Protein AF-0000000085755499 (afdb_homodimer)

Foldseek 3Di:
DVVVVVVVVVLVVVLCVLLVLLCVFQVVLLCVLLVLLQVLQVCCQVPVPDLVCLVVLLCLLQQFQLLLQLLLLLQQQDPPPDQVLLLVLLLQLLVVLLVVQLVVQVVPDDPDDLRLLVSLLLSLQQRAFPLPSRNLRSCCSQPCVPPVCLSSCSSVNNCSSQPPRNLSSLLSLLLSVPVVPPPDDPVVSVVSSVVVQCPRSSNVSNVVSNVNCVVVVNDDPPVCVVVSVVSNVVNSSSLSSSLSSLQHPLVLVCFFPSCVSLVVSLCSQQPSSLVSSLVSLVVSVTDPDNVVSLLSSLVSSLRSLGHHDSVSLSVCVVSVHCNSSSSVSRSVSSVRSSVLNSLSSSLSNSPPDDPVVLVVVLLVVLLVLLVVLLVLLVVVVVQCVVVVCCVDPPNVLVNQLSVLLNQLSVLSVQCSPVVPDPVSNLVSQLSNQQSLLLNLQSLLVSLQRLLCVLVVNVVVCVVCVVVSCCRRRVVSNVVSVVLSVVLVVQPDDPRPVVSVLVSLVVLLVSLVVSLVSNVVSSVSSVVSVVVVVVVVVVVVVVVPDPPPPDDPPPPPPPDPDDPDDDPPDDDDDDDDDDDDDDPPPPPPPPPPPPPPPPPPPPVSPVCVSVSRLSSVLSSLSSVLSVLSSVLSVCCVPPPCPDRVSVNSSSVSSNSSSSNNSSVVSSVSVVPPVPGDVVVVVVVVCVVVVPPPPPPPPDPDPCQPVLLVLLVCCCVPPVVVLQVQAADPVQKGALLSQLVVCCVVVVDVDSVVSQVNSLSNLQSPQKDFPDDDDSGRDRGTIIHGDHPVVSVVVD/DVVVVVVVVVLVVVLVVLLVLLCVFQVVLLCVLLVLLQVLQVCCQVPVPDLVCLVVLLCLLQQFQLLLQLLLLLQQQDPPPDQVLLLVLLLQLLVVLLVVQLVVQVVPDDPPDLRLLVSLLLSLQQRAFPLPSRNLRSCCSQPCVPPVCLSSCSSVNNCSSQPPRNLSSLLSLLLSVPVVPPPDDPVVSVVSSVVVQCPRSSNVSNVVSNVNCVVVVNDDPPVCVVVSVVSNVVNSSSLSSSLSSLQHPLVLVCFFCSCVSLVVSLCSQQPSSLVSSLVSLVVSVTDPDNVVSLLSSLVSNLRSLGHHDSVSLSVCVVSVHCNSSSSVSRSVSSVRSSVLNSLSSSLSNSPPDDPVVLVVVLLVVLLVLLVLLLVLLVVVVVQCVVVVCCVDPPNVLVNQLSVLLNQLSVLSVQCSPVVPDPVSNLVSVLSNQQSLLLNLQSLLVSLQRLLCVLVVNVVVCVVCVVVSCCRRRVVSNVVSVVLSVVLVVQPDDPRPVVSVLVSLVVLLVSLVVSLVSNVVSSVSSVCSVVVVVVVVVVVVVVVPPPPPPDDPPPPPPPDPDDPDDPDDDDDDDDDDDDDDDDDPDPPPCPDPPPPVPPPPPPVVPVCVSVSRLSSVLSSLSSVLSVLSSVLSVCCNPPPCPDRVSVNSSSSSSNSSSSNNSSVVSSVSVVPPVPGDVVVVVVVVCVVVVPPPPPPPDDPPPCQPVLLVLLVCCCVPPVVVLQVVAADPVQKGALLSQLVVCCVVVVDVDSVVSQVNSLSNLQSPQKDFPDDDDSGRDRGTIIHGDHPVVSVVVD

Solvent-accessible surface area (backbone atoms only — not comparable to full-atom values): 83240 Å² total; per-residue (Å²): 112,66,73,63,51,52,54,51,52,50,49,39,52,46,44,54,49,48,43,44,42,44,48,65,48,41,52,20,48,46,47,24,57,52,50,40,20,48,50,20,24,49,35,28,67,70,53,73,33,53,64,79,29,44,56,36,50,49,47,45,35,49,64,46,16,42,19,29,35,44,19,52,54,39,13,48,49,75,82,67,100,66,62,61,56,47,53,49,18,47,44,50,21,42,47,49,52,26,50,50,44,27,50,53,43,52,68,68,48,68,94,88,62,87,43,50,36,50,15,24,54,54,13,48,48,35,49,39,52,30,42,70,83,54,38,39,64,41,36,40,63,64,25,42,86,82,39,62,66,59,41,58,48,53,65,63,50,48,46,47,46,64,66,62,49,38,55,59,29,50,49,32,36,37,46,48,69,52,55,77,53,77,87,59,57,69,67,57,50,51,49,49,33,51,51,50,47,66,66,30,50,52,53,39,23,38,54,48,11,44,48,38,18,69,74,50,71,35,40,64,57,71,65,50,38,54,38,36,48,39,31,26,44,20,25,65,38,52,46,36,24,44,49,16,30,63,44,52,80,43,62,68,65,48,42,26,76,61,37,49,60,36,50,53,45,42,45,41,22,58,49,47,33,15,51,35,16,28,50,30,29,64,71,66,48,29,60,95,45,75,69,43,28,52,50,50,25,53,48,30,30,52,59,24,29,43,29,53,34,69,65,54,46,47,52,20,53,74,70,68,43,64,45,63,53,44,45,52,32,51,56,53,33,45,57,52,21,46,57,50,41,53,54,46,51,45,52,67,62,43,70,87,61,54,72,68,56,53,52,53,52,52,49,51,51,50,40,54,38,16,50,50,14,44,55,28,38,52,52,45,51,51,49,38,56,73,64,66,42,55,84,36,88,66,38,44,51,51,50,50,31,46,49,20,49,38,39,24,26,48,14,49,47,46,41,68,73,36,69,84,40,74,71,44,46,53,52,20,50,43,42,28,45,27,12,52,46,14,35,50,36,22,52,27,45,42,32,48,49,52,33,35,50,72,74,67,41,55,68,58,51,67,70,46,45,66,56,48,51,40,51,22,51,46,48,24,49,51,52,41,49,52,51,53,52,48,40,66,69,53,54,56,92,86,30,70,63,55,46,52,48,52,51,43,51,51,50,40,52,53,45,54,53,36,49,51,53,26,52,50,27,49,52,50,42,50,49,48,54,55,48,50,59,52,45,58,55,46,60,63,51,60,71,59,56,79,79,70,88,72,77,83,74,72,80,71,74,82,69,82,74,80,83,76,80,77,81,80,83,79,84,86,82,81,85,79,86,80,81,88,79,79,84,73,80,82,74,84,76,80,80,75,85,69,81,75,67,80,66,71,63,73,74,57,65,78,49,45,66,61,44,17,46,53,41,38,51,48,56,51,50,52,52,40,50,50,50,43,43,53,44,42,49,41,58,69,72,57,51,74,79,82,48,53,67,62,50,52,48,48,50,47,50,38,47,47,49,62,34,32,45,30,43,54,52,34,52,59,58,42,64,36,68,83,54,51,56,47,54,46,49,50,47,46,41,62,64,63,63,60,74,80,77,69,79,76,77,83,73,71,87,61,49,64,62,28,39,49,51,24,49,50,38,54,71,69,38,34,66,61,46,44,70,69,51,34,45,98,86,42,40,23,42,31,42,48,52,30,49,48,33,36,72,73,61,77,25,93,44,67,65,59,22,42,53,48,46,28,34,23,34,66,49,46,40,28,37,52,67,77,68,88,66,80,65,66,40,50,82,38,44,25,24,69,46,58,72,81,55,60,65,64,73,102,112,67,72,63,52,51,53,52,52,50,49,36,54,46,43,54,50,47,42,46,42,44,50,65,47,42,51,20,46,46,48,25,57,52,49,40,20,48,50,19,23,50,36,28,66,70,53,73,34,52,64,79,27,44,58,37,51,50,48,45,36,51,63,45,17,43,18,28,34,43,17,52,53,38,13,48,48,76,81,68,100,67,61,64,56,47,52,50,17,47,43,50,21,41,47,49,50,26,51,49,43,28,51,51,43,52,67,68,48,69,96,87,62,86,43,50,34,51,16,24,55,52,13,49,48,34,48,36,52,30,42,71,84,55,38,40,63,43,36,40,64,65,25,43,85,83,38,63,67,59,41,58,47,54,65,61,51,48,47,46,46,63,65,62,48,39,55,58,29,51,49,32,34,37,44,48,69,53,55,76,53,77,86,59,57,68,65,57,49,51,50,49,34,52,49,48,47,65,66,31,50,55,54,39,24,37,53,50,9,43,50,38,17,71,73,49,71,35,40,65,57,72,65,48,39,51,38,36,49,40,31,25,44,19,25,65,38,51,45,35,24,44,50,14,31,63,41,54,79,42,62,68,65,48,40,26,78,60,36,49,60,36,52,53,45,41,46,41,21,58,48,48,33,16,51,35,18,29,50,30,29,66,71,67,47,29,60,96,45,75,69,44,29,54,53,50,25,52,47,30,30,53,59,24,29,42,29,52,35,66,63,53,46,47,51,20,52,73,70,68,43,64,45,63,51,44,44,52,32,47,55,51,33,44,56,52,20,46,57,51,43,53,56,46,52,47,52,66,64,48,73,83,62,54,72,67,56,52,52,53,52,52,50,52,50,50,42,55,38,16,51,50,13,44,54,28,37,51,54,46,51,50,50,37,56,74,64,67,42,55,84,35,88,65,40,46,49,52,50,52,31,47,48,21,48,40,38,24,26,48,14,48,47,46,40,68,75,35,69,85,41,74,70,43,45,53,51,20,49,42,40,26,48,28,11,53,45,14,36,50,36,22,52,27,46,42,33,48,49,51,32,36,50,71,74,67,41,54,66,59,50,67,70,46,45,66,56,47,51,39,52,24,50,46,47,24,49,51,54,41,50,51,52,53,50,50,40,66,70,52,55,55,93,87,30,69,63,55,46,53,48,52,51,42,50,51,51,42,52,53,46,53,53,35,50,53,54,27,52,50,28,48,50,51,41,51,48,48,55,56,48,50,58,50,44,60,56,44,61,63,50,61,73,59,58,77,77,68,86,72,74,83,74,71,79,74,72,82,68,83,76,75,85,74,79,81,76,83,83,86,82,82,91,81,89,86,85,86,83,85,84,79,86,77,80,84,72,83,79,80,81,76,84,70,79,73,67,80,64,73,62,72,74,53,65,76,47,44,66,59,43,16,48,53,41,37,50,48,55,50,50,50,52,38,51,51,49,44,42,53,46,43,50,40,59,69,72,58,51,72,80,82,48,52,67,60,50,51,48,48,51,47,50,39,48,46,50,62,35,32,45,31,42,54,51,35,54,61,59,41,65,35,68,84,55,50,55,48,54,46,49,49,49,47,43,61,65,63,63,60,74,81,78,70,80,77,76,83,75,69,88,61,49,63,60,26,39,49,50,26,49,49,38,53,71,70,38,34,66,60,47,44,70,70,51,32,46,99,87,44,38,23,40,32,44,48,50,31,49,48,34,35,74,74,60,78,23,94,45,67,66,59,22,42,53,49,46,27,33,23,34,67,49,45,40,29,37,53,67,79,67,89,66,78,65,66,40,51,82,39,43,25,24,69,44,57,71,81,56,61,62,64,74,100

InterPro domains:
  IPR000591 DEP domain [PS50186] (732-786)
  IPR004776 Membrane transport PIN-like [PF03547] (29-340)
  IPR017981 GPCR, family 2-like, 7TM [PS50261] (359-487)
  IPR036390 Winged helix DNA-binding domain superfamily [SSF46785] (732-788)
  IPR051832 Regulators of mTOR signaling and Rac activation [PTHR22829] (16-789)

Organism: Holothuria leucospilota (NCBI:txid206669)

Secondary structure (DSSP, 8-state):
-HHHHHHHHHHHHHHHHHHHHHHHHHHHHHHHHHHHHHHHHHHHHTTSS-GGGHHHHHHHIIIIIHHHHHHHHHHT----S--HHHHHHHHHHHHHHHHHHHHHHHHHS-TTS--HHHHHHHHHHHH---IIIIIHHHHHHHHTTT-TTGGGHHHHHHHIIIIIIHHHHHHHHHHHHHTT-TTS-HHHHHHHHHHHHHT-HHHHHHHHHHHHHHHTTS---TTTHHHHHHHHHTHHHHHHHHHHHHTTTTTTT--GGGGHHHHHHHHIIIIIHHHHHHHHHHHH--SSSHHHHHHHHHHHHHHHTSPPPTHHHHHHHHTTSSHHHHHHHHHHHHHHHHHHHHHHHHHHH--S--HHHHHHHHHHHHHHHHHHHHHHHHHHHHHHHHTT-TTSTTHHHHHHHHHHHHHHHHHHHHHHH-TT-HHHHHHHHHHHHHHHHHHHHHHHHHHHHHHHHHHT-HHHHHHTHHHHHIIIIIHHHHHHHHHHHHHHHH-STTTHHHHHHHHHHHHHHHHHHHHHHHHHHHHHHHHHHHHHHHHHHHHHHHT----------------------------------------------------------GGGSTHHHHHHHHHHHHHHHHHHHHHHHHHHHHHHHS-TTS-HHHHHHHHHHHHHHHHSHHHHHHHHHHT-TTTSHHHHHHHHHHHHT----------STTHHHHHHHHHHHHHHTHHHHHHHH--TTSEEEHHHHHHHHHHTTS-SSHHHHHHHHHHHHHTTSEEESSSS--S--TTSEEEE--HHHHTT--/-HHHHHHHHHHHHHHHHHHHHHHHHHHHHHHHHHHHHHHHHHHHHTTSS-GGGHHHHHHHIIIIIHHHHHHHHHHT----S--HHHHHHHHHHHHHHHHHHHHHHHHHS-TTS--HHHHHHHHHHHH---IIIIIHHHHHHHHTTT-TTGGGHHHHHHHIIIIIIHHHHHHHHHHHHHTT-TT--HHHHHHHHHHHHHT-HHHHHHHHHHHHHHHTTS---TTTHHHHHHHHHTHHHHHHHHHHHHTTTTGGG--GGGGHHHHHHHHIIIIIHHHHHHHHHHHH--SSSHHHHHHHHHHHHHHHTSPPPTHHHHHHHHHTSSHHHHHHHHHHHHHHHHHHHHHHHHHHH--S--HHHHHHHHHHHHHHHHHHHHHHHHHHHHHHHHTT-TTSTTHHHHHHHHHHHHHHHHHHHHHHH-TT-HHHHHHHHHHHHHHHHHHHHHHHHHHHHHHHHHHT-HHHHHHTHHHHHIIIIIHHHHHHHHHHHHHHHH-STTTHHHHHHHHHHHHHHHHHHHHHHHHHHHHHHHHHHHHHHHHHHHHHHHT----------------------------------------------------------GGGTTHHHHHHHHHHHHHHHHHHHHHHHHHHHHHHHS-TTS-HHHHHHHHHHHHHHHHSHHHHHHHHHHT-TTTTHHHHHHHHHHHHT----------STTHHHHHHHHHHHHHHTHHHHHHHH--TTSEEEHHHHHHHHHHTTS-SSHHHHHHHHHHHHHTTSEEESSS---S--TTSEEEE--HHHHTT--

Nearest PDB structures (foldseek):
  8u54-assembly1_B  TM=6.947E-01  e=1.773E-33  Homo sapiens
  8u5v-assembly1_A  TM=7.382E-01  e=2.802E-28  Homo sapiens
  8u56-assembly1_A  TM=7.634E-01  e=1.016E-27  Homo sapiens
  8z8z-assembly1_B  TM=7.232E-01  e=2.521E-27  Homo sapiens
  8u5n-assembly1_A  TM=6.549E-01  e=9.415E-28  Homo sapiens

pLDDT: mean 72.56, std 21.28, range [15.5, 97.19]

Sequence (1588 aa):
MATMAGNSTEQIEEAHTESDVVFQNLYPALLQSFAIILIGYIASRFKFIPQSQCDGFTSYVSNVALPALLFQKMAMLSFGSIDWLFWTSILLAKGFIFILVFCLTLATSHSGTKNLGRAAILSMFATQTNDFALGYPLFVAIYKNSYPELPEYLYLFGPISLVCLNPFGFLALEIEKNNTITEMNRLTIVWKVFKGMLTNPMVVSVAVGVAVNLIFHQKVPYILDPIIRVLADSYAATALFCLGMSLVGKMQSMSGFACMEPLLLITAKQFMMPLSAVMSVNLLRPGAASNMTDVYSNYGFLYGTIPTTPSVFLYATKYEVLKNVVATSLFLVTLLSGLEMFVTGVMAVLPSMERSDYGTLLANVSFGISCVGIISIVVLLLFFIVRRCFRRFPHKVTINLFVAQMVACLGVMVCFFLNRISLANHICKFILLVGVLAIYMWTTALALGLCLLRIGRSSLLQRFLWCFYLYGWGFPLCLAVILLVVEWLVIQDDVAFVSENYQVVMSTTVLFLNILLTVSSLVIMWKYDHYRGSENIALNTENTGPPSETSDVELVNFSSNTIGERPEEQRNGLREGTNFQKEHEEVQDAADATDQSDRGDPSSKGNHHQLGRHLTLLLFLVGCMCVSFVFNVWKQLSPWNNHPGTFVLLDFIDKLLTFGQGFVALLIFILDKQGILLPAYRLFRRWCHLPETFRRLYKGSVEDEVTLNCQNFLERYSRMCRASIADSTGKFQGADLVNWLQEEGLFEDAGSAERFADALLLGGAIKKAEGDEQIFDNFCYYLFVCSDQLLSVTMATMAGNSTEQIEEAHTESDVVFQNLYPALLQSFAIILIGYIASRFKFIPQSQCDGFTSYVSNVALPALLFQKMAMLSFGSIDWLFWTSILLAKGFIFILVFCLTLATSHSGTKNLGRAAILSMFATQTNDFALGYPLFVAIYKNSYPELPEYLYLFGPISLVCLNPFGFLALEIEKNNTITEMNRLTIVWKVFKGMLTNPMVVSVAVGVAVNLIFHQKVPYILDPIIRVLADSYAATALFCLGMSLVGKMQSMSGFACMEPLLLITAKQFMMPLSAVMSVNLLRPGAASNMTDVYSNYGFLYGTIPTTPSVFLYATKYEVLKNVVATSLFLVTLLSGLEMFVTGVMAVLPSMERSDYGTLLANVSFGISCVGIISIVVLLLFFIVRRCFRRFPHKVTINLFVAQMVACLGVMVCFFLNRISLANHICKFILLVGVLAIYMWTTALALGLCLLRIGRSSLLQRFLWCFYLYGWGFPLCLAVILLVVEWLVIQDDVAFVSENYQVVMSTTVLFLNILLTVSSLVIMWKYDHYRGSENIALNTENTGPPSETSDVELVNFSSNTIGERPEEQRNGLREGTNFQKEHEEVQDAADATDQSDRGDPSSKGNHHQLGRHLTLLLFLVGCMCVSFVFNVWKQLSPWNNHPGTFVLLDFIDKLLTFGQGFVALLIFILDKQGILLPAYRLFRRWCHLPETFRRLYKGSVEDEVTLNCQNFLERYSRMCRASIADSTGKFQGADLVNWLQEEGLFEDAGSAERFADALLLGGAIKKAEGDEQIFDNFCYYLFVCSDQLLSVT

Structure (mmCIF, N/CA/C/O backbone):
data_AF-0000000085755499-model_v1
#
loop_
_entity.id
_entity.type
_entity.pdbx_description
1 polymer 'DEP domain-containing protein'
#
loop_
_atom_site.group_PDB
_atom_site.id
_atom_site.type_symbol
_atom_site.label_atom_id
_atom_site.label_alt_id
_atom_site.label_comp_id
_atom_site.label_asym_id
_atom_site.label_entity_id
_atom_site.label_seq_id
_atom_site.pdbx_PDB_ins_code
_atom_site.Cartn_x
_atom_site.Cartn_y
_atom_site.Cartn_z
_atom_site.occupancy
_atom_site.B_iso_or_equiv
_atom_site.auth_seq_id
_atom_site.auth_comp_id
_atom_site.auth_asym_id
_atom_site.auth_atom_id
_atom_site.pdbx_PDB_model_num
ATOM 1 N N . MET A 1 1 ? -41.562 25.938 34.875 1 21 1 MET A N 1
ATOM 2 C CA . MET A 1 1 ? -40.125 25.922 35.188 1 21 1 MET A CA 1
ATOM 3 C C . MET A 1 1 ? -39.562 24.531 35 1 21 1 MET A C 1
ATOM 5 O O . MET A 1 1 ? -38.344 24.359 34.812 1 21 1 MET A O 1
ATOM 9 N N . ALA A 1 2 ? -40.312 23.5 35.375 1 30.64 2 ALA A N 1
ATOM 10 C CA . ALA A 1 2 ? -39.875 22.109 35.25 1 30.64 2 ALA A CA 1
ATOM 11 C C . ALA A 1 2 ? -39.75 21.703 33.781 1 30.64 2 ALA A C 1
ATOM 13 O O . ALA A 1 2 ? -38.938 20.859 33.438 1 30.64 2 ALA A O 1
ATOM 14 N N . THR A 1 3 ? -40.75 22.062 33.031 1 33.97 3 THR A N 1
ATOM 15 C CA . THR A 1 3 ? -40.75 21.688 31.609 1 33.97 3 THR A CA 1
ATOM 16 C C . THR A 1 3 ? -39.562 22.328 30.891 1 33.97 3 THR A C 1
ATOM 18 O O . THR A 1 3 ? -39.094 21.812 29.875 1 33.97 3 THR A O 1
ATOM 21 N N . MET A 1 4 ? -39.156 23.594 31.203 1 32.78 4 MET A N 1
ATOM 22 C CA . MET A 1 4 ? -38 24.234 30.594 1 32.78 4 MET A CA 1
ATOM 23 C C . MET A 1 4 ? -36.688 23.578 31.047 1 32.78 4 MET A C 1
ATOM 25 O O . MET A 1 4 ? -35.688 23.672 30.359 1 32.78 4 MET A O 1
ATOM 29 N N . ALA A 1 5 ? -36.562 23.125 32.312 1 41.31 5 ALA A N 1
ATOM 30 C CA . ALA A 1 5 ? -35.375 22.453 32.875 1 41.31 5 ALA A CA 1
ATOM 31 C C . ALA A 1 5 ? -35.188 21.078 32.25 1 41.31 5 ALA A C 1
ATOM 33 O O . ALA A 1 5 ? -34.062 20.625 32.062 1 41.31 5 ALA A O 1
ATOM 34 N N . GLY A 1 6 ? -36.219 20.344 31.938 1 41.62 6 GLY A N 1
ATOM 35 C CA . GLY A 1 6 ? -36.188 19.047 31.281 1 41.62 6 GLY A CA 1
ATOM 36 C C . GLY A 1 6 ? -35.625 19.109 29.875 1 41.62 6 GLY A C 1
ATOM 37 O O . GLY A 1 6 ? -34.875 18.219 29.453 1 41.62 6 GLY A O 1
ATOM 38 N N . ASN A 1 7 ? -36.031 20.125 29.094 1 44.53 7 ASN A N 1
ATOM 39 C CA . ASN A 1 7 ? -35.531 20.344 27.734 1 44.53 7 ASN A CA 1
ATOM 40 C C . ASN A 1 7 ? -34.031 20.719 27.734 1 44.53 7 ASN A C 1
ATOM 42 O O . ASN A 1 7 ? -33.312 20.344 26.812 1 44.53 7 ASN A O 1
ATOM 46 N N . SER A 1 8 ? -33.594 21.359 28.812 1 44.16 8 SER A N 1
ATOM 47 C CA . SER A 1 8 ? -32.188 21.734 28.906 1 44.16 8 SER A CA 1
ATOM 48 C C . SER A 1 8 ? -31.312 20.516 29.188 1 44.16 8 SER A C 1
ATOM 50 O O . SER A 1 8 ? -30.219 20.375 28.609 1 44.16 8 SER A O 1
ATOM 52 N N . THR A 1 9 ? -31.797 19.641 30.094 1 46.53 9 THR A N 1
ATOM 53 C CA . THR A 1 9 ? -31.031 18.422 30.375 1 46.53 9 THR A CA 1
ATOM 54 C C . THR A 1 9 ? -31 17.516 29.141 1 46.53 9 THR A C 1
ATOM 56 O O . THR A 1 9 ? -29.969 16.891 28.859 1 46.53 9 THR A O 1
ATOM 59 N N . GLU A 1 10 ? -32.094 17.422 28.453 1 48.56 10 GLU A N 1
ATOM 60 C CA . GLU A 1 10 ? -32.125 16.625 27.234 1 48.56 10 GLU A CA 1
ATOM 61 C C . GLU A 1 10 ? -31.25 17.234 26.156 1 48.56 10 GLU A C 1
ATOM 63 O O . GLU A 1 10 ? -30.578 16.5 25.406 1 48.56 10 GLU A O 1
ATOM 68 N N . GLN A 1 11 ? -31.219 18.469 26.156 1 48.75 11 GLN A N 1
ATOM 69 C CA . GLN A 1 11 ? -30.344 19.141 25.188 1 48.75 11 GLN A CA 1
ATOM 70 C C . GLN A 1 11 ? -28.875 18.953 25.562 1 48.75 11 GLN A C 1
ATOM 72 O O . GLN A 1 11 ? -28.031 18.781 24.672 1 48.75 11 GLN A O 1
ATOM 77 N N . ILE A 1 12 ? -28.766 18.547 26.844 1 45.03 12 ILE A N 1
ATOM 78 C CA . ILE A 1 12 ? -27.406 18.281 27.297 1 45.03 12 ILE A CA 1
ATOM 79 C C . ILE A 1 12 ? -27.047 16.828 27 1 45.03 12 ILE A C 1
ATOM 81 O O . ILE A 1 12 ? -25.938 16.531 26.547 1 45.03 12 ILE A O 1
ATOM 85 N N . GLU A 1 13 ? -27.828 16.375 27.375 1 50.53 13 GLU A N 1
ATOM 86 C CA . GLU A 1 13 ? -27.562 14.969 27.094 1 50.53 13 GLU A CA 1
ATOM 87 C C . GLU A 1 13 ? -27.406 14.719 25.594 1 50.53 13 GLU A C 1
ATOM 89 O O . GLU A 1 13 ? -26.562 13.93 25.188 1 50.53 13 GLU A O 1
ATOM 94 N N . GLU A 1 14 ? -28.109 15.477 24.828 1 51.94 14 GLU A N 1
ATOM 95 C CA . GLU A 1 14 ? -28 15.359 23.391 1 51.94 14 GLU A CA 1
ATOM 96 C C . GLU A 1 14 ? -26.719 15.992 22.875 1 51.94 14 GLU A C 1
ATOM 98 O O . GLU A 1 14 ? -26.062 15.453 21.984 1 51.94 14 GLU A O 1
ATOM 103 N N . ALA A 1 15 ? -26.422 17.109 23.469 1 52.31 15 ALA A N 1
ATOM 104 C CA . ALA A 1 15 ? -25.172 17.781 23.109 1 52.31 15 ALA A CA 1
ATOM 105 C C . ALA A 1 15 ? -23.969 16.922 23.516 1 52.31 15 ALA A C 1
ATOM 107 O O . ALA A 1 15 ? -22.984 16.844 22.766 1 52.31 15 ALA A O 1
ATOM 108 N N . HIS A 1 16 ? -23.984 16.344 24.734 1 53.34 16 HIS A N 1
ATOM 109 C CA . HIS A 1 16 ? -22.938 15.422 25.156 1 53.34 16 HIS A CA 1
ATOM 110 C C . HIS A 1 16 ? -22.844 14.227 24.203 1 53.34 16 HIS A C 1
ATOM 112 O O . HIS A 1 16 ? -21.734 13.766 23.891 1 53.34 16 HIS A O 1
ATOM 118 N N . THR A 1 17 ? -24.016 13.805 23.766 1 55.16 17 THR A N 1
ATOM 119 C CA . THR A 1 17 ? -24.047 12.664 22.859 1 55.16 17 THR A CA 1
ATOM 120 C C . THR A 1 17 ? -23.453 13.039 21.5 1 55.16 17 THR A C 1
ATOM 122 O O . THR A 1 17 ? -22.703 12.258 20.906 1 55.16 17 THR A O 1
ATOM 125 N N . GLU A 1 18 ? -23.797 14.281 21.156 1 58.25 18 GLU A N 1
ATOM 126 C CA . GLU A 1 18 ? -23.297 14.695 19.844 1 58.25 18 GLU A CA 1
ATOM 127 C C . GLU A 1 18 ? -21.797 15 19.891 1 58.25 18 GLU A C 1
ATOM 129 O O . GLU A 1 18 ? -21.062 14.672 18.969 1 58.25 18 GLU A O 1
ATOM 134 N N . SER A 1 19 ? -21.438 15.703 21 1 59.66 19 SER A N 1
ATOM 135 C CA . SER A 1 19 ? -20.016 15.938 21.172 1 59.66 19 SER A CA 1
ATOM 136 C C . SER A 1 19 ? -19.25 14.625 21.266 1 59.66 19 SER A C 1
ATOM 138 O O . SER A 1 19 ? -18.125 14.516 20.766 1 59.66 19 SER A O 1
ATOM 140 N N . ASP A 1 20 ? -19.891 13.688 21.875 1 60.81 20 ASP A N 1
ATOM 141 C CA . ASP A 1 20 ? -19.266 12.375 22 1 60.81 20 ASP A CA 1
ATOM 142 C C . ASP A 1 20 ? -19.125 11.703 20.625 1 60.81 20 ASP A C 1
ATOM 144 O O . ASP A 1 20 ? -18.156 10.992 20.375 1 60.81 20 ASP A O 1
ATOM 148 N N . VAL A 1 21 ? -20.078 12.109 19.844 1 63.16 21 VAL A N 1
ATOM 149 C CA . VAL A 1 21 ? -20.031 11.516 18.516 1 63.16 21 VAL A CA 1
ATOM 150 C C . VAL A 1 21 ? -18.875 12.109 17.719 1 63.16 21 VAL A C 1
ATOM 152 O O . VAL A 1 21 ? -18.172 11.391 17 1 63.16 21 VAL A O 1
ATOM 155 N N . VAL A 1 22 ? -18.688 13.484 17.891 1 63.03 22 VAL A N 1
ATOM 156 C CA . VAL A 1 22 ? -17.594 14.141 17.188 1 63.03 22 VAL A CA 1
ATOM 157 C C . VAL A 1 22 ? -16.266 13.602 17.703 1 63.03 22 VAL A C 1
ATOM 159 O O . VAL A 1 22 ? -15.367 13.297 16.906 1 63.03 22 VAL A O 1
ATOM 162 N N . PHE A 1 23 ? -16.328 13.508 19 1 62.22 23 PHE A N 1
ATOM 163 C CA . PHE A 1 23 ? -15.086 13.016 19.594 1 62.22 23 PHE A CA 1
ATOM 164 C C . PHE A 1 23 ? -14.812 11.578 19.172 1 62.22 23 PHE A C 1
ATOM 166 O O . PHE A 1 23 ? -13.672 11.234 18.844 1 62.22 23 PHE A O 1
ATOM 173 N N . GLN A 1 24 ? -15.781 10.836 19.109 1 64.06 24 GLN A N 1
ATOM 174 C CA . GLN A 1 24 ? -15.633 9.414 18.844 1 64.06 24 GLN A CA 1
ATOM 175 C C . GLN A 1 24 ? -15.227 9.172 17.391 1 64.06 24 GLN A C 1
ATOM 177 O O . GLN A 1 24 ? -14.562 8.18 17.078 1 64.06 24 GLN A O 1
ATOM 182 N N . ASN A 1 25 ? -15.5 10.148 16.594 1 66 25 ASN A N 1
ATOM 183 C CA . ASN A 1 25 ? -15.18 9.914 15.18 1 66 25 ASN A CA 1
ATOM 184 C C . ASN A 1 25 ? -13.953 10.703 14.742 1 66 25 ASN A C 1
ATOM 186 O O . ASN A 1 25 ? -13.172 10.234 13.914 1 66 25 ASN A O 1
ATOM 190 N N . LEU A 1 26 ? -13.844 11.906 15.25 1 66.25 26 LEU A N 1
ATOM 191 C CA . LEU A 1 26 ? -12.766 12.773 14.797 1 66.25 26 LEU A CA 1
ATOM 192 C C . LEU A 1 26 ? -11.43 12.328 15.367 1 66.25 26 LEU A C 1
ATOM 194 O O . LEU A 1 26 ? -10.43 12.281 14.648 1 66.25 26 LEU A O 1
ATOM 198 N N . TYR A 1 27 ? -11.461 12.023 16.625 1 69.44 27 TYR A N 1
ATOM 199 C CA . TYR A 1 27 ? -10.219 11.727 17.328 1 69.44 27 TYR A CA 1
ATOM 200 C C . TYR A 1 27 ? -9.523 10.508 16.719 1 69.44 27 TYR A C 1
ATOM 202 O O . TYR A 1 27 ? -8.336 10.555 16.422 1 69.44 27 TYR A O 1
ATOM 210 N N . PRO A 1 28 ? -10.352 9.539 16.375 1 72.06 28 PRO A N 1
ATOM 211 C CA . PRO A 1 28 ? -9.68 8.367 15.82 1 72.06 28 PRO A CA 1
ATOM 212 C C . PRO A 1 28 ? -9.117 8.617 14.422 1 72.06 28 PRO A C 1
ATOM 214 O O . PRO A 1 28 ? -8.062 8.086 14.07 1 72.06 28 PRO A O 1
ATOM 217 N N . ALA A 1 29 ? -9.727 9.453 13.727 1 69.56 29 ALA A N 1
ATOM 218 C CA . ALA A 1 29 ? -9.266 9.734 12.375 1 69.56 29 ALA A CA 1
ATOM 219 C C . ALA A 1 29 ? -7.977 10.547 12.391 1 69.56 29 ALA A C 1
ATOM 221 O O . ALA A 1 29 ? -7.07 10.305 11.586 1 69.56 29 ALA A O 1
ATOM 222 N N . LEU A 1 30 ? -7.914 11.492 13.219 1 72.12 30 LEU A N 1
ATOM 223 C CA . LEU A 1 30 ? -6.711 12.305 13.352 1 72.12 30 LEU A CA 1
ATOM 224 C C . LEU A 1 30 ? -5.547 11.461 13.875 1 72.12 30 LEU A C 1
ATOM 226 O O . LEU A 1 30 ? -4.418 11.594 13.398 1 72.12 30 LEU A O 1
ATOM 230 N N . LEU A 1 31 ? -5.891 10.742 14.758 1 76.56 31 LEU A N 1
ATOM 231 C CA . LEU A 1 31 ? -4.855 9.891 15.336 1 76.56 31 LEU A CA 1
ATOM 232 C C . LEU A 1 31 ? -4.336 8.891 14.312 1 76.56 31 LEU A C 1
ATOM 234 O O . LEU A 1 31 ? -3.154 8.531 14.328 1 76.56 31 LEU A O 1
ATOM 238 N N . GLN A 1 32 ? -5.188 8.547 13.477 1 85.88 32 GLN A N 1
ATOM 239 C CA . GLN A 1 32 ? -4.824 7.594 12.43 1 85.88 32 GLN A CA 1
ATOM 240 C C . GLN A 1 32 ? -3.717 8.148 11.539 1 85.88 32 GLN A C 1
ATOM 242 O O . GLN A 1 32 ? -2.734 7.461 11.258 1 85.88 32 GLN A O 1
ATOM 247 N N . SER A 1 33 ? -3.893 9.391 11.047 1 83.25 33 SER A N 1
ATOM 248 C CA . SER A 1 33 ? -2.91 9.992 10.148 1 83.25 33 SER A CA 1
ATOM 249 C C . SER A 1 33 ? -1.576 10.203 10.859 1 83.25 33 SER A C 1
ATOM 251 O O . SER A 1 33 ? -0.518 9.906 10.297 1 83.25 33 SER A O 1
ATOM 253 N N . PHE A 1 34 ? -1.638 10.625 12.055 1 82 34 PHE A N 1
ATOM 254 C CA . PHE A 1 34 ? -0.427 10.883 12.82 1 82 34 PHE A CA 1
ATOM 255 C C . PHE A 1 34 ? 0.292 9.578 13.156 1 82 34 PHE A C 1
ATOM 257 O O . PHE A 1 34 ? 1.522 9.516 13.109 1 82 34 PHE A O 1
ATOM 264 N N . ALA A 1 35 ? -0.483 8.641 13.516 1 86.56 35 ALA A N 1
ATOM 265 C CA . ALA A 1 35 ? 0.1 7.359 13.898 1 86.56 35 ALA A CA 1
ATOM 266 C C . ALA A 1 35 ? 0.837 6.723 12.727 1 86.56 35 ALA A C 1
ATOM 268 O O . ALA A 1 35 ? 1.939 6.195 12.891 1 86.56 35 ALA A O 1
ATOM 269 N N . ILE A 1 36 ? 0.279 6.766 11.586 1 91.56 36 ILE A N 1
ATOM 270 C CA . ILE A 1 36 ? 0.886 6.129 10.422 1 91.56 36 ILE A CA 1
ATOM 271 C C . ILE A 1 36 ? 2.137 6.902 10 1 91.56 36 ILE A C 1
ATOM 273 O O . ILE A 1 36 ? 3.148 6.301 9.633 1 91.56 36 ILE A O 1
ATOM 277 N N . ILE A 1 37 ? 2.08 8.25 10.031 1 88.69 37 ILE A N 1
ATOM 278 C CA . ILE A 1 37 ? 3.262 9.055 9.75 1 88.69 37 ILE A CA 1
ATOM 279 C C . ILE A 1 37 ? 4.375 8.703 10.727 1 88.69 37 ILE A C 1
ATOM 281 O O . ILE A 1 37 ? 5.527 8.523 10.328 1 88.69 37 ILE A O 1
ATOM 285 N N . LEU A 1 38 ? 3.986 8.531 11.953 1 86.12 38 LEU A N 1
ATOM 286 C CA . LEU A 1 38 ? 4.965 8.203 12.984 1 86.12 38 LEU A CA 1
ATOM 287 C C . LEU A 1 38 ? 5.562 6.816 12.742 1 86.12 38 LEU A C 1
ATOM 289 O O . LEU A 1 38 ? 6.758 6.609 12.938 1 86.12 38 LEU A O 1
ATOM 293 N N . ILE A 1 39 ? 4.777 5.883 12.336 1 92.31 39 ILE A N 1
ATOM 294 C CA . ILE A 1 39 ? 5.266 4.539 12.031 1 92.31 39 ILE A CA 1
ATOM 295 C C . ILE A 1 39 ? 6.266 4.602 10.883 1 92.31 39 ILE A C 1
ATOM 297 O O . ILE A 1 39 ? 7.312 3.947 10.922 1 92.31 39 ILE A O 1
ATOM 301 N N . GLY A 1 40 ? 5.926 5.355 9.859 1 91.19 40 GLY A N 1
ATOM 302 C CA . GLY A 1 40 ? 6.867 5.539 8.766 1 91.19 40 GLY A CA 1
ATOM 303 C C . GLY A 1 40 ? 8.172 6.184 9.203 1 91.19 40 GLY A C 1
ATOM 304 O O . GLY A 1 40 ? 9.25 5.762 8.781 1 91.19 40 GLY A O 1
ATOM 305 N N . TYR A 1 41 ? 8.07 7.148 10.039 1 87.81 41 TYR A N 1
ATOM 306 C CA . TYR A 1 41 ? 9.234 7.852 10.555 1 87.81 41 TYR A CA 1
ATOM 307 C C . TYR A 1 41 ? 10.125 6.914 11.367 1 87.81 41 TYR A C 1
ATOM 309 O O . TYR A 1 41 ? 11.344 6.895 11.188 1 87.81 41 TYR A O 1
ATOM 317 N N . ILE A 1 42 ? 9.508 6.137 12.219 1 85.94 42 ILE A N 1
ATOM 318 C CA . ILE A 1 42 ? 10.234 5.215 13.086 1 85.94 42 ILE A CA 1
ATOM 319 C C . ILE A 1 42 ? 10.883 4.121 12.242 1 85.94 42 ILE A C 1
ATOM 321 O O . ILE A 1 42 ? 12.031 3.732 12.5 1 85.94 42 ILE A O 1
ATOM 325 N N . ALA A 1 43 ? 10.219 3.613 11.289 1 88.69 43 ALA A N 1
ATOM 326 C CA . ALA A 1 43 ? 10.734 2.551 10.43 1 88.69 43 ALA A CA 1
ATOM 327 C C . ALA A 1 43 ? 12 3.004 9.703 1 88.69 43 ALA A C 1
ATOM 329 O O . ALA A 1 43 ? 12.938 2.225 9.539 1 88.69 43 ALA A O 1
ATOM 330 N N . SER A 1 44 ? 11.953 4.191 9.242 1 86.19 44 SER A N 1
ATOM 331 C CA . SER A 1 44 ? 13.102 4.695 8.492 1 86.19 44 SER A CA 1
ATOM 332 C C . SER A 1 44 ? 14.203 5.172 9.43 1 86.19 44 SER A C 1
ATOM 334 O O . SER A 1 44 ? 15.391 5.027 9.125 1 86.19 44 SER A O 1
ATOM 336 N N . ARG A 1 45 ? 13.836 5.719 10.508 1 80 45 ARG A N 1
ATOM 337 C CA . ARG A 1 45 ? 14.805 6.242 11.469 1 80 45 ARG A CA 1
ATOM 338 C C . ARG A 1 45 ? 15.656 5.117 12.055 1 80 45 ARG A C 1
ATOM 340 O O . ARG A 1 45 ? 16.859 5.281 12.25 1 80 45 ARG A O 1
ATOM 347 N N . PHE A 1 46 ? 15.031 4.004 12.266 1 76.75 46 PHE A N 1
ATOM 348 C CA . PHE A 1 46 ? 15.727 2.871 12.867 1 76.75 46 PHE A CA 1
ATOM 349 C C . PHE A 1 46 ? 16.234 1.914 11.797 1 76.75 46 PHE A C 1
ATOM 351 O O . PHE A 1 46 ? 16.641 0.793 12.102 1 76.75 46 PHE A O 1
ATOM 358 N N . LYS A 1 47 ? 16.062 2.203 10.586 1 75.94 47 LYS A N 1
ATOM 359 C CA . LYS A 1 47 ? 16.656 1.557 9.422 1 75.94 47 LYS A CA 1
ATOM 360 C C . LYS A 1 47 ? 16.031 0.188 9.172 1 75.94 47 LYS A C 1
ATOM 362 O O . LYS A 1 47 ? 16.703 -0.731 8.695 1 75.94 47 LYS A O 1
ATOM 367 N N . PHE A 1 48 ? 14.922 0.052 9.68 1 80.5 48 PHE A N 1
ATOM 368 C CA . PHE A 1 48 ? 14.172 -1.119 9.242 1 80.5 48 PHE A CA 1
ATOM 369 C C . PHE A 1 48 ? 13.93 -1.071 7.738 1 80.5 48 PHE A C 1
ATOM 371 O O . PHE A 1 48 ? 13.992 -2.1 7.059 1 80.5 48 PHE A O 1
ATOM 378 N N . ILE A 1 49 ? 13.609 0.086 7.301 1 87 49 ILE A N 1
ATOM 379 C CA . ILE A 1 49 ? 13.516 0.42 5.883 1 87 49 ILE A CA 1
ATOM 380 C C . ILE A 1 49 ? 14.383 1.64 5.578 1 87 49 ILE A C 1
ATOM 382 O O . ILE A 1 49 ? 14.062 2.756 5.996 1 87 49 ILE A O 1
ATOM 386 N N . PRO A 1 50 ? 15.375 1.349 4.891 1 79.62 50 PRO A N 1
ATOM 387 C CA . PRO A 1 50 ? 16.281 2.469 4.609 1 79.62 50 PRO A CA 1
ATOM 388 C C . PRO A 1 50 ? 15.594 3.598 3.842 1 79.62 50 PRO A C 1
ATOM 390 O O . PRO A 1 50 ? 14.648 3.354 3.092 1 79.62 50 PRO A O 1
ATOM 393 N N . GLN A 1 51 ? 16.078 4.777 4.012 1 79.56 51 GLN A N 1
ATOM 394 C CA . GLN A 1 51 ? 15.5 5.977 3.406 1 79.56 51 GLN A CA 1
ATOM 395 C C . GLN A 1 51 ? 15.594 5.922 1.885 1 79.56 51 GLN A C 1
ATOM 397 O O . GLN A 1 51 ? 14.789 6.543 1.188 1 79.56 51 GLN A O 1
ATOM 402 N N . SER A 1 52 ? 16.547 5.145 1.401 1 77.44 52 SER A N 1
ATOM 403 C CA . SER A 1 52 ? 16.719 5.02 -0.042 1 77.44 52 SER A CA 1
ATOM 404 C C . SER A 1 52 ? 15.531 4.316 -0.689 1 77.44 52 SER A C 1
ATOM 406 O O . SER A 1 52 ? 15.281 4.48 -1.885 1 77.44 52 SER A O 1
ATOM 408 N N . GLN A 1 53 ? 14.875 3.668 0.153 1 83.19 53 GLN A N 1
ATOM 409 C CA . GLN A 1 53 ? 13.734 2.912 -0.359 1 83.19 53 GLN A CA 1
ATOM 410 C C . GLN A 1 53 ? 12.492 3.795 -0.474 1 83.19 53 GLN A C 1
ATOM 412 O O . GLN A 1 53 ? 11.484 3.389 -1.056 1 83.19 53 GLN A O 1
ATOM 417 N N . CYS A 1 54 ? 12.586 5.004 -0.008 1 84.12 54 CYS A N 1
ATOM 418 C CA . CYS A 1 54 ? 11.453 5.918 -0.033 1 84.12 54 CYS A CA 1
ATOM 419 C C . CYS A 1 54 ? 11.094 6.305 -1.463 1 84.12 54 CYS A C 1
ATOM 421 O O . CYS A 1 54 ? 9.922 6.551 -1.769 1 84.12 54 CYS A O 1
ATOM 423 N N . ASP A 1 55 ? 12.062 6.246 -2.334 1 83.19 55 ASP A N 1
ATOM 424 C CA . ASP A 1 55 ? 11.82 6.637 -3.719 1 83.19 55 ASP A CA 1
ATOM 425 C C . ASP A 1 55 ? 10.914 5.633 -4.422 1 83.19 55 ASP A C 1
ATOM 427 O O . ASP A 1 55 ? 10.086 6.012 -5.254 1 83.19 55 ASP A O 1
ATOM 431 N N . GLY A 1 56 ? 11.125 4.422 -4.07 1 85.25 56 GLY A N 1
ATOM 432 C CA . GLY A 1 56 ? 10.242 3.404 -4.629 1 85.25 56 GLY A CA 1
ATOM 433 C C . GLY A 1 56 ? 8.797 3.566 -4.203 1 85.25 56 GLY A C 1
ATOM 434 O O . GLY A 1 56 ? 7.887 3.449 -5.023 1 85.25 56 GLY A O 1
ATOM 435 N N . PHE A 1 57 ? 8.578 3.918 -3.004 1 87.62 57 PHE A N 1
ATOM 436 C CA . PHE A 1 57 ? 7.238 4.172 -2.48 1 87.62 57 PHE A CA 1
ATOM 437 C C . PHE A 1 57 ? 6.609 5.379 -3.168 1 87.62 57 PHE A C 1
ATOM 439 O O . PHE A 1 57 ? 5.445 5.332 -3.574 1 87.62 57 PHE A O 1
ATOM 446 N N . THR A 1 58 ? 7.449 6.363 -3.234 1 86.44 58 THR A N 1
ATOM 447 C CA . THR A 1 58 ? 6.961 7.602 -3.836 1 86.44 58 THR A CA 1
ATOM 448 C C . THR A 1 58 ? 6.531 7.367 -5.281 1 86.44 58 THR A C 1
ATOM 450 O O . THR A 1 58 ? 5.508 7.891 -5.727 1 86.44 58 THR A O 1
ATOM 453 N N . SER A 1 59 ? 7.312 6.617 -5.957 1 88.75 59 SER A N 1
ATOM 454 C CA . SER A 1 59 ? 6.992 6.316 -7.352 1 88.75 59 SER A CA 1
ATOM 455 C C . SER A 1 59 ? 5.711 5.492 -7.457 1 88.75 59 SER A C 1
ATOM 457 O O . SER A 1 59 ? 4.887 5.73 -8.344 1 88.75 59 SER A O 1
ATOM 459 N N . TYR A 1 60 ? 5.621 4.551 -6.625 1 93.12 60 TYR A N 1
ATOM 460 C CA . TYR A 1 60 ? 4.406 3.738 -6.602 1 93.12 60 TYR A CA 1
ATOM 461 C C . TYR A 1 60 ? 3.186 4.594 -6.293 1 93.12 60 TYR A C 1
ATOM 463 O O . TYR A 1 60 ? 2.158 4.492 -6.969 1 93.12 60 TYR A O 1
ATOM 471 N N . VAL A 1 61 ? 3.254 5.402 -5.25 1 92.12 61 VAL A N 1
ATOM 472 C CA . VAL A 1 61 ? 2.115 6.195 -4.797 1 92.12 61 VAL A CA 1
ATOM 473 C C . VAL A 1 61 ? 1.757 7.238 -5.855 1 92.12 61 VAL A C 1
ATOM 475 O O . VAL A 1 61 ? 0.58 7.438 -6.164 1 92.12 61 VAL A O 1
ATOM 478 N N . SER A 1 62 ? 2.713 7.836 -6.477 1 87.75 62 SER A N 1
ATOM 479 C CA . SER A 1 62 ? 2.484 8.938 -7.406 1 87.75 62 SER A CA 1
ATOM 480 C C . SER A 1 62 ? 2 8.43 -8.758 1 87.75 62 SER A C 1
ATOM 482 O O . SER A 1 62 ? 1.245 9.109 -9.453 1 87.75 62 SER A O 1
ATOM 484 N N . ASN A 1 63 ? 2.367 7.215 -9.125 1 89.31 63 ASN A N 1
ATOM 485 C CA . ASN A 1 63 ? 2.094 6.777 -10.484 1 89.31 63 ASN A CA 1
ATOM 486 C C . ASN A 1 63 ? 1.002 5.711 -10.523 1 89.31 63 ASN A C 1
ATOM 488 O O . ASN A 1 63 ? 0.434 5.434 -11.578 1 89.31 63 ASN A O 1
ATOM 492 N N . VAL A 1 64 ? 0.731 5.172 -9.391 1 93.12 64 VAL A N 1
ATOM 493 C CA . VAL A 1 64 ? -0.208 4.059 -9.453 1 93.12 64 VAL A CA 1
ATOM 494 C C . VAL A 1 64 ? -1.361 4.301 -8.477 1 93.12 64 VAL A C 1
ATOM 496 O O . VAL A 1 64 ? -2.51 4.461 -8.898 1 93.12 64 VAL A O 1
ATOM 499 N N . ALA A 1 65 ? -1.06 4.441 -7.172 1 92.5 65 ALA A N 1
ATOM 500 C CA . ALA A 1 65 ? -2.098 4.5 -6.148 1 92.5 65 ALA A CA 1
ATOM 501 C C . ALA A 1 65 ? -2.895 5.797 -6.246 1 92.5 65 ALA A C 1
ATOM 503 O O . ALA A 1 65 ? -4.129 5.777 -6.246 1 92.5 65 ALA A O 1
ATOM 504 N N . LEU A 1 66 ? -2.152 6.918 -6.332 1 89.75 66 LEU A N 1
ATOM 505 C CA . LEU A 1 66 ? -2.816 8.219 -6.359 1 89.75 66 LEU A CA 1
ATOM 506 C C . LEU A 1 66 ? -3.645 8.375 -7.633 1 89.75 66 LEU A C 1
ATOM 508 O O . LEU A 1 66 ? -4.805 8.781 -7.574 1 89.75 66 LEU A O 1
ATOM 512 N N . PRO A 1 67 ? -3.129 8.094 -8.781 1 90.81 67 PRO A N 1
ATOM 513 C CA . PRO A 1 67 ? -3.947 8.172 -9.992 1 90.81 67 PRO A CA 1
ATOM 514 C C . PRO A 1 67 ? -5.199 7.297 -9.914 1 90.81 67 PRO A C 1
ATOM 516 O O . PRO A 1 67 ? -6.262 7.695 -10.398 1 90.81 67 PRO A O 1
ATOM 519 N N . ALA A 1 68 ? -5.051 6.125 -9.359 1 93.19 68 ALA A N 1
ATOM 520 C CA . ALA A 1 68 ? -6.211 5.25 -9.211 1 93.19 68 ALA A CA 1
ATOM 521 C C . ALA A 1 68 ? -7.27 5.895 -8.312 1 93.19 68 ALA A C 1
ATOM 523 O O . ALA A 1 68 ? -8.461 5.816 -8.602 1 93.19 68 ALA A O 1
ATOM 524 N N . LEU A 1 69 ? -6.832 6.457 -7.262 1 88.88 69 LEU A N 1
ATOM 525 C CA . LEU A 1 69 ? -7.746 7.121 -6.34 1 88.88 69 LEU A CA 1
ATOM 526 C C . LEU A 1 69 ? -8.438 8.297 -7.016 1 88.88 69 LEU A C 1
ATOM 528 O O . LEU A 1 69 ? -9.656 8.469 -6.887 1 88.88 69 LEU A O 1
ATOM 532 N N . LEU A 1 70 ? -7.629 9.172 -7.699 1 87.06 70 LEU A N 1
ATOM 533 C CA . LEU A 1 70 ? -8.18 10.336 -8.383 1 87.06 70 LEU A CA 1
ATOM 534 C C . LEU A 1 70 ? -9.18 9.914 -9.453 1 87.06 70 LEU A C 1
ATOM 536 O O . LEU A 1 70 ? -10.242 10.523 -9.594 1 87.06 70 LEU A O 1
ATOM 540 N N . PHE A 1 71 ? -8.852 8.898 -10.172 1 91.25 71 PHE A N 1
ATOM 541 C CA . PHE A 1 71 ? -9.742 8.359 -11.188 1 91.25 71 PHE A CA 1
ATOM 542 C C . PHE A 1 71 ? -11.055 7.895 -10.57 1 91.25 71 PHE A C 1
ATOM 544 O O . PHE A 1 71 ? -12.133 8.227 -11.062 1 91.25 71 PHE A O 1
ATOM 551 N N . GLN A 1 72 ? -10.961 7.129 -9.562 1 89.94 72 GLN A N 1
ATOM 552 C CA . GLN A 1 72 ? -12.133 6.57 -8.906 1 89.94 72 GLN A CA 1
ATOM 553 C C . GLN A 1 72 ? -13.062 7.672 -8.406 1 89.94 72 GLN A C 1
ATOM 555 O O . GLN A 1 72 ? -14.281 7.605 -8.594 1 89.94 72 GLN A O 1
ATOM 560 N N . LYS A 1 73 ? -12.5 8.656 -7.773 1 82.94 73 LYS A N 1
ATOM 561 C CA . LYS A 1 73 ? -13.297 9.727 -7.18 1 82.94 73 LYS A CA 1
ATOM 562 C C . LYS A 1 73 ? -13.977 10.57 -8.258 1 82.94 73 LYS A C 1
ATOM 564 O O . LYS A 1 73 ? -15.133 10.984 -8.094 1 82.94 73 LYS A O 1
ATOM 569 N N . MET A 1 74 ? -13.297 10.82 -9.32 1 85.81 74 MET A N 1
ATOM 570 C CA . MET A 1 74 ? -13.867 11.609 -10.406 1 85.81 74 MET A CA 1
ATOM 571 C C . MET A 1 74 ? -14.914 10.812 -11.172 1 85.81 74 MET A C 1
ATOM 573 O O . MET A 1 74 ? -15.938 11.352 -11.594 1 85.81 74 MET A O 1
ATOM 577 N N . ALA A 1 75 ? -14.602 9.547 -11.32 1 88 75 ALA A N 1
ATOM 578 C CA . ALA A 1 75 ? -15.508 8.703 -12.094 1 88 75 ALA A CA 1
ATOM 579 C C . ALA A 1 75 ? -16.828 8.484 -11.352 1 88 75 ALA A C 1
ATOM 581 O O . ALA A 1 75 ? -17.875 8.289 -11.977 1 88 75 ALA A O 1
ATOM 582 N N . MET A 1 76 ? -16.844 8.547 -10.086 1 85.62 76 MET A N 1
ATOM 583 C CA . MET A 1 76 ? -18.031 8.219 -9.297 1 85.62 76 MET A CA 1
ATOM 584 C C . MET A 1 76 ? -18.719 9.492 -8.805 1 85.62 76 MET A C 1
ATOM 586 O O . MET A 1 76 ? -19.672 9.422 -8.023 1 85.62 76 MET A O 1
ATOM 590 N N . LEU A 1 77 ? -18.266 10.609 -9.18 1 79.19 77 LEU A N 1
ATOM 591 C CA . LEU A 1 77 ? -18.812 11.891 -8.734 1 79.19 77 LEU A CA 1
ATOM 592 C C . LEU A 1 77 ? -20.266 12.047 -9.156 1 79.19 77 LEU A C 1
ATOM 594 O O . LEU A 1 77 ? -20.609 11.797 -10.32 1 79.19 77 LEU A O 1
ATOM 598 N N . SER A 1 78 ? -21.109 12.188 -8.164 1 78.56 78 SER A N 1
ATOM 599 C CA . SER A 1 78 ? -22.516 12.445 -8.453 1 78.56 78 SER A CA 1
ATOM 600 C C . SER A 1 78 ? -22.828 13.938 -8.406 1 78.56 78 SER A C 1
ATOM 602 O O . SER A 1 78 ? -22.438 14.633 -7.465 1 78.56 78 SER A O 1
ATOM 604 N N . PHE A 1 79 ? -23.375 14.508 -9.461 1 70.19 79 PHE A N 1
ATOM 605 C CA . PHE A 1 79 ? -23.703 15.93 -9.547 1 70.19 79 PHE A CA 1
ATOM 606 C C . PHE A 1 79 ? -25.125 16.188 -9.094 1 70.19 79 PHE A C 1
ATOM 608 O O . PHE A 1 79 ? -25.688 17.25 -9.367 1 70.19 79 PHE A O 1
ATOM 615 N N . GLY A 1 80 ? -25.703 15.359 -8.328 1 62.75 80 GLY A N 1
ATOM 616 C CA . GLY A 1 80 ? -27.094 15.508 -7.926 1 62.75 80 GLY A CA 1
ATOM 617 C C . GLY A 1 80 ? -27.438 16.906 -7.441 1 62.75 80 GLY A C 1
ATOM 618 O O . GLY A 1 80 ? -26.938 17.891 -7.977 1 62.75 80 GLY A O 1
ATOM 619 N N . SER A 1 81 ? -28.109 17.094 -6.199 1 65.75 81 SER A N 1
ATOM 620 C CA . SER A 1 81 ? -28.719 18.297 -5.609 1 65.75 81 SER A CA 1
ATOM 621 C C . SER A 1 81 ? -27.656 19.234 -5.062 1 65.75 81 SER A C 1
ATOM 623 O O . SER A 1 81 ? -27.312 19.172 -3.877 1 65.75 81 SER A O 1
ATOM 625 N N . ILE A 1 82 ? -27.031 19.891 -5.914 1 75.12 82 ILE A N 1
ATOM 626 C CA . ILE A 1 82 ? -25.891 20.734 -5.555 1 75.12 82 ILE A CA 1
ATOM 627 C C . ILE A 1 82 ? -26.312 22.203 -5.586 1 75.12 82 ILE A C 1
ATOM 629 O O . ILE A 1 82 ? -27.031 22.625 -6.496 1 75.12 82 ILE A O 1
ATOM 633 N N . ASP A 1 83 ? -26.078 22.875 -4.488 1 87.06 83 ASP A N 1
ATOM 634 C CA . ASP A 1 83 ? -26.109 24.328 -4.543 1 87.06 83 ASP A CA 1
ATOM 635 C C . ASP A 1 83 ? -24.859 24.891 -5.215 1 87.06 83 ASP A C 1
ATOM 637 O O . ASP A 1 83 ? -23.797 24.984 -4.59 1 87.06 83 ASP A O 1
ATOM 641 N N . TRP A 1 84 ? -24.969 25.328 -6.438 1 88.06 84 TRP A N 1
ATOM 642 C CA . TRP A 1 84 ? -23.844 25.766 -7.246 1 88.06 84 TRP A CA 1
ATOM 643 C C . TRP A 1 84 ? -23.234 27.062 -6.688 1 88.06 84 TRP A C 1
ATOM 645 O O . TRP A 1 84 ? -22.062 27.344 -6.891 1 88.06 84 TRP A O 1
ATOM 655 N N . LEU A 1 85 ? -24.078 27.766 -6.031 1 91.44 85 LEU A N 1
ATOM 656 C CA . LEU A 1 85 ? -23.547 28.984 -5.438 1 91.44 85 LEU A CA 1
ATOM 657 C C . LEU A 1 85 ? -22.594 28.672 -4.289 1 91.44 85 LEU A C 1
ATOM 659 O O . LEU A 1 85 ? -21.609 29.375 -4.09 1 91.44 85 LEU A O 1
ATOM 663 N N . PHE A 1 86 ? -22.938 27.688 -3.564 1 93.06 86 PHE A N 1
ATOM 664 C CA . PHE A 1 86 ? -22.047 27.25 -2.5 1 93.06 86 PHE A CA 1
ATOM 665 C C . PHE A 1 86 ? -20.75 26.688 -3.078 1 93.06 86 PHE A C 1
ATOM 667 O O . PHE A 1 86 ? -19.656 27.016 -2.594 1 93.06 86 PHE A O 1
ATOM 674 N N . TRP A 1 87 ? -20.906 25.922 -4.082 1 92.69 87 TRP A N 1
ATOM 675 C CA . TRP A 1 87 ? -19.75 25.375 -4.762 1 92.69 87 TRP A CA 1
ATOM 676 C C . TRP A 1 87 ? -18.844 26.484 -5.277 1 92.69 87 TRP A C 1
ATOM 678 O O . TRP A 1 87 ? -17.625 26.422 -5.109 1 92.69 87 TRP A O 1
ATOM 688 N N . THR A 1 88 ? -19.406 27.5 -5.871 1 94.5 88 THR A N 1
ATOM 689 C CA . THR A 1 88 ? -18.656 28.625 -6.418 1 94.5 88 THR A CA 1
ATOM 690 C C . THR A 1 88 ? -18 29.438 -5.301 1 94.5 88 THR A C 1
ATOM 692 O O . THR A 1 88 ? -16.906 29.969 -5.473 1 94.5 88 THR A O 1
ATOM 695 N N . SER A 1 89 ? -18.656 29.484 -4.176 1 95.38 89 SER A N 1
ATOM 696 C CA . SER A 1 89 ? -18.078 30.188 -3.035 1 95.38 89 SER A CA 1
ATOM 697 C C . SER A 1 89 ? -16.766 29.547 -2.598 1 95.38 89 SER A C 1
ATOM 699 O O . SER A 1 89 ? -15.789 30.234 -2.314 1 95.38 89 SER A O 1
ATOM 701 N N . ILE A 1 90 ? -16.797 28.25 -2.541 1 95.56 90 ILE A N 1
ATOM 702 C CA . ILE A 1 90 ? -15.594 27.531 -2.119 1 95.56 90 ILE A CA 1
ATOM 703 C C . ILE A 1 90 ? -14.516 27.641 -3.199 1 95.56 90 ILE A C 1
ATOM 705 O O . ILE A 1 90 ? -13.328 27.766 -2.891 1 95.56 90 ILE A O 1
ATOM 709 N N . LEU A 1 91 ? -14.922 27.625 -4.484 1 96.19 91 LEU A N 1
ATOM 710 C CA . LEU A 1 91 ? -13.984 27.828 -5.586 1 96.19 91 LEU A CA 1
ATOM 711 C C . LEU A 1 91 ? -13.312 29.188 -5.484 1 96.19 91 LEU A C 1
ATOM 713 O O . LEU A 1 91 ? -12.102 29.312 -5.676 1 96.19 91 LEU A O 1
ATOM 717 N N . LEU A 1 92 ? -14.086 30.141 -5.18 1 95.75 92 LEU A N 1
ATOM 718 C CA . LEU A 1 92 ? -13.555 31.484 -5.055 1 95.75 92 LEU A CA 1
ATOM 719 C C . LEU A 1 92 ? -12.602 31.594 -3.867 1 95.75 92 LEU A C 1
ATOM 721 O O . LEU A 1 92 ? -11.586 32.281 -3.939 1 95.75 92 LEU A O 1
ATOM 725 N N . ALA A 1 93 ? -12.992 30.984 -2.811 1 95.88 93 ALA A N 1
ATOM 726 C CA . ALA A 1 93 ? -12.141 31 -1.622 1 95.88 93 ALA A CA 1
ATOM 727 C C . ALA A 1 93 ? -10.789 30.344 -1.902 1 95.88 93 ALA A C 1
ATOM 729 O O . ALA A 1 93 ? -9.742 30.938 -1.635 1 95.88 93 ALA A O 1
ATOM 730 N N . LYS A 1 94 ? -10.781 29.109 -2.41 1 96.5 94 LYS A N 1
ATOM 731 C CA . LYS A 1 94 ? -9.555 28.391 -2.725 1 96.5 94 LYS A CA 1
ATOM 732 C C . LYS A 1 94 ? -8.766 29.094 -3.824 1 96.5 94 LYS A C 1
ATOM 734 O O . LYS A 1 94 ? -7.531 29.125 -3.789 1 96.5 94 LYS A O 1
ATOM 739 N N . GLY A 1 95 ? -9.508 29.594 -4.809 1 96.75 95 GLY A N 1
ATOM 740 C CA . GLY A 1 95 ? -8.852 30.344 -5.871 1 96.75 95 GLY A CA 1
ATOM 741 C C . GLY A 1 95 ? -8.125 31.578 -5.371 1 96.75 95 GLY A C 1
ATOM 742 O O . GLY A 1 95 ? -7.008 31.859 -5.797 1 96.75 95 GLY A O 1
ATOM 743 N N . PHE A 1 96 ? -8.734 32.281 -4.508 1 95.88 96 PHE A N 1
ATOM 744 C CA . PHE A 1 96 ? -8.148 33.5 -3.943 1 95.88 96 PHE A CA 1
ATOM 745 C C . PHE A 1 96 ? -6.867 33.188 -3.189 1 95.88 96 PHE A C 1
ATOM 747 O O . PHE A 1 96 ? -5.844 33.844 -3.383 1 95.88 96 PHE A O 1
ATOM 754 N N . ILE A 1 97 ? -6.883 32.219 -2.342 1 95.5 97 ILE A N 1
ATOM 755 C CA . ILE A 1 97 ? -5.707 31.844 -1.562 1 95.5 97 ILE A CA 1
ATOM 756 C C . ILE A 1 97 ? -4.617 31.312 -2.49 1 95.5 97 ILE A C 1
ATOM 758 O O . ILE A 1 97 ? -3.434 31.594 -2.287 1 95.5 97 ILE A O 1
ATOM 762 N N . PHE A 1 98 ? -5.031 30.531 -3.471 1 97.19 98 PHE A N 1
ATOM 763 C CA . PHE A 1 98 ? -4.09 30 -4.449 1 97.19 98 PHE A CA 1
ATOM 764 C C . PHE A 1 98 ? -3.334 31.141 -5.141 1 97.19 98 PHE A C 1
ATOM 766 O O . PHE A 1 98 ? -2.104 31.125 -5.203 1 97.19 98 PHE A O 1
ATOM 773 N N . ILE A 1 99 ? -4.051 32.125 -5.594 1 95.81 99 ILE A N 1
ATOM 774 C CA . ILE A 1 99 ? -3.461 33.25 -6.32 1 95.81 99 ILE A CA 1
ATOM 775 C C . ILE A 1 99 ? -2.637 34.094 -5.363 1 95.81 99 ILE A C 1
ATOM 777 O O . ILE A 1 99 ? -1.554 34.562 -5.719 1 95.81 99 ILE A O 1
ATOM 781 N N . LEU A 1 100 ? -3.131 34.281 -4.219 1 93.5 100 LEU A N 1
ATOM 782 C CA . LEU A 1 100 ? -2.434 35.094 -3.225 1 93.5 100 LEU A CA 1
ATOM 783 C C . LEU A 1 100 ? -1.073 34.5 -2.891 1 93.5 100 LEU A C 1
ATOM 785 O O . LEU A 1 100 ? -0.057 35.188 -2.922 1 93.5 100 LEU A O 1
ATOM 789 N N . VAL A 1 101 ? -1.018 33.25 -2.543 1 94.25 101 VAL A N 1
ATOM 790 C CA . VAL A 1 101 ? 0.232 32.562 -2.189 1 94.25 101 VAL A CA 1
ATOM 791 C C . VAL A 1 101 ? 1.154 32.531 -3.404 1 94.25 101 VAL A C 1
ATOM 793 O O . VAL A 1 101 ? 2.367 32.688 -3.279 1 94.25 101 VAL A O 1
ATOM 796 N N . PHE A 1 102 ? 0.587 32.281 -4.547 1 94.5 102 PHE A N 1
ATOM 797 C CA . PHE A 1 102 ? 1.356 32.25 -5.785 1 94.5 102 PHE A CA 1
ATOM 798 C C . PHE A 1 102 ? 2.053 33.594 -6.027 1 94.5 102 PHE A C 1
ATOM 800 O O . PHE A 1 102 ? 3.264 33.625 -6.258 1 94.5 102 PHE A O 1
ATOM 807 N N . CYS A 1 103 ? 1.366 34.688 -5.898 1 91.56 103 CYS A N 1
ATOM 808 C CA . CYS A 1 103 ? 1.891 36 -6.164 1 91.56 103 CYS A CA 1
ATOM 809 C C . CYS A 1 103 ? 2.863 36.438 -5.07 1 91.56 103 CYS A C 1
ATOM 811 O O . CYS A 1 103 ? 3.893 37.062 -5.359 1 91.56 103 CYS A O 1
ATOM 813 N N . LEU A 1 104 ? 2.561 36.125 -3.871 1 86.69 104 LEU A N 1
ATOM 814 C CA . LEU A 1 104 ? 3.453 36.469 -2.773 1 86.69 104 LEU A CA 1
ATOM 815 C C . LEU A 1 104 ? 4.785 35.75 -2.895 1 86.69 104 LEU A C 1
ATOM 817 O O . LEU A 1 104 ? 5.836 36.312 -2.588 1 86.69 104 LEU A O 1
ATOM 821 N N . THR A 1 105 ? 4.699 34.469 -3.256 1 89.75 105 THR A N 1
ATOM 822 C CA . THR A 1 105 ? 5.918 33.688 -3.426 1 89.75 105 THR A CA 1
ATOM 823 C C . THR A 1 105 ? 6.77 34.281 -4.555 1 89.75 105 THR A C 1
ATOM 825 O O . THR A 1 105 ? 7.996 34.344 -4.434 1 89.75 105 THR A O 1
ATOM 828 N N . LEU A 1 106 ? 6.145 34.688 -5.633 1 87.06 106 LEU A N 1
ATOM 829 C CA . LEU A 1 106 ? 6.875 35.281 -6.75 1 87.06 106 LEU A CA 1
ATOM 830 C C . LEU A 1 106 ? 7.473 36.625 -6.352 1 87.06 106 LEU A C 1
ATOM 832 O O . LEU A 1 106 ? 8.57 36.969 -6.793 1 87.06 106 LEU A O 1
ATOM 836 N N . ALA A 1 107 ? 6.797 37.312 -5.531 1 82.81 107 ALA A N 1
ATOM 837 C CA . ALA A 1 107 ? 7.234 38.656 -5.117 1 82.81 107 ALA A CA 1
ATOM 838 C C . ALA A 1 107 ? 8.43 38.562 -4.168 1 82.81 107 ALA A C 1
ATOM 840 O O . ALA A 1 107 ? 9.273 39.469 -4.137 1 82.81 107 ALA A O 1
ATOM 841 N N . THR A 1 108 ? 8.453 37.594 -3.363 1 73.88 108 THR A N 1
ATOM 842 C CA . THR A 1 108 ? 9.508 37.469 -2.363 1 73.88 108 THR A CA 1
ATOM 843 C C . THR A 1 108 ? 10.711 36.75 -2.941 1 73.88 108 THR A C 1
ATOM 845 O O . THR A 1 108 ? 11.797 36.75 -2.35 1 73.88 108 THR A O 1
ATOM 848 N N . SER A 1 109 ? 10.453 35.969 -3.943 1 69.12 109 SER A N 1
ATOM 849 C CA . SER A 1 109 ? 11.57 35.219 -4.523 1 69.12 109 SER A CA 1
ATOM 850 C C . SER A 1 109 ? 12.523 36.156 -5.27 1 69.12 109 SER A C 1
ATOM 852 O O . SER A 1 109 ? 12.086 37.125 -5.906 1 69.12 109 SER A O 1
ATOM 854 N N . HIS A 1 110 ? 13.852 36.25 -4.801 1 57.94 110 HIS A N 1
ATOM 855 C CA . HIS A 1 110 ? 14.883 37.094 -5.406 1 57.94 110 HIS A CA 1
ATOM 856 C C . HIS A 1 110 ? 15.078 36.75 -6.879 1 57.94 110 HIS A C 1
ATOM 858 O O . HIS A 1 110 ? 14.805 35.625 -7.301 1 57.94 110 HIS A O 1
ATOM 864 N N . SER A 1 111 ? 15.57 37.719 -7.859 1 48.03 111 SER A N 1
ATOM 865 C CA . SER A 1 111 ? 15.859 37.781 -9.289 1 48.03 111 SER A CA 1
ATOM 866 C C . SER A 1 111 ? 16.828 36.688 -9.703 1 48.03 111 SER A C 1
ATOM 868 O O . SER A 1 111 ? 17.875 36.5 -9.086 1 48.03 111 SER A O 1
ATOM 870 N N . GLY A 1 112 ? 16.484 35.562 -10.453 1 49.22 112 GLY A N 1
ATOM 871 C CA . GLY A 1 112 ? 17.297 34.594 -11.133 1 49.22 112 GLY A CA 1
ATOM 872 C C . GLY A 1 112 ? 16.828 33.156 -10.938 1 49.22 112 GLY A C 1
ATOM 873 O O . GLY A 1 112 ? 17.266 32.25 -11.625 1 49.22 112 GLY A O 1
ATOM 874 N N . THR A 1 113 ? 16.266 32.812 -9.742 1 56.16 113 THR A N 1
ATOM 875 C CA . THR A 1 113 ? 16.156 31.406 -9.398 1 56.16 113 THR A CA 1
ATOM 876 C C . THR A 1 113 ? 14.781 30.859 -9.758 1 56.16 113 THR A C 1
ATOM 878 O O . THR A 1 113 ? 13.867 31.625 -10.055 1 56.16 113 THR A O 1
ATOM 881 N N . LYS A 1 114 ? 14.68 29.531 -10.086 1 61.56 114 LYS A N 1
ATOM 882 C CA . LYS A 1 114 ? 13.555 28.641 -10.359 1 61.56 114 LYS A CA 1
ATOM 883 C C . LYS A 1 114 ? 12.398 28.906 -9.391 1 61.56 114 LYS A C 1
ATOM 885 O O . LYS A 1 114 ? 12.227 28.172 -8.414 1 61.56 114 LYS A O 1
ATOM 890 N N . ASN A 1 115 ? 11.484 30 -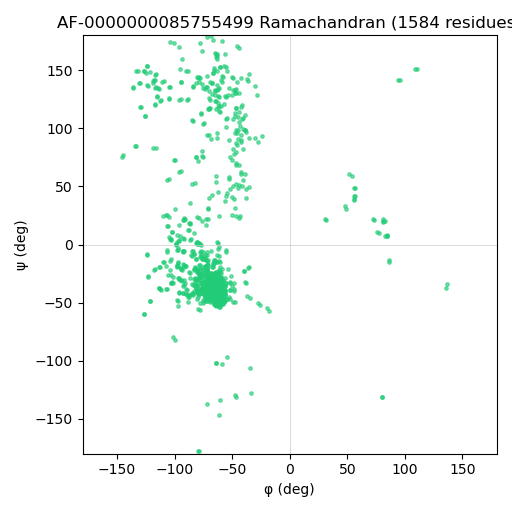9.664 1 83.06 115 ASN A N 1
ATOM 891 C CA . ASN A 1 115 ? 10.516 30.516 -8.703 1 83.06 115 ASN A CA 1
ATOM 892 C C . ASN A 1 115 ? 9.109 30.031 -9.023 1 83.06 115 ASN A C 1
ATOM 894 O O . ASN A 1 115 ? 8.266 29.922 -8.125 1 83.06 115 ASN A O 1
ATOM 898 N N . LEU A 1 116 ? 8.906 29.734 -10.281 1 87.56 116 LEU A N 1
ATOM 899 C CA . LEU A 1 116 ? 7.551 29.359 -10.664 1 87.56 116 LEU A CA 1
ATOM 900 C C . LEU A 1 116 ? 7.156 28.031 -10.031 1 87.56 116 LEU A C 1
ATOM 902 O O . LEU A 1 116 ? 6.02 27.859 -9.578 1 87.56 116 LEU A O 1
ATOM 906 N N . GLY A 1 117 ? 8.062 27.141 -9.984 1 90.19 117 GLY A N 1
ATOM 907 C CA . GLY A 1 117 ? 7.797 25.859 -9.359 1 90.19 117 GLY A CA 1
ATOM 908 C C . GLY A 1 117 ? 7.531 25.969 -7.871 1 90.19 117 GLY A C 1
ATOM 909 O O . GLY A 1 117 ? 6.645 25.297 -7.344 1 90.19 117 GLY A O 1
ATOM 910 N N . ARG A 1 118 ? 8.234 26.844 -7.312 1 91.62 118 ARG A N 1
ATOM 911 C CA . ARG A 1 118 ? 8.039 27.078 -5.887 1 91.62 118 ARG A CA 1
ATOM 912 C C . ARG A 1 118 ? 6.652 27.656 -5.609 1 91.62 118 ARG A C 1
ATOM 914 O O . ARG A 1 118 ? 5.949 27.188 -4.711 1 91.62 118 ARG A O 1
ATOM 921 N N . ALA A 1 119 ? 6.363 28.594 -6.383 1 93.62 119 ALA A N 1
ATOM 922 C CA . ALA A 1 119 ? 5.062 29.234 -6.219 1 93.62 119 ALA A CA 1
ATOM 923 C C . ALA A 1 119 ? 3.926 28.25 -6.434 1 93.62 119 ALA A C 1
ATOM 925 O O . ALA A 1 119 ? 2.922 28.266 -5.719 1 93.62 119 ALA A O 1
ATOM 926 N N . ALA A 1 120 ? 4.059 27.422 -7.395 1 94.56 120 ALA A N 1
ATOM 927 C CA . ALA A 1 120 ? 3.035 26.422 -7.715 1 94.56 120 ALA A CA 1
ATOM 928 C C . ALA A 1 120 ? 2.822 25.469 -6.551 1 94.56 120 ALA A C 1
ATOM 930 O O . ALA A 1 120 ? 1.688 25.25 -6.109 1 94.56 120 ALA A O 1
ATOM 931 N N . ILE A 1 121 ? 3.834 24.922 -6.02 1 95.19 121 ILE A N 1
ATOM 932 C CA . ILE A 1 121 ? 3.76 23.906 -4.973 1 95.19 121 ILE A CA 1
ATOM 933 C C . ILE A 1 121 ? 3.201 24.531 -3.693 1 95.19 121 ILE A C 1
ATOM 935 O O . ILE A 1 121 ? 2.352 23.938 -3.025 1 95.19 121 ILE A O 1
ATOM 939 N N . LEU A 1 122 ? 3.641 25.719 -3.375 1 95.31 122 LEU A N 1
ATOM 940 C CA . LEU A 1 122 ? 3.188 26.375 -2.154 1 95.31 122 LEU A CA 1
ATOM 941 C C . LEU A 1 122 ? 1.716 26.766 -2.26 1 95.31 122 LEU A C 1
ATOM 943 O O . LEU A 1 122 ? 0.98 26.703 -1.271 1 95.31 122 LEU A O 1
ATOM 947 N N . SER A 1 123 ? 1.314 27.172 -3.408 1 96.31 123 SER A N 1
ATOM 948 C CA . SER A 1 123 ? -0.093 27.484 -3.627 1 96.31 123 SER A CA 1
ATOM 949 C C . SER A 1 123 ? -0.969 26.25 -3.492 1 96.31 123 SER A C 1
ATOM 951 O O . SER A 1 123 ? -2.047 26.297 -2.895 1 96.31 123 SER A O 1
ATOM 953 N N . MET A 1 124 ? -0.537 25.203 -4.074 1 95.69 124 MET A N 1
ATOM 954 C CA . MET A 1 124 ? -1.279 23.953 -3.971 1 95.69 124 MET A CA 1
ATOM 955 C C . MET A 1 124 ? -1.332 23.469 -2.525 1 95.69 124 MET A C 1
ATOM 957 O O . MET A 1 124 ? -2.354 22.938 -2.08 1 95.69 124 MET A O 1
ATOM 961 N N . PHE A 1 125 ? -0.299 23.656 -1.815 1 96.5 125 PHE A N 1
ATOM 962 C CA . PHE A 1 125 ? -0.245 23.297 -0.404 1 96.5 125 PHE A CA 1
ATOM 963 C C . PHE A 1 125 ? -1.274 24.078 0.398 1 96.5 125 PHE A C 1
ATOM 965 O O . PHE A 1 125 ? -1.963 23.516 1.253 1 96.5 125 PHE A O 1
ATOM 972 N N . ALA A 1 126 ? -1.395 25.281 0.112 1 95.5 126 ALA A N 1
ATOM 973 C CA . ALA A 1 126 ? -2.232 26.188 0.901 1 95.5 126 ALA A CA 1
ATOM 974 C C . ALA A 1 126 ? -3.711 25.969 0.596 1 95.5 126 ALA A C 1
ATOM 976 O O . ALA A 1 126 ? -4.578 26.406 1.354 1 95.5 126 ALA A O 1
ATOM 977 N N . THR A 1 127 ? -4.016 25.234 -0.438 1 95.88 127 THR A N 1
ATOM 978 C CA . THR A 1 127 ? -5.414 25.203 -0.848 1 95.88 127 THR A CA 1
ATOM 979 C C . THR A 1 127 ? -5.941 23.781 -0.873 1 95.88 127 THR A C 1
ATOM 981 O O . THR A 1 127 ? -7.148 23.547 -0.764 1 95.88 127 THR A O 1
ATOM 984 N N . GLN A 1 128 ? -5.133 22.844 -1.085 1 93.94 128 GLN A N 1
ATOM 985 C CA . GLN A 1 128 ? -5.613 21.469 -1.199 1 93.94 128 GLN A CA 1
ATOM 986 C C . GLN A 1 128 ? -5.91 20.875 0.174 1 93.94 128 GLN A C 1
ATOM 988 O O . GLN A 1 128 ? -5.211 21.172 1.146 1 93.94 128 GLN A O 1
ATOM 993 N N . THR A 1 129 ? -6.953 20.062 0.245 1 92.94 129 THR A N 1
ATOM 994 C CA . THR A 1 129 ? -7.422 19.5 1.503 1 92.94 129 THR A CA 1
ATOM 995 C C . THR A 1 129 ? -7.516 17.969 1.402 1 92.94 129 THR A C 1
ATOM 997 O O . THR A 1 129 ? -7.727 17.438 0.317 1 92.94 129 THR A O 1
ATOM 1000 N N . ASN A 1 130 ? -7.309 17.312 2.496 1 87.81 130 ASN A N 1
ATOM 1001 C CA . ASN A 1 130 ? -7.488 15.867 2.6 1 87.81 130 ASN A CA 1
ATOM 1002 C C . ASN A 1 130 ? -8.953 15.492 2.812 1 87.81 130 ASN A C 1
ATOM 1004 O O . ASN A 1 130 ? -9.32 14.977 3.867 1 87.81 130 ASN A O 1
ATOM 1008 N N . ASP A 1 131 ? -9.727 15.562 1.825 1 85.75 131 ASP A N 1
ATOM 1009 C CA . ASP A 1 131 ? -11.188 15.508 1.863 1 85.75 131 ASP A CA 1
ATOM 1010 C C . ASP A 1 131 ? -11.672 14.094 2.193 1 85.75 131 ASP A C 1
ATOM 1012 O O . ASP A 1 131 ? -12.594 13.922 2.988 1 85.75 131 ASP A O 1
ATOM 1016 N N . PHE A 1 132 ? -11.109 13.164 1.706 1 73.38 132 PHE A N 1
ATOM 1017 C CA . PHE A 1 132 ? -11.695 11.828 1.719 1 73.38 132 PHE A CA 1
ATOM 1018 C C . PHE A 1 132 ? -11.219 11.039 2.938 1 73.38 132 PHE A C 1
ATOM 1020 O O . PHE A 1 132 ? -12.008 10.344 3.58 1 73.38 132 PHE A O 1
ATOM 1027 N N . ALA A 1 133 ? -9.992 11.195 3.182 1 69.5 133 ALA A N 1
ATOM 1028 C CA . ALA A 1 133 ? -9.445 10.391 4.273 1 69.5 133 ALA A CA 1
ATOM 1029 C C . ALA A 1 133 ? -9.828 10.977 5.629 1 69.5 133 ALA A C 1
ATOM 1031 O O . ALA A 1 133 ? -10.156 10.242 6.562 1 69.5 133 ALA A O 1
ATOM 1032 N N . LEU A 1 134 ? -9.797 12.297 5.68 1 75.62 134 LEU A N 1
ATOM 1033 C CA . LEU A 1 134 ? -10.023 12.938 6.973 1 75.62 134 LEU A CA 1
ATOM 1034 C C . LEU A 1 134 ? -11.336 13.711 6.973 1 75.62 134 LEU A C 1
ATOM 1036 O O . LEU A 1 134 ? -12.094 13.656 7.941 1 75.62 134 LEU A O 1
ATOM 1040 N N . GLY A 1 135 ? -11.625 14.289 5.961 1 81.69 135 GLY A N 1
ATOM 1041 C CA . GLY A 1 135 ? -12.781 15.172 5.914 1 81.69 135 GLY A CA 1
ATOM 1042 C C . GLY A 1 135 ? -14.102 14.43 5.938 1 81.69 135 GLY A C 1
ATOM 1043 O O . GLY A 1 135 ? -14.953 14.703 6.785 1 81.69 135 GLY A O 1
ATOM 1044 N N . TYR A 1 136 ? -14.273 13.453 5.148 1 80.56 136 TYR A N 1
ATOM 1045 C CA . TYR A 1 136 ? -15.578 12.836 4.922 1 80.56 136 TYR A CA 1
ATOM 1046 C C . TYR A 1 136 ? -16.094 12.172 6.195 1 80.56 136 TYR A C 1
ATOM 1048 O O . TYR A 1 136 ? -17.234 12.398 6.602 1 80.56 136 TYR A O 1
ATOM 1056 N N . PRO A 1 137 ? -15.367 11.359 6.84 1 74.88 137 PRO A N 1
ATOM 1057 C CA . PRO A 1 137 ? -15.883 10.742 8.062 1 74.88 137 PRO A CA 1
ATOM 1058 C C . PRO A 1 137 ? -16.297 11.773 9.117 1 74.88 137 PRO A C 1
ATOM 1060 O O . PRO A 1 137 ? -17.281 11.562 9.836 1 74.88 137 PRO A O 1
ATOM 1063 N N . LEU A 1 138 ? -15.586 12.82 9.164 1 78.25 138 LEU A N 1
ATOM 1064 C CA . LEU A 1 138 ? -15.891 13.859 10.141 1 78.25 138 LEU A CA 1
ATOM 1065 C C . LEU A 1 138 ? -17.188 14.586 9.781 1 78.25 138 LEU A C 1
ATOM 1067 O O . LEU A 1 138 ? -18.016 14.859 10.648 1 78.25 138 LEU A O 1
ATOM 1071 N N . PHE A 1 139 ? -17.359 14.859 8.594 1 86.31 139 PHE A N 1
ATOM 1072 C CA . PHE A 1 139 ? -18.531 15.602 8.148 1 86.31 139 PHE A CA 1
ATOM 1073 C C . PHE A 1 139 ? -19.781 14.727 8.219 1 86.31 139 PHE A C 1
ATOM 1075 O O . PHE A 1 139 ? -20.875 15.219 8.484 1 86.31 139 PHE A O 1
ATOM 1082 N N . VAL A 1 140 ? -19.656 13.469 7.973 1 81.25 140 VAL A N 1
ATOM 1083 C CA . VAL A 1 140 ? -20.781 12.547 8.133 1 81.25 140 VAL A CA 1
ATOM 1084 C C . VAL A 1 140 ? -21.203 12.492 9.602 1 81.25 140 VAL A C 1
ATOM 1086 O O . VAL A 1 140 ? -22.391 12.508 9.922 1 81.25 140 VAL A O 1
ATOM 1089 N N . ALA A 1 141 ? -20.266 12.453 10.406 1 74.62 141 ALA A N 1
ATOM 1090 C CA . ALA A 1 141 ? -20.531 12.375 11.836 1 74.62 141 ALA A CA 1
ATOM 1091 C C . ALA A 1 141 ? -21.25 13.625 12.336 1 74.62 141 ALA A C 1
ATOM 1093 O O . ALA A 1 141 ? -22.078 13.547 13.242 1 74.62 141 ALA A O 1
ATOM 1094 N N . ILE A 1 142 ? -20.922 14.742 11.727 1 77.44 142 ILE A N 1
ATOM 1095 C CA . ILE A 1 142 ? -21.438 16.016 12.219 1 77.44 142 ILE A CA 1
ATOM 1096 C C . ILE A 1 142 ? -22.781 16.312 11.547 1 77.44 142 ILE A C 1
ATOM 1098 O O . ILE A 1 142 ? -23.734 16.75 12.211 1 77.44 142 ILE A O 1
ATOM 1102 N N . TYR A 1 143 ? -22.922 16.016 10.273 1 81.75 143 TYR A N 1
ATOM 1103 C CA . TYR A 1 143 ? -24.031 16.594 9.523 1 81.75 143 TYR A CA 1
ATOM 1104 C C . TYR A 1 143 ? -25.016 15.523 9.102 1 81.75 143 TYR A C 1
ATOM 1106 O O . TYR A 1 143 ? -26.141 15.828 8.703 1 81.75 143 TYR A O 1
ATOM 1114 N N . LYS A 1 144 ? -24.688 14.312 9.062 1 77.81 144 LYS A N 1
ATOM 1115 C CA . LYS A 1 144 ? -25.531 13.258 8.492 1 77.81 144 LYS A CA 1
ATOM 1116 C C . LYS A 1 144 ? -26.938 13.305 9.086 1 77.81 144 LYS A C 1
ATOM 1118 O O . LYS A 1 144 ? -27.922 13.102 8.375 1 77.81 144 LYS A O 1
ATOM 1123 N N . ASN A 1 145 ? -27.094 13.562 10.297 1 74.94 145 ASN A N 1
ATOM 1124 C CA . ASN A 1 145 ? -28.391 13.531 10.969 1 74.94 145 ASN A CA 1
ATOM 1125 C C . ASN A 1 145 ? -29.188 14.812 10.711 1 74.94 145 ASN A C 1
ATOM 1127 O O . ASN A 1 145 ? -30.406 14.758 10.5 1 74.94 145 ASN A O 1
ATOM 1131 N N . SER A 1 146 ? -28.531 15.984 10.703 1 75.5 146 SER A N 1
ATOM 1132 C CA . SER A 1 146 ? -29.219 17.266 10.531 1 75.5 146 SER A CA 1
ATOM 1133 C C . SER A 1 146 ? -29.344 17.625 9.055 1 75.5 146 SER A C 1
ATOM 1135 O O . SER A 1 146 ? -30.391 18.109 8.625 1 75.5 146 SER A O 1
ATOM 1137 N N . TYR A 1 147 ? -28.297 17.453 8.367 1 83.12 147 TYR A N 1
ATOM 1138 C CA . TYR A 1 147 ? -28.25 17.766 6.941 1 83.12 147 TYR A CA 1
ATOM 1139 C C . TYR A 1 147 ? -27.594 16.641 6.148 1 83.12 147 TYR A C 1
ATOM 1141 O O . TYR A 1 147 ? -26.422 16.734 5.797 1 83.12 147 TYR A O 1
ATOM 1149 N N . PRO A 1 148 ? -28.359 15.672 5.801 1 80.81 148 PRO A N 1
ATOM 1150 C CA . PRO A 1 148 ? -27.797 14.469 5.184 1 80.81 148 PRO A CA 1
ATOM 1151 C C . PRO A 1 148 ? -27.141 14.742 3.83 1 80.81 148 PRO A C 1
ATOM 1153 O O . PRO A 1 148 ? -26.312 13.961 3.369 1 80.81 148 PRO A O 1
ATOM 1156 N N . GLU A 1 149 ? -27.344 15.797 3.229 1 82.31 149 GLU A N 1
ATOM 1157 C CA . GLU A 1 149 ? -26.797 16.078 1.903 1 82.31 149 GLU A CA 1
ATOM 1158 C C . GLU A 1 149 ? -25.453 16.781 1.998 1 82.31 149 GLU A C 1
ATOM 1160 O O . GLU A 1 149 ? -24.672 16.781 1.034 1 82.31 149 GLU A O 1
ATOM 1165 N N . LEU A 1 150 ? -25.141 17.328 3.107 1 86.25 150 LEU A N 1
ATOM 1166 C CA . LEU A 1 150 ? -23.984 18.203 3.234 1 86.25 150 LEU A CA 1
ATOM 1167 C C . LEU A 1 150 ? -22.688 17.422 3.127 1 86.25 150 LEU A C 1
ATOM 1169 O O . LEU A 1 150 ? -21.719 17.875 2.51 1 86.25 150 LEU A O 1
ATOM 1173 N N . PRO A 1 151 ? -22.609 16.203 3.709 1 85.62 151 PRO A N 1
ATOM 1174 C CA . PRO A 1 151 ? -21.344 15.469 3.588 1 85.62 151 PRO A CA 1
ATOM 1175 C C . PRO A 1 151 ? -20.984 15.148 2.139 1 85.62 151 PRO A C 1
ATOM 1177 O O . PRO A 1 151 ? -19.812 15.023 1.808 1 85.62 151 PRO A O 1
ATOM 1180 N N . GLU A 1 152 ? -21.875 15.117 1.275 1 82.19 152 GLU A N 1
ATOM 1181 C CA . GLU A 1 152 ? -21.641 14.766 -0.124 1 82.19 152 GLU A CA 1
ATOM 1182 C C . GLU A 1 152 ? -20.922 15.891 -0.864 1 82.19 152 GLU A C 1
ATOM 1184 O O . GLU A 1 152 ? -20.297 15.664 -1.904 1 82.19 152 GLU A O 1
ATOM 1189 N N . TYR A 1 153 ? -20.938 17.078 -0.334 1 87.5 153 TYR A N 1
ATOM 1190 C CA . TYR A 1 153 ? -20.266 18.219 -0.966 1 87.5 153 TYR A CA 1
ATOM 1191 C C . TYR A 1 153 ? -18.75 18.016 -0.996 1 87.5 153 TYR A C 1
ATOM 1193 O O . TYR A 1 153 ? -18.062 18.562 -1.863 1 87.5 153 TYR A O 1
ATOM 1201 N N . LEU A 1 154 ? -18.25 17.234 -0.092 1 87.06 154 LEU A N 1
ATOM 1202 C CA . LEU A 1 154 ? -16.797 17 -0.058 1 87.06 154 LEU A CA 1
ATOM 1203 C C . LEU A 1 154 ? -16.328 16.328 -1.338 1 87.06 154 LEU A C 1
ATOM 1205 O O . LEU A 1 154 ? -15.219 16.578 -1.805 1 87.06 154 LEU A O 1
ATOM 1209 N N . TYR A 1 155 ? -17.188 15.5 -1.881 1 77.75 155 TYR A N 1
ATOM 1210 C CA . TYR A 1 155 ? -16.859 14.852 -3.143 1 77.75 155 TYR A CA 1
ATOM 1211 C C . TYR A 1 155 ? -16.906 15.844 -4.297 1 77.75 155 TYR A C 1
ATOM 1213 O O . TYR A 1 155 ? -16.172 15.695 -5.273 1 77.75 155 TYR A O 1
ATOM 1221 N N . LEU A 1 156 ? -17.703 16.812 -4.09 1 82.88 156 LEU A N 1
ATOM 1222 C CA . LEU A 1 156 ? -17.891 17.781 -5.156 1 82.88 156 LEU A CA 1
ATOM 1223 C C . LEU A 1 156 ? -16.781 18.828 -5.125 1 82.88 156 LEU A C 1
ATOM 1225 O O . LEU A 1 156 ? -16.5 19.484 -6.141 1 82.88 156 LEU A O 1
ATOM 12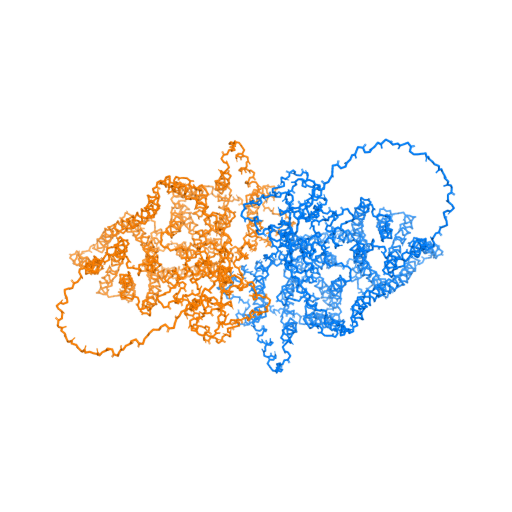29 N N . PHE A 1 157 ? -16.109 19.016 -3.99 1 89.56 157 PHE A N 1
ATOM 1230 C CA . PHE A 1 157 ? -15.047 20 -3.861 1 89.56 157 PHE A CA 1
ATOM 1231 C C . PHE A 1 157 ? -13.727 19.453 -4.391 1 89.56 157 PHE A C 1
ATOM 1233 O O . PHE A 1 157 ? -12.828 20.219 -4.734 1 89.56 157 PHE A O 1
ATOM 1240 N N . GLY A 1 158 ? -13.602 18.141 -4.5 1 82.31 158 GLY A N 1
ATOM 1241 C CA . GLY A 1 158 ? -12.391 17.516 -5.027 1 82.31 158 GLY A CA 1
ATOM 1242 C C . GLY A 1 158 ? -11.977 18.078 -6.375 1 82.31 158 GLY A C 1
ATOM 1243 O O . GLY A 1 158 ? -10.836 18.516 -6.543 1 82.31 158 GLY A O 1
ATOM 1244 N N . PRO A 1 159 ? -12.914 18.234 -7.273 1 83.31 159 PRO A N 1
ATOM 1245 C CA . PRO A 1 159 ? -12.602 18.75 -8.609 1 83.31 159 PRO A CA 1
ATOM 1246 C C . PRO A 1 159 ? -12.117 20.188 -8.602 1 83.31 159 PRO A C 1
ATOM 1248 O O . PRO A 1 159 ? -11.414 20.625 -9.516 1 83.31 159 PRO A O 1
ATOM 1251 N N . ILE A 1 160 ? -12.469 20.938 -7.621 1 90.69 160 ILE A N 1
ATOM 1252 C CA . ILE A 1 160 ? -12.008 22.312 -7.551 1 90.69 160 ILE A CA 1
ATOM 1253 C C . ILE A 1 160 ? -10.477 22.344 -7.562 1 90.69 160 ILE A C 1
ATOM 1255 O O . ILE A 1 160 ? -9.867 23.078 -8.352 1 90.69 160 ILE A O 1
ATOM 1259 N N . SER A 1 161 ? -9.914 21.547 -6.73 1 89.44 161 SER A N 1
ATOM 1260 C CA . SER A 1 161 ? -8.453 21.531 -6.66 1 89.44 161 SER A CA 1
ATOM 1261 C C . SER A 1 161 ? -7.863 20.734 -7.82 1 89.44 161 SER A C 1
ATOM 1263 O O . SER A 1 161 ? -6.887 21.156 -8.438 1 89.44 161 SER A O 1
ATOM 1265 N N . LEU A 1 162 ? -8.492 19.641 -8.156 1 84.5 162 LEU A N 1
ATOM 1266 C CA . LEU A 1 162 ? -7.887 18.672 -9.07 1 84.5 162 LEU A CA 1
ATOM 1267 C C . LEU A 1 162 ? -8.078 19.109 -10.523 1 84.5 162 LEU A C 1
ATOM 1269 O O . LEU A 1 162 ? -7.188 18.938 -11.352 1 84.5 162 LEU A O 1
ATOM 1273 N N . VAL A 1 163 ? -9.25 19.703 -10.844 1 84.25 163 VAL A N 1
ATOM 1274 C CA . VAL A 1 163 ? -9.586 20.016 -12.227 1 84.25 163 VAL A CA 1
ATOM 1275 C C . VAL A 1 163 ? -9.398 21.5 -12.492 1 84.25 163 VAL A C 1
ATOM 1277 O O . VAL A 1 163 ? -8.953 21.891 -13.578 1 84.25 163 VAL A O 1
ATOM 1280 N N . CYS A 1 164 ? -9.625 22.312 -11.57 1 89.31 164 CYS A N 1
ATOM 1281 C CA . CYS A 1 164 ? -9.633 23.75 -11.82 1 89.31 164 CYS A CA 1
ATOM 1282 C C . CYS A 1 164 ? -8.297 24.375 -11.445 1 89.31 164 CYS A C 1
ATOM 1284 O O . CYS A 1 164 ? -7.676 25.062 -12.266 1 89.31 164 CYS A O 1
ATOM 1286 N N . LEU A 1 165 ? -7.766 24.109 -10.344 1 92.56 165 LEU A N 1
ATOM 1287 C CA . LEU A 1 165 ? -6.617 24.859 -9.844 1 92.56 165 LEU A CA 1
ATOM 1288 C C . LEU A 1 165 ? -5.316 24.141 -10.164 1 92.56 165 LEU A C 1
ATOM 1290 O O . LEU A 1 165 ? -4.34 24.766 -10.586 1 92.56 165 LEU A O 1
ATOM 1294 N N . ASN A 1 166 ? -5.246 22.797 -10.023 1 89.56 166 ASN A N 1
ATOM 1295 C CA . ASN A 1 166 ? -4.023 22.016 -10.195 1 89.56 166 ASN A CA 1
ATOM 1296 C C . ASN A 1 166 ? -3.432 22.203 -11.586 1 89.56 166 ASN A C 1
ATOM 1298 O O . ASN A 1 166 ? -2.211 22.266 -11.75 1 89.56 166 ASN A O 1
ATOM 1302 N N . PRO A 1 167 ? -4.273 22.234 -12.617 1 87.19 167 PRO A N 1
ATOM 1303 C CA . PRO A 1 167 ? -3.688 22.438 -13.945 1 87.19 167 PRO A CA 1
ATOM 1304 C C . PRO A 1 167 ? -2.832 23.703 -14.023 1 87.19 167 PRO A C 1
ATOM 1306 O O . PRO A 1 167 ? -1.813 23.719 -14.719 1 87.19 167 PRO A O 1
ATOM 1309 N N . PHE A 1 168 ? -3.154 24.766 -13.312 1 89.19 168 PHE A N 1
ATOM 1310 C CA . PHE A 1 168 ? -2.35 25.969 -13.281 1 89.19 168 PHE A CA 1
ATOM 1311 C C . PHE A 1 168 ? -1.037 25.734 -12.539 1 89.19 168 PHE A C 1
ATOM 1313 O O . PHE A 1 168 ? 0.008 26.25 -12.938 1 89.19 168 PHE A O 1
ATOM 1320 N N . GLY A 1 169 ? -1.101 24.984 -11.477 1 90.81 169 GLY A N 1
ATOM 1321 C CA . GLY A 1 169 ? 0.115 24.625 -10.766 1 90.81 169 GLY A CA 1
ATOM 1322 C C . GLY A 1 169 ? 1.055 23.766 -11.594 1 90.81 169 GLY A C 1
ATOM 1323 O O . GLY A 1 169 ? 2.254 24.047 -11.664 1 90.81 169 GLY A O 1
ATOM 1324 N N . PHE A 1 170 ? 0.499 22.797 -12.258 1 87.94 170 PHE A N 1
ATOM 1325 C CA . PHE A 1 170 ? 1.312 21.906 -13.062 1 87.94 170 PHE A CA 1
ATOM 1326 C C . PHE A 1 170 ? 1.888 22.625 -14.273 1 87.94 170 PHE A C 1
ATOM 1328 O O . PHE A 1 170 ? 3 22.328 -14.711 1 87.94 170 PHE A O 1
ATOM 1335 N N . LEU A 1 171 ? 1.069 23.516 -14.773 1 86.31 171 LEU A N 1
ATOM 1336 C CA . LEU A 1 171 ? 1.577 24.328 -15.867 1 86.31 171 LEU A CA 1
ATOM 1337 C C . LEU A 1 171 ? 2.816 25.109 -15.43 1 86.31 171 LEU A C 1
ATOM 1339 O O . LEU A 1 171 ? 3.816 25.141 -16.156 1 86.31 171 LEU A O 1
ATOM 1343 N N . ALA A 1 172 ? 2.801 25.688 -14.328 1 89.19 172 ALA A N 1
ATOM 1344 C CA . ALA A 1 172 ? 3.932 26.438 -13.797 1 89.19 172 ALA A CA 1
ATOM 1345 C C . ALA A 1 172 ? 5.129 25.531 -13.547 1 89.19 172 ALA A C 1
ATOM 1347 O O . ALA A 1 172 ? 6.273 25.906 -13.805 1 89.19 172 ALA A O 1
ATOM 1348 N N . LEU A 1 173 ? 4.863 24.406 -13.062 1 89.12 173 LEU A N 1
ATOM 1349 C CA . LEU A 1 173 ? 5.922 23.438 -12.773 1 89.12 173 LEU A CA 1
ATOM 1350 C C . LEU A 1 173 ? 6.578 22.953 -14.062 1 89.12 173 LEU A C 1
ATOM 1352 O O . LEU A 1 173 ? 7.805 22.812 -14.125 1 89.12 173 LEU A O 1
ATOM 1356 N N . GLU A 1 174 ? 5.75 22.75 -15.062 1 83.25 174 GLU A N 1
ATOM 1357 C CA . GLU A 1 174 ? 6.281 22.281 -16.344 1 83.25 174 GLU A CA 1
ATOM 1358 C C . GLU A 1 174 ? 7.066 23.391 -17.047 1 83.25 174 GLU A C 1
ATOM 1360 O O . GLU A 1 174 ? 8.047 23.109 -17.734 1 83.25 174 GLU A O 1
ATOM 1365 N N . ILE A 1 175 ? 6.605 24.562 -16.906 1 83.44 175 ILE A N 1
ATOM 1366 C CA . ILE A 1 175 ? 7.324 25.703 -17.484 1 83.44 175 ILE A CA 1
ATOM 1367 C C . ILE A 1 175 ? 8.703 25.812 -16.828 1 83.44 175 ILE A C 1
ATOM 1369 O O . ILE A 1 175 ? 9.703 26 -17.516 1 83.44 175 ILE A O 1
ATOM 1373 N N . GLU A 1 176 ? 8.734 25.688 -15.594 1 83.5 176 GLU A N 1
ATOM 1374 C CA . GLU A 1 176 ? 10 25.781 -14.875 1 83.5 176 GLU A CA 1
ATOM 1375 C C . GLU A 1 176 ? 10.938 24.641 -15.25 1 83.5 176 GLU A C 1
ATOM 1377 O O . GLU A 1 176 ? 12.141 24.844 -15.383 1 83.5 176 GLU A O 1
ATOM 1382 N N . LYS A 1 177 ? 10.43 23.562 -15.344 1 80.38 177 LYS A N 1
ATOM 1383 C CA . LYS A 1 177 ? 11.203 22.375 -15.695 1 80.38 177 LYS A CA 1
ATOM 1384 C C . LYS A 1 177 ? 11.836 22.531 -17.078 1 80.38 177 LYS A C 1
ATOM 1386 O O . LYS A 1 177 ? 12.969 22.109 -17.297 1 80.38 177 LYS A O 1
ATOM 1391 N N . ASN A 1 178 ? 11.117 23.172 -18 1 74.44 178 ASN A N 1
ATOM 1392 C CA . ASN A 1 178 ? 11.57 23.266 -19.391 1 74.44 178 ASN A CA 1
ATOM 1393 C C . ASN A 1 178 ? 12.266 24.594 -19.656 1 74.44 178 ASN A C 1
ATOM 1395 O O . ASN A 1 178 ? 12.812 24.812 -20.734 1 74.44 178 ASN A O 1
ATOM 1399 N N . ASN A 1 179 ? 12.055 25.562 -18.844 1 70.12 179 ASN A N 1
ATOM 1400 C CA . ASN A 1 179 ? 12.672 26.875 -19.062 1 70.12 179 ASN A CA 1
ATOM 1401 C C . ASN A 1 179 ? 14.188 26.797 -18.938 1 70.12 179 ASN A C 1
ATOM 1403 O O . ASN A 1 179 ? 14.883 27.766 -19.234 1 70.12 179 ASN A O 1
ATOM 1407 N N . THR A 1 180 ? 14.68 25.75 -18.422 1 56.34 180 THR A N 1
ATOM 1408 C CA . THR A 1 180 ? 16.141 25.75 -18.406 1 56.34 180 THR A CA 1
ATOM 1409 C C . THR A 1 180 ? 16.688 25.766 -19.828 1 56.34 180 THR A C 1
ATOM 1411 O O . THR A 1 180 ? 17.891 25.938 -20.031 1 56.34 180 THR A O 1
ATOM 1414 N N . ILE A 1 181 ? 15.773 25.594 -20.797 1 51.72 181 ILE A N 1
ATOM 1415 C CA . ILE A 1 181 ? 16.344 25.469 -22.141 1 51.72 181 ILE A CA 1
ATOM 1416 C C . ILE A 1 181 ? 16.203 26.797 -22.875 1 51.72 181 ILE A C 1
ATOM 1418 O O . ILE A 1 181 ? 15.078 27.203 -23.219 1 51.72 181 ILE A O 1
ATOM 1422 N N . THR A 1 182 ? 16.891 27.812 -22.609 1 52.22 182 THR A N 1
ATOM 1423 C CA . THR A 1 182 ? 17 29.172 -23.125 1 52.22 182 THR A CA 1
ATOM 1424 C C . THR A 1 182 ? 16.594 29.219 -24.609 1 52.22 182 THR A C 1
ATOM 1426 O O . THR A 1 182 ? 16.047 30.219 -25.062 1 52.22 182 THR A O 1
ATOM 1429 N N . GLU A 1 183 ? 17.109 28.391 -25.438 1 57 183 GLU A N 1
ATOM 1430 C CA . GLU A 1 183 ? 17.141 28.672 -26.875 1 57 183 GLU A CA 1
ATOM 1431 C C . GLU A 1 183 ? 15.922 28.094 -27.578 1 57 183 GLU A C 1
ATOM 1433 O O . GLU A 1 183 ? 15.867 28.047 -28.812 1 57 183 GLU A O 1
ATOM 1438 N N . MET A 1 184 ? 14.898 27.859 -26.828 1 59.81 184 MET A N 1
ATOM 1439 C CA . MET A 1 184 ? 13.859 27.141 -27.578 1 59.81 184 MET A CA 1
ATOM 1440 C C . MET A 1 184 ? 12.711 28.078 -27.938 1 59.81 184 MET A C 1
ATOM 1442 O O . MET A 1 184 ? 12.461 29.062 -27.234 1 59.81 184 MET A O 1
ATOM 1446 N N . ASN A 1 185 ? 12.219 28.031 -29.156 1 68 185 ASN A N 1
ATOM 1447 C CA . ASN A 1 185 ? 11.039 28.734 -29.656 1 68 185 ASN A CA 1
ATOM 1448 C C . ASN A 1 185 ? 9.859 28.594 -28.703 1 68 185 ASN A C 1
ATOM 1450 O O . ASN A 1 185 ? 9.688 27.547 -28.062 1 68 185 ASN A O 1
ATOM 1454 N N . ARG A 1 186 ? 9.141 29.656 -28.375 1 72.19 186 ARG A N 1
ATOM 1455 C CA . ARG A 1 186 ? 8.023 29.734 -27.438 1 72.19 186 ARG A CA 1
ATOM 1456 C C . ARG A 1 186 ? 7.008 28.625 -27.703 1 72.19 186 ARG A C 1
ATOM 1458 O O . ARG A 1 186 ? 6.453 28.047 -26.781 1 72.19 186 ARG A O 1
ATOM 1465 N N . LEU A 1 187 ? 6.734 28.328 -28.969 1 78.5 187 LEU A N 1
ATOM 1466 C CA . LEU A 1 187 ? 5.746 27.312 -29.328 1 78.5 187 LEU A CA 1
ATOM 1467 C C . LEU A 1 187 ? 6.215 25.922 -28.922 1 78.5 187 LEU A C 1
ATOM 1469 O O . LEU A 1 187 ? 5.402 25.078 -28.516 1 78.5 187 LEU A O 1
ATOM 1473 N N . THR A 1 188 ? 7.434 25.828 -29.016 1 76.56 188 THR A N 1
ATOM 1474 C CA . THR A 1 188 ? 7.977 24.531 -28.609 1 76.56 188 THR A CA 1
ATOM 1475 C C . THR A 1 188 ? 7.867 24.344 -27.109 1 76.56 188 THR A C 1
ATOM 1477 O O . THR A 1 188 ? 7.625 23.234 -26.625 1 76.56 188 THR A O 1
ATOM 1480 N N . ILE A 1 189 ? 8 25.422 -26.484 1 75.62 189 ILE A N 1
ATOM 1481 C CA . ILE A 1 189 ? 7.887 25.359 -25.031 1 75.62 189 ILE A CA 1
ATOM 1482 C C . ILE A 1 189 ? 6.445 25.047 -24.641 1 75.62 189 ILE A C 1
ATOM 1484 O O . ILE A 1 189 ? 6.203 24.219 -23.75 1 75.62 189 ILE A O 1
ATOM 1488 N N . VAL A 1 190 ? 5.555 25.703 -25.359 1 79.19 190 VAL A N 1
ATOM 1489 C CA . VAL A 1 190 ? 4.141 25.484 -25.078 1 79.19 190 VAL A CA 1
ATOM 1490 C C . VAL A 1 190 ? 3.777 24.031 -25.359 1 79.19 190 VAL A C 1
ATOM 1492 O O . VAL A 1 190 ? 3.053 23.391 -24.594 1 79.19 190 VAL A O 1
ATOM 1495 N N . TRP A 1 191 ? 4.25 23.562 -26.391 1 81.81 191 TRP A N 1
ATOM 1496 C CA . TRP A 1 191 ? 3.955 22.172 -26.75 1 81.81 191 TRP A CA 1
ATOM 1497 C C . TRP A 1 191 ? 4.562 21.203 -25.75 1 81.81 191 TRP A C 1
ATOM 1499 O O . TRP A 1 191 ? 3.936 20.219 -25.375 1 81.81 191 TRP A O 1
ATOM 1509 N N . LYS A 1 192 ? 5.633 21.531 -25.312 1 77.88 192 LYS A N 1
ATOM 1510 C CA . LYS A 1 192 ? 6.301 20.672 -24.344 1 77.88 192 LYS A CA 1
ATOM 1511 C C . LYS A 1 192 ? 5.578 20.672 -23 1 77.88 192 LYS A C 1
ATOM 1513 O O . LYS A 1 192 ? 5.492 19.641 -22.328 1 77.88 192 LYS A O 1
ATOM 1518 N N . VAL A 1 193 ? 5.184 21.812 -22.75 1 78.5 193 VAL A N 1
ATOM 1519 C CA . VAL A 1 193 ? 4.434 21.953 -21.5 1 78.5 193 VAL A CA 1
ATOM 1520 C C . VAL A 1 193 ? 3.129 21.156 -21.594 1 78.5 193 VAL A C 1
ATOM 1522 O O . VAL A 1 193 ? 2.762 20.438 -20.672 1 78.5 193 VAL A O 1
ATOM 1525 N N . PHE A 1 194 ? 2.484 21.281 -22.656 1 81.81 194 PHE A N 1
ATOM 1526 C CA . PHE A 1 194 ? 1.231 20.562 -22.875 1 81.81 194 PHE A CA 1
ATOM 1527 C C . PHE A 1 194 ? 1.467 19.062 -22.906 1 81.81 194 PHE A C 1
ATOM 1529 O O . PHE A 1 194 ? 0.69 18.281 -22.328 1 81.81 194 PHE A O 1
ATOM 1536 N N . LYS A 1 195 ? 2.408 18.688 -23.531 1 80.69 195 LYS A N 1
ATOM 1537 C CA . LYS A 1 195 ? 2.777 17.266 -23.562 1 80.69 195 LYS A CA 1
ATOM 1538 C C . LYS A 1 195 ? 3.139 16.766 -22.172 1 80.69 195 LYS A C 1
ATOM 1540 O O . LYS A 1 195 ? 2.812 15.633 -21.812 1 80.69 195 LYS A O 1
ATOM 1545 N N . GLY A 1 196 ? 3.754 17.594 -21.453 1 77.06 196 GLY A N 1
ATOM 1546 C CA . GLY A 1 196 ? 4.086 17.25 -20.078 1 77.06 196 GLY A CA 1
ATOM 1547 C C . GLY A 1 196 ? 2.865 17.031 -19.203 1 77.06 196 GLY A C 1
ATOM 1548 O O . GLY A 1 196 ? 2.846 16.125 -18.375 1 77.06 196 GLY A O 1
ATOM 1549 N N . MET A 1 197 ? 1.969 17.781 -19.469 1 78.75 197 MET A N 1
ATOM 1550 C CA . MET A 1 197 ? 0.724 17.656 -18.719 1 78.75 197 MET A CA 1
ATOM 1551 C C . MET A 1 197 ? -0.014 16.375 -19.094 1 78.75 197 MET A C 1
ATOM 1553 O O . MET A 1 197 ? -0.604 15.727 -18.234 1 78.75 197 MET A O 1
ATOM 1557 N N . LEU A 1 198 ? 0.027 16.047 -20.266 1 80 198 LEU A N 1
ATOM 1558 C CA . LEU A 1 198 ? -0.681 14.867 -20.766 1 80 198 LEU A CA 1
ATOM 1559 C C . LEU A 1 198 ? 0.041 13.586 -20.359 1 80 198 LEU A C 1
ATOM 1561 O O . LEU A 1 198 ? -0.553 12.5 -20.375 1 80 198 LEU A O 1
ATOM 1565 N N . THR A 1 199 ? 1.197 13.758 -20.078 1 80 199 THR A N 1
ATOM 1566 C CA . THR A 1 199 ? 1.949 12.57 -19.688 1 80 199 THR A CA 1
ATOM 1567 C C . THR A 1 199 ? 2.004 12.445 -18.156 1 80 199 THR A C 1
ATOM 1569 O O . THR A 1 199 ? 2.539 11.469 -17.641 1 80 199 THR A O 1
ATOM 1572 N N . ASN A 1 200 ? 1.502 13.391 -17.516 1 80.81 200 ASN A N 1
ATOM 1573 C CA . ASN A 1 200 ? 1.413 13.32 -16.062 1 80.81 200 ASN A CA 1
ATOM 1574 C C . ASN A 1 200 ? 0.271 12.406 -15.617 1 80.81 200 ASN A C 1
ATOM 1576 O O . ASN A 1 200 ? -0.901 12.734 -15.82 1 80.81 200 ASN A O 1
ATOM 1580 N N . PRO A 1 201 ? 0.593 11.32 -15.039 1 84.69 201 PRO A N 1
ATOM 1581 C CA . PRO A 1 201 ? -0.448 10.352 -14.68 1 84.69 201 PRO A CA 1
ATOM 1582 C C . PRO A 1 201 ? -1.51 10.945 -13.75 1 84.69 201 PRO A C 1
ATOM 1584 O O . PRO A 1 201 ? -2.672 10.539 -13.797 1 84.69 201 PRO A O 1
ATOM 1587 N N . MET A 1 202 ? -1.155 11.852 -12.945 1 83.38 202 MET A N 1
ATOM 1588 C CA . MET A 1 202 ? -2.117 12.469 -12.039 1 83.38 202 MET A CA 1
ATOM 1589 C C . MET A 1 202 ? -3.148 13.281 -12.805 1 83.38 202 MET A C 1
ATOM 1591 O O . MET A 1 202 ? -4.344 13.211 -12.523 1 83.38 202 MET A O 1
ATOM 1595 N N . VAL A 1 203 ? -2.668 14.008 -13.781 1 84.5 203 VAL A N 1
ATOM 1596 C CA . VAL A 1 203 ? -3.547 14.852 -14.586 1 84.5 203 VAL A CA 1
ATOM 1597 C C . VAL A 1 203 ? -4.395 13.977 -15.508 1 84.5 203 VAL A C 1
ATOM 1599 O O . VAL A 1 203 ? -5.605 14.18 -15.625 1 84.5 203 VAL A O 1
ATOM 1602 N N . VAL A 1 204 ? -3.795 13.016 -16.062 1 88.12 204 VAL A N 1
ATOM 1603 C CA . VAL A 1 204 ? -4.473 12.141 -17 1 88.12 204 VAL A CA 1
ATOM 1604 C C . VAL A 1 204 ? -5.559 11.344 -16.281 1 88.12 204 VAL A C 1
ATOM 1606 O O . VAL A 1 204 ? -6.645 11.133 -16.828 1 88.12 204 VAL A O 1
ATOM 1609 N N . SER A 1 205 ? -5.258 10.859 -15.125 1 89.88 205 SER A N 1
ATOM 1610 C CA . SER A 1 205 ? -6.223 10.062 -14.383 1 89.88 205 SER A CA 1
ATOM 1611 C C . SER A 1 205 ? -7.477 10.867 -14.055 1 89.88 205 SER A C 1
ATOM 1613 O O . SER A 1 205 ? -8.586 10.344 -14.094 1 89.88 205 SER A O 1
ATOM 1615 N N . VAL A 1 206 ? -7.281 12.109 -13.711 1 86.69 206 VAL A N 1
ATOM 1616 C CA . VAL A 1 206 ? -8.414 12.977 -13.422 1 86.69 206 VAL A CA 1
ATOM 1617 C C . VAL A 1 206 ? -9.242 13.188 -14.688 1 86.69 206 VAL A C 1
ATOM 1619 O O . VAL A 1 206 ? -10.477 13.078 -14.656 1 86.69 206 VAL A O 1
ATOM 1622 N N . ALA A 1 207 ? -8.617 13.453 -15.805 1 87.19 207 ALA A N 1
ATOM 1623 C CA . ALA A 1 207 ? -9.297 13.68 -17.078 1 87.19 207 ALA A CA 1
ATOM 1624 C C . ALA A 1 207 ? -10.062 12.43 -17.516 1 87.19 207 ALA A C 1
ATOM 1626 O O . ALA A 1 207 ? -11.219 12.523 -17.922 1 87.19 207 ALA A O 1
ATOM 1627 N N . VAL A 1 208 ? -9.422 11.312 -17.359 1 90.75 208 VAL A N 1
ATOM 1628 C CA . VAL A 1 208 ? -10.062 10.062 -17.766 1 90.75 208 VAL A CA 1
ATOM 1629 C C . VAL A 1 208 ? -11.219 9.75 -16.812 1 90.75 208 VAL A C 1
ATOM 1631 O O . VAL A 1 208 ? -12.25 9.234 -17.234 1 90.75 208 VAL A O 1
ATOM 1634 N N . GLY A 1 209 ? -11.016 9.992 -15.523 1 90 209 GLY A N 1
ATOM 1635 C CA . GLY A 1 209 ? -12.094 9.812 -14.57 1 90 209 GLY A CA 1
ATOM 1636 C C . GLY A 1 209 ? -13.328 10.625 -14.898 1 90 209 GLY A C 1
ATOM 1637 O O . GLY A 1 209 ? -14.453 10.109 -14.852 1 90 209 GLY A O 1
ATOM 1638 N N . VAL A 1 210 ? -13.133 11.891 -15.305 1 86.62 210 VAL A N 1
ATOM 1639 C CA . VAL A 1 210 ? -14.242 12.758 -15.68 1 86.62 210 VAL A CA 1
ATOM 1640 C C . VAL A 1 210 ? -14.906 12.234 -16.953 1 86.62 210 VAL A C 1
ATOM 1642 O O . VAL A 1 210 ? -16.141 12.234 -17.062 1 86.62 210 VAL A O 1
ATOM 1645 N N . ALA A 1 211 ? -14.094 11.781 -17.875 1 89.25 211 ALA A N 1
ATOM 1646 C CA . ALA A 1 211 ? -14.625 11.227 -19.109 1 89.25 211 ALA A CA 1
ATOM 1647 C C . ALA A 1 211 ? -15.477 9.984 -18.844 1 89.25 211 ALA A C 1
ATOM 1649 O O . ALA A 1 211 ? -16.562 9.828 -19.406 1 89.25 211 ALA A O 1
ATOM 1650 N N . VAL A 1 212 ? -15.016 9.188 -18.016 1 90.88 212 VAL A N 1
ATOM 1651 C CA . VAL A 1 212 ? -15.742 7.965 -17.672 1 90.88 212 VAL A CA 1
ATOM 1652 C C . VAL A 1 212 ? -17.031 8.312 -16.922 1 90.88 212 VAL A C 1
ATOM 1654 O O . VAL A 1 212 ? -18.047 7.641 -17.094 1 90.88 212 VAL A O 1
ATOM 1657 N N . ASN A 1 213 ? -16.891 9.297 -16.047 1 88.38 213 ASN A N 1
ATOM 1658 C CA . ASN A 1 213 ? -18.094 9.766 -15.359 1 88.38 213 ASN A CA 1
ATOM 1659 C C . ASN A 1 213 ? -19.172 10.203 -16.344 1 88.38 213 ASN A C 1
ATOM 1661 O O . ASN A 1 213 ? -20.344 9.867 -16.156 1 88.38 213 ASN A O 1
ATOM 1665 N N . LEU A 1 214 ? -18.812 10.875 -17.422 1 85.25 214 LEU A N 1
ATOM 1666 C CA . LEU A 1 214 ? -19.75 11.414 -18.406 1 85.25 214 LEU A CA 1
ATOM 1667 C C . LEU A 1 214 ? -20.266 10.312 -19.328 1 85.25 214 LEU A C 1
ATOM 1669 O O . LEU A 1 214 ? -21.438 10.297 -19.703 1 85.25 214 LEU A O 1
ATOM 1673 N N . ILE A 1 215 ? -19.438 9.297 -19.656 1 88.19 215 ILE A N 1
ATOM 1674 C CA . ILE A 1 215 ? -19.781 8.258 -20.609 1 88.19 215 ILE A CA 1
ATOM 1675 C C . ILE A 1 215 ? -20.578 7.152 -19.922 1 88.19 215 ILE A C 1
ATOM 1677 O O . ILE A 1 215 ? -21.578 6.672 -20.453 1 88.19 215 ILE A O 1
ATOM 1681 N N . PHE A 1 216 ? -20.188 6.734 -18.734 1 87.44 216 PHE A N 1
ATOM 1682 C CA . PHE A 1 216 ? -20.766 5.566 -18.078 1 87.44 216 PHE A CA 1
ATOM 1683 C C . PHE A 1 216 ? -21.688 5.988 -16.938 1 87.44 216 PHE A C 1
ATOM 1685 O O . PHE A 1 216 ? -21.969 5.191 -16.047 1 87.44 216 PHE A O 1
ATOM 1692 N N . HIS A 1 217 ? -22.094 7.121 -16.844 1 81.62 217 HIS A N 1
ATOM 1693 C CA . HIS A 1 217 ? -23.094 7.633 -15.906 1 81.62 217 HIS A CA 1
ATOM 1694 C C . HIS A 1 217 ? -22.703 7.348 -14.461 1 81.62 217 HIS A C 1
ATOM 1696 O O . HIS A 1 217 ? -23.484 6.77 -13.703 1 81.62 217 HIS A O 1
ATOM 1702 N N . GLN A 1 218 ? -21.516 7.645 -14.125 1 77.56 218 GLN A N 1
ATOM 1703 C CA . GLN A 1 218 ? -21.047 7.742 -12.75 1 77.56 218 GLN A CA 1
ATOM 1704 C C . GLN A 1 218 ? -20.719 6.363 -12.18 1 77.56 218 GLN A C 1
ATOM 1706 O O . GLN A 1 218 ? -20.906 6.117 -10.992 1 77.56 218 GLN A O 1
ATOM 1711 N N . LYS A 1 219 ? -20.516 5.43 -13.102 1 80.75 219 LYS A N 1
ATOM 1712 C CA . LYS A 1 219 ? -20.062 4.113 -12.656 1 80.75 219 LYS A CA 1
ATOM 1713 C C . LYS A 1 219 ? -18.766 3.711 -13.328 1 80.75 219 LYS A C 1
ATOM 1715 O O . LYS A 1 219 ? -18.531 4.02 -14.5 1 80.75 219 LYS A O 1
ATOM 1720 N N . VAL A 1 220 ? -17.938 3.199 -12.562 1 85.88 220 VAL A N 1
ATOM 1721 C CA . VAL A 1 220 ? -16.719 2.615 -13.117 1 85.88 220 VAL A CA 1
ATOM 1722 C C . VAL A 1 220 ? -17.047 1.292 -13.805 1 85.88 220 VAL A C 1
ATOM 1724 O O . VAL A 1 220 ? -17.844 0.501 -13.289 1 85.88 220 VAL A O 1
ATOM 1727 N N . PRO A 1 221 ? -16.531 1.118 -14.961 1 81.69 221 PRO A N 1
ATOM 1728 C CA . PRO A 1 221 ? -16.797 -0.164 -15.617 1 81.69 221 PRO A CA 1
ATOM 1729 C C . PRO A 1 221 ? -16.516 -1.36 -14.711 1 81.69 221 PRO A C 1
ATOM 1731 O O . PRO A 1 221 ? -15.547 -1.354 -13.953 1 81.69 221 PRO A O 1
ATOM 1734 N N . TYR A 1 222 ? -17.25 -2.336 -14.797 1 78.81 222 TYR A N 1
ATOM 1735 C CA . TYR A 1 222 ? -17.312 -3.477 -13.891 1 78.81 222 TYR A CA 1
ATOM 1736 C C . TYR A 1 222 ? -15.984 -4.219 -13.844 1 78.81 222 TYR A C 1
ATOM 1738 O O . TYR A 1 222 ? -15.586 -4.719 -12.789 1 78.81 222 TYR A O 1
ATOM 1746 N N . ILE A 1 223 ? -15.25 -4.289 -14.891 1 78.44 223 ILE A N 1
ATOM 1747 C CA . ILE A 1 223 ? -14 -5.039 -14.969 1 78.44 223 ILE A CA 1
ATOM 1748 C C . ILE A 1 223 ? -12.883 -4.25 -14.297 1 78.44 223 ILE A C 1
ATOM 1750 O O . ILE A 1 223 ? -11.984 -4.836 -13.688 1 78.44 223 ILE A O 1
ATOM 1754 N N . LEU A 1 224 ? -13.023 -2.93 -14.258 1 87.44 224 LEU A N 1
ATOM 1755 C CA . LEU A 1 224 ? -11.945 -2.082 -13.758 1 87.44 224 LEU A CA 1
ATOM 1756 C C . LEU A 1 224 ? -12.172 -1.716 -12.297 1 87.44 224 LEU A C 1
ATOM 1758 O O . LEU A 1 224 ? -11.227 -1.347 -11.594 1 87.44 224 LEU A O 1
ATOM 1762 N N . ASP A 1 225 ? -13.312 -1.856 -11.867 1 87.94 225 ASP A N 1
ATOM 1763 C CA . ASP A 1 225 ? -13.695 -1.341 -10.555 1 87.94 225 ASP A CA 1
ATOM 1764 C C . ASP A 1 225 ? -12.891 -2.02 -9.445 1 87.94 225 ASP A C 1
ATOM 1766 O O . ASP A 1 225 ? -12.305 -1.348 -8.594 1 87.94 225 ASP A O 1
ATOM 1770 N N . PRO A 1 226 ? -12.805 -3.393 -9.523 1 85.31 226 PRO A N 1
ATOM 1771 C CA . PRO A 1 226 ? -12.047 -4.02 -8.445 1 85.31 226 PRO A CA 1
ATOM 1772 C C . PRO A 1 226 ? -10.562 -3.664 -8.484 1 85.31 226 PRO A C 1
ATOM 1774 O O . PRO A 1 226 ? -9.922 -3.535 -7.441 1 85.31 226 PRO A O 1
ATOM 1777 N N . ILE A 1 227 ? -10.078 -3.512 -9.625 1 90.06 227 ILE A N 1
ATOM 1778 C CA . ILE A 1 227 ? -8.672 -3.166 -9.789 1 90.06 227 ILE A CA 1
ATOM 1779 C C . ILE A 1 227 ? -8.414 -1.772 -9.227 1 90.06 227 ILE A C 1
ATOM 1781 O O . ILE A 1 227 ? -7.496 -1.584 -8.422 1 90.06 227 ILE A O 1
ATOM 1785 N N . ILE A 1 228 ? -9.258 -0.848 -9.633 1 92.94 228 ILE A N 1
ATOM 1786 C CA . ILE A 1 228 ? -9.109 0.548 -9.234 1 92.94 228 ILE A CA 1
ATOM 1787 C C . ILE A 1 228 ? -9.344 0.691 -7.734 1 92.94 228 ILE A C 1
ATOM 1789 O O . ILE A 1 228 ? -8.648 1.444 -7.055 1 92.94 228 ILE A O 1
ATOM 1793 N N . ARG A 1 229 ? -10.219 -0.017 -7.23 1 89.88 229 ARG A N 1
ATOM 1794 C CA . ARG A 1 229 ? -10.578 0.08 -5.816 1 89.88 229 ARG A CA 1
ATOM 1795 C C . ARG A 1 229 ? -9.43 -0.396 -4.934 1 89.88 229 ARG A C 1
ATOM 1797 O O . ARG A 1 229 ? -9.094 0.249 -3.936 1 89.88 229 ARG A O 1
ATOM 1804 N N . VAL A 1 230 ? -8.875 -1.53 -5.277 1 90.5 230 VAL A N 1
ATOM 1805 C CA . VAL A 1 230 ? -7.801 -2.096 -4.477 1 90.5 230 VAL A CA 1
ATOM 1806 C C . VAL A 1 230 ? -6.586 -1.169 -4.512 1 90.5 230 VAL A C 1
ATOM 1808 O O . VAL A 1 230 ? -5.934 -0.952 -3.49 1 90.5 230 VAL A O 1
ATOM 1811 N N . LEU A 1 231 ? -6.305 -0.631 -5.637 1 93.69 231 LEU A N 1
ATOM 1812 C CA . LEU A 1 231 ? -5.191 0.301 -5.773 1 93.69 231 LEU A CA 1
ATOM 1813 C C . LEU A 1 231 ? -5.473 1.595 -5.016 1 93.69 231 LEU A C 1
ATOM 1815 O O . LEU A 1 231 ? -4.59 2.117 -4.324 1 93.69 231 LEU A O 1
ATOM 1819 N N . ALA A 1 232 ? -6.645 2.109 -5.156 1 92.81 232 ALA A N 1
ATOM 1820 C CA . ALA A 1 232 ? -7.039 3.344 -4.477 1 92.81 232 ALA A CA 1
ATOM 1821 C C . ALA A 1 232 ? -6.992 3.176 -2.961 1 92.81 232 ALA A C 1
ATOM 1823 O O . ALA A 1 232 ? -6.582 4.09 -2.242 1 92.81 232 ALA A O 1
ATOM 1824 N N . ASP A 1 233 ? -7.332 2.035 -2.465 1 91.25 233 ASP A N 1
ATOM 1825 C CA . ASP A 1 233 ? -7.371 1.757 -1.033 1 91.25 233 ASP A CA 1
ATOM 1826 C C . ASP A 1 233 ? -5.965 1.753 -0.438 1 91.25 233 ASP A C 1
ATOM 1828 O O . ASP A 1 233 ? -5.793 1.978 0.762 1 91.25 233 ASP A O 1
ATOM 1832 N N . SER A 1 234 ? -5.031 1.494 -1.24 1 93.62 234 SER A N 1
ATOM 1833 C CA . SER A 1 234 ? -3.662 1.413 -0.734 1 93.62 234 SER A CA 1
ATOM 1834 C C . SER A 1 234 ? -3.045 2.799 -0.589 1 93.62 234 SER A C 1
ATOM 1836 O O . SER A 1 234 ? -1.996 2.953 0.042 1 93.62 234 SER A O 1
ATOM 1838 N N . TYR A 1 235 ? -3.6 3.842 -1.106 1 92.31 235 TYR A N 1
ATOM 1839 C CA . TYR A 1 235 ? -3.025 5.18 -1.213 1 92.31 235 TYR A CA 1
ATOM 1840 C C . TYR A 1 235 ? -2.781 5.777 0.166 1 92.31 235 TYR A C 1
ATOM 1842 O O . TYR A 1 235 ? -1.672 6.227 0.468 1 92.31 235 TYR A O 1
ATOM 1850 N N . ALA A 1 236 ? -3.842 5.793 1.041 1 89.56 236 ALA A N 1
ATOM 1851 C CA . ALA A 1 236 ? -3.785 6.527 2.303 1 89.56 236 ALA A CA 1
ATOM 1852 C C . ALA A 1 236 ? -2.623 6.043 3.166 1 89.56 236 ALA A C 1
ATOM 1854 O O . ALA A 1 236 ? -1.791 6.844 3.6 1 89.56 236 ALA A O 1
ATOM 1855 N N . ALA A 1 237 ? -2.521 4.754 3.369 1 93.25 237 ALA A N 1
ATOM 1856 C CA . ALA A 1 237 ? -1.485 4.195 4.234 1 93.25 237 ALA A CA 1
ATOM 1857 C C . ALA A 1 237 ? -0.098 4.406 3.633 1 93.25 237 ALA A C 1
ATOM 1859 O O . ALA A 1 237 ? 0.834 4.809 4.336 1 93.25 237 ALA A O 1
ATOM 1860 N N . THR A 1 238 ? 0.026 4.176 2.342 1 93.19 238 THR A N 1
ATOM 1861 C CA . THR A 1 238 ? 1.338 4.254 1.71 1 93.19 238 THR A CA 1
ATOM 1862 C C . THR A 1 238 ? 1.8 5.703 1.598 1 93.19 238 THR A C 1
ATOM 1864 O O . THR A 1 238 ? 2.982 6 1.776 1 93.19 238 THR A O 1
ATOM 1867 N N . ALA A 1 239 ? 0.913 6.609 1.273 1 90.62 239 ALA A N 1
ATOM 1868 C CA . ALA A 1 239 ? 1.26 8.023 1.169 1 90.62 239 ALA A CA 1
ATOM 1869 C C . ALA A 1 239 ? 1.718 8.578 2.516 1 90.62 239 ALA A C 1
ATOM 1871 O O . ALA A 1 239 ? 2.732 9.273 2.596 1 90.62 239 ALA A O 1
ATOM 1872 N N . LEU A 1 240 ? 0.971 8.281 3.574 1 89.94 240 LEU A N 1
ATOM 1873 C CA . LEU A 1 240 ? 1.307 8.766 4.91 1 89.94 240 LEU A CA 1
ATOM 1874 C C . LEU A 1 240 ? 2.592 8.117 5.414 1 89.94 240 LEU A C 1
ATOM 1876 O O . LEU A 1 240 ? 3.412 8.781 6.059 1 89.94 240 LEU A O 1
ATOM 1880 N N . PHE A 1 241 ? 2.748 6.812 5.199 1 93.31 241 PHE A N 1
ATOM 1881 C CA . PHE A 1 241 ? 3.965 6.105 5.578 1 93.31 241 PHE A CA 1
ATOM 1882 C C . PHE A 1 241 ? 5.184 6.719 4.895 1 93.31 241 PHE A C 1
ATOM 1884 O O . PHE A 1 241 ? 6.223 6.918 5.527 1 93.31 241 PHE A O 1
ATOM 1891 N N . CYS A 1 242 ? 5.047 6.996 3.566 1 90.12 242 CYS A N 1
ATOM 1892 C CA . CYS A 1 242 ? 6.117 7.609 2.791 1 90.12 242 CYS A CA 1
ATOM 1893 C C . CYS A 1 242 ? 6.453 9 3.326 1 90.12 242 CYS A C 1
ATOM 1895 O O . CYS A 1 242 ? 7.625 9.375 3.391 1 90.12 242 CYS A O 1
ATOM 1897 N N . LEU A 1 243 ? 5.453 9.719 3.627 1 88.06 243 LEU A N 1
ATOM 1898 C CA . LEU A 1 243 ? 5.664 11.031 4.223 1 88.06 243 LEU A CA 1
ATOM 1899 C C . LEU A 1 243 ? 6.465 10.922 5.516 1 88.06 243 LEU A C 1
ATOM 1901 O O . LEU A 1 243 ? 7.387 11.711 5.746 1 88.06 243 LEU A O 1
ATOM 1905 N N . GLY A 1 244 ? 6.133 10 6.352 1 89.25 244 GLY A N 1
ATOM 1906 C CA . GLY A 1 244 ? 6.879 9.766 7.578 1 89.25 244 GLY A CA 1
ATOM 1907 C C . GLY A 1 244 ? 8.336 9.422 7.332 1 89.25 244 GLY A C 1
ATOM 1908 O O . GLY A 1 244 ? 9.227 9.945 8.008 1 89.25 244 GLY A O 1
ATOM 1909 N N . MET A 1 245 ? 8.523 8.57 6.387 1 89.5 245 MET A N 1
ATOM 1910 C CA . MET A 1 245 ? 9.891 8.18 6.047 1 89.5 245 MET A CA 1
ATOM 1911 C C . MET A 1 245 ? 10.703 9.383 5.578 1 89.5 245 MET A C 1
ATOM 1913 O O . MET A 1 245 ? 11.891 9.492 5.887 1 89.5 245 MET A O 1
ATOM 1917 N N . SER A 1 246 ? 10.102 10.25 4.855 1 86 246 SER A N 1
ATOM 1918 C CA . SER A 1 246 ? 10.789 11.391 4.25 1 86 246 SER A CA 1
ATOM 1919 C C . SER A 1 246 ? 11.172 12.422 5.301 1 86 246 SER A C 1
ATOM 1921 O O . SER A 1 246 ? 12.031 13.273 5.059 1 86 246 SER A O 1
ATOM 1923 N N . LEU A 1 247 ? 10.586 12.367 6.434 1 84.56 247 LEU A N 1
ATOM 1924 C CA . LEU A 1 247 ? 10.82 13.352 7.488 1 84.56 247 LEU A CA 1
ATOM 1925 C C . LEU A 1 247 ? 12.125 13.062 8.219 1 84.56 247 LEU A C 1
ATOM 1927 O O . LEU A 1 247 ? 12.648 13.93 8.922 1 84.56 247 LEU A O 1
ATOM 1931 N N . VAL A 1 248 ? 12.539 11.891 8.023 1 79.69 248 VAL A N 1
ATOM 1932 C CA . VAL A 1 248 ? 13.742 11.508 8.758 1 79.69 248 VAL A CA 1
ATOM 1933 C C . VAL A 1 248 ? 14.922 12.367 8.305 1 79.69 248 VAL A C 1
ATOM 1935 O O . VAL A 1 248 ? 15.195 12.461 7.105 1 79.69 248 VAL A O 1
ATOM 1938 N N . GLY A 1 249 ? 15.586 13.055 9.156 1 67.94 249 GLY A N 1
ATOM 1939 C CA . GLY A 1 249 ? 16.766 13.859 8.875 1 67.94 249 GLY A CA 1
ATOM 1940 C C . GLY A 1 249 ? 16.438 15.258 8.406 1 67.94 249 GLY A C 1
ATOM 1941 O O . GLY A 1 249 ? 17.328 16.109 8.32 1 67.94 249 GLY A O 1
ATOM 1942 N N . LYS A 1 250 ? 15.289 15.5 8.039 1 69.12 250 LYS A N 1
ATOM 1943 C CA . LYS A 1 250 ? 14.953 16.797 7.441 1 69.12 250 LYS A CA 1
ATOM 1944 C C . LYS A 1 250 ? 14.375 17.75 8.484 1 69.12 250 LYS A C 1
ATOM 1946 O O . LYS A 1 250 ? 14.492 18.969 8.344 1 69.12 250 LYS A O 1
ATOM 1951 N N . MET A 1 251 ? 13.773 17.188 9.422 1 63.66 251 MET A N 1
ATOM 1952 C CA . MET A 1 251 ? 13.172 18.031 10.453 1 63.66 251 MET A CA 1
ATOM 1953 C C . MET A 1 251 ? 14.242 18.844 11.188 1 63.66 251 MET A C 1
ATOM 1955 O O . MET A 1 251 ? 13.992 19.969 11.609 1 63.66 251 MET A O 1
ATOM 1959 N N . GLN A 1 252 ? 15.375 18.25 11.141 1 57.78 252 GLN A N 1
ATOM 1960 C CA . GLN A 1 252 ? 16.469 18.891 11.852 1 57.78 252 GLN A CA 1
ATOM 1961 C C . GLN A 1 252 ? 17.062 20.047 11.047 1 57.78 252 GLN A C 1
ATOM 1963 O O . GLN A 1 252 ? 17.594 21 11.609 1 57.78 252 GLN A O 1
ATOM 1968 N N . SER A 1 253 ? 16.828 19.906 9.859 1 59.97 253 SER A N 1
ATOM 1969 C CA . SER A 1 253 ? 17.422 20.938 9.016 1 59.97 253 SER A CA 1
ATOM 1970 C C . SER A 1 253 ? 16.547 22.172 8.969 1 59.97 253 SER A C 1
ATOM 1972 O O . SER A 1 253 ? 17 23.25 8.57 1 59.97 253 SER A O 1
ATOM 1974 N N . MET A 1 254 ? 15.422 21.984 9.523 1 62.69 254 MET A N 1
ATOM 1975 C CA . MET A 1 254 ? 14.492 23.109 9.484 1 62.69 254 MET A CA 1
ATOM 1976 C C . MET A 1 254 ? 14.594 23.938 10.758 1 62.69 254 MET A C 1
ATOM 1978 O O . MET A 1 254 ? 13.703 23.875 11.609 1 62.69 254 MET A O 1
ATOM 1982 N N . SER A 1 255 ? 15.75 24.531 10.977 1 65 255 SER A N 1
ATOM 1983 C CA . SER A 1 255 ? 15.953 25.391 12.133 1 65 255 SER A CA 1
ATOM 1984 C C . SER A 1 255 ? 16.25 26.828 11.719 1 65 255 SER A C 1
ATOM 1986 O O . SER A 1 255 ? 16.672 27.078 10.586 1 65 255 SER A O 1
ATOM 1988 N N . GLY A 1 256 ? 15.82 27.812 12.469 1 67.31 256 GLY A N 1
ATOM 1989 C CA . GLY A 1 256 ? 16.062 29.219 12.211 1 67.31 256 GLY A CA 1
ATOM 1990 C C . GLY A 1 256 ? 15.133 29.797 11.164 1 67.31 256 GLY A C 1
ATOM 1991 O O . GLY A 1 256 ? 13.93 29.547 11.18 1 67.31 256 GLY A O 1
ATOM 1992 N N . PHE A 1 257 ? 15.711 30.469 10.242 1 65.31 257 PHE A N 1
ATOM 1993 C CA . PHE A 1 257 ? 14.93 31.188 9.242 1 65.31 257 PHE A CA 1
ATOM 1994 C C . PHE A 1 257 ? 14.391 30.219 8.188 1 65.31 257 PHE A C 1
ATOM 1996 O O . PHE A 1 257 ? 13.453 30.531 7.465 1 65.31 257 PHE A O 1
ATOM 2003 N N . ALA A 1 258 ? 14.938 28.984 8.273 1 71.19 258 ALA A N 1
ATOM 2004 C CA . ALA A 1 258 ? 14.461 27.969 7.344 1 71.19 258 ALA A CA 1
ATOM 2005 C C . ALA A 1 258 ? 13.039 27.531 7.684 1 71.19 258 ALA A C 1
ATOM 2007 O O . ALA A 1 258 ? 12.32 27 6.828 1 71.19 258 ALA A O 1
ATOM 2008 N N . CYS A 1 259 ? 12.555 27.875 8.852 1 76.06 259 CYS A N 1
ATOM 2009 C CA . CYS A 1 259 ? 11.227 27.469 9.289 1 76.06 259 CYS A CA 1
ATOM 2010 C C . CYS A 1 259 ? 10.188 28.531 8.945 1 76.06 259 CYS A C 1
ATOM 2012 O O . CYS A 1 259 ? 8.984 28.312 9.094 1 76.06 259 CYS A O 1
ATOM 2014 N N . MET A 1 260 ? 10.656 29.609 8.445 1 75.38 260 MET A N 1
ATOM 2015 C CA . MET A 1 260 ? 9.734 30.719 8.156 1 75.38 260 MET A CA 1
ATOM 2016 C C . MET A 1 260 ? 8.75 30.328 7.059 1 75.38 260 MET A C 1
ATOM 2018 O O . MET A 1 260 ? 7.555 30.609 7.152 1 75.38 260 MET A O 1
ATOM 2022 N N . GLU A 1 261 ? 9.25 29.641 6.078 1 81.56 261 GLU A N 1
ATOM 2023 C CA . GLU A 1 261 ? 8.398 29.266 4.949 1 81.56 261 GLU A CA 1
ATOM 2024 C C . GLU A 1 261 ? 7.324 28.266 5.379 1 81.56 261 GLU A C 1
ATOM 2026 O O . GLU A 1 261 ? 6.145 28.453 5.078 1 81.56 261 GLU A O 1
ATOM 2031 N N . PRO A 1 262 ? 7.656 27.281 6.137 1 85.25 262 PRO A N 1
ATOM 2032 C CA . PRO A 1 262 ? 6.621 26.359 6.629 1 85.25 262 PRO A CA 1
ATOM 2033 C C . PRO A 1 262 ? 5.594 27.062 7.516 1 85.25 262 PRO A C 1
ATOM 2035 O O . PRO A 1 262 ? 4.398 26.766 7.426 1 85.25 262 PRO A O 1
ATOM 2038 N N . LEU A 1 263 ? 6.023 27.984 8.242 1 80.38 263 LEU A N 1
ATOM 2039 C CA . LEU A 1 263 ? 5.121 28.688 9.148 1 80.38 263 LEU A CA 1
ATOM 2040 C C . LEU A 1 263 ? 4.125 29.547 8.375 1 80.38 263 LEU A C 1
ATOM 2042 O O . LEU A 1 263 ? 2.943 29.594 8.727 1 80.38 263 LEU A O 1
ATOM 2046 N N . LEU A 1 264 ? 4.656 30.219 7.426 1 81.62 264 LEU A N 1
ATOM 2047 C CA . LEU A 1 264 ? 3.779 31.047 6.605 1 81.62 264 LEU A CA 1
ATOM 2048 C C . LEU A 1 264 ? 2.771 30.172 5.852 1 81.62 264 LEU A C 1
ATOM 2050 O O . LEU A 1 264 ? 1.614 30.562 5.688 1 81.62 264 LEU A O 1
ATOM 2054 N N . LEU A 1 265 ? 3.234 29.094 5.449 1 88.88 265 LEU A N 1
ATOM 2055 C CA . LEU A 1 265 ? 2.371 28.172 4.711 1 88.88 265 LEU A CA 1
ATOM 2056 C C . LEU A 1 265 ? 1.271 27.609 5.609 1 88.88 265 LEU A C 1
ATOM 2058 O O . LEU A 1 265 ? 0.12 27.5 5.188 1 88.88 265 LEU A O 1
ATOM 2062 N N . ILE A 1 266 ? 1.607 27.344 6.777 1 88 266 ILE A N 1
ATOM 2063 C CA . ILE A 1 266 ? 0.66 26.797 7.75 1 88 266 ILE A CA 1
ATOM 2064 C C . ILE A 1 266 ? -0.372 27.875 8.109 1 88 266 ILE A C 1
ATOM 2066 O O . ILE A 1 266 ? -1.557 27.562 8.266 1 88 266 ILE A O 1
ATOM 2070 N N . THR A 1 267 ? 0.064 29.062 8.219 1 82.25 267 THR A N 1
ATOM 2071 C CA . THR A 1 267 ? -0.848 30.172 8.508 1 82.25 267 THR A CA 1
ATOM 2072 C C . THR A 1 267 ? -1.839 30.359 7.363 1 82.25 267 THR A C 1
ATOM 2074 O O . THR A 1 267 ? -3.027 30.594 7.598 1 82.25 267 THR A O 1
ATOM 2077 N N . ALA A 1 268 ? -1.319 30.25 6.199 1 88.81 268 ALA A N 1
ATOM 2078 C CA . ALA A 1 268 ? -2.186 30.406 5.031 1 88.81 268 ALA A CA 1
ATOM 2079 C C . ALA A 1 268 ? -3.229 29.297 4.969 1 88.81 268 ALA A C 1
ATOM 2081 O O . ALA A 1 268 ? -4.406 29.562 4.699 1 88.81 268 ALA A O 1
ATOM 2082 N N . LYS A 1 269 ? -2.836 28.141 5.254 1 92.38 269 LYS A N 1
ATOM 2083 C CA . LYS A 1 269 ? -3.723 26.984 5.105 1 92.38 269 LYS A CA 1
ATOM 2084 C C . LYS A 1 269 ? -4.68 26.875 6.293 1 92.38 269 LYS A C 1
ATOM 2086 O O . LYS A 1 269 ? -5.871 26.625 6.113 1 92.38 269 LYS A O 1
ATOM 2091 N N . GLN A 1 270 ? -4.176 27.094 7.441 1 87.69 270 GLN A N 1
ATOM 2092 C CA . GLN A 1 270 ? -4.969 26.75 8.617 1 87.69 270 GLN A CA 1
ATOM 2093 C C . GLN A 1 270 ? -5.793 27.938 9.094 1 87.69 270 GLN A C 1
ATOM 2095 O O . GLN A 1 270 ? -6.801 27.766 9.781 1 87.69 270 GLN A O 1
ATOM 2100 N N . PHE A 1 271 ? -5.426 29.172 8.688 1 81.44 271 PHE A N 1
ATOM 2101 C CA . PHE A 1 271 ? -6.145 30.328 9.195 1 81.44 271 PHE A CA 1
ATOM 2102 C C . PHE A 1 271 ? -6.754 31.125 8.055 1 81.44 271 PHE A C 1
ATOM 2104 O O . PHE A 1 271 ? -7.949 31.438 8.07 1 81.44 271 PHE A O 1
ATOM 2111 N N . MET A 1 272 ? -5.992 31.391 7.098 1 86.5 272 MET A N 1
ATOM 2112 C CA . MET A 1 272 ? -6.492 32.219 6.012 1 86.5 272 MET A CA 1
ATOM 2113 C C . MET A 1 272 ? -7.531 31.469 5.18 1 86.5 272 MET A C 1
ATOM 2115 O O . MET A 1 272 ? -8.477 32.062 4.668 1 86.5 272 MET A O 1
ATOM 2119 N N . MET A 1 273 ? -7.324 30.203 4.98 1 92.56 273 MET A N 1
ATOM 2120 C CA . MET A 1 273 ? -8.211 29.422 4.125 1 92.56 273 MET A CA 1
ATOM 2121 C C . MET A 1 273 ? -9.609 29.328 4.734 1 92.56 273 MET A C 1
ATOM 2123 O O . MET A 1 273 ? -10.609 29.578 4.051 1 92.56 273 MET A O 1
ATOM 2127 N N . PRO A 1 274 ? -9.758 28.922 6.051 1 90.12 274 PRO A N 1
ATOM 2128 C CA . PRO A 1 274 ? -11.102 28.891 6.641 1 90.12 274 PRO A CA 1
ATOM 2129 C C . PRO A 1 274 ? -11.781 30.266 6.625 1 90.12 274 PRO A C 1
ATOM 2131 O O . PRO A 1 274 ? -12.984 30.359 6.383 1 90.12 274 PRO A O 1
ATOM 2134 N N . LEU A 1 275 ? -11.031 31.297 6.82 1 83.19 275 LEU A N 1
ATOM 2135 C CA . LEU A 1 275 ? -11.602 32.656 6.824 1 83.19 275 LEU A CA 1
ATOM 2136 C C . LEU A 1 275 ? -12.039 33.062 5.422 1 83.19 275 LEU A C 1
ATOM 2138 O O . LEU A 1 275 ? -13.078 33.688 5.254 1 83.19 275 LEU A O 1
ATOM 2142 N N . SER A 1 276 ? -11.219 32.719 4.488 1 91.12 276 SER A N 1
ATOM 2143 C CA . SER A 1 276 ? -11.57 33 3.104 1 91.12 276 SER A CA 1
ATOM 2144 C C . SER A 1 276 ? -12.852 32.281 2.693 1 91.12 276 SER A C 1
ATOM 2146 O O . SER A 1 276 ? -13.656 32.812 1.932 1 91.12 276 SER A O 1
ATOM 2148 N N . ALA A 1 277 ? -13.023 31.078 3.162 1 93.38 277 ALA A N 1
ATOM 2149 C CA . ALA A 1 277 ? -14.227 30.312 2.852 1 93.38 277 ALA A CA 1
ATOM 2150 C C . ALA A 1 277 ? -15.461 30.969 3.443 1 93.38 277 ALA A C 1
ATOM 2152 O O . ALA A 1 277 ? -16.484 31.109 2.764 1 93.38 277 ALA A O 1
ATOM 2153 N N . VAL A 1 278 ? -15.367 31.406 4.664 1 87.12 278 VAL A N 1
ATOM 2154 C CA . VAL A 1 278 ? -16.484 32.062 5.328 1 87.12 278 VAL A CA 1
ATOM 2155 C C . VAL A 1 278 ? -16.828 33.375 4.621 1 87.12 278 VAL A C 1
ATOM 2157 O O . VAL A 1 278 ? -18 33.688 4.395 1 87.12 278 VAL A O 1
ATOM 2160 N N . MET A 1 279 ? -15.797 34.125 4.285 1 87 279 MET A N 1
ATOM 2161 C CA . MET A 1 279 ? -16 35.406 3.623 1 87 279 MET A CA 1
ATOM 2162 C C . MET A 1 279 ? -16.672 35.219 2.266 1 87 279 MET A C 1
ATOM 2164 O O . MET A 1 279 ? -17.578 35.969 1.905 1 87 279 MET A O 1
ATOM 2168 N N . SER A 1 280 ? -16.219 34.219 1.528 1 93.31 280 SER A N 1
ATOM 2169 C CA . SER A 1 280 ? -16.781 33.969 0.203 1 93.31 280 SER A CA 1
ATOM 2170 C C . SER A 1 280 ? -18.219 33.531 0.291 1 93.31 280 SER A C 1
ATOM 2172 O O . SER A 1 280 ? -19.062 33.906 -0.539 1 93.31 280 SER A O 1
ATOM 2174 N N . VAL A 1 281 ? -18.547 32.656 1.275 1 91.56 281 VAL A N 1
ATOM 2175 C CA . VAL A 1 281 ? -19.906 32.188 1.448 1 91.56 281 VAL A CA 1
ATOM 2176 C C . VAL A 1 281 ? -20.828 33.344 1.831 1 91.56 281 VAL A C 1
ATOM 2178 O O . VAL A 1 281 ? -21.953 33.469 1.339 1 91.56 281 VAL A O 1
ATOM 2181 N N . ASN A 1 282 ? -20.328 34.219 2.688 1 84.88 282 ASN A N 1
ATOM 2182 C CA . ASN A 1 282 ? -21.125 35.375 3.119 1 84.88 282 ASN A CA 1
ATOM 2183 C C . ASN A 1 282 ? -21.266 36.406 2.01 1 84.88 282 ASN A C 1
ATOM 2185 O O . ASN A 1 282 ? -22.234 37.156 1.982 1 84.88 282 ASN A O 1
ATOM 2189 N N . LEU A 1 283 ? -20.328 36.438 1.159 1 87.94 283 LEU A N 1
ATOM 2190 C CA . LEU A 1 283 ? -20.391 37.375 0.033 1 87.94 283 LEU A CA 1
ATOM 2191 C C . LEU A 1 283 ? -21.422 36.938 -0.99 1 87.94 283 LEU A C 1
ATOM 2193 O O . LEU A 1 283 ? -22.219 37.75 -1.481 1 87.94 283 LEU A O 1
ATOM 2197 N N . LEU A 1 284 ? -21.5 35.594 -1.254 1 92.12 284 LEU A N 1
ATOM 2198 C CA . LEU A 1 284 ? -22.375 35.062 -2.295 1 92.12 284 LEU A CA 1
ATOM 2199 C C . LEU A 1 284 ? -23.719 34.625 -1.707 1 92.12 284 LEU A C 1
ATOM 2201 O O . LEU A 1 284 ? -24.719 34.531 -2.426 1 92.12 284 LEU A O 1
ATOM 2205 N N . ARG A 1 285 ? -23.844 34.375 -0.446 1 89.5 285 ARG A N 1
ATOM 2206 C CA . ARG A 1 285 ? -25.047 34.031 0.316 1 89.5 285 ARG A CA 1
ATOM 2207 C C . ARG A 1 285 ? -25.797 32.875 -0.339 1 89.5 285 ARG A C 1
ATOM 2209 O O . ARG A 1 285 ? -26.953 33.031 -0.736 1 89.5 285 ARG A O 1
ATOM 2216 N N . PRO A 1 286 ? -25.062 31.766 -0.413 1 89.69 286 PRO A N 1
ATOM 2217 C CA . PRO A 1 286 ? -25.781 30.594 -0.921 1 89.69 286 PRO A CA 1
ATOM 2218 C C . PRO A 1 286 ? -26.922 30.156 0 1 89.69 286 PRO A C 1
ATOM 2220 O O . PRO A 1 286 ? -26.875 30.422 1.205 1 89.69 286 PRO A O 1
ATOM 2223 N N . GLY A 1 287 ? -27.844 29.391 -0.517 1 80 287 GLY A N 1
ATOM 2224 C CA . GLY A 1 287 ? -28.984 28.922 0.253 1 80 287 GLY A CA 1
ATOM 2225 C C . GLY A 1 287 ? -30.219 29.781 0.084 1 80 287 GLY A C 1
ATOM 2226 O O . GLY A 1 287 ? -30.109 30.953 -0.273 1 80 287 GLY A O 1
ATOM 2227 N N . ALA A 1 288 ? -31.312 29.203 0.026 1 68.5 288 ALA A N 1
ATOM 2228 C CA . ALA A 1 288 ? -32.594 29.891 -0.176 1 68.5 288 ALA A CA 1
ATOM 2229 C C . ALA A 1 288 ? -32.969 30.703 1.055 1 68.5 288 ALA A C 1
ATOM 2231 O O . ALA A 1 288 ? -33.656 31.734 0.94 1 68.5 288 ALA A O 1
ATOM 2232 N N . ALA A 1 289 ? -32.625 30.266 2.217 1 68.75 289 ALA A N 1
ATOM 2233 C CA . ALA A 1 289 ? -33 30.938 3.463 1 68.75 289 ALA A CA 1
ATOM 2234 C C . ALA A 1 289 ? -31.766 31.328 4.262 1 68.75 289 ALA A C 1
ATOM 2236 O O . ALA A 1 289 ? -30.688 30.75 4.074 1 68.75 289 ALA A O 1
ATOM 2237 N N . SER A 1 290 ? -31.859 32.406 4.984 1 63.34 290 SER A N 1
ATOM 2238 C CA . SER A 1 290 ? -30.781 32.969 5.781 1 63.34 290 SER A CA 1
ATOM 2239 C C . SER A 1 290 ? -30.172 31.906 6.711 1 63.34 290 SER A C 1
ATOM 2241 O O . SER A 1 290 ? -28.953 31.844 6.898 1 63.34 290 SER A O 1
ATOM 2243 N N . ASN A 1 291 ? -30.984 31.094 7.105 1 75.06 291 ASN A N 1
ATOM 2244 C CA . ASN A 1 291 ? -30.531 30.047 8.023 1 75.06 291 ASN A CA 1
ATOM 2245 C C . ASN A 1 291 ? -29.594 29.062 7.332 1 75.06 291 ASN A C 1
ATOM 2247 O O . ASN A 1 291 ? -28.609 28.609 7.922 1 75.06 291 ASN A O 1
ATOM 2251 N N . MET A 1 292 ? -29.812 28.984 6.059 1 83.5 292 MET A N 1
ATOM 2252 C CA . MET A 1 292 ? -28.984 28.016 5.336 1 83.5 292 MET A CA 1
ATOM 2253 C C . MET A 1 292 ? -27.625 28.609 5.016 1 83.5 292 MET A C 1
ATOM 2255 O O . MET A 1 292 ? -26.625 27.875 4.957 1 83.5 292 MET A O 1
ATOM 2259 N N . THR A 1 293 ? -27.562 29.875 4.867 1 86.5 293 THR A N 1
ATOM 2260 C CA . THR A 1 293 ? -26.297 30.531 4.613 1 86.5 293 THR A CA 1
ATOM 2261 C C . THR A 1 293 ? -25.359 30.391 5.812 1 86.5 293 THR A C 1
ATOM 2263 O O . THR A 1 293 ? -24.156 30.234 5.648 1 86.5 293 THR A O 1
ATOM 2266 N N . ASP A 1 294 ? -25.922 30.406 6.973 1 80.38 294 ASP A N 1
ATOM 2267 C CA . ASP A 1 294 ? -25.125 30.234 8.18 1 80.38 294 ASP A CA 1
ATOM 2268 C C . ASP A 1 294 ? -24.578 28.812 8.281 1 80.38 294 ASP A C 1
ATOM 2270 O O . ASP A 1 294 ? -23.453 28.609 8.727 1 80.38 294 ASP A O 1
ATOM 2274 N N . VAL A 1 295 ? -25.406 27.922 7.867 1 83.69 295 VAL A N 1
ATOM 2275 C CA . VAL A 1 295 ? -24.969 26.531 7.883 1 83.69 295 VAL A CA 1
ATOM 2276 C C . VAL A 1 295 ? -23.828 26.328 6.887 1 83.69 295 VAL A C 1
ATOM 2278 O O . VAL A 1 295 ? -22.844 25.656 7.191 1 83.69 295 VAL A O 1
ATOM 2281 N N . TYR A 1 296 ? -23.984 26.969 5.758 1 89.31 296 TYR A N 1
ATOM 2282 C CA . TYR A 1 296 ? -22.938 26.859 4.742 1 89.31 296 TYR A CA 1
ATOM 2283 C C . TYR A 1 296 ? -21.656 27.562 5.195 1 89.31 296 TYR A C 1
ATOM 2285 O O . TYR A 1 296 ? -20.562 27.125 4.871 1 89.31 296 TYR A O 1
ATOM 2293 N N . SER A 1 297 ? -21.844 28.625 5.875 1 86.12 297 SER A N 1
ATOM 2294 C CA . SER A 1 297 ? -20.688 29.344 6.391 1 86.12 297 SER A CA 1
ATOM 2295 C C . SER A 1 297 ? -19.906 28.516 7.406 1 86.12 297 SER A C 1
ATOM 2297 O O . SER A 1 297 ? -18.688 28.453 7.367 1 86.12 297 SER A O 1
ATOM 2299 N N . ASN A 1 298 ? -20.656 27.844 8.258 1 81.5 298 ASN A N 1
ATOM 2300 C CA . ASN A 1 298 ? -20.016 26.953 9.219 1 81.5 298 ASN A CA 1
ATOM 2301 C C . ASN A 1 298 ? -19.359 25.766 8.523 1 81.5 298 ASN A C 1
ATOM 2303 O O . ASN A 1 298 ? -18.297 25.297 8.953 1 81.5 298 ASN A O 1
ATOM 2307 N N . TYR A 1 299 ? -20.031 25.312 7.582 1 88.81 299 TYR A N 1
ATOM 2308 C CA . TYR A 1 299 ? -19.469 24.234 6.781 1 88.81 299 TYR A CA 1
ATOM 2309 C C . TYR A 1 299 ? -18.172 24.656 6.121 1 88.81 299 TYR A C 1
ATOM 2311 O O . TYR A 1 299 ? -17.188 23.891 6.125 1 88.81 299 TYR A O 1
ATOM 2319 N N . GLY A 1 300 ? -18.234 25.797 5.547 1 90.19 300 GLY A N 1
ATOM 2320 C CA . GLY A 1 300 ? -17.047 26.328 4.875 1 90.19 300 GLY A CA 1
ATOM 2321 C C . GLY A 1 300 ? -15.867 26.531 5.805 1 90.19 300 GLY A C 1
ATOM 2322 O O . GLY A 1 300 ? -14.727 26.266 5.434 1 90.19 300 GLY A O 1
ATOM 2323 N N . PHE A 1 301 ? -16.125 26.969 6.926 1 86.75 301 PHE A N 1
ATOM 2324 C CA . PHE A 1 301 ? -15.07 27.156 7.91 1 86.75 301 PHE A CA 1
ATOM 2325 C C . PHE A 1 301 ? -14.445 25.812 8.273 1 86.75 301 PHE A C 1
ATOM 2327 O O . PHE A 1 301 ? -13.219 25.672 8.273 1 86.75 301 PHE A O 1
ATOM 2334 N N . LEU A 1 302 ? -15.312 24.875 8.578 1 86.31 302 LEU A N 1
ATOM 2335 C CA . LEU A 1 302 ? -14.836 23.531 8.93 1 86.31 302 LEU A CA 1
ATOM 2336 C C . LEU A 1 302 ? -14.039 22.922 7.781 1 86.31 302 LEU A C 1
ATOM 2338 O O . LEU A 1 302 ? -13.008 22.297 8.008 1 86.31 302 LEU A O 1
ATOM 2342 N N . TYR A 1 303 ? -14.508 23.109 6.641 1 92.19 303 TYR A N 1
ATOM 2343 C CA . TYR A 1 303 ? -13.836 22.594 5.453 1 92.19 303 TYR A CA 1
ATOM 2344 C C . TYR A 1 303 ? -12.438 23.172 5.32 1 92.19 303 TYR A C 1
ATOM 2346 O O . TYR A 1 303 ? -11.484 22.469 4.973 1 92.19 303 TYR A O 1
ATOM 2354 N N . GLY A 1 304 ? -12.32 24.469 5.602 1 91.5 304 GLY A N 1
ATOM 2355 C CA . GLY A 1 304 ? -11.047 25.156 5.496 1 91.5 304 GLY A CA 1
ATOM 2356 C C . GLY A 1 304 ? -10.023 24.672 6.504 1 91.5 304 GLY A C 1
ATOM 2357 O O . GLY A 1 304 ? -8.82 24.844 6.312 1 91.5 304 GLY A O 1
ATOM 2358 N N . THR A 1 305 ? -10.453 23.984 7.504 1 88.88 305 THR A N 1
ATOM 2359 C CA . THR A 1 305 ? -9.539 23.547 8.562 1 88.88 305 THR A CA 1
ATOM 2360 C C . THR A 1 305 ? -9 22.156 8.266 1 88.88 305 THR A C 1
ATOM 2362 O O . THR A 1 305 ? -8.125 21.656 8.977 1 88.88 305 THR A O 1
ATOM 2365 N N . ILE A 1 306 ? -9.484 21.5 7.242 1 91.38 306 ILE A N 1
ATOM 2366 C CA . ILE A 1 306 ? -8.977 20.188 6.867 1 91.38 306 ILE A CA 1
ATOM 2367 C C . ILE A 1 306 ? -7.52 20.297 6.43 1 91.38 306 ILE A C 1
ATOM 2369 O O . ILE A 1 306 ? -7.152 21.203 5.688 1 91.38 306 ILE A O 1
ATOM 2373 N N . PRO A 1 307 ? -6.684 19.438 6.914 1 91.31 307 PRO A N 1
ATOM 2374 C CA . PRO A 1 307 ? -5.27 19.547 6.543 1 91.31 307 PRO A CA 1
ATOM 2375 C C . PRO A 1 307 ? -5.027 19.297 5.059 1 91.31 307 PRO A C 1
ATOM 2377 O O . PRO A 1 307 ? -5.918 18.797 4.359 1 91.31 307 PRO A O 1
ATOM 2380 N N . THR A 1 308 ? -3.859 19.688 4.684 1 94.31 308 THR A N 1
ATOM 2381 C CA . THR A 1 308 ? -3.443 19.5 3.297 1 94.31 308 THR A CA 1
ATOM 2382 C C . THR A 1 308 ? -3.268 18.016 2.98 1 94.31 308 THR A C 1
ATOM 2384 O O . THR A 1 308 ? -2.805 17.25 3.824 1 94.31 308 THR A O 1
ATOM 2387 N N . THR A 1 309 ? -3.676 17.594 1.876 1 90.88 309 THR A N 1
ATOM 2388 C CA . THR A 1 309 ? -3.561 16.219 1.412 1 90.88 309 THR A CA 1
ATOM 2389 C C . THR A 1 309 ? -2.1 15.844 1.18 1 90.88 309 THR A C 1
ATOM 2391 O O . THR A 1 309 ? -1.299 16.688 0.764 1 90.88 309 THR A O 1
ATOM 2394 N N . PRO A 1 310 ? -1.708 14.625 1.392 1 88.81 310 PRO A N 1
ATOM 2395 C CA . PRO A 1 310 ? -0.338 14.164 1.152 1 88.81 310 PRO A CA 1
ATOM 2396 C C . PRO A 1 310 ? 0.048 14.203 -0.324 1 88.81 310 PRO A C 1
ATOM 2398 O O . PRO A 1 310 ? 1.233 14.133 -0.659 1 88.81 310 PRO A O 1
ATOM 2401 N N . SER A 1 311 ? -0.886 14.352 -1.248 1 89.5 311 SER A N 1
ATOM 2402 C CA . SER A 1 311 ? -0.599 14.375 -2.68 1 89.5 311 SER A CA 1
ATOM 2403 C C . SER A 1 311 ? 0.357 15.516 -3.031 1 89.5 311 SER A C 1
ATOM 2405 O O . SER A 1 311 ? 1.147 15.398 -3.971 1 89.5 311 SER A O 1
ATOM 2407 N N . VAL A 1 312 ? 0.289 16.531 -2.293 1 93.31 312 VAL A N 1
ATOM 2408 C CA . VAL A 1 312 ? 1.142 17.688 -2.574 1 93.31 312 VAL A CA 1
ATOM 2409 C C . VAL A 1 312 ? 2.605 17.312 -2.35 1 93.31 312 VAL A C 1
ATOM 2411 O O . VAL A 1 312 ? 3.49 17.797 -3.062 1 93.31 312 VAL A O 1
ATOM 2414 N N . PHE A 1 313 ? 2.891 16.531 -1.354 1 91.56 313 PHE A N 1
ATOM 2415 C CA . PHE A 1 313 ? 4.238 16.016 -1.127 1 91.56 313 PHE A CA 1
ATOM 2416 C C . PHE A 1 313 ? 4.715 15.203 -2.32 1 91.56 313 PHE A C 1
ATOM 2418 O O . PHE A 1 313 ? 5.879 15.281 -2.711 1 91.56 313 PHE A O 1
ATOM 2425 N N . LEU A 1 314 ? 3.82 14.523 -2.842 1 87.75 314 LEU A N 1
ATOM 2426 C CA . LEU A 1 314 ? 4.164 13.695 -3.994 1 87.75 314 LEU A CA 1
ATOM 2427 C C . LEU A 1 314 ? 4.457 14.562 -5.215 1 87.75 314 LEU A C 1
ATOM 2429 O O . LEU A 1 314 ? 5.34 14.234 -6.012 1 87.75 314 LEU A O 1
ATOM 2433 N N . TYR A 1 315 ? 3.693 15.688 -5.379 1 90.38 315 TYR A N 1
ATOM 2434 C CA . TYR A 1 315 ? 4.008 16.641 -6.441 1 90.38 315 TYR A CA 1
ATOM 2435 C C . TYR A 1 315 ? 5.402 17.219 -6.254 1 90.38 315 TYR A C 1
ATOM 2437 O O . TYR A 1 315 ? 6.184 17.297 -7.203 1 90.38 315 TYR A O 1
ATOM 2445 N N . ALA A 1 316 ? 5.676 17.562 -5.086 1 91.38 316 ALA A N 1
ATOM 2446 C CA . ALA A 1 316 ? 6.957 18.172 -4.758 1 91.38 316 ALA A CA 1
ATOM 2447 C C . ALA A 1 316 ? 8.109 17.219 -5.031 1 91.38 316 ALA A C 1
ATOM 2449 O O . ALA A 1 316 ? 9.172 17.625 -5.516 1 91.38 316 ALA A O 1
ATOM 2450 N N . THR A 1 317 ? 7.871 15.984 -4.711 1 86.44 317 THR A N 1
ATOM 2451 C CA . THR A 1 317 ? 8.906 14.977 -4.902 1 86.44 317 THR A CA 1
ATOM 2452 C C . THR A 1 317 ? 9.094 14.672 -6.387 1 86.44 317 THR A C 1
ATOM 2454 O O . THR A 1 317 ? 10.227 14.547 -6.859 1 86.44 317 THR A O 1
ATOM 2457 N N . LYS A 1 318 ? 8.008 14.586 -7.055 1 83.31 318 LYS A N 1
ATOM 2458 C CA . LYS A 1 318 ? 8.062 14.273 -8.477 1 83.31 318 LYS A CA 1
ATOM 2459 C C . LYS A 1 318 ? 8.812 15.359 -9.25 1 83.31 318 LYS A C 1
ATOM 2461 O O . LYS A 1 318 ? 9.617 15.055 -10.133 1 83.31 318 LYS A O 1
ATOM 2466 N N . TYR A 1 319 ? 8.617 16.609 -8.914 1 85.69 319 TYR A N 1
ATOM 2467 C CA . TYR A 1 319 ? 9.219 17.719 -9.633 1 85.69 319 TYR A CA 1
ATOM 2468 C C . TYR A 1 319 ? 10.469 18.219 -8.906 1 85.69 319 TYR A C 1
ATOM 2470 O O . TYR A 1 319 ? 11.109 19.172 -9.352 1 85.69 319 TYR A O 1
ATOM 2478 N N . GLU A 1 320 ? 10.773 17.562 -7.777 1 86.38 320 GLU A N 1
ATOM 2479 C CA . GLU A 1 320 ? 11.969 17.844 -6.992 1 86.38 320 GLU A CA 1
ATOM 2480 C C . GLU A 1 320 ? 12.023 19.312 -6.586 1 86.38 320 GLU A C 1
ATOM 2482 O O . GLU A 1 320 ? 13.031 19.984 -6.801 1 86.38 320 GLU A O 1
ATOM 2487 N N . VAL A 1 321 ? 10.891 19.781 -6.203 1 88.62 321 VAL A N 1
ATOM 2488 C CA . VAL A 1 321 ? 10.773 21.172 -5.738 1 88.62 321 VAL A CA 1
ATOM 2489 C C . VAL A 1 321 ? 10.336 21.188 -4.277 1 88.62 321 VAL A C 1
ATOM 2491 O O . VAL A 1 321 ? 9.281 20.641 -3.932 1 88.62 321 VAL A O 1
ATOM 2494 N N . LEU A 1 322 ? 11.102 21.75 -3.35 1 88.56 322 LEU A N 1
ATOM 2495 C CA . LEU A 1 322 ? 10.758 22.031 -1.962 1 88.56 322 LEU A CA 1
ATOM 2496 C C . LEU A 1 322 ? 10.297 20.781 -1.241 1 88.56 322 LEU A C 1
ATOM 2498 O O . LEU A 1 322 ? 9.289 20.797 -0.525 1 88.56 322 LEU A O 1
ATOM 2502 N N . LYS A 1 323 ? 10.852 19.688 -1.462 1 86.25 323 LYS A N 1
ATOM 2503 C CA . LYS A 1 323 ? 10.469 18.422 -0.869 1 86.25 323 LYS A CA 1
ATOM 2504 C C . LYS A 1 323 ? 10.508 18.484 0.655 1 86.25 323 LYS A C 1
ATOM 2506 O O . LYS A 1 323 ? 9.547 18.078 1.321 1 86.25 323 LYS A O 1
ATOM 2511 N N . ASN A 1 324 ? 11.484 19.109 1.205 1 84 324 ASN A N 1
ATOM 2512 C CA . ASN A 1 324 ? 11.68 19.141 2.65 1 84 324 ASN A CA 1
ATOM 2513 C C . ASN A 1 324 ? 10.703 20.078 3.332 1 84 324 ASN A C 1
ATOM 2515 O O . ASN A 1 324 ? 10.156 19.766 4.391 1 84 324 ASN A O 1
ATOM 2519 N N . VAL A 1 325 ? 10.516 21.172 2.682 1 87.56 325 VAL A N 1
ATOM 2520 C CA . VAL A 1 325 ? 9.609 22.172 3.238 1 87.56 325 VAL A CA 1
ATOM 2521 C C . VAL A 1 325 ? 8.188 21.625 3.26 1 87.56 325 VAL A C 1
ATOM 2523 O O . VAL A 1 325 ? 7.473 21.781 4.258 1 87.56 325 VAL A O 1
ATOM 2526 N N . VAL A 1 326 ? 7.816 21 2.229 1 92 326 VAL A N 1
ATOM 2527 C CA . VAL A 1 326 ? 6.457 20.484 2.107 1 92 326 VAL A CA 1
ATOM 2528 C C . VAL A 1 326 ? 6.25 19.328 3.09 1 92 326 VAL A C 1
ATOM 2530 O O . VAL A 1 326 ? 5.203 19.25 3.738 1 92 326 VAL A O 1
ATOM 2533 N N . ALA A 1 327 ? 7.211 18.5 3.213 1 88.06 327 ALA A N 1
ATOM 2534 C CA . ALA A 1 327 ? 7.105 17.359 4.129 1 88.06 327 ALA A CA 1
ATOM 2535 C C . ALA A 1 327 ? 6.918 17.844 5.566 1 88.06 327 ALA A C 1
ATOM 2537 O O . ALA A 1 327 ? 6.016 17.375 6.27 1 88.06 327 ALA A O 1
ATOM 2538 N N . THR A 1 328 ? 7.688 18.766 5.945 1 84.38 328 THR A N 1
ATOM 2539 C CA . THR A 1 328 ? 7.625 19.281 7.309 1 84.38 328 THR A CA 1
ATOM 2540 C C . THR A 1 328 ? 6.324 20.047 7.539 1 84.38 328 THR A C 1
ATOM 2542 O O . THR A 1 328 ? 5.695 19.906 8.586 1 84.38 328 THR A O 1
ATOM 2545 N N . SER A 1 329 ? 5.996 20.781 6.59 1 89.94 329 SER A N 1
ATOM 2546 C CA . SER A 1 329 ? 4.762 21.562 6.707 1 89.94 329 SER A CA 1
ATOM 2547 C C . SER A 1 329 ? 3.543 20.656 6.785 1 89.94 329 SER A C 1
ATOM 2549 O O . SER A 1 329 ? 2.588 20.938 7.508 1 89.94 329 SER A O 1
ATOM 2551 N N . LEU A 1 330 ? 3.568 19.609 6.02 1 90.69 330 LEU A N 1
ATOM 2552 C CA . LEU A 1 330 ? 2.451 18.656 6.016 1 90.69 330 LEU A CA 1
ATOM 2553 C C . LEU A 1 330 ? 2.285 18.016 7.383 1 90.69 330 LEU A C 1
ATOM 2555 O O . LEU A 1 330 ? 1.16 17.781 7.836 1 90.69 330 LEU A O 1
ATOM 2559 N N . PHE A 1 331 ? 3.355 17.688 7.945 1 85.81 331 PHE A N 1
ATOM 2560 C CA . PHE A 1 331 ? 3.314 17.078 9.273 1 85.81 331 PHE A CA 1
ATOM 2561 C C . PHE A 1 331 ? 2.729 18.062 10.289 1 85.81 331 PHE A C 1
ATOM 2563 O O . PHE A 1 331 ? 1.834 17.688 11.055 1 85.81 331 PHE A O 1
ATOM 2570 N N . LEU A 1 332 ? 3.162 19.266 10.266 1 81.88 332 LEU A N 1
ATOM 2571 C CA . LEU A 1 332 ? 2.744 20.281 11.234 1 81.88 332 LEU A CA 1
ATOM 2572 C C . LEU A 1 332 ? 1.29 20.672 11.008 1 81.88 332 LEU A C 1
ATOM 2574 O O . LEU A 1 332 ? 0.544 20.891 11.961 1 81.88 332 LEU A O 1
ATOM 2578 N N . VAL A 1 333 ? 0.975 20.781 9.797 1 88.19 333 VAL A N 1
ATOM 2579 C CA . VAL A 1 333 ? -0.392 21.172 9.477 1 88.19 333 VAL A CA 1
ATOM 2580 C C . VAL A 1 333 ? -1.363 20.078 9.906 1 88.19 333 VAL A C 1
ATOM 2582 O O . VAL A 1 333 ? -2.469 20.375 10.375 1 88.19 333 VAL A O 1
ATOM 2585 N N . THR A 1 334 ? -1.021 18.875 9.742 1 84.75 334 THR A N 1
ATOM 2586 C CA . THR A 1 334 ? -1.868 17.766 10.156 1 84.75 334 THR A CA 1
ATOM 2587 C C . THR A 1 334 ? -2.078 17.781 11.664 1 84.75 334 THR A C 1
ATOM 2589 O O . THR A 1 334 ? -3.189 17.547 12.141 1 84.75 334 THR A O 1
ATOM 2592 N N . LEU A 1 335 ? -1.104 18.094 12.367 1 77.19 335 LEU A N 1
ATOM 2593 C CA . LEU A 1 335 ? -1.196 18.156 13.82 1 77.19 335 LEU A CA 1
ATOM 2594 C C . LEU A 1 335 ? -2.104 19.312 14.258 1 77.19 335 LEU A C 1
ATOM 2596 O O . LEU A 1 335 ? -2.961 19.141 15.125 1 77.19 335 LEU A O 1
ATOM 2600 N N . LEU A 1 336 ? -1.884 20.391 13.656 1 77.5 336 LEU A N 1
ATOM 2601 C CA . LEU A 1 336 ? -2.648 21.594 14.016 1 77.5 336 LEU A CA 1
ATOM 2602 C C . LEU A 1 336 ? -4.102 21.453 13.586 1 77.5 336 LEU A C 1
ATOM 2604 O O . LEU A 1 336 ? -5.008 21.922 14.273 1 77.5 336 LEU A O 1
ATOM 2608 N N . SER A 1 337 ? -4.266 20.859 12.43 1 84 337 SER A N 1
ATOM 2609 C CA . SER A 1 337 ? -5.617 20.688 11.906 1 84 337 SER A CA 1
ATOM 2610 C C . SER A 1 337 ? -6.453 19.797 12.828 1 84 337 SER A C 1
ATOM 2612 O O . SER A 1 337 ? -7.656 20.016 12.984 1 84 337 SER A O 1
ATOM 2614 N N . GLY A 1 338 ? -5.852 18.797 13.398 1 76.56 338 GLY A N 1
ATOM 2615 C CA . GLY A 1 338 ? -6.574 17.953 14.336 1 76.56 338 GLY A CA 1
ATOM 2616 C C . GLY A 1 338 ? -7.176 18.719 15.5 1 76.56 338 GLY A C 1
ATOM 2617 O O . GLY A 1 338 ? -8.344 18.531 15.844 1 76.56 338 GLY A O 1
ATOM 2618 N N . LEU A 1 339 ? -6.457 19.609 16 1 70.44 339 LEU A N 1
ATOM 2619 C CA . LEU A 1 339 ? -6.91 20.422 17.125 1 70.44 339 LEU A CA 1
ATOM 2620 C C . LEU A 1 339 ? -7.992 21.391 16.688 1 70.44 339 LEU A C 1
ATOM 2622 O O . LEU A 1 339 ? -8.992 21.578 17.375 1 70.44 339 LEU A O 1
ATOM 2626 N N . GLU A 1 340 ? -7.742 21.969 15.562 1 76.44 340 GLU A N 1
ATOM 2627 C CA . GLU A 1 340 ? -8.695 22.938 15.039 1 76.44 340 GLU A CA 1
ATOM 2628 C C . GLU A 1 340 ? -10.016 22.281 14.672 1 76.44 340 GLU A C 1
ATOM 2630 O O . GLU A 1 340 ? -11.086 22.828 14.938 1 76.44 340 GLU A O 1
ATOM 2635 N N . MET A 1 341 ? -9.938 21.172 14.055 1 78.44 341 MET A N 1
ATOM 2636 C CA . MET A 1 341 ? -11.148 20.484 13.617 1 78.44 341 MET A CA 1
ATOM 2637 C C . MET A 1 341 ? -11.961 20 14.812 1 78.44 341 MET A C 1
ATOM 2639 O O . MET A 1 341 ? -13.188 19.953 14.766 1 78.44 341 MET A O 1
ATOM 2643 N N . PHE A 1 342 ? -11.328 19.625 15.844 1 70.75 342 PHE A N 1
ATOM 2644 C CA . PHE A 1 342 ? -12.031 19.203 17.062 1 70.75 342 PHE A CA 1
ATOM 2645 C C . PHE A 1 342 ? -12.852 20.359 17.625 1 70.75 342 PHE A C 1
ATOM 2647 O O . PHE A 1 342 ? -14.039 20.188 17.922 1 70.75 342 PHE A O 1
ATOM 2654 N N . VAL A 1 343 ? -12.273 21.453 17.641 1 68.81 343 VAL A N 1
ATOM 2655 C CA . VAL A 1 343 ? -12.938 22.609 18.219 1 68.81 343 VAL A CA 1
ATOM 2656 C C . VAL A 1 343 ? -14.078 23.062 17.328 1 68.81 343 VAL A C 1
ATOM 2658 O O . VAL A 1 343 ? -15.188 23.328 17.797 1 68.81 343 VAL A O 1
ATOM 2661 N N . THR A 1 344 ? -13.805 23.078 16.062 1 73.44 344 THR A N 1
ATOM 2662 C CA . THR A 1 344 ? -14.82 23.547 15.117 1 73.44 344 THR A CA 1
ATOM 2663 C C . THR A 1 344 ? -15.961 22.531 15.016 1 73.44 344 THR A C 1
ATOM 2665 O O . THR A 1 344 ? -17.125 22.922 14.844 1 73.44 344 THR A O 1
ATOM 2668 N N . GLY A 1 345 ? -15.648 21.297 15.023 1 71.94 345 GLY A N 1
ATOM 2669 C CA . GLY A 1 345 ? -16.672 20.266 14.977 1 71.94 345 GLY A CA 1
ATOM 2670 C C . GLY A 1 345 ? -17.609 20.312 16.156 1 71.94 345 GLY A C 1
ATOM 2671 O O . GLY A 1 345 ? -18.828 20.156 16 1 71.94 345 GLY A O 1
ATOM 2672 N N . VAL A 1 346 ? -17.094 20.516 17.312 1 68.06 346 VAL A N 1
ATOM 2673 C CA . VAL A 1 346 ? -17.906 20.609 18.516 1 68.06 346 VAL A CA 1
ATOM 2674 C C . VAL A 1 346 ? -18.812 21.844 18.438 1 68.06 346 VAL A C 1
ATOM 2676 O O . VAL A 1 346 ? -19.969 21.797 18.844 1 68.06 346 VAL A O 1
ATOM 2679 N N . MET A 1 347 ? -18.266 22.828 17.812 1 67.62 347 MET A N 1
ATOM 2680 C CA . MET A 1 347 ? -19.016 24.062 17.703 1 67.62 347 MET A CA 1
ATOM 2681 C C . MET A 1 347 ? -20.156 23.922 16.688 1 67.62 347 MET A C 1
ATOM 2683 O O . MET A 1 347 ? -21.188 24.578 16.828 1 67.62 347 MET A O 1
ATOM 2687 N N . ALA A 1 348 ? -19.922 23.188 15.719 1 66.94 348 ALA A N 1
ATOM 2688 C CA . ALA A 1 348 ? -20.922 23 14.672 1 66.94 348 ALA A CA 1
ATOM 2689 C C . ALA A 1 348 ? -22.125 22.219 15.195 1 66.94 348 ALA A C 1
ATOM 2691 O O . ALA A 1 348 ? -23.234 22.375 14.695 1 66.94 348 ALA A O 1
ATOM 2692 N N . VAL A 1 349 ? -21.859 21.25 16.047 1 61.34 349 VAL A N 1
ATOM 2693 C CA . VAL A 1 349 ? -22.938 20.422 16.562 1 61.34 349 VAL A CA 1
ATOM 2694 C C . VAL A 1 349 ? -23.672 21.156 17.688 1 61.34 349 VAL A C 1
ATOM 2696 O O . VAL A 1 349 ? -24.844 20.906 17.938 1 61.34 349 VAL A O 1
ATOM 2699 N N . LEU A 1 350 ? -22.938 21.969 18.391 1 53.09 350 LEU A N 1
ATOM 2700 C CA . LEU A 1 350 ? -23.594 22.672 19.484 1 53.09 350 LEU A CA 1
ATOM 2701 C C . LEU A 1 350 ? -24.453 23.812 18.938 1 53.09 350 LEU A C 1
ATOM 2703 O O . LEU A 1 350 ? -23.953 24.781 18.391 1 53.09 350 LEU A O 1
ATOM 2707 N N . PRO A 1 351 ? -25.609 23.484 18.469 1 48.53 351 PRO A N 1
ATOM 2708 C CA . PRO A 1 351 ? -26.484 24.578 18 1 48.53 351 PRO A CA 1
ATOM 2709 C C . PRO A 1 351 ? -26.312 25.859 18.812 1 48.53 351 PRO A C 1
ATOM 2711 O O . PRO A 1 351 ? -25.359 26.609 18.594 1 48.53 351 PRO A O 1
ATOM 2714 N N . SER A 1 352 ? -27.672 26.375 19.328 1 46.5 352 SER A N 1
ATOM 2715 C CA . SER A 1 352 ? -28.156 27.547 20.047 1 46.5 352 SER A CA 1
ATOM 2716 C C . SER A 1 352 ? -27.531 27.656 21.422 1 46.5 352 SER A C 1
ATOM 2718 O O . SER A 1 352 ? -28.172 27.344 22.438 1 46.5 352 SER A O 1
ATOM 2720 N N . MET A 1 353 ? -26.531 27.125 21.469 1 48.19 353 MET A N 1
ATOM 2721 C CA . MET A 1 353 ? -26.078 27.203 22.859 1 48.19 353 MET A CA 1
ATOM 2722 C C . MET A 1 353 ? -26.016 28.656 23.328 1 48.19 353 MET A C 1
ATOM 2724 O O . MET A 1 353 ? -25.688 29.547 22.562 1 48.19 353 MET A O 1
ATOM 2728 N N . GLU A 1 354 ? -26.672 28.734 24.406 1 53.53 354 GLU A N 1
ATOM 2729 C CA . GLU A 1 354 ? -26.609 30 25.109 1 53.53 354 GLU A CA 1
ATOM 2730 C C . GLU A 1 354 ? -25.172 30.375 25.469 1 53.53 354 GLU A C 1
ATOM 2732 O O . GLU A 1 354 ? -24.297 29.516 25.5 1 53.53 354 GLU A O 1
ATOM 2737 N N . ARG A 1 355 ? -24.891 31.344 25.438 1 59 355 ARG A N 1
ATOM 2738 C CA . ARG A 1 355 ? -23.609 31.969 25.75 1 59 355 ARG A CA 1
ATOM 2739 C C . ARG A 1 355 ? -22.969 31.297 26.969 1 59 355 ARG A C 1
ATOM 2741 O O . ARG A 1 355 ? -21.734 31.156 27.016 1 59 355 ARG A O 1
ATOM 2748 N N . SER A 1 356 ? -23.75 30.844 27.859 1 59.75 356 SER A N 1
ATOM 2749 C CA . SER A 1 356 ? -23.234 30.297 29.109 1 59.75 356 SER A CA 1
ATOM 2750 C C . SER A 1 356 ? -22.562 28.953 28.891 1 59.75 356 SER A C 1
ATOM 2752 O O . SER A 1 356 ? -21.547 28.641 29.516 1 59.75 356 SER A O 1
ATOM 2754 N N . ASP A 1 357 ? -23.016 28.312 27.906 1 62.94 357 ASP A N 1
ATOM 2755 C CA . ASP A 1 357 ? -22.469 26.969 27.688 1 62.94 357 ASP A CA 1
ATOM 2756 C C . ASP A 1 357 ? -21.109 27.031 27.016 1 62.94 357 ASP A C 1
ATOM 2758 O O . ASP A 1 357 ? -20.219 26.219 27.328 1 62.94 357 ASP A O 1
ATOM 2762 N N . TYR A 1 358 ? -20.953 28.078 26.328 1 67.31 358 TYR A N 1
ATOM 2763 C CA . TYR A 1 358 ? -19.672 28.25 25.672 1 67.31 358 TYR A CA 1
ATOM 2764 C C . TYR A 1 358 ? -18.562 28.578 26.688 1 67.31 358 TYR A C 1
ATOM 2766 O O . TYR A 1 358 ? -17.438 28.094 26.562 1 67.31 358 TYR A O 1
ATOM 2774 N N . GLY A 1 359 ? -19 29.25 27.672 1 71.25 359 GLY A N 1
ATOM 2775 C CA . GLY A 1 359 ? -18.031 29.641 28.688 1 71.25 359 GLY A CA 1
ATOM 2776 C C . GLY A 1 359 ? -17.484 28.453 29.469 1 71.25 359 GLY A C 1
ATOM 2777 O O . GLY A 1 359 ? -16.281 28.375 29.719 1 71.25 359 GLY A O 1
ATOM 2778 N N . THR A 1 360 ? -18.328 27.547 29.672 1 73.5 360 THR A N 1
ATOM 2779 C CA . THR A 1 360 ? -17.891 26.375 30.438 1 73.5 360 THR A CA 1
ATOM 2780 C C . THR A 1 360 ? -17.016 25.469 29.578 1 73.5 360 THR A C 1
ATOM 2782 O O . THR A 1 360 ? -16.031 24.906 30.078 1 73.5 360 THR A O 1
ATOM 2785 N N . LEU A 1 361 ? -17.375 25.359 28.391 1 70.31 361 LEU A N 1
ATOM 2786 C CA . LEU A 1 361 ? -16.594 24.531 27.5 1 70.31 361 LEU A CA 1
ATOM 2787 C C . LEU A 1 361 ? -15.188 25.094 27.312 1 70.31 361 LEU A C 1
ATOM 2789 O O . LEU A 1 361 ? -14.203 24.359 27.359 1 70.31 361 LEU A O 1
ATOM 2793 N N . LEU A 1 362 ? -15.18 26.344 27.109 1 76.19 362 LEU A N 1
ATOM 2794 C CA . LEU A 1 362 ? -13.891 27 26.922 1 76.19 362 LEU A CA 1
ATOM 2795 C C . LEU A 1 362 ? -13.039 26.906 28.172 1 76.19 362 LEU A C 1
ATOM 2797 O O . LEU A 1 362 ? -11.812 26.781 28.094 1 76.19 362 LEU A O 1
ATOM 2801 N N . ALA A 1 363 ? -13.703 26.906 29.328 1 80.38 363 ALA A N 1
ATOM 2802 C CA . ALA A 1 363 ? -12.969 26.812 30.578 1 80.38 363 ALA A CA 1
ATOM 2803 C C . ALA A 1 363 ? -12.383 25.422 30.766 1 80.38 363 ALA A C 1
ATOM 2805 O O . ALA A 1 363 ? -11.25 25.281 31.234 1 80.38 363 ALA A O 1
ATOM 2806 N N . ASN A 1 364 ? -13.055 24.5 30.359 1 77.62 364 ASN A N 1
ATOM 2807 C CA . ASN A 1 364 ? -12.57 23.141 30.469 1 77.62 364 ASN A CA 1
ATOM 2808 C C . ASN A 1 364 ? -11.414 22.859 29.516 1 77.62 364 ASN A C 1
ATOM 2810 O O . ASN A 1 364 ? -10.445 22.203 29.875 1 77.62 364 ASN A O 1
ATOM 2814 N N . VAL A 1 365 ? -11.594 23.391 28.406 1 75.56 365 VAL A N 1
ATOM 2815 C CA . VAL A 1 365 ? -10.555 23.156 27.406 1 75.56 365 VAL A CA 1
ATOM 2816 C C . VAL A 1 365 ? -9.289 23.922 27.797 1 75.56 365 VAL A C 1
ATOM 2818 O O . VAL A 1 365 ? -8.18 23.391 27.656 1 75.56 365 VAL A O 1
ATOM 2821 N N . SER A 1 366 ? -9.516 25.078 28.266 1 85.62 366 SER A N 1
ATOM 2822 C CA . SER A 1 366 ? -8.367 25.859 28.703 1 85.62 366 SER A CA 1
ATOM 2823 C C . SER A 1 366 ? -7.637 25.172 29.859 1 85.62 366 SER A C 1
ATOM 2825 O O . SER A 1 366 ? -6.41 25.219 29.938 1 85.62 366 SER A O 1
ATOM 2827 N N . PHE A 1 367 ? -8.398 24.578 30.656 1 87.31 367 PHE A N 1
ATOM 2828 C CA . PHE A 1 367 ? -7.805 23.844 31.766 1 87.31 367 PHE A CA 1
ATOM 2829 C C . PHE A 1 367 ? -6.988 22.656 31.25 1 87.31 367 PHE A C 1
ATOM 2831 O O . PHE A 1 367 ? -5.863 22.422 31.703 1 87.31 367 PHE A O 1
ATOM 2838 N N . GLY A 1 368 ? -7.574 21.938 30.391 1 83.81 368 GLY A N 1
ATOM 2839 C CA . GLY A 1 368 ? -6.863 20.812 29.812 1 83.81 368 GLY A CA 1
ATOM 2840 C C . GLY A 1 368 ? -5.578 21.203 29.109 1 83.81 368 GLY A C 1
ATOM 2841 O O . GLY A 1 368 ? -4.543 20.562 29.297 1 83.81 368 GLY A O 1
ATOM 2842 N N . ILE A 1 369 ? -5.617 22.25 28.344 1 86 369 ILE A N 1
ATOM 2843 C CA . ILE A 1 369 ? -4.457 22.734 27.609 1 86 369 ILE A CA 1
ATOM 2844 C C . ILE A 1 369 ? -3.381 23.203 28.578 1 86 369 ILE A C 1
ATOM 2846 O O . ILE A 1 369 ? -2.189 22.984 28.359 1 86 369 ILE A O 1
ATOM 2850 N N . SER A 1 370 ? -3.805 23.828 29.625 1 91.19 370 SER A N 1
ATOM 2851 C CA . SER A 1 370 ? -2.865 24.344 30.609 1 91.19 370 SER A CA 1
ATOM 2852 C C . SER A 1 370 ? -2.166 23.203 31.359 1 91.19 370 SER A C 1
ATOM 2854 O O . SER A 1 370 ? -0.993 23.328 31.719 1 91.19 370 SER A O 1
ATOM 2856 N N . CYS A 1 371 ? -2.859 22.172 31.531 1 89.5 371 CYS A N 1
ATOM 2857 C CA . CYS A 1 371 ? -2.223 21.031 32.156 1 89.5 371 CYS A CA 1
ATOM 2858 C C . CYS A 1 371 ? -1.113 20.469 31.281 1 89.5 371 CYS A C 1
ATOM 2860 O O . CYS A 1 371 ? -0.013 20.188 31.766 1 89.5 371 CYS A O 1
ATOM 2862 N N . VAL A 1 372 ? -1.442 20.328 30.109 1 87.25 372 VAL A N 1
ATOM 2863 C CA . VAL A 1 372 ? -0.445 19.828 29.172 1 87.25 372 VAL A CA 1
ATOM 2864 C C . VAL A 1 372 ? 0.713 20.812 29.062 1 87.25 372 VAL A C 1
ATOM 2866 O O . VAL A 1 372 ? 1.875 20.406 28.969 1 87.25 372 VAL A O 1
ATOM 2869 N N . GLY A 1 373 ? 0.323 22.062 29.062 1 90.44 373 GLY A N 1
ATOM 2870 C CA . GLY A 1 373 ? 1.342 23.109 29 1 90.44 373 GLY A CA 1
ATOM 2871 C C . GLY A 1 373 ? 2.297 23.078 30.188 1 90.44 373 GLY A C 1
ATOM 2872 O O . GLY A 1 373 ? 3.514 23.125 30 1 90.44 373 GLY A O 1
ATOM 2873 N N . ILE A 1 374 ? 1.804 22.844 31.344 1 93.5 374 ILE A N 1
ATOM 2874 C CA . ILE A 1 374 ? 2.621 22.844 32.562 1 93.5 374 ILE A CA 1
ATOM 2875 C C . ILE A 1 374 ? 3.525 21.609 32.562 1 93.5 374 ILE A C 1
ATOM 2877 O O . ILE A 1 374 ? 4.719 21.703 32.875 1 93.5 374 ILE A O 1
ATOM 2881 N N . ILE A 1 375 ? 3.002 20.531 32.188 1 92.06 375 ILE A N 1
ATOM 2882 C CA . ILE A 1 375 ? 3.789 19.312 32.156 1 92.06 375 ILE A CA 1
ATOM 2883 C C . ILE A 1 375 ? 4.926 19.438 31.156 1 92.06 375 ILE A C 1
ATOM 2885 O O . ILE A 1 375 ? 6.062 19.047 31.438 1 92.06 375 ILE A O 1
ATOM 2889 N N . SER A 1 376 ? 4.609 19.984 30.062 1 91.31 376 SER A N 1
ATOM 2890 C CA . SER A 1 376 ? 5.613 20.141 29.016 1 91.31 376 SER A CA 1
ATOM 2891 C C . SER A 1 376 ? 6.715 21.109 29.453 1 91.31 376 SER A C 1
ATOM 2893 O O . SER A 1 376 ? 7.895 20.875 29.172 1 91.31 376 SER A O 1
ATOM 2895 N N . ILE A 1 377 ? 6.387 22.156 30.156 1 93.94 377 ILE A N 1
ATOM 2896 C CA . ILE A 1 377 ? 7.355 23.156 30.578 1 93.94 377 ILE A CA 1
ATOM 2897 C C . ILE A 1 377 ? 8.242 22.562 31.688 1 93.94 377 ILE A C 1
ATOM 2899 O O . ILE A 1 377 ? 9.453 22.828 31.719 1 93.94 377 ILE A O 1
ATOM 2903 N N . VAL A 1 378 ? 7.676 21.766 32.469 1 91.94 378 VAL A N 1
ATOM 2904 C CA . VAL A 1 378 ? 8.445 21.141 33.562 1 91.94 378 VAL A CA 1
ATOM 2905 C C . VAL A 1 378 ? 9.477 20.188 32.969 1 91.94 378 VAL A C 1
ATOM 2907 O O . VAL A 1 378 ? 10.633 20.156 33.406 1 91.94 378 VAL A O 1
ATOM 2910 N N . VAL A 1 379 ? 9.109 19.484 32.031 1 88 379 VAL A N 1
ATOM 2911 C CA . VAL A 1 379 ? 10.023 18.547 31.359 1 88 379 VAL A CA 1
ATOM 2912 C C . VAL A 1 379 ? 11.133 19.328 30.656 1 88 379 VAL A C 1
ATOM 2914 O O . VAL A 1 379 ? 12.297 18.922 30.688 1 88 379 VAL A O 1
ATOM 2917 N N . LEU A 1 380 ? 10.758 20.422 30.078 1 87.31 380 LEU A N 1
ATOM 2918 C CA . LEU A 1 380 ? 11.727 21.234 29.359 1 87.31 380 LEU A CA 1
ATOM 2919 C C . LEU A 1 380 ? 12.719 21.875 30.312 1 87.31 380 LEU A C 1
ATOM 2921 O O . LEU A 1 380 ? 13.922 21.922 30.031 1 87.31 380 LEU A O 1
ATOM 2925 N N . LEU A 1 381 ? 12.258 22.328 31.469 1 88.94 381 LEU A N 1
ATOM 2926 C CA . LEU A 1 381 ? 13.133 22.938 32.469 1 88.94 381 LEU A CA 1
ATOM 2927 C C . LEU A 1 381 ? 14.078 21.891 33.062 1 88.94 381 LEU A C 1
ATOM 2929 O O . LEU A 1 381 ? 15.258 22.188 33.281 1 88.94 381 LEU A O 1
ATOM 2933 N N . LEU A 1 382 ? 13.539 20.75 33.219 1 85 382 LEU A N 1
ATOM 2934 C CA . LEU A 1 382 ? 14.391 19.672 33.719 1 85 382 LEU A CA 1
ATOM 2935 C C . LEU A 1 382 ? 15.461 19.312 32.688 1 85 382 LEU A C 1
ATOM 2937 O O . LEU A 1 382 ? 16.609 19.031 33.062 1 85 382 LEU A O 1
ATOM 2941 N N . PHE A 1 383 ? 15.023 19.422 31.531 1 80.25 383 PHE A N 1
ATOM 2942 C CA . PHE A 1 383 ? 15.953 19.156 30.438 1 80.25 383 PHE A CA 1
ATOM 2943 C C . PHE A 1 383 ? 17.078 20.188 30.406 1 80.25 383 PHE A C 1
ATOM 2945 O O . PHE A 1 383 ? 18.234 19.844 30.219 1 80.25 383 PHE A O 1
ATOM 2952 N N . PHE A 1 384 ? 16.75 21.453 30.562 1 82.25 384 PHE A N 1
ATOM 2953 C CA . PHE A 1 384 ? 17.75 22.516 30.547 1 82.25 384 PHE A CA 1
ATOM 2954 C C . PHE A 1 384 ? 18.672 22.422 31.766 1 82.25 384 PHE A C 1
ATOM 2956 O O . PHE A 1 384 ? 19.844 22.75 31.672 1 82.25 384 PHE A O 1
ATOM 2963 N N . ILE A 1 385 ? 18.188 21.906 32.875 1 80.75 385 ILE A N 1
ATOM 2964 C CA . ILE A 1 385 ? 18.969 21.781 34.094 1 80.75 385 ILE A CA 1
ATOM 2965 C C . ILE A 1 385 ? 19.953 20.609 33.938 1 80.75 385 ILE A C 1
ATOM 2967 O O . ILE A 1 385 ? 21.125 20.734 34.312 1 80.75 385 ILE A O 1
ATOM 2971 N N . VAL A 1 386 ? 19.484 19.594 33.344 1 74.19 386 VAL A N 1
ATOM 2972 C CA . VAL A 1 386 ? 20.328 18.406 33.188 1 74.19 386 VAL A CA 1
ATOM 2973 C C . VAL A 1 386 ? 21.453 18.703 32.219 1 74.19 386 VAL A C 1
ATOM 2975 O O . VAL A 1 386 ? 22.578 18.219 32.406 1 74.19 386 VAL A O 1
ATOM 2978 N N . ARG A 1 387 ? 21.172 19.547 31.266 1 72.06 387 ARG A N 1
ATOM 2979 C CA . ARG A 1 387 ? 22.188 19.891 30.281 1 72.06 387 ARG A CA 1
ATOM 2980 C C . ARG A 1 387 ? 23.062 21.031 30.766 1 72.06 387 ARG A C 1
ATOM 2982 O O . ARG A 1 387 ? 24.016 21.438 30.078 1 72.06 387 ARG A O 1
ATOM 2989 N N . ARG A 1 388 ? 22.891 21.469 31.906 1 68.81 388 ARG A N 1
ATOM 2990 C CA . ARG A 1 388 ? 23.656 22.531 32.562 1 68.81 388 ARG A CA 1
ATOM 2991 C C . ARG A 1 388 ? 23.797 23.75 31.641 1 68.81 388 ARG A C 1
ATOM 2993 O O . ARG A 1 388 ? 24.859 24.375 31.578 1 68.81 388 ARG A O 1
ATOM 3000 N N . CYS A 1 389 ? 22.75 24 30.797 1 75.25 389 CYS A N 1
ATOM 3001 C CA . CYS A 1 389 ? 22.781 25.141 29.891 1 75.25 389 CYS A CA 1
ATOM 3002 C C . CYS A 1 389 ? 22.016 26.328 30.469 1 75.25 389 CYS A C 1
ATOM 3004 O O . CYS A 1 389 ? 21.906 27.375 29.828 1 75.25 389 CYS A O 1
ATOM 3006 N N . PHE A 1 390 ? 21.609 26.234 31.688 1 76.12 390 PHE A N 1
ATOM 3007 C CA . PHE A 1 390 ? 20.719 27.234 32.25 1 76.12 390 PHE A CA 1
ATOM 3008 C C . PHE A 1 390 ? 21.453 28.547 32.531 1 76.12 390 PHE A C 1
ATOM 3010 O O . PHE A 1 390 ? 20.844 29.609 32.656 1 76.12 390 PHE A O 1
ATOM 3017 N N . ARG A 1 391 ? 22.781 28.453 32.469 1 75 391 ARG A N 1
ATOM 3018 C CA . ARG A 1 391 ? 23.516 29.672 32.812 1 75 391 ARG A CA 1
ATOM 3019 C C . ARG A 1 391 ? 24.062 30.359 31.547 1 75 391 ARG A C 1
ATOM 3021 O O . ARG A 1 391 ? 24.656 31.422 31.625 1 75 391 ARG A O 1
ATOM 3028 N N . ARG A 1 392 ? 23.719 29.828 30.438 1 78.12 392 ARG A N 1
ATOM 3029 C CA . ARG A 1 392 ? 24.266 30.375 29.203 1 78.12 392 ARG A CA 1
ATOM 3030 C C . ARG A 1 392 ? 23.188 31.109 28.406 1 78.12 392 ARG A C 1
ATOM 3032 O O . ARG A 1 392 ? 22.016 30.766 28.484 1 78.12 392 ARG A O 1
ATOM 3039 N N . PHE A 1 393 ? 23.578 32.219 27.812 1 80.69 393 PHE A N 1
ATOM 3040 C CA . PHE A 1 393 ? 22.688 32.875 26.875 1 80.69 393 PHE A CA 1
ATOM 3041 C C . PHE A 1 393 ? 22.594 32.062 25.578 1 80.69 393 PHE A C 1
ATOM 3043 O O . PHE A 1 393 ? 23.594 31.5 25.109 1 80.69 393 PHE A O 1
ATOM 3050 N N . PRO A 1 394 ? 21.391 31.938 25.125 1 85.88 394 PRO A N 1
ATOM 3051 C CA . PRO A 1 394 ? 20.094 32.594 25.344 1 85.88 394 PRO A CA 1
ATOM 3052 C C . PRO A 1 394 ? 19.172 31.781 26.234 1 85.88 394 PRO A C 1
ATOM 3054 O O . PRO A 1 394 ? 18 32.156 26.438 1 85.88 394 PRO A O 1
ATOM 3057 N N . HIS A 1 395 ? 19.703 30.781 26.828 1 87.12 395 HIS A N 1
ATOM 3058 C CA . HIS A 1 395 ? 18.891 29.891 27.641 1 87.12 395 HIS A CA 1
ATOM 3059 C C . HIS A 1 395 ? 18.359 30.594 28.875 1 87.12 395 HIS A C 1
ATOM 3061 O O . HIS A 1 395 ? 17.25 30.312 29.328 1 87.12 395 HIS A O 1
ATOM 3067 N N . LYS A 1 396 ? 19.094 31.578 29.391 1 87.5 396 LYS A N 1
ATOM 3068 C CA . LYS A 1 396 ? 18.641 32.312 30.562 1 87.5 396 LYS A CA 1
ATOM 3069 C C . LYS A 1 396 ? 17.328 33.031 30.266 1 87.5 396 LYS A C 1
ATOM 3071 O O . LYS A 1 396 ? 16.422 33.062 31.109 1 87.5 396 LYS A O 1
ATOM 3076 N N . VAL A 1 397 ? 17.312 33.656 29.125 1 90.88 397 VAL A N 1
ATOM 3077 C CA . VAL A 1 397 ? 16.125 34.375 28.734 1 90.88 397 VAL A CA 1
ATOM 3078 C C . VAL A 1 397 ? 14.992 33.406 28.406 1 90.88 397 VAL A C 1
ATOM 3080 O O . VAL A 1 397 ? 13.836 33.656 28.766 1 90.88 397 VAL A O 1
ATOM 3083 N N . THR A 1 398 ? 15.352 32.281 27.797 1 92.56 398 THR A N 1
ATOM 3084 C CA . THR A 1 398 ? 14.359 31.297 27.406 1 92.56 398 THR A CA 1
ATOM 3085 C C . THR A 1 398 ? 13.75 30.641 28.641 1 92.56 398 THR A C 1
ATOM 3087 O O . THR A 1 398 ? 12.562 30.312 28.656 1 92.56 398 THR A O 1
ATOM 3090 N N . ILE A 1 399 ? 14.5 30.484 29.656 1 92.81 399 ILE A N 1
ATOM 3091 C CA . ILE A 1 399 ? 14.008 29.891 30.891 1 92.81 399 ILE A CA 1
ATOM 3092 C C . ILE A 1 399 ? 12.961 30.812 31.531 1 92.81 399 ILE A C 1
ATOM 3094 O O . ILE A 1 399 ? 11.922 30.344 32 1 92.81 399 ILE A O 1
ATOM 3098 N N . ASN A 1 400 ? 13.219 32.062 31.531 1 93.44 400 ASN A N 1
ATOM 3099 C CA . ASN A 1 400 ? 12.242 33 32.062 1 93.44 400 ASN A CA 1
ATOM 3100 C C . ASN A 1 400 ? 10.969 33.031 31.234 1 93.44 400 ASN A C 1
ATOM 3102 O O . ASN A 1 400 ? 9.875 33.219 31.766 1 93.44 400 ASN A O 1
ATOM 3106 N N . LEU A 1 401 ? 11.133 32.938 29.953 1 95.62 401 LEU A N 1
ATOM 3107 C CA . LEU A 1 401 ? 9.961 32.812 29.078 1 95.62 401 LEU A CA 1
ATOM 3108 C C . LEU A 1 401 ? 9.133 31.594 29.453 1 95.62 401 LEU A C 1
ATOM 3110 O O . LEU A 1 401 ? 7.902 31.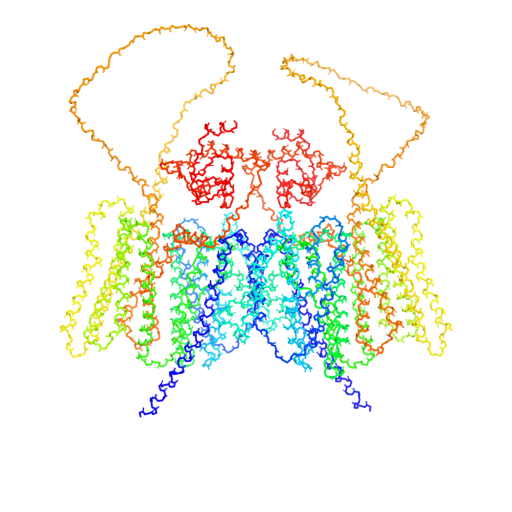672 29.516 1 95.62 401 LEU A O 1
ATOM 3114 N N . PHE A 1 402 ? 9.789 30.484 29.781 1 95.56 402 PHE A N 1
ATOM 3115 C CA . PHE A 1 402 ? 9.094 29.266 30.156 1 95.56 402 PHE A CA 1
ATOM 3116 C C . PHE A 1 402 ? 8.406 29.438 31.516 1 95.56 402 PHE A C 1
ATOM 3118 O O . PHE A 1 402 ? 7.297 28.938 31.719 1 95.56 402 PHE A O 1
ATOM 3125 N N . VAL A 1 403 ? 9.031 30.125 32.375 1 95 403 VAL A N 1
ATOM 3126 C CA . VAL A 1 403 ? 8.414 30.391 33.656 1 95 403 VAL A CA 1
ATOM 3127 C C . VAL A 1 403 ? 7.18 31.266 33.469 1 95 403 VAL A C 1
ATOM 3129 O O . VAL A 1 403 ? 6.164 31.078 34.156 1 95 403 VAL A O 1
ATOM 3132 N N . ALA A 1 404 ? 7.301 32.25 32.625 1 96.12 404 ALA A N 1
ATOM 3133 C CA . ALA A 1 404 ? 6.148 33.094 32.344 1 96.12 404 ALA A CA 1
ATOM 3134 C C . ALA A 1 404 ? 4.988 32.281 31.797 1 96.12 404 ALA A C 1
ATOM 3136 O O . ALA A 1 404 ? 3.832 32.5 32.156 1 96.12 404 ALA A O 1
ATOM 3137 N N . GLN A 1 405 ? 5.297 31.359 30.906 1 96.06 405 GLN A N 1
ATOM 3138 C CA . GLN A 1 405 ? 4.277 30.469 30.359 1 96.06 405 GLN A CA 1
ATOM 3139 C C . GLN A 1 405 ? 3.658 29.594 31.438 1 96.06 405 GLN A C 1
ATOM 3141 O O . GLN A 1 405 ? 2.455 29.328 31.422 1 96.06 405 GLN A O 1
ATOM 3146 N N . MET A 1 406 ? 4.477 29.188 32.344 1 95.44 406 MET A N 1
ATOM 3147 C CA . MET A 1 406 ? 3.98 28.391 33.469 1 95.44 406 MET A CA 1
ATOM 3148 C C . MET A 1 406 ? 3.057 29.219 34.344 1 95.44 406 MET A C 1
ATOM 3150 O O . MET A 1 406 ? 2.018 28.719 34.812 1 95.44 406 MET A O 1
ATOM 3154 N N . VAL A 1 407 ? 3.434 30.438 34.562 1 95.06 407 VAL A N 1
ATOM 3155 C CA . VAL A 1 407 ? 2.621 31.328 35.406 1 95.06 407 VAL A CA 1
ATOM 3156 C C . VAL A 1 407 ? 1.267 31.547 34.719 1 95.06 407 VAL A C 1
ATOM 3158 O O . VAL A 1 407 ? 0.231 31.562 35.406 1 95.06 407 VAL A O 1
ATOM 3161 N N . ALA A 1 408 ? 1.275 31.734 33.469 1 94.94 408 ALA A N 1
ATOM 3162 C CA . ALA A 1 408 ? 0.022 31.922 32.75 1 94.94 408 ALA A CA 1
ATOM 3163 C C . ALA A 1 408 ? -0.866 30.688 32.875 1 94.94 408 ALA A C 1
ATOM 3165 O O . ALA A 1 408 ? -2.068 30.797 33.125 1 94.94 408 ALA A O 1
ATOM 3166 N N . CYS A 1 409 ? -0.29 29.484 32.719 1 94.31 409 CYS A N 1
ATOM 3167 C CA . CYS A 1 409 ? -1.045 28.25 32.844 1 94.31 409 CYS A CA 1
ATOM 3168 C C . CYS A 1 409 ? -1.552 28.047 34.25 1 94.31 409 CYS A C 1
ATOM 3170 O O . CYS A 1 409 ? -2.664 27.562 34.469 1 94.31 409 CYS A O 1
ATOM 3172 N N . LEU A 1 410 ? -0.746 28.438 35.25 1 92.06 410 LEU A N 1
ATOM 3173 C CA . LEU A 1 410 ? -1.169 28.359 36.625 1 92.06 410 LEU A CA 1
ATOM 3174 C C . LEU A 1 410 ? -2.334 29.312 36.906 1 92.06 410 LEU A C 1
ATOM 3176 O O . LEU A 1 410 ? -3.219 29 37.719 1 92.06 410 LEU A O 1
ATOM 3180 N N . GLY A 1 411 ? -2.262 30.469 36.25 1 90.94 411 GLY A N 1
ATOM 3181 C CA . GLY A 1 411 ? -3.381 31.391 36.375 1 90.94 411 GLY A CA 1
ATOM 3182 C C . GLY A 1 411 ? -4.695 30.797 35.875 1 90.94 411 GLY A C 1
ATOM 3183 O O . GLY A 1 411 ? -5.73 30.969 36.531 1 90.94 411 GLY A O 1
ATOM 3184 N N . VAL A 1 412 ? -4.668 30.078 34.812 1 91.06 412 VAL A N 1
ATOM 3185 C CA . VAL A 1 412 ? -5.867 29.438 34.281 1 91.06 412 VAL A CA 1
ATOM 3186 C C . VAL A 1 412 ? -6.344 28.359 35.281 1 91.06 412 VAL A C 1
ATOM 3188 O O . VAL A 1 412 ? -7.543 28.219 35.531 1 91.06 412 VAL A O 1
ATOM 3191 N N . MET A 1 413 ? -5.398 27.625 35.906 1 88.69 413 MET A N 1
ATOM 3192 C CA . MET A 1 413 ? -5.742 26.562 36.812 1 88.69 413 MET A CA 1
ATOM 3193 C C . MET A 1 413 ? -6.387 27.125 38.094 1 88.69 413 MET A C 1
ATOM 3195 O O . MET A 1 413 ? -7.379 26.578 38.562 1 88.69 413 MET A O 1
ATOM 3199 N N . VAL A 1 414 ? -5.906 28.219 38.531 1 86.69 414 VAL A N 1
ATOM 3200 C CA . VAL A 1 414 ? -6.449 28.844 39.75 1 86.69 414 VAL A CA 1
ATOM 3201 C C . VAL A 1 414 ? -7.848 29.391 39.438 1 86.69 414 VAL A C 1
ATOM 3203 O O . VAL A 1 414 ? -8.742 29.281 40.312 1 86.69 414 VAL A O 1
ATOM 3206 N N . CYS A 1 415 ? -8 29.875 38.25 1 84.38 415 CYS A N 1
ATOM 3207 C CA . CYS A 1 415 ? -9.32 30.391 37.875 1 84.38 415 CYS A CA 1
ATOM 3208 C C . CYS A 1 415 ? -10.328 29.266 37.75 1 84.38 415 CYS A C 1
ATOM 3210 O O . CYS A 1 415 ? -11.508 29.438 38.062 1 84.38 415 CYS A O 1
ATOM 3212 N N . PHE A 1 416 ? -9.867 28.141 37.344 1 83.94 416 PHE A N 1
ATOM 3213 C CA . PHE A 1 416 ? -10.75 27 37.156 1 83.94 416 PHE A CA 1
ATOM 3214 C C . PHE A 1 416 ? -11.211 26.438 38.5 1 83.94 416 PHE A C 1
ATOM 3216 O O . PHE A 1 416 ? -12.383 26.078 38.656 1 83.94 416 PHE A O 1
ATOM 3223 N N . PHE A 1 417 ? -10.383 26.453 39.531 1 82.31 417 PHE A N 1
ATOM 3224 C CA . PHE A 1 417 ? -10.711 25.828 40.812 1 82.31 417 PHE A CA 1
ATOM 3225 C C . PHE A 1 417 ? -11.375 26.828 41.75 1 82.31 417 PHE A C 1
ATOM 3227 O O . PHE A 1 417 ? -12.219 26.469 42.562 1 82.31 417 PHE A O 1
ATOM 3234 N N . LEU A 1 418 ? -11.016 28.125 41.625 1 74 418 LEU A N 1
ATOM 3235 C CA . LEU A 1 418 ? -11.469 29.078 42.656 1 74 418 LEU A CA 1
ATOM 3236 C C . LEU A 1 418 ? -12.586 29.969 42.094 1 74 418 LEU A C 1
ATOM 3238 O O . LEU A 1 418 ? -12.828 31.062 42.625 1 74 418 LEU A O 1
ATOM 3242 N N . ASN A 1 419 ? -13.344 29.609 41.125 1 65.25 419 ASN A N 1
ATOM 3243 C CA . ASN A 1 419 ? -14.328 30.484 40.5 1 65.25 419 ASN A CA 1
ATOM 3244 C C . ASN A 1 419 ? -15.398 30.938 41.469 1 65.25 419 ASN A C 1
ATOM 3246 O O . ASN A 1 419 ? -16.172 31.844 41.188 1 65.25 419 ASN A O 1
ATOM 3250 N N . ARG A 1 420 ? -15.508 30.562 42.781 1 62.84 420 ARG A N 1
ATOM 3251 C CA . ARG A 1 420 ? -16.672 30.797 43.625 1 62.84 420 ARG A CA 1
ATOM 3252 C C . ARG A 1 420 ? -16.422 31.938 44.594 1 62.84 420 ARG A C 1
ATOM 3254 O O . ARG A 1 420 ? -17.359 32.5 45.156 1 62.84 420 ARG A O 1
ATOM 3261 N N . ILE A 1 421 ? -15.164 32.312 44.719 1 64.06 421 ILE A N 1
ATOM 3262 C CA . ILE A 1 421 ? -14.898 33.344 45.719 1 64.06 421 ILE A CA 1
ATOM 3263 C C . ILE A 1 421 ? -14.469 34.656 45.031 1 64.06 421 ILE A C 1
ATOM 3265 O O . ILE A 1 421 ? -13.602 34.625 44.156 1 64.06 421 ILE A O 1
ATOM 3269 N N . SER A 1 422 ? -15.102 35.75 45.25 1 66.81 422 SER A N 1
ATOM 3270 C CA . SER A 1 422 ? -14.867 37.031 44.625 1 66.81 422 SER A CA 1
ATOM 3271 C C . SER A 1 422 ? -13.391 37.406 44.656 1 66.81 422 SER A C 1
ATOM 3273 O O . SER A 1 422 ? -12.82 37.844 43.656 1 66.81 422 SER A O 1
ATOM 3275 N N . LEU A 1 423 ? -12.781 37.281 45.875 1 69.69 423 LEU A N 1
ATOM 3276 C CA . LEU A 1 423 ? -11.367 37.625 46.031 1 69.69 423 LEU A CA 1
ATOM 3277 C C . LEU A 1 423 ? -10.492 36.719 45.188 1 69.69 423 LEU A C 1
ATOM 3279 O O . LEU A 1 423 ? -9.5 37.188 44.594 1 69.69 423 LEU A O 1
ATOM 3283 N N . ALA A 1 424 ? -10.93 35.562 45.031 1 76 424 ALA A N 1
ATOM 3284 C CA . ALA A 1 424 ? -10.18 34.562 44.25 1 76 424 ALA A CA 1
ATOM 3285 C C . ALA A 1 424 ? -10.211 34.906 42.75 1 76 424 ALA A C 1
ATOM 3287 O O . ALA A 1 424 ? -9.234 34.656 42.062 1 76 424 ALA A O 1
ATOM 3288 N N . ASN A 1 425 ? -11.164 35.594 42.469 1 78.5 425 ASN A N 1
ATOM 3289 C CA . ASN A 1 425 ? -11.289 35.969 41.062 1 78.5 425 ASN A CA 1
ATOM 3290 C C . ASN A 1 425 ? -10.297 37.062 40.688 1 78.5 425 ASN A C 1
ATOM 3292 O O . ASN A 1 425 ? -9.734 37.062 39.594 1 78.5 425 ASN A O 1
ATOM 3296 N N . HIS A 1 426 ? -10.078 37.969 41.688 1 79.5 426 HIS A N 1
ATOM 3297 C CA . HIS A 1 426 ? -9.117 39.031 41.406 1 79.5 426 HIS A CA 1
ATOM 3298 C C . HIS A 1 426 ? -7.691 38.5 41.406 1 79.5 426 HIS A C 1
ATOM 3300 O O . HIS A 1 426 ? -6.871 38.938 40.594 1 79.5 426 HIS A O 1
ATOM 3306 N N . ILE A 1 427 ? -7.453 37.594 42.25 1 81.56 427 ILE A N 1
ATOM 3307 C CA . ILE A 1 427 ? -6.117 37 42.312 1 81.56 427 ILE A CA 1
ATOM 3308 C C . ILE A 1 427 ? -5.844 36.188 41.062 1 81.56 427 ILE A C 1
ATOM 3310 O O . ILE A 1 427 ? -4.758 36.281 40.469 1 81.56 427 ILE A O 1
ATOM 3314 N N . CYS A 1 428 ? -6.863 35.531 40.688 1 84.31 428 CYS A N 1
ATOM 3315 C CA . CYS A 1 428 ? -6.715 34.719 39.5 1 84.31 428 CYS A CA 1
ATOM 3316 C C . CYS A 1 428 ? -6.484 35.594 38.25 1 84.31 428 CYS A C 1
ATOM 3318 O O . CYS A 1 428 ? -5.625 35.281 37.438 1 84.31 428 CYS A O 1
ATOM 3320 N N . LYS A 1 429 ? -7.184 36.594 38.219 1 84.88 429 LYS A N 1
ATOM 3321 C CA . LYS A 1 429 ? -7.035 37.5 37.094 1 84.88 429 LYS A CA 1
ATOM 3322 C C . LYS A 1 429 ? -5.66 38.156 37.062 1 84.88 429 LYS A C 1
ATOM 3324 O O . LYS A 1 429 ? -5.078 38.375 36 1 84.88 429 LYS A O 1
ATOM 3329 N N . PHE A 1 430 ? -5.223 38.438 38.312 1 88.75 430 PHE A N 1
ATOM 3330 C CA . PHE A 1 430 ? -3.908 39.031 38.469 1 88.75 430 PHE A CA 1
ATOM 3331 C C . PHE A 1 430 ? -2.814 38.094 37.969 1 88.75 430 PHE A C 1
ATOM 3333 O O . PHE A 1 430 ? -1.957 38.5 37.156 1 88.75 430 PHE A O 1
ATOM 3340 N N . ILE A 1 431 ? -2.816 36.906 38.375 1 91.06 431 ILE A N 1
ATOM 3341 C CA . ILE A 1 431 ? -1.799 35.938 38 1 91.06 431 ILE A CA 1
ATOM 3342 C C . ILE A 1 431 ? -1.853 35.656 36.5 1 91.06 431 ILE A C 1
ATOM 3344 O O . ILE A 1 431 ? -0.813 35.594 35.844 1 91.06 431 ILE A O 1
ATOM 3348 N N . LEU A 1 432 ? -3.049 35.594 36 1 91.69 432 LEU A N 1
ATOM 3349 C CA . LEU A 1 432 ? -3.234 35.312 34.562 1 91.69 432 LEU A CA 1
ATOM 3350 C C . LEU A 1 432 ? -2.717 36.469 33.719 1 91.69 432 LEU A C 1
ATOM 3352 O O . LEU A 1 432 ? -2.041 36.25 32.719 1 91.69 432 LEU A O 1
ATOM 3356 N N . LEU A 1 433 ? -3 37.656 34.156 1 91.31 433 LEU A N 1
ATOM 3357 C CA . LEU A 1 433 ? -2.588 38.844 33.406 1 91.31 433 LEU A CA 1
ATOM 3358 C C . LEU A 1 433 ? -1.071 39 33.438 1 91.31 433 LEU A C 1
ATOM 3360 O O . LEU A 1 433 ? -0.464 39.312 32.406 1 91.31 433 LEU A O 1
ATOM 3364 N N . VAL A 1 434 ? -0.508 38.781 34.594 1 94.12 434 VAL A N 1
ATOM 3365 C CA . VAL A 1 434 ? 0.943 38.875 34.688 1 94.12 434 VAL A CA 1
ATOM 3366 C C . VAL A 1 434 ? 1.604 37.844 33.812 1 94.12 434 VAL A C 1
ATOM 3368 O O . VAL A 1 434 ? 2.57 38.125 33.094 1 94.12 434 VAL A O 1
ATOM 3371 N N . GLY A 1 435 ? 1.109 36.656 33.875 1 94.56 435 GLY A N 1
ATOM 3372 C CA . GLY A 1 435 ? 1.667 35.562 33.062 1 94.56 435 GLY A CA 1
ATOM 3373 C C . GLY A 1 435 ? 1.604 35.844 31.578 1 94.56 435 GLY A C 1
ATOM 3374 O O . GLY A 1 435 ? 2.611 35.719 30.875 1 94.56 435 GLY A O 1
ATOM 3375 N N . VAL A 1 436 ? 0.489 36.25 31.047 1 94.75 436 VAL A N 1
ATOM 3376 C CA . VAL A 1 436 ? 0.273 36.469 29.625 1 94.75 436 VAL A CA 1
ATOM 3377 C C . VAL A 1 436 ? 1.104 37.656 29.141 1 94.75 436 VAL A C 1
ATOM 3379 O O . VAL A 1 436 ? 1.743 37.562 28.078 1 94.75 436 VAL A O 1
ATOM 3382 N N . LEU A 1 437 ? 1.142 38.75 29.906 1 95.19 437 LEU A N 1
ATOM 3383 C CA . LEU A 1 437 ? 1.937 39.906 29.516 1 95.19 437 LEU A CA 1
ATOM 3384 C C . LEU A 1 437 ? 3.426 39.594 29.547 1 95.19 437 LEU A C 1
ATOM 3386 O O . LEU A 1 437 ? 4.184 40.062 28.688 1 95.19 437 LEU A O 1
ATOM 3390 N N . ALA A 1 438 ? 3.768 38.812 30.547 1 96.62 438 ALA A N 1
ATOM 3391 C CA . ALA A 1 438 ? 5.172 38.406 30.641 1 96.62 438 ALA A CA 1
ATOM 3392 C C . ALA A 1 438 ? 5.598 37.562 29.453 1 96.62 438 ALA A C 1
ATOM 3394 O O . ALA A 1 438 ? 6.754 37.625 29.016 1 96.62 438 ALA A O 1
ATOM 3395 N N . ILE A 1 439 ? 4.73 36.781 28.922 1 96.38 439 ILE A N 1
ATOM 3396 C CA . ILE A 1 439 ? 5.043 35.969 27.75 1 96.38 439 ILE A CA 1
ATOM 3397 C C . ILE A 1 439 ? 5.414 36.875 26.578 1 96.38 439 ILE A C 1
ATOM 3399 O O . ILE A 1 439 ? 6.418 36.625 25.891 1 96.38 439 ILE A O 1
ATOM 3403 N N . TYR A 1 440 ? 4.66 37.969 26.391 1 96.31 440 TYR A N 1
ATOM 3404 C CA . TYR A 1 440 ? 4.918 38.875 25.281 1 96.31 440 TYR A CA 1
ATOM 3405 C C . TYR A 1 440 ? 6.258 39.594 25.453 1 96.31 440 TYR A C 1
ATOM 3407 O O . TYR A 1 440 ? 7.043 39.688 24.516 1 96.31 440 TYR A O 1
ATOM 3415 N N . MET A 1 441 ? 6.492 39.938 26.609 1 96.56 441 MET A N 1
ATOM 3416 C CA . MET A 1 441 ? 7.676 40.75 26.875 1 96.56 441 MET A CA 1
ATOM 3417 C C . MET A 1 441 ? 8.938 39.906 26.844 1 96.56 441 MET A C 1
ATOM 3419 O O . MET A 1 441 ? 9.977 40.344 26.344 1 96.56 441 MET A O 1
ATOM 3423 N N . TRP A 1 442 ? 8.828 38.781 27.375 1 96.19 442 TRP A N 1
ATOM 3424 C CA . TRP A 1 442 ? 10 37.906 27.328 1 96.19 442 TRP A CA 1
ATOM 3425 C C . TRP A 1 442 ? 10.273 37.438 25.906 1 96.19 442 TRP A C 1
ATOM 3427 O O . TRP A 1 442 ? 11.422 37.156 25.547 1 96.19 442 TRP A O 1
ATOM 3437 N N . THR A 1 443 ? 9.18 37.219 25.109 1 96.25 443 THR A N 1
ATOM 3438 C CA . THR A 1 443 ? 9.391 36.906 23.703 1 96.25 443 THR A CA 1
ATOM 3439 C C . THR A 1 443 ? 10.195 38 23.016 1 96.25 443 THR A C 1
ATOM 3441 O O . THR A 1 443 ? 11.125 37.719 22.266 1 96.25 443 THR A O 1
ATOM 3444 N N . THR A 1 444 ? 9.859 39.25 23.328 1 95.81 444 THR A N 1
ATOM 3445 C CA . THR A 1 444 ? 10.586 40.375 22.766 1 95.81 444 THR A CA 1
ATOM 3446 C C . THR A 1 444 ? 12.008 40.438 23.312 1 95.81 444 THR A C 1
ATOM 3448 O O . THR A 1 444 ? 12.953 40.719 22.578 1 95.81 444 THR A O 1
ATOM 3451 N N . ALA A 1 445 ? 12.164 40.125 24.578 1 94.44 445 ALA A N 1
ATOM 3452 C CA . ALA A 1 445 ? 13.492 40.125 25.172 1 94.44 445 ALA A CA 1
ATOM 3453 C C . ALA A 1 445 ? 14.375 39.031 24.531 1 94.44 445 ALA A C 1
ATOM 3455 O O . ALA A 1 445 ? 15.57 39.25 24.328 1 94.44 445 ALA A O 1
ATOM 3456 N N . LEU A 1 446 ? 13.742 37.969 24.312 1 93.94 446 LEU A N 1
ATOM 3457 C CA . LEU A 1 446 ? 14.484 36.906 23.641 1 93.94 446 LEU A CA 1
ATOM 3458 C C . LEU A 1 446 ? 14.914 37.344 22.25 1 93.94 446 LEU A C 1
ATOM 3460 O O . LEU A 1 446 ? 16.047 37.062 21.828 1 93.94 446 LEU A O 1
ATOM 3464 N N . ALA A 1 447 ? 14.055 38 21.5 1 93.75 447 ALA A N 1
ATOM 3465 C CA . ALA A 1 447 ? 14.383 38.469 20.172 1 93.75 447 ALA A CA 1
ATOM 3466 C C . ALA A 1 447 ? 15.516 39.5 20.219 1 93.75 447 ALA A C 1
ATOM 3468 O O . ALA A 1 447 ? 16.453 39.438 19.422 1 93.75 447 ALA A O 1
ATOM 3469 N N . LEU A 1 448 ? 15.461 40.375 21.156 1 91.44 448 LEU A N 1
ATOM 3470 C CA . LEU A 1 448 ? 16.5 41.375 21.312 1 91.44 448 LEU A CA 1
ATOM 3471 C C . LEU A 1 448 ? 17.812 40.75 21.75 1 91.44 448 LEU A C 1
ATOM 3473 O O . LEU A 1 448 ? 18.891 41.156 21.281 1 91.44 448 LEU A O 1
ATOM 3477 N N . GLY A 1 449 ? 17.688 39.812 22.625 1 89.38 449 GLY A N 1
ATOM 3478 C CA . GLY A 1 449 ? 18.891 39.125 23.062 1 89.38 449 GLY A CA 1
ATOM 3479 C C . GLY A 1 449 ? 19.578 38.375 21.938 1 89.38 449 GLY A C 1
ATOM 3480 O O . GLY A 1 449 ? 20.812 38.438 21.781 1 89.38 449 GLY A O 1
ATOM 3481 N N . LEU A 1 450 ? 18.844 37.688 21.203 1 89.81 450 LEU A N 1
ATOM 3482 C CA . LEU A 1 450 ? 19.406 36.938 20.078 1 89.81 450 LEU A CA 1
ATOM 3483 C C . LEU A 1 450 ? 19.984 37.906 19.031 1 89.81 450 LEU A C 1
ATOM 3485 O O . LEU A 1 450 ? 21.016 37.594 18.422 1 89.81 450 LEU A O 1
ATOM 3489 N N . CYS A 1 451 ? 19.328 38.969 18.797 1 88.25 451 CYS A N 1
ATOM 3490 C CA . CYS A 1 451 ? 19.828 39.969 17.859 1 88.25 451 CYS A CA 1
ATOM 3491 C C . CYS A 1 451 ? 21.156 40.531 18.312 1 88.25 451 CYS A C 1
ATOM 3493 O O . CYS A 1 451 ? 22.094 40.656 17.516 1 88.25 451 CYS A O 1
ATOM 3495 N N . LEU A 1 452 ? 21.297 40.812 19.547 1 85.81 452 LEU A N 1
ATOM 3496 C CA . LEU A 1 452 ? 22.531 41.375 20.094 1 85.81 452 LEU A CA 1
ATOM 3497 C C . LEU A 1 452 ? 23.656 40.344 20.062 1 85.81 452 LEU A C 1
ATOM 3499 O O . LEU A 1 452 ? 24.828 40.688 19.828 1 85.81 452 LEU A O 1
ATOM 3503 N N . LEU A 1 453 ? 23.281 39.156 20.312 1 83.75 453 LEU A N 1
ATOM 3504 C CA . LEU A 1 453 ? 24.266 38.094 20.219 1 83.75 453 LEU A CA 1
ATOM 3505 C C . LEU A 1 453 ? 24.766 37.906 18.797 1 83.75 453 LEU A C 1
ATOM 3507 O O . LEU A 1 453 ? 25.953 37.688 18.562 1 83.75 453 LEU A O 1
ATOM 3511 N N . ARG A 1 454 ? 23.891 38.031 17.906 1 80.88 454 ARG A N 1
ATOM 3512 C CA . ARG A 1 454 ? 24.234 37.812 16.5 1 80.88 454 ARG A CA 1
ATOM 3513 C C . ARG A 1 454 ? 25.078 38.969 15.977 1 80.88 454 ARG A C 1
ATOM 3515 O O . ARG A 1 454 ? 25.969 38.781 15.141 1 80.88 454 ARG A O 1
ATOM 3522 N N . ILE A 1 455 ? 24.844 40.156 16.422 1 78.88 455 ILE A N 1
ATOM 3523 C CA . ILE A 1 455 ? 25.609 41.344 15.992 1 78.88 455 ILE A CA 1
ATOM 3524 C C . ILE A 1 455 ? 26.938 41.375 16.734 1 78.88 455 ILE A C 1
ATOM 3526 O O . ILE A 1 455 ? 27.859 42.125 16.328 1 78.88 455 ILE A O 1
ATOM 3530 N N . GLY A 1 456 ? 27.328 40.469 17.578 1 74.12 456 GLY A N 1
ATOM 3531 C CA . GLY A 1 456 ? 28.609 40.344 18.25 1 74.12 456 GLY A CA 1
ATOM 3532 C C . GLY A 1 456 ? 28.734 41.25 19.469 1 74.12 456 GLY A C 1
ATOM 3533 O O . GLY A 1 456 ? 29.844 41.625 19.844 1 74.12 456 GLY A O 1
ATOM 3534 N N . ARG A 1 457 ? 27.672 41.656 20.016 1 74.81 457 ARG A N 1
ATOM 3535 C CA . ARG A 1 457 ? 27.703 42.531 21.188 1 74.81 457 ARG A CA 1
ATOM 3536 C C . ARG A 1 457 ? 27.312 41.75 22.453 1 74.81 457 ARG A C 1
ATOM 3538 O O . ARG A 1 457 ? 26.391 42.156 23.172 1 74.81 457 ARG A O 1
ATOM 3545 N N . SER A 1 458 ? 27.969 40.719 22.734 1 77.94 458 SER A N 1
ATOM 3546 C CA . SER A 1 458 ? 27.672 39.875 23.875 1 77.94 458 SER A CA 1
ATOM 3547 C C . SER A 1 458 ? 27.969 40.594 25.203 1 77.94 458 SER A C 1
ATOM 3549 O O . SER A 1 458 ? 27.344 40.281 26.219 1 77.94 458 SER A O 1
ATOM 3551 N N . SER A 1 459 ? 28.906 41.5 25.141 1 78.25 459 SER A N 1
ATOM 3552 C CA . SER A 1 459 ? 29.266 42.219 26.359 1 78.25 459 SER A CA 1
ATOM 3553 C C . SER A 1 459 ? 28.141 43.156 26.797 1 78.25 459 SER A C 1
ATOM 3555 O O . SER A 1 459 ? 27.875 43.281 28 1 78.25 459 SER A O 1
ATOM 3557 N N . LEU A 1 460 ? 27.5 43.688 25.859 1 80.38 460 LEU A N 1
ATOM 3558 C CA . LEU A 1 460 ? 26.375 44.562 26.172 1 80.38 460 LEU A CA 1
ATOM 3559 C C . LEU A 1 460 ? 25.219 43.781 26.781 1 80.38 460 LEU A C 1
ATOM 3561 O O . LEU A 1 460 ? 24.516 44.281 27.672 1 80.38 460 LEU A O 1
ATOM 3565 N N . LEU A 1 461 ? 25.125 42.531 26.391 1 81.44 461 LEU A N 1
ATOM 3566 C CA . LEU A 1 461 ? 24.062 41.688 26.891 1 81.44 461 LEU A CA 1
ATOM 3567 C C . LEU A 1 461 ? 24.266 41.344 28.375 1 81.44 461 LEU A C 1
ATOM 3569 O O . LEU A 1 461 ? 23.312 41.375 29.156 1 81.44 461 LEU A O 1
ATOM 3573 N N . GLN A 1 462 ? 25.438 41.188 28.75 1 79.25 462 GLN A N 1
ATOM 3574 C CA . GLN A 1 462 ? 25.75 40.875 30.125 1 79.25 462 GLN A CA 1
ATOM 3575 C C . GLN A 1 462 ? 25.609 42.094 31.031 1 79.25 462 GLN A C 1
ATOM 3577 O O . GLN A 1 462 ? 25.172 41.969 32.188 1 79.25 462 GLN A O 1
ATOM 3582 N N . ARG A 1 463 ? 25.891 43.188 30.406 1 80.75 463 ARG A N 1
ATOM 3583 C CA . ARG A 1 463 ? 25.828 44.406 31.188 1 80.75 463 ARG A CA 1
ATOM 3584 C C . ARG A 1 463 ? 24.391 44.844 31.406 1 80.75 463 ARG A C 1
ATOM 3586 O O . ARG A 1 463 ? 24.047 45.375 32.469 1 80.75 463 ARG A O 1
ATOM 3593 N N . PHE A 1 464 ? 23.594 44.562 30.516 1 84.69 464 PHE A N 1
ATOM 3594 C CA . PHE A 1 464 ? 22.234 45.094 30.594 1 84.69 464 PHE A CA 1
ATOM 3595 C C . PHE A 1 464 ? 21.25 43.969 30.891 1 84.69 464 PHE A C 1
ATOM 3597 O O . PHE A 1 464 ? 20.062 44.062 30.562 1 84.69 464 PHE A O 1
ATOM 3604 N N . LEU A 1 465 ? 21.672 42.906 31.484 1 86.19 465 LEU A N 1
ATOM 3605 C CA . LEU A 1 465 ? 20.812 41.781 31.828 1 86.19 465 LEU A CA 1
ATOM 3606 C C . LEU A 1 465 ? 19.703 42.219 32.781 1 86.19 465 LEU A C 1
ATOM 3608 O O . LEU A 1 465 ? 18.578 41.688 32.688 1 86.19 465 LEU A O 1
ATOM 3612 N N . TRP A 1 466 ? 19.969 43.156 33.656 1 88.31 466 TRP A N 1
ATOM 3613 C CA . TRP A 1 466 ? 18.969 43.625 34.594 1 88.31 466 TRP A CA 1
ATOM 3614 C C . TRP A 1 466 ? 17.828 44.344 33.875 1 88.31 466 TRP A C 1
ATOM 3616 O O . TRP A 1 466 ? 16.672 44.281 34.344 1 88.31 466 TRP A O 1
ATOM 3626 N N . CYS A 1 467 ? 18.078 44.938 32.75 1 90.69 467 CYS A N 1
ATOM 3627 C CA . CYS A 1 467 ? 17.047 45.594 31.969 1 90.69 467 CYS A CA 1
ATOM 3628 C C . CYS A 1 467 ? 16.078 44.562 31.391 1 90.69 467 CYS A C 1
ATOM 3630 O O . CYS A 1 467 ? 14.883 44.812 31.266 1 90.69 467 CYS A O 1
ATOM 3632 N N . PHE A 1 468 ? 16.594 43.406 31.125 1 92.44 468 PHE A N 1
ATOM 3633 C CA . PHE A 1 468 ? 15.758 42.344 30.594 1 92.44 468 PHE A CA 1
ATOM 3634 C C . PHE A 1 468 ? 14.797 41.844 31.672 1 92.44 468 PHE A C 1
ATOM 3636 O O . PHE A 1 468 ? 13.625 41.594 31.391 1 92.44 468 PHE A O 1
ATOM 3643 N N . TYR A 1 469 ? 15.242 41.75 32.938 1 93.19 469 TYR A N 1
ATOM 3644 C CA . TYR A 1 469 ? 14.391 41.281 34.031 1 93.19 469 TYR A CA 1
ATOM 3645 C C . TYR A 1 469 ? 13.328 42.312 34.375 1 93.19 469 TYR A C 1
ATOM 3647 O O . TYR A 1 469 ? 12.188 41.969 34.688 1 93.19 469 TYR A O 1
ATOM 3655 N N . LEU A 1 470 ? 13.734 43.562 34.219 1 93.62 470 LEU A N 1
ATOM 3656 C CA . LEU A 1 470 ? 12.766 44.625 34.469 1 93.62 470 LEU A CA 1
ATOM 3657 C C . LEU A 1 470 ? 11.703 44.656 33.375 1 93.62 470 LEU A C 1
ATOM 3659 O O . LEU A 1 470 ? 10.516 44.844 33.656 1 93.62 470 LEU A O 1
ATOM 3663 N N . TYR A 1 471 ? 12.125 44.469 32.219 1 94.44 471 TYR A N 1
ATOM 3664 C CA . TYR A 1 471 ? 11.211 44.469 31.094 1 94.44 471 TYR A CA 1
ATOM 3665 C C . TYR A 1 471 ? 10.32 43.25 31.109 1 94.44 471 TYR A C 1
ATOM 3667 O O . TYR A 1 471 ? 9.117 43.312 30.875 1 94.44 471 TYR A O 1
ATOM 3675 N N . GLY A 1 472 ? 10.852 42.094 31.453 1 94.81 472 GLY A N 1
ATOM 3676 C CA . GLY A 1 472 ? 10.141 40.812 31.375 1 94.81 472 GLY A CA 1
ATOM 3677 C C . GLY A 1 472 ? 9.211 40.594 32.562 1 94.81 472 GLY A C 1
ATOM 3678 O O . GLY A 1 472 ? 8.117 40.031 32.375 1 94.81 472 GLY A O 1
ATOM 3679 N N . TRP A 1 473 ? 9.648 40.969 33.75 1 95.38 473 TRP A N 1
ATOM 3680 C CA . TRP A 1 473 ? 8.82 40.688 34.906 1 95.38 473 TRP A CA 1
ATOM 3681 C C . TRP A 1 473 ? 8.312 42 35.531 1 95.38 473 TRP A C 1
ATOM 3683 O O . TRP A 1 473 ? 7.168 42.094 35.969 1 95.38 473 TRP A O 1
ATOM 3693 N N . GLY A 1 474 ? 9.102 43.062 35.562 1 94.88 474 GLY A N 1
ATOM 3694 C CA . GLY A 1 474 ? 8.742 44.344 36.188 1 94.88 474 GLY A CA 1
ATOM 3695 C C . GLY A 1 474 ? 7.582 45.031 35.5 1 94.88 474 GLY A C 1
ATOM 3696 O O . GLY A 1 474 ? 6.609 45.406 36.156 1 94.88 474 GLY A O 1
ATOM 3697 N N . PHE A 1 475 ? 7.676 45.188 34.25 1 94.5 475 PHE A N 1
ATOM 3698 C CA . PHE A 1 475 ? 6.652 45.906 33.5 1 94.5 475 PHE A CA 1
ATOM 3699 C C . PHE A 1 475 ? 5.32 45.156 33.562 1 94.5 475 PHE A C 1
ATOM 3701 O O . PHE A 1 475 ? 4.277 45.781 33.812 1 94.5 475 PHE A O 1
ATOM 3708 N N . PRO A 1 476 ? 5.258 43.844 33.344 1 95.38 476 PRO A N 1
ATOM 3709 C CA . PRO A 1 476 ? 3.984 43.125 33.469 1 95.38 476 PRO A CA 1
ATOM 3710 C C . PRO A 1 476 ? 3.359 43.25 34.844 1 95.38 476 PRO A C 1
ATOM 3712 O O . PRO A 1 476 ? 2.143 43.375 34.969 1 95.38 476 PRO A O 1
ATOM 3715 N N . LEU A 1 477 ? 4.164 43.188 35.875 1 94.94 477 LEU A N 1
ATOM 3716 C CA . LEU A 1 477 ? 3.664 43.312 37.25 1 94.94 477 LEU A CA 1
ATOM 3717 C C . LEU A 1 477 ? 3.072 44.688 37.469 1 94.94 477 LEU A C 1
ATOM 3719 O O . LEU A 1 477 ? 2.002 44.812 38.062 1 94.94 477 LEU A O 1
ATOM 3723 N N . CYS A 1 478 ? 3.705 45.719 36.969 1 94 478 CYS A N 1
ATOM 3724 C CA . CYS A 1 478 ? 3.232 47.094 37.125 1 94 478 CYS A CA 1
ATOM 3725 C C . CYS A 1 478 ? 1.926 47.312 36.375 1 94 478 CYS A C 1
ATOM 3727 O O . CYS A 1 478 ? 0.99 47.906 36.906 1 94 478 CYS A O 1
ATOM 3729 N N . LEU A 1 479 ? 1.89 46.812 35.188 1 92.88 479 LEU A N 1
ATOM 3730 C CA . LEU A 1 479 ? 0.687 47 34.375 1 92.88 479 LEU A CA 1
ATOM 3731 C C . LEU A 1 479 ? -0.49 46.25 35 1 92.88 479 LEU A C 1
ATOM 3733 O O . LEU A 1 479 ? -1.626 46.719 34.969 1 92.88 479 LEU A O 1
ATOM 3737 N N . ALA A 1 480 ? -0.231 45.062 35.562 1 91.94 480 ALA A N 1
ATOM 3738 C CA . ALA A 1 480 ? -1.293 44.281 36.188 1 91.94 480 ALA A CA 1
ATOM 3739 C C . ALA A 1 480 ? -1.818 45 37.438 1 91.94 480 ALA A C 1
ATOM 3741 O O . ALA A 1 480 ? -3.025 45 37.688 1 91.94 480 ALA A O 1
ATOM 3742 N N . VAL A 1 481 ? -0.929 45.625 38.156 1 89.94 481 VAL A N 1
ATOM 3743 C CA . VAL A 1 481 ? -1.334 46.344 39.344 1 89.94 481 VAL A CA 1
ATOM 3744 C C . VAL A 1 481 ? -2.141 47.594 38.969 1 89.94 481 VAL A C 1
ATOM 3746 O O . VAL A 1 481 ? -3.154 47.906 39.594 1 89.94 481 VAL A O 1
ATOM 3749 N N . ILE A 1 482 ? -1.743 48.25 37.906 1 89 482 ILE A N 1
ATOM 3750 C CA . ILE A 1 482 ? -2.451 49.438 37.469 1 89 482 ILE A CA 1
ATOM 3751 C C . ILE A 1 482 ? -3.869 49.062 37.031 1 89 482 ILE A C 1
ATOM 3753 O O . ILE A 1 482 ? -4.828 49.75 37.344 1 89 482 ILE A O 1
ATOM 3757 N N . LEU A 1 483 ? -4.004 47.969 36.375 1 87.19 483 LEU A N 1
ATOM 3758 C CA . LEU A 1 483 ? -5.32 47.562 35.906 1 87.19 483 LEU A CA 1
ATOM 3759 C C . LEU A 1 483 ? -6.207 47.156 37.094 1 87.19 483 LEU A C 1
ATOM 3761 O O . LEU A 1 483 ? -7.41 47.438 37.094 1 87.19 483 LEU A O 1
ATOM 3765 N N . LEU A 1 484 ? -5.629 46.5 38.125 1 82.12 484 LEU A N 1
ATOM 3766 C CA . LEU A 1 484 ? -6.414 46.094 39.281 1 82.12 484 LEU A CA 1
ATOM 3767 C C . LEU A 1 484 ? -6.867 47.344 40.062 1 82.12 484 LEU A C 1
ATOM 3769 O O . LEU A 1 484 ? -7.992 47.375 40.594 1 82.12 484 LEU A O 1
ATOM 3773 N N . VAL A 1 485 ? -6.051 48.344 40.094 1 82.25 485 VAL A N 1
ATOM 3774 C CA . VAL A 1 485 ? -6.379 49.562 40.812 1 82.25 485 VAL A CA 1
ATOM 3775 C C . VAL A 1 485 ? -7.461 50.344 40.062 1 82.25 485 VAL A C 1
ATOM 3777 O O . VAL A 1 485 ? -8.391 50.875 40.656 1 82.25 485 VAL A O 1
ATOM 3780 N N . VAL A 1 486 ? -7.348 50.344 38.781 1 80.81 486 VAL A N 1
ATOM 3781 C CA . VAL A 1 486 ? -8.344 51.031 37.969 1 80.81 486 VAL A CA 1
ATOM 3782 C C . VAL A 1 486 ? -9.695 50.312 38.094 1 80.81 486 VAL A C 1
ATOM 3784 O O . VAL A 1 486 ? -10.742 50.969 38.188 1 80.81 486 VAL A O 1
ATOM 3787 N N . GLU A 1 487 ? -9.602 49 38.094 1 76.88 487 GLU A N 1
ATOM 3788 C CA . GLU A 1 487 ? -10.836 48.25 38.281 1 76.88 487 GLU A CA 1
ATOM 3789 C C . GLU A 1 487 ? -11.461 48.5 39.656 1 76.88 487 GLU A C 1
ATOM 3791 O O . GLU A 1 487 ? -12.688 48.562 39.781 1 76.88 487 GLU A O 1
ATOM 3796 N N . TRP A 1 488 ? -10.617 48.562 40.594 1 73.38 488 TRP A N 1
ATOM 3797 C CA . TRP A 1 488 ? -11.094 48.812 41.938 1 73.38 488 TRP A CA 1
ATOM 3798 C C . TRP A 1 488 ? -11.695 50.219 42.062 1 73.38 488 TRP A C 1
ATOM 3800 O O . TRP A 1 488 ? -12.688 50.406 42.781 1 73.38 488 TRP A O 1
ATOM 3810 N N . LEU A 1 489 ? -11.211 51.094 41.312 1 73.25 489 LEU A N 1
ATOM 3811 C CA . LEU A 1 489 ? -11.672 52.469 41.375 1 73.25 489 LEU A CA 1
ATOM 3812 C C . LEU A 1 489 ? -12.945 52.656 40.562 1 73.25 489 LEU A C 1
ATOM 3814 O O . LEU A 1 489 ? -13.805 53.469 40.906 1 73.25 489 LEU A O 1
ATOM 3818 N N . VAL A 1 490 ? -12.914 51.844 39.406 1 67.12 490 VAL A N 1
ATOM 3819 C CA . VAL A 1 490 ? -14.055 52.031 38.531 1 67.12 490 VAL A CA 1
ATOM 3820 C C . VAL A 1 490 ? -15.219 51.156 39 1 67.12 490 VAL A C 1
ATOM 3822 O O . VAL A 1 490 ? -16.359 51.344 38.594 1 67.12 490 VAL A O 1
ATOM 3825 N N . ILE A 1 491 ? -15.148 50.031 39.531 1 56.84 491 ILE A N 1
ATOM 3826 C CA . ILE A 1 491 ? -16.172 49.062 39.938 1 56.84 491 ILE A CA 1
ATOM 3827 C C . ILE A 1 491 ? -17.312 49.781 40.656 1 56.84 491 ILE A C 1
ATOM 3829 O O . ILE A 1 491 ? -18.25 49.156 41.156 1 56.84 491 ILE A O 1
ATOM 3833 N N . GLN A 1 492 ? -17.609 50.938 40.562 1 50.75 492 GLN A N 1
ATOM 3834 C CA . GLN A 1 492 ? -19 51.125 40.969 1 50.75 492 GLN A CA 1
ATOM 3835 C C . GLN A 1 492 ? -19.953 50.312 40.062 1 50.75 492 GLN A C 1
ATOM 3837 O O . GLN A 1 492 ? -19.516 49.688 39.094 1 50.75 492 GLN A O 1
ATOM 3842 N N . ASP A 1 493 ? -21.266 50.812 39.406 1 44.5 493 ASP A N 1
ATOM 3843 C CA . ASP A 1 493 ? -22.438 50.094 38.906 1 44.5 493 ASP A CA 1
ATOM 3844 C C . ASP A 1 493 ? -22.031 49.094 37.812 1 44.5 493 ASP A C 1
ATOM 3846 O O . ASP A 1 493 ? -22.344 47.906 37.906 1 44.5 493 ASP A O 1
ATOM 3850 N N . ASP A 1 494 ? -22.25 49.375 36.375 1 44.69 494 ASP A N 1
ATOM 3851 C CA . ASP A 1 494 ? -22.312 48.719 35.094 1 44.69 494 ASP A CA 1
ATOM 3852 C C . ASP A 1 494 ? -20.922 48.25 34.656 1 44.69 494 ASP A C 1
ATOM 3854 O O . ASP A 1 494 ? -20.688 48.062 33.438 1 44.69 494 ASP A O 1
ATOM 3858 N N . VAL A 1 495 ? -19.906 47.844 35.438 1 44.44 495 VAL A N 1
ATOM 3859 C CA . VAL A 1 495 ? -18.469 48.062 35.469 1 44.44 495 VAL A CA 1
ATOM 3860 C C . VAL A 1 495 ? -17.734 46.844 34.938 1 44.44 495 VAL A C 1
ATOM 3862 O O . VAL A 1 495 ? -16.562 46.906 34.594 1 44.44 495 VAL A O 1
ATOM 3865 N N . ALA A 1 496 ? -18.328 45.688 34.938 1 47.41 496 ALA A N 1
ATOM 3866 C CA . ALA A 1 496 ? -17.609 44.469 34.5 1 47.41 496 ALA A CA 1
ATOM 3867 C C . ALA A 1 496 ? -17.203 44.594 33.031 1 47.41 496 ALA A C 1
ATOM 3869 O O . ALA A 1 496 ? -16.094 44.219 32.656 1 47.41 496 ALA A O 1
ATOM 3870 N N . PHE A 1 497 ? -18.078 45.156 32.281 1 48.84 497 PHE A N 1
ATOM 3871 C CA . PHE A 1 497 ? -17.828 45.312 30.859 1 48.84 497 PHE A CA 1
ATOM 3872 C C . PHE A 1 497 ? -16.703 46.281 30.609 1 48.84 497 PHE A C 1
ATOM 3874 O O . PHE A 1 497 ? -15.859 46.094 29.734 1 48.84 497 PHE A O 1
ATOM 3881 N N . VAL A 1 498 ? -16.766 47.375 31.484 1 49.56 498 VAL A N 1
ATOM 3882 C CA . VAL A 1 498 ? -15.773 48.406 31.281 1 49.56 498 VAL A CA 1
ATOM 3883 C C . VAL A 1 498 ? -14.383 47.906 31.641 1 49.56 498 VAL A C 1
ATOM 3885 O O . VAL A 1 498 ? -13.406 48.188 30.953 1 49.56 498 VAL A O 1
ATOM 3888 N N . SER A 1 499 ? -14.375 47.031 32.656 1 56.28 499 SER A N 1
ATOM 3889 C CA . SER A 1 499 ? -13.094 46.5 33.125 1 56.28 499 SER A CA 1
ATOM 3890 C C . SER A 1 499 ? -12.508 45.531 32.094 1 56.28 499 SER A C 1
ATOM 3892 O O . SER A 1 499 ? -11.305 45.531 31.844 1 56.28 499 SER A O 1
ATOM 3894 N N . GLU A 1 500 ? -13.383 44.906 31.391 1 73.5 500 GLU A N 1
ATOM 3895 C CA . GLU A 1 500 ? -12.914 43.969 30.359 1 73.5 500 GLU A CA 1
ATOM 3896 C C . GLU A 1 500 ? -12.398 44.688 29.141 1 73.5 500 GLU A C 1
ATOM 3898 O O . GLU A 1 500 ? -11.422 44.281 28.516 1 73.5 500 GLU A O 1
ATOM 3903 N N . ASN A 1 501 ? -12.961 45.906 28.984 1 77.12 501 ASN A N 1
ATOM 3904 C CA . ASN A 1 501 ? -12.531 46.656 27.828 1 77.12 501 ASN A CA 1
ATOM 3905 C C . ASN A 1 501 ? -11.156 47.281 28.047 1 77.12 501 ASN A C 1
ATOM 3907 O O . ASN A 1 501 ? -10.344 47.344 27.125 1 77.12 501 ASN A O 1
ATOM 3911 N N . TYR A 1 502 ? -10.922 47.75 29.328 1 81.38 502 TYR A N 1
ATOM 3912 C CA . TYR A 1 502 ? -9.617 48.344 29.609 1 81.38 502 TYR A CA 1
ATOM 3913 C C . TYR A 1 502 ? -8.516 47.281 29.531 1 81.38 502 TYR A C 1
ATOM 3915 O O . TYR A 1 502 ? -7.418 47.562 29.047 1 81.38 502 TYR A O 1
ATOM 3923 N N . GLN A 1 503 ? -8.859 46.219 29.969 1 85.31 503 GLN A N 1
ATOM 3924 C CA . GLN A 1 503 ? -7.891 45.125 29.906 1 85.31 503 GLN A CA 1
ATOM 3925 C C . GLN A 1 503 ? -7.562 44.75 28.469 1 85.31 503 GLN A C 1
ATOM 3927 O O . GLN A 1 503 ? -6.402 44.531 28.125 1 85.31 503 GLN A O 1
ATOM 3932 N N . VAL A 1 504 ? -8.562 44.719 27.641 1 87.25 504 VAL A N 1
ATOM 3933 C CA . VAL A 1 504 ? -8.375 44.344 26.25 1 87.25 504 VAL A CA 1
ATOM 3934 C C . VAL A 1 504 ? -7.59 45.406 25.5 1 87.25 504 VAL A C 1
ATOM 3936 O O . VAL A 1 504 ? -6.719 45.094 24.688 1 87.25 504 VAL A O 1
ATOM 3939 N N . VAL A 1 505 ? -7.875 46.625 25.844 1 87.38 505 VAL A N 1
ATOM 3940 C CA . VAL A 1 505 ? -7.172 47.719 25.188 1 87.38 505 VAL A CA 1
ATOM 3941 C C . VAL A 1 505 ? -5.703 47.719 25.609 1 87.38 505 VAL A C 1
ATOM 3943 O O . VAL A 1 505 ? -4.812 47.906 24.766 1 87.38 505 VAL A O 1
ATOM 3946 N N . MET A 1 506 ? -5.469 47.562 26.891 1 88.81 506 MET A N 1
ATOM 3947 C CA . MET A 1 506 ? -4.094 47.5 27.375 1 88.81 506 MET A CA 1
ATOM 3948 C C . MET A 1 506 ? -3.334 46.344 26.766 1 88.81 506 MET A C 1
ATOM 3950 O O . MET A 1 506 ? -2.205 46.5 26.297 1 88.81 506 MET A O 1
ATOM 3954 N N . SER A 1 507 ? -3.934 45.219 26.766 1 90.62 507 SER A N 1
ATOM 3955 C CA . SER A 1 507 ? -3.287 44.031 26.203 1 90.62 507 SER A CA 1
ATOM 3956 C C . SER A 1 507 ? -3.02 44.219 24.719 1 90.62 507 SER A C 1
ATOM 3958 O O . SER A 1 507 ? -1.986 43.75 24.219 1 90.62 507 SER A O 1
ATOM 3960 N N . THR A 1 508 ? -3.922 44.844 24 1 91.94 508 THR A N 1
ATOM 3961 C CA . THR A 1 508 ? -3.764 45.062 22.562 1 91.94 508 THR A CA 1
ATOM 3962 C C . THR A 1 508 ? -2.6 46 22.281 1 91.94 508 THR A C 1
ATOM 3964 O O . THR A 1 508 ? -1.822 45.781 21.359 1 91.94 508 THR A O 1
ATOM 3967 N N . THR A 1 509 ? -2.531 47 23.109 1 92.56 509 THR A N 1
ATOM 3968 C CA . THR A 1 509 ? -1.451 47.969 22.938 1 92.56 509 THR A CA 1
ATOM 3969 C C . THR A 1 509 ? -0.099 47.312 23.234 1 92.56 509 THR A C 1
ATOM 3971 O O . THR A 1 509 ? 0.859 47.5 22.484 1 92.56 509 THR A O 1
ATOM 3974 N N . VAL A 1 510 ? -0.003 46.594 24.297 1 94 510 VAL A N 1
ATOM 3975 C CA . VAL A 1 510 ? 1.236 45.938 24.672 1 94 510 VAL A CA 1
ATOM 3976 C C . VAL A 1 510 ? 1.618 44.906 23.594 1 94 510 VAL A C 1
ATOM 3978 O O . VAL A 1 510 ? 2.787 44.812 23.219 1 94 510 VAL A O 1
ATOM 3981 N N . LEU A 1 511 ? 0.665 44.219 23.141 1 94.5 511 LEU A N 1
ATOM 3982 C CA . LEU A 1 511 ? 0.884 43.219 22.109 1 94.5 511 LEU A CA 1
ATOM 3983 C C . LEU A 1 511 ? 1.384 43.844 20.828 1 94.5 511 LEU A C 1
ATOM 3985 O O . LEU A 1 511 ? 2.316 43.344 20.188 1 94.5 511 LEU A O 1
ATOM 3989 N N . PHE A 1 512 ? 0.759 44.938 20.438 1 94.38 512 PHE A N 1
ATOM 3990 C CA . PHE A 1 512 ? 1.142 45.625 19.219 1 94.38 512 PHE A CA 1
ATOM 3991 C C . PHE A 1 512 ? 2.586 46.094 19.297 1 94.38 512 PHE A C 1
ATOM 3993 O O . PHE A 1 512 ? 3.363 45.906 18.359 1 94.38 512 PHE A O 1
ATOM 4000 N N . LEU A 1 513 ? 2.949 46.656 20.406 1 94.12 513 LEU A N 1
ATOM 4001 C CA . LEU A 1 513 ? 4.297 47.188 20.594 1 94.12 513 LEU A CA 1
ATOM 4002 C C . LEU A 1 513 ? 5.32 46.062 20.625 1 94.12 513 LEU A C 1
ATOM 4004 O O . LEU A 1 513 ? 6.406 46.188 20.047 1 94.12 513 LEU A O 1
ATOM 4008 N N . ASN A 1 514 ? 5.016 45.031 21.266 1 95.75 514 ASN A N 1
ATOM 4009 C CA . ASN A 1 514 ? 5.945 43.906 21.359 1 95.75 514 ASN A CA 1
ATOM 4010 C C . ASN A 1 514 ? 6.078 43.188 20.016 1 95.75 514 ASN A C 1
ATOM 4012 O O . ASN A 1 514 ? 7.152 42.656 19.688 1 95.75 514 ASN A O 1
ATOM 4016 N N . ILE A 1 515 ? 5 43.094 19.234 1 94.75 515 ILE A N 1
ATOM 4017 C CA . ILE A 1 515 ? 5.09 42.531 17.906 1 94.75 515 ILE A CA 1
ATOM 4018 C C . ILE A 1 515 ? 6.027 43.375 17.031 1 94.75 515 ILE A C 1
ATOM 4020 O O . ILE A 1 515 ? 6.898 42.812 16.359 1 94.75 515 ILE A O 1
ATOM 4024 N N . LEU A 1 516 ? 5.871 44.625 17.141 1 92.19 516 LEU A N 1
ATOM 4025 C CA . LEU A 1 516 ? 6.691 45.531 16.344 1 92.19 516 LEU A CA 1
ATOM 4026 C C . LEU A 1 516 ? 8.164 45.406 16.719 1 92.19 516 LEU A C 1
ATOM 4028 O O . LEU A 1 516 ? 9.031 45.344 15.852 1 92.19 516 LEU A O 1
ATOM 4032 N N . LEU A 1 517 ? 8.438 45.344 17.984 1 93.12 517 LEU A N 1
ATOM 4033 C CA . LEU A 1 517 ? 9.812 45.25 18.453 1 93.12 517 LEU A CA 1
ATOM 4034 C C . LEU A 1 517 ? 10.422 43.875 18.094 1 93.12 517 LEU A C 1
ATOM 4036 O O . LEU A 1 517 ? 11.594 43.812 17.719 1 93.12 517 LEU A O 1
ATOM 4040 N N . THR A 1 518 ? 9.664 42.875 18.234 1 94.06 518 THR A N 1
ATOM 4041 C CA . THR A 1 518 ? 10.156 41.531 17.922 1 94.06 518 THR A CA 1
ATOM 4042 C C . THR A 1 518 ? 10.414 41.406 16.438 1 94.06 518 THR A C 1
ATOM 4044 O O . THR A 1 518 ? 11.453 40.875 16.031 1 94.06 518 THR A O 1
ATOM 4047 N N . VAL A 1 519 ? 9.477 41.844 15.617 1 90.25 519 VAL A N 1
ATOM 4048 C CA . VAL A 1 519 ? 9.625 41.75 14.164 1 90.25 519 VAL A CA 1
ATOM 4049 C C . VAL A 1 519 ? 10.797 42.594 13.695 1 90.25 519 VAL A C 1
ATOM 4051 O O . VAL A 1 519 ? 11.57 42.156 12.828 1 90.25 519 VAL A O 1
ATOM 4054 N N . SER A 1 520 ? 10.984 43.719 14.266 1 90.25 520 SER A N 1
ATOM 4055 C CA . SER A 1 520 ? 12.117 44.562 13.922 1 90.25 520 SER A CA 1
ATOM 4056 C C . SER A 1 520 ? 13.445 43.906 14.273 1 90.25 520 SER A C 1
ATOM 4058 O O . SER A 1 520 ? 14.406 43.969 13.5 1 90.25 520 SER A O 1
ATOM 4060 N N . SER A 1 521 ? 13.469 43.281 15.398 1 90.88 521 SER A N 1
ATOM 4061 C CA . SER A 1 521 ? 14.68 42.562 15.797 1 90.88 521 SER A CA 1
ATOM 4062 C C . SER A 1 521 ? 14.977 41.406 14.852 1 90.88 521 SER A C 1
ATOM 4064 O O . SER A 1 521 ? 16.125 41.156 14.508 1 90.88 521 SER A O 1
ATOM 4066 N N . LEU A 1 522 ? 13.969 40.781 14.461 1 87.06 522 LEU A N 1
ATOM 4067 C CA . LEU A 1 522 ? 14.141 39.656 13.555 1 87.06 522 LEU A CA 1
ATOM 4068 C C . LEU A 1 522 ? 14.602 40.125 12.18 1 87.06 522 LEU A C 1
ATOM 4070 O O . LEU A 1 522 ? 15.43 39.469 11.539 1 87.06 522 LEU A O 1
ATOM 4074 N N . VAL A 1 523 ? 14.094 41.25 11.719 1 84.12 523 VAL A N 1
ATOM 4075 C CA . VAL A 1 523 ? 14.477 41.812 10.422 1 84.12 523 VAL A CA 1
ATOM 4076 C C . VAL A 1 523 ? 15.938 42.219 10.453 1 84.12 523 VAL A C 1
ATOM 4078 O O . VAL A 1 523 ? 16.688 42 9.5 1 84.12 523 VAL A O 1
ATOM 4081 N N . ILE A 1 524 ? 16.359 42.75 11.547 1 84.62 524 ILE A N 1
ATOM 4082 C CA . ILE A 1 524 ? 17.75 43.156 11.695 1 84.62 524 ILE A CA 1
ATOM 4083 C C . ILE A 1 524 ? 18.656 41.938 11.688 1 84.62 524 ILE A C 1
ATOM 4085 O O . ILE A 1 524 ? 19.719 41.938 11.047 1 84.62 524 ILE A O 1
ATOM 4089 N N . MET A 1 525 ? 18.234 41 12.383 1 82.81 525 MET A N 1
ATOM 4090 C CA . MET A 1 525 ? 19.016 39.75 12.422 1 82.81 525 MET A CA 1
ATOM 4091 C C . MET A 1 525 ? 19.125 39.156 11.031 1 82.81 525 MET A C 1
ATOM 4093 O O . MET A 1 525 ? 20.188 38.656 10.633 1 82.81 525 MET A O 1
ATOM 4097 N N . TRP A 1 526 ? 18.016 39.125 10.375 1 77.81 526 TRP A N 1
ATOM 4098 C CA . TRP A 1 526 ? 17.969 38.562 9.023 1 77.81 526 TRP A CA 1
ATOM 4099 C C . TRP A 1 526 ? 18.859 39.344 8.078 1 77.81 526 TRP A C 1
ATOM 4101 O O . TRP A 1 526 ? 19.578 38.781 7.254 1 77.81 526 TRP A O 1
ATOM 4111 N N . LYS A 1 527 ? 18.906 40.625 8.156 1 75.06 527 LYS A N 1
ATOM 4112 C CA . LYS A 1 527 ? 19.75 41.5 7.332 1 75.06 527 LYS A CA 1
ATOM 4113 C C . LYS A 1 527 ? 21.219 41.312 7.641 1 75.06 527 LYS A C 1
ATOM 4115 O O . LYS A 1 527 ? 22.062 41.312 6.734 1 75.06 527 LYS A O 1
ATOM 4120 N N . TYR A 1 528 ? 21.359 41.125 8.836 1 75 528 TYR A N 1
ATOM 4121 C CA . TYR A 1 528 ? 22.75 40.906 9.242 1 75 528 TYR A CA 1
ATOM 4122 C C . TYR A 1 528 ? 23.281 39.594 8.703 1 75 528 TYR A C 1
ATOM 4124 O O . TYR A 1 528 ? 24.422 39.531 8.25 1 75 528 TYR A O 1
ATOM 4132 N N . ASP A 1 529 ? 22.516 38.594 8.82 1 70.62 529 ASP A N 1
ATOM 4133 C CA . ASP A 1 529 ? 22.922 37.281 8.32 1 70.62 529 ASP A CA 1
ATOM 4134 C C . ASP A 1 529 ? 23.078 37.312 6.805 1 70.62 529 ASP A C 1
ATOM 4136 O O . ASP A 1 529 ? 23.969 36.656 6.258 1 70.62 529 ASP A O 1
ATOM 4140 N N . HIS A 1 530 ? 22.172 37.938 6.113 1 60.75 530 HIS A N 1
ATOM 4141 C CA . HIS A 1 530 ? 22.234 38.031 4.66 1 60.75 530 HIS A CA 1
ATOM 4142 C C . HIS A 1 530 ? 23.375 38.938 4.207 1 60.75 530 HIS A C 1
ATOM 4144 O O . HIS A 1 530 ? 24.016 38.688 3.186 1 60.75 530 HIS A O 1
ATOM 4150 N N . TYR A 1 531 ? 23.625 39.969 4.895 1 51.44 531 TYR A N 1
ATOM 4151 C CA . TYR A 1 531 ? 24.703 40.875 4.539 1 51.44 531 TYR A CA 1
ATOM 4152 C C . TYR A 1 531 ? 26.062 40.25 4.836 1 51.44 531 TYR A C 1
ATOM 4154 O O . TYR A 1 531 ? 27 40.406 4.047 1 51.44 531 TYR A O 1
ATOM 4162 N N . ARG A 1 532 ? 26.234 39.625 5.914 1 51.5 532 ARG A N 1
ATOM 4163 C CA . ARG A 1 532 ? 27.516 39 6.227 1 51.5 532 ARG A CA 1
ATOM 4164 C C . ARG A 1 532 ? 27.781 37.812 5.305 1 51.5 532 ARG A C 1
ATOM 4166 O O . ARG A 1 532 ? 28.938 37.531 4.977 1 51.5 532 ARG A O 1
ATOM 4173 N N . GLY A 1 533 ? 26.766 37.094 4.973 1 47.69 533 GLY A N 1
ATOM 4174 C CA . GLY A 1 533 ? 27 36.062 3.977 1 47.69 533 GLY A CA 1
ATOM 4175 C C . GLY A 1 533 ? 27.5 36.625 2.658 1 47.69 533 GLY A C 1
ATOM 4176 O O . GLY A 1 533 ? 28.344 36 2.01 1 47.69 533 GLY A O 1
ATOM 4177 N N . SER A 1 534 ? 27.109 37.781 2.215 1 45.12 534 SER A N 1
ATOM 4178 C CA . SER A 1 534 ? 27.594 38.438 1.006 1 45.12 534 SER A CA 1
ATOM 4179 C C . SER A 1 534 ? 28.984 39 1.21 1 45.12 534 SER A C 1
ATOM 4181 O O . SER A 1 534 ? 29.812 38.969 0.292 1 45.12 534 SER A O 1
ATOM 4183 N N . GLU A 1 535 ? 29.375 39.531 2.264 1 44.84 535 GLU A N 1
ATOM 4184 C CA . GLU A 1 535 ? 30.703 40.094 2.51 1 44.84 535 GLU A CA 1
ATOM 4185 C C . GLU A 1 535 ? 31.75 39 2.596 1 44.84 535 GLU A C 1
ATOM 4187 O O . GLU A 1 535 ? 32.875 39.188 2.139 1 44.84 535 GLU A O 1
ATOM 4192 N N . ASN A 1 536 ? 31.484 37.969 3.199 1 42.97 536 ASN A N 1
ATOM 4193 C CA . ASN A 1 536 ? 32.469 36.906 3.227 1 42.97 536 ASN A CA 1
ATOM 4194 C C . ASN A 1 536 ? 32.719 36.344 1.829 1 42.97 536 ASN A C 1
ATOM 4196 O O . ASN A 1 536 ? 33.844 35.938 1.523 1 42.97 536 ASN A O 1
ATOM 4200 N N . ILE A 1 537 ? 31.844 36.438 0.913 1 43.25 537 ILE A N 1
ATOM 4201 C CA . ILE A 1 537 ? 32.125 36.125 -0.48 1 43.25 537 ILE A CA 1
ATOM 4202 C C . ILE A 1 537 ? 32.969 37.219 -1.114 1 43.25 537 ILE A C 1
ATOM 4204 O O . ILE A 1 537 ? 33.875 36.938 -1.906 1 43.25 537 ILE A O 1
ATOM 4208 N N . ALA A 1 538 ? 32.812 38.438 -0.688 1 42.31 538 ALA A N 1
ATOM 4209 C CA . ALA A 1 538 ? 33.562 39.562 -1.26 1 42.31 538 ALA A CA 1
ATOM 4210 C C . ALA A 1 538 ? 35 39.594 -0.716 1 42.31 538 ALA A C 1
ATOM 4212 O O . ALA A 1 538 ? 35.938 39.906 -1.442 1 42.31 538 ALA A O 1
ATOM 4213 N N . LEU A 1 539 ? 35.25 39.531 0.48 1 39.69 539 LEU A N 1
ATOM 4214 C CA . LEU A 1 539 ? 36.594 39.531 1.028 1 39.69 539 LEU A CA 1
ATOM 4215 C C . LEU A 1 539 ? 37.406 38.344 0.488 1 39.69 539 LEU A C 1
ATOM 4217 O O . LEU A 1 539 ? 38.625 38.438 0.33 1 39.69 539 LEU A O 1
ATOM 4221 N N . ASN A 1 540 ? 36.719 37.25 0.208 1 39.22 540 ASN A N 1
ATOM 4222 C CA . ASN A 1 540 ? 37.469 36.188 -0.441 1 39.22 540 ASN A CA 1
ATOM 4223 C C . ASN A 1 540 ? 37.781 36.531 -1.897 1 39.22 540 ASN A C 1
ATOM 4225 O O . ASN A 1 540 ? 38.719 35.969 -2.484 1 39.22 540 ASN A O 1
ATOM 4229 N N . THR A 1 541 ? 37 37.344 -2.486 1 39.5 541 THR A N 1
ATOM 4230 C CA . THR A 1 541 ? 37.312 37.75 -3.852 1 39.5 541 THR A CA 1
ATOM 4231 C C . THR A 1 541 ? 38.375 38.844 -3.852 1 39.5 541 THR A C 1
ATOM 4233 O O . THR A 1 541 ? 39.062 39.062 -4.855 1 39.5 541 THR A O 1
ATOM 4236 N N . GLU A 1 542 ? 38.375 39.812 -2.971 1 38.81 542 GLU A N 1
ATOM 4237 C CA . GLU A 1 542 ? 39.344 40.875 -3.082 1 38.81 542 GLU A CA 1
ATOM 4238 C C . GLU A 1 542 ? 40.75 40.375 -2.859 1 38.81 542 GLU A C 1
ATOM 4240 O O . GLU A 1 542 ? 41.719 41.031 -3.238 1 38.81 542 GLU A O 1
ATOM 4245 N N . ASN A 1 543 ? 40.906 39.438 -2.025 1 35.25 543 ASN A N 1
ATOM 4246 C CA . ASN A 1 543 ? 42.312 39.094 -1.828 1 35.25 543 ASN A CA 1
ATOM 4247 C C . ASN A 1 543 ? 42.875 38.375 -3.055 1 35.25 543 ASN A C 1
ATOM 4249 O O . ASN A 1 543 ? 43.938 37.75 -2.977 1 35.25 543 ASN A O 1
ATOM 4253 N N . THR A 1 544 ? 41.938 38.062 -4.047 1 33.88 544 THR A N 1
ATOM 4254 C CA . THR A 1 544 ? 42.625 37.5 -5.215 1 33.88 544 THR A CA 1
ATOM 4255 C C . THR A 1 544 ? 43.188 38.625 -6.09 1 33.88 544 THR A C 1
ATOM 4257 O O . THR A 1 544 ? 42.469 39.219 -6.875 1 33.88 544 THR A O 1
ATOM 4260 N N . GLY A 1 545 ? 43.969 39.562 -5.539 1 32.03 545 GLY A N 1
ATOM 4261 C CA . GLY A 1 545 ? 44.75 40.406 -6.414 1 32.03 545 GLY A CA 1
ATOM 4262 C C . GLY A 1 545 ? 45.312 39.688 -7.629 1 32.03 545 GLY A C 1
ATOM 4263 O O . GLY A 1 545 ? 45.344 38.469 -7.656 1 32.03 545 GLY A O 1
ATOM 4264 N N . PRO A 1 546 ? 45.344 40.344 -8.781 1 31.31 546 PRO A N 1
ATOM 4265 C CA . PRO A 1 546 ? 45.875 39.688 -9.977 1 31.31 546 PRO A CA 1
ATOM 4266 C C . PRO A 1 546 ? 47.219 39 -9.719 1 31.31 546 PRO A C 1
ATOM 4268 O O . PRO A 1 546 ? 48.031 39.5 -8.953 1 31.31 546 PRO A O 1
ATOM 4271 N N . PRO A 1 547 ? 47.312 37.719 -9.719 1 28.77 547 PRO A N 1
ATOM 4272 C CA . PRO A 1 547 ? 48.594 37.062 -9.508 1 28.77 547 PRO A CA 1
ATOM 4273 C C . PRO A 1 547 ? 49.75 37.75 -10.273 1 28.77 547 PRO A C 1
ATOM 4275 O O . PRO A 1 547 ? 49.562 38.094 -11.453 1 28.77 547 PRO A O 1
ATOM 4278 N N . SER A 1 548 ? 50.406 38.719 -9.734 1 27.19 548 SER A N 1
ATOM 4279 C CA . SER A 1 548 ? 51.656 39.219 -10.312 1 27.19 548 SER A CA 1
ATOM 4280 C C . SER A 1 548 ? 52.406 38.125 -11.031 1 27.19 548 SER A C 1
ATOM 4282 O O . SER A 1 548 ? 52.312 36.938 -10.672 1 27.19 548 SER A O 1
ATOM 4284 N N . GLU A 1 549 ? 53 38.375 -12.297 1 27.52 549 GLU A N 1
ATOM 4285 C CA . GLU A 1 549 ? 53.844 37.656 -13.25 1 27.52 549 GLU A CA 1
ATOM 4286 C C . GLU A 1 549 ? 54.969 36.906 -12.539 1 27.52 549 GLU A C 1
ATOM 4288 O O . GLU A 1 549 ? 56.062 37.469 -12.336 1 27.52 549 GLU A O 1
ATOM 4293 N N . THR A 1 550 ? 54.812 36.562 -11.273 1 23.28 550 THR A N 1
ATOM 4294 C CA . THR A 1 550 ? 55.969 36.094 -10.562 1 23.28 550 THR A CA 1
ATOM 4295 C C . THR A 1 550 ? 56.781 35.156 -11.438 1 23.28 550 THR A C 1
ATOM 4297 O O . THR A 1 550 ? 56.219 34.469 -12.297 1 23.28 550 THR A O 1
ATOM 4300 N N . SER A 1 551 ? 58.188 35.219 -11.336 1 24.67 551 SER A N 1
ATOM 4301 C CA . SER A 1 551 ? 59.469 34.75 -11.844 1 24.67 551 SER A CA 1
ATOM 4302 C C . SER A 1 551 ? 59.469 33.25 -12.031 1 24.67 551 SER A C 1
ATOM 4304 O O . SER A 1 551 ? 58.719 32.531 -11.359 1 24.67 551 SER A O 1
ATOM 4306 N N . ASP A 1 552 ? 60.094 32.812 -13.133 1 23.78 552 ASP A N 1
ATOM 4307 C CA . ASP A 1 552 ? 60.406 31.578 -13.836 1 23.78 552 ASP A CA 1
ATOM 4308 C C . ASP A 1 552 ? 61.031 30.547 -12.898 1 23.78 552 ASP A C 1
ATOM 4310 O O . ASP A 1 552 ? 62.188 30.688 -12.492 1 23.78 552 ASP A O 1
ATOM 4314 N N . VAL A 1 553 ? 60.531 30.438 -11.711 1 23.3 553 VAL A N 1
ATOM 4315 C CA . VAL A 1 553 ? 61.25 29.578 -10.773 1 23.3 553 VAL A CA 1
ATOM 4316 C C . VAL A 1 553 ? 61.594 28.266 -11.461 1 23.3 553 VAL A C 1
ATOM 4318 O O . VAL A 1 553 ? 60.719 27.547 -11.953 1 23.3 553 VAL A O 1
ATOM 4321 N N . GLU A 1 554 ? 62.875 28.25 -11.93 1 22.62 554 GLU A N 1
ATOM 4322 C CA . GLU A 1 554 ? 63.719 27.219 -12.547 1 22.62 554 GLU A CA 1
ATOM 4323 C C . GLU A 1 554 ? 63.5 25.859 -11.898 1 22.62 554 GLU A C 1
ATOM 4325 O O . GLU A 1 554 ? 63.562 25.734 -10.672 1 22.62 554 GLU A O 1
ATOM 4330 N N . LEU A 1 555 ? 62.719 25.125 -12.547 1 21.17 555 LEU A N 1
ATOM 4331 C CA . LEU A 1 555 ? 62.406 23.734 -12.305 1 21.17 555 LEU A CA 1
ATOM 4332 C C . LEU A 1 555 ? 63.625 22.938 -11.922 1 21.17 555 LEU A C 1
ATOM 4334 O O . LEU A 1 555 ? 64.5 22.672 -12.766 1 21.17 555 LEU A O 1
ATOM 4338 N N . VAL A 1 556 ? 64.375 23.469 -10.742 1 21.09 556 VAL A N 1
ATOM 4339 C CA . VAL A 1 556 ? 65.562 22.797 -10.344 1 21.09 556 VAL A CA 1
ATOM 4340 C C . VAL A 1 556 ? 65.375 21.281 -10.344 1 21.09 556 VAL A C 1
ATOM 4342 O O . VAL A 1 556 ? 64.438 20.781 -9.75 1 21.09 556 VAL A O 1
ATOM 4345 N N . ASN A 1 557 ? 65.938 20.656 -11.32 1 20.27 557 ASN A N 1
ATOM 4346 C CA . ASN A 1 557 ? 66.25 19.281 -11.719 1 20.27 557 ASN A CA 1
ATOM 4347 C C . ASN A 1 557 ? 66.812 18.469 -10.555 1 20.27 557 ASN A C 1
ATOM 4349 O O . ASN A 1 557 ? 67.875 18.75 -10.047 1 20.27 557 ASN A O 1
ATOM 4353 N N . PHE A 1 558 ? 65.875 18.219 -9.555 1 18.69 558 PHE A N 1
ATOM 4354 C CA . PHE A 1 558 ? 66.25 17.531 -8.328 1 18.69 558 PHE A CA 1
ATOM 4355 C C . PHE A 1 558 ? 67 16.266 -8.633 1 18.69 558 PHE A C 1
ATOM 4357 O O . PHE A 1 558 ? 66.5 15.305 -9.18 1 18.69 558 PHE A O 1
ATOM 4364 N N . SER A 1 559 ? 68.25 16.422 -9.07 1 18.39 559 SER A N 1
ATOM 4365 C CA . SER A 1 559 ? 69.312 15.43 -9.352 1 18.39 559 SER A CA 1
ATOM 4366 C C . SER A 1 559 ? 69.438 14.477 -8.172 1 18.39 559 SER A C 1
ATOM 4368 O O . SER A 1 559 ? 69.25 14.859 -7.02 1 18.39 559 SER A O 1
ATOM 4370 N N . SER A 1 560 ? 69.5 13.141 -8.477 1 19.23 560 SER A N 1
ATOM 4371 C CA . SER A 1 560 ? 69.625 11.828 -7.848 1 19.23 560 SER A CA 1
ATOM 4372 C C . SER A 1 560 ? 70.75 11.742 -6.887 1 19.23 560 SER A C 1
ATOM 4374 O O . SER A 1 560 ? 71.188 10.648 -6.488 1 19.23 560 SER A O 1
ATOM 4376 N N . ASN A 1 561 ? 71.188 12.93 -6.27 1 17.95 561 ASN A N 1
ATOM 4377 C CA . ASN A 1 561 ? 72.5 12.781 -5.707 1 17.95 561 ASN A CA 1
ATOM 4378 C C . ASN A 1 561 ? 72.562 11.617 -4.715 1 17.95 561 ASN A C 1
ATOM 4380 O O . ASN A 1 561 ? 71.562 11.203 -4.168 1 17.95 561 ASN A O 1
ATOM 4384 N N . THR A 1 562 ? 73.875 11.211 -4.422 1 18.41 562 THR A N 1
ATOM 4385 C CA . THR A 1 562 ? 74.75 10.125 -3.979 1 18.41 562 THR A CA 1
ATOM 4386 C C . THR A 1 562 ? 74.5 9.844 -2.494 1 18.41 562 THR A C 1
ATOM 4388 O O . THR A 1 562 ? 74.188 10.742 -1.726 1 18.41 562 THR A O 1
ATOM 4391 N N . ILE A 1 563 ? 74.312 8.57 -2.068 1 19.5 563 ILE A N 1
ATOM 4392 C CA . ILE A 1 563 ? 74.062 7.684 -0.937 1 19.5 563 ILE A CA 1
ATOM 4393 C C . ILE A 1 563 ? 75.125 7.926 0.148 1 19.5 563 ILE A C 1
ATOM 4395 O O . ILE A 1 563 ? 75.312 7.105 1.056 1 19.5 563 ILE A O 1
ATOM 4399 N N . GLY A 1 564 ? 75.438 9.289 0.448 1 16.53 564 GLY A N 1
ATOM 4400 C CA . GLY A 1 564 ? 76.688 9.258 1.229 1 16.53 564 GLY A CA 1
ATOM 4401 C C . GLY A 1 564 ? 76.562 8.445 2.504 1 16.53 564 GLY A C 1
ATOM 4402 O O . GLY A 1 564 ? 75.438 8.102 2.92 1 16.53 564 GLY A O 1
ATOM 4403 N N . GLU A 1 565 ? 77.75 8.312 3.207 1 17.66 565 GLU A N 1
ATOM 4404 C CA . GLU A 1 565 ? 78.438 7.465 4.152 1 17.66 565 GLU A CA 1
ATOM 4405 C C . GLU A 1 565 ? 77.875 7.555 5.551 1 17.66 565 GLU A C 1
ATOM 4407 O O . GLU A 1 565 ? 77.188 8.539 5.883 1 17.66 565 GLU A O 1
ATOM 4412 N N . ARG A 1 566 ? 77.875 6.453 6.273 1 18.06 566 ARG A N 1
ATOM 4413 C CA . ARG A 1 566 ? 77.438 5.801 7.496 1 18.06 566 ARG A CA 1
ATOM 4414 C C . ARG A 1 566 ? 77.875 6.559 8.734 1 18.06 566 ARG A C 1
ATOM 4416 O O . ARG A 1 566 ? 77.688 6.094 9.859 1 18.06 566 ARG A O 1
ATOM 4423 N N . PRO A 1 567 ? 77.812 8.039 8.836 1 16.73 567 PRO A N 1
ATOM 4424 C CA . PRO A 1 567 ? 78.75 8.297 9.914 1 16.73 567 PRO A CA 1
ATOM 4425 C C . PRO A 1 567 ? 78.375 7.672 11.242 1 16.73 567 PRO A C 1
ATOM 4427 O O . PRO A 1 567 ? 77.125 7.492 11.492 1 16.73 567 PRO A O 1
ATOM 4430 N N . GLU A 1 568 ? 79.312 6.992 12.039 1 18.88 568 GLU A N 1
ATOM 4431 C CA . GLU A 1 568 ? 79.562 6.145 13.203 1 18.88 568 GLU A CA 1
ATOM 4432 C C . GLU A 1 568 ? 79.25 6.898 14.5 1 18.88 568 GLU A C 1
ATOM 4434 O O . GLU A 1 568 ? 80.188 7.34 15.18 1 18.88 568 GLU A O 1
ATOM 4439 N N . GLU A 1 569 ? 78.125 7.656 14.562 1 16.7 569 GLU A N 1
ATOM 4440 C CA . GLU A 1 569 ? 78.062 8.586 15.688 1 16.7 569 GLU A CA 1
ATOM 4441 C C . GLU A 1 569 ? 78.312 7.852 17.016 1 16.7 569 GLU A C 1
ATOM 4443 O O . GLU A 1 569 ? 77.812 6.738 17.203 1 16.7 569 GLU A O 1
ATOM 4448 N N . GLN A 1 570 ? 79.188 8.531 17.828 1 16.66 570 GLN A N 1
ATOM 4449 C CA . GLN A 1 570 ? 79.938 8.383 19.062 1 16.66 570 GLN A CA 1
ATOM 4450 C C . GLN A 1 570 ? 79 8.273 20.266 1 16.66 570 GLN A C 1
ATOM 4452 O O . GLN A 1 570 ? 77.812 8.766 20.219 1 16.66 570 GLN A O 1
ATOM 4457 N N . ARG A 1 571 ? 79.438 7.539 21.328 1 17.86 571 ARG A N 1
ATOM 4458 C CA . ARG A 1 571 ? 79.188 6.809 22.562 1 17.86 571 ARG A CA 1
ATOM 4459 C C . ARG A 1 571 ? 78.875 7.77 23.703 1 17.86 571 ARG A C 1
ATOM 4461 O O . ARG A 1 571 ? 78.75 7.348 24.859 1 17.86 571 ARG A O 1
ATOM 4468 N N . ASN A 1 572 ? 78.5 9.164 23.484 1 15.55 572 ASN A N 1
ATOM 4469 C CA . ASN A 1 572 ? 78.875 10.023 24.609 1 15.55 572 ASN A CA 1
ATOM 4470 C C . ASN A 1 572 ? 78.062 9.648 25.859 1 15.55 572 ASN A C 1
ATOM 4472 O O . ASN A 1 572 ? 76.938 9.148 25.766 1 15.55 572 ASN A O 1
ATOM 4476 N N . GLY A 1 573 ? 78.75 9.945 27.109 1 17.45 573 GLY A N 1
ATOM 4477 C CA . GLY A 1 573 ? 78.938 9.641 28.516 1 17.45 573 GLY A CA 1
ATOM 4478 C C . GLY A 1 573 ? 77.812 10.219 29.391 1 17.45 573 GLY A C 1
ATOM 4479 O O . GLY A 1 573 ? 77.062 11.055 28.938 1 17.45 573 GLY A O 1
ATOM 4480 N N . LEU A 1 574 ? 77.812 9.875 30.75 1 18.33 574 LEU A N 1
ATOM 4481 C CA . LEU A 1 574 ? 77.062 9.617 31.984 1 18.33 574 LEU A CA 1
ATOM 4482 C C . LEU A 1 574 ? 76.812 10.914 32.75 1 18.33 574 LEU A C 1
ATOM 4484 O O . LEU A 1 574 ? 77 10.984 33.969 1 18.33 574 LEU A O 1
ATOM 4488 N N . ARG A 1 575 ? 76.562 12.156 32 1 17.34 575 ARG A N 1
ATOM 4489 C CA . ARG A 1 575 ? 76.75 13.281 32.906 1 17.34 575 ARG A CA 1
ATOM 4490 C C . ARG A 1 575 ? 75.812 13.188 34.094 1 17.34 575 ARG A C 1
ATOM 4492 O O . ARG A 1 575 ? 74.688 12.773 33.969 1 17.34 575 ARG A O 1
ATOM 4499 N N . GLU A 1 576 ? 76.375 13.531 35.25 1 17.75 576 GLU A N 1
ATOM 4500 C CA . GLU A 1 576 ? 76.25 13.57 36.688 1 17.75 576 GLU A CA 1
ATOM 4501 C C . GLU A 1 576 ? 75.25 14.602 37.125 1 17.75 576 GLU A C 1
ATOM 4503 O O . GLU A 1 576 ? 74.875 15.5 36.375 1 17.75 576 GLU A O 1
ATOM 4508 N N . GLY A 1 577 ? 74.938 14.805 38.469 1 17.95 577 GLY A N 1
ATOM 4509 C CA . GLY A 1 577 ? 73.938 14.961 39.5 1 17.95 577 GLY A CA 1
ATOM 4510 C C . GLY A 1 577 ? 73.562 16.406 39.781 1 17.95 577 GLY A C 1
ATOM 4511 O O . GLY A 1 577 ? 72.625 16.703 40.5 1 17.95 577 GLY A O 1
ATOM 4512 N N . THR A 1 578 ? 74.438 17.516 39.312 1 17.5 578 THR A N 1
ATOM 4513 C CA . THR A 1 578 ? 74.688 18.5 40.375 1 17.5 578 THR A CA 1
ATOM 4514 C C . THR A 1 578 ? 73.5 19.391 40.594 1 17.5 578 THR A C 1
ATOM 4516 O O . THR A 1 578 ? 72.688 19.547 39.688 1 17.5 578 THR A O 1
ATOM 4519 N N . ASN A 1 579 ? 73.438 20.203 41.75 1 19.39 579 ASN A N 1
ATOM 4520 C CA . ASN A 1 579 ? 72.75 20.797 42.875 1 19.39 579 ASN A CA 1
ATOM 4521 C C . ASN A 1 579 ? 72.25 22.219 42.562 1 19.39 579 ASN A C 1
ATOM 4523 O O . ASN A 1 579 ? 71.875 22.969 43.469 1 19.39 579 ASN A O 1
ATOM 4527 N N . PHE A 1 580 ? 72.125 22.766 41.219 1 17.7 580 PHE A N 1
ATOM 4528 C CA . PHE A 1 580 ? 72.25 24.203 41.125 1 17.7 580 PHE A CA 1
ATOM 4529 C C . PHE A 1 580 ? 71.125 24.906 41.906 1 17.7 580 PHE A C 1
ATOM 4531 O O . PHE A 1 580 ? 70 24.438 41.906 1 17.7 580 PHE A O 1
ATOM 4538 N N . GLN A 1 581 ? 71.5 25.953 42.75 1 19.48 581 GLN A N 1
ATOM 4539 C CA . GLN A 1 581 ? 71.125 26.938 43.75 1 19.48 581 GLN A CA 1
ATOM 4540 C C . GLN A 1 581 ? 70.125 27.906 43.188 1 19.48 581 GLN A C 1
ATOM 4542 O O . GLN A 1 581 ? 70.25 28.375 42.062 1 19.48 581 GLN A O 1
ATOM 4547 N N . LYS A 1 582 ? 69 28.203 43.969 1 20.97 582 LYS A N 1
ATOM 4548 C CA . LYS A 1 582 ? 67.625 28.703 43.969 1 20.97 582 LYS A CA 1
ATOM 4549 C C . LYS A 1 582 ? 67.562 30.234 43.812 1 20.97 582 LYS A C 1
ATOM 4551 O O . LYS A 1 582 ? 66.562 30.859 43.969 1 20.97 582 LYS A O 1
ATOM 4556 N N . GLU A 1 583 ? 68.688 30.969 43.25 1 20.11 583 GLU A N 1
ATOM 4557 C CA . GLU A 1 583 ? 68.625 32.375 43.594 1 20.11 583 GLU A CA 1
ATOM 4558 C C . GLU A 1 583 ? 67.375 33.062 42.969 1 20.11 583 GLU A C 1
ATOM 4560 O O . GLU A 1 583 ? 67.125 32.875 41.781 1 20.11 583 GLU A O 1
ATOM 4565 N N . HIS A 1 584 ? 66.438 33.562 43.844 1 20.03 584 HIS A N 1
ATOM 4566 C CA . HIS A 1 584 ? 65.062 34.094 43.844 1 20.03 584 HIS A CA 1
ATOM 4567 C C . HIS A 1 584 ? 65 35.469 43.188 1 20.03 584 HIS A C 1
ATOM 4569 O O . HIS A 1 584 ? 63.969 36.156 43.312 1 20.03 584 HIS A O 1
ATOM 4575 N N . GLU A 1 585 ? 65.938 35.938 42.312 1 21.02 585 GLU A N 1
ATOM 4576 C CA . GLU A 1 585 ? 65.938 37.375 42.062 1 21.02 585 GLU A CA 1
ATOM 4577 C C . GLU A 1 585 ? 64.625 37.812 41.438 1 21.02 585 GLU A C 1
ATOM 4579 O O . GLU A 1 585 ? 64.062 37.125 40.562 1 21.02 585 GLU A O 1
ATOM 4584 N N . GLU A 1 586 ? 63.875 38.781 42.094 1 22.45 586 GLU A N 1
ATOM 4585 C CA . GLU A 1 586 ? 62.562 39.438 42.031 1 22.45 586 GLU A CA 1
ATOM 4586 C C . GLU A 1 586 ? 62.406 40.188 40.75 1 22.45 586 GLU A C 1
ATOM 4588 O O . GLU A 1 586 ? 62.938 41.312 40.594 1 22.45 586 GLU A O 1
ATOM 4593 N N . VAL A 1 587 ? 62.75 39.688 39.562 1 21.56 587 VAL A N 1
ATOM 4594 C CA . VAL A 1 587 ? 62.812 40.469 38.312 1 21.56 587 VAL A CA 1
ATOM 4595 C C . VAL A 1 587 ? 61.469 41.094 38.062 1 21.56 587 VAL A C 1
ATOM 4597 O O . VAL A 1 587 ? 60.406 40.469 38.25 1 21.56 587 VAL A O 1
ATOM 4600 N N . GLN A 1 588 ? 61.375 42.5 37.969 1 23.3 588 GLN A N 1
ATOM 4601 C CA . GLN A 1 588 ? 60.438 43.594 37.719 1 23.3 588 GLN A CA 1
ATOM 4602 C C . GLN A 1 588 ? 59.625 43.312 36.438 1 23.3 588 GLN A C 1
ATOM 4604 O O . GLN A 1 588 ? 60.156 43.25 35.344 1 23.3 588 GLN A O 1
ATOM 4609 N N . ASP A 1 589 ? 58.562 42.531 36.469 1 20.44 589 ASP A N 1
ATOM 4610 C CA . ASP A 1 589 ? 57.688 41.938 35.469 1 20.44 589 ASP A CA 1
ATOM 4611 C C . ASP A 1 589 ? 56.938 43 34.688 1 20.44 589 ASP A C 1
ATOM 4613 O O . ASP A 1 589 ? 56.031 43.656 35.219 1 20.44 589 ASP A O 1
ATOM 4617 N N . ALA A 1 590 ? 57.625 44 33.938 1 24.62 590 ALA A N 1
ATOM 4618 C CA . ALA A 1 590 ? 57.031 44.969 33.031 1 24.62 590 ALA A CA 1
ATOM 4619 C C . ALA A 1 590 ? 55.969 44.344 32.156 1 24.62 590 ALA A C 1
ATOM 4621 O O . ALA A 1 590 ? 56.219 43.375 31.422 1 24.62 590 ALA A O 1
ATOM 4622 N N . ALA A 1 591 ? 54.625 44.406 32.562 1 23.59 591 ALA A N 1
ATOM 4623 C CA . ALA A 1 591 ? 53.312 43.969 32.125 1 23.59 591 ALA A CA 1
ATOM 4624 C C . ALA A 1 591 ? 53.031 44.375 30.688 1 23.59 591 ALA A C 1
ATOM 4626 O O . ALA A 1 591 ? 53 45.562 30.359 1 23.59 591 ALA A O 1
ATOM 4627 N N . ASP A 1 592 ? 53.594 43.75 29.672 1 22.16 592 ASP A N 1
ATOM 4628 C CA . ASP A 1 592 ? 53.438 43.875 28.234 1 22.16 592 ASP A CA 1
ATOM 4629 C C . ASP A 1 592 ? 51.938 43.969 27.859 1 22.16 592 ASP A C 1
ATOM 4631 O O . ASP A 1 592 ? 51.125 43.219 28.359 1 22.16 592 ASP A O 1
ATOM 4635 N N . ALA A 1 593 ? 51.406 45.188 27.375 1 26.11 593 ALA A N 1
ATOM 4636 C CA . ALA A 1 593 ? 50.188 45.688 26.719 1 26.11 593 ALA A CA 1
ATOM 4637 C C . ALA A 1 593 ? 49.75 44.75 25.609 1 26.11 593 ALA A C 1
ATOM 4639 O O . ALA A 1 593 ? 50.312 44.719 24.516 1 26.11 593 ALA A O 1
ATOM 4640 N N . THR A 1 594 ? 49.625 43.469 25.859 1 23.94 594 THR A N 1
ATOM 4641 C CA . THR A 1 594 ? 49.156 42.469 24.906 1 23.94 594 THR A CA 1
ATOM 4642 C C . THR A 1 594 ? 47.906 42.906 24.203 1 23.94 594 THR A C 1
ATOM 4644 O O . THR A 1 594 ? 46.906 43.281 24.844 1 23.94 594 THR A O 1
ATOM 4647 N N . ASP A 1 595 ? 48.062 43.469 23.016 1 24.09 595 ASP A N 1
ATOM 4648 C CA . ASP A 1 595 ? 47.031 43.781 22.031 1 24.09 595 ASP A CA 1
ATOM 4649 C C . ASP A 1 595 ? 46.031 42.656 21.891 1 24.09 595 ASP A C 1
ATOM 4651 O O . ASP A 1 595 ? 46.375 41.562 21.438 1 24.09 595 ASP A O 1
ATOM 4655 N N . GLN A 1 596 ? 45.281 42.312 22.938 1 25.55 596 GLN A N 1
ATOM 4656 C CA . GLN A 1 596 ? 44.156 41.406 22.984 1 25.55 596 GLN A CA 1
ATOM 4657 C C . GLN A 1 596 ? 43.25 41.594 21.781 1 25.55 596 GLN A C 1
ATOM 4659 O O . GLN A 1 596 ? 42.375 42.469 21.781 1 25.55 596 GLN A O 1
ATOM 4664 N N . SER A 1 597 ? 43.875 41.594 20.578 1 27.05 597 SER A N 1
ATOM 4665 C CA . SER A 1 597 ? 42.938 41.5 19.453 1 27.05 597 SER A CA 1
ATOM 4666 C C . SER A 1 597 ? 41.875 40.469 19.703 1 27.05 597 SER A C 1
ATOM 4668 O O . SER A 1 597 ? 42.125 39.406 20.328 1 27.05 597 SER A O 1
ATOM 4670 N N . ASP A 1 598 ? 40.625 40.906 19.828 1 25.36 598 ASP A N 1
ATOM 4671 C CA . ASP A 1 598 ? 39.344 40.219 19.953 1 25.36 598 ASP A CA 1
ATOM 4672 C C . ASP A 1 598 ? 39.312 38.938 19.125 1 25.36 598 ASP A C 1
ATOM 4674 O O . ASP A 1 598 ? 39.094 38.969 17.906 1 25.36 598 ASP A O 1
ATOM 4678 N N . ARG A 1 599 ? 40.312 38 19.188 1 30.97 599 ARG A N 1
ATOM 4679 C CA . ARG A 1 599 ? 40.062 36.656 18.656 1 30.97 599 ARG A CA 1
ATOM 4680 C C . ARG A 1 599 ? 38.656 36.188 18.953 1 30.97 599 ARG A C 1
ATOM 4682 O O . ARG A 1 599 ? 38.219 36.188 20.094 1 30.97 599 ARG A O 1
ATOM 4689 N N . GLY A 1 600 ? 37.875 36.406 17.953 1 29.05 600 GLY A N 1
ATOM 4690 C CA . GLY A 1 600 ? 36.5 35.875 17.953 1 29.05 600 GLY A CA 1
ATOM 4691 C C . GLY A 1 600 ? 36.344 34.594 18.719 1 29.05 600 GLY A C 1
ATOM 4692 O O . GLY A 1 600 ? 37.188 33.688 18.594 1 29.05 600 GLY A O 1
ATOM 4693 N N . ASP A 1 601 ? 36.031 34.688 19.938 1 29.94 601 ASP A N 1
ATOM 4694 C CA . ASP A 1 601 ? 35.719 33.562 20.797 1 29.94 601 ASP A CA 1
ATOM 4695 C C . ASP A 1 601 ? 35.156 32.406 20 1 29.94 601 ASP A C 1
ATOM 4697 O O . ASP A 1 601 ? 34.125 32.562 19.344 1 29.94 601 ASP A O 1
ATOM 4701 N N . PRO A 1 602 ? 36 31.5 19.469 1 31.34 602 PRO A N 1
ATOM 4702 C CA . PRO A 1 602 ? 35.562 30.312 18.75 1 31.34 602 PRO A CA 1
ATOM 4703 C C . PRO A 1 602 ? 34.344 29.656 19.375 1 31.34 602 PRO A C 1
ATOM 4705 O O . PRO A 1 602 ? 33.812 28.656 18.859 1 31.34 602 PRO A O 1
ATOM 4708 N N . SER A 1 603 ? 34.094 29.875 20.625 1 33.34 603 SER A N 1
ATOM 4709 C CA . SER A 1 603 ? 32.906 29.328 21.25 1 33.34 603 SER A CA 1
ATOM 4710 C C . SER A 1 603 ? 31.641 29.75 20.5 1 33.34 603 SER A C 1
ATOM 4712 O O . SER A 1 603 ? 30.531 29.375 20.875 1 33.34 603 SER A O 1
ATOM 4714 N N . SER A 1 604 ? 31.781 30.562 19.531 1 32.34 604 SER A N 1
ATOM 4715 C CA . SER A 1 604 ? 30.594 31.109 18.875 1 32.34 604 SER A CA 1
ATOM 4716 C C . SER A 1 604 ? 30.016 30.109 17.875 1 32.34 604 SER A C 1
ATOM 4718 O O . SER A 1 604 ? 28.875 30.266 17.422 1 32.34 604 SER A O 1
ATOM 4720 N N . LYS A 1 605 ? 30.734 29.125 17.297 1 38.59 605 LYS A N 1
ATOM 4721 C CA . LYS A 1 605 ? 30.188 28.297 16.219 1 38.59 605 LYS A CA 1
ATOM 4722 C C . LYS A 1 605 ? 29.297 27.188 16.766 1 38.59 605 LYS A C 1
ATOM 4724 O O . LYS A 1 605 ? 28.391 26.719 16.094 1 38.59 605 LYS A O 1
ATOM 4729 N N . GLY A 1 606 ? 29.672 26.438 17.781 1 37.62 606 GLY A N 1
ATOM 4730 C CA . GLY A 1 606 ? 28.797 25.469 18.422 1 37.62 606 GLY A CA 1
ATOM 4731 C C . GLY A 1 606 ? 27.438 26.016 18.766 1 37.62 606 GLY A C 1
ATOM 4732 O O . GLY A 1 606 ? 26.469 25.266 18.938 1 37.62 606 GLY A O 1
ATOM 4733 N N . ASN A 1 607 ? 27.25 27.266 19.109 1 44 607 ASN A N 1
ATOM 4734 C CA . ASN A 1 607 ? 26.125 28.047 19.625 1 44 607 ASN A CA 1
ATOM 4735 C C . ASN A 1 607 ? 25.125 28.375 18.516 1 44 607 ASN A C 1
ATOM 4737 O O . ASN A 1 607 ? 24.047 28.906 18.781 1 44 607 ASN A O 1
ATOM 4741 N N . HIS A 1 608 ? 25.562 28.078 17.422 1 46.69 608 HIS A N 1
ATOM 4742 C CA . HIS A 1 608 ? 24.672 28.5 16.344 1 46.69 608 HIS A CA 1
ATOM 4743 C C . HIS A 1 608 ? 23.469 27.562 16.234 1 46.69 608 HIS A C 1
ATOM 4745 O O . HIS A 1 608 ? 22.359 28.016 15.938 1 46.69 608 HIS A O 1
ATOM 4751 N N . HIS A 1 609 ? 23.766 26.172 16.375 1 50.34 609 HIS A N 1
ATOM 4752 C CA . HIS A 1 609 ? 22.641 25.25 16.234 1 50.34 609 HIS A CA 1
ATOM 4753 C C . HIS A 1 609 ? 21.609 25.484 17.328 1 50.34 609 HIS A C 1
ATOM 4755 O O . HIS A 1 609 ? 20.391 25.406 17.062 1 50.34 609 HIS A O 1
ATOM 4761 N N . GLN A 1 610 ? 22.141 25.828 18.484 1 59.91 610 GLN A N 1
ATOM 4762 C CA . GLN A 1 610 ? 21.203 26.094 19.562 1 59.91 610 GLN A CA 1
ATOM 4763 C C . GLN A 1 610 ? 20.469 27.406 19.344 1 59.91 610 GLN A C 1
ATOM 4765 O O . GLN A 1 610 ? 19.297 27.547 19.719 1 59.91 610 GLN A O 1
ATOM 4770 N N . LEU A 1 611 ? 21.172 28.203 18.516 1 72.88 611 LEU A N 1
ATOM 4771 C CA . LEU A 1 611 ? 20.531 29.484 18.234 1 72.88 611 LEU A CA 1
ATOM 4772 C C . LEU A 1 611 ? 19.391 29.312 17.25 1 72.88 611 LEU A C 1
ATOM 4774 O O . LEU A 1 611 ? 18.391 30.031 17.312 1 72.88 611 LEU A O 1
ATOM 4778 N N . GLY A 1 612 ? 19.562 28.25 16.531 1 75.38 612 GLY A N 1
ATOM 4779 C CA . GLY A 1 612 ? 18.516 27.984 15.562 1 75.38 612 GLY A CA 1
ATOM 4780 C C . GLY A 1 612 ? 17.203 27.547 16.188 1 75.38 612 GLY A C 1
ATOM 4781 O O . GLY A 1 612 ? 16.141 27.938 15.719 1 75.38 612 GLY A O 1
ATOM 4782 N N . ARG A 1 613 ? 17.281 26.906 17.281 1 80.31 613 ARG A N 1
ATOM 4783 C CA . ARG A 1 613 ? 16.078 26.438 17.953 1 80.31 613 ARG A CA 1
ATOM 4784 C C . ARG A 1 613 ? 15.352 27.578 18.656 1 80.31 613 ARG A C 1
ATOM 4786 O O . ARG A 1 613 ? 14.125 27.625 18.672 1 80.31 613 ARG A O 1
ATOM 4793 N N . HIS A 1 614 ? 16.188 28.391 19.188 1 86.44 614 HIS A N 1
ATOM 4794 C CA . HIS A 1 614 ? 15.586 29.562 19.828 1 86.44 614 HIS A CA 1
ATOM 4795 C C . HIS A 1 614 ? 14.922 30.469 18.797 1 86.44 614 HIS A C 1
ATOM 4797 O O . HIS A 1 614 ? 13.883 31.062 19.078 1 86.44 614 HIS A O 1
ATOM 4803 N N . LEU A 1 615 ? 15.57 30.5 17.672 1 85.38 615 LEU A N 1
ATOM 4804 C CA . LEU A 1 615 ? 14.984 31.297 16.609 1 85.38 615 LEU A CA 1
ATOM 4805 C C . LEU A 1 615 ? 13.68 30.688 16.109 1 85.38 615 LEU A C 1
ATOM 4807 O O . LEU A 1 615 ? 12.719 31.391 15.82 1 85.38 615 LEU A O 1
ATOM 4811 N N . THR A 1 616 ? 13.648 29.391 16.062 1 83.12 616 THR A N 1
ATOM 4812 C CA . THR A 1 616 ? 12.43 28.703 15.672 1 83.12 616 THR A CA 1
ATOM 4813 C C . THR A 1 616 ? 11.32 28.953 16.688 1 83.12 616 THR A C 1
ATOM 4815 O O . THR A 1 616 ? 10.164 29.172 16.297 1 83.12 616 THR A O 1
ATOM 4818 N N . LEU A 1 617 ? 11.672 28.875 17.875 1 88 617 LEU A N 1
ATOM 4819 C CA . LEU A 1 617 ? 10.711 29.188 18.938 1 88 617 LEU A CA 1
ATOM 4820 C C . LEU A 1 617 ? 10.195 30.609 18.812 1 88 617 LEU A C 1
ATOM 4822 O O . LEU A 1 617 ? 8.992 30.859 18.938 1 88 617 LEU A O 1
ATOM 4826 N N . LEU A 1 618 ? 11.086 31.484 18.484 1 89.81 618 LEU A N 1
ATOM 4827 C CA . LEU A 1 618 ? 10.742 32.906 18.359 1 89.81 618 LEU A CA 1
ATOM 4828 C C . LEU A 1 618 ? 9.766 33.125 17.219 1 89.81 618 LEU A C 1
ATOM 4830 O O . LEU A 1 618 ? 8.805 33.875 17.359 1 89.81 618 LEU A O 1
ATOM 4834 N N . LEU A 1 619 ? 10.008 32.5 16.172 1 84.56 619 LEU A N 1
ATOM 4835 C CA . LEU A 1 619 ? 9.125 32.625 15.023 1 84.56 619 LEU A CA 1
ATOM 4836 C C . LEU A 1 619 ? 7.73 32.094 15.344 1 84.56 619 LEU A C 1
ATOM 4838 O O . LEU A 1 619 ? 6.727 32.688 14.945 1 84.56 619 LEU A O 1
ATOM 4842 N N . PHE A 1 620 ? 7.676 31.031 16.047 1 85.31 620 PHE A N 1
ATOM 4843 C CA . PHE A 1 620 ? 6.402 30.469 16.469 1 85.31 620 PHE A CA 1
ATOM 4844 C C . PHE A 1 620 ? 5.672 31.438 17.406 1 85.31 620 PHE A C 1
ATOM 4846 O O . PHE A 1 620 ? 4.465 31.656 17.25 1 85.31 620 PHE A O 1
ATOM 4853 N N . LEU A 1 621 ? 6.398 32.031 18.312 1 91.69 621 LEU A N 1
ATOM 4854 C CA . LEU A 1 621 ? 5.797 32.906 19.297 1 91.69 621 LEU A CA 1
ATOM 4855 C C . LEU A 1 621 ? 5.277 34.188 18.641 1 91.69 621 LEU A C 1
ATOM 4857 O O . LEU A 1 621 ? 4.254 34.719 19.062 1 91.69 621 LEU A O 1
ATOM 4861 N N . VAL A 1 622 ? 5.98 34.656 17.656 1 89.38 622 VAL A N 1
ATOM 4862 C CA . VAL A 1 622 ? 5.496 35.812 16.938 1 89.38 622 VAL A CA 1
ATOM 4863 C C . VAL A 1 622 ? 4.164 35.5 16.266 1 89.38 622 VAL A C 1
ATOM 4865 O O . VAL A 1 622 ? 3.246 36.312 16.266 1 89.38 622 VAL A O 1
ATOM 4868 N N . GLY A 1 623 ? 4.094 34.344 15.688 1 83.06 623 GLY A N 1
ATOM 4869 C CA . GLY A 1 623 ? 2.834 33.906 15.102 1 83.06 623 GLY A CA 1
ATOM 4870 C C . GLY A 1 623 ? 1.7 33.844 16.109 1 83.06 623 GLY A C 1
ATOM 4871 O O . GLY A 1 623 ? 0.582 34.281 15.812 1 83.06 623 GLY A O 1
ATOM 4872 N N . CYS A 1 624 ? 2.004 33.344 17.312 1 88 624 CYS A N 1
ATOM 4873 C CA . CYS A 1 624 ? 1.014 33.312 18.391 1 88 624 CYS A CA 1
ATOM 4874 C C . CYS A 1 624 ? 0.568 34.719 18.781 1 88 624 CYS A C 1
ATOM 4876 O O . CYS A 1 624 ? -0.623 34.969 18.984 1 88 624 CYS A O 1
ATOM 4878 N N . MET A 1 625 ? 1.524 35.656 18.844 1 91.62 625 MET A N 1
ATOM 4879 C CA . MET A 1 625 ? 1.21 37.031 19.234 1 91.62 625 MET A CA 1
ATOM 4880 C C . MET A 1 625 ? 0.323 37.688 18.172 1 91.62 625 MET A C 1
ATOM 4882 O O . MET A 1 625 ? -0.578 38.438 18.516 1 91.62 625 MET A O 1
ATOM 4886 N N . CYS A 1 626 ? 0.533 37.344 16.969 1 85.5 626 CYS A N 1
ATOM 4887 C CA . CYS A 1 626 ? -0.28 37.906 15.898 1 85.5 626 CYS A CA 1
ATOM 4888 C C . CYS A 1 626 ? -1.719 37.406 15.984 1 85.5 626 CYS A C 1
ATOM 4890 O O . CYS A 1 626 ? -2.658 38.188 15.805 1 85.5 626 CYS A O 1
ATOM 4892 N N . VAL A 1 627 ? -1.859 36.188 16.281 1 82.81 627 VAL A N 1
ATOM 4893 C CA . VAL A 1 627 ? -3.203 35.625 16.406 1 82.81 627 VAL A CA 1
ATOM 4894 C C . VAL A 1 627 ? -3.906 36.25 17.609 1 82.81 627 VAL A C 1
ATOM 4896 O O . VAL A 1 627 ? -5.09 36.594 17.547 1 82.81 627 VAL A O 1
ATOM 4899 N N . SER A 1 628 ? -3.209 36.375 18.719 1 89.12 628 SER A N 1
ATOM 4900 C CA . SER A 1 628 ? -3.779 37 19.906 1 89.12 628 SER A CA 1
ATOM 4901 C C . SER A 1 628 ? -4.156 38.469 19.641 1 89.12 628 SER A C 1
ATOM 4903 O O . SER A 1 628 ? -5.148 38.969 20.172 1 89.12 628 SER A O 1
ATOM 4905 N N . PHE A 1 629 ? -3.338 39.125 18.797 1 88.38 629 PHE A N 1
ATOM 4906 C CA . PHE A 1 629 ? -3.625 40.5 18.438 1 88.38 629 PHE A CA 1
ATOM 4907 C C . PHE A 1 629 ? -4.914 40.594 17.641 1 88.38 629 PHE A C 1
ATOM 4909 O O . PHE A 1 629 ? -5.766 41.438 17.906 1 88.38 629 PHE A O 1
ATOM 4916 N N . VAL A 1 630 ? -5.102 39.719 16.703 1 79.62 630 VAL A N 1
ATOM 4917 C CA . VAL A 1 630 ? -6.297 39.719 15.867 1 79.62 630 VAL A CA 1
ATOM 4918 C C . VAL A 1 630 ? -7.523 39.406 16.734 1 79.62 630 VAL A C 1
ATOM 4920 O O . VAL A 1 630 ? -8.586 40.031 16.547 1 79.62 630 VAL A O 1
ATOM 4923 N N . PHE A 1 631 ? -7.348 38.562 17.688 1 83.69 631 PHE A N 1
ATOM 4924 C CA . PHE A 1 631 ? -8.461 38.188 18.562 1 83.69 631 PHE A CA 1
ATOM 4925 C C . PHE A 1 631 ? -8.859 39.375 19.438 1 83.69 631 PHE A C 1
ATOM 4927 O O . PHE A 1 631 ? -10.047 39.656 19.609 1 83.69 631 PHE A O 1
ATOM 4934 N N . ASN A 1 632 ? -7.898 40.062 19.984 1 86 632 ASN A N 1
ATOM 4935 C CA . ASN A 1 632 ? -8.188 41.219 20.844 1 86 632 ASN A CA 1
ATOM 4936 C C . ASN A 1 632 ? -8.852 42.344 20.062 1 86 632 ASN A C 1
ATOM 4938 O O . ASN A 1 632 ? -9.75 43.031 20.578 1 86 632 ASN A O 1
ATOM 4942 N N . VAL A 1 633 ? -8.422 42.5 18.844 1 81.44 633 VAL A N 1
ATOM 4943 C CA . VAL A 1 633 ? -9.031 43.531 18.016 1 81.44 633 VAL A CA 1
ATOM 4944 C C . VAL A 1 633 ? -10.469 43.156 17.672 1 81.44 633 VAL A C 1
ATOM 4946 O O . VAL A 1 633 ? -11.367 44 17.688 1 81.44 633 VAL A O 1
ATOM 4949 N N . TRP A 1 634 ? -10.641 41.906 17.406 1 75.62 634 TRP A N 1
ATOM 4950 C CA . TRP A 1 634 ? -11.984 41.438 17.094 1 75.62 634 TRP A CA 1
ATOM 4951 C C . TRP A 1 634 ? -12.914 41.594 18.297 1 75.62 634 TRP A C 1
ATOM 4953 O O . TRP A 1 634 ? -14.086 41.938 18.156 1 75.62 634 TRP A O 1
ATOM 4963 N N . LYS A 1 635 ? -12.406 41.312 19.438 1 76.75 635 LYS A N 1
ATOM 4964 C CA . LYS A 1 635 ? -13.18 41.438 20.672 1 76.75 635 LYS A CA 1
ATOM 4965 C C . LYS A 1 635 ? -13.617 42.875 20.891 1 76.75 635 LYS A C 1
ATOM 4967 O O . LYS A 1 635 ? -14.688 43.125 21.453 1 76.75 635 LYS A O 1
ATOM 4972 N N . GLN A 1 636 ? -12.805 43.812 20.359 1 75.5 636 GLN A N 1
ATOM 4973 C CA . GLN A 1 636 ? -13.102 45.219 20.531 1 75.5 636 GLN A CA 1
ATOM 4974 C C . GLN A 1 636 ? -14.109 45.719 19.5 1 75.5 636 GLN A C 1
ATOM 4976 O O . GLN A 1 636 ? -14.977 46.531 19.797 1 75.5 636 GLN A O 1
ATOM 4981 N N . LEU A 1 637 ? -13.898 45.25 18.25 1 67.44 637 LEU A N 1
ATOM 4982 C CA . LEU A 1 637 ? -14.711 45.781 17.156 1 67.44 637 LEU A CA 1
ATOM 4983 C C . LEU A 1 637 ? -16.078 45.125 17.141 1 67.44 637 LEU A C 1
ATOM 4985 O O . LEU A 1 637 ? -17.078 45.781 16.781 1 67.44 637 LEU A O 1
ATOM 4989 N N . SER A 1 638 ? -16.219 43.75 17.078 1 59.84 638 SER A N 1
ATOM 4990 C CA . SER A 1 638 ? -17.5 43.062 16.906 1 59.84 638 SER A CA 1
ATOM 4991 C C . SER A 1 638 ? -17.797 42.156 18.109 1 59.84 638 SER A C 1
ATOM 4993 O O . SER A 1 638 ? -17.312 41.031 18.188 1 59.84 638 SER A O 1
ATOM 4995 N N . PRO A 1 639 ? -18.312 42.75 19.094 1 52.41 639 PRO A N 1
ATOM 4996 C CA . PRO A 1 639 ? -18.656 41.938 20.25 1 52.41 639 PRO A CA 1
ATOM 4997 C C . PRO A 1 639 ? -19.375 40.656 19.859 1 52.41 639 PRO A C 1
ATOM 4999 O O . PRO A 1 639 ? -19.797 40.5 18.703 1 52.41 639 PRO A O 1
ATOM 5002 N N . TRP A 1 640 ? -19.625 39.625 20.812 1 51.97 640 TRP A N 1
ATOM 5003 C CA . TRP A 1 640 ? -20.219 38.281 20.797 1 51.97 640 TRP A CA 1
ATOM 5004 C C . TRP A 1 640 ? -21.375 38.219 19.812 1 51.97 640 TRP A C 1
ATOM 5006 O O . TRP A 1 640 ? -21.594 37.188 19.172 1 51.97 640 TRP A O 1
ATOM 5016 N N . ASN A 1 641 ? -21.938 39.281 19.422 1 52.94 641 ASN A N 1
ATOM 5017 C CA . ASN A 1 641 ? -23.328 39.188 18.969 1 52.94 641 ASN A CA 1
ATOM 5018 C C . ASN A 1 641 ? -23.422 38.75 17.516 1 52.94 641 ASN A C 1
ATOM 5020 O O . ASN A 1 641 ? -24.375 38.062 17.125 1 52.94 641 ASN A O 1
ATOM 5024 N N . ASN A 1 642 ? -22.531 39 16.609 1 51.06 642 ASN A N 1
ATOM 5025 C CA . ASN A 1 642 ? -22.891 38.781 15.219 1 51.06 642 ASN A CA 1
ATOM 5026 C C . ASN A 1 642 ? -22.453 37.406 14.727 1 51.06 642 ASN A C 1
ATOM 5028 O O . ASN A 1 642 ? -23.141 36.781 13.922 1 51.06 642 ASN A O 1
ATOM 5032 N N . HIS A 1 643 ? -21.406 36.938 15.273 1 56 643 HIS A N 1
ATOM 5033 C CA . HIS A 1 643 ? -20.953 35.625 14.797 1 56 643 HIS A CA 1
ATOM 5034 C C . HIS A 1 643 ? -20.359 34.812 15.922 1 56 643 HIS A C 1
ATOM 5036 O O . HIS A 1 643 ? -19.125 34.688 16.031 1 56 643 HIS A O 1
ATOM 5042 N N . PRO A 1 644 ? -21.328 34.281 16.734 1 61.28 644 PRO A N 1
ATOM 5043 C CA . PRO A 1 644 ? -20.875 33.625 17.969 1 61.28 644 PRO A CA 1
ATOM 5044 C C . PRO A 1 644 ? -19.953 32.438 17.703 1 61.28 644 PRO A C 1
ATOM 5046 O O . PRO A 1 644 ? -19 32.219 18.453 1 61.28 644 PRO A O 1
ATOM 5049 N N . GLY A 1 645 ? -20.156 31.844 16.609 1 62.31 645 GLY A N 1
ATOM 5050 C CA . GLY A 1 645 ? -19.359 30.656 16.344 1 62.31 645 GLY A CA 1
ATOM 5051 C C . GLY A 1 645 ? -17.906 30.984 16.031 1 62.31 645 GLY A C 1
ATOM 5052 O O . GLY A 1 645 ? -17 30.359 16.562 1 62.31 645 GLY A O 1
ATOM 5053 N N . THR A 1 646 ? -17.781 32.031 15.195 1 63.66 646 THR A N 1
ATOM 5054 C CA . THR A 1 646 ? -16.422 32.406 14.805 1 63.66 646 THR A CA 1
ATOM 5055 C C . THR A 1 646 ? -15.664 33 15.992 1 63.66 646 THR A C 1
ATOM 5057 O O . THR A 1 646 ? -14.461 32.781 16.125 1 63.66 646 THR A O 1
ATOM 5060 N N . PHE A 1 647 ? -16.453 33.656 16.781 1 69.81 647 PHE A N 1
ATOM 5061 C CA . PHE A 1 647 ? -15.82 34.25 17.953 1 69.81 647 PHE A CA 1
ATOM 5062 C C . PHE A 1 647 ? -15.328 33.188 18.922 1 69.81 647 PHE A C 1
ATOM 5064 O O . PHE A 1 647 ? -14.219 33.281 19.453 1 69.81 647 PHE A O 1
ATOM 5071 N N . VAL A 1 648 ? -16.125 32.25 19.094 1 71.94 648 VAL A N 1
ATOM 5072 C CA . VAL A 1 648 ? -15.758 31.188 20.031 1 71.94 648 VAL A CA 1
ATOM 5073 C C . VAL A 1 648 ? -14.562 30.406 19.484 1 71.94 648 VAL A C 1
ATOM 5075 O O . VAL A 1 648 ? -13.68 30 20.234 1 71.94 648 VAL A O 1
ATOM 5078 N N . LEU A 1 649 ? -14.539 30.297 18.266 1 71 649 LEU A N 1
ATOM 5079 C CA . LEU A 1 649 ? -13.422 29.578 17.641 1 71 649 LEU A CA 1
ATOM 5080 C C . LEU A 1 649 ? -12.125 30.359 17.797 1 71 649 LEU A C 1
ATOM 5082 O O . LEU A 1 649 ? -11.078 29.781 18.078 1 71 649 LEU A O 1
ATOM 5086 N N . LEU A 1 650 ? -12.297 31.609 17.516 1 73.5 650 LEU A N 1
ATOM 5087 C CA . LEU A 1 650 ? -11.109 32.438 17.656 1 73.5 650 LEU A CA 1
ATOM 5088 C C . LEU A 1 650 ? -10.625 32.469 19.109 1 73.5 650 LEU A C 1
ATOM 5090 O O . LEU A 1 650 ? -9.422 32.5 19.359 1 73.5 650 LEU A O 1
ATOM 5094 N N . ASP A 1 651 ? -11.547 32.438 19.969 1 79.88 651 ASP A N 1
ATOM 5095 C CA . ASP A 1 651 ? -11.203 32.375 21.391 1 79.88 651 ASP A CA 1
ATOM 5096 C C . ASP A 1 651 ? -10.5 31.062 21.719 1 79.88 651 ASP A C 1
ATOM 5098 O O . ASP A 1 651 ? -9.531 31.047 22.484 1 79.88 651 ASP A O 1
ATOM 5102 N N . PHE A 1 652 ? -10.945 30.141 21.188 1 78.38 652 PHE A N 1
ATOM 5103 C CA . PHE A 1 652 ? -10.336 28.828 21.406 1 78.38 652 PHE A CA 1
ATOM 5104 C C . PHE A 1 652 ? -8.906 28.797 20.859 1 78.38 652 PHE A C 1
ATOM 5106 O O . PHE A 1 652 ? -7.996 28.312 21.531 1 78.38 652 PHE A O 1
ATOM 5113 N N . ILE A 1 653 ? -8.781 29.266 19.688 1 77.12 653 ILE A N 1
ATOM 5114 C CA . ILE A 1 653 ? -7.473 29.25 19.047 1 77.12 653 ILE A CA 1
ATOM 5115 C C . ILE A 1 653 ? -6.496 30.094 19.859 1 77.12 653 ILE A C 1
ATOM 5117 O O . ILE A 1 653 ? -5.332 29.719 20.031 1 77.12 653 ILE A O 1
ATOM 5121 N N . ASP A 1 654 ? -6.957 31.172 20.25 1 85.06 654 ASP A N 1
ATOM 5122 C CA . ASP A 1 654 ? -6.113 32.031 21.047 1 85.06 654 ASP A CA 1
ATOM 5123 C C . ASP A 1 654 ? -5.676 31.344 22.344 1 85.06 654 ASP A C 1
ATOM 5125 O O . ASP A 1 654 ? -4.512 31.438 22.734 1 85.06 654 ASP A O 1
ATOM 5129 N N . LYS A 1 655 ? -6.574 30.672 22.984 1 86.88 655 LYS A N 1
ATOM 5130 C CA . LYS A 1 655 ? -6.258 29.969 24.219 1 86.88 655 LYS A CA 1
ATOM 5131 C C . LYS A 1 655 ? -5.305 28.812 23.969 1 86.88 655 LYS A C 1
ATOM 5133 O O . LYS A 1 655 ? -4.395 28.562 24.75 1 86.88 655 LYS A O 1
ATOM 5138 N N . LEU A 1 656 ? -5.543 28.172 22.906 1 82.19 656 LEU A N 1
ATOM 5139 C CA . LEU A 1 656 ? -4.68 27.062 22.547 1 82.19 656 LEU A CA 1
ATOM 5140 C C . LEU A 1 656 ? -3.254 27.547 22.281 1 82.19 656 LEU A C 1
ATOM 5142 O O . LEU A 1 656 ? -2.291 26.922 22.734 1 82.19 656 LEU A O 1
ATOM 5146 N N . LEU A 1 657 ? -3.156 28.609 21.562 1 87.25 657 LEU A N 1
ATOM 5147 C CA . LEU A 1 657 ? -1.845 29.094 21.156 1 87.25 657 LEU A CA 1
ATOM 5148 C C . LEU A 1 657 ? -1.154 29.828 22.297 1 87.25 657 LEU A C 1
ATOM 5150 O O . LEU A 1 657 ? 0.071 29.969 22.297 1 87.25 657 LEU A O 1
ATOM 5154 N N . THR A 1 658 ? -1.9 30.266 23.219 1 90.69 658 THR A N 1
ATOM 5155 C CA . THR A 1 658 ? -1.304 30.984 24.344 1 90.69 658 THR A CA 1
ATOM 5156 C C . THR A 1 658 ? -0.883 30 25.438 1 90.69 658 THR A C 1
ATOM 5158 O O . THR A 1 658 ? 0.235 30.078 25.953 1 90.69 658 THR A O 1
ATOM 5161 N N . PHE A 1 659 ? -1.731 29.047 25.719 1 91.19 659 PHE A N 1
ATOM 5162 C CA . PHE A 1 659 ? -1.461 28.156 26.844 1 91.19 659 PHE A CA 1
ATOM 5163 C C . PHE A 1 659 ? -0.813 26.859 26.375 1 91.19 659 PHE A C 1
ATOM 5165 O O . PHE A 1 659 ? -0.245 26.125 27.172 1 91.19 659 PHE A O 1
ATOM 5172 N N . GLY A 1 660 ? -0.894 26.625 25.156 1 87.69 660 GLY A N 1
ATOM 5173 C CA . GLY A 1 660 ? -0.279 25.438 24.594 1 87.69 660 GLY A CA 1
ATOM 5174 C C . GLY A 1 660 ? 1.141 25.672 24.109 1 87.69 660 GLY A C 1
ATOM 5175 O O . GLY A 1 660 ? 1.766 24.766 23.547 1 87.69 660 GLY A O 1
ATOM 5176 N N . GLN A 1 661 ? 1.733 26.797 24.281 1 90.69 661 GLN A N 1
ATOM 5177 C CA . GLN A 1 661 ? 3.064 27.156 23.797 1 90.69 661 GLN A CA 1
ATOM 5178 C C . GLN A 1 661 ? 4.125 26.219 24.391 1 90.69 661 GLN A C 1
ATOM 5180 O O . GLN A 1 661 ? 5.117 25.906 23.734 1 90.69 661 GLN A O 1
ATOM 5185 N N . GLY A 1 662 ? 3.877 25.781 25.625 1 89.62 662 GLY A N 1
ATOM 5186 C CA . GLY A 1 662 ? 4.828 24.891 26.25 1 89.62 662 GLY A CA 1
ATOM 5187 C C . GLY A 1 662 ? 4.996 23.578 25.516 1 89.62 662 GLY A C 1
ATOM 5188 O O . GLY A 1 662 ? 6.109 23.062 25.406 1 89.62 662 GLY A O 1
ATOM 5189 N N . PHE A 1 663 ? 3.982 23.156 25.047 1 86.5 663 PHE A N 1
ATOM 5190 C CA . PHE A 1 663 ? 4.023 21.891 24.328 1 86.5 663 PHE A CA 1
ATOM 5191 C C . PHE A 1 663 ? 4.801 22.016 23.031 1 86.5 663 PHE A C 1
ATOM 5193 O O . PHE A 1 663 ? 5.594 21.141 22.672 1 86.5 663 PHE A O 1
ATOM 5200 N N . VAL A 1 664 ? 4.598 23 22.312 1 84.19 664 VAL A N 1
ATOM 5201 C CA . VAL A 1 664 ? 5.297 23.219 21.062 1 84.19 664 VAL A CA 1
ATOM 5202 C C . VAL A 1 664 ? 6.781 23.469 21.328 1 84.19 664 VAL A C 1
ATOM 5204 O O . VAL A 1 664 ? 7.637 23 20.562 1 84.19 664 VAL A O 1
ATOM 5207 N N . ALA A 1 665 ? 7.047 24.203 22.406 1 88.25 665 ALA A N 1
ATOM 5208 C CA . ALA A 1 665 ? 8.438 24.422 22.781 1 88.25 665 ALA A CA 1
ATOM 5209 C C . ALA A 1 665 ? 9.148 23.109 23.078 1 88.25 665 ALA A C 1
ATOM 5211 O O . ALA A 1 665 ? 10.305 22.906 22.703 1 88.25 665 ALA A O 1
ATOM 5212 N N . LEU A 1 666 ? 8.43 22.266 23.719 1 85.31 666 LEU A N 1
ATOM 5213 C CA . LEU A 1 666 ? 8.992 20.953 24.016 1 85.31 666 LEU A CA 1
ATOM 5214 C C . LEU A 1 666 ? 9.312 20.203 22.719 1 85.31 666 LEU A C 1
ATOM 5216 O O . LEU A 1 666 ? 10.375 19.578 22.609 1 85.31 666 LEU A O 1
ATOM 5220 N N . LEU A 1 667 ? 8.461 20.297 21.781 1 73.75 667 LEU A N 1
ATOM 5221 C CA . LEU A 1 667 ? 8.664 19.609 20.516 1 73.75 667 LEU A CA 1
ATOM 5222 C C . LEU A 1 667 ? 9.867 20.172 19.781 1 73.75 667 LEU A C 1
ATOM 5224 O O . LEU A 1 667 ? 10.617 19.438 19.125 1 73.75 667 LEU A O 1
ATOM 5228 N N . ILE A 1 668 ? 10.094 21.438 19.875 1 77.5 668 ILE A N 1
ATOM 5229 C CA . ILE A 1 668 ? 11.18 22.109 19.172 1 77.5 668 ILE A CA 1
ATOM 5230 C C . ILE A 1 668 ? 12.523 21.703 19.797 1 77.5 668 ILE A C 1
ATOM 5232 O O . ILE A 1 668 ? 13.484 21.438 19.062 1 77.5 668 ILE A O 1
ATOM 5236 N N . PHE A 1 669 ? 12.508 21.562 21.031 1 76.62 669 PHE A N 1
ATOM 5237 C CA . PHE A 1 669 ? 13.797 21.328 21.688 1 76.62 669 PHE A CA 1
ATOM 5238 C C . PHE A 1 669 ? 14.07 19.844 21.844 1 76.62 669 PHE A C 1
ATOM 5240 O O . PHE A 1 669 ? 15.219 19.422 21.969 1 76.62 669 PHE A O 1
ATOM 5247 N N . ILE A 1 670 ? 12.961 19.062 21.812 1 67.94 670 ILE A N 1
ATOM 5248 C CA . ILE A 1 670 ? 13.156 17.625 21.969 1 67.94 670 ILE A CA 1
ATOM 5249 C C . ILE A 1 670 ? 13.711 17.031 20.672 1 67.94 670 ILE A C 1
ATOM 5251 O O . ILE A 1 670 ? 14.438 16.047 20.703 1 67.94 670 ILE A O 1
ATOM 5255 N N . LEU A 1 671 ? 13.195 17.5 19.547 1 57.88 671 LEU A N 1
ATOM 5256 C CA . LEU A 1 671 ? 13.617 16.969 18.25 1 57.88 671 LEU A CA 1
ATOM 5257 C C . LEU A 1 671 ? 15.102 17.234 18.016 1 57.88 671 LEU A C 1
ATOM 5259 O O . LEU A 1 671 ? 15.656 16.828 17 1 57.88 671 LEU A O 1
ATOM 5263 N N . ASP A 1 672 ? 15.672 17.828 18.969 1 51.47 672 ASP A N 1
ATOM 5264 C CA . ASP A 1 672 ? 17.109 18.016 18.844 1 51.47 672 ASP A CA 1
ATOM 5265 C C . ASP A 1 672 ? 17.859 16.688 18.984 1 51.47 672 ASP A C 1
ATOM 5267 O O . ASP A 1 672 ? 17.609 15.938 19.938 1 51.47 672 ASP A O 1
ATOM 5271 N N . LYS A 1 673 ? 18.141 16.078 17.922 1 49.78 673 LYS A N 1
ATOM 5272 C CA . LYS A 1 673 ? 18.859 14.812 17.812 1 49.78 673 LYS A CA 1
ATOM 5273 C C . LYS A 1 673 ? 19.625 14.5 19.109 1 49.78 673 LYS A C 1
ATOM 5275 O O . LYS A 1 673 ? 19.641 13.352 19.562 1 49.78 673 LYS A O 1
ATOM 5280 N N . GLN A 1 674 ? 20.453 15.453 19.422 1 44.56 674 GLN A N 1
ATOM 5281 C CA . GLN A 1 674 ? 21.531 15.188 20.359 1 44.56 674 GLN A CA 1
ATOM 5282 C C . GLN A 1 674 ? 21.016 15.094 21.781 1 44.56 674 GLN A C 1
ATOM 5284 O O . GLN A 1 674 ? 21.703 14.586 22.672 1 44.56 674 GLN A O 1
ATOM 5289 N N . GLY A 1 675 ? 19.766 15.508 21.984 1 44.31 675 GLY A N 1
ATOM 5290 C CA . GLY A 1 675 ? 19.484 15.742 23.391 1 44.31 675 GLY A CA 1
ATOM 5291 C C . GLY A 1 675 ? 18.734 14.609 24.062 1 44.31 675 GLY A C 1
ATOM 5292 O O . GLY A 1 675 ? 19.25 13.984 24.984 1 44.31 675 GLY A O 1
ATOM 5293 N N . ILE A 1 676 ? 17.344 14.594 23.875 1 52.06 676 ILE A N 1
ATOM 5294 C CA . ILE A 1 676 ? 16.547 13.82 24.828 1 52.06 676 ILE A CA 1
ATOM 5295 C C . ILE A 1 676 ? 16.391 12.391 24.312 1 52.06 676 ILE A C 1
ATOM 5297 O O . ILE A 1 676 ? 16.422 11.445 25.109 1 52.06 676 ILE A O 1
ATOM 5301 N N . LEU A 1 677 ? 16.141 12.195 23.062 1 51.5 677 LEU A N 1
ATOM 5302 C CA . LEU A 1 677 ? 15.734 10.867 22.609 1 51.5 677 LEU A CA 1
ATOM 5303 C C . LEU A 1 677 ? 16.906 9.891 22.672 1 51.5 677 LEU A C 1
ATOM 5305 O O . LEU A 1 677 ? 16.719 8.711 22.984 1 51.5 677 LEU A O 1
ATOM 5309 N N . LEU A 1 678 ? 18.078 10.398 22.375 1 49.09 678 LEU A N 1
ATOM 5310 C CA . LEU A 1 678 ? 19.219 9.492 22.359 1 49.09 678 LEU A CA 1
ATOM 5311 C C . LEU A 1 678 ? 19.562 9.023 23.766 1 49.09 678 LEU A C 1
ATOM 5313 O O . LEU A 1 678 ? 19.766 7.828 24 1 49.09 678 LEU A O 1
ATOM 5317 N N . PRO A 1 679 ? 19.562 10.016 24.562 1 50.53 679 PRO A N 1
ATOM 5318 C CA . PRO A 1 679 ? 19.844 9.492 25.906 1 50.53 679 PRO A CA 1
ATOM 5319 C C . PRO A 1 679 ? 18.734 8.602 26.438 1 50.53 679 PRO A C 1
ATOM 5321 O O . PRO A 1 679 ? 19 7.621 27.141 1 50.53 679 PRO A O 1
ATOM 5324 N N . ALA A 1 680 ? 17.578 8.898 26.047 1 56.22 680 ALA A N 1
ATOM 5325 C CA . ALA A 1 680 ? 16.469 8.039 26.469 1 56.22 680 ALA A CA 1
ATOM 5326 C C . ALA A 1 680 ? 16.562 6.668 25.797 1 56.22 680 ALA A C 1
ATOM 5328 O O . ALA A 1 680 ? 16.312 5.641 26.438 1 56.22 680 ALA A O 1
ATOM 5329 N N . TYR A 1 681 ? 16.797 6.664 24.594 1 53.28 681 TYR A N 1
ATOM 5330 C CA . TYR A 1 681 ? 17 5.402 23.891 1 53.28 681 TYR A CA 1
ATOM 5331 C C . TYR A 1 681 ? 18.156 4.625 24.5 1 53.28 681 TYR A C 1
ATOM 5333 O O . TYR A 1 681 ? 18.078 3.404 24.656 1 53.28 681 TYR A O 1
ATOM 5341 N N . ARG A 1 682 ? 19.172 5.336 24.859 1 51.69 682 ARG A N 1
ATOM 5342 C CA . ARG A 1 682 ? 20.312 4.684 25.5 1 51.69 682 ARG A CA 1
ATOM 5343 C C . ARG A 1 682 ? 19.922 4.109 26.844 1 51.69 682 ARG A C 1
ATOM 5345 O O . ARG A 1 682 ? 20.344 3.004 27.203 1 51.69 682 ARG A O 1
ATOM 5352 N N . LEU A 1 683 ? 19.141 4.867 27.406 1 54.19 683 LEU A N 1
ATOM 5353 C CA . LEU A 1 683 ? 18.656 4.391 28.703 1 54.19 683 LEU A CA 1
ATOM 5354 C C . LEU A 1 683 ? 17.734 3.191 28.531 1 54.19 683 LEU A C 1
ATOM 5356 O O . LEU A 1 683 ? 17.812 2.223 29.281 1 54.19 683 LEU A O 1
ATOM 5360 N N . PHE A 1 684 ? 16.906 3.381 27.547 1 53.81 684 PHE A N 1
ATOM 5361 C CA . PHE A 1 684 ? 16 2.275 27.281 1 53.81 684 PHE A CA 1
ATOM 5362 C C . PHE A 1 684 ? 16.766 1.037 26.828 1 53.81 684 PHE A C 1
ATOM 5364 O O . PHE A 1 684 ? 16.484 -0.074 27.281 1 53.81 684 PHE A O 1
ATOM 5371 N N . ARG A 1 685 ? 17.578 1.167 25.938 1 50.81 685 ARG A N 1
ATOM 5372 C CA . ARG A 1 685 ? 18.422 0.063 25.484 1 50.81 685 ARG A CA 1
ATOM 5373 C C . ARG A 1 685 ? 19.188 -0.535 26.656 1 50.81 685 ARG A C 1
ATOM 5375 O O . ARG A 1 685 ? 19.344 -1.755 26.75 1 50.81 685 ARG A O 1
ATOM 5382 N N . ARG A 1 686 ? 19.719 0.35 27.359 1 52.5 686 ARG A N 1
ATOM 5383 C CA . ARG A 1 686 ? 20.406 -0.122 28.562 1 52.5 686 ARG A CA 1
ATOM 5384 C C . ARG A 1 686 ? 19.469 -0.885 29.484 1 52.5 686 ARG A C 1
ATOM 5386 O O . ARG A 1 686 ? 19.844 -1.893 30.078 1 52.5 686 ARG A O 1
ATOM 5393 N N . TRP A 1 687 ? 18.328 -0.418 29.438 1 51.5 687 TRP A N 1
ATOM 5394 C CA . TRP A 1 687 ? 17.344 -1.067 30.297 1 51.5 687 TRP A CA 1
ATOM 5395 C C . TRP A 1 687 ? 16.922 -2.412 29.719 1 51.5 687 TRP A C 1
ATOM 5397 O O . TRP A 1 687 ? 16.734 -3.383 30.469 1 51.5 687 TRP A O 1
ATOM 5407 N N . CYS A 1 688 ? 16.609 -2.434 28.438 1 47.97 688 CYS A N 1
ATOM 5408 C CA . CYS A 1 688 ? 16.156 -3.682 27.844 1 47.97 688 CYS A CA 1
ATOM 5409 C C . CYS A 1 688 ? 17.344 -4.59 27.516 1 47.97 688 CYS A C 1
ATOM 5411 O O . CYS A 1 688 ? 17.156 -5.699 27.016 1 47.97 688 CYS A O 1
ATOM 5413 N N . HIS A 1 689 ? 18.312 -4.559 27.984 1 42.97 689 HIS A N 1
ATOM 5414 C CA . HIS A 1 689 ? 19.516 -5.352 27.781 1 42.97 689 HIS A CA 1
ATOM 5415 C C . HIS A 1 689 ? 19.641 -5.82 26.344 1 42.97 689 HIS A C 1
ATOM 5417 O O . HIS A 1 689 ? 19.938 -6.988 26.078 1 42.97 689 HIS A O 1
ATOM 5423 N N . LEU A 1 690 ? 19.078 -5.266 25.453 1 40.91 690 LEU A N 1
ATOM 5424 C CA . LEU A 1 690 ? 19.188 -5.711 24.062 1 40.91 690 LEU A CA 1
ATOM 5425 C C . LEU A 1 690 ? 20.625 -5.633 23.578 1 40.91 690 LEU A C 1
ATOM 5427 O O . LEU A 1 690 ? 21.312 -4.629 23.797 1 40.91 690 LEU A O 1
ATOM 5431 N N . PRO A 1 691 ? 21.156 -6.898 23.281 1 37.5 691 PRO A N 1
ATOM 5432 C CA . PRO A 1 691 ? 22.562 -6.949 22.844 1 37.5 691 PRO A CA 1
ATOM 5433 C C . PRO A 1 691 ? 22.844 -6.062 21.641 1 37.5 691 PRO A C 1
ATOM 5435 O O . PRO A 1 691 ? 21.938 -5.785 20.844 1 37.5 691 PRO A O 1
ATOM 5438 N N . GLU A 1 692 ? 23.781 -5.277 21.781 1 38.88 692 GLU A N 1
ATOM 5439 C CA . GLU A 1 692 ? 24.297 -4.48 20.672 1 38.88 692 GLU A CA 1
ATOM 5440 C C . GLU A 1 692 ? 24.641 -5.355 19.469 1 38.88 692 GLU A C 1
ATOM 5442 O O . GLU A 1 692 ? 25.578 -6.152 19.516 1 38.88 692 GLU A O 1
ATOM 5447 N N . THR A 1 693 ? 23.719 -6.113 18.906 1 35.28 693 THR A N 1
ATOM 5448 C CA . THR A 1 693 ? 24.047 -7.02 17.812 1 35.28 693 THR A CA 1
ATOM 5449 C C . THR A 1 693 ? 24.781 -6.281 16.703 1 35.28 693 THR A C 1
ATOM 5451 O O . THR A 1 693 ? 24.172 -5.582 15.891 1 35.28 693 THR A O 1
ATOM 5454 N N . PHE A 1 694 ? 25.766 -5.512 16.953 1 31.98 694 PHE A N 1
ATOM 5455 C CA . PHE A 1 694 ? 26.5 -4.988 15.805 1 31.98 694 PHE A CA 1
ATOM 5456 C C . PHE A 1 694 ? 27.156 -6.117 15.016 1 31.98 694 PHE A C 1
ATOM 5458 O O . PHE A 1 694 ? 27.891 -6.934 15.578 1 31.98 694 PHE A O 1
ATOM 5465 N N . ARG A 1 695 ? 26.609 -6.656 13.961 1 32.34 695 ARG A N 1
ATOM 5466 C CA . ARG A 1 695 ? 27.234 -7.59 13.023 1 32.34 695 ARG A CA 1
ATOM 5467 C C . ARG A 1 695 ? 28.672 -7.195 12.734 1 32.34 695 ARG A C 1
ATOM 5469 O O . ARG A 1 695 ? 28.953 -6.07 12.32 1 32.34 695 ARG A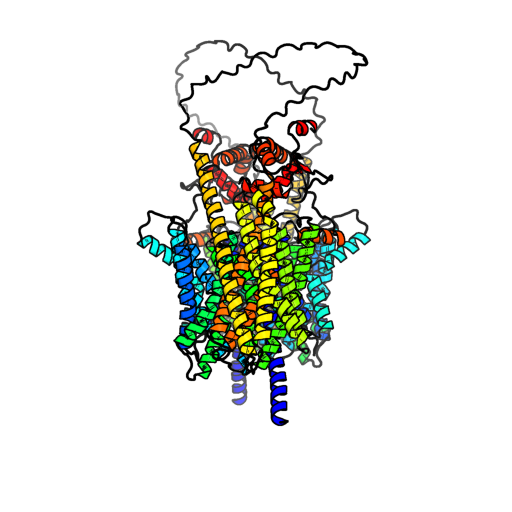 O 1
ATOM 5476 N N . ARG A 1 696 ? 29.688 -7.906 13.195 1 28.53 696 ARG A N 1
ATOM 5477 C CA . ARG A 1 696 ? 31.094 -7.949 12.852 1 28.53 696 ARG A CA 1
ATOM 5478 C C . ARG A 1 696 ? 31.297 -8.008 11.344 1 28.53 696 ARG A C 1
ATOM 5480 O O . ARG A 1 696 ? 30.875 -8.969 10.695 1 28.53 696 ARG A O 1
ATOM 5487 N N . LEU A 1 697 ? 31.203 -6.906 10.625 1 30.44 697 LEU A N 1
ATOM 5488 C CA . LEU A 1 697 ? 31.672 -7.02 9.25 1 30.44 697 LEU A CA 1
ATOM 5489 C C . LEU A 1 697 ? 32.969 -7.836 9.18 1 30.44 697 LEU A C 1
ATOM 5491 O O . LEU A 1 697 ? 33.812 -7.711 10.047 1 30.44 697 LEU A O 1
ATOM 5495 N N . TYR A 1 698 ? 33 -8.867 8.516 1 28.58 698 TYR A N 1
ATOM 5496 C CA . TYR A 1 698 ? 34.031 -9.836 8.164 1 28.58 698 TYR A CA 1
ATOM 5497 C C . TYR A 1 698 ? 35.312 -9.133 7.688 1 28.58 698 TYR A C 1
ATOM 5499 O O . TYR A 1 698 ? 35.25 -8.211 6.871 1 28.58 698 TYR A O 1
ATOM 5507 N N . LYS A 1 699 ? 36.594 -9.18 8.289 1 32.81 699 LYS A N 1
ATOM 5508 C CA . LYS A 1 699 ? 38 -8.797 8.258 1 32.81 699 LYS A CA 1
ATOM 5509 C C . LYS A 1 699 ? 38.625 -9.125 6.902 1 32.81 699 LYS A C 1
ATOM 5511 O O . LYS A 1 699 ? 39.75 -8.727 6.621 1 32.81 699 LYS A O 1
ATOM 5516 N N . GLY A 1 700 ? 38.188 -10.094 6.113 1 31.08 700 GLY A N 1
ATOM 5517 C CA . GLY A 1 700 ? 39.25 -10.57 5.242 1 31.08 700 GLY A CA 1
ATOM 5518 C C . GLY A 1 700 ? 39.75 -9.516 4.273 1 31.08 700 GLY A C 1
ATOM 5519 O O . GLY A 1 700 ? 40.844 -8.992 4.43 1 31.08 700 GLY A O 1
ATOM 5520 N N . SER A 1 701 ? 39.281 -9.594 2.92 1 35.91 701 SER A N 1
ATOM 5521 C CA . SER A 1 701 ? 39.938 -9.094 1.722 1 35.91 701 SER A CA 1
ATOM 5522 C C . SER A 1 701 ? 39.812 -7.57 1.633 1 35.91 701 SER A C 1
ATOM 5524 O O . SER A 1 701 ? 40.344 -6.961 0.699 1 35.91 701 SER A O 1
ATOM 5526 N N . VAL A 1 702 ? 39.094 -6.941 2.465 1 41.03 702 VAL A N 1
ATOM 5527 C CA . VAL A 1 702 ? 38.75 -5.523 2.51 1 41.03 702 VAL A CA 1
ATOM 5528 C C . VAL A 1 702 ? 39.938 -4.727 3.08 1 41.03 702 VAL A C 1
ATOM 5530 O O . VAL A 1 702 ? 39.875 -3.496 3.16 1 41.03 702 VAL A O 1
ATOM 5533 N N . GLU A 1 703 ? 40.938 -5.336 3.389 1 45.69 703 GLU A N 1
ATOM 5534 C CA . GLU A 1 703 ? 42.031 -4.668 4.098 1 45.69 703 GLU A CA 1
ATOM 5535 C C . GLU A 1 703 ? 42.781 -3.729 3.174 1 45.69 703 GLU A C 1
ATOM 5537 O O . GLU A 1 703 ? 43.156 -2.615 3.566 1 45.69 703 GLU A O 1
ATOM 5542 N N . ASP A 1 704 ? 43.094 -4.203 1.975 1 47.69 704 ASP A N 1
ATOM 5543 C CA . ASP A 1 704 ? 44 -3.391 1.167 1 47.69 704 ASP A CA 1
ATOM 5544 C C . ASP A 1 704 ? 43.281 -2.135 0.652 1 47.69 704 ASP A C 1
ATOM 5546 O O . ASP A 1 704 ? 43.875 -1.053 0.633 1 47.69 704 ASP A O 1
ATOM 5550 N N . GLU A 1 705 ? 42.062 -2.26 0.261 1 50.12 705 GLU A N 1
ATOM 5551 C CA . GLU A 1 705 ? 41.344 -1.088 -0.226 1 50.12 705 GLU A CA 1
ATOM 5552 C C . GLU A 1 705 ? 41 -0.123 0.912 1 50.12 705 GLU A C 1
ATOM 5554 O O . GLU A 1 705 ? 41.094 1.095 0.738 1 50.12 705 GLU A O 1
ATOM 5559 N N . VAL A 1 706 ? 40.781 -0.641 1.977 1 56.12 706 VAL A N 1
ATOM 5560 C CA . VAL A 1 706 ? 40.5 0.169 3.162 1 56.12 706 VAL A CA 1
ATOM 5561 C C . VAL A 1 706 ? 41.781 0.91 3.572 1 56.12 706 VAL A C 1
ATOM 5563 O O . VAL A 1 706 ? 41.719 2.096 3.908 1 56.12 706 VAL A O 1
ATOM 5566 N N . THR A 1 707 ? 42.844 0.146 3.414 1 57.06 707 THR A N 1
ATOM 5567 C CA . THR A 1 707 ? 44.094 0.784 3.783 1 57.06 707 THR A CA 1
ATOM 5568 C C . THR A 1 707 ? 44.438 1.894 2.797 1 57.06 707 THR A C 1
ATOM 5570 O O . THR A 1 707 ? 44.938 2.951 3.195 1 57.06 707 THR A O 1
ATOM 5573 N N . LEU A 1 708 ? 44.125 1.66 1.58 1 59.25 708 LEU A N 1
ATOM 5574 C CA . LEU A 1 708 ? 44.406 2.686 0.583 1 59.25 708 LEU A CA 1
ATOM 5575 C C . LEU A 1 708 ? 43.5 3.889 0.756 1 59.25 708 LEU A C 1
ATOM 5577 O O . LEU A 1 708 ? 43.938 5.035 0.664 1 59.25 708 LEU A O 1
ATOM 5581 N N . ASN A 1 709 ? 42.312 3.697 1.053 1 63.34 709 ASN A N 1
ATOM 5582 C CA . ASN A 1 709 ? 41.344 4.777 1.272 1 63.34 709 ASN A CA 1
ATOM 5583 C C . ASN A 1 709 ? 41.656 5.527 2.568 1 63.34 709 ASN A C 1
ATOM 5585 O O . ASN A 1 709 ? 41.5 6.75 2.627 1 63.34 709 ASN A O 1
ATOM 5589 N N . CYS A 1 710 ? 42.062 4.781 3.412 1 65.31 710 CYS A N 1
ATOM 5590 C CA . CYS A 1 710 ? 42.469 5.398 4.668 1 65.31 710 CYS A CA 1
ATOM 5591 C C . CYS A 1 710 ? 43.688 6.266 4.465 1 65.31 710 CYS A C 1
ATOM 5593 O O . CYS A 1 710 ? 43.781 7.387 4.977 1 65.31 710 CYS A O 1
ATOM 5595 N N . GLN A 1 711 ? 44.625 5.699 3.691 1 63.06 711 GLN A N 1
ATOM 5596 C CA . GLN A 1 711 ? 45.844 6.469 3.426 1 63.06 711 GLN A CA 1
ATOM 5597 C C . GLN A 1 711 ? 45.531 7.723 2.611 1 63.06 711 GLN A C 1
ATOM 5599 O O . GLN A 1 711 ? 46.062 8.797 2.893 1 63.06 711 GLN A O 1
ATOM 5604 N N . ASN A 1 712 ? 44.688 7.633 1.705 1 66.44 712 ASN A N 1
ATOM 5605 C CA . ASN A 1 712 ? 44.281 8.781 0.897 1 66.44 712 ASN A CA 1
ATOM 5606 C C . ASN A 1 712 ? 43.531 9.82 1.733 1 66.44 712 ASN A C 1
ATOM 5608 O O . ASN A 1 712 ? 43.75 11.023 1.57 1 66.44 712 ASN A O 1
ATOM 5612 N N . PHE A 1 713 ? 42.781 9.328 2.578 1 72.94 713 PHE A N 1
ATOM 5613 C CA . PHE A 1 713 ? 42.062 10.242 3.451 1 72.94 713 PHE A CA 1
ATOM 5614 C C . PHE A 1 713 ? 43 10.938 4.422 1 72.94 713 PHE A C 1
ATOM 5616 O O . PHE A 1 713 ? 42.906 12.148 4.625 1 72.94 713 PHE A O 1
ATOM 5623 N N . LEU A 1 714 ? 43.875 10.156 4.922 1 68.25 714 LEU A N 1
ATOM 5624 C CA . LEU A 1 714 ? 44.844 10.711 5.887 1 68.25 714 LEU A CA 1
ATOM 5625 C C . LEU A 1 714 ? 45.75 11.719 5.227 1 68.25 714 LEU A C 1
ATOM 5627 O O . LEU A 1 714 ? 46.094 12.75 5.82 1 68.25 714 LEU A O 1
ATOM 5631 N N . GLU A 1 715 ? 46.062 11.445 4 1 65.94 715 GLU A N 1
ATOM 5632 C CA . GLU A 1 715 ? 47 12.32 3.311 1 65.94 715 GLU A CA 1
ATOM 5633 C C . GLU A 1 715 ? 46.312 13.57 2.777 1 65.94 715 GLU A C 1
ATOM 5635 O O . GLU A 1 715 ? 46.844 14.672 2.85 1 65.94 715 GLU A O 1
ATOM 5640 N N . ARG A 1 716 ? 45.094 13.367 2.363 1 68.12 716 ARG A N 1
ATOM 5641 C CA . ARG A 1 716 ? 44.5 14.477 1.635 1 68.12 716 ARG A CA 1
ATOM 5642 C C . ARG A 1 716 ? 43.531 15.25 2.523 1 68.12 716 ARG A C 1
ATOM 5644 O O . ARG A 1 716 ? 43.375 16.469 2.367 1 68.12 716 ARG A O 1
ATOM 5651 N N . TYR A 1 717 ? 42.938 14.57 3.377 1 69.5 717 TYR A N 1
ATOM 5652 C CA . TYR A 1 717 ? 41.781 15.234 3.994 1 69.5 717 TYR A CA 1
ATOM 5653 C C . TYR A 1 717 ? 41.938 15.273 5.512 1 69.5 717 TYR A C 1
ATOM 5655 O O . TYR A 1 717 ? 41.188 15.977 6.191 1 69.5 717 TYR A O 1
ATOM 5663 N N . SER A 1 718 ? 42.906 14.602 6.012 1 71.31 718 SER A N 1
ATOM 5664 C CA . SER A 1 718 ? 43 14.445 7.457 1 71.31 718 SER A CA 1
ATOM 5665 C C . SER A 1 718 ? 43.219 15.789 8.148 1 71.31 718 SER A C 1
ATOM 5667 O O . SER A 1 718 ? 42.625 16.078 9.18 1 71.31 718 SER A O 1
ATOM 5669 N N . ARG A 1 719 ? 44.094 16.5 7.586 1 68.69 719 ARG A N 1
ATOM 5670 C CA . ARG A 1 719 ? 44.406 17.781 8.211 1 68.69 719 ARG A CA 1
ATOM 5671 C C . ARG A 1 719 ? 43.188 18.719 8.156 1 68.69 719 ARG A C 1
ATOM 5673 O O . ARG A 1 719 ? 42.875 19.375 9.148 1 68.69 719 ARG A O 1
ATOM 5680 N N . MET A 1 720 ? 42.562 18.703 7.043 1 71.38 720 MET A N 1
ATOM 5681 C CA . MET A 1 720 ? 41.406 19.562 6.879 1 71.38 720 MET A CA 1
ATOM 5682 C C . MET A 1 720 ? 40.25 19.062 7.75 1 71.38 720 MET A C 1
ATOM 5684 O O . MET A 1 720 ? 39.531 19.859 8.375 1 71.38 720 MET A O 1
ATOM 5688 N N . CYS A 1 721 ? 40.094 17.812 7.812 1 75.44 721 CYS A N 1
ATOM 5689 C CA . CYS A 1 721 ? 39.031 17.203 8.594 1 75.44 721 CYS A CA 1
ATOM 5690 C C . CYS A 1 721 ? 39.281 17.406 10.086 1 75.44 721 CYS A C 1
ATOM 5692 O O . CYS A 1 721 ? 38.375 17.812 10.812 1 75.44 721 CYS A O 1
ATOM 5694 N N . ARG A 1 722 ? 40.5 17.219 10.477 1 73.44 722 ARG A N 1
ATOM 5695 C CA . ARG A 1 722 ? 40.875 17.375 11.883 1 73.44 722 ARG A CA 1
ATOM 5696 C C . ARG A 1 722 ? 40.656 18.812 12.344 1 73.44 722 ARG A C 1
ATOM 5698 O O . ARG A 1 722 ? 40.188 19.047 13.453 1 73.44 722 ARG A O 1
ATOM 5705 N N . ALA A 1 723 ? 41 19.625 11.5 1 71.88 723 ALA A N 1
ATOM 5706 C CA . ALA A 1 723 ? 40.875 21.047 11.828 1 71.88 723 ALA A CA 1
ATOM 5707 C C . ALA A 1 723 ? 39.406 21.453 11.914 1 71.88 723 ALA A C 1
ATOM 5709 O O . ALA A 1 723 ? 39.062 22.359 12.672 1 71.88 723 ALA A O 1
ATOM 5710 N N . SER A 1 724 ? 38.625 20.703 11.203 1 72.5 724 SER A N 1
ATOM 5711 C CA . SER A 1 724 ? 37.219 21.094 11.102 1 72.5 724 SER A CA 1
ATOM 5712 C C . SER A 1 724 ? 36.375 20.422 12.195 1 72.5 724 SER A C 1
ATOM 5714 O O . SER A 1 724 ? 35.469 21.047 12.734 1 72.5 724 SER A O 1
ATOM 5716 N N . ILE A 1 725 ? 36.75 19.172 12.539 1 75.75 725 ILE A N 1
ATOM 5717 C CA . ILE A 1 725 ? 35.781 18.438 13.344 1 75.75 725 ILE A CA 1
ATOM 5718 C C . ILE A 1 725 ? 36.406 18.109 14.703 1 75.75 725 ILE A C 1
ATOM 5720 O O . ILE A 1 725 ? 35.656 17.906 15.68 1 75.75 725 ILE A O 1
ATOM 5724 N N . ALA A 1 726 ? 37.688 18.078 14.852 1 71.06 726 ALA A N 1
ATOM 5725 C CA . ALA A 1 726 ? 38.344 17.625 16.094 1 71.06 726 ALA A CA 1
ATOM 5726 C C . ALA A 1 726 ? 38.312 18.719 17.141 1 71.06 726 ALA A C 1
ATOM 5728 O O . ALA A 1 726 ? 38.531 19.891 16.828 1 71.06 726 ALA A O 1
ATOM 5729 N N . ASP A 1 727 ? 38.062 18.281 18.359 1 67.31 727 ASP A N 1
ATOM 5730 C CA . ASP A 1 727 ? 38.125 19.219 19.484 1 67.31 727 ASP A CA 1
ATOM 5731 C C . ASP A 1 727 ? 39.562 19.469 19.922 1 67.31 727 ASP A C 1
ATOM 5733 O O . ASP A 1 727 ? 40.5 18.875 19.359 1 67.31 727 ASP A O 1
ATOM 5737 N N . SER A 1 728 ? 39.75 20.328 21.031 1 65 728 SER A N 1
ATOM 5738 C CA . SER A 1 728 ? 41.062 20.688 21.547 1 65 728 SER A CA 1
ATOM 5739 C C . SER A 1 728 ? 41.875 19.469 21.984 1 65 728 SER A C 1
ATOM 5741 O O . SER A 1 728 ? 43.094 19.484 21.969 1 65 728 SER A O 1
ATOM 5743 N N . THR A 1 729 ? 41.25 18.312 22.281 1 65.5 729 THR A N 1
ATOM 5744 C CA . THR A 1 729 ? 41.938 17.094 22.719 1 65.5 729 THR A CA 1
ATOM 5745 C C . THR A 1 729 ? 42.156 16.141 21.562 1 65.5 729 THR A C 1
ATOM 5747 O O . THR A 1 729 ? 42.75 15.078 21.719 1 65.5 729 THR A O 1
ATOM 5750 N N . GLY A 1 730 ? 41.719 16.656 20.453 1 67.88 730 GLY A N 1
ATOM 5751 C CA . GLY A 1 730 ? 41.906 15.852 19.266 1 67.88 730 GLY A CA 1
ATOM 5752 C C . GLY A 1 730 ? 40.812 14.828 19.047 1 67.88 730 GLY A C 1
ATOM 5753 O O . GLY A 1 730 ? 40.875 14.008 18.141 1 67.88 730 GLY A O 1
ATOM 5754 N N . LYS A 1 731 ? 39.844 14.898 19.812 1 77.5 731 LYS A N 1
ATOM 5755 C CA . LYS A 1 731 ? 38.719 13.953 19.719 1 77.5 731 LYS A CA 1
ATOM 5756 C C . LYS A 1 731 ? 37.594 14.516 18.859 1 77.5 731 LYS A C 1
ATOM 5758 O O . LYS A 1 731 ? 37.438 15.734 18.781 1 77.5 731 LYS A O 1
ATOM 5763 N N . PHE A 1 732 ? 37.031 13.664 18.078 1 78.69 732 PHE A N 1
ATOM 5764 C CA . PHE A 1 732 ? 35.875 14.062 17.281 1 78.69 732 PHE A CA 1
ATOM 5765 C C . PHE A 1 732 ? 34.75 13.047 17.391 1 78.69 732 PHE A C 1
ATOM 5767 O O . PHE A 1 732 ? 35 11.867 17.688 1 78.69 732 PHE A O 1
ATOM 5774 N N . GLN A 1 733 ? 33.625 13.406 17.297 1 76.25 733 GLN A N 1
ATOM 5775 C CA . GLN A 1 733 ? 32.469 12.508 17.328 1 76.25 733 GLN A CA 1
ATOM 5776 C C . GLN A 1 733 ? 32.25 11.859 15.961 1 76.25 733 GLN A C 1
ATOM 5778 O O . GLN A 1 733 ? 32.469 12.492 14.922 1 76.25 733 GLN A O 1
ATOM 5783 N N . GLY A 1 734 ? 31.859 10.711 15.953 1 77.69 734 GLY A N 1
ATOM 5784 C CA . GLY A 1 734 ? 31.656 9.977 14.711 1 77.69 734 GLY A CA 1
ATOM 5785 C C . GLY A 1 734 ? 30.688 10.656 13.766 1 77.69 734 GLY A C 1
ATOM 5786 O O . GLY A 1 734 ? 30.922 10.719 12.562 1 77.69 734 GLY A O 1
ATOM 5787 N N . ALA A 1 735 ? 29.75 11.18 14.328 1 74.88 735 ALA A N 1
ATOM 5788 C CA . ALA A 1 735 ? 28.766 11.875 13.508 1 74.88 735 ALA A CA 1
ATOM 5789 C C . ALA A 1 735 ? 29.375 13.086 12.812 1 74.88 735 ALA A C 1
ATOM 5791 O O . ALA A 1 735 ? 29.016 13.406 11.68 1 74.88 735 ALA A O 1
ATOM 5792 N N . ASP A 1 736 ? 30.312 13.734 13.477 1 75.44 736 ASP A N 1
ATOM 5793 C CA . ASP A 1 736 ? 31 14.883 12.898 1 75.44 736 ASP A CA 1
ATOM 5794 C C . ASP A 1 736 ? 31.812 14.477 11.672 1 75.44 736 ASP A C 1
ATOM 5796 O O . ASP A 1 736 ? 31.875 15.211 10.68 1 75.44 736 ASP A O 1
ATOM 5800 N N . LEU A 1 737 ? 32.25 13.398 11.758 1 79.88 737 LEU A N 1
ATOM 5801 C CA . LEU A 1 737 ? 33 12.883 10.633 1 79.88 737 LEU A CA 1
ATOM 5802 C C . LEU A 1 737 ? 32.094 12.586 9.445 1 79.88 737 LEU A C 1
ATOM 5804 O O . LEU A 1 737 ? 32.406 12.984 8.312 1 79.88 737 LEU A O 1
ATOM 5808 N N . VAL A 1 738 ? 31.062 12.016 9.742 1 78.69 738 VAL A N 1
ATOM 5809 C CA . VAL A 1 738 ? 30.125 11.641 8.688 1 78.69 738 VAL A CA 1
ATOM 5810 C C . VAL A 1 738 ? 29.547 12.898 8.039 1 78.69 738 VAL A C 1
ATOM 5812 O O . VAL A 1 738 ? 29.453 12.992 6.816 1 78.69 738 VAL A O 1
ATOM 5815 N N . ASN A 1 739 ? 29.234 13.812 8.844 1 73.44 739 ASN A N 1
ATOM 5816 C CA . ASN A 1 739 ? 28.719 15.086 8.352 1 73.44 739 ASN A CA 1
ATOM 5817 C C . ASN A 1 739 ? 29.766 15.828 7.531 1 73.44 739 ASN A C 1
ATOM 5819 O O . ASN A 1 739 ? 29.453 16.391 6.484 1 73.44 739 ASN A O 1
ATOM 5823 N N . TRP A 1 740 ? 30.984 15.859 8.047 1 76.12 740 TRP A N 1
ATOM 5824 C CA . TRP A 1 740 ? 32.062 16.516 7.344 1 76.12 740 TRP A CA 1
ATOM 5825 C C . TRP A 1 740 ? 32.312 15.859 5.992 1 76.12 740 TRP A C 1
ATOM 5827 O O . TRP A 1 740 ? 32.531 16.547 4.988 1 76.12 740 TRP A O 1
ATOM 5837 N N . LEU A 1 741 ? 32.156 14.672 5.957 1 77.56 741 LEU A N 1
ATOM 5838 C CA . LEU A 1 741 ? 32.375 13.922 4.723 1 77.56 741 LEU A CA 1
ATOM 5839 C C . LEU A 1 741 ? 31.297 14.273 3.691 1 77.56 741 LEU A C 1
ATOM 5841 O O . LEU A 1 741 ? 31.594 14.328 2.492 1 77.56 741 LEU A O 1
ATOM 5845 N N . GLN A 1 742 ? 30.203 14.531 4.164 1 69.25 742 GLN A N 1
ATOM 5846 C CA . GLN A 1 742 ? 29.109 14.93 3.287 1 69.25 742 GLN A CA 1
ATOM 5847 C C . GLN A 1 742 ? 29.234 16.391 2.873 1 69.25 742 GLN A C 1
ATOM 5849 O O . GLN A 1 742 ? 29.016 16.734 1.709 1 69.25 742 GLN A O 1
ATOM 5854 N N . GLU A 1 743 ? 29.562 17.203 3.787 1 66.5 743 GLU A N 1
ATOM 5855 C CA . GLU A 1 743 ? 29.703 18.625 3.549 1 66.5 743 GLU A CA 1
ATOM 5856 C C . GLU A 1 743 ? 30.828 18.922 2.559 1 66.5 743 GLU A C 1
ATOM 5858 O O . GLU A 1 743 ? 30.719 19.828 1.737 1 66.5 743 GLU A O 1
ATOM 5863 N N . GLU A 1 744 ? 31.859 18.141 2.652 1 64.69 744 GLU A N 1
ATOM 5864 C CA . GLU A 1 744 ? 33 18.328 1.759 1 64.69 744 GLU A CA 1
ATOM 5865 C C . GLU A 1 744 ? 32.75 17.688 0.401 1 64.69 744 GLU A C 1
ATOM 5867 O O . GLU A 1 744 ? 33.594 17.781 -0.506 1 64.69 744 GLU A O 1
ATOM 5872 N N . GLY A 1 745 ? 31.438 17.094 0.346 1 64.38 745 GLY A N 1
ATOM 5873 C CA . GLY A 1 745 ? 31 16.578 -0.937 1 64.38 745 GLY A CA 1
ATOM 5874 C C . GLY A 1 745 ? 31.625 15.227 -1.274 1 64.38 745 GLY A C 1
ATOM 5875 O O . GLY A 1 745 ? 31.609 14.805 -2.434 1 64.38 745 GLY A O 1
ATOM 5876 N N . LEU A 1 746 ? 32.281 14.578 -0.386 1 67.5 746 LEU A N 1
ATOM 5877 C CA . LEU A 1 746 ? 32.969 13.312 -0.656 1 67.5 746 LEU A CA 1
ATOM 5878 C C . LEU A 1 746 ? 31.969 12.18 -0.796 1 67.5 746 LEU A C 1
ATOM 5880 O O . LEU A 1 746 ? 32.188 11.242 -1.573 1 67.5 746 LEU A O 1
ATOM 5884 N N . PHE A 1 747 ? 30.922 12.398 -0.016 1 68.12 747 PHE A N 1
ATOM 5885 C CA . PHE A 1 747 ? 29.859 11.406 -0.095 1 68.12 747 PHE A CA 1
ATOM 5886 C C . PHE A 1 747 ? 28.484 12.086 -0.138 1 68.12 747 PHE A C 1
ATOM 5888 O O . PHE A 1 747 ? 28.25 13.062 0.577 1 68.12 747 PHE A O 1
ATOM 5895 N N . GLU A 1 748 ? 27.734 11.586 -1.027 1 60.09 748 GLU A N 1
ATOM 5896 C CA . GLU A 1 748 ? 26.422 12.219 -1.201 1 60.09 748 GLU A CA 1
ATOM 5897 C C . GLU A 1 748 ? 25.422 11.719 -0.161 1 60.09 748 GLU A C 1
ATOM 5899 O O . GLU A 1 748 ? 24.547 12.461 0.276 1 60.09 748 GLU A O 1
ATOM 5904 N N . ASP A 1 749 ? 25.594 10.516 0.224 1 59.81 749 ASP A N 1
ATOM 5905 C CA . ASP A 1 749 ? 24.625 9.938 1.151 1 59.81 749 ASP A CA 1
ATOM 5906 C C . ASP A 1 749 ? 25.297 9.555 2.473 1 59.81 749 ASP A C 1
ATOM 5908 O O . ASP A 1 749 ? 26.469 9.195 2.498 1 59.81 749 ASP A O 1
ATOM 5912 N N . ALA A 1 750 ? 24.594 9.766 3.578 1 64.25 750 ALA A N 1
ATOM 5913 C CA . ALA A 1 750 ? 25.109 9.516 4.922 1 64.25 750 ALA A CA 1
ATOM 5914 C C . ALA A 1 750 ? 25.5 8.047 5.09 1 64.25 750 ALA A C 1
ATOM 5916 O O . ALA A 1 750 ? 26.5 7.734 5.758 1 64.25 750 ALA A O 1
ATOM 5917 N N . GLY A 1 751 ? 24.812 7.285 4.512 1 63.19 751 GLY A N 1
ATOM 5918 C CA . GLY A 1 751 ? 25.141 5.871 4.617 1 63.19 751 GLY A CA 1
ATOM 5919 C C . GLY A 1 751 ? 26.5 5.531 4.039 1 63.19 751 GLY A C 1
ATOM 5920 O O . GLY A 1 751 ? 27.297 4.82 4.668 1 63.19 751 GLY A O 1
ATOM 5921 N N . SER A 1 752 ? 26.672 6.105 2.963 1 66.5 752 SER A N 1
ATOM 5922 C CA . SER A 1 752 ? 27.984 5.895 2.355 1 66.5 752 SER A CA 1
ATOM 5923 C C . SER A 1 752 ? 29.094 6.547 3.182 1 66.5 752 SER A C 1
ATOM 5925 O O . SER A 1 752 ? 30.188 5.992 3.314 1 66.5 752 SER A O 1
ATOM 5927 N N . ALA A 1 753 ? 28.781 7.602 3.707 1 74.5 753 ALA A N 1
ATOM 5928 C CA . ALA A 1 753 ? 29.734 8.289 4.562 1 74.5 753 ALA A CA 1
ATOM 5929 C C . ALA A 1 753 ? 30.016 7.484 5.828 1 74.5 753 ALA A C 1
ATOM 5931 O O . ALA A 1 753 ? 31.172 7.387 6.266 1 74.5 753 ALA A O 1
ATOM 5932 N N . GLU A 1 754 ? 29.109 6.941 6.234 1 73.06 754 GLU A N 1
ATOM 5933 C CA . GLU A 1 754 ? 29.266 6.129 7.438 1 73.06 754 GLU A CA 1
ATOM 5934 C C . GLU A 1 754 ? 30.062 4.859 7.148 1 73.06 754 GLU A C 1
ATOM 5936 O O . GLU A 1 754 ? 30.891 4.445 7.961 1 73.06 754 GLU A O 1
ATOM 5941 N N . ARG A 1 755 ? 29.797 4.297 6.105 1 70.5 755 ARG A N 1
ATOM 5942 C CA . ARG A 1 755 ? 30.594 3.137 5.703 1 70.5 755 ARG A CA 1
ATOM 5943 C C . ARG A 1 755 ? 32.062 3.51 5.535 1 70.5 755 ARG A C 1
ATOM 5945 O O . ARG A 1 755 ? 32.938 2.736 5.902 1 70.5 755 ARG A O 1
ATOM 5952 N N . PHE A 1 756 ? 32.188 4.676 5.039 1 74.25 756 PHE A N 1
ATOM 5953 C CA . PHE A 1 756 ? 33.562 5.172 4.891 1 74.25 756 PHE A CA 1
ATOM 5954 C C . PHE A 1 756 ? 34.188 5.438 6.254 1 74.25 756 PHE A C 1
ATOM 5956 O O . PHE A 1 756 ? 35.375 5.105 6.48 1 74.25 756 PHE A O 1
ATOM 5963 N N . ALA A 1 757 ? 33.438 5.93 7.082 1 76.12 757 ALA A N 1
ATOM 5964 C CA . ALA A 1 757 ? 33.938 6.18 8.43 1 76.12 757 ALA A CA 1
ATOM 5965 C C . ALA A 1 757 ? 34.281 4.875 9.156 1 76.12 757 ALA A C 1
ATOM 5967 O O . ALA A 1 757 ? 35.25 4.785 9.875 1 76.12 757 ALA A O 1
ATOM 5968 N N . ASP A 1 758 ? 33.562 3.984 8.867 1 70.25 758 ASP A N 1
ATOM 5969 C CA . ASP A 1 758 ? 33.812 2.65 9.398 1 70.25 758 ASP A CA 1
ATOM 5970 C C . ASP A 1 758 ? 35.094 2.072 8.82 1 70.25 758 ASP A C 1
ATOM 5972 O O . ASP A 1 758 ? 35.875 1.434 9.539 1 70.25 758 ASP A O 1
ATOM 5976 N N . ALA A 1 759 ? 35.25 2.316 7.613 1 72.06 759 ALA A N 1
ATOM 5977 C CA . ALA A 1 759 ? 36.5 1.889 6.965 1 72.06 759 ALA A CA 1
ATOM 5978 C C . ALA A 1 759 ? 37.719 2.615 7.555 1 72.06 759 ALA A C 1
ATOM 5980 O O . ALA A 1 759 ? 38.781 2.021 7.719 1 72.06 759 ALA A O 1
ATOM 5981 N N . LEU A 1 760 ? 37.562 3.842 7.895 1 76.25 760 LEU A N 1
ATOM 5982 C CA . LEU A 1 760 ? 38.625 4.613 8.516 1 76.25 760 LEU A CA 1
ATOM 5983 C C . LEU A 1 760 ? 38.969 4.062 9.898 1 76.25 760 LEU A C 1
ATOM 5985 O O . LEU A 1 760 ? 40.125 4.047 10.305 1 76.25 760 LEU A O 1
ATOM 5989 N N . LEU A 1 761 ? 38 3.574 10.477 1 74.31 761 LEU A N 1
ATOM 5990 C CA . LEU A 1 761 ? 38.156 3.004 11.805 1 74.31 761 LEU A CA 1
ATOM 5991 C C . LEU A 1 761 ? 38.844 1.645 11.727 1 74.31 761 LEU A C 1
ATOM 5993 O O . LEU A 1 761 ? 39.781 1.363 12.5 1 74.31 761 LEU A O 1
ATOM 5997 N N . LEU A 1 762 ? 38.438 0.993 10.766 1 69.25 762 LEU A N 1
ATOM 5998 C CA . LEU A 1 762 ? 39.031 -0.332 10.562 1 69.25 762 LEU A CA 1
ATOM 5999 C C . LEU A 1 762 ? 40.469 -0.227 10.078 1 69.25 762 LEU A C 1
ATOM 6001 O O . LEU A 1 762 ? 41.312 -1.048 10.445 1 69.25 762 LEU A O 1
ATOM 6005 N N . GLY A 1 763 ? 40.656 0.778 9.242 1 66.62 763 GLY A N 1
ATOM 6006 C CA . GLY A 1 763 ? 42 1.003 8.719 1 66.62 763 GLY A CA 1
ATOM 6007 C C . GLY A 1 763 ? 42.906 1.679 9.711 1 66.62 763 GLY A C 1
ATOM 6008 O O . GLY A 1 763 ? 44.094 1.858 9.43 1 66.62 763 GLY A O 1
ATOM 6009 N N . GLY A 1 764 ? 42.312 2.055 10.805 1 68.44 764 GLY A N 1
ATOM 6010 C CA . GLY A 1 764 ? 43.125 2.641 11.883 1 68.44 764 GLY A CA 1
ATOM 6011 C C . GLY A 1 764 ? 43.375 4.125 11.695 1 68.44 764 GLY A C 1
ATOM 6012 O O . GLY A 1 764 ? 44.281 4.684 12.305 1 68.44 764 GLY A O 1
ATOM 6013 N N . ALA A 1 765 ? 42.781 4.711 10.781 1 73.56 765 ALA A N 1
ATOM 6014 C CA . ALA A 1 765 ? 42.969 6.148 10.586 1 73.56 765 ALA A CA 1
ATOM 6015 C C . ALA A 1 765 ? 42.312 6.941 11.703 1 73.56 765 ALA A C 1
ATOM 6017 O O . ALA A 1 765 ? 42.75 8.055 12.023 1 73.56 765 ALA A O 1
ATOM 6018 N N . ILE A 1 766 ? 41.25 6.258 12.219 1 75.88 766 ILE A N 1
ATOM 6019 C CA . ILE A 1 766 ? 40.594 6.852 13.383 1 75.88 766 ILE A CA 1
ATOM 6020 C C . ILE A 1 766 ? 40.438 5.805 14.484 1 75.88 766 ILE A C 1
ATOM 6022 O O . ILE A 1 766 ? 40.375 4.605 14.203 1 75.88 766 ILE A O 1
ATOM 6026 N N . LYS A 1 767 ? 40.656 6.168 15.633 1 74.38 767 LYS A N 1
ATOM 6027 C CA . LYS A 1 767 ? 40.531 5.277 16.781 1 74.38 767 LYS A CA 1
ATOM 6028 C C . LYS A 1 767 ? 39.469 5.793 17.75 1 74.38 767 LYS A C 1
ATOM 6030 O O . LYS A 1 767 ? 39.312 7.004 17.906 1 74.38 767 LYS A O 1
ATOM 6035 N N . LYS A 1 768 ? 38.812 4.961 18.219 1 73.31 768 LYS A N 1
ATOM 6036 C CA . LYS A 1 768 ? 37.812 5.32 19.234 1 73.31 768 LYS A CA 1
ATOM 6037 C C . LYS A 1 768 ? 38.5 5.859 20.484 1 73.31 768 LYS A C 1
ATOM 6039 O O . LYS A 1 768 ? 39.469 5.297 20.953 1 73.31 768 LYS A O 1
ATOM 6044 N N . ALA A 1 769 ? 38.094 7.047 21 1 71.25 769 ALA A N 1
ATOM 6045 C CA . ALA A 1 769 ? 38.719 7.695 22.156 1 71.25 769 ALA A CA 1
ATOM 6046 C C . ALA A 1 769 ? 38.562 6.859 23.422 1 71.25 769 ALA A C 1
ATOM 6048 O O . ALA A 1 769 ? 39.469 6.801 24.25 1 71.25 769 ALA A O 1
ATOM 6049 N N . GLU A 1 770 ? 37.406 6.293 23.688 1 62.75 770 GLU A N 1
ATOM 6050 C CA . GLU A 1 770 ? 37.156 5.426 24.844 1 62.75 770 GLU A CA 1
ATOM 6051 C C . GLU A 1 770 ? 36.5 4.121 24.406 1 62.75 770 GLU A C 1
ATOM 6053 O O . GLU A 1 770 ? 35.5 4.133 23.688 1 62.75 770 GLU A O 1
ATOM 6058 N N . GLY A 1 771 ? 37.156 2.922 24.641 1 56.81 771 GLY A N 1
ATOM 6059 C CA . GLY A 1 771 ? 36.594 1.595 24.453 1 56.81 771 GLY A CA 1
ATOM 6060 C C . GLY A 1 771 ? 37.188 0.851 23.266 1 56.81 771 GLY A C 1
ATOM 6061 O O . GLY A 1 771 ? 37.906 1.443 22.453 1 56.81 771 GLY A O 1
ATOM 6062 N N . ASP A 1 772 ? 37.281 -0.338 23.203 1 51.22 772 ASP A N 1
ATOM 6063 C CA . ASP A 1 772 ? 37.969 -1.267 22.297 1 51.22 772 ASP A CA 1
ATOM 6064 C C . ASP A 1 772 ? 37.062 -1.616 21.109 1 51.22 772 ASP A C 1
ATOM 6066 O O . ASP A 1 772 ? 37.375 -2.516 20.328 1 51.22 772 ASP A O 1
ATOM 6070 N N . GLU A 1 773 ? 36 -0.869 20.969 1 50.69 773 GLU A N 1
ATOM 6071 C CA . GLU A 1 773 ? 35.094 -1.427 19.984 1 50.69 773 GLU A CA 1
ATOM 6072 C C . GLU A 1 773 ? 35.406 -0.912 18.578 1 50.69 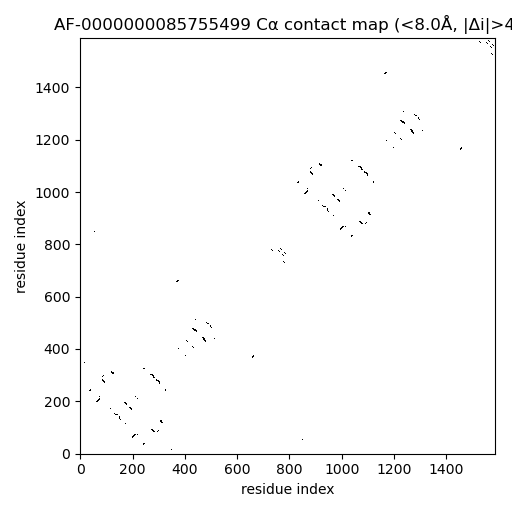773 GLU A C 1
ATOM 6074 O O . GLU A 1 773 ? 35.719 0.273 18.406 1 50.69 773 GLU A O 1
ATOM 6079 N N . GLN A 1 774 ? 35.656 -1.687 17.562 1 55.28 774 GLN A N 1
ATOM 6080 C CA . GLN A 1 774 ? 36.156 -1.481 16.203 1 55.28 774 GLN A CA 1
ATOM 6081 C C . GLN A 1 774 ? 35 -1.135 15.25 1 55.28 774 GLN A C 1
ATOM 6083 O O . GLN A 1 774 ? 35.062 -1.412 14.055 1 55.28 774 GLN A O 1
ATOM 6088 N N . ILE A 1 775 ? 33.875 -0.708 15.695 1 58.31 775 ILE A N 1
ATOM 6089 C CA . ILE A 1 775 ? 32.812 -0.308 14.773 1 58.31 775 ILE A CA 1
ATOM 6090 C C . ILE A 1 775 ? 32.562 1.193 14.891 1 58.31 775 ILE A C 1
ATOM 6092 O O . ILE A 1 775 ? 32.5 1.728 16 1 58.31 775 ILE A O 1
ATOM 6096 N N . PHE A 1 776 ? 32.469 1.785 13.797 1 66.12 776 PHE A N 1
ATOM 6097 C CA . PHE A 1 776 ? 32.219 3.225 13.75 1 66.12 776 PHE A CA 1
ATOM 6098 C C . PHE A 1 776 ? 30.828 3.564 14.211 1 66.12 776 PHE A C 1
ATOM 6100 O O . PHE A 1 776 ? 29.859 2.908 13.812 1 66.12 776 PHE A O 1
ATOM 6107 N N . ASP A 1 777 ? 30.75 4.199 15.125 1 65.44 777 ASP A N 1
ATOM 6108 C CA . ASP A 1 777 ? 29.531 4.73 15.703 1 65.44 777 ASP A CA 1
ATOM 6109 C C . ASP A 1 777 ? 29.5 6.254 15.641 1 65.44 777 ASP A C 1
ATOM 6111 O O . ASP A 1 777 ? 30.453 6.91 16.062 1 65.44 777 ASP A O 1
ATOM 6115 N N . ASN A 1 778 ? 28.5 6.684 15.117 1 67.94 778 ASN A N 1
ATOM 6116 C CA . ASN A 1 778 ? 28.391 8.125 14.914 1 67.94 778 ASN A CA 1
ATOM 6117 C C . ASN A 1 778 ? 28.438 8.891 16.234 1 67.94 778 ASN A C 1
ATOM 6119 O O . ASN A 1 778 ? 28.797 10.062 16.25 1 67.94 778 ASN A O 1
ATOM 6123 N N . PHE A 1 779 ? 28.25 8.133 17.312 1 61.28 779 PHE A N 1
ATOM 6124 C CA . PHE A 1 779 ? 28.094 8.828 18.594 1 61.28 779 PHE A CA 1
ATOM 6125 C C . PHE A 1 779 ? 29.344 8.68 19.453 1 61.28 779 PHE A C 1
ATOM 6127 O O . PHE A 1 779 ? 29.438 9.281 20.516 1 61.28 779 PHE A O 1
ATOM 6134 N N . CYS A 1 780 ? 30.281 7.914 19 1 69.69 780 CYS A N 1
ATOM 6135 C CA . CYS A 1 780 ? 31.516 7.727 19.734 1 69.69 780 CYS A CA 1
ATOM 6136 C C . CYS A 1 780 ? 32.562 8.773 19.328 1 69.69 780 CYS A C 1
ATOM 6138 O O . CYS A 1 780 ? 32.469 9.359 18.25 1 69.69 780 CYS A O 1
ATOM 6140 N N . TYR A 1 781 ? 33.281 8.984 20.344 1 75.5 781 TYR A N 1
ATOM 6141 C CA . TYR A 1 781 ? 34.406 9.883 20.047 1 75.5 781 TYR A CA 1
ATOM 6142 C C . TYR A 1 781 ? 35.562 9.117 19.469 1 75.5 781 TYR A C 1
ATOM 6144 O O . TYR A 1 781 ? 35.906 8.016 19.922 1 75.5 781 TYR A O 1
ATOM 6152 N N . TYR A 1 782 ? 36 9.734 18.547 1 77.5 782 TYR A N 1
ATOM 6153 C CA . TYR A 1 782 ? 37.125 9.141 17.859 1 77.5 782 TYR A CA 1
ATOM 6154 C C . TYR A 1 782 ? 38.312 10.102 17.828 1 77.5 782 TYR A C 1
ATOM 6156 O O . TYR A 1 782 ? 38.156 11.305 18.062 1 77.5 782 TYR A O 1
ATOM 6164 N N . LEU A 1 783 ? 39.5 9.508 17.734 1 77.88 783 LEU A N 1
ATOM 6165 C CA . LEU A 1 783 ? 40.75 10.25 17.594 1 77.88 783 LEU A CA 1
ATOM 6166 C C . LEU A 1 783 ? 41.438 9.93 16.25 1 77.88 783 LEU A C 1
ATOM 6168 O O . LEU A 1 783 ? 41.375 8.797 15.781 1 77.88 783 LEU A O 1
ATOM 6172 N N . PHE A 1 784 ? 41.875 10.938 15.625 1 73.81 784 PHE A N 1
ATOM 6173 C CA . PHE A 1 784 ? 42.688 10.68 14.43 1 73.81 784 PHE A CA 1
ATOM 6174 C C . PHE A 1 784 ? 44.031 10.078 14.805 1 73.81 784 PHE A C 1
ATOM 6176 O O . PHE A 1 784 ? 44.688 10.531 15.75 1 73.81 784 PHE A O 1
ATOM 6183 N N . VAL A 1 785 ? 44.281 9.016 14.273 1 66.31 785 VAL A N 1
ATOM 6184 C CA . VAL A 1 785 ? 45.594 8.406 14.531 1 66.31 785 VAL A CA 1
ATOM 6185 C C . VAL A 1 785 ? 46.656 9 13.586 1 66.31 785 VAL A C 1
ATOM 6187 O O . VAL A 1 785 ? 46.406 9.078 12.375 1 66.31 785 VAL A O 1
ATOM 6190 N N . CYS A 1 786 ? 47.531 9.82 14.039 1 52.28 786 CYS A N 1
ATOM 6191 C CA . CYS A 1 786 ? 48.594 10.461 13.289 1 52.28 786 CYS A CA 1
ATOM 6192 C C . CYS A 1 786 ? 49.344 9.438 12.422 1 52.28 786 CYS A C 1
ATOM 6194 O O . CYS A 1 786 ? 49.469 8.273 12.797 1 52.28 786 CYS A O 1
ATOM 6196 N N . SER A 1 787 ? 49.5 9.773 11.164 1 49.72 787 SER A N 1
ATOM 6197 C CA . SER A 1 787 ? 50.219 9.023 10.141 1 49.72 787 SER A CA 1
ATOM 6198 C C . SER A 1 787 ? 51.438 8.305 10.727 1 49.72 787 SER A C 1
ATOM 6200 O O . SER A 1 787 ? 51.781 7.203 10.289 1 49.72 787 SER A O 1
ATOM 6202 N N . ASP A 1 788 ? 52.281 8.953 11.562 1 44.59 788 ASP A N 1
ATOM 6203 C CA . ASP A 1 788 ? 53.531 8.352 12.031 1 44.59 788 ASP A CA 1
ATOM 6204 C C . ASP A 1 788 ? 53.25 7.074 12.82 1 44.59 788 ASP A C 1
ATOM 6206 O O . ASP A 1 788 ? 54.094 6.188 12.891 1 44.59 788 ASP A O 1
ATOM 6210 N N . GLN A 1 789 ? 52.125 6.895 13.375 1 42.47 789 GLN A N 1
ATOM 6211 C CA . GLN A 1 789 ? 51.875 5.703 14.188 1 42.47 789 GLN A CA 1
ATOM 6212 C C . GLN A 1 789 ? 51.219 4.602 13.352 1 42.47 789 GLN A C 1
ATOM 6214 O O . GLN A 1 789 ? 51.156 3.447 13.781 1 42.47 789 GLN A O 1
ATOM 6219 N N . LEU A 1 790 ? 50.5 4.836 12.438 1 41 790 LEU A N 1
ATOM 6220 C CA . LEU A 1 790 ? 49.938 3.77 11.602 1 41 790 LEU A CA 1
ATOM 6221 C C . LEU A 1 790 ? 51.062 2.912 11.016 1 41 790 LEU A C 1
ATOM 6223 O O . LEU A 1 790 ? 50.875 1.726 10.75 1 41 790 LEU A O 1
ATOM 6227 N N . LEU A 1 791 ? 52.25 3.48 10.641 1 34.75 791 LEU A N 1
ATOM 6228 C CA . LEU A 1 791 ? 53.375 2.699 10.148 1 34.75 791 LEU A CA 1
ATOM 6229 C C . LEU A 1 791 ? 53.906 1.753 11.227 1 34.75 791 LEU A C 1
ATOM 6231 O O . LEU A 1 791 ? 54.656 0.817 10.93 1 34.75 791 LEU A O 1
ATOM 6235 N N . SER A 1 792 ? 53.75 2.062 12.484 1 33.53 792 SER A N 1
ATOM 6236 C CA . SER A 1 792 ? 54.375 1.151 13.43 1 33.53 792 SER A CA 1
ATOM 6237 C C . SER A 1 792 ? 53.5 -0.082 13.672 1 33.53 792 SER A C 1
ATOM 6239 O O . SER A 1 792 ? 53.906 -0.985 14.414 1 33.53 792 SER A O 1
ATOM 6241 N N . VAL A 1 793 ? 52.281 -0.029 13.422 1 31.64 793 VAL A N 1
ATOM 6242 C CA . VAL A 1 793 ? 51.594 -1.275 13.734 1 31.64 793 VAL A CA 1
ATOM 6243 C C . VAL A 1 793 ? 51.688 -2.242 12.555 1 31.64 793 VAL A C 1
ATOM 6245 O O . VAL A 1 793 ? 51.156 -3.342 12.594 1 31.64 793 VAL A O 1
ATOM 6248 N N . THR A 1 794 ? 52.156 -1.86 11.422 1 26.78 794 THR A N 1
ATOM 6249 C CA . THR A 1 794 ? 52.562 -3.016 10.625 1 26.78 794 THR A CA 1
ATOM 6250 C C . THR A 1 794 ? 53.875 -3.582 11.125 1 26.78 794 THR A C 1
ATOM 6252 O O . THR A 1 794 ? 54.812 -2.83 11.391 1 26.78 794 THR A O 1
ATOM 6255 N N . MET B 1 1 ? -47.875 -30.188 -19.516 1 21.02 1 MET B N 1
ATOM 6256 C CA . MET B 1 1 ? -46.656 -30.031 -20.297 1 21.02 1 MET B CA 1
ATOM 6257 C C . MET B 1 1 ? -46.219 -28.578 -20.328 1 21.02 1 MET B C 1
ATOM 6259 O O . MET B 1 1 ? -45.031 -28.281 -20.594 1 21.02 1 MET B O 1
ATOM 6263 N N . ALA B 1 2 ? -47.156 -27.641 -20.438 1 31.31 2 ALA B N 1
ATOM 6264 C CA . ALA B 1 2 ? -46.875 -26.203 -20.438 1 31.31 2 ALA B CA 1
ATOM 6265 C C . ALA B 1 2 ? -46.312 -25.766 -19.094 1 31.31 2 ALA B C 1
ATOM 6267 O O . ALA B 1 2 ? -45.5 -24.828 -19.031 1 31.31 2 ALA B O 1
ATOM 6268 N N . THR B 1 3 ? -46.906 -26.234 -18.016 1 34.66 3 THR B N 1
ATOM 6269 C CA . THR B 1 3 ? -46.438 -25.844 -16.688 1 34.66 3 THR B CA 1
ATOM 6270 C C . THR B 1 3 ? -45.031 -26.359 -16.438 1 34.66 3 THR B C 1
ATOM 6272 O O . THR B 1 3 ? -44.281 -25.781 -15.625 1 34.66 3 THR B O 1
ATOM 6275 N N . MET B 1 4 ? -44.625 -27.562 -16.922 1 33.06 4 MET B N 1
ATOM 6276 C CA . MET B 1 4 ? -43.281 -28.078 -16.75 1 33.06 4 MET B CA 1
ATOM 6277 C C . MET B 1 4 ? -42.281 -27.312 -17.625 1 33.06 4 MET B C 1
ATOM 6279 O O . MET B 1 4 ? -41.094 -27.281 -17.328 1 33.06 4 MET B O 1
ATOM 6283 N N . ALA B 1 5 ? -42.625 -26.859 -18.844 1 41.19 5 ALA B N 1
ATOM 6284 C CA . ALA B 1 5 ? -41.812 -26.078 -19.75 1 41.19 5 ALA B CA 1
ATOM 6285 C C . ALA B 1 5 ? -41.531 -24.672 -19.203 1 41.19 5 ALA B C 1
ATOM 6287 O O . ALA B 1 5 ? -40.469 -24.094 -19.438 1 41.19 5 ALA B O 1
ATOM 6288 N N . GLY B 1 6 ? -42.469 -24.062 -18.562 1 41.81 6 GLY B N 1
ATOM 6289 C CA . GLY B 1 6 ? -42.375 -22.75 -17.938 1 41.81 6 GLY B CA 1
ATOM 6290 C C . GLY B 1 6 ? -41.344 -22.719 -16.797 1 41.81 6 GLY B C 1
ATOM 6291 O O . GLY B 1 6 ? -40.625 -21.75 -16.641 1 41.81 6 GLY B O 1
ATOM 6292 N N . ASN B 1 7 ? -41.344 -23.766 -15.961 1 44.66 7 ASN B N 1
ATOM 6293 C CA . ASN B 1 7 ? -40.406 -23.906 -14.852 1 44.66 7 ASN B CA 1
ATOM 6294 C C . ASN B 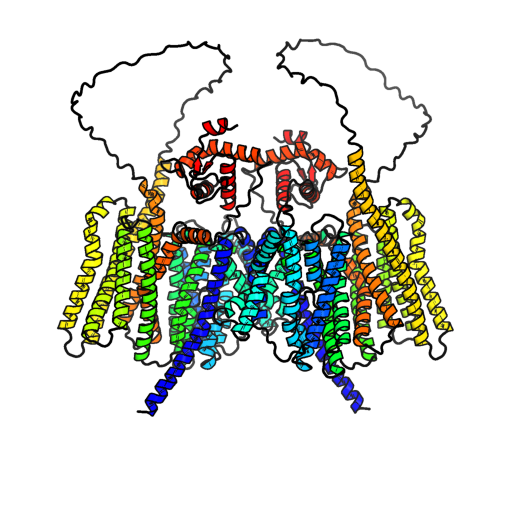1 7 ? -38.969 -24.109 -15.344 1 44.66 7 ASN B C 1
ATOM 6296 O O . ASN B 1 7 ? -38.031 -23.641 -14.719 1 44.66 7 ASN B O 1
ATOM 6300 N N . SER B 1 8 ? -38.844 -24.719 -16.531 1 44.47 8 SER B N 1
ATOM 6301 C CA . SER B 1 8 ? -37.531 -24.938 -17.094 1 44.47 8 SER B CA 1
ATOM 6302 C C . SER B 1 8 ? -36.906 -23.641 -17.625 1 44.47 8 SER B C 1
ATOM 6304 O O . SER B 1 8 ? -35.719 -23.391 -17.453 1 44.47 8 SER B O 1
ATOM 6306 N N . THR B 1 9 ? -37.75 -22.844 -18.312 1 46.34 9 THR B N 1
ATOM 6307 C CA . THR B 1 9 ? -37.281 -21.562 -18.797 1 46.34 9 THR B CA 1
ATOM 6308 C C . THR B 1 9 ? -36.938 -20.625 -17.641 1 46.34 9 THR B C 1
ATOM 6310 O O . THR B 1 9 ? -35.938 -19.906 -17.688 1 46.34 9 THR B O 1
ATOM 6313 N N . GLU B 1 10 ? -37.75 -20.656 -16.609 1 48.69 10 GLU B N 1
ATOM 6314 C CA . GLU B 1 10 ? -37.469 -19.844 -15.438 1 48.69 10 GLU B CA 1
ATOM 6315 C C . GLU B 1 10 ? -36.188 -20.312 -14.727 1 48.69 10 GLU B C 1
ATOM 6317 O O . GLU B 1 10 ? -35.406 -19.516 -14.242 1 48.69 10 GLU B O 1
ATOM 6322 N N . GLN B 1 11 ? -36.031 -21.547 -14.773 1 48.56 11 GLN B N 1
ATOM 6323 C CA . GLN B 1 11 ? -34.844 -22.094 -14.172 1 48.56 11 GLN B CA 1
ATOM 6324 C C . GLN B 1 11 ? -33.594 -21.766 -15 1 48.56 11 GLN B C 1
ATOM 6326 O O . GLN B 1 11 ? -32.531 -21.484 -14.445 1 48.56 11 GLN B O 1
ATOM 6331 N N . ILE B 1 12 ? -34.031 -21.203 -16.219 1 43.84 12 ILE B N 1
ATOM 6332 C CA . ILE B 1 12 ? -32.906 -20.797 -17.078 1 43.84 12 ILE B CA 1
ATOM 6333 C C . ILE B 1 12 ? -32.656 -19.312 -16.875 1 43.84 12 ILE B C 1
ATOM 6335 O O . ILE B 1 12 ? -31.484 -18.891 -16.812 1 43.84 12 ILE B O 1
ATOM 6339 N N . GLU B 1 13 ? -33.5 -19.078 -17.031 1 50.38 13 GLU B N 1
ATOM 6340 C CA . GLU B 1 13 ? -33.312 -17.641 -16.828 1 50.38 13 GLU B CA 1
ATOM 6341 C C . GLU B 1 13 ? -32.719 -17.359 -15.461 1 50.38 13 GLU B C 1
ATOM 6343 O O . GLU B 1 13 ? -31.859 -16.469 -15.328 1 50.38 13 GLU B O 1
ATOM 6348 N N . GLU B 1 14 ? -33 -18.219 -14.516 1 51.69 14 GLU B N 1
ATOM 6349 C CA . GLU B 1 14 ? -32.438 -18.047 -13.18 1 51.69 14 GLU B CA 1
ATOM 6350 C C . GLU B 1 14 ? -31 -18.531 -13.133 1 51.69 14 GLU B C 1
ATOM 6352 O O . GLU B 1 14 ? -30.156 -17.906 -12.484 1 51.69 14 GLU B O 1
ATOM 6357 N N . ALA B 1 15 ? -30.766 -19.609 -13.789 1 52.03 15 ALA B N 1
ATOM 6358 C CA . ALA B 1 15 ? -29.406 -20.125 -13.883 1 52.03 15 ALA B CA 1
ATOM 6359 C C . ALA B 1 15 ? -28.5 -19.156 -14.641 1 52.03 15 ALA B C 1
ATOM 6361 O O . ALA B 1 15 ? -27.344 -18.953 -14.25 1 52.03 15 ALA B O 1
ATOM 6362 N N . HIS B 1 16 ? -29.016 -18.625 -15.781 1 53.69 16 HIS B N 1
ATOM 6363 C CA . HIS B 1 16 ? -28.266 -17.594 -16.516 1 53.69 16 HIS B CA 1
ATOM 6364 C C . HIS B 1 16 ? -28 -16.391 -15.633 1 53.69 16 HIS B C 1
ATOM 6366 O O . HIS B 1 16 ? -26.906 -15.812 -15.68 1 53.69 16 HIS B O 1
ATOM 6372 N N . THR B 1 17 ? -29 -16.062 -14.805 1 55.12 17 THR B N 1
ATOM 6373 C CA . THR B 1 17 ? -28.844 -14.922 -13.922 1 55.12 17 THR B CA 1
ATOM 6374 C C . THR B 1 17 ? -27.812 -15.211 -12.836 1 55.12 17 THR B C 1
ATOM 6376 O O . THR B 1 17 ? -27 -14.344 -12.508 1 55.12 17 THR B O 1
ATOM 6379 N N . GLU B 1 18 ? -27.891 -16.469 -12.422 1 58.38 18 GLU B N 1
ATOM 6380 C CA . GLU B 1 18 ? -26.953 -16.812 -11.359 1 58.38 18 GLU B CA 1
ATOM 6381 C C . GLU B 1 18 ? -25.531 -16.953 -11.898 1 58.38 18 GLU B C 1
ATOM 6383 O O . GLU B 1 18 ? -24.562 -16.547 -11.25 1 58.38 18 GLU B O 1
ATOM 6388 N N . SER B 1 19 ? -25.5 -17.641 -13.07 1 59.69 19 SER B N 1
ATOM 6389 C CA . SER B 1 19 ? -24.188 -17.719 -13.711 1 59.69 19 SER B CA 1
ATOM 6390 C C . SER B 1 19 ? -23.625 -16.344 -14.031 1 59.69 19 SER B C 1
ATOM 6392 O O . SER B 1 19 ? -22.422 -16.109 -13.914 1 59.69 19 SER B O 1
ATOM 6394 N N . ASP B 1 20 ? -24.516 -15.477 -14.367 1 60.91 20 ASP B N 1
ATOM 6395 C CA . ASP B 1 20 ? -24.094 -14.109 -14.664 1 60.91 20 ASP B CA 1
ATOM 6396 C C . ASP B 1 20 ? -23.594 -13.406 -13.414 1 60.91 20 ASP B C 1
ATOM 6398 O O . ASP B 1 20 ? -22.656 -12.594 -13.484 1 60.91 20 ASP B O 1
ATOM 6402 N N . VAL B 1 21 ? -24.172 -13.898 -12.367 1 63.03 21 VAL B N 1
ATOM 6403 C CA . VAL B 1 21 ? -23.766 -13.289 -11.109 1 63.03 21 VAL B CA 1
ATOM 6404 C C . VAL B 1 21 ? -22.344 -13.742 -10.758 1 63.03 21 VAL B C 1
ATOM 6406 O O . VAL B 1 21 ? -21.516 -12.938 -10.305 1 63.03 21 VAL B O 1
ATOM 6409 N N . VAL B 1 22 ? -22.094 -15.086 -11.008 1 63.06 22 VAL B N 1
ATOM 6410 C CA . VAL B 1 22 ? -20.766 -15.609 -10.727 1 63.06 22 VAL B CA 1
ATOM 6411 C C . VAL B 1 22 ? -19.734 -14.945 -11.641 1 63.06 22 VAL B C 1
ATOM 6413 O O . VAL B 1 22 ? -18.672 -14.539 -11.188 1 63.06 22 VAL B O 1
ATOM 6416 N N . PHE B 1 23 ? -20.234 -14.875 -12.836 1 62.22 23 PHE B N 1
ATOM 6417 C CA . PHE B 1 23 ? -19.328 -14.273 -13.805 1 62.22 23 PHE B CA 1
ATOM 6418 C C . PHE B 1 23 ? -19.062 -12.812 -13.469 1 62.22 23 PHE B C 1
ATOM 6420 O O . PHE B 1 23 ? -17.938 -12.344 -13.539 1 62.22 23 PHE B O 1
ATOM 6427 N N . GLN B 1 24 ? -20.031 -12.164 -13.07 1 64.12 24 GLN B N 1
ATOM 6428 C CA . GLN B 1 24 ? -19.938 -10.727 -12.836 1 64.12 24 GLN B CA 1
ATOM 6429 C C . GLN B 1 24 ? -19.109 -10.43 -11.594 1 64.12 24 GLN B C 1
ATOM 6431 O O . GLN B 1 24 ? -18.484 -9.367 -11.5 1 64.12 24 GLN B O 1
ATOM 6436 N N . ASN B 1 25 ? -19 -11.422 -10.766 1 65.94 25 ASN B N 1
ATOM 6437 C CA . ASN B 1 25 ? -18.266 -11.133 -9.539 1 65.94 25 ASN B CA 1
ATOM 6438 C C . ASN B 1 25 ? -16.891 -11.789 -9.539 1 65.94 25 ASN B C 1
ATOM 6440 O O . ASN B 1 25 ? -15.938 -11.234 -9.008 1 65.94 25 ASN B O 1
ATOM 6444 N N . LEU B 1 26 ? -16.844 -12.992 -10.078 1 65.75 26 LEU B N 1
ATOM 6445 C CA . LEU B 1 26 ? -15.602 -13.75 -10.016 1 65.75 26 LEU B CA 1
ATOM 6446 C C . LEU B 1 26 ? -14.57 -13.18 -10.984 1 65.75 26 LEU B C 1
ATOM 6448 O O . LEU B 1 26 ? -13.398 -13.023 -10.633 1 65.75 26 LEU B O 1
ATOM 6452 N N . TYR B 1 27 ? -15.039 -12.906 -12.156 1 69.62 27 TYR B N 1
ATOM 6453 C CA . TYR B 1 27 ? -14.125 -12.5 -13.219 1 69.62 27 TYR B CA 1
ATOM 6454 C C . TYR B 1 27 ? -13.406 -11.211 -12.859 1 69.62 27 TYR B C 1
ATOM 6456 O O . TYR B 1 27 ? -12.18 -11.133 -12.961 1 69.62 27 TYR B O 1
ATOM 6464 N N . PRO B 1 28 ? -14.148 -10.312 -12.242 1 72.38 28 PRO B N 1
ATOM 6465 C CA . PRO B 1 28 ? -13.453 -9.07 -11.914 1 72.38 28 PRO B CA 1
ATOM 6466 C C . PRO B 1 28 ? -12.445 -9.242 -10.781 1 72.38 28 PRO B C 1
ATOM 6468 O O . PRO B 1 28 ? -11.383 -8.602 -10.789 1 72.38 28 PRO B O 1
ATOM 6471 N N . ALA B 1 29 ? -12.711 -10.133 -9.945 1 69.56 29 ALA B N 1
ATOM 6472 C CA . ALA B 1 29 ? -11.805 -10.336 -8.812 1 69.56 29 ALA B CA 1
ATOM 6473 C C . ALA B 1 29 ? -10.516 -11.016 -9.266 1 69.56 29 ALA B C 1
ATOM 6475 O O . ALA B 1 29 ? -9.43 -10.664 -8.805 1 69.56 29 ALA B O 1
ATOM 6476 N N . LEU B 1 30 ? -10.633 -11.961 -10.094 1 71.88 30 LEU B N 1
ATOM 6477 C CA . LEU B 1 30 ? -9.461 -12.641 -10.633 1 71.88 30 LEU B CA 1
ATOM 6478 C C . LEU B 1 30 ? -8.625 -11.695 -11.484 1 71.88 30 LEU B C 1
ATOM 6480 O O . LEU B 1 30 ? -7.395 -11.695 -11.398 1 71.88 30 LEU B O 1
ATOM 6484 N N . LEU B 1 31 ? -9.297 -11.031 -12.203 1 76.62 31 LEU B N 1
ATOM 6485 C CA . LEU B 1 31 ? -8.602 -10.094 -13.07 1 76.62 31 LEU B CA 1
ATOM 6486 C C . LEU B 1 31 ? -7.887 -9.023 -12.258 1 76.62 31 LEU B C 1
ATOM 6488 O O . LEU B 1 31 ? -6.82 -8.547 -12.656 1 76.62 31 LEU B O 1
ATOM 6492 N N . GLN B 1 32 ? -8.438 -8.758 -11.172 1 85.81 32 GLN B N 1
ATOM 6493 C CA . GLN B 1 32 ? -7.855 -7.75 -10.289 1 85.81 32 GLN B CA 1
ATOM 6494 C C . GLN B 1 32 ? -6.465 -8.172 -9.82 1 85.81 32 GLN B C 1
ATOM 6496 O O . GLN B 1 32 ? -5.523 -7.383 -9.859 1 85.81 32 GLN B O 1
ATOM 6501 N N . SER B 1 33 ? -6.34 -9.414 -9.32 1 83.25 33 SER B N 1
ATOM 6502 C CA . SER B 1 33 ? -5.062 -9.891 -8.805 1 83.25 33 SER B CA 1
ATOM 6503 C C . SER B 1 33 ? -4.016 -9.984 -9.914 1 83.25 33 SER B C 1
ATOM 6505 O O . SER B 1 33 ? -2.873 -9.562 -9.734 1 83.25 33 SER B O 1
ATOM 6507 N N . PHE B 1 34 ? -4.422 -10.43 -11.023 1 81.88 34 PHE B N 1
ATOM 6508 C CA . PHE B 1 34 ? -3.508 -10.57 -12.148 1 81.88 34 PHE B CA 1
ATOM 6509 C C . PHE B 1 34 ? -3.076 -9.211 -12.68 1 81.88 34 PHE B C 1
ATOM 6511 O O . PHE B 1 34 ? -1.91 -9.016 -13.031 1 81.88 34 PHE B O 1
ATOM 6518 N N . ALA B 1 35 ? -4.023 -8.367 -12.766 1 86.5 35 ALA B N 1
ATOM 6519 C CA . ALA B 1 35 ? -3.734 -7.039 -13.297 1 86.5 35 ALA B CA 1
ATOM 6520 C C . ALA B 1 35 ? -2.725 -6.305 -12.414 1 86.5 35 ALA B C 1
ATOM 6522 O O . ALA B 1 35 ? -1.795 -5.672 -12.922 1 86.5 35 ALA B O 1
ATOM 6523 N N . ILE B 1 36 ? -2.861 -6.391 -11.148 1 91.56 36 ILE B N 1
ATOM 6524 C CA . ILE B 1 36 ? -1.978 -5.676 -10.234 1 91.56 36 ILE B CA 1
ATOM 6525 C C . ILE B 1 36 ? -0.586 -6.305 -10.258 1 91.56 36 ILE B C 1
ATOM 6527 O O . ILE B 1 36 ? 0.423 -5.598 -10.227 1 91.56 36 ILE B O 1
ATOM 6531 N N . ILE B 1 37 ? -0.505 -7.645 -10.289 1 88.81 37 ILE B N 1
ATOM 6532 C CA . ILE B 1 37 ? 0.78 -8.32 -10.422 1 88.81 37 ILE B CA 1
ATOM 6533 C C . ILE B 1 37 ? 1.47 -7.871 -11.711 1 88.81 37 ILE B C 1
ATOM 6535 O O . ILE B 1 37 ? 2.664 -7.566 -11.711 1 88.81 37 ILE B O 1
ATOM 6539 N N . LEU B 1 38 ? 0.685 -7.777 -12.75 1 86.19 38 LEU B N 1
ATOM 6540 C CA . LEU B 1 38 ? 1.234 -7.363 -14.031 1 86.19 38 LEU B CA 1
ATOM 6541 C C . LEU B 1 38 ? 1.729 -5.922 -13.977 1 86.19 38 LEU B C 1
ATOM 6543 O O . LEU B 1 38 ? 2.766 -5.59 -14.555 1 86.19 38 LEU B O 1
ATOM 6547 N N . ILE B 1 39 ? 1.025 -5.066 -13.32 1 92.31 39 ILE B N 1
ATOM 6548 C CA . ILE B 1 39 ? 1.44 -3.676 -13.18 1 92.31 39 ILE B CA 1
ATOM 6549 C C . ILE B 1 39 ? 2.762 -3.609 -12.414 1 92.31 39 ILE B C 1
ATOM 6551 O O . ILE B 1 39 ? 3.662 -2.852 -12.781 1 92.31 39 ILE B O 1
ATOM 6555 N N . GLY B 1 40 ? 2.865 -4.375 -11.352 1 91.25 40 GLY B N 1
ATOM 6556 C CA . GLY B 1 40 ? 4.125 -4.434 -10.625 1 91.25 40 GLY B CA 1
ATOM 6557 C C . GLY B 1 40 ? 5.273 -4.953 -11.477 1 91.25 40 GLY B C 1
ATOM 6558 O O . GLY B 1 40 ? 6.379 -4.414 -11.422 1 91.25 40 GLY B O 1
ATOM 6559 N N . TYR B 1 41 ? 5.008 -5.934 -12.242 1 87.81 41 TYR B N 1
ATOM 6560 C CA . TYR B 1 41 ? 6.012 -6.52 -13.125 1 87.81 41 TYR B CA 1
ATOM 6561 C C . TYR B 1 41 ? 6.477 -5.512 -14.164 1 87.81 41 TYR B C 1
ATOM 6563 O O . TYR B 1 41 ? 7.68 -5.359 -14.398 1 87.81 41 TYR B O 1
ATOM 6571 N N . ILE B 1 42 ? 5.539 -4.824 -14.766 1 85.88 42 ILE B N 1
ATOM 6572 C CA . ILE B 1 42 ? 5.836 -3.848 -15.805 1 85.88 42 ILE B CA 1
ATOM 6573 C C . ILE B 1 42 ? 6.609 -2.674 -15.203 1 85.88 42 ILE B C 1
ATOM 6575 O O . ILE B 1 42 ? 7.559 -2.174 -15.812 1 85.88 42 ILE B O 1
ATOM 6579 N N . ALA B 1 43 ? 6.242 -2.223 -14.07 1 88.62 43 ALA B N 1
ATOM 6580 C CA . ALA B 1 43 ? 6.898 -1.096 -13.414 1 88.62 43 ALA B CA 1
ATOM 6581 C C . ALA B 1 43 ? 8.367 -1.397 -13.141 1 88.62 43 ALA B C 1
ATOM 6583 O O . ALA B 1 43 ? 9.227 -0.521 -13.281 1 88.62 43 ALA B O 1
ATOM 6584 N N . SER B 1 44 ? 8.602 -2.568 -12.711 1 86.06 44 SER B N 1
ATOM 6585 C CA . SER B 1 44 ? 9.969 -2.934 -12.383 1 86.06 44 SER B CA 1
ATOM 6586 C C . SER B 1 44 ? 10.758 -3.309 -13.641 1 86.06 44 SER B C 1
ATOM 6588 O O . SER B 1 44 ? 11.953 -3.031 -13.734 1 86.06 44 SER B O 1
ATOM 6590 N N . ARG B 1 45 ? 10.117 -3.916 -14.547 1 79.94 45 ARG B N 1
ATOM 6591 C CA . ARG B 1 45 ? 10.766 -4.348 -15.781 1 79.94 45 ARG B CA 1
ATOM 6592 C C . ARG B 1 45 ? 11.25 -3.15 -16.594 1 79.94 45 ARG B C 1
ATOM 6594 O O . ARG B 1 45 ? 12.336 -3.186 -17.172 1 79.94 45 ARG B O 1
ATOM 6601 N N . PHE B 1 46 ? 10.484 -2.111 -16.578 1 76.69 46 PHE B N 1
ATOM 6602 C CA . PHE B 1 46 ? 10.828 -0.923 -17.344 1 76.69 46 PHE B CA 1
ATOM 6603 C C . PHE B 1 46 ? 11.547 0.1 -16.469 1 76.69 46 PHE B C 1
ATOM 6605 O O . PHE B 1 46 ? 11.719 1.252 -16.875 1 76.69 46 PHE B O 1
ATOM 6612 N N . LYS B 1 47 ? 11.82 -0.18 -15.289 1 75.69 47 LYS B N 1
ATOM 6613 C CA . LYS B 1 47 ? 12.688 0.548 -14.367 1 75.69 47 LYS B CA 1
ATOM 6614 C C . LYS B 1 47 ? 12.031 1.848 -13.906 1 75.69 47 LYS B C 1
ATOM 6616 O O . LYS B 1 47 ? 12.719 2.842 -13.664 1 75.69 47 LYS B O 1
ATOM 6621 N N . PHE B 1 48 ? 10.812 1.851 -14.016 1 80.25 48 PHE B N 1
ATOM 6622 C CA . PHE B 1 48 ? 10.133 2.945 -13.336 1 80.25 48 PHE B CA 1
ATOM 6623 C C . PHE B 1 48 ? 10.398 2.898 -11.836 1 80.25 48 PHE B C 1
ATOM 6625 O O . PHE B 1 48 ? 10.57 3.939 -11.203 1 80.25 48 PHE B O 1
ATOM 6632 N N . ILE B 1 49 ? 10.359 1.723 -11.352 1 86.88 49 ILE B N 1
ATOM 6633 C CA . ILE B 1 49 ? 10.766 1.407 -9.984 1 86.88 49 ILE B CA 1
ATOM 6634 C C . ILE B 1 49 ? 11.812 0.294 -10 1 86.88 49 ILE B C 1
ATOM 6636 O O . ILE B 1 49 ? 11.5 -0.857 -10.312 1 86.88 49 ILE B O 1
ATOM 6640 N N . PRO B 1 50 ? 12.953 0.71 -9.664 1 79.75 50 PRO B N 1
ATOM 6641 C CA . PRO B 1 50 ? 14.016 -0.301 -9.711 1 79.75 50 PRO B CA 1
ATOM 6642 C C . PRO B 1 50 ? 13.742 -1.483 -8.781 1 79.75 50 PRO B C 1
ATOM 6644 O O . PRO B 1 50 ? 13.07 -1.33 -7.762 1 79.75 50 PRO B O 1
ATOM 6647 N N . GLN B 1 51 ? 14.266 -2.619 -9.125 1 79.5 51 GLN B N 1
ATOM 6648 C CA . GLN B 1 51 ? 14.055 -3.861 -8.391 1 79.5 51 GLN B CA 1
ATOM 6649 C C . GLN B 1 51 ? 14.633 -3.77 -6.98 1 79.5 51 GLN B C 1
ATOM 6651 O O . GLN B 1 51 ? 14.164 -4.457 -6.07 1 79.5 51 GLN B O 1
ATOM 6656 N N . SER B 1 52 ? 15.594 -2.881 -6.82 1 77.38 52 SER B N 1
ATOM 6657 C CA . SER B 1 52 ? 16.219 -2.711 -5.516 1 77.38 52 SER B CA 1
ATOM 6658 C C . SER B 1 52 ? 15.242 -2.127 -4.504 1 77.38 52 SER B C 1
ATOM 6660 O O . SER B 1 52 ? 15.414 -2.293 -3.295 1 77.38 52 SER B O 1
ATOM 6662 N N . GLN B 1 53 ? 14.273 -1.569 -5.074 1 82.94 53 GLN B N 1
ATOM 6663 C CA . GLN B 1 53 ? 13.289 -0.93 -4.203 1 82.94 53 GLN B CA 1
ATOM 6664 C C . GLN B 1 53 ? 12.258 -1.938 -3.709 1 82.94 53 GLN B C 1
ATOM 6666 O O . GLN B 1 53 ? 11.453 -1.627 -2.826 1 82.94 53 GLN B O 1
ATOM 6671 N N . CYS B 1 54 ? 12.32 -3.129 -4.195 1 84.12 54 CYS B N 1
ATOM 6672 C CA . CYS B 1 54 ? 11.359 -4.156 -3.82 1 84.12 54 CYS B CA 1
ATOM 6673 C C . CYS B 1 54 ? 11.523 -4.555 -2.359 1 84.12 54 CYS B C 1
ATOM 6675 O O . CYS B 1 54 ? 10.555 -4.918 -1.693 1 84.12 54 CYS B O 1
ATOM 6677 N N . ASP B 1 55 ? 12.727 -4.387 -1.85 1 83.12 55 ASP B N 1
ATOM 6678 C CA . ASP B 1 55 ? 12.984 -4.777 -0.468 1 83.12 55 ASP B CA 1
ATOM 6679 C C . ASP B 1 55 ? 12.258 -3.863 0.511 1 83.12 55 ASP B C 1
ATOM 6681 O O . ASP B 1 55 ? 11.789 -4.316 1.56 1 83.12 55 ASP B O 1
ATOM 6685 N N . GLY B 1 56 ? 12.211 -2.641 0.137 1 85.44 56 GLY B N 1
ATOM 6686 C CA . GLY B 1 56 ? 11.461 -1.715 0.971 1 85.44 56 GLY B CA 1
ATOM 6687 C C . GLY B 1 56 ? 9.984 -2.035 1.033 1 85.44 56 GLY B C 1
ATOM 6688 O O . GLY B 1 56 ? 9.383 -2.002 2.107 1 85.44 56 GLY B O 1
ATOM 6689 N N . PHE B 1 57 ? 9.414 -2.424 -0.036 1 87.69 57 PHE B N 1
ATOM 6690 C CA . PHE B 1 57 ? 8.016 -2.826 -0.1 1 87.69 57 PHE B CA 1
ATOM 6691 C C . PHE B 1 57 ? 7.773 -4.082 0.729 1 87.69 57 PHE B C 1
ATOM 6693 O O . PHE B 1 57 ? 6.809 -4.148 1.495 1 87.69 57 PHE B O 1
ATOM 6700 N N . THR B 1 58 ? 8.695 -4.969 0.504 1 86.38 58 THR B N 1
ATOM 6701 C CA . THR B 1 58 ? 8.562 -6.238 1.207 1 86.38 58 THR B CA 1
ATOM 6702 C C . THR B 1 58 ? 8.609 -6.027 2.719 1 86.38 58 THR B C 1
ATOM 6704 O O . THR B 1 58 ? 7.84 -6.648 3.461 1 86.38 58 THR B O 1
ATOM 6707 N N . SER B 1 59 ? 9.477 -5.199 3.115 1 88.75 59 SER B N 1
ATOM 6708 C CA . SER B 1 59 ? 9.602 -4.914 4.539 1 88.75 59 SER B CA 1
ATOM 6709 C C . SER B 1 59 ? 8.352 -4.223 5.074 1 88.75 59 SER B C 1
ATOM 6711 O O . SER B 1 59 ? 7.887 -4.531 6.176 1 88.75 59 SER B O 1
ATOM 6713 N N . TYR B 1 60 ? 7.879 -3.311 4.336 1 93.06 60 TYR B N 1
ATOM 6714 C CA . TYR B 1 60 ? 6.648 -2.631 4.727 1 93.06 60 TYR B CA 1
ATOM 6715 C C . TYR B 1 60 ? 5.488 -3.615 4.82 1 93.06 60 TYR B C 1
ATOM 6717 O O . TYR B 1 60 ? 4.738 -3.605 5.797 1 93.06 60 TYR B O 1
ATOM 6725 N N . VAL B 1 61 ? 5.305 -4.422 3.803 1 92.19 61 VAL B N 1
ATOM 6726 C CA . VAL B 1 61 ? 4.168 -5.336 3.732 1 92.19 61 VAL B CA 1
ATOM 6727 C C . VAL B 1 61 ? 4.289 -6.391 4.828 1 92.19 61 VAL B C 1
ATOM 6729 O O . VAL B 1 61 ? 3.303 -6.711 5.5 1 92.19 61 VAL B O 1
ATOM 6732 N N . SER B 1 62 ? 5.457 -6.871 5.09 1 87.75 62 SER B N 1
ATOM 6733 C CA . SER B 1 62 ? 5.664 -7.973 6.027 1 87.75 62 SER B CA 1
ATOM 6734 C C . SER B 1 62 ? 5.598 -7.492 7.473 1 87.75 62 SER B C 1
ATOM 6736 O O . SER B 1 62 ? 5.184 -8.242 8.359 1 87.75 62 SER B O 1
ATOM 6738 N N . ASN B 1 63 ? 5.93 -6.242 7.711 1 89.38 63 ASN B N 1
ATOM 6739 C CA . ASN B 1 63 ? 6.074 -5.809 9.102 1 89.38 63 ASN B CA 1
ATOM 6740 C C . ASN B 1 63 ? 4.953 -4.863 9.508 1 89.38 63 ASN B C 1
ATOM 6742 O O . ASN B 1 63 ? 4.738 -4.625 10.703 1 89.38 63 ASN B O 1
ATOM 6746 N N . VAL B 1 64 ? 4.27 -4.371 8.539 1 93.19 64 VAL B N 1
ATOM 6747 C CA . VAL B 1 64 ? 3.291 -3.357 8.922 1 93.19 64 VAL B CA 1
ATOM 6748 C C . VAL B 1 64 ? 1.916 -3.738 8.383 1 93.19 64 VAL B C 1
ATOM 6750 O O . VAL B 1 64 ? 0.992 -4.008 9.148 1 93.19 64 VAL B O 1
ATOM 6753 N N . ALA B 1 65 ? 1.783 -3.869 7.051 1 92.56 65 ALA B N 1
ATOM 6754 C CA . ALA B 1 65 ? 0.477 -4.055 6.422 1 92.56 65 ALA B CA 1
ATOM 6755 C C . ALA B 1 65 ? -0.104 -5.426 6.754 1 92.56 65 ALA B C 1
ATOM 6757 O O . ALA B 1 65 ? -1.264 -5.531 7.16 1 92.56 65 ALA B O 1
ATOM 6758 N N . LEU B 1 66 ? 0.74 -6.461 6.566 1 89.88 66 LEU B N 1
ATOM 6759 C CA . LEU B 1 66 ? 0.261 -7.82 6.789 1 89.88 66 LEU B CA 1
ATOM 6760 C C . LEU B 1 66 ? -0.083 -8.039 8.258 1 89.88 66 LEU B C 1
ATOM 6762 O O . LEU B 1 66 ? -1.153 -8.562 8.578 1 89.88 66 LEU B O 1
ATOM 6766 N N . PRO B 1 67 ? 0.752 -7.688 9.172 1 90.81 67 PRO B N 1
ATOM 6767 C CA . PRO B 1 67 ? 0.389 -7.836 10.586 1 90.81 67 PRO B CA 1
ATOM 6768 C C . PRO B 1 67 ? -0.898 -7.098 10.945 1 90.81 67 PRO B C 1
ATOM 6770 O O . PRO B 1 67 ? -1.699 -7.594 11.742 1 90.81 67 PRO B O 1
ATOM 6773 N N . ALA B 1 68 ? -1.071 -5.918 10.383 1 93.25 68 ALA B N 1
ATOM 6774 C CA . ALA B 1 68 ? -2.301 -5.172 10.641 1 93.25 68 ALA B CA 1
ATOM 6775 C C . ALA B 1 68 ? -3.521 -5.934 10.133 1 93.25 68 ALA B C 1
ATOM 6777 O O . ALA B 1 68 ? -4.555 -5.98 10.805 1 93.25 68 ALA B O 1
ATOM 6778 N N . LEU B 1 69 ? -3.398 -6.473 8.992 1 88.88 69 LEU B N 1
ATOM 6779 C CA . LEU B 1 69 ? -4.492 -7.242 8.414 1 88.88 69 LEU B CA 1
ATOM 6780 C C . LEU B 1 69 ? -4.801 -8.477 9.258 1 88.88 69 LEU B C 1
ATOM 6782 O O . LEU B 1 69 ? -5.965 -8.766 9.531 1 88.88 69 LEU B O 1
ATOM 6786 N N . LEU B 1 70 ? -3.717 -9.242 9.617 1 86.94 70 LEU B N 1
ATOM 6787 C CA . LEU B 1 70 ? -3.889 -10.445 10.43 1 86.94 70 LEU B CA 1
ATOM 6788 C C . LEU B 1 70 ? -4.523 -10.109 11.773 1 86.94 70 LEU B C 1
ATOM 6790 O O . LEU B 1 70 ? -5.41 -10.82 12.242 1 86.94 70 LEU B O 1
ATOM 6794 N N . PHE B 1 71 ? -4.09 -9.055 12.359 1 91.12 71 PHE B N 1
ATOM 6795 C CA . PHE B 1 71 ? -4.648 -8.594 13.625 1 91.12 71 PHE B CA 1
ATOM 6796 C C . PHE B 1 71 ? -6.133 -8.273 13.477 1 91.12 71 PHE B C 1
ATOM 6798 O O . PHE B 1 71 ? -6.949 -8.703 14.289 1 91.12 71 PHE B O 1
ATOM 6805 N N . GLN B 1 72 ? -6.445 -7.523 12.508 1 89.94 72 GLN B N 1
ATOM 6806 C CA . GLN B 1 72 ? -7.82 -7.098 12.281 1 89.94 72 GLN B CA 1
ATOM 6807 C C . GLN B 1 72 ? -8.742 -8.297 12.094 1 89.94 72 GLN B C 1
ATOM 6809 O O . GLN B 1 72 ? -9.828 -8.352 12.672 1 89.94 72 GLN B O 1
ATOM 6814 N N . LYS B 1 73 ? -8.328 -9.234 11.297 1 82.81 73 LYS B N 1
ATOM 6815 C CA . LYS B 1 73 ? -9.156 -10.391 10.977 1 82.81 73 LYS B CA 1
ATOM 6816 C C . LYS B 1 73 ? -9.359 -11.281 12.203 1 82.81 73 LYS B C 1
ATOM 6818 O O . LYS B 1 73 ? -10.445 -11.812 12.422 1 82.81 73 LYS B O 1
ATOM 6823 N N . MET B 1 74 ? -8.344 -11.445 12.984 1 85.69 74 MET B N 1
ATOM 6824 C CA . MET B 1 74 ? -8.438 -12.273 14.18 1 85.69 74 MET B CA 1
ATOM 6825 C C . MET B 1 74 ? -9.258 -11.57 15.258 1 85.69 74 MET B C 1
ATOM 6827 O O . MET B 1 74 ? -10.031 -12.203 15.977 1 85.69 74 MET B O 1
ATOM 6831 N N . ALA B 1 75 ? -9.055 -10.273 15.312 1 88 75 ALA B N 1
ATOM 6832 C CA . ALA B 1 75 ? -9.734 -9.508 16.359 1 88 75 ALA B CA 1
ATOM 6833 C C . ALA B 1 75 ? -11.234 -9.445 16.094 1 88 75 ALA B C 1
ATOM 6835 O O . ALA B 1 75 ? -12.031 -9.344 17.031 1 88 75 ALA B O 1
ATOM 6836 N N . MET B 1 76 ? -11.664 -9.531 14.898 1 85.56 76 MET B N 1
ATOM 6837 C CA . MET B 1 76 ? -13.07 -9.336 14.555 1 85.56 76 MET B CA 1
ATOM 6838 C C . MET B 1 76 ? -13.75 -10.68 14.289 1 85.56 76 MET B C 1
ATOM 6840 O O . MET B 1 76 ? -14.914 -10.719 13.883 1 85.56 76 MET B O 1
ATOM 6844 N N . LEU B 1 77 ? -13.086 -11.734 14.477 1 79.12 77 LEU B N 1
ATOM 6845 C CA . LEU B 1 77 ? -13.602 -13.07 14.203 1 79.12 77 LEU B CA 1
ATOM 6846 C C . LEU B 1 77 ? -14.812 -13.375 15.086 1 79.12 77 LEU B C 1
ATOM 6848 O O . LEU B 1 77 ? -14.773 -13.156 16.297 1 79.12 77 LEU B O 1
ATOM 6852 N N . SER B 1 78 ? -15.93 -13.609 14.422 1 78.5 78 SER B N 1
ATOM 6853 C CA . SER B 1 78 ? -17.125 -14.008 15.156 1 78.5 78 SER B CA 1
ATOM 6854 C C . SER B 1 78 ? -17.266 -15.531 15.188 1 78.5 78 SER B C 1
ATOM 6856 O O . SER B 1 78 ? -17.141 -16.188 14.156 1 78.5 78 SER B O 1
ATOM 6858 N N . PHE B 1 79 ? -17.375 -16.125 16.344 1 70.25 79 PHE B N 1
ATOM 6859 C CA . PHE B 1 79 ? -17.516 -17.578 16.516 1 70.25 79 PHE B CA 1
ATOM 6860 C C . PHE B 1 79 ? -18.984 -17.984 16.547 1 70.25 79 PHE B C 1
ATOM 6862 O O . PHE B 1 79 ? -19.312 -19.094 16.984 1 70.25 79 PHE B O 1
ATOM 6869 N N . GLY B 1 80 ? -19.875 -17.234 16.031 1 62.53 80 GLY B N 1
ATOM 6870 C CA . GLY B 1 80 ? -21.297 -17.516 16.094 1 62.53 80 GLY B CA 1
ATOM 6871 C C . GLY B 1 80 ? -21.625 -18.953 15.742 1 62.53 80 GLY B C 1
ATOM 6872 O O . GLY B 1 80 ? -20.859 -19.875 16.062 1 62.53 80 GLY B O 1
ATOM 6873 N N . SER B 1 81 ? -22.656 -19.25 14.797 1 65.88 81 SER B N 1
ATOM 6874 C CA . SER B 1 81 ? -23.281 -20.516 14.422 1 65.88 81 SER B CA 1
ATOM 6875 C C . SER B 1 81 ? -22.375 -21.359 13.531 1 65.88 81 SER B C 1
ATOM 6877 O O . SER B 1 81 ? -22.469 -21.297 12.305 1 65.88 81 SER B O 1
ATOM 6879 N N . ILE B 1 82 ? -21.438 -21.922 14.109 1 75.25 82 ILE B N 1
ATOM 6880 C CA . ILE B 1 82 ? -20.391 -22.641 13.375 1 75.25 82 ILE B CA 1
ATOM 6881 C C . ILE B 1 82 ? -20.625 -24.156 13.516 1 75.25 82 ILE B C 1
ATOM 6883 O O . ILE B 1 82 ? -20.953 -24.641 14.602 1 75.25 82 ILE B O 1
ATOM 6887 N N . ASP B 1 83 ? -20.703 -24.812 12.398 1 87.12 83 ASP B N 1
ATOM 6888 C CA . ASP B 1 83 ? -20.562 -26.266 12.43 1 87.12 83 ASP B CA 1
ATOM 6889 C C . ASP B 1 83 ? -19.109 -26.688 12.648 1 87.12 83 ASP B C 1
ATOM 6891 O O . ASP B 1 83 ? -18.312 -26.672 11.711 1 87.12 83 ASP B O 1
ATOM 6895 N N . TRP B 1 84 ? -18.781 -27.125 13.828 1 88 84 TRP B N 1
ATOM 6896 C CA . TRP B 1 84 ? -17.406 -27.438 14.211 1 88 84 TRP B CA 1
ATOM 6897 C C . TRP B 1 84 ? -16.891 -28.656 13.461 1 88 84 TRP B C 1
ATOM 6899 O O . TRP B 1 84 ? -15.688 -28.828 13.273 1 88 84 TRP B O 1
ATOM 6909 N N . LEU B 1 85 ? -17.828 -29.453 13.102 1 91.38 85 LEU B N 1
ATOM 6910 C CA . LEU B 1 85 ? -17.406 -30.641 12.344 1 91.38 85 LEU B CA 1
ATOM 6911 C C . LEU B 1 85 ? -16.922 -30.234 10.953 1 91.38 85 LEU B C 1
ATOM 6913 O O . LEU B 1 85 ? -15.977 -30.844 10.43 1 91.38 85 LEU B O 1
ATOM 6917 N N . PHE B 1 86 ? -17.562 -29.312 10.414 1 93 86 PHE B N 1
ATOM 6918 C CA . PHE B 1 86 ? -17.125 -28.797 9.125 1 93 86 PHE B CA 1
ATOM 6919 C C . PHE B 1 86 ? -15.766 -28.109 9.25 1 93 86 PHE B C 1
ATOM 6921 O O . PHE B 1 86 ? -14.875 -28.328 8.438 1 93 86 PHE B O 1
ATOM 6928 N N . TRP B 1 87 ? -15.672 -27.344 10.258 1 92.62 87 TRP B N 1
ATOM 6929 C CA . TRP B 1 87 ? -14.406 -26.672 10.531 1 92.62 87 TRP B CA 1
ATOM 6930 C C . TRP B 1 87 ? -13.273 -27.672 10.703 1 92.62 87 TRP B C 1
ATOM 6932 O O . TRP B 1 87 ? -12.195 -27.5 10.141 1 92.62 87 TRP B O 1
ATOM 6942 N N . THR B 1 88 ? -13.516 -28.719 11.438 1 94.44 88 THR B N 1
ATOM 6943 C CA . THR B 1 88 ? -12.516 -29.75 11.688 1 94.44 88 THR B CA 1
ATOM 6944 C C . THR B 1 88 ? -12.18 -30.516 10.398 1 94.44 88 THR B C 1
ATOM 6946 O O . THR B 1 88 ? -11.039 -30.922 10.195 1 94.44 88 THR B O 1
ATOM 6949 N N . SER B 1 89 ? -13.172 -30.656 9.539 1 95.38 89 SER B N 1
ATOM 6950 C CA . SER B 1 89 ? -12.922 -31.312 8.266 1 95.38 89 SER B CA 1
ATOM 6951 C C . SER B 1 89 ? -11.898 -30.547 7.434 1 95.38 89 SER B C 1
ATOM 6953 O O . SER B 1 89 ? -11 -31.141 6.84 1 95.38 89 SER B O 1
ATOM 6955 N N . ILE B 1 90 ? -12.07 -29.25 7.418 1 95.56 90 ILE B N 1
ATOM 6956 C CA . ILE B 1 90 ? -11.148 -28.438 6.641 1 95.56 90 ILE B CA 1
ATOM 6957 C C . ILE B 1 90 ? -9.781 -28.422 7.309 1 95.56 90 ILE B C 1
ATOM 6959 O O . ILE B 1 90 ? -8.75 -28.422 6.625 1 95.56 90 ILE B O 1
ATOM 6963 N N . LEU B 1 91 ? -9.742 -28.422 8.656 1 96.19 91 LEU B N 1
ATOM 6964 C CA . LEU B 1 91 ? -8.477 -28.5 9.383 1 96.19 91 LEU B CA 1
ATOM 6965 C C . LEU B 1 91 ? -7.742 -29.797 9.047 1 96.19 91 LEU B C 1
ATOM 6967 O O . LEU B 1 91 ? -6.527 -29.781 8.828 1 96.19 91 LEU B O 1
ATOM 6971 N N . LEU B 1 92 ? -8.469 -30.812 8.992 1 95.75 92 LEU B N 1
ATOM 6972 C CA . LEU B 1 92 ? -7.867 -32.094 8.68 1 95.75 92 LEU B CA 1
ATOM 6973 C C . LEU B 1 92 ? -7.355 -32.125 7.242 1 95.75 92 LEU B C 1
ATOM 6975 O O . LEU B 1 92 ? -6.301 -32.719 6.965 1 95.75 92 LEU B O 1
ATOM 6979 N N . ALA B 1 93 ? -8.133 -31.578 6.379 1 95.88 93 ALA B N 1
ATOM 6980 C CA . ALA B 1 93 ? -7.723 -31.531 4.977 1 95.88 93 ALA B CA 1
ATOM 6981 C C . ALA B 1 93 ? -6.43 -30.75 4.812 1 95.88 93 ALA B C 1
ATOM 6983 O O . ALA B 1 93 ? -5.469 -31.219 4.203 1 95.88 93 ALA B O 1
ATOM 6984 N N . LYS B 1 94 ? -6.371 -29.5 5.312 1 96.5 94 LYS B N 1
ATOM 6985 C CA . LYS B 1 94 ? -5.188 -28.656 5.219 1 96.5 94 LYS B CA 1
ATOM 6986 C C . LYS B 1 94 ? -4.016 -29.266 5.988 1 96.5 94 LYS B C 1
ATOM 6988 O O . LYS B 1 94 ? -2.867 -29.172 5.551 1 96.5 94 LYS B O 1
ATOM 6993 N N . GLY B 1 95 ? -4.348 -29.812 7.16 1 96.81 95 GLY B N 1
ATOM 6994 C CA . GLY B 1 95 ? -3.307 -30.469 7.938 1 96.81 95 GLY B CA 1
ATOM 6995 C C . GLY B 1 95 ? -2.664 -31.641 7.207 1 96.81 95 GLY B C 1
ATOM 6996 O O . GLY B 1 95 ? -1.442 -31.797 7.234 1 96.81 95 GLY B O 1
ATOM 6997 N N . PHE B 1 96 ? -3.447 -32.438 6.574 1 95.94 96 PHE B N 1
ATOM 6998 C CA . PHE B 1 96 ? -2.959 -33.562 5.828 1 95.94 96 PHE B CA 1
ATOM 6999 C C . PHE B 1 96 ? -2.031 -33.125 4.703 1 95.94 96 PHE B C 1
ATOM 7001 O O . PHE B 1 96 ? -0.94 -33.688 4.543 1 95.94 96 PHE B O 1
ATOM 7008 N N . ILE B 1 97 ? -2.412 -32.188 3.92 1 95.56 97 ILE B N 1
ATOM 7009 C CA . ILE B 1 97 ? -1.6 -31.719 2.807 1 95.56 97 ILE B CA 1
ATOM 7010 C C . ILE B 1 97 ? -0.328 -31.062 3.34 1 95.56 97 ILE B C 1
ATOM 7012 O O . ILE B 1 97 ? 0.749 -31.219 2.76 1 95.56 97 ILE B O 1
ATOM 7016 N N . PHE B 1 98 ? -0.483 -30.297 4.418 1 97.19 98 PHE B N 1
ATOM 7017 C CA . PHE B 1 98 ? 0.667 -29.672 5.047 1 97.19 98 PHE B CA 1
ATOM 7018 C C . PHE B 1 98 ? 1.717 -30.703 5.434 1 97.19 98 PHE B C 1
ATOM 7020 O O . PHE B 1 98 ? 2.893 -30.562 5.09 1 97.19 98 PHE B O 1
ATOM 7027 N N . ILE B 1 99 ? 1.296 -31.75 6.074 1 95.81 99 ILE B N 1
ATOM 7028 C CA . ILE B 1 99 ? 2.201 -32.812 6.551 1 95.81 99 ILE B CA 1
ATOM 7029 C C . ILE B 1 99 ? 2.752 -33.594 5.363 1 95.81 99 ILE B C 1
ATOM 7031 O O . ILE B 1 99 ? 3.936 -33.938 5.336 1 95.81 99 ILE B O 1
ATOM 7035 N N . LEU B 1 100 ? 1.938 -33.844 4.43 1 93.44 100 LEU B N 1
ATOM 7036 C CA . LEU B 1 100 ? 2.35 -34.594 3.248 1 93.44 100 LEU B CA 1
ATOM 7037 C C . LEU B 1 100 ? 3.457 -33.844 2.5 1 93.44 100 LEU B C 1
ATOM 7039 O O . LEU B 1 100 ? 4.496 -34.438 2.186 1 93.44 100 LEU B O 1
ATOM 7043 N N . VAL B 1 101 ? 3.27 -32.594 2.176 1 94.25 101 VAL B N 1
ATOM 7044 C CA . VAL B 1 101 ? 4.258 -31.812 1.444 1 94.25 101 VAL B CA 1
ATOM 7045 C C . VAL B 1 101 ? 5.52 -31.641 2.293 1 94.25 101 VAL B C 1
ATOM 7047 O O . VAL B 1 101 ? 6.637 -31.703 1.776 1 94.25 101 VAL B O 1
ATOM 7050 N N . PHE B 1 102 ? 5.328 -31.453 3.564 1 94.44 102 PHE B N 1
ATOM 7051 C CA . PHE B 1 102 ? 6.453 -31.328 4.484 1 94.44 102 PHE B CA 1
ATOM 7052 C C . PHE B 1 102 ? 7.32 -32.562 4.469 1 94.44 102 PHE B C 1
ATOM 7054 O O . PHE B 1 102 ? 8.539 -32.5 4.285 1 94.44 102 PHE B O 1
ATOM 7061 N N . CYS B 1 103 ? 6.742 -33.719 4.547 1 91.5 103 CYS B N 1
ATOM 7062 C CA . CYS B 1 103 ? 7.457 -35 4.602 1 91.5 103 CYS B CA 1
ATOM 7063 C C . CYS B 1 103 ? 8.062 -35.344 3.248 1 91.5 103 CYS B C 1
ATOM 7065 O O . CYS B 1 103 ? 9.188 -35.844 3.172 1 91.5 103 CYS B O 1
ATOM 7067 N N . LEU B 1 104 ? 7.352 -35.094 2.207 1 86.62 104 LEU B N 1
ATOM 7068 C CA . LEU B 1 104 ? 7.871 -35.375 0.872 1 86.62 104 LEU B CA 1
ATOM 7069 C C . LEU B 1 104 ? 9.086 -34.5 0.565 1 86.62 104 LEU B C 1
ATOM 7071 O O . LEU B 1 104 ? 10.031 -34.938 -0.078 1 86.62 104 LEU B O 1
ATOM 7075 N N . THR B 1 105 ? 9 -33.219 0.965 1 89.75 105 THR B N 1
ATOM 7076 C CA . THR B 1 105 ? 10.125 -32.344 0.741 1 89.75 105 THR B CA 1
ATOM 7077 C C . THR B 1 105 ? 11.352 -32.781 1.522 1 89.75 105 THR B C 1
ATOM 7079 O O . THR B 1 105 ? 12.469 -32.75 1.006 1 89.75 105 THR B O 1
ATOM 7082 N N . LEU B 1 106 ? 11.156 -33.25 2.746 1 87 106 LEU B N 1
ATOM 7083 C CA . LEU B 1 106 ? 12.266 -33.75 3.551 1 87 106 LEU B CA 1
ATOM 7084 C C . LEU B 1 106 ? 12.836 -35.031 2.959 1 87 106 LEU B C 1
ATOM 7086 O O . LEU B 1 106 ? 14.047 -35.25 3.01 1 87 106 LEU B O 1
ATOM 7090 N N . ALA B 1 107 ? 12.008 -35.812 2.389 1 82.62 107 ALA B N 1
ATOM 7091 C CA . ALA B 1 107 ? 12.422 -37.094 1.83 1 82.62 107 ALA B CA 1
ATOM 7092 C C . ALA B 1 107 ? 13.219 -36.906 0.546 1 82.62 107 ALA B C 1
ATOM 7094 O O . ALA B 1 107 ? 14.094 -37.719 0.225 1 82.62 107 ALA B O 1
ATOM 7095 N N . THR B 1 108 ? 12.898 -35.969 -0.204 1 73.75 108 THR B N 1
ATOM 7096 C CA . THR B 1 108 ? 13.547 -35.75 -1.49 1 73.75 108 THR B CA 1
ATOM 7097 C C . THR B 1 108 ? 14.797 -34.875 -1.323 1 73.75 108 THR B C 1
ATOM 7099 O O . THR B 1 108 ? 15.625 -34.781 -2.232 1 73.75 108 THR B O 1
ATOM 7102 N N . SER B 1 109 ? 14.797 -34.125 -0.271 1 68.81 109 SER B N 1
ATOM 7103 C CA . SER B 1 109 ? 15.961 -33.25 -0.072 1 68.81 109 SER B CA 1
ATOM 7104 C C . SER B 1 109 ? 17.188 -34.062 0.311 1 68.81 109 SER B C 1
ATOM 7106 O O . SER B 1 109 ? 17.094 -35.062 1.04 1 68.81 109 SER B O 1
ATOM 7108 N N . HIS B 1 110 ? 18.297 -34.062 -0.572 1 57.84 110 HIS B N 1
ATOM 7109 C CA . HIS B 1 110 ? 19.547 -34.781 -0.353 1 57.84 110 HIS B CA 1
ATOM 7110 C C . HIS B 1 110 ? 20.172 -34.406 0.988 1 57.84 110 HIS B C 1
ATOM 7112 O O . HIS B 1 110 ? 19.938 -33.312 1.503 1 57.84 110 HIS B O 1
ATOM 7118 N N . SER B 1 111 ? 21.031 -35.312 1.724 1 48.53 111 SER B N 1
ATOM 7119 C CA . SER B 1 111 ? 21.766 -35.344 2.982 1 48.53 111 SER B CA 1
ATOM 7120 C C . SER B 1 111 ? 22.703 -34.125 3.098 1 48.53 111 SER B C 1
ATOM 7122 O O . SER B 1 111 ? 23.469 -33.844 2.178 1 48.53 111 SER B O 1
ATOM 7124 N N . GLY B 1 112 ? 22.5 -33.031 3.986 1 49.69 112 GLY B N 1
ATOM 7125 C CA . GLY B 1 112 ? 23.375 -31.969 4.402 1 49.69 112 GLY B CA 1
ATOM 7126 C C . GLY B 1 112 ? 22.703 -30.609 4.414 1 49.69 112 GLY B C 1
ATOM 7127 O O . GLY B 1 112 ? 23.25 -29.641 4.949 1 49.69 112 GLY B O 1
ATOM 7128 N N . THR B 1 113 ? 21.828 -30.328 3.469 1 54.91 113 THR B N 1
ATOM 7129 C CA . THR B 1 113 ? 21.484 -28.938 3.221 1 54.91 113 THR B CA 1
ATOM 7130 C C . THR B 1 113 ? 20.25 -28.531 4.016 1 54.91 113 THR B C 1
ATOM 7132 O O . THR B 1 113 ? 19.562 -29.391 4.574 1 54.91 113 THR B O 1
ATOM 7135 N N . LYS B 1 114 ? 20.016 -27.156 4.25 1 61.59 114 LYS B N 1
ATOM 7136 C CA . LYS B 1 114 ? 18.969 -26.344 4.848 1 61.59 114 LYS B CA 1
ATOM 7137 C C . LYS B 1 114 ? 17.594 -26.75 4.305 1 61.59 114 LYS B C 1
ATOM 7139 O O . LYS B 1 114 ? 17.047 -26.062 3.441 1 61.59 114 LYS B O 1
ATOM 7144 N N . ASN B 1 115 ? 17.031 -27.938 4.863 1 83.38 115 ASN B N 1
ATOM 7145 C CA . ASN B 1 115 ? 15.859 -28.562 4.254 1 83.38 115 ASN B CA 1
ATOM 7146 C C . ASN B 1 115 ? 14.586 -28.219 5.027 1 83.38 115 ASN B C 1
ATOM 7148 O O . ASN B 1 115 ? 13.492 -28.234 4.461 1 83.38 115 ASN B O 1
ATOM 7152 N N . LEU B 1 116 ? 14.758 -27.969 6.293 1 87.56 116 LEU B N 1
ATOM 7153 C CA . LEU B 1 116 ? 13.57 -27.719 7.105 1 87.56 116 LEU B CA 1
ATOM 7154 C C . LEU B 1 116 ? 12.852 -26.453 6.656 1 87.56 116 LEU B C 1
ATOM 7156 O O . LEU B 1 116 ? 11.617 -26.422 6.605 1 87.56 116 LEU B O 1
ATOM 7160 N N . GLY B 1 117 ? 13.602 -25.484 6.344 1 90.25 117 GLY B N 1
ATOM 7161 C CA . GLY B 1 117 ? 13.016 -24.234 5.859 1 90.25 117 GLY B CA 1
ATOM 7162 C C . GLY B 1 117 ? 12.297 -24.391 4.535 1 90.25 117 GLY B C 1
ATOM 7163 O O . GLY B 1 117 ? 11.219 -23.828 4.336 1 90.25 117 GLY B O 1
ATOM 7164 N N . ARG B 1 118 ? 12.852 -25.203 3.762 1 91.62 118 ARG B N 1
ATOM 7165 C CA . ARG B 1 118 ? 12.227 -25.5 2.475 1 91.62 118 ARG B CA 1
ATOM 7166 C C . ARG B 1 118 ? 10.898 -26.219 2.66 1 91.62 118 ARG B C 1
ATOM 7168 O O . ARG B 1 118 ? 9.891 -25.844 2.049 1 91.62 118 ARG B O 1
ATOM 7175 N N . ALA B 1 119 ? 10.977 -27.156 3.463 1 93.62 119 ALA B N 1
ATOM 7176 C CA . ALA B 1 119 ? 9.766 -27.938 3.723 1 93.62 119 ALA B CA 1
ATOM 7177 C C . ALA B 1 119 ? 8.672 -27.062 4.32 1 93.62 119 ALA B C 1
ATOM 7179 O O . ALA B 1 119 ? 7.496 -27.203 3.967 1 93.62 119 ALA B O 1
ATOM 7180 N N . ALA B 1 120 ? 9.023 -26.203 5.195 1 94.56 120 ALA B N 1
ATOM 7181 C CA . ALA B 1 120 ? 8.07 -25.328 5.852 1 94.56 120 ALA B CA 1
ATOM 7182 C C . ALA B 1 120 ? 7.387 -24.406 4.84 1 94.56 120 ALA B C 1
ATOM 7184 O O . ALA B 1 120 ? 6.156 -24.328 4.797 1 94.56 120 ALA B O 1
ATOM 7185 N N . ILE B 1 121 ? 8.109 -23.766 4.016 1 95.19 121 ILE B N 1
ATOM 7186 C CA . ILE B 1 121 ? 7.598 -22.797 3.066 1 95.19 121 ILE B CA 1
ATOM 7187 C C . ILE B 1 121 ? 6.719 -23.484 2.031 1 95.19 121 ILE B C 1
ATOM 7189 O O . ILE B 1 121 ? 5.637 -23 1.693 1 95.19 121 ILE B O 1
ATOM 7193 N N . LEU B 1 122 ? 7.137 -24.625 1.561 1 95.31 122 LEU B N 1
ATOM 7194 C CA . LEU B 1 122 ? 6.375 -25.359 0.546 1 95.31 122 LEU B CA 1
ATOM 7195 C C . LEU B 1 122 ? 5.066 -25.875 1.122 1 95.31 122 LEU B C 1
ATOM 7197 O O . LEU B 1 122 ? 4.043 -25.906 0.432 1 95.31 122 LEU B O 1
ATOM 7201 N N . SER B 1 123 ? 5.117 -26.312 2.334 1 96.31 123 SER B N 1
ATOM 7202 C CA . SER B 1 123 ? 3.898 -26.766 2.994 1 96.31 123 SER B CA 1
ATOM 7203 C C . SER B 1 123 ? 2.904 -25.625 3.178 1 96.31 123 SER B C 1
ATOM 7205 O O . SER B 1 123 ? 1.703 -25.797 2.961 1 96.31 123 SER B O 1
ATOM 7207 N N . MET B 1 124 ? 3.393 -24.531 3.607 1 95.69 124 MET B N 1
ATOM 7208 C CA . MET B 1 124 ? 2.533 -23.359 3.773 1 95.69 124 MET B CA 1
ATOM 7209 C C . MET B 1 124 ? 1.963 -22.906 2.434 1 95.69 124 MET B C 1
ATOM 7211 O O . MET B 1 124 ? 0.803 -22.5 2.354 1 95.69 124 MET B O 1
ATOM 7215 N N . PHE B 1 125 ? 2.721 -23.016 1.418 1 96.5 125 PHE B N 1
ATOM 7216 C CA . PHE B 1 125 ? 2.273 -22.672 0.073 1 96.5 125 PHE B CA 1
ATOM 7217 C C . PHE B 1 125 ? 1.125 -23.562 -0.361 1 96.5 125 PHE B C 1
ATOM 7219 O O . PHE B 1 125 ? 0.141 -23.094 -0.936 1 96.5 125 PHE B O 1
ATOM 7226 N N . ALA B 1 126 ? 1.221 -24.766 -0.066 1 95.5 126 ALA B N 1
ATOM 7227 C CA . ALA B 1 126 ? 0.267 -25.766 -0.552 1 95.5 126 ALA B CA 1
ATOM 7228 C C . ALA B 1 126 ? -1.044 -25.688 0.226 1 95.5 126 ALA B C 1
ATOM 7230 O O . ALA B 1 126 ? -2.062 -26.234 -0.213 1 95.5 126 ALA B O 1
ATOM 7231 N N . THR B 1 127 ? -1.061 -24.984 1.311 1 95.88 127 THR B N 1
ATOM 7232 C CA . THR B 1 127 ? -2.242 -25.094 2.158 1 95.88 127 THR B CA 1
ATOM 7233 C C . THR B 1 127 ? -2.877 -23.734 2.381 1 95.88 127 THR B C 1
ATOM 7235 O O . THR B 1 127 ? -4.066 -23.625 2.684 1 95.88 127 THR B O 1
ATOM 7238 N N . GLN B 1 128 ? -2.143 -22.703 2.324 1 93.94 128 GLN B N 1
ATOM 7239 C CA . GLN B 1 128 ? -2.699 -21.391 2.613 1 93.94 128 GLN B CA 1
ATOM 7240 C C . GLN B 1 128 ? -3.486 -20.859 1.423 1 93.94 128 GLN B C 1
ATOM 7242 O O . GLN B 1 128 ? -3.113 -21.078 0.271 1 93.94 128 GLN B O 1
ATOM 7247 N N . THR B 1 129 ? -4.57 -20.156 1.713 1 92.94 129 THR B N 1
ATOM 7248 C CA . THR B 1 129 ? -5.477 -19.656 0.687 1 92.94 129 THR B CA 1
ATOM 7249 C C . THR B 1 129 ? -5.688 -18.141 0.836 1 92.94 129 THR B C 1
ATOM 7251 O O . THR B 1 129 ? -5.594 -17.609 1.941 1 92.94 129 THR B O 1
ATOM 7254 N N . ASN B 1 130 ? -5.918 -17.484 -0.257 1 87.62 130 ASN B N 1
ATOM 7255 C CA . ASN B 1 130 ? -6.27 -16.062 -0.27 1 87.62 130 ASN B CA 1
ATOM 7256 C C . ASN B 1 130 ? -7.754 -15.852 0.011 1 87.62 130 ASN B C 1
ATOM 7258 O O . ASN B 1 130 ? -8.5 -15.406 -0.864 1 87.62 130 ASN B O 1
ATOM 7262 N N . ASP B 1 131 ? -8.148 -15.992 1.201 1 85.56 131 ASP B N 1
ATOM 7263 C CA . ASP B 1 131 ? -9.539 -16.078 1.641 1 85.56 131 ASP B CA 1
ATOM 7264 C C . ASP B 1 131 ? -10.242 -14.742 1.512 1 85.56 131 ASP B C 1
ATOM 7266 O O . ASP B 1 131 ? -11.391 -14.672 1.056 1 85.56 131 ASP B O 1
ATOM 7270 N N . PHE B 1 132 ? -9.656 -13.734 1.808 1 73 132 PHE B N 1
ATOM 7271 C CA . PHE B 1 132 ? -10.344 -12.469 2.01 1 73 132 PHE B CA 1
ATOM 7272 C C . PHE B 1 132 ? -10.383 -11.656 0.719 1 73 132 PHE B C 1
ATOM 7274 O O . PHE B 1 132 ? -11.406 -11.062 0.382 1 73 132 PHE B O 1
ATOM 7281 N N . ALA B 1 133 ? -9.289 -11.695 0.079 1 69.31 133 ALA B N 1
ATOM 7282 C CA . ALA B 1 133 ? -9.219 -10.859 -1.116 1 69.31 133 ALA B CA 1
ATOM 7283 C C . ALA B 1 133 ? -9.953 -11.508 -2.285 1 69.31 133 ALA B C 1
ATOM 7285 O O . ALA B 1 133 ? -10.648 -10.828 -3.041 1 69.31 133 ALA B O 1
ATOM 7286 N N . LEU B 1 134 ? -9.812 -12.812 -2.361 1 75.38 134 LEU B N 1
ATOM 7287 C CA . LEU B 1 134 ? -10.383 -13.484 -3.521 1 75.38 134 LEU B CA 1
ATOM 7288 C C . LEU B 1 134 ? -11.531 -14.398 -3.109 1 75.38 134 LEU B C 1
ATOM 7290 O O . LEU B 1 134 ? -12.57 -14.43 -3.775 1 75.38 134 LEU B O 1
ATOM 7294 N N . GLY B 1 135 ? -11.422 -14.992 -2.066 1 81.44 135 GLY B N 1
ATOM 7295 C CA . GLY B 1 135 ? -12.398 -15.992 -1.659 1 81.44 135 GLY B CA 1
ATOM 7296 C C . GLY B 1 135 ? -13.727 -15.391 -1.233 1 81.44 135 GLY B C 1
ATOM 7297 O O . GLY B 1 135 ? -14.773 -15.758 -1.763 1 81.44 135 GLY B O 1
ATOM 7298 N N . TYR B 1 136 ? -13.719 -14.414 -0.409 1 80.44 136 TYR B N 1
ATOM 7299 C CA . TYR B 1 136 ? -14.938 -13.938 0.243 1 80.44 136 TYR B CA 1
ATOM 7300 C C . TYR B 1 136 ? -15.906 -13.352 -0.775 1 80.44 136 TYR B C 1
ATOM 7302 O O . TYR B 1 136 ? -17.094 -13.703 -0.791 1 80.44 136 TYR B O 1
ATOM 7310 N N . PRO B 1 137 ? -15.516 -12.469 -1.606 1 74.62 137 PRO B N 1
ATOM 7311 C CA . PRO B 1 137 ? -16.469 -11.93 -2.586 1 74.62 137 PRO B CA 1
ATOM 7312 C C . PRO B 1 137 ? -17.094 -13.016 -3.459 1 74.62 137 PRO B C 1
ATOM 7314 O O . PRO B 1 137 ? -18.266 -12.914 -3.818 1 74.62 137 PRO B O 1
ATOM 7317 N N . LEU B 1 138 ? -16.328 -13.992 -3.768 1 77.75 138 LEU B N 1
ATOM 7318 C CA . LEU B 1 138 ? -16.828 -15.07 -4.609 1 77.75 138 LEU B CA 1
ATOM 7319 C C . LEU B 1 138 ? -17.859 -15.914 -3.854 1 77.75 138 LEU B C 1
ATOM 7321 O O . LEU B 1 138 ? -18.891 -16.281 -4.41 1 77.75 138 LEU B O 1
ATOM 7325 N N . PHE B 1 139 ? -17.609 -16.188 -2.672 1 86.06 139 PHE B N 1
ATOM 7326 C CA . PHE B 1 139 ? -18.484 -17.031 -1.882 1 86.06 139 PHE B CA 1
ATOM 7327 C C . PHE B 1 139 ? -19.781 -16.297 -1.526 1 86.06 139 PHE B C 1
ATOM 7329 O O . PHE B 1 139 ? -20.844 -16.906 -1.422 1 86.06 139 PHE B O 1
ATOM 7336 N N . VAL B 1 140 ? -19.703 -15.023 -1.311 1 80.69 140 VAL B N 1
ATOM 7337 C CA . VAL B 1 140 ? -20.906 -14.227 -1.081 1 80.69 140 VAL B CA 1
ATOM 7338 C C . VAL B 1 140 ? -21.781 -14.234 -2.332 1 80.69 140 VAL B C 1
ATOM 7340 O O . VAL B 1 140 ? -23 -14.375 -2.24 1 80.69 140 VAL B O 1
ATOM 7343 N N . ALA B 1 141 ? -21.172 -14.117 -3.4 1 74.19 141 ALA B N 1
ATOM 7344 C CA . ALA B 1 141 ? -21.906 -14.086 -4.664 1 74.19 141 ALA B CA 1
ATOM 7345 C C . ALA B 1 141 ? -22.609 -15.414 -4.922 1 74.19 141 ALA B C 1
ATOM 7347 O O . ALA B 1 141 ? -23.703 -15.438 -5.5 1 74.19 141 ALA B O 1
ATOM 7348 N N . ILE B 1 142 ? -22 -16.484 -4.461 1 77 142 ILE B N 1
ATOM 7349 C CA . ILE B 1 142 ? -22.531 -17.797 -4.777 1 77 142 ILE B CA 1
ATOM 7350 C C . ILE B 1 142 ? -23.531 -18.234 -3.713 1 77 142 ILE B C 1
ATOM 7352 O O . ILE B 1 142 ? -24.609 -18.766 -4.035 1 77 142 ILE B O 1
ATOM 7356 N N . TYR B 1 143 ? -23.266 -17.938 -2.461 1 81.19 143 TYR B N 1
ATOM 7357 C CA . TYR B 1 143 ? -24 -18.609 -1.401 1 81.19 143 TYR B CA 1
ATOM 7358 C C . TYR B 1 143 ? -24.906 -17.641 -0.652 1 81.19 143 TYR B C 1
ATOM 7360 O O . TYR B 1 143 ? -25.797 -18.047 0.086 1 81.19 143 TYR B O 1
ATOM 7368 N N . LYS B 1 144 ? -24.703 -16.391 -0.708 1 77.5 144 LYS B N 1
ATOM 7369 C CA . LYS B 1 144 ? -25.406 -15.422 0.125 1 77.5 144 LYS B CA 1
ATOM 7370 C C . LYS B 1 144 ? -26.906 -15.617 0.029 1 77.5 144 LYS B C 1
ATOM 7372 O O . LYS B 1 144 ? -27.625 -15.508 1.032 1 77.5 144 LYS B O 1
ATOM 7377 N N . ASN B 1 145 ? -27.438 -15.898 -1.069 1 74.69 145 ASN B N 1
ATOM 7378 C CA . ASN B 1 145 ? -28.875 -16.016 -1.275 1 74.69 145 ASN B CA 1
ATOM 7379 C C . ASN B 1 145 ? -29.422 -17.359 -0.791 1 74.69 145 ASN B C 1
ATOM 7381 O O . ASN B 1 145 ? -30.484 -17.422 -0.192 1 74.69 145 ASN B O 1
ATOM 7385 N N . SER B 1 146 ? -28.688 -18.453 -1.029 1 75.12 146 SER B N 1
ATOM 7386 C CA . SER B 1 146 ? -29.141 -19.797 -0.667 1 75.12 146 SER B CA 1
ATOM 7387 C C . SER B 1 146 ? -28.75 -20.156 0.762 1 75.12 146 SER B C 1
ATOM 7389 O O . SER B 1 146 ? -29.547 -20.734 1.504 1 75.12 146 SER B O 1
ATOM 7391 N N . TYR B 1 147 ? -27.531 -19.859 1.072 1 82.88 147 TYR B N 1
ATOM 7392 C CA . TYR B 1 147 ? -27 -20.156 2.396 1 82.88 147 TYR B CA 1
ATOM 7393 C C . TYR B 1 147 ? -26.234 -18.953 2.953 1 82.88 147 TYR B C 1
ATOM 7395 O O . TYR B 1 147 ? -25 -18.922 2.904 1 82.88 147 TYR B O 1
ATOM 7403 N N . PRO B 1 148 ? -26.938 -18.062 3.549 1 80.62 148 PRO B N 1
ATOM 7404 C CA . PRO B 1 148 ? -26.344 -16.797 3.973 1 80.62 148 PRO B CA 1
ATOM 7405 C C . PRO B 1 148 ? -25.25 -16.984 5.035 1 80.62 148 PRO B C 1
ATOM 7407 O O . PRO B 1 148 ? -24.406 -16.109 5.215 1 80.62 148 PRO B O 1
ATOM 7410 N N . GLU B 1 149 ? -25.141 -18.047 5.648 1 82.12 149 GLU B N 1
ATOM 7411 C CA . GLU B 1 149 ? -24.172 -18.266 6.719 1 82.12 149 GLU B CA 1
ATOM 7412 C C . GLU B 1 149 ? -22.859 -18.812 6.172 1 82.12 149 GLU B C 1
ATOM 7414 O O . GLU B 1 149 ? -21.812 -18.719 6.832 1 82.12 149 GLU B O 1
ATOM 7419 N N . LEU B 1 150 ? -22.875 -19.344 5.008 1 86 150 LEU B N 1
ATOM 7420 C CA . LEU B 1 150 ? -21.75 -20.109 4.492 1 86 150 LEU B CA 1
ATOM 7421 C C . LEU B 1 150 ? -20.562 -19.188 4.184 1 86 150 LEU B C 1
ATOM 7423 O O . LEU B 1 150 ? -19.422 -19.531 4.449 1 86 150 LEU B O 1
ATOM 7427 N N . PRO B 1 151 ? -20.812 -17.969 3.635 1 85.5 151 PRO B N 1
ATOM 7428 C CA . PRO B 1 151 ? -19.672 -17.109 3.348 1 85.5 151 PRO B CA 1
ATOM 7429 C C . PRO B 1 151 ? -18.875 -16.734 4.602 1 85.5 151 PRO B C 1
ATOM 7431 O O . PRO B 1 151 ? -17.672 -16.484 4.527 1 85.5 151 PRO B O 1
ATOM 7434 N N . GLU B 1 152 ? -19.438 -16.781 5.711 1 82.06 152 GLU B N 1
ATOM 7435 C CA . GLU B 1 152 ? -18.797 -16.391 6.965 1 82.06 152 GLU B CA 1
ATOM 7436 C C . GLU B 1 152 ? -17.75 -17.422 7.406 1 82.06 152 GLU B C 1
ATOM 7438 O O . GLU B 1 152 ? -16.859 -17.109 8.188 1 82.06 152 GLU B O 1
ATOM 7443 N N . TYR B 1 153 ? -17.812 -18.609 6.887 1 87.38 153 TYR B N 1
ATOM 7444 C CA . TYR B 1 153 ? -16.875 -19.656 7.246 1 87.38 153 TYR B CA 1
ATOM 7445 C C . TYR B 1 153 ? -15.461 -19.312 6.781 1 87.38 153 TYR B C 1
ATOM 7447 O O . TYR B 1 153 ? -14.477 -19.766 7.363 1 87.38 153 TYR B O 1
ATOM 7455 N N . LEU B 1 154 ? -15.359 -18.5 5.773 1 86.94 154 LEU B N 1
ATOM 7456 C CA . LEU B 1 154 ? -14.047 -18.125 5.27 1 86.94 154 LEU B CA 1
ATOM 7457 C C . LEU B 1 154 ? -13.25 -17.375 6.336 1 86.94 154 LEU B C 1
ATOM 7459 O O . LEU B 1 154 ? -12.023 -17.5 6.406 1 86.94 154 LEU B O 1
ATOM 7463 N N . TYR B 1 155 ? -13.961 -16.641 7.141 1 77.75 155 TYR B N 1
ATOM 7464 C CA . TYR B 1 155 ? -13.305 -15.93 8.234 1 77.75 155 TYR B CA 1
ATOM 7465 C C . TYR B 1 155 ? -12.859 -16.906 9.32 1 77.75 155 TYR B C 1
ATOM 7467 O O . TYR B 1 155 ? -11.859 -16.672 10.008 1 77.75 155 TYR B O 1
ATOM 7475 N N . LEU B 1 156 ? -13.578 -17.969 9.375 1 83.06 156 LEU B N 1
ATOM 7476 C CA . LEU B 1 156 ? -13.289 -18.938 10.422 1 83.06 156 LEU B CA 1
ATOM 7477 C C . LEU B 1 156 ? -12.148 -19.859 10.008 1 83.06 156 LEU B C 1
ATOM 7479 O O . LEU B 1 156 ? -11.492 -20.469 10.859 1 83.06 156 LEU B O 1
ATOM 7483 N N . PHE B 1 157 ? -11.883 -19.984 8.719 1 89.56 157 PHE B N 1
ATOM 7484 C CA . PHE B 1 157 ? -10.828 -20.859 8.227 1 89.56 157 PHE B CA 1
ATOM 7485 C C . PHE B 1 157 ? -9.469 -20.172 8.305 1 89.56 157 PHE B C 1
ATOM 7487 O O . PHE B 1 157 ? -8.43 -20.828 8.305 1 89.56 157 PHE B O 1
ATOM 7494 N N . GLY B 1 158 ? -9.453 -18.844 8.383 1 82.31 158 GLY B N 1
ATOM 7495 C CA . GLY B 1 158 ? -8.211 -18.094 8.5 1 82.31 158 GLY B CA 1
ATOM 7496 C C . GLY B 1 158 ? -7.324 -18.594 9.625 1 82.31 158 GLY B C 1
ATOM 7497 O O . GLY B 1 158 ? -6.148 -18.891 9.406 1 82.31 158 GLY B O 1
ATOM 7498 N N . PRO B 1 159 ? -7.895 -18.812 10.781 1 83.38 159 PRO B N 1
ATOM 7499 C CA . PRO B 1 159 ? -7.113 -19.266 11.938 1 83.38 159 PRO B CA 1
ATOM 7500 C C . PRO B 1 159 ? -6.512 -20.656 11.742 1 83.38 159 PRO B C 1
ATOM 7502 O O . PRO B 1 159 ? -5.508 -21 12.375 1 83.38 159 PRO B O 1
ATOM 7505 N N . ILE B 1 160 ? -7.09 -21.453 10.93 1 90.75 160 ILE B N 1
ATOM 7506 C CA . ILE B 1 160 ? -6.531 -22.781 10.688 1 90.75 160 ILE B CA 1
ATOM 7507 C C . ILE B 1 160 ? -5.094 -22.656 10.195 1 90.75 160 ILE B C 1
ATOM 7509 O O . ILE B 1 160 ? -4.188 -23.297 10.727 1 90.75 160 ILE B O 1
ATOM 7513 N N . SER B 1 161 ? -4.914 -21.812 9.234 1 89.44 161 SER B N 1
ATOM 7514 C CA . SER B 1 161 ? -3.572 -21.641 8.695 1 89.44 161 SER B CA 1
ATOM 7515 C C . SER B 1 161 ? -2.721 -20.766 9.609 1 89.44 161 SER B C 1
ATOM 7517 O O . SER B 1 161 ? -1.559 -21.078 9.875 1 89.44 161 SER B O 1
ATOM 7519 N N . LEU B 1 162 ? -3.311 -19.734 10.148 1 84.5 162 LEU B N 1
ATOM 7520 C CA . LEU B 1 162 ? -2.541 -18.703 10.836 1 84.5 162 LEU B CA 1
ATOM 7521 C C . LEU B 1 162 ? -2.203 -19.141 12.258 1 84.5 162 LEU B C 1
ATOM 7523 O O . LEU B 1 162 ? -1.111 -18.844 12.75 1 84.5 162 LEU B O 1
ATOM 7527 N N . VAL B 1 163 ? -3.133 -19.844 12.93 1 84.25 163 VAL B N 1
ATOM 7528 C CA . VAL B 1 163 ? -2.961 -20.156 14.344 1 84.25 163 VAL B CA 1
ATOM 7529 C C . VAL B 1 163 ? -2.543 -21.609 14.508 1 84.25 163 VAL B C 1
ATOM 7531 O O . VAL B 1 163 ? -1.733 -21.938 15.383 1 84.25 163 VAL B O 1
ATOM 7534 N N . CYS B 1 164 ? -2.982 -22.469 13.695 1 89.31 164 CYS B N 1
ATOM 7535 C CA . CYS B 1 164 ? -2.76 -23.891 13.906 1 89.31 164 CYS B CA 1
ATOM 7536 C C . CYS B 1 164 ? -1.558 -24.375 13.109 1 89.31 164 CYS B C 1
ATOM 7538 O O . CYS B 1 164 ? -0.642 -24.984 13.664 1 89.31 164 CYS B O 1
ATOM 7540 N N . LEU B 1 165 ? -1.446 -24.078 11.898 1 92.56 165 LEU B N 1
ATOM 7541 C CA . LEU B 1 165 ? -0.457 -24.719 11.031 1 92.56 165 LEU B CA 1
ATOM 7542 C C . LEU B 1 165 ? 0.798 -23.859 10.922 1 92.56 165 LEU B C 1
ATOM 7544 O O . LEU B 1 165 ? 1.917 -24.375 10.992 1 92.56 165 LEU B O 1
ATOM 7548 N N . ASN B 1 166 ? 0.671 -22.516 10.797 1 89.5 166 ASN B N 1
ATOM 7549 C CA . ASN B 1 166 ? 1.799 -21.625 10.562 1 89.5 166 ASN B CA 1
ATOM 7550 C C . ASN B 1 166 ? 2.83 -21.719 11.688 1 89.5 166 ASN B C 1
ATOM 7552 O O . ASN B 1 166 ? 4.035 -21.656 11.438 1 89.5 166 ASN B O 1
ATOM 7556 N N . PRO B 1 167 ? 2.385 -21.812 12.938 1 87.12 167 PRO B N 1
ATOM 7557 C CA . PRO B 1 167 ? 3.391 -21.922 13.992 1 87.12 167 PRO B CA 1
ATOM 7558 C C . PRO B 1 167 ? 4.348 -23.094 13.766 1 87.12 167 PRO B C 1
ATOM 7560 O O . PRO B 1 167 ? 5.535 -23 14.094 1 87.12 167 PRO B O 1
ATOM 7563 N N . PHE B 1 168 ? 3.912 -24.203 13.188 1 89.06 168 PHE B N 1
ATOM 7564 C CA . PHE B 1 168 ? 4.785 -25.328 12.875 1 89.06 168 PHE B CA 1
ATOM 7565 C C . PHE B 1 168 ? 5.754 -24.969 11.75 1 89.06 168 PHE B C 1
ATOM 7567 O O . PHE B 1 168 ? 6.918 -25.375 11.781 1 89.06 168 PHE B O 1
ATOM 7574 N N . GLY B 1 169 ? 5.277 -24.25 10.781 1 90.81 169 GLY B N 1
ATOM 7575 C CA . GLY B 1 169 ? 6.148 -23.781 9.719 1 90.81 169 GLY B CA 1
ATOM 7576 C C . GLY B 1 169 ? 7.211 -22.812 10.203 1 90.81 169 GLY B C 1
ATOM 7577 O O . GLY B 1 169 ? 8.391 -22.953 9.883 1 90.81 169 GLY B O 1
ATOM 7578 N N . PHE B 1 170 ? 6.797 -21.891 11.023 1 87.94 170 PHE B N 1
ATOM 7579 C CA . PHE B 1 170 ? 7.73 -20.906 11.531 1 87.94 170 PHE B CA 1
ATOM 7580 C C . PHE B 1 170 ? 8.742 -21.547 12.477 1 87.94 170 PHE B C 1
ATOM 7582 O O . PHE B 1 170 ? 9.898 -21.125 12.531 1 87.94 170 PHE B O 1
ATOM 7589 N N . LEU B 1 171 ? 8.242 -22.5 13.195 1 86.31 171 LEU B N 1
ATOM 7590 C CA . LEU B 1 171 ? 9.156 -23.234 14.055 1 86.31 171 LEU B CA 1
ATOM 7591 C C . LEU B 1 171 ? 10.266 -23.891 13.227 1 86.31 171 LEU B C 1
ATOM 7593 O O . LEU B 1 171 ? 11.438 -23.812 13.578 1 86.31 171 LEU B O 1
ATOM 7597 N N . ALA B 1 172 ? 9.945 -24.5 12.188 1 89.19 172 ALA B N 1
ATOM 7598 C CA . ALA B 1 172 ? 10.906 -25.141 11.297 1 89.19 172 ALA B CA 1
ATOM 7599 C C . ALA B 1 172 ? 11.852 -24.125 10.68 1 89.19 172 ALA B C 1
ATOM 7601 O O . ALA B 1 172 ? 13.055 -24.375 10.555 1 89.19 172 ALA B O 1
ATOM 7602 N N . LEU B 1 173 ? 11.336 -23.016 10.328 1 89.12 173 LEU B N 1
ATOM 7603 C CA . LEU B 1 173 ? 12.133 -21.953 9.727 1 89.12 173 LEU B CA 1
ATOM 7604 C C . LEU B 1 173 ? 13.117 -21.375 10.742 1 89.12 173 LEU B C 1
ATOM 7606 O O . LEU B 1 173 ? 14.273 -21.125 10.406 1 89.12 173 LEU B O 1
ATOM 7610 N N . GLU B 1 174 ? 12.641 -21.234 11.961 1 83.12 174 GLU B N 1
ATOM 7611 C CA . GLU B 1 174 ? 13.508 -20.703 13 1 83.12 174 GLU B CA 1
ATOM 7612 C C . GLU B 1 174 ? 14.594 -21.703 13.391 1 83.12 174 GLU B C 1
ATOM 7614 O O . GLU B 1 174 ? 15.711 -21.312 13.727 1 83.12 174 GLU B O 1
ATOM 7619 N N . ILE B 1 175 ? 14.242 -22.938 13.383 1 83.44 175 ILE B N 1
ATOM 7620 C CA . ILE B 1 175 ? 15.219 -23.969 13.672 1 83.44 175 ILE B CA 1
ATOM 7621 C C . ILE B 1 175 ? 16.312 -23.953 12.609 1 83.44 175 ILE B C 1
ATOM 7623 O O . ILE B 1 175 ? 17.5 -24.016 12.93 1 83.44 175 ILE B O 1
ATOM 7627 N N . GLU B 1 176 ? 15.93 -23.844 11.43 1 83.56 176 GLU B N 1
ATOM 7628 C CA . GLU B 1 176 ? 16.891 -23.828 10.336 1 83.56 176 GLU B CA 1
ATOM 7629 C C . GLU B 1 176 ? 17.766 -22.578 10.406 1 83.56 176 GLU B C 1
ATOM 7631 O O . GLU B 1 176 ? 18.969 -22.641 10.125 1 83.56 176 GLU B O 1
ATOM 7636 N N . LYS B 1 177 ? 17.203 -21.547 10.68 1 80.31 177 LYS B N 1
ATOM 7637 C CA . LYS B 1 177 ? 17.938 -20.281 10.773 1 80.31 177 LYS B CA 1
ATOM 7638 C C . LYS B 1 177 ? 18.984 -20.344 11.875 1 80.31 177 LYS B C 1
ATOM 7640 O O . LYS B 1 177 ? 20.078 -19.797 11.719 1 80.31 177 LYS B O 1
ATOM 7645 N N . ASN B 1 178 ? 18.688 -21.047 12.977 1 74.44 178 ASN B N 1
ATOM 7646 C CA . ASN B 1 178 ? 19.578 -21.078 14.133 1 74.44 178 ASN B CA 1
ATOM 7647 C C . ASN B 1 178 ? 20.453 -22.328 14.125 1 74.44 178 ASN B C 1
ATOM 7649 O O . ASN B 1 178 ? 21.344 -22.469 14.977 1 74.44 178 ASN B O 1
ATOM 7653 N N . ASN B 1 179 ? 20.109 -23.312 13.398 1 70.25 179 ASN B N 1
ATOM 7654 C CA . ASN B 1 179 ? 20.891 -24.547 13.383 1 70.25 179 ASN B CA 1
ATOM 7655 C C . ASN B 1 179 ? 22.281 -24.312 12.773 1 70.25 179 ASN B C 1
ATOM 7657 O O . ASN B 1 179 ? 23.141 -25.203 12.82 1 70.25 179 ASN B O 1
ATOM 7661 N N . THR B 1 180 ? 22.453 -23.25 12.109 1 56.53 180 THR B N 1
ATOM 7662 C CA . THR B 1 180 ? 23.828 -23.094 11.617 1 56.53 180 THR B CA 1
ATOM 7663 C C . THR B 1 180 ? 24.812 -23.016 12.789 1 56.53 180 THR B C 1
ATOM 7665 O O . THR B 1 180 ? 26.016 -23.062 12.586 1 56.53 180 THR B O 1
ATOM 7668 N N . ILE B 1 181 ? 24.234 -22.891 13.992 1 51.78 181 ILE B N 1
ATOM 7669 C CA . ILE B 1 181 ? 25.203 -22.688 15.07 1 51.78 181 ILE B CA 1
ATOM 7670 C C . ILE B 1 181 ? 25.453 -24 15.797 1 51.78 181 ILE B C 1
ATOM 7672 O O . ILE B 1 181 ? 24.562 -24.516 16.469 1 51.78 181 ILE B O 1
ATOM 7676 N N . THR B 1 182 ? 26.125 -24.938 15.289 1 52.47 182 THR B N 1
ATOM 7677 C CA . THR B 1 182 ? 26.562 -26.266 15.719 1 52.47 182 THR B CA 1
ATOM 7678 C C . THR B 1 182 ? 26.656 -26.344 17.234 1 52.47 182 THR B C 1
ATOM 7680 O O . THR B 1 182 ? 26.391 -27.391 17.828 1 52.47 182 THR B O 1
ATOM 7683 N N . GLU B 1 183 ? 27.328 -25.469 17.875 1 56.94 183 GLU B N 1
ATOM 7684 C CA . GLU B 1 183 ? 27.859 -25.719 19.219 1 56.94 183 GLU B CA 1
ATOM 7685 C C . GLU B 1 183 ? 26.875 -25.266 20.297 1 56.94 183 GLU B C 1
ATOM 7687 O O . GLU B 1 183 ? 27.219 -25.219 21.469 1 56.94 183 GLU B O 1
ATOM 7692 N N . MET B 1 184 ? 25.641 -25.156 19.938 1 60.06 184 MET B N 1
ATOM 7693 C CA . MET B 1 184 ? 24.828 -24.547 20.984 1 60.06 184 MET B CA 1
ATOM 7694 C C . MET B 1 184 ? 23.984 -25.594 21.688 1 60.06 184 MET B C 1
ATOM 7696 O O . MET B 1 184 ? 23.609 -26.609 21.094 1 60.06 184 MET B O 1
ATOM 7700 N N . ASN B 1 185 ? 23.906 -25.578 23 1 67.69 185 ASN B N 1
ATOM 7701 C CA . ASN B 1 185 ? 23.047 -26.391 23.844 1 67.69 185 ASN B CA 1
ATOM 7702 C C . ASN B 1 185 ? 21.609 -26.391 23.344 1 67.69 185 ASN B C 1
ATOM 7704 O O . ASN B 1 185 ? 21.125 -25.391 22.812 1 67.69 185 ASN B O 1
ATOM 7708 N N . ARG B 1 186 ? 20.938 -27.547 23.234 1 71.81 186 ARG B N 1
ATOM 7709 C CA . ARG B 1 186 ? 19.594 -27.75 22.719 1 71.81 186 ARG B CA 1
ATOM 7710 C C . ARG B 1 186 ? 18.609 -26.75 23.344 1 71.81 186 ARG B C 1
ATOM 7712 O O . ARG B 1 186 ? 17.719 -26.25 22.656 1 71.81 186 ARG B O 1
ATOM 7719 N N . LEU B 1 187 ? 18.75 -26.453 24.609 1 78.12 187 LEU B N 1
ATOM 7720 C CA . LEU B 1 187 ? 17.828 -25.547 25.312 1 78.12 187 LEU B CA 1
ATOM 7721 C C . LEU B 1 187 ? 17.984 -24.125 24.797 1 78.12 187 LEU B C 1
ATOM 7723 O O . LEU B 1 187 ? 17 -23.391 24.688 1 78.12 187 LEU B O 1
ATOM 7727 N N . THR B 1 188 ? 19.156 -23.891 24.484 1 76.44 188 THR B N 1
ATOM 7728 C CA . THR B 1 188 ? 19.391 -22.547 23.969 1 76.44 188 THR B CA 1
ATOM 7729 C C . THR B 1 188 ? 18.766 -22.391 22.578 1 76.44 188 THR B C 1
ATOM 7731 O O . THR B 1 188 ? 18.266 -21.328 22.234 1 76.44 188 THR B O 1
ATOM 7734 N N . ILE B 1 189 ? 18.797 -23.469 21.922 1 75.5 189 ILE B N 1
ATOM 7735 C CA . ILE B 1 189 ? 18.203 -23.438 20.594 1 75.5 189 ILE B CA 1
ATOM 7736 C C . ILE B 1 189 ? 16.688 -23.281 20.703 1 75.5 189 ILE B C 1
ATOM 7738 O O . ILE B 1 189 ? 16.094 -22.5 19.969 1 75.5 189 ILE B O 1
ATOM 7742 N N . VAL B 1 190 ? 16.172 -24.016 21.672 1 79.19 190 VAL B N 1
ATOM 7743 C CA . VAL B 1 190 ? 14.727 -23.953 21.875 1 79.19 190 VAL B CA 1
ATOM 7744 C C . VAL B 1 190 ? 14.32 -22.547 22.297 1 79.19 190 VAL B C 1
ATOM 7746 O O . VAL B 1 190 ? 13.32 -22 21.812 1 79.19 190 VAL B O 1
ATOM 7749 N N . TRP B 1 191 ? 15.055 -22 23.125 1 81.62 191 TRP B N 1
ATOM 7750 C CA . TRP B 1 191 ? 14.75 -20.656 23.594 1 81.62 191 TRP B CA 1
ATOM 7751 C C . TRP B 1 191 ? 14.883 -19.641 22.453 1 81.62 191 TRP B C 1
ATOM 7753 O O . TRP B 1 191 ? 14.07 -18.719 22.328 1 81.62 191 TRP B O 1
ATOM 7763 N N . LYS B 1 192 ? 15.781 -19.859 21.688 1 78.06 192 LYS B N 1
ATOM 7764 C CA . LYS B 1 192 ? 16 -18.953 20.578 1 78.06 192 LYS B CA 1
ATOM 7765 C C . LYS B 1 192 ? 14.883 -19.062 19.547 1 78.06 192 LYS B C 1
ATOM 7767 O O . LYS B 1 192 ? 14.469 -18.047 18.953 1 78.06 192 LYS B O 1
ATOM 7772 N N . VAL B 1 193 ? 14.547 -20.234 19.406 1 78.44 193 VAL B N 1
ATOM 7773 C CA . VAL B 1 193 ? 13.453 -20.469 18.469 1 78.44 193 VAL B CA 1
ATOM 7774 C C . VAL B 1 193 ? 12.172 -19.828 19 1 78.44 193 VAL B C 1
ATOM 7776 O O . VAL B 1 193 ? 11.453 -19.156 18.266 1 78.44 193 VAL B O 1
ATOM 7779 N N . PHE B 1 194 ? 11.93 -19.984 20.219 1 81.69 194 PHE B N 1
ATOM 7780 C CA . PHE B 1 194 ? 10.75 -19.391 20.844 1 81.69 194 PHE B CA 1
ATOM 7781 C C . PHE B 1 194 ? 10.82 -17.875 20.828 1 81.69 194 PHE B C 1
ATOM 7783 O O . PHE B 1 194 ? 9.828 -17.203 20.547 1 81.69 194 PHE B O 1
ATOM 7790 N N . LYS B 1 195 ? 11.875 -17.391 21.094 1 80.69 195 LYS B N 1
ATOM 7791 C CA . LYS B 1 195 ? 12.078 -15.945 21.031 1 80.69 195 LYS B CA 1
ATOM 7792 C C . LYS B 1 195 ? 11.914 -15.43 19.609 1 80.69 195 LYS B C 1
ATOM 7794 O O . LYS B 1 195 ? 11.367 -14.344 19.406 1 80.69 195 LYS B O 1
ATOM 7799 N N . GLY B 1 196 ? 12.344 -16.203 18.734 1 77.06 196 GLY B N 1
ATOM 7800 C CA . GLY B 1 196 ? 12.172 -15.844 17.328 1 77.06 196 GLY B CA 1
ATOM 7801 C C . GLY B 1 196 ? 10.719 -15.773 16.906 1 77.06 196 GLY B C 1
ATOM 7802 O O . GLY B 1 196 ? 10.328 -14.883 16.141 1 77.06 196 GLY B O 1
ATOM 7803 N N . MET B 1 197 ? 10.047 -16.625 17.438 1 78.69 197 MET B N 1
ATOM 7804 C CA . MET B 1 197 ? 8.617 -16.656 17.141 1 78.69 197 MET B CA 1
ATOM 7805 C C . MET B 1 197 ? 7.91 -15.445 17.75 1 78.69 197 MET B C 1
ATOM 7807 O O . MET B 1 197 ? 7.02 -14.867 17.141 1 78.69 197 MET B O 1
ATOM 7811 N N . LEU B 1 198 ? 8.297 -15.078 18.875 1 79.88 198 LEU B N 1
ATOM 7812 C CA . LEU B 1 198 ? 7.672 -13.977 19.594 1 79.88 198 LEU B CA 1
ATOM 7813 C C . LEU B 1 198 ? 8.086 -12.633 19 1 79.88 198 LEU B C 1
ATOM 7815 O O . LEU B 1 198 ? 7.418 -11.617 19.219 1 79.88 198 LEU B O 1
ATOM 7819 N N . THR B 1 199 ? 9.094 -12.68 18.328 1 80 199 THR B N 1
ATOM 7820 C CA . THR B 1 199 ? 9.547 -11.43 17.734 1 80 199 THR B CA 1
ATOM 7821 C C . THR B 1 199 ? 9.094 -11.32 16.281 1 80 199 THR B C 1
ATOM 7823 O O . THR B 1 199 ? 9.328 -10.305 15.625 1 80 199 THR B O 1
ATOM 7826 N N . ASN B 1 200 ? 8.5 -12.336 15.82 1 80.94 200 ASN B N 1
ATOM 7827 C CA . ASN B 1 200 ? 7.938 -12.289 14.477 1 80.94 200 ASN B CA 1
ATOM 7828 C C . ASN B 1 200 ? 6.625 -11.516 14.445 1 80.94 200 ASN B C 1
ATOM 7830 O O . ASN B 1 200 ? 5.621 -11.953 15.008 1 80.94 200 ASN B O 1
ATOM 7834 N N . PRO B 1 201 ? 6.633 -10.414 13.805 1 84.62 201 PRO B N 1
ATOM 7835 C CA . PRO B 1 201 ? 5.438 -9.57 13.82 1 84.62 201 PRO B CA 1
ATOM 7836 C C . PRO B 1 201 ? 4.199 -10.289 13.289 1 84.62 201 PRO B C 1
ATOM 7838 O O . PRO B 1 201 ? 3.08 -9.992 13.719 1 84.62 201 PRO B O 1
ATOM 7841 N N . MET B 1 202 ? 4.355 -11.164 12.406 1 83.44 202 MET B N 1
ATOM 7842 C CA . MET B 1 202 ? 3.219 -11.891 11.852 1 83.44 202 MET B CA 1
ATOM 7843 C C . MET B 1 202 ? 2.586 -12.797 12.906 1 83.44 202 MET B C 1
ATOM 7845 O O . MET B 1 202 ? 1.36 -12.844 13.031 1 83.44 202 MET B O 1
ATOM 7849 N N . VAL B 1 203 ? 3.43 -13.445 13.656 1 84.44 203 VAL B N 1
ATOM 7850 C CA . VAL B 1 203 ? 2.953 -14.352 14.695 1 84.44 203 VAL B CA 1
ATOM 7851 C C . VAL B 1 203 ? 2.371 -13.555 15.852 1 84.44 203 VAL B C 1
ATOM 7853 O O . VAL B 1 203 ? 1.294 -13.875 16.359 1 84.44 203 VAL B O 1
ATOM 7856 N N . VAL B 1 204 ? 3.016 -12.523 16.188 1 88.12 204 VAL B N 1
ATOM 7857 C CA . VAL B 1 204 ? 2.6 -11.703 17.328 1 88.12 204 VAL B CA 1
ATOM 7858 C C . VAL B 1 204 ? 1.266 -11.031 17.016 1 88.12 204 VAL B C 1
ATOM 7860 O O . VAL B 1 204 ? 0.4 -10.922 17.891 1 88.12 204 VAL B O 1
ATOM 7863 N N . SER B 1 205 ? 1.114 -10.547 15.82 1 89.94 205 SER B N 1
ATOM 7864 C CA . SER B 1 205 ? -0.119 -9.867 15.453 1 89.94 205 SER B CA 1
ATOM 7865 C C . SER B 1 205 ? -1.319 -10.797 15.539 1 89.94 205 SER B C 1
ATOM 7867 O O . SER B 1 205 ? -2.406 -10.391 15.953 1 89.94 205 SER B O 1
ATOM 7869 N N . VAL B 1 206 ? -1.121 -12.016 15.125 1 86.75 206 VAL B N 1
ATOM 7870 C CA . VAL B 1 206 ? -2.191 -13.008 15.203 1 86.75 206 VAL B CA 1
ATOM 7871 C C . VAL B 1 206 ? -2.535 -13.273 16.672 1 86.75 206 VAL B C 1
ATOM 7873 O O . VAL B 1 206 ? -3.711 -13.297 17.047 1 86.75 206 VAL B O 1
ATOM 7876 N N . ALA B 1 207 ? -1.553 -13.461 17.516 1 87.19 207 ALA B N 1
ATOM 7877 C CA . ALA B 1 207 ? -1.758 -13.727 18.938 1 87.19 207 ALA B CA 1
ATOM 7878 C C . ALA B 1 207 ? -2.461 -12.562 19.625 1 87.19 207 ALA B C 1
ATOM 7880 O O . ALA B 1 207 ? -3.402 -12.758 20.391 1 87.19 207 ALA B O 1
ATOM 7881 N N . VAL B 1 208 ? -2.018 -11.383 19.297 1 90.81 208 VAL B N 1
ATOM 7882 C CA . VAL B 1 208 ? -2.619 -10.195 19.891 1 90.81 208 VAL B CA 1
ATOM 7883 C C . VAL B 1 208 ? -4.047 -10.023 19.391 1 90.81 208 VAL B C 1
ATOM 7885 O O . VAL B 1 208 ? -4.934 -9.602 20.125 1 90.81 208 VAL B O 1
ATOM 7888 N N . GLY B 1 209 ? -4.254 -10.266 18.094 1 89.94 209 GLY B N 1
ATOM 7889 C CA . GLY B 1 209 ? -5.602 -10.219 17.547 1 89.94 209 GLY B CA 1
ATOM 7890 C C . GLY B 1 209 ? -6.566 -11.148 18.266 1 89.94 209 GLY B C 1
ATOM 7891 O O . GLY B 1 209 ? -7.688 -10.75 18.594 1 89.94 209 GLY B O 1
ATOM 7892 N N . VAL B 1 210 ? -6.125 -12.375 18.562 1 86.62 210 VAL B N 1
ATOM 7893 C CA . VAL B 1 210 ? -6.953 -13.352 19.266 1 86.62 210 VAL B CA 1
ATOM 7894 C C . VAL B 1 210 ? -7.215 -12.875 20.688 1 86.62 210 VAL B C 1
ATOM 7896 O O . VAL B 1 210 ? -8.336 -12.992 21.188 1 86.62 210 VAL B O 1
ATOM 7899 N N . ALA B 1 211 ? -6.188 -12.328 21.297 1 89.19 211 ALA B N 1
ATOM 7900 C CA . ALA B 1 211 ? -6.34 -11.805 22.656 1 89.19 211 ALA B CA 1
ATOM 7901 C C . ALA B 1 211 ? -7.352 -10.664 22.703 1 89.19 211 ALA B C 1
ATOM 7903 O O . ALA B 1 211 ? -8.203 -10.609 23.594 1 89.19 211 ALA B O 1
ATOM 7904 N N . VAL B 1 212 ? -7.27 -9.844 21.766 1 90.81 212 VAL B N 1
ATOM 7905 C CA . VAL B 1 212 ? -8.18 -8.711 21.703 1 90.81 212 VAL B CA 1
ATOM 7906 C C . VAL B 1 212 ? -9.602 -9.195 21.422 1 90.81 212 VAL B C 1
ATOM 7908 O O . VAL B 1 212 ? -10.57 -8.633 21.938 1 90.81 212 VAL B O 1
ATOM 7911 N N . ASN B 1 213 ? -9.672 -10.172 20.547 1 88.38 213 ASN B N 1
ATOM 7912 C CA . ASN B 1 213 ? -10.977 -10.766 20.266 1 88.38 213 ASN B CA 1
ATOM 7913 C C . ASN B 1 213 ? -11.633 -11.297 21.547 1 88.38 213 ASN B C 1
ATOM 7915 O O . ASN B 1 213 ? -12.82 -11.078 21.766 1 88.38 213 ASN B O 1
ATOM 7919 N N . LEU B 1 214 ? -10.859 -11.914 22.438 1 85.25 214 LEU B N 1
ATOM 7920 C CA . LEU B 1 214 ? -11.367 -12.531 23.656 1 85.25 214 LEU B CA 1
ATOM 7921 C C . LEU B 1 214 ? -11.656 -11.469 24.719 1 85.25 214 LEU B C 1
ATOM 7923 O O . LEU B 1 214 ? -12.641 -11.57 25.453 1 85.25 214 LEU B O 1
ATOM 7927 N N . ILE B 1 215 ? -10.867 -10.375 24.766 1 88.19 215 ILE B N 1
ATOM 7928 C CA . ILE B 1 215 ? -10.977 -9.359 25.812 1 88.19 215 ILE B CA 1
ATOM 7929 C C . ILE B 1 215 ? -12.07 -8.352 25.438 1 88.19 215 ILE B C 1
ATOM 7931 O O . ILE B 1 215 ? -12.875 -7.965 26.281 1 88.19 215 ILE B O 1
ATOM 7935 N N . PHE B 1 216 ? -12.133 -7.93 24.203 1 87.44 216 PHE B N 1
ATOM 7936 C CA . PHE B 1 216 ? -13.016 -6.836 23.797 1 87.44 216 PHE B CA 1
ATOM 7937 C C . PHE B 1 216 ? -14.211 -7.367 23.016 1 87.44 216 PHE B C 1
ATOM 7939 O O . PHE B 1 216 ? -14.852 -6.625 22.266 1 87.44 216 PHE B O 1
ATOM 7946 N N . HIS B 1 217 ? -14.516 -8.539 23.031 1 81.62 217 HIS B N 1
ATOM 7947 C CA . HIS B 1 217 ? -15.703 -9.164 22.469 1 81.62 217 HIS B CA 1
ATOM 7948 C C . HIS B 1 217 ? -15.836 -8.867 20.984 1 81.62 217 HIS B C 1
ATOM 7950 O O . HIS B 1 217 ? -16.875 -8.383 20.531 1 81.62 217 HIS B O 1
ATOM 7956 N N . GLN B 1 218 ? -14.812 -9.055 20.281 1 77.81 218 GLN B N 1
ATOM 7957 C CA . GLN B 1 218 ? -14.805 -9.125 18.828 1 77.81 218 GLN B CA 1
ATOM 7958 C C . GLN B 1 218 ? -14.82 -7.73 18.203 1 77.81 218 GLN B C 1
ATOM 7960 O O . GLN B 1 218 ? -15.422 -7.523 17.141 1 77.81 218 GLN B O 1
ATOM 7965 N N . LYS B 1 219 ? -14.422 -6.758 19.016 1 81 219 LYS B N 1
ATOM 7966 C CA . LYS B 1 219 ? -14.297 -5.414 18.469 1 81 219 LYS B CA 1
ATOM 7967 C C . LYS B 1 219 ? -12.883 -4.867 18.688 1 81 219 LYS B C 1
ATOM 7969 O O . LYS B 1 219 ? -12.25 -5.145 19.703 1 81 219 LYS B O 1
ATOM 7974 N N . VAL B 1 220 ? -12.414 -4.273 17.703 1 85.88 220 VAL B N 1
ATOM 7975 C CA . VAL B 1 220 ? -11.148 -3.559 17.844 1 85.88 220 VAL B CA 1
ATOM 7976 C C . VAL B 1 220 ? -11.367 -2.262 18.609 1 85.88 220 VAL B C 1
ATOM 7978 O O . VAL B 1 220 ? -12.367 -1.569 18.406 1 85.88 220 VAL B O 1
ATOM 7981 N N . PRO B 1 221 ? -10.523 -2.01 19.531 1 81.44 221 PRO B N 1
ATOM 7982 C CA . PRO B 1 221 ? -10.672 -0.748 20.266 1 81.44 221 PRO B CA 1
ATOM 7983 C C . PRO B 1 221 ? -10.844 0.452 19.328 1 81.44 221 PRO B C 1
ATOM 7985 O O . PRO B 1 221 ? -10.18 0.531 18.297 1 81.44 221 PRO B O 1
ATOM 7988 N N . TYR B 1 222 ? -11.594 1.332 19.672 1 78.81 222 TYR B N 1
ATOM 7989 C CA . TYR B 1 222 ? -12.086 2.441 18.859 1 78.81 222 TYR B CA 1
ATOM 7990 C C . TYR B 1 222 ? -10.93 3.314 18.375 1 78.81 222 TYR B C 1
ATOM 7992 O O . TYR B 1 222 ? -10.953 3.828 17.25 1 78.81 222 TYR B O 1
ATOM 8000 N N . ILE B 1 223 ? -9.898 3.494 19.141 1 78.38 223 ILE B N 1
ATOM 8001 C CA . ILE B 1 223 ? -8.781 4.371 18.812 1 78.38 223 ILE B CA 1
ATOM 8002 C C . ILE B 1 223 ? -7.871 3.689 17.797 1 78.38 223 ILE B C 1
ATOM 8004 O O . ILE B 1 223 ? -7.281 4.352 16.938 1 78.38 223 ILE B O 1
ATOM 8008 N N . LEU B 1 224 ? -7.891 2.359 17.781 1 87.38 224 LEU B N 1
ATOM 8009 C CA . LEU B 1 224 ? -6.949 1.617 16.953 1 87.38 224 LEU B CA 1
ATOM 8010 C C . LEU B 1 224 ? -7.598 1.201 15.633 1 87.38 224 LEU B C 1
ATOM 8012 O O . LEU B 1 224 ? -6.898 0.922 14.648 1 87.38 224 LEU B O 1
ATOM 8016 N N . ASP B 1 225 ? -8.828 1.214 15.609 1 88 225 ASP B N 1
ATOM 8017 C CA . ASP B 1 225 ? -9.562 0.635 14.484 1 88 225 ASP B CA 1
ATOM 8018 C C . ASP B 1 225 ? -9.242 1.372 13.188 1 88 225 ASP B C 1
ATOM 8020 O O . ASP B 1 225 ? -8.898 0.748 12.18 1 88 225 ASP B O 1
ATOM 8024 N N . PRO B 1 226 ? -9.281 2.748 13.25 1 85.31 226 PRO B N 1
ATOM 8025 C CA . PRO B 1 226 ? -8.984 3.428 11.984 1 85.31 226 PRO B CA 1
ATOM 8026 C C . PRO B 1 226 ? -7.539 3.23 11.539 1 85.31 226 PRO B C 1
ATOM 8028 O O . PRO B 1 226 ? -7.266 3.15 10.336 1 85.31 226 PRO B O 1
ATOM 8031 N N . ILE B 1 227 ? -6.703 3.156 12.461 1 90.12 227 ILE B N 1
ATOM 8032 C CA . ILE B 1 227 ? -5.293 2.963 12.156 1 90.12 227 ILE B CA 1
ATOM 8033 C C . ILE B 1 227 ? -5.086 1.593 11.516 1 90.12 227 ILE B C 1
ATOM 8035 O O . ILE B 1 227 ? -4.465 1.483 10.453 1 90.12 227 ILE B O 1
ATOM 8039 N N . ILE B 1 228 ? -5.66 0.592 12.148 1 93 228 ILE B N 1
ATOM 8040 C CA . ILE B 1 228 ? -5.496 -0.788 11.711 1 93 228 ILE B CA 1
ATOM 8041 C C . ILE B 1 228 ? -6.199 -0.984 10.367 1 93 228 ILE B C 1
ATOM 8043 O O . ILE B 1 228 ? -5.68 -1.67 9.484 1 93 228 ILE B O 1
ATOM 8047 N N . ARG B 1 229 ? -7.254 -0.386 10.188 1 90.12 229 ARG B N 1
ATOM 8048 C CA . ARG B 1 229 ? -8.039 -0.546 8.969 1 90.12 229 ARG B CA 1
ATOM 8049 C C . ARG B 1 229 ? -7.301 0.03 7.766 1 90.12 229 ARG B C 1
ATOM 8051 O O . ARG B 1 229 ? -7.246 -0.598 6.707 1 90.12 229 ARG B O 1
ATOM 8058 N N . VAL B 1 230 ? -6.785 1.229 7.934 1 90.56 230 VAL B N 1
ATOM 8059 C CA . VAL B 1 230 ? -6.094 1.887 6.832 1 90.56 230 VAL B CA 1
ATOM 8060 C C . VAL B 1 230 ? -4.848 1.088 6.453 1 90.56 230 VAL B C 1
ATOM 8062 O O . VAL B 1 230 ? -4.547 0.92 5.27 1 90.56 230 VAL B O 1
ATOM 8065 N N . LEU B 1 231 ? -4.164 0.603 7.418 1 93.75 231 LEU B N 1
ATOM 8066 C CA . LEU B 1 231 ? -2.977 -0.208 7.168 1 93.75 231 LEU B CA 1
ATOM 8067 C C . LEU B 1 231 ? -3.354 -1.537 6.52 1 93.75 231 LEU B C 1
ATOM 8069 O O . LEU B 1 231 ? -2.701 -1.978 5.57 1 93.75 231 LEU B O 1
ATOM 8073 N N . ALA B 1 232 ? -4.363 -2.168 7.027 1 92.81 232 ALA B N 1
ATOM 8074 C CA . ALA B 1 232 ? -4.824 -3.447 6.496 1 92.81 232 ALA B CA 1
ATOM 8075 C C . ALA B 1 232 ? -5.297 -3.303 5.051 1 92.81 232 ALA B C 1
ATOM 8077 O O . ALA B 1 232 ? -5.051 -4.18 4.223 1 92.81 232 ALA B O 1
ATOM 8078 N N . ASP B 1 233 ? -5.898 -2.213 4.711 1 91.25 233 ASP B N 1
ATOM 8079 C CA . ASP B 1 233 ? -6.43 -1.967 3.375 1 91.25 233 ASP B CA 1
ATOM 8080 C C . ASP B 1 233 ? -5.305 -1.826 2.354 1 91.25 233 ASP B C 1
ATOM 8082 O O . ASP B 1 233 ? -5.512 -2.051 1.159 1 91.25 233 ASP B O 1
ATOM 8086 N N . SER B 1 234 ? -4.191 -1.459 2.809 1 93.56 234 SER B N 1
ATOM 8087 C CA . SER B 1 234 ? -3.082 -1.246 1.887 1 93.56 234 SER B CA 1
ATOM 8088 C C . SER B 1 234 ? -2.406 -2.562 1.522 1 93.56 234 SER B C 1
ATOM 8090 O O . SER B 1 234 ? -1.612 -2.619 0.581 1 93.56 234 SER B O 1
ATOM 8092 N N . TYR B 1 235 ? -2.65 -3.656 2.166 1 92.19 235 TYR B N 1
ATOM 8093 C CA . TYR B 1 235 ? -1.937 -4.926 2.053 1 92.19 235 TYR B CA 1
ATOM 8094 C C . TYR B 1 235 ? -2.098 -5.52 0.659 1 92.19 235 TYR B C 1
ATOM 8096 O O . TYR B 1 235 ? -1.109 -5.852 0 1 92.19 235 TYR B O 1
ATOM 8104 N N . ALA B 1 236 ? -3.377 -5.648 0.183 1 89.56 236 ALA B N 1
ATOM 8105 C CA . ALA B 1 236 ? -3.662 -6.395 -1.041 1 89.56 236 ALA B CA 1
ATOM 8106 C C . ALA B 1 236 ? -2.904 -5.809 -2.229 1 89.56 236 ALA B C 1
ATOM 8108 O O . ALA B 1 236 ? -2.184 -6.523 -2.928 1 89.56 236 ALA B O 1
ATOM 8109 N N . ALA B 1 237 ? -3.012 -4.516 -2.43 1 93.19 237 ALA B N 1
ATOM 8110 C CA . ALA B 1 237 ? -2.381 -3.867 -3.576 1 93.19 237 ALA B CA 1
ATOM 8111 C C . ALA B 1 237 ? -0.859 -3.922 -3.469 1 93.19 237 ALA B C 1
ATOM 8113 O O . ALA B 1 237 ? -0.174 -4.242 -4.445 1 93.19 237 ALA B O 1
ATOM 8114 N N . THR B 1 238 ? -0.345 -3.662 -2.285 1 93.12 238 THR B N 1
ATOM 8115 C CA . THR B 1 238 ? 1.103 -3.592 -2.119 1 93.12 238 THR B CA 1
ATOM 8116 C C . THR B 1 238 ? 1.723 -4.984 -2.189 1 93.12 238 THR B C 1
ATOM 8118 O O . THR B 1 238 ? 2.805 -5.16 -2.752 1 93.12 238 THR B O 1
ATOM 8121 N N . ALA B 1 239 ? 1.096 -5.977 -1.612 1 90.5 239 ALA B N 1
ATOM 8122 C CA . ALA B 1 239 ? 1.603 -7.348 -1.652 1 90.5 239 ALA B CA 1
ATOM 8123 C C . ALA B 1 239 ? 1.649 -7.871 -3.084 1 90.5 239 ALA B C 1
ATOM 8125 O O . ALA B 1 239 ? 2.65 -8.461 -3.506 1 90.5 239 ALA B O 1
ATOM 8126 N N . LEU B 1 240 ? 0.565 -7.676 -3.838 1 89.88 240 LEU B N 1
ATOM 8127 C CA . LEU B 1 240 ? 0.495 -8.148 -5.215 1 89.88 240 LEU B CA 1
ATOM 8128 C C . LEU B 1 240 ? 1.471 -7.383 -6.102 1 89.88 240 LEU B C 1
ATOM 8130 O O . LEU B 1 240 ? 2.102 -7.965 -6.988 1 89.88 240 LEU B O 1
ATOM 8134 N N . PHE B 1 241 ? 1.558 -6.059 -5.926 1 93.12 241 PHE B N 1
ATOM 8135 C CA . PHE B 1 241 ? 2.504 -5.234 -6.672 1 93.12 241 PHE B CA 1
ATOM 8136 C C . PHE B 1 241 ? 3.934 -5.703 -6.434 1 93.12 241 PHE B C 1
ATOM 8138 O O . PHE B 1 241 ? 4.727 -5.805 -7.371 1 93.12 241 PHE B O 1
ATOM 8145 N N . CYS B 1 242 ? 4.27 -5.984 -5.137 1 90.12 242 CYS B N 1
ATOM 8146 C CA . CYS B 1 242 ? 5.594 -6.469 -4.762 1 90.12 242 CYS B CA 1
ATOM 8147 C C . CYS B 1 242 ? 5.875 -7.824 -5.402 1 90.12 242 CYS B C 1
ATOM 8149 O O . CYS B 1 242 ? 6.992 -8.078 -5.855 1 90.12 242 CYS B O 1
ATOM 8151 N N . LEU B 1 243 ? 4.906 -8.648 -5.379 1 88.06 243 LEU B N 1
ATOM 8152 C CA . LEU B 1 243 ? 5.047 -9.945 -6.031 1 88.06 243 LEU B CA 1
ATOM 8153 C C . LEU B 1 243 ? 5.367 -9.781 -7.516 1 88.06 243 LEU B C 1
ATOM 8155 O O . LEU B 1 243 ? 6.242 -10.469 -8.047 1 88.06 243 LEU B O 1
ATOM 8159 N N . GLY B 1 244 ? 4.691 -8.906 -8.18 1 89.31 244 GLY B N 1
ATOM 8160 C CA . GLY B 1 244 ? 4.969 -8.617 -9.578 1 89.31 244 GLY B CA 1
ATOM 8161 C C . GLY B 1 244 ? 6.379 -8.125 -9.82 1 89.31 244 GLY B C 1
ATOM 8162 O O . GLY B 1 244 ? 7.047 -8.562 -10.758 1 89.31 244 GLY B O 1
ATOM 8163 N N . MET B 1 245 ? 6.781 -7.238 -8.961 1 89.44 245 MET B N 1
ATOM 8164 C CA . MET B 1 245 ? 8.133 -6.699 -9.086 1 89.44 245 MET B CA 1
ATOM 8165 C C . MET B 1 245 ? 9.172 -7.801 -8.93 1 89.44 245 MET B C 1
ATOM 8167 O O . MET B 1 245 ? 10.195 -7.789 -9.609 1 89.44 245 MET B O 1
ATOM 8171 N N . SER B 1 246 ? 8.938 -8.719 -8.062 1 85.81 246 SER B N 1
ATOM 8172 C CA . SER B 1 246 ? 9.891 -9.773 -7.734 1 85.81 246 SER B CA 1
ATOM 8173 C C . SER B 1 246 ? 10.023 -10.781 -8.875 1 85.81 246 SER B C 1
ATOM 8175 O O . SER B 1 246 ? 10.992 -11.531 -8.938 1 85.81 246 SER B O 1
ATOM 8177 N N . LEU B 1 247 ? 9.086 -10.812 -9.758 1 84.5 247 LEU B N 1
ATOM 8178 C CA . LEU B 1 247 ? 9.062 -11.781 -10.852 1 84.5 247 LEU B CA 1
ATOM 8179 C C . LEU B 1 247 ? 10.023 -11.375 -11.961 1 84.5 247 LEU B C 1
ATOM 8181 O O . LEU B 1 247 ? 10.375 -12.188 -12.812 1 84.5 247 LEU B O 1
ATOM 8185 N N . VAL B 1 248 ? 10.352 -10.156 -11.883 1 79.69 248 VAL B N 1
ATOM 8186 C CA . VAL B 1 248 ? 11.195 -9.664 -12.969 1 79.69 248 VAL B CA 1
ATOM 8187 C C . VAL B 1 248 ? 12.547 -10.383 -12.938 1 79.69 248 VAL B C 1
ATOM 8189 O O . VAL B 1 248 ? 13.211 -10.43 -11.898 1 79.69 248 VAL B O 1
ATOM 8192 N N . GLY B 1 249 ? 12.953 -11.016 -13.969 1 67.56 249 GLY B N 1
ATOM 8193 C CA . GLY B 1 249 ? 14.234 -11.688 -14.109 1 67.56 249 GLY B CA 1
ATOM 8194 C C . GLY B 1 249 ? 14.234 -13.109 -13.578 1 67.56 249 GLY B C 1
ATOM 8195 O O . GLY B 1 249 ? 15.188 -13.859 -13.797 1 67.56 249 GLY B O 1
ATOM 8196 N N . LYS B 1 250 ? 13.289 -13.477 -12.867 1 68.94 250 LYS B N 1
ATOM 8197 C CA . LYS B 1 250 ? 13.305 -14.781 -12.211 1 68.94 250 LYS B CA 1
ATOM 8198 C C . LYS B 1 250 ? 12.523 -15.812 -13.016 1 68.94 250 LYS B C 1
ATOM 8200 O O . LYS B 1 250 ? 12.805 -17.016 -12.938 1 68.94 250 LYS B O 1
ATOM 8205 N N . MET B 1 251 ? 11.586 -15.344 -13.703 1 63.62 251 MET B N 1
ATOM 8206 C CA . MET B 1 251 ? 10.773 -16.266 -14.492 1 63.62 251 MET B CA 1
ATOM 8207 C C . MET B 1 251 ? 11.625 -16.969 -15.547 1 63.62 251 MET B C 1
ATOM 8209 O O . MET B 1 251 ? 11.375 -18.141 -15.875 1 63.62 251 MET B O 1
ATOM 8213 N N . GLN B 1 252 ? 12.656 -16.281 -15.859 1 57.66 252 GLN B N 1
ATOM 8214 C CA . GLN B 1 252 ? 13.523 -16.828 -16.891 1 57.66 252 GLN B CA 1
ATOM 8215 C C . GLN B 1 252 ? 14.453 -17.891 -16.328 1 57.66 252 GLN B C 1
ATOM 8217 O O . GLN B 1 252 ? 14.875 -18.797 -17.062 1 57.66 252 GLN B O 1
ATOM 8222 N N . SER B 1 253 ? 14.602 -17.75 -15.133 1 59.84 253 SER B N 1
ATOM 8223 C CA . SER B 1 253 ? 15.539 -18.703 -14.539 1 59.84 253 SER B CA 1
ATOM 8224 C C . SER B 1 253 ? 14.859 -20.031 -14.227 1 59.84 253 SER B C 1
ATOM 8226 O O . SER B 1 253 ? 15.531 -21.031 -14.008 1 59.84 253 SER B O 1
ATOM 8228 N N . MET B 1 254 ? 13.594 -19.969 -14.398 1 62.81 254 MET B N 1
ATOM 8229 C CA . MET B 1 254 ? 12.852 -21.172 -14.07 1 62.81 254 MET B CA 1
ATOM 8230 C C . MET B 1 254 ? 12.609 -22.016 -15.32 1 62.81 254 MET B C 1
ATOM 8232 O O . MET B 1 254 ? 11.484 -22.078 -15.82 1 62.81 254 MET B O 1
ATOM 8236 N N . SER B 1 255 ? 13.68 -22.484 -15.938 1 65.12 255 SER B N 1
ATOM 8237 C CA . SER B 1 255 ? 13.57 -23.344 -17.109 1 65.12 255 SER B CA 1
ATOM 8238 C C . SER B 1 255 ? 14.141 -24.734 -16.828 1 65.12 255 SER B C 1
ATOM 8240 O O . SER B 1 255 ? 14.93 -24.906 -15.891 1 65.12 255 SER B O 1
ATOM 8242 N N . GLY B 1 256 ? 13.602 -25.766 -17.406 1 67.5 256 GLY B N 1
ATOM 8243 C CA . GLY B 1 256 ? 14.062 -27.141 -17.266 1 67.5 256 GLY B CA 1
ATOM 8244 C C . GLY B 1 256 ? 13.594 -27.797 -15.977 1 67.5 256 GLY B C 1
ATOM 8245 O O . GLY B 1 256 ? 12.43 -27.656 -15.594 1 67.5 256 GLY B O 1
ATOM 8246 N N . PHE B 1 257 ? 14.508 -28.391 -15.312 1 65.56 257 PHE B N 1
ATOM 8247 C CA . PHE B 1 257 ? 14.164 -29.156 -14.117 1 65.56 257 PHE B CA 1
ATOM 8248 C C . PHE B 1 257 ? 13.914 -28.219 -12.938 1 65.56 257 PHE B C 1
ATOM 8250 O O . PHE B 1 257 ? 13.305 -28.625 -11.945 1 65.56 257 PHE B O 1
ATOM 8257 N N . ALA B 1 258 ? 14.258 -26.938 -13.188 1 71.25 258 ALA B N 1
ATOM 8258 C CA . ALA B 1 258 ? 14.016 -25.953 -12.141 1 71.25 258 ALA B CA 1
ATOM 8259 C C . ALA B 1 258 ? 12.523 -25.672 -11.984 1 71.25 258 ALA B C 1
ATOM 8261 O O . ALA B 1 258 ? 12.078 -25.203 -10.93 1 71.25 258 ALA B O 1
ATOM 8262 N N . CYS B 1 259 ? 11.727 -26.094 -12.938 1 75.94 259 CYS B N 1
ATOM 8263 C CA . CYS B 1 259 ? 10.289 -25.828 -12.906 1 75.94 259 CYS B CA 1
ATOM 8264 C C . CYS B 1 259 ? 9.539 -26.984 -12.242 1 75.94 259 CYS B C 1
ATOM 8266 O O . CYS B 1 259 ? 8.336 -26.891 -11.992 1 75.94 259 CYS B O 1
ATOM 8268 N N . MET B 1 260 ? 10.25 -28 -11.945 1 75.5 260 MET B N 1
ATOM 8269 C CA . MET B 1 260 ? 9.594 -29.172 -11.391 1 75.5 260 MET B CA 1
ATOM 8270 C C . MET B 1 260 ? 8.992 -28.859 -10.023 1 75.5 260 MET B C 1
ATOM 8272 O O . MET B 1 260 ? 7.871 -29.281 -9.727 1 75.5 260 MET B O 1
ATOM 8276 N N . GLU B 1 261 ? 9.719 -28.109 -9.258 1 81.5 261 GLU B N 1
ATOM 8277 C CA . GLU B 1 261 ? 9.25 -27.812 -7.906 1 81.5 261 GLU B CA 1
ATOM 8278 C C . GLU B 1 261 ? 8 -26.938 -7.941 1 81.5 261 GLU B C 1
ATOM 8280 O O . GLU B 1 261 ? 7.004 -27.25 -7.281 1 81.5 261 GLU B O 1
ATOM 8285 N N . PRO B 1 262 ? 7.961 -25.922 -8.75 1 85.31 262 PRO B N 1
ATOM 8286 C CA . PRO B 1 262 ? 6.734 -25.141 -8.867 1 85.31 262 PRO B CA 1
ATOM 8287 C C . PRO B 1 262 ? 5.551 -25.953 -9.375 1 85.31 262 PRO B C 1
ATOM 8289 O O . PRO B 1 262 ? 4.426 -25.781 -8.891 1 85.31 262 PRO B O 1
ATOM 8292 N N . LEU B 1 263 ? 5.816 -26.844 -10.203 1 80.44 263 LEU B N 1
ATOM 8293 C CA . LEU B 1 263 ? 4.742 -27.656 -10.781 1 80.44 263 LEU B CA 1
ATOM 8294 C C . LEU B 1 263 ? 4.148 -28.594 -9.742 1 80.44 263 LEU B C 1
ATOM 8296 O O . LEU B 1 263 ? 2.93 -28.766 -9.68 1 80.44 263 LEU B O 1
ATOM 8300 N N . LEU B 1 264 ? 5.027 -29.188 -9.039 1 81.69 264 LEU B N 1
ATOM 8301 C CA . LEU B 1 264 ? 4.555 -30.094 -7.992 1 81.69 264 LEU B CA 1
ATOM 8302 C C . LEU B 1 264 ? 3.768 -29.312 -6.934 1 81.69 264 LEU B C 1
ATOM 8304 O O . LEU B 1 264 ? 2.77 -29.828 -6.414 1 81.69 264 LEU B O 1
ATOM 8308 N N . LEU B 1 265 ? 4.227 -28.188 -6.68 1 88.81 265 LEU B N 1
ATOM 8309 C CA . LEU B 1 265 ? 3.562 -27.344 -5.684 1 88.81 265 LEU B CA 1
ATOM 8310 C C . LEU B 1 265 ? 2.178 -26.922 -6.164 1 88.81 265 LEU B C 1
ATOM 8312 O O . LEU B 1 265 ? 1.221 -26.922 -5.387 1 88.81 265 LEU B O 1
ATOM 8316 N N . ILE B 1 266 ? 2.088 -26.625 -7.375 1 88 266 ILE B N 1
ATOM 8317 C CA . ILE B 1 266 ? 0.826 -26.203 -7.977 1 88 266 ILE B CA 1
ATOM 8318 C C . ILE B 1 266 ? -0.151 -27.391 -7.992 1 88 266 ILE B C 1
ATOM 8320 O O . ILE B 1 266 ? -1.347 -27.203 -7.75 1 88 266 ILE B O 1
ATOM 8324 N N . THR B 1 267 ? 0.333 -28.531 -8.258 1 82.19 267 THR B N 1
ATOM 8325 C CA . THR B 1 267 ? -0.507 -29.719 -8.258 1 82.19 267 THR B CA 1
ATOM 8326 C C . THR B 1 267 ? -1.044 -30 -6.855 1 82.19 267 THR B C 1
ATOM 8328 O O . THR B 1 267 ? -2.213 -30.359 -6.691 1 82.19 267 THR B O 1
ATOM 8331 N N . ALA B 1 268 ? -0.192 -29.828 -5.914 1 88.69 268 ALA B N 1
ATOM 8332 C CA . ALA B 1 268 ? -0.608 -30.047 -4.531 1 88.69 268 ALA B CA 1
ATOM 8333 C C . ALA B 1 268 ? -1.683 -29.047 -4.113 1 88.69 268 ALA B C 1
ATOM 8335 O O . ALA B 1 268 ? -2.674 -29.422 -3.482 1 88.69 268 ALA B O 1
ATOM 8336 N N . LYS B 1 269 ? -1.518 -27.859 -4.488 1 92.38 269 LYS B N 1
ATOM 8337 C CA . LYS B 1 269 ? -2.42 -26.797 -4.039 1 92.38 269 LYS B CA 1
ATOM 8338 C C . LYS B 1 269 ? -3.717 -26.812 -4.844 1 92.38 269 LYS B C 1
ATOM 8340 O O . LYS B 1 269 ? -4.805 -26.688 -4.277 1 92.38 269 LYS B O 1
ATOM 8345 N N . GLN B 1 270 ? -3.594 -26.984 -6.105 1 87.62 270 GLN B N 1
ATOM 8346 C CA . GLN B 1 270 ? -4.758 -26.75 -6.953 1 87.62 270 GLN B CA 1
ATOM 8347 C C . GLN B 1 270 ? -5.566 -28.031 -7.156 1 87.62 270 GLN B C 1
ATOM 8349 O O . GLN B 1 270 ? -6.754 -27.969 -7.477 1 87.62 270 GLN B O 1
ATOM 8354 N N . PHE B 1 271 ? -4.965 -29.188 -6.91 1 81.5 271 PHE B N 1
ATOM 8355 C CA . PHE B 1 271 ? -5.691 -30.422 -7.176 1 81.5 271 PHE B CA 1
ATOM 8356 C C . PHE B 1 271 ? -5.805 -31.266 -5.91 1 81.5 271 PHE B C 1
ATOM 8358 O O . PHE B 1 271 ? -6.902 -31.688 -5.535 1 81.5 271 PHE B O 1
ATOM 8365 N N . MET B 1 272 ? -4.754 -31.438 -5.262 1 86.31 272 MET B N 1
ATOM 8366 C CA . MET B 1 272 ? -4.785 -32.312 -4.086 1 86.31 272 MET B CA 1
ATOM 8367 C C . MET B 1 272 ? -5.562 -31.641 -2.949 1 86.31 272 MET B C 1
ATOM 8369 O O . MET B 1 272 ? -6.258 -32.312 -2.191 1 86.31 272 MET B O 1
ATOM 8373 N N . MET B 1 273 ? -5.434 -30.359 -2.799 1 92.5 273 MET B N 1
ATOM 8374 C CA . MET B 1 273 ? -6.07 -29.656 -1.688 1 92.5 273 MET B CA 1
ATOM 8375 C C . MET B 1 273 ? -7.59 -29.719 -1.808 1 92.5 273 MET B C 1
ATOM 8377 O O . MET B 1 273 ? -8.281 -30.062 -0.843 1 92.5 273 MET B O 1
ATOM 8381 N N . PRO B 1 274 ? -8.211 -29.359 -3.006 1 90.06 274 PRO B N 1
ATOM 8382 C CA . PRO B 1 274 ? -9.664 -29.469 -3.123 1 90.06 274 PRO B CA 1
ATOM 8383 C C . PRO B 1 274 ? -10.156 -30.906 -2.914 1 90.06 274 PRO B C 1
ATOM 8385 O O . PRO B 1 274 ? -11.203 -31.109 -2.293 1 90.06 274 PRO B O 1
ATOM 8388 N N . LEU B 1 275 ? -9.406 -31.859 -3.363 1 83.19 275 LEU B N 1
ATOM 8389 C CA . LEU B 1 275 ? -9.805 -33.25 -3.205 1 83.19 275 LEU B CA 1
ATOM 8390 C C . LEU B 1 275 ? -9.719 -33.688 -1.744 1 83.19 275 LEU B C 1
ATOM 8392 O O . LEU B 1 275 ? -10.578 -34.406 -1.261 1 83.19 275 LEU B O 1
ATOM 8396 N N . SER B 1 276 ? -8.68 -33.25 -1.117 1 91.06 276 SER B N 1
ATOM 8397 C CA . SER B 1 276 ? -8.523 -33.562 0.302 1 91.06 276 SER B CA 1
ATOM 8398 C C . SER B 1 276 ? -9.664 -32.969 1.119 1 91.06 276 SER B C 1
ATOM 8400 O O . SER B 1 276 ? -10.125 -33.562 2.092 1 91.06 276 SER B O 1
ATOM 8402 N N . ALA B 1 277 ? -10.102 -31.781 0.752 1 93.31 277 ALA B N 1
ATOM 8403 C CA . ALA B 1 277 ? -11.203 -31.141 1.45 1 93.31 277 ALA B CA 1
ATOM 8404 C C . ALA B 1 277 ? -12.5 -31.938 1.287 1 93.31 277 ALA B C 1
ATOM 8406 O O . ALA B 1 277 ? -13.219 -32.156 2.262 1 93.31 277 ALA B O 1
ATOM 8407 N N . VAL B 1 278 ? -12.766 -32.375 0.098 1 87.06 278 VAL B N 1
ATOM 8408 C CA . VAL B 1 278 ? -13.977 -33.156 -0.176 1 87.06 278 VAL B CA 1
ATOM 8409 C C . VAL B 1 278 ? -13.922 -34.469 0.575 1 87.06 278 VAL B C 1
ATOM 8411 O O . VAL B 1 278 ? -14.914 -34.906 1.17 1 87.06 278 VAL B O 1
ATOM 8414 N N . MET B 1 279 ? -12.781 -35.094 0.537 1 86.62 279 MET B N 1
ATOM 8415 C CA . MET B 1 279 ? -12.617 -36.375 1.204 1 86.62 279 MET B CA 1
ATOM 8416 C C . MET B 1 279 ? -12.82 -36.25 2.709 1 86.62 279 MET B C 1
ATOM 8418 O O . MET B 1 279 ? -13.477 -37.094 3.332 1 86.62 279 MET B O 1
ATOM 8422 N N . SER B 1 280 ? -12.258 -35.219 3.281 1 93.25 280 SER B N 1
ATOM 8423 C CA . SER B 1 280 ? -12.367 -35 4.723 1 93.25 280 SER B CA 1
ATOM 8424 C C . SER B 1 280 ? -13.812 -34.688 5.121 1 93.25 280 SER B C 1
ATOM 8426 O O . SER B 1 280 ? -14.281 -35.156 6.168 1 93.25 280 SER B O 1
ATOM 8428 N N . VAL B 1 281 ? -14.516 -33.906 4.309 1 91.56 281 VAL B N 1
ATOM 8429 C CA . VAL B 1 281 ? -15.906 -33.562 4.602 1 91.56 281 VAL B CA 1
ATOM 8430 C C . VAL B 1 281 ? -16.766 -34.812 4.516 1 91.56 281 VAL B C 1
ATOM 8432 O O . VAL B 1 281 ? -17.656 -35.031 5.348 1 91.56 281 VAL B O 1
ATOM 8435 N N . ASN B 1 282 ? -16.484 -35.656 3.523 1 84.69 282 ASN B N 1
ATOM 8436 C CA . ASN B 1 282 ? -17.266 -36.875 3.355 1 84.69 282 ASN B CA 1
ATOM 8437 C C . ASN B 1 282 ? -16.938 -37.906 4.43 1 84.69 282 ASN B C 1
ATOM 8439 O O . ASN B 1 282 ? -17.75 -38.75 4.754 1 84.69 282 ASN B O 1
ATOM 8443 N N . LEU B 1 283 ? -15.781 -37.844 4.934 1 87.94 283 LEU B N 1
ATOM 8444 C CA . LEU B 1 283 ? -15.375 -38.75 6 1 87.94 283 LEU B CA 1
ATOM 8445 C C . LEU B 1 283 ? -16.062 -38.375 7.312 1 87.94 283 LEU B C 1
ATOM 8447 O O . LEU B 1 283 ? -16.562 -39.25 8.023 1 87.94 283 LEU B O 1
ATOM 8451 N N . LEU B 1 284 ? -16.172 -37.031 7.605 1 92.06 284 LEU B N 1
ATOM 8452 C CA . LEU B 1 284 ? -16.719 -36.594 8.883 1 92.06 284 LEU B CA 1
ATOM 8453 C C . LEU B 1 284 ? -18.203 -36.312 8.773 1 92.06 284 LEU B C 1
ATOM 8455 O O . LEU B 1 284 ? -18.922 -36.312 9.781 1 92.06 284 LEU B O 1
ATOM 8459 N N . ARG B 1 285 ? -18.781 -36.062 7.633 1 89.56 285 ARG B N 1
ATOM 8460 C CA . ARG B 1 285 ? -20.188 -35.875 7.309 1 89.56 285 ARG B CA 1
ATOM 8461 C C . ARG B 1 285 ? -20.797 -34.781 8.195 1 89.56 285 ARG B C 1
ATOM 8463 O O . ARG B 1 285 ? -21.734 -35.062 8.953 1 89.56 285 ARG B O 1
ATOM 8470 N N . PRO B 1 286 ? -20.172 -33.625 8.047 1 89.56 286 PRO B N 1
ATOM 8471 C CA . PRO B 1 286 ? -20.797 -32.531 8.781 1 89.56 286 PRO B CA 1
ATOM 8472 C C . PRO B 1 286 ? -22.219 -32.219 8.289 1 89.56 286 PRO B C 1
ATOM 8474 O O . PRO B 1 286 ? -22.547 -32.5 7.141 1 89.56 286 PRO B O 1
ATOM 8477 N N . GLY B 1 287 ? -22.984 -31.531 9.086 1 79.88 287 GLY B N 1
ATOM 8478 C CA . GLY B 1 287 ? -24.359 -31.188 8.742 1 79.88 287 GLY B CA 1
ATOM 8479 C C . GLY B 1 287 ? -25.375 -32.188 9.297 1 79.88 287 GLY B C 1
ATOM 8480 O O . GLY B 1 287 ? -25.031 -33.312 9.586 1 79.88 287 GLY B O 1
ATOM 8481 N N . ALA B 1 288 ? -26.438 -31.703 9.727 1 68.88 288 ALA B N 1
ATOM 8482 C CA . ALA B 1 288 ? -27.5 -32.5 10.328 1 68.88 288 ALA B CA 1
ATOM 8483 C C . ALA B 1 288 ? -28.188 -33.375 9.273 1 68.88 288 ALA B C 1
ATOM 8485 O O . ALA B 1 288 ? -28.719 -34.438 9.586 1 68.88 288 ALA B O 1
ATOM 8486 N N . ALA B 1 289 ? -28.266 -32.969 8.062 1 68.44 289 ALA B N 1
ATOM 8487 C CA . ALA B 1 289 ? -28.953 -33.688 6.988 1 68.44 289 ALA B CA 1
ATOM 8488 C C . ALA B 1 289 ? -28.016 -33.938 5.82 1 68.44 289 ALA B C 1
ATOM 8490 O O . ALA B 1 289 ? -27 -33.25 5.656 1 68.44 289 ALA B O 1
ATOM 8491 N N . SER B 1 290 ? -28.234 -35.062 5.156 1 63.38 290 SER B N 1
ATOM 8492 C CA . SER B 1 290 ? -27.422 -35.5 4.035 1 63.38 290 SER B CA 1
ATOM 8493 C C . SER B 1 290 ? -27.281 -34.406 2.98 1 63.38 290 SER B C 1
ATOM 8495 O O . SER B 1 290 ? -26.203 -34.25 2.406 1 63.38 290 SER B O 1
ATOM 8497 N N . ASN B 1 291 ? -28.25 -33.688 2.895 1 75.06 291 ASN B N 1
ATOM 8498 C CA . ASN B 1 291 ? -28.219 -32.625 1.892 1 75.06 291 ASN B CA 1
ATOM 8499 C C . ASN B 1 291 ? -27.234 -31.547 2.262 1 75.06 291 ASN B C 1
ATOM 8501 O O . ASN B 1 291 ? -26.547 -31 1.392 1 75.06 291 ASN B O 1
ATOM 8505 N N . MET B 1 292 ? -27.031 -31.453 3.539 1 83.31 292 MET B N 1
ATOM 8506 C CA . MET B 1 292 ? -26.125 -30.406 3.971 1 83.31 292 MET B CA 1
ATOM 8507 C C . MET B 1 292 ? -24.672 -30.844 3.814 1 83.31 292 MET B C 1
ATOM 8509 O O . MET B 1 292 ? -23.781 -30.016 3.561 1 83.31 292 MET B O 1
ATOM 8513 N N . THR B 1 293 ? -24.438 -32.094 3.916 1 86.38 293 THR B N 1
ATOM 8514 C CA . THR B 1 293 ? -23.094 -32.625 3.729 1 86.38 293 THR B CA 1
ATOM 8515 C C . THR B 1 293 ? -22.625 -32.406 2.293 1 86.38 293 THR B C 1
ATOM 8517 O O . THR B 1 293 ? -21.453 -32.094 2.057 1 86.38 293 THR B O 1
ATOM 8520 N N . ASP B 1 294 ? -23.531 -32.5 1.383 1 80.12 294 ASP B N 1
ATOM 8521 C CA . ASP B 1 294 ? -23.203 -32.25 -0.018 1 80.12 294 ASP B CA 1
ATOM 8522 C C . ASP B 1 294 ? -22.859 -30.797 -0.265 1 80.12 294 ASP B C 1
ATOM 8524 O O . ASP B 1 294 ? -21.969 -30.484 -1.053 1 80.12 294 ASP B O 1
ATOM 8528 N N . VAL B 1 295 ? -23.594 -29.984 0.406 1 83.5 295 VAL B N 1
ATOM 8529 C CA . VAL B 1 295 ? -23.344 -28.562 0.275 1 83.5 295 VAL B CA 1
ATOM 8530 C C . VAL B 1 295 ? -21.969 -28.219 0.848 1 83.5 295 VAL B C 1
ATOM 8532 O O . VAL B 1 295 ? -21.203 -27.453 0.249 1 83.5 295 VAL B O 1
ATOM 8535 N N . TYR B 1 296 ? -21.672 -28.859 1.957 1 89.19 296 TYR B N 1
ATOM 8536 C CA . TYR B 1 296 ? -20.359 -28.625 2.58 1 89.19 296 TYR B CA 1
ATOM 8537 C C . TYR B 1 296 ? -19.234 -29.203 1.724 1 89.19 296 TYR B C 1
ATOM 8539 O O . TYR B 1 296 ? -18.141 -28.641 1.676 1 89.19 296 TYR B O 1
ATOM 8547 N N . SER B 1 297 ? -19.531 -30.281 1.12 1 85.94 297 SER B N 1
ATOM 8548 C CA . SER B 1 297 ? -18.531 -30.891 0.244 1 85.94 297 SER B CA 1
ATOM 8549 C C . SER B 1 297 ? -18.219 -30 -0.953 1 85.94 297 SER B C 1
ATOM 8551 O O . SER B 1 297 ? -17.062 -29.812 -1.313 1 85.94 297 SER B O 1
ATOM 8553 N N . ASN B 1 298 ? -19.266 -29.422 -1.504 1 81.25 298 ASN B N 1
ATOM 8554 C CA . ASN B 1 298 ? -19.078 -28.484 -2.607 1 81.25 298 ASN B CA 1
ATOM 8555 C C . ASN B 1 298 ? -18.344 -27.219 -2.148 1 81.25 298 ASN B C 1
ATOM 8557 O O . ASN B 1 298 ? -17.547 -26.672 -2.889 1 81.25 298 ASN B O 1
ATOM 8561 N N . TYR B 1 299 ? -18.719 -26.828 -1.024 1 88.62 299 TYR B N 1
ATOM 8562 C CA . TYR B 1 299 ? -18.047 -25.688 -0.429 1 88.62 299 TYR B CA 1
ATOM 8563 C C . TYR B 1 299 ? -16.562 -25.953 -0.237 1 88.62 299 TYR B C 1
ATOM 8565 O O . TYR B 1 299 ? -15.719 -25.109 -0.547 1 88.62 299 TYR B O 1
ATOM 8573 N N . GLY B 1 300 ? -16.312 -27.109 0.301 1 90 300 GLY B N 1
ATOM 8574 C CA . GLY B 1 300 ? -14.93 -27.5 0.542 1 90 300 GLY B CA 1
ATOM 8575 C C . GLY B 1 300 ? -14.109 -27.594 -0.728 1 90 300 GLY B C 1
ATOM 8576 O O . GLY B 1 300 ? -12.938 -27.203 -0.745 1 90 300 GLY B O 1
ATOM 8577 N N . PHE B 1 301 ? -14.672 -28.078 -1.707 1 86.56 301 PHE B N 1
ATOM 8578 C CA . PHE B 1 301 ? -13.977 -28.156 -2.986 1 86.56 301 PHE B CA 1
ATOM 8579 C C . PHE B 1 301 ? -13.641 -26.766 -3.514 1 86.56 301 PHE B C 1
ATOM 8581 O O . PHE B 1 301 ? -12.508 -26.5 -3.912 1 86.56 301 PHE B O 1
ATOM 8588 N N . LEU B 1 302 ? -14.664 -25.922 -3.506 1 86.12 302 LEU B N 1
ATOM 8589 C CA . LEU B 1 302 ? -14.461 -24.562 -3.971 1 86.12 302 LEU B CA 1
ATOM 8590 C C . LEU B 1 302 ? -13.406 -23.844 -3.137 1 86.12 302 LEU B C 1
ATOM 8592 O O . LEU B 1 302 ? -12.57 -23.109 -3.676 1 86.12 302 LEU B O 1
ATOM 8596 N N . TYR B 1 303 ? -13.445 -24.062 -1.904 1 92.06 303 TYR B N 1
ATOM 8597 C CA . TYR B 1 303 ? -12.477 -23.453 -0.992 1 92.06 303 TYR B CA 1
ATOM 8598 C C . TYR B 1 303 ? -11.055 -23.891 -1.334 1 92.06 303 TYR B C 1
ATOM 8600 O O . TYR B 1 303 ? -10.125 -23.094 -1.309 1 92.06 303 TYR B O 1
ATOM 8608 N N . GLY B 1 304 ? -10.922 -25.156 -1.664 1 91.44 304 GLY B N 1
ATOM 8609 C CA . GLY B 1 304 ? -9.617 -25.719 -1.993 1 91.44 304 GLY B CA 1
ATOM 8610 C C . GLY B 1 304 ? -9.031 -25.141 -3.273 1 91.44 304 GLY B C 1
ATOM 8611 O O . GLY B 1 304 ? -7.82 -25.203 -3.49 1 91.44 304 GLY B O 1
ATOM 8612 N N . THR B 1 305 ? -9.828 -24.531 -4.07 1 88.81 305 THR B N 1
ATOM 8613 C CA . THR B 1 305 ? -9.359 -24.016 -5.359 1 88.81 305 THR B CA 1
ATOM 8614 C C . THR B 1 305 ? -8.898 -22.578 -5.234 1 88.81 305 THR B C 1
ATOM 8616 O O . THR B 1 305 ? -8.367 -22 -6.191 1 88.81 305 THR B O 1
ATOM 8619 N N . ILE B 1 306 ? -9.078 -21.969 -4.098 1 91.31 306 ILE B N 1
ATOM 8620 C CA . ILE B 1 306 ? -8.617 -20.594 -3.883 1 91.31 306 ILE B CA 1
ATOM 8621 C C . ILE B 1 306 ? -7.09 -20.547 -3.947 1 91.31 306 ILE B C 1
ATOM 8623 O O . ILE B 1 306 ? -6.41 -21.406 -3.383 1 91.31 306 ILE B O 1
ATOM 8627 N N . PRO B 1 307 ? -6.551 -19.625 -4.672 1 91.31 307 PRO B N 1
ATOM 8628 C CA . PRO B 1 307 ? -5.09 -19.562 -4.785 1 91.31 307 PRO B CA 1
ATOM 8629 C C . PRO B 1 307 ? -4.406 -19.266 -3.451 1 91.31 307 PRO B C 1
ATOM 8631 O O . PRO B 1 307 ? -5.066 -18.859 -2.496 1 91.31 307 PRO B O 1
ATOM 8634 N N . THR B 1 308 ? -3.141 -19.531 -3.482 1 94.31 308 THR B N 1
ATOM 8635 C CA . THR B 1 308 ? -2.318 -19.281 -2.305 1 94.31 308 THR B CA 1
ATOM 8636 C C . THR B 1 308 ? -2.203 -17.781 -2.037 1 94.31 308 THR B C 1
ATOM 8638 O O . THR B 1 308 ? -2.123 -16.984 -2.975 1 94.31 308 THR B O 1
ATOM 8641 N N . THR B 1 309 ? -2.275 -17.391 -0.863 1 90.88 309 THR B N 1
ATOM 8642 C CA . THR B 1 309 ? -2.162 -15.992 -0.441 1 90.88 309 THR B CA 1
ATOM 8643 C C . THR B 1 309 ? -0.752 -15.469 -0.689 1 90.88 309 THR B C 1
ATOM 8645 O O . THR B 1 309 ? 0.224 -16.203 -0.572 1 90.88 309 THR B O 1
ATOM 8648 N N . PRO B 1 310 ? -0.581 -14.219 -1 1 88.81 310 PRO B N 1
ATOM 8649 C CA . PRO B 1 310 ? 0.737 -13.617 -1.213 1 88.81 310 PRO B CA 1
ATOM 8650 C C . PRO B 1 310 ? 1.585 -13.586 0.057 1 88.81 310 PRO B C 1
ATOM 8652 O O . PRO B 1 310 ? 2.799 -13.383 -0.012 1 88.81 310 PRO B O 1
ATOM 8655 N N . SER B 1 311 ? 1.025 -13.82 1.229 1 89.38 311 SER B N 1
ATOM 8656 C CA . SER B 1 311 ? 1.763 -13.789 2.486 1 89.38 311 SER B CA 1
ATOM 8657 C C . SER B 1 311 ? 2.893 -14.812 2.488 1 89.38 311 SER B C 1
ATOM 8659 O O . SER B 1 311 ? 3.928 -14.602 3.123 1 89.38 311 SER B O 1
ATOM 8661 N N . VAL B 1 312 ? 2.695 -15.844 1.792 1 93.25 312 VAL B N 1
ATOM 8662 C CA . VAL B 1 312 ? 3.709 -16.891 1.762 1 93.25 312 VAL B CA 1
ATOM 8663 C C . VAL B 1 312 ? 4.973 -16.375 1.082 1 93.25 312 VAL B C 1
ATOM 8665 O O . VAL B 1 312 ? 6.086 -16.75 1.46 1 93.25 312 VAL B O 1
ATOM 8668 N N . PHE B 1 313 ? 4.836 -15.594 0.055 1 91.5 313 PHE B N 1
ATOM 8669 C CA . PHE B 1 313 ? 5.973 -14.945 -0.589 1 91.5 313 PHE B CA 1
ATOM 8670 C C . PHE B 1 313 ? 6.727 -14.062 0.399 1 91.5 313 PHE B C 1
ATOM 8672 O O . PHE B 1 313 ? 7.957 -14.016 0.387 1 91.5 313 PHE B O 1
ATOM 8679 N N . LEU B 1 314 ? 5.984 -13.461 1.197 1 87.62 314 LEU B N 1
ATOM 8680 C CA . LEU B 1 314 ? 6.598 -12.586 2.189 1 87.62 314 LEU B CA 1
ATOM 8681 C C . LEU B 1 314 ? 7.359 -13.398 3.23 1 87.62 314 LEU B C 1
ATOM 8683 O O . LEU B 1 314 ? 8.414 -12.969 3.703 1 87.62 314 LEU B O 1
ATOM 8687 N N . TYR B 1 315 ? 6.816 -14.602 3.611 1 90.31 315 TYR B N 1
ATOM 8688 C CA . TYR B 1 315 ? 7.555 -15.492 4.496 1 90.31 315 TYR B CA 1
ATOM 8689 C C . TYR B 1 315 ? 8.859 -15.938 3.854 1 90.31 315 TYR B C 1
ATOM 8691 O O . TYR B 1 315 ? 9.914 -15.906 4.492 1 90.31 315 TYR B O 1
ATOM 8699 N N . ALA B 1 316 ? 8.781 -16.266 2.654 1 91.31 316 ALA B N 1
ATOM 8700 C CA . ALA B 1 316 ? 9.938 -16.75 1.915 1 91.31 316 ALA B CA 1
ATOM 8701 C C . ALA B 1 316 ? 11.016 -15.664 1.815 1 91.31 316 ALA B C 1
ATOM 8703 O O . ALA B 1 316 ? 12.211 -15.961 1.919 1 91.31 316 ALA B O 1
ATOM 8704 N N . THR B 1 317 ? 10.547 -14.477 1.609 1 86.44 317 THR B N 1
ATOM 8705 C CA . THR B 1 317 ? 11.477 -13.359 1.473 1 86.44 317 THR B CA 1
ATOM 8706 C C . THR B 1 317 ? 12.109 -13.016 2.818 1 86.44 317 THR B C 1
ATOM 8708 O O . THR B 1 317 ? 13.312 -12.758 2.9 1 86.44 317 THR B O 1
ATOM 8711 N N . LYS B 1 318 ? 11.297 -13.023 3.809 1 83.25 318 LYS B N 1
ATOM 8712 C CA . LYS B 1 318 ? 11.781 -12.688 5.145 1 83.25 318 LYS B CA 1
ATOM 8713 C C . LYS B 1 318 ? 12.852 -13.672 5.605 1 83.25 318 LYS B C 1
ATOM 8715 O O . LYS B 1 318 ? 13.859 -13.273 6.191 1 83.25 318 LYS B O 1
ATOM 8720 N N . TYR B 1 319 ? 12.68 -14.945 5.324 1 85.69 319 TYR B N 1
ATOM 8721 C CA . TYR B 1 319 ? 13.602 -15.977 5.785 1 85.69 319 TYR B CA 1
ATOM 8722 C C . TYR B 1 319 ? 14.594 -16.359 4.691 1 85.69 319 TYR B C 1
ATOM 8724 O O . TYR B 1 319 ? 15.445 -17.219 4.891 1 85.69 319 TYR B O 1
ATOM 8732 N N . GLU B 1 320 ? 14.43 -15.688 3.527 1 86.38 320 GLU B N 1
ATOM 8733 C CA . GLU B 1 320 ? 15.328 -15.867 2.389 1 86.38 320 GLU B CA 1
ATOM 8734 C C . GLU B 1 320 ? 15.406 -17.328 1.966 1 86.38 320 GLU B C 1
ATOM 8736 O O . GLU B 1 320 ? 16.5 -17.891 1.824 1 86.38 320 GLU B O 1
ATOM 8741 N N . VAL B 1 321 ? 14.266 -17.922 1.97 1 88.56 321 VAL B N 1
ATOM 8742 C CA . VAL B 1 321 ? 14.156 -19.312 1.541 1 88.56 321 VAL B CA 1
ATOM 8743 C C . VAL B 1 321 ? 13.266 -19.406 0.304 1 88.56 321 VAL B C 1
ATOM 8745 O O . VAL B 1 321 ? 12.102 -18.984 0.335 1 88.56 321 VAL B O 1
ATOM 8748 N N . LEU B 1 322 ? 13.734 -19.906 -0.827 1 88.56 322 LEU B N 1
ATOM 8749 C CA . LEU B 1 322 ? 12.992 -20.266 -2.031 1 88.56 322 LEU B CA 1
ATOM 8750 C C . LEU B 1 322 ? 12.188 -19.062 -2.537 1 88.56 322 LEU B C 1
ATOM 8752 O O . LEU B 1 322 ? 11.016 -19.203 -2.885 1 88.56 322 LEU B O 1
ATOM 8756 N N . LYS B 1 323 ? 12.664 -17.922 -2.498 1 86.25 323 LYS B N 1
ATOM 8757 C CA . LYS B 1 323 ? 11.977 -16.703 -2.908 1 86.25 323 LYS B CA 1
ATOM 8758 C C . LYS B 1 323 ? 11.516 -16.781 -4.359 1 86.25 323 LYS B C 1
ATOM 8760 O O . LYS B 1 323 ? 10.359 -16.5 -4.668 1 86.25 323 LYS B O 1
ATOM 8765 N N . ASN B 1 324 ? 12.328 -17.328 -5.215 1 83.94 324 ASN B N 1
ATOM 8766 C CA . ASN B 1 324 ? 12.039 -17.359 -6.645 1 83.94 324 ASN B CA 1
ATOM 8767 C C . ASN B 1 324 ? 11 -18.406 -6.988 1 83.94 324 ASN B C 1
ATOM 8769 O O . ASN B 1 324 ? 10.102 -18.172 -7.801 1 83.94 324 ASN B O 1
ATOM 8773 N N . VAL B 1 325 ? 11.141 -19.5 -6.328 1 87.56 325 VAL B N 1
ATOM 8774 C CA . VAL B 1 325 ? 10.219 -20.594 -6.578 1 87.56 325 VAL B CA 1
ATOM 8775 C C . VAL B 1 325 ? 8.812 -20.203 -6.125 1 87.56 325 VAL B C 1
ATOM 8777 O O . VAL B 1 325 ? 7.836 -20.438 -6.84 1 87.56 325 VAL B O 1
ATOM 8780 N N . VAL B 1 326 ? 8.742 -19.594 -5.02 1 92 326 VAL B N 1
ATOM 8781 C CA . VAL B 1 326 ? 7.449 -19.219 -4.449 1 92 326 VAL B CA 1
ATOM 8782 C C . VAL B 1 326 ? 6.816 -18.125 -5.293 1 92 326 VAL B C 1
ATOM 8784 O O . VAL B 1 326 ? 5.613 -18.156 -5.566 1 92 326 VAL B O 1
ATOM 8787 N N . ALA B 1 327 ? 7.598 -17.188 -5.699 1 88.06 327 ALA B N 1
ATOM 8788 C CA . ALA B 1 327 ? 7.082 -16.094 -6.512 1 88.06 327 ALA B CA 1
ATOM 8789 C C . ALA B 1 327 ? 6.484 -16.609 -7.816 1 88.06 327 ALA B C 1
ATOM 8791 O O . ALA B 1 327 ? 5.359 -16.25 -8.18 1 88.06 327 ALA B O 1
ATOM 8792 N N . THR B 1 328 ? 7.176 -17.453 -8.445 1 84.38 328 THR B N 1
ATOM 8793 C CA . THR B 1 328 ? 6.727 -18.016 -9.719 1 84.38 328 THR B CA 1
ATOM 8794 C C . THR B 1 328 ? 5.508 -18.906 -9.523 1 84.38 328 THR B C 1
ATOM 8796 O O . THR B 1 328 ? 4.555 -18.844 -10.305 1 84.38 328 THR B O 1
ATOM 8799 N N . SER B 1 329 ? 5.586 -19.672 -8.539 1 89.88 329 SER B N 1
ATOM 8800 C CA . SER B 1 329 ? 4.469 -20.562 -8.258 1 89.88 329 SER B CA 1
ATOM 8801 C C . SER B 1 329 ? 3.205 -19.781 -7.914 1 89.88 329 SER B C 1
ATOM 8803 O O . SER B 1 329 ? 2.102 -20.188 -8.289 1 89.88 329 SER B O 1
ATOM 8805 N N . LEU B 1 330 ? 3.367 -18.719 -7.18 1 90.56 330 LEU B N 1
ATOM 8806 C CA . LEU B 1 330 ? 2.223 -17.906 -6.793 1 90.56 330 LEU B CA 1
ATOM 8807 C C . LEU B 1 330 ? 1.554 -17.297 -8.023 1 90.56 330 LEU B C 1
ATOM 8809 O O . LEU B 1 330 ? 0.326 -17.203 -8.086 1 90.56 330 LEU B O 1
ATOM 8813 N N . PHE B 1 331 ? 2.338 -16.875 -8.891 1 85.5 331 PHE B N 1
ATOM 8814 C CA . PHE B 1 331 ? 1.807 -16.297 -10.125 1 85.5 331 PHE B CA 1
ATOM 8815 C C . PHE B 1 331 ? 1.022 -17.344 -10.906 1 85.5 331 PHE B C 1
ATOM 8817 O O . PHE B 1 331 ? -0.106 -17.094 -11.336 1 85.5 331 PHE B O 1
ATOM 8824 N N . LEU B 1 332 ? 1.565 -18.5 -11.055 1 81.88 332 LEU B N 1
ATOM 8825 C CA . LEU B 1 332 ? 0.96 -19.578 -11.844 1 81.88 332 LEU B CA 1
ATOM 8826 C C . LEU B 1 332 ? -0.291 -20.109 -11.156 1 81.88 332 LEU B C 1
ATOM 8828 O O . LEU B 1 332 ? -1.286 -20.406 -11.82 1 81.88 332 LEU B O 1
ATOM 8832 N N . VAL B 1 333 ? -0.179 -20.219 -9.914 1 88.12 333 VAL B N 1
ATOM 8833 C CA . VAL B 1 333 ? -1.317 -20.75 -9.172 1 88.12 333 VAL B CA 1
ATOM 8834 C C . VAL B 1 333 ? -2.482 -19.766 -9.242 1 88.12 333 VAL B C 1
ATOM 8836 O O . VAL B 1 333 ? -3.645 -20.172 -9.32 1 88.12 333 VAL B O 1
ATOM 8839 N N . THR B 1 334 ? -2.227 -18.531 -9.172 1 84.69 334 THR B N 1
ATOM 8840 C CA . THR B 1 334 ? -3.273 -17.516 -9.273 1 84.69 334 THR B CA 1
ATOM 8841 C C . THR B 1 334 ? -3.963 -17.578 -10.633 1 84.69 334 THR B C 1
ATOM 8843 O O . THR B 1 334 ? -5.188 -17.484 -10.719 1 84.69 334 THR B O 1
ATOM 8846 N N . LEU B 1 335 ? -3.252 -17.812 -11.625 1 77.38 335 LEU B N 1
ATOM 8847 C CA . LEU B 1 335 ? -3.809 -17.922 -12.969 1 77.38 335 LEU B CA 1
ATOM 8848 C C . LEU B 1 335 ? -4.684 -19.172 -13.094 1 77.38 335 LEU B C 1
ATOM 8850 O O . LEU B 1 335 ? -5.793 -19.109 -13.625 1 77.38 335 LEU B O 1
ATOM 8854 N N . LEU B 1 336 ? -4.168 -20.219 -12.617 1 77.62 336 LEU B N 1
ATOM 8855 C CA . LEU B 1 336 ? -4.883 -21.484 -12.727 1 77.62 336 LEU B CA 1
ATOM 8856 C C . LEU B 1 336 ? -6.125 -21.484 -11.844 1 77.62 336 LEU B C 1
ATOM 8858 O O . LEU B 1 336 ? -7.152 -22.062 -12.203 1 77.62 336 LEU B O 1
ATOM 8862 N N . SER B 1 337 ? -5.957 -20.906 -10.688 1 84 337 SER B N 1
ATOM 8863 C CA . SER B 1 337 ? -7.074 -20.844 -9.75 1 84 337 SER B CA 1
ATOM 8864 C C . SER B 1 337 ? -8.25 -20.062 -10.336 1 84 337 SER B C 1
ATOM 8866 O O . SER B 1 337 ? -9.406 -20.406 -10.102 1 84 337 SER B O 1
ATOM 8868 N N . GLY B 1 338 ? -7.973 -19.016 -11.062 1 76.56 338 GLY B N 1
ATOM 8869 C CA . GLY B 1 338 ? -9.039 -18.266 -11.703 1 76.56 338 GLY B CA 1
ATOM 8870 C C . GLY B 1 338 ? -9.906 -19.125 -12.609 1 76.56 338 GLY B C 1
ATOM 8871 O O . GLY B 1 338 ? -11.133 -19.047 -12.555 1 76.56 338 GLY B O 1
ATOM 8872 N N . LEU B 1 339 ? -9.305 -19.938 -13.328 1 70.5 339 LEU B N 1
ATOM 8873 C CA . LEU B 1 339 ? -10.016 -20.812 -14.258 1 70.5 339 LEU B CA 1
ATOM 8874 C C . LEU B 1 339 ? -10.789 -21.875 -13.5 1 70.5 339 LEU B C 1
ATOM 8876 O O . LEU B 1 339 ? -11.938 -22.172 -13.844 1 70.5 339 LEU B O 1
ATOM 8880 N N . GLU B 1 340 ? -10.141 -22.406 -12.531 1 76.44 340 GLU B N 1
ATOM 8881 C CA . GLU B 1 340 ? -10.773 -23.469 -11.734 1 76.44 340 GLU B CA 1
ATOM 8882 C C . GLU B 1 340 ? -11.969 -22.922 -10.961 1 76.44 340 GLU B C 1
ATOM 8884 O O . GLU B 1 340 ? -13.008 -23.578 -10.875 1 76.44 340 GLU B O 1
ATOM 8889 N N . MET B 1 341 ? -11.797 -21.812 -10.375 1 78.25 341 MET B N 1
ATOM 8890 C CA . MET B 1 341 ? -12.859 -21.234 -9.562 1 78.25 341 MET B CA 1
ATOM 8891 C C . MET B 1 341 ? -14.055 -20.844 -10.43 1 78.25 341 MET B C 1
ATOM 8893 O O . MET B 1 341 ? -15.203 -20.922 -9.977 1 78.25 341 MET B O 1
ATOM 8897 N N . PHE B 1 342 ? -13.828 -20.438 -11.602 1 70.62 342 PHE B N 1
ATOM 8898 C CA . PHE B 1 342 ? -14.922 -20.125 -12.516 1 70.62 342 PHE B CA 1
ATOM 8899 C C . PHE B 1 342 ? -15.773 -21.359 -12.797 1 70.62 342 PHE B C 1
ATOM 8901 O O . PHE B 1 342 ? -17 -21.312 -12.703 1 70.62 342 PHE B O 1
ATOM 8908 N N . VAL B 1 343 ? -15.133 -22.391 -13.008 1 68.81 343 VAL B N 1
ATOM 8909 C CA . VAL B 1 343 ? -15.828 -23.625 -13.359 1 68.81 343 VAL B CA 1
ATOM 8910 C C . VAL B 1 343 ? -16.562 -24.156 -12.141 1 68.81 343 VAL B C 1
ATOM 8912 O O . VAL B 1 343 ? -17.734 -24.531 -12.227 1 68.81 343 VAL B O 1
ATOM 8915 N N . THR B 1 344 ? -15.898 -24.141 -11.039 1 73.31 344 THR B N 1
ATOM 8916 C CA . THR B 1 344 ? -16.5 -24.672 -9.82 1 73.31 344 THR B CA 1
ATOM 8917 C C . THR B 1 344 ? -17.625 -23.781 -9.336 1 73.31 344 THR B C 1
ATOM 8919 O O . THR B 1 344 ? -18.625 -24.266 -8.805 1 73.31 344 THR B O 1
ATOM 8922 N N . GLY B 1 345 ? -17.469 -22.516 -9.422 1 71.69 345 GLY B N 1
ATOM 8923 C CA . GLY B 1 345 ? -18.516 -21.594 -9.023 1 71.69 345 GLY B CA 1
ATOM 8924 C C . GLY B 1 345 ? -19.797 -21.75 -9.836 1 71.69 345 GLY B C 1
ATOM 8925 O O . GLY B 1 345 ? -20.891 -21.719 -9.281 1 71.69 345 GLY B O 1
ATOM 8926 N N . VAL B 1 346 ? -19.656 -21.938 -11.102 1 68 346 VAL B N 1
ATOM 8927 C CA . VAL B 1 346 ? -20.812 -22.125 -11.969 1 68 346 VAL B CA 1
ATOM 8928 C C . VAL B 1 346 ? -21.516 -23.438 -11.625 1 68 346 VAL B C 1
ATOM 8930 O O . VAL B 1 346 ? -22.734 -23.516 -11.617 1 68 346 VAL B O 1
ATOM 8933 N N . MET B 1 347 ? -20.703 -24.359 -11.234 1 67.56 347 MET B N 1
ATOM 8934 C CA . MET B 1 347 ? -21.266 -25.672 -10.898 1 67.56 347 MET B CA 1
ATOM 8935 C C . MET B 1 347 ? -22 -25.625 -9.57 1 67.56 347 MET B C 1
ATOM 8937 O O . MET B 1 347 ? -22.953 -26.375 -9.359 1 67.56 347 MET B O 1
ATOM 8941 N N . ALA B 1 348 ? -21.531 -24.844 -8.711 1 66.5 348 ALA B N 1
ATOM 8942 C CA . ALA B 1 348 ? -22.156 -24.734 -7.391 1 66.5 348 ALA B CA 1
ATOM 8943 C C . ALA B 1 348 ? -23.531 -24.078 -7.484 1 66.5 348 ALA B C 1
ATOM 8945 O O . ALA B 1 348 ? -24.406 -24.344 -6.652 1 66.5 348 ALA B O 1
ATOM 8946 N N . VAL B 1 349 ? -23.656 -23.125 -8.352 1 61.03 349 VAL B N 1
ATOM 8947 C CA . VAL B 1 349 ? -24.922 -22.406 -8.477 1 61.03 349 VAL B CA 1
ATOM 8948 C C . VAL B 1 349 ? -25.906 -23.234 -9.297 1 61.03 349 VAL B C 1
ATOM 8950 O O . VAL B 1 349 ? -27.125 -23.094 -9.148 1 61.03 349 VAL B O 1
ATOM 8953 N N . LEU B 1 350 ? -25.391 -24.031 -10.188 1 53 350 LEU B N 1
ATOM 8954 C CA . LEU B 1 350 ? -26.297 -24.828 -11.008 1 53 350 LEU B CA 1
ATOM 8955 C C . LEU B 1 350 ? -26.781 -26.047 -10.234 1 53 350 LEU B C 1
ATOM 8957 O O . LEU B 1 350 ? -26.031 -27.016 -10.047 1 53 350 LEU B O 1
ATOM 8961 N N . PRO B 1 351 ? -27.625 -25.875 -9.258 1 48.75 351 PRO B N 1
ATOM 8962 C CA . PRO B 1 351 ? -28.078 -27.047 -8.508 1 48.75 351 PRO B CA 1
ATOM 8963 C C . PRO B 1 351 ? -28.203 -28.297 -9.383 1 48.75 351 PRO B C 1
ATOM 8965 O O . PRO B 1 351 ? -27.562 -29.312 -9.094 1 48.75 351 PRO B O 1
ATOM 8968 N N . SER B 1 352 ? -29.656 -28.625 -9.664 1 47.25 352 SER B N 1
ATOM 8969 C CA . SER B 1 352 ? -30.375 -29.781 -10.195 1 47.25 352 SER B CA 1
ATOM 8970 C C . SER B 1 352 ? -30.156 -29.922 -11.703 1 47.25 352 SER B C 1
ATOM 8972 O O . SER B 1 352 ? -31.109 -29.797 -12.484 1 47.25 352 SER B O 1
ATOM 8974 N N . MET B 1 353 ? -29.234 -29.406 -12.047 1 48.66 353 MET B N 1
ATOM 8975 C CA . MET B 1 353 ? -29.234 -29.5 -13.508 1 48.66 353 MET B CA 1
ATOM 8976 C C . MET B 1 353 ? -29.188 -30.953 -13.953 1 48.66 353 MET B C 1
ATOM 8978 O O . MET B 1 353 ? -28.547 -31.781 -13.32 1 48.66 353 MET B O 1
ATOM 8982 N N . GLU B 1 354 ? -30.156 -31.125 -14.75 1 53.78 354 GLU B N 1
ATOM 8983 C CA . GLU B 1 354 ? -30.219 -32.438 -15.422 1 53.78 354 GLU B CA 1
ATOM 8984 C C . GLU B 1 354 ? -28.953 -32.688 -16.219 1 53.78 354 GLU B C 1
ATOM 8986 O O . GLU B 1 354 ? -28.203 -31.766 -16.562 1 53.78 354 GLU B O 1
ATOM 8991 N N . ARG B 1 355 ? -28.594 -33.656 -16.281 1 59.47 355 ARG B N 1
ATOM 8992 C CA . ARG B 1 355 ? -27.438 -34.188 -17 1 59.47 355 ARG B CA 1
ATOM 8993 C C . ARG B 1 355 ? -27.281 -33.5 -18.359 1 59.47 355 ARG B C 1
ATOM 8995 O O . ARG B 1 355 ? -26.172 -33.25 -18.812 1 59.47 355 ARG B O 1
ATOM 9002 N N . SER B 1 356 ? -28.359 -33.156 -18.938 1 60.12 356 SER B N 1
ATOM 9003 C CA . SER B 1 356 ? -28.344 -32.594 -20.297 1 60.12 356 SER B CA 1
ATOM 9004 C C . SER B 1 356 ? -27.766 -31.188 -20.297 1 60.12 356 SER B C 1
ATOM 9006 O O . SER B 1 356 ? -27.047 -30.812 -21.234 1 60.12 356 SER B O 1
ATOM 9008 N N . ASP B 1 357 ? -27.938 -30.562 -19.203 1 63.56 357 ASP B N 1
ATOM 9009 C CA . ASP B 1 357 ? -27.484 -29.172 -19.172 1 63.56 357 ASP B CA 1
ATOM 9010 C C . ASP B 1 357 ? -25.969 -29.078 -18.984 1 63.56 357 ASP B C 1
ATOM 9012 O O . ASP B 1 357 ? -25.328 -28.203 -19.578 1 63.56 357 ASP B O 1
ATOM 9016 N N . TYR B 1 358 ? -25.5 -30.109 -18.406 1 67.5 358 TYR B N 1
ATOM 9017 C CA . TYR B 1 358 ? -24.062 -30.156 -18.203 1 67.5 358 TYR B CA 1
ATOM 9018 C C . TYR B 1 358 ? -23.328 -30.391 -19.516 1 67.5 358 TYR B C 1
ATOM 9020 O O . TYR B 1 358 ? -22.266 -29.797 -19.766 1 67.5 358 TYR B O 1
ATOM 9028 N N . GLY B 1 359 ? -23.969 -31.125 -20.328 1 71.31 359 GLY B N 1
ATOM 9029 C CA . GLY B 1 359 ? -23.359 -31.453 -21.609 1 71.31 359 GLY B CA 1
ATOM 9030 C C . GLY B 1 359 ? -23.219 -30.234 -22.516 1 71.31 359 GLY B C 1
ATOM 9031 O O . GLY B 1 359 ? -22.188 -30.047 -23.141 1 71.31 359 GLY B O 1
ATOM 9032 N N . THR B 1 360 ? -24.172 -29.422 -22.422 1 74 360 THR B N 1
ATOM 9033 C CA . THR B 1 360 ? -24.141 -28.25 -23.281 1 74 360 THR B CA 1
ATOM 9034 C C . THR B 1 360 ? -23.125 -27.234 -22.75 1 74 360 THR B C 1
ATOM 9036 O O . THR B 1 360 ? -22.438 -26.594 -23.531 1 74 360 THR B O 1
ATOM 9039 N N . LEU B 1 361 ? -23.094 -27.125 -21.5 1 70.62 361 LEU B N 1
ATOM 9040 C CA . LEU B 1 361 ? -22.156 -26.203 -20.906 1 70.62 361 LEU B CA 1
ATOM 9041 C C . LEU B 1 361 ? -20.719 -26.609 -21.203 1 70.62 361 LEU B C 1
ATOM 9043 O O . LEU B 1 361 ? -19.875 -25.781 -21.578 1 70.62 361 LEU B O 1
ATOM 9047 N N . LEU B 1 362 ? -20.5 -27.844 -21.031 1 76.38 362 LEU B N 1
ATOM 9048 C CA . LEU B 1 362 ? -19.156 -28.375 -21.266 1 76.38 362 LEU B CA 1
ATOM 9049 C C . LEU B 1 362 ? -18.781 -28.234 -22.734 1 76.38 362 LEU B C 1
ATOM 9051 O O . LEU B 1 362 ? -17.609 -27.969 -23.062 1 76.38 362 LEU B O 1
ATOM 9055 N N . ALA B 1 363 ? -19.781 -28.328 -23.594 1 80.62 363 ALA B N 1
ATOM 9056 C CA . ALA B 1 363 ? -19.516 -28.203 -25.031 1 80.62 363 ALA B CA 1
ATOM 9057 C C . ALA B 1 363 ? -19.172 -26.75 -25.391 1 80.62 363 ALA B C 1
ATOM 9059 O O . ALA B 1 363 ? -18.266 -26.516 -26.188 1 80.62 363 ALA B O 1
ATOM 9060 N N . ASN B 1 364 ? -19.766 -25.906 -24.766 1 77.88 364 ASN B N 1
ATOM 9061 C CA . ASN B 1 364 ? -19.484 -24.5 -25.031 1 77.88 364 ASN B CA 1
ATOM 9062 C C . ASN B 1 364 ? -18.109 -24.078 -24.5 1 77.88 364 ASN B C 1
ATOM 9064 O O . ASN B 1 364 ? -17.391 -23.344 -25.156 1 77.88 364 ASN B O 1
ATOM 9068 N N . VAL B 1 365 ? -17.859 -24.594 -23.391 1 75.69 365 VAL B N 1
ATOM 9069 C CA . VAL B 1 365 ? -16.578 -24.234 -22.781 1 75.69 365 VAL B CA 1
ATOM 9070 C C . VAL B 1 365 ? -15.438 -24.875 -23.578 1 75.69 365 VAL B C 1
ATOM 9072 O O . VAL B 1 365 ? -14.406 -24.234 -23.812 1 75.69 365 VAL B O 1
ATOM 9075 N N . SER B 1 366 ? -15.688 -26.062 -23.969 1 85.88 366 SER B N 1
ATOM 9076 C CA . SER B 1 366 ? -14.672 -26.734 -24.766 1 85.88 366 SER B CA 1
ATOM 9077 C C . SER B 1 366 ? -14.438 -26.016 -26.094 1 85.88 366 SER B C 1
ATOM 9079 O O . SER B 1 366 ? -13.305 -25.953 -26.578 1 85.88 366 SER B O 1
ATOM 9081 N N . PHE B 1 367 ? -15.477 -25.516 -26.578 1 87.5 367 PHE B N 1
ATOM 9082 C CA . PHE B 1 367 ? -15.359 -24.75 -27.812 1 87.5 367 PHE B CA 1
ATOM 9083 C C . PHE B 1 367 ? -14.539 -23.484 -27.594 1 87.5 367 PHE B C 1
ATOM 9085 O O . PHE B 1 367 ? -13.656 -23.156 -28.375 1 87.5 367 PHE B O 1
ATOM 9092 N N . GLY B 1 368 ? -14.883 -22.797 -26.578 1 84.25 368 GLY B N 1
ATOM 9093 C CA . GLY B 1 368 ? -14.148 -21.594 -26.266 1 84.25 368 GLY B CA 1
ATOM 9094 C C . GLY B 1 368 ? -12.672 -21.844 -26.031 1 84.25 368 GLY B C 1
ATOM 9095 O O . GLY B 1 368 ? -11.82 -21.109 -26.531 1 84.25 368 GLY B O 1
ATOM 9096 N N . ILE B 1 369 ? -12.336 -22.859 -25.297 1 86.06 369 ILE B N 1
ATOM 9097 C CA . ILE B 1 369 ? -10.953 -23.219 -24.984 1 86.06 369 ILE B CA 1
ATOM 9098 C C . ILE B 1 369 ? -10.219 -23.609 -26.266 1 86.06 369 ILE B C 1
ATOM 9100 O O . ILE B 1 369 ? -9.047 -23.25 -26.438 1 86.06 369 ILE B O 1
ATOM 9104 N N . SER B 1 370 ? -10.891 -24.297 -27.109 1 91.19 370 SER B N 1
ATOM 9105 C CA . SER B 1 370 ? -10.281 -24.734 -28.359 1 91.19 370 SER B CA 1
ATOM 9106 C C . SER B 1 370 ? -9.984 -23.562 -29.281 1 91.19 370 SER B C 1
ATOM 9108 O O . SER B 1 370 ? -8.984 -23.578 -30 1 91.19 370 SER B O 1
ATOM 9110 N N . CYS B 1 371 ? -10.805 -22.609 -29.219 1 89.75 371 CYS B N 1
ATOM 9111 C CA . CYS B 1 371 ? -10.539 -21.422 -30.016 1 89.75 371 CYS B CA 1
ATOM 9112 C C . CYS B 1 371 ? -9.266 -20.719 -29.547 1 89.75 371 CYS B C 1
ATOM 9114 O O . CYS B 1 371 ? -8.414 -20.359 -30.359 1 89.75 371 CYS B O 1
ATOM 9116 N N . VAL B 1 372 ? -9.195 -20.594 -28.312 1 87.25 372 VAL B N 1
ATOM 9117 C CA . VAL B 1 372 ? -8.008 -19.969 -27.75 1 87.25 372 VAL B CA 1
ATOM 9118 C C . VAL B 1 372 ? -6.781 -20.828 -28.031 1 87.25 372 VAL B C 1
ATOM 9120 O O . VAL B 1 372 ? -5.699 -20.312 -28.328 1 87.25 372 VAL B O 1
ATOM 9123 N N . GLY B 1 373 ? -7.004 -22.109 -27.922 1 90.38 373 GLY B N 1
ATOM 9124 C CA . GLY B 1 373 ? -5.918 -23.031 -28.203 1 90.38 373 GLY B CA 1
ATOM 9125 C C . GLY B 1 373 ? -5.414 -22.938 -29.641 1 90.38 373 GLY B C 1
ATOM 9126 O O . GLY B 1 373 ? -4.207 -22.859 -29.875 1 90.38 373 GLY B O 1
ATOM 9127 N N . ILE B 1 374 ? -6.289 -22.797 -30.594 1 93.56 374 ILE B N 1
ATOM 9128 C CA . ILE B 1 374 ? -5.918 -22.75 -32 1 93.56 374 ILE B CA 1
ATOM 9129 C C . ILE B 1 374 ? -5.199 -21.438 -32.281 1 93.56 374 ILE B C 1
ATOM 9131 O O . ILE B 1 374 ? -4.164 -21.422 -32.969 1 93.56 374 ILE B O 1
ATOM 9135 N N . ILE B 1 375 ? -5.672 -20.391 -31.75 1 92.12 375 ILE B N 1
ATOM 9136 C CA . ILE B 1 375 ? -5.055 -19.094 -31.984 1 92.12 375 ILE B CA 1
ATOM 9137 C C . ILE B 1 375 ? -3.643 -19.094 -31.406 1 92.12 375 ILE B C 1
ATOM 9139 O O . ILE B 1 375 ? -2.707 -18.594 -32.031 1 92.12 375 ILE B O 1
ATOM 9143 N N . SER B 1 376 ? -3.525 -19.641 -30.266 1 91.25 376 SER B N 1
ATOM 9144 C CA . SER B 1 376 ? -2.225 -19.672 -29.609 1 91.25 376 SER B CA 1
ATOM 9145 C C . SER B 1 376 ? -1.232 -20.531 -30.391 1 91.25 376 SER B C 1
ATOM 9147 O O . SER B 1 376 ? -0.059 -20.172 -30.516 1 91.25 376 SER B O 1
ATOM 9149 N N . ILE B 1 377 ? -1.668 -21.625 -30.953 1 93.94 377 ILE B N 1
ATOM 9150 C CA . ILE B 1 377 ? -0.792 -22.531 -31.688 1 93.94 377 ILE B CA 1
ATOM 9151 C C . ILE B 1 377 ? -0.381 -21.906 -33 1 93.94 377 ILE B C 1
ATOM 9153 O O . ILE B 1 377 ? 0.767 -22.031 -33.438 1 93.94 377 ILE B O 1
ATOM 9157 N N . VAL B 1 378 ? -1.271 -21.172 -33.562 1 92 378 VAL B N 1
ATOM 9158 C CA . VAL B 1 378 ? -0.966 -20.5 -34.844 1 92 378 VAL B CA 1
ATOM 9159 C C . VAL B 1 378 ? 0.1 -19.438 -34.625 1 92 378 VAL B C 1
ATOM 9161 O O . VAL B 1 378 ? 1.042 -19.312 -35.406 1 92 378 VAL B O 1
ATOM 9164 N N . VAL B 1 379 ? -0.004 -18.734 -33.594 1 88 379 VAL B N 1
ATOM 9165 C CA . VAL B 1 379 ? 0.974 -17.703 -33.25 1 88 379 VAL B CA 1
ATOM 9166 C C . VAL B 1 379 ? 2.328 -18.359 -32.969 1 88 379 VAL B C 1
ATOM 9168 O O . VAL B 1 379 ? 3.369 -17.828 -33.375 1 88 379 VAL B O 1
ATOM 9171 N N . LEU B 1 380 ? 2.283 -19.453 -32.312 1 87.31 380 LEU B N 1
ATOM 9172 C CA . LEU B 1 380 ? 3.512 -20.156 -31.953 1 87.31 380 LEU B CA 1
ATOM 9173 C C . LEU B 1 380 ? 4.195 -20.719 -33.188 1 87.31 380 LEU B C 1
ATOM 9175 O O . LEU B 1 380 ? 5.422 -20.641 -33.312 1 87.31 380 LEU B O 1
ATOM 9179 N N . LEU B 1 381 ? 3.422 -21.25 -34.125 1 88.94 381 LEU B N 1
ATOM 9180 C CA . LEU B 1 381 ? 3.98 -21.797 -35.344 1 88.94 381 LEU B CA 1
ATOM 9181 C C . LEU B 1 381 ? 4.562 -20.688 -36.219 1 88.94 381 LEU B C 1
ATOM 9183 O O . LEU B 1 381 ? 5.633 -20.859 -36.812 1 88.94 381 LEU B O 1
ATOM 9187 N N . LEU B 1 382 ? 3.885 -19.594 -36.188 1 85.06 382 LEU B N 1
ATOM 9188 C CA . LEU B 1 382 ? 4.402 -18.453 -36.906 1 85.06 382 LEU B CA 1
ATOM 9189 C C . LEU B 1 382 ? 5.711 -17.953 -36.312 1 85.06 382 LEU B C 1
ATOM 9191 O O . LEU B 1 382 ? 6.637 -17.578 -37.031 1 85.06 382 LEU B O 1
ATOM 9195 N N . PHE B 1 383 ? 5.699 -18.078 -35.062 1 80.31 383 PHE B N 1
ATOM 9196 C CA . PHE B 1 383 ? 6.902 -17.672 -34.344 1 80.31 383 PHE B CA 1
ATOM 9197 C C . PHE B 1 383 ? 8.07 -18.594 -34.688 1 80.31 383 PHE B C 1
ATOM 9199 O O . PHE B 1 383 ? 9.195 -18.125 -34.906 1 80.31 383 PHE B O 1
ATOM 9206 N N . PHE B 1 384 ? 7.863 -19.891 -34.75 1 82 384 PHE B N 1
ATOM 9207 C CA . PHE B 1 384 ? 8.914 -20.859 -35.062 1 82 384 PHE B CA 1
ATOM 9208 C C . PHE B 1 384 ? 9.367 -20.719 -36.5 1 82 384 PHE B C 1
ATOM 9210 O O . PHE B 1 384 ? 10.547 -20.922 -36.812 1 82 384 PHE B O 1
ATOM 9217 N N . ILE B 1 385 ? 8.492 -20.281 -37.375 1 80.81 385 ILE B N 1
ATOM 9218 C CA . ILE B 1 385 ? 8.812 -20.109 -38.812 1 80.81 385 ILE B CA 1
ATOM 9219 C C . ILE B 1 385 ? 9.656 -18.859 -39 1 80.81 385 ILE B C 1
ATOM 9221 O O . ILE B 1 385 ? 10.648 -18.875 -39.719 1 80.81 385 ILE B O 1
ATOM 9225 N N . VAL B 1 386 ? 9.281 -17.859 -38.25 1 74.75 386 VAL B N 1
ATOM 9226 C CA . VAL B 1 386 ? 9.992 -16.578 -38.375 1 74.75 386 VAL B CA 1
ATOM 9227 C C . VAL B 1 386 ? 11.414 -16.734 -37.844 1 74.75 386 VAL B C 1
ATOM 9229 O O . VAL B 1 386 ? 12.359 -16.156 -38.375 1 74.75 386 VAL B O 1
ATOM 9232 N N . ARG B 1 387 ? 11.547 -17.578 -36.844 1 72.06 387 ARG B N 1
ATOM 9233 C CA . ARG B 1 387 ? 12.867 -17.781 -36.25 1 72.06 387 ARG B CA 1
ATOM 9234 C C . ARG B 1 387 ? 13.648 -18.844 -37.031 1 72.06 387 ARG B C 1
ATOM 9236 O O . ARG B 1 387 ? 14.797 -19.141 -36.688 1 72.06 387 ARG B O 1
ATOM 9243 N N . ARG B 1 388 ? 13.195 -19.344 -38.062 1 71.69 388 ARG B N 1
ATOM 9244 C CA . ARG B 1 388 ? 13.82 -20.328 -38.938 1 71.69 388 ARG B CA 1
ATOM 9245 C C . ARG B 1 388 ? 14.383 -21.5 -38.156 1 71.69 388 ARG B C 1
ATOM 9247 O O . ARG B 1 388 ? 15.469 -22 -38.438 1 71.69 388 ARG B O 1
ATOM 9254 N N . CYS B 1 389 ? 13.68 -21.828 -36.938 1 74.88 389 CYS B N 1
ATOM 9255 C CA . CYS B 1 389 ? 14.125 -22.938 -36.125 1 74.88 389 CYS B CA 1
ATOM 9256 C C . CYS B 1 389 ? 13.359 -24.219 -36.438 1 74.88 389 CYS B C 1
ATOM 9258 O O . CYS B 1 389 ? 13.57 -25.25 -35.812 1 74.88 389 CYS B O 1
ATOM 9260 N N . PHE B 1 390 ? 12.547 -24.188 -37.469 1 75.5 390 PHE B N 1
ATOM 9261 C CA . PHE B 1 390 ? 11.617 -25.281 -37.719 1 75.5 390 PHE B CA 1
ATOM 9262 C C . PHE B 1 390 ? 12.359 -26.516 -38.219 1 75.5 390 PHE B C 1
ATOM 9264 O O . PHE B 1 390 ? 11.852 -27.625 -38.156 1 75.5 390 PHE B O 1
ATOM 9271 N N . ARG B 1 391 ? 13.625 -26.312 -38.594 1 74.38 391 ARG B N 1
ATOM 9272 C CA . ARG B 1 391 ? 14.328 -27.453 -39.156 1 74.38 391 ARG B CA 1
ATOM 9273 C C . ARG B 1 391 ? 15.328 -28.031 -38.156 1 74.38 391 ARG B C 1
ATOM 9275 O O . ARG B 1 391 ? 15.977 -29.047 -38.406 1 74.38 391 ARG B O 1
ATOM 9282 N N . ARG B 1 392 ? 15.305 -27.531 -36.969 1 78.25 392 ARG B N 1
ATOM 9283 C CA . ARG B 1 392 ? 16.281 -27.969 -35.969 1 78.25 392 ARG B CA 1
ATOM 9284 C C . ARG B 1 392 ? 15.609 -28.781 -34.875 1 78.25 392 ARG B C 1
ATOM 9286 O O . ARG B 1 392 ? 14.438 -28.578 -34.562 1 78.25 392 ARG B O 1
ATOM 9293 N N . PHE B 1 393 ? 16.312 -29.828 -34.469 1 80.44 393 PHE B N 1
ATOM 9294 C CA . PHE B 1 393 ? 15.844 -30.547 -33.281 1 80.44 393 PHE B CA 1
ATOM 9295 C C . PHE B 1 393 ? 16.094 -29.719 -32 1 80.44 393 PHE B C 1
ATOM 9297 O O . PHE B 1 393 ? 17.109 -29.047 -31.891 1 80.44 393 PHE B O 1
ATOM 9304 N N . PRO B 1 394 ? 15.078 -29.719 -31.188 1 85.81 394 PRO B N 1
ATOM 9305 C CA . PRO B 1 394 ? 13.867 -30.5 -30.969 1 85.81 394 PRO B CA 1
ATOM 9306 C C . PRO B 1 394 ? 12.617 -29.812 -31.516 1 85.81 394 PRO B C 1
ATOM 9308 O O . PRO B 1 394 ? 11.5 -30.312 -31.328 1 85.81 394 PRO B O 1
ATOM 9311 N N . HIS B 1 395 ? 12.828 -28.797 -32.25 1 87.06 395 HIS B N 1
ATOM 9312 C CA . HIS B 1 395 ? 11.711 -28 -32.75 1 87.06 395 HIS B CA 1
ATOM 9313 C C . HIS B 1 395 ? 10.867 -28.797 -33.75 1 87.06 395 HIS B C 1
ATOM 9315 O O . HIS B 1 395 ? 9.648 -28.641 -33.781 1 87.06 395 HIS B O 1
ATOM 9321 N N . LYS B 1 396 ? 11.492 -29.719 -34.469 1 87.56 396 LYS B N 1
ATOM 9322 C CA . LYS B 1 396 ? 10.758 -30.531 -35.406 1 87.56 396 LYS B CA 1
ATOM 9323 C C . LYS B 1 396 ? 9.695 -31.375 -34.719 1 87.56 396 LYS B C 1
ATOM 9325 O O . LYS B 1 396 ? 8.562 -31.5 -35.219 1 87.56 396 LYS B O 1
ATOM 9330 N N . VAL B 1 397 ? 10.125 -31.953 -33.625 1 90.81 397 VAL B N 1
ATOM 9331 C CA . VAL B 1 397 ? 9.203 -32.781 -32.875 1 90.81 397 VAL B CA 1
ATOM 9332 C C . VAL B 1 397 ? 8.148 -31.922 -32.188 1 90.81 397 VAL B C 1
ATOM 9334 O O . VAL B 1 397 ? 6.969 -32.281 -32.156 1 90.81 397 VAL B O 1
ATOM 9337 N N . THR B 1 398 ? 8.578 -30.766 -31.734 1 92.56 398 THR B N 1
ATOM 9338 C CA . THR B 1 398 ? 7.664 -29.875 -31.031 1 92.56 398 THR B CA 1
ATOM 9339 C C . THR B 1 398 ? 6.621 -29.312 -32 1 92.56 398 THR B C 1
ATOM 9341 O O . THR B 1 398 ? 5.465 -29.109 -31.609 1 92.56 398 THR B O 1
ATOM 9344 N N . ILE B 1 399 ? 6.973 -29.094 -33.219 1 92.81 399 ILE B N 1
ATOM 9345 C CA . ILE B 1 399 ? 6.039 -28.578 -34.219 1 92.81 399 ILE B CA 1
ATOM 9346 C C . ILE B 1 399 ? 4.949 -29.625 -34.469 1 92.81 399 ILE B C 1
ATOM 9348 O O . ILE B 1 399 ? 3.77 -29.266 -34.562 1 92.81 399 ILE B O 1
ATOM 9352 N N . ASN B 1 400 ? 5.32 -30.875 -34.562 1 93.38 400 ASN B N 1
ATOM 9353 C CA . ASN B 1 400 ? 4.32 -31.922 -34.75 1 93.38 400 ASN B CA 1
ATOM 9354 C C . ASN B 1 400 ? 3.396 -32.031 -33.531 1 93.38 400 ASN B C 1
ATOM 9356 O O . ASN B 1 400 ? 2.215 -32.344 -33.688 1 93.38 400 ASN B O 1
ATOM 9360 N N . LEU B 1 401 ? 3.971 -31.875 -32.375 1 95.62 401 LEU B N 1
ATOM 9361 C CA . LEU B 1 401 ? 3.145 -31.859 -31.188 1 95.62 401 LEU B CA 1
ATOM 9362 C C . LEU B 1 401 ? 2.113 -30.734 -31.25 1 95.62 401 LEU B C 1
ATOM 9364 O O . LEU B 1 401 ? 0.946 -30.938 -30.922 1 95.62 401 LEU B O 1
ATOM 9368 N N . PHE B 1 402 ? 2.516 -29.578 -31.766 1 95.5 402 PHE B N 1
ATOM 9369 C CA . PHE B 1 402 ? 1.611 -28.438 -31.891 1 95.5 402 PHE B CA 1
ATOM 9370 C C . PHE B 1 402 ? 0.542 -28.703 -32.938 1 95.5 402 PHE B C 1
ATOM 9372 O O . PHE B 1 402 ? -0.617 -28.328 -32.781 1 95.5 402 PHE B O 1
ATOM 9379 N N . VAL B 1 403 ? 0.905 -29.359 -33.938 1 95 403 VAL B N 1
ATOM 9380 C CA . VAL B 1 403 ? -0.067 -29.734 -34.969 1 95 403 VAL B CA 1
ATOM 9381 C C . VAL B 1 403 ? -1.077 -30.719 -34.406 1 95 403 VAL B C 1
ATOM 9383 O O . VAL B 1 403 ? -2.271 -30.641 -34.719 1 95 403 VAL B O 1
ATOM 9386 N N . ALA B 1 404 ? -0.583 -31.672 -33.656 1 96.12 404 ALA B N 1
ATOM 9387 C CA . ALA B 1 404 ? -1.484 -32.625 -33 1 96.12 404 ALA B CA 1
ATOM 9388 C C . ALA B 1 404 ? -2.48 -31.891 -32.125 1 96.12 404 ALA B C 1
ATOM 9390 O O . ALA B 1 404 ? -3.664 -32.219 -32.094 1 96.12 404 ALA B O 1
ATOM 9391 N N . GLN B 1 405 ? -1.987 -30.922 -31.359 1 96 405 GLN B N 1
ATOM 9392 C CA . GLN B 1 405 ? -2.855 -30.125 -30.5 1 96 405 GLN B CA 1
ATOM 9393 C C . GLN B 1 405 ? -3.883 -29.344 -31.312 1 96 405 GLN B C 1
ATOM 9395 O O . GLN B 1 405 ? -5.035 -29.203 -30.906 1 96 405 GLN B O 1
ATOM 9400 N N . MET B 1 406 ? -3.457 -28.891 -32.438 1 95.5 406 MET B N 1
ATOM 9401 C CA . MET B 1 406 ? -4.371 -28.172 -33.344 1 95.5 406 MET B CA 1
ATOM 9402 C C . MET B 1 406 ? -5.445 -29.109 -33.875 1 95.5 406 MET B C 1
ATOM 9404 O O . MET B 1 406 ? -6.617 -28.75 -33.938 1 95.5 406 MET B O 1
ATOM 9408 N N . VAL B 1 407 ? -5.043 -30.297 -34.219 1 95 407 VAL B N 1
ATOM 9409 C CA . VAL B 1 407 ? -5.98 -31.297 -34.719 1 95 407 VAL B CA 1
ATOM 9410 C C . VAL B 1 407 ? -7.016 -31.641 -33.656 1 95 407 VAL B C 1
ATOM 9412 O O . VAL B 1 407 ? -8.203 -31.766 -33.938 1 95 407 VAL B O 1
ATOM 9415 N N . ALA B 1 408 ? -6.574 -31.781 -32.469 1 94.94 408 ALA B N 1
ATOM 9416 C CA . ALA B 1 408 ? -7.496 -32.062 -31.375 1 94.94 408 ALA B CA 1
ATOM 9417 C C . ALA B 1 408 ? -8.492 -30.922 -31.188 1 94.94 408 ALA B C 1
ATOM 9419 O O . ALA B 1 408 ? -9.695 -31.156 -31.031 1 94.94 408 ALA B O 1
ATOM 9420 N N . CYS B 1 409 ? -8.023 -29.672 -31.219 1 94.38 409 CYS B N 1
ATOM 9421 C CA . CYS B 1 409 ? -8.898 -28.516 -31.078 1 94.38 409 CYS B CA 1
ATOM 9422 C C . CYS B 1 409 ? -9.859 -28.406 -32.25 1 94.38 409 CYS B C 1
ATOM 9424 O O . CYS B 1 409 ? -11.023 -28.047 -32.094 1 94.38 409 CYS B O 1
ATOM 9426 N N . LEU B 1 410 ? -9.391 -28.734 -33.438 1 92.19 410 LEU B N 1
ATOM 9427 C CA . LEU B 1 410 ? -10.258 -28.734 -34.625 1 92.19 410 LEU B CA 1
ATOM 9428 C C . LEU B 1 410 ? -11.336 -29.812 -34.5 1 92.19 410 LEU B C 1
ATOM 9430 O O . LEU B 1 410 ? -12.461 -29.609 -34.969 1 92.19 410 LEU B O 1
ATOM 9434 N N . GLY B 1 411 ? -10.938 -30.938 -33.906 1 90.94 411 GLY B N 1
ATOM 9435 C CA . GLY B 1 411 ? -11.93 -31.969 -33.656 1 90.94 411 GLY B CA 1
ATOM 9436 C C . GLY B 1 411 ? -13.07 -31.484 -32.781 1 90.94 411 GLY B C 1
ATOM 9437 O O . GLY B 1 411 ? -14.234 -31.781 -33.062 1 90.94 411 GLY B O 1
ATOM 9438 N N . VAL B 1 412 ? -12.766 -30.75 -31.781 1 91.19 412 VAL B N 1
ATOM 9439 C CA . VAL B 1 412 ? -13.789 -30.203 -30.891 1 91.19 412 VAL B CA 1
ATOM 9440 C C . VAL B 1 412 ? -14.664 -29.219 -31.656 1 91.19 412 VAL B C 1
ATOM 9442 O O . VAL B 1 412 ? -15.891 -29.203 -31.484 1 91.19 412 VAL B O 1
ATOM 9445 N N . MET B 1 413 ? -14.062 -28.406 -32.531 1 88.75 413 MET B N 1
ATOM 9446 C CA . MET B 1 413 ? -14.797 -27.406 -33.312 1 88.75 413 MET B CA 1
ATOM 9447 C C . MET B 1 413 ? -15.758 -28.062 -34.281 1 88.75 413 MET B C 1
ATOM 9449 O O . MET B 1 413 ? -16.906 -27.641 -34.406 1 88.75 413 MET B O 1
ATOM 9453 N N . VAL B 1 414 ? -15.344 -29.125 -34.875 1 86.94 414 VAL B N 1
ATOM 9454 C CA . VAL B 1 414 ? -16.188 -29.844 -35.844 1 86.94 414 VAL B CA 1
ATOM 9455 C C . VAL B 1 414 ? -17.344 -30.5 -35.125 1 86.94 414 VAL B C 1
ATOM 9457 O O . VAL B 1 414 ? -18.469 -30.516 -35.625 1 86.94 414 VAL B O 1
ATOM 9460 N N . CYS B 1 415 ? -17.062 -30.984 -33.938 1 84.5 415 CYS B N 1
ATOM 9461 C CA . CYS B 1 415 ? -18.109 -31.609 -33.156 1 84.5 415 CYS B CA 1
ATOM 9462 C C . CYS B 1 415 ? -19.141 -30.578 -32.688 1 84.5 415 CYS B C 1
ATOM 9464 O O . CYS B 1 415 ? -20.328 -30.875 -32.594 1 84.5 415 CYS B O 1
ATOM 9466 N N . PHE B 1 416 ? -18.688 -29.406 -32.438 1 84.31 416 PHE B N 1
ATOM 9467 C CA . PHE B 1 416 ? -19.578 -28.359 -31.969 1 84.31 416 PHE B CA 1
ATOM 9468 C C . PHE B 1 416 ? -20.5 -27.875 -33.062 1 84.31 416 PHE B C 1
ATOM 9470 O O . PHE B 1 416 ? -21.688 -27.641 -32.844 1 84.31 416 PHE B O 1
ATOM 9477 N N . PHE B 1 417 ? -20.062 -27.844 -34.312 1 82.44 417 PHE B N 1
ATOM 9478 C CA . PHE B 1 417 ? -20.844 -27.297 -35.438 1 82.44 417 PHE B CA 1
ATOM 9479 C C . PHE B 1 417 ? -21.672 -28.375 -36.094 1 82.44 417 PHE B C 1
ATOM 9481 O O . PHE B 1 417 ? -22.781 -28.109 -36.594 1 82.44 417 PHE B O 1
ATOM 9488 N N . LEU B 1 418 ? -21.172 -29.625 -36.125 1 74.31 418 LEU B N 1
ATOM 9489 C CA . LEU B 1 418 ? -21.828 -30.656 -36.938 1 74.31 418 LEU B CA 1
ATOM 9490 C C . LEU B 1 418 ? -22.609 -31.625 -36.062 1 74.31 418 LEU B C 1
ATOM 9492 O O . LEU B 1 418 ? -22.875 -32.75 -36.469 1 74.31 418 LEU B O 1
ATOM 9496 N N . ASN B 1 419 ? -23.031 -31.328 -34.906 1 65.56 419 ASN B N 1
ATOM 9497 C CA . ASN B 1 419 ? -23.656 -32.281 -33.969 1 65.56 419 ASN B CA 1
ATOM 9498 C C . ASN B 1 419 ? -24.938 -32.844 -34.562 1 65.56 419 ASN B C 1
ATOM 9500 O O . ASN B 1 419 ? -25.469 -33.844 -34.031 1 65.56 419 ASN B O 1
ATOM 9504 N N . ARG B 1 420 ? -25.516 -32.5 -35.75 1 63.34 420 ARG B N 1
ATOM 9505 C CA . ARG B 1 420 ? -26.859 -32.906 -36.156 1 63.34 420 ARG B CA 1
ATOM 9506 C C . ARG B 1 420 ? -26.828 -34.031 -37.156 1 63.34 420 ARG B C 1
ATOM 9508 O O . ARG B 1 420 ? -27.844 -34.688 -37.406 1 63.34 420 ARG B O 1
ATOM 9515 N N . ILE B 1 421 ? -25.641 -34.312 -37.719 1 64.25 421 ILE B N 1
ATOM 9516 C CA . ILE B 1 421 ? -25.609 -35.312 -38.75 1 64.25 421 ILE B CA 1
ATOM 9517 C C . ILE B 1 421 ? -24.844 -36.531 -38.25 1 64.25 421 ILE B C 1
ATOM 9519 O O . ILE B 1 421 ? -23.75 -36.406 -37.688 1 64.25 421 ILE B O 1
ATOM 9523 N N . SER B 1 422 ? -25.422 -37.719 -38.25 1 67.31 422 SER B N 1
ATOM 9524 C CA . SER B 1 422 ? -24.844 -38.969 -37.75 1 67.31 422 SER B CA 1
ATOM 9525 C C . SER B 1 422 ? -23.438 -39.188 -38.25 1 67.31 422 SER B C 1
ATOM 9527 O O . SER B 1 422 ? -22.531 -39.531 -37.5 1 67.31 422 SER B O 1
ATOM 9529 N N . LEU B 1 423 ? -23.266 -39.031 -39.625 1 70.56 423 LEU B N 1
ATOM 9530 C CA . LEU B 1 423 ? -21.953 -39.25 -40.219 1 70.56 423 LEU B CA 1
ATOM 9531 C C . LEU B 1 423 ? -20.938 -38.219 -39.688 1 70.56 423 LEU B C 1
ATOM 9533 O O . LEU B 1 423 ? -19.781 -38.562 -39.469 1 70.56 423 LEU B O 1
ATOM 9537 N N . ALA B 1 424 ? -21.422 -37.094 -39.375 1 76.12 424 ALA B N 1
ATOM 9538 C CA . ALA B 1 424 ? -20.562 -36.031 -38.875 1 76.12 424 ALA B CA 1
ATOM 9539 C C . ALA B 1 424 ? -20.078 -36.312 -37.469 1 76.12 424 ALA B C 1
ATOM 9541 O O . ALA B 1 424 ? -18.953 -35.969 -37.094 1 76.12 424 ALA B O 1
ATOM 9542 N N . ASN B 1 425 ? -20.812 -37.094 -36.906 1 78.56 425 ASN B N 1
ATOM 9543 C CA . ASN B 1 425 ? -20.438 -37.469 -35.531 1 78.56 425 ASN B CA 1
ATOM 9544 C C . ASN B 1 425 ? -19.266 -38.438 -35.5 1 78.56 425 ASN B C 1
ATOM 9546 O O . ASN B 1 425 ? -18.375 -38.344 -34.656 1 78.56 425 ASN B O 1
ATOM 9550 N N . HIS B 1 426 ? -19.297 -39.344 -36.531 1 79.62 426 HIS B N 1
ATOM 9551 C CA . HIS B 1 426 ? -18.188 -40.281 -36.594 1 79.62 426 HIS B CA 1
ATOM 9552 C C . HIS B 1 426 ? -16.906 -39.625 -37.031 1 79.62 426 HIS B C 1
ATOM 9554 O O . HIS B 1 426 ? -15.82 -39.938 -36.531 1 79.62 426 HIS B O 1
ATOM 9560 N N . ILE B 1 427 ? -17.062 -38.688 -37.938 1 81.75 427 ILE B N 1
ATOM 9561 C CA . ILE B 1 427 ? -15.883 -38 -38.406 1 81.75 427 ILE B CA 1
ATOM 9562 C C . ILE B 1 427 ? -15.289 -37.125 -37.312 1 81.75 427 ILE B C 1
ATOM 9564 O O . ILE B 1 427 ? -14.07 -37.094 -37.094 1 81.75 427 ILE B O 1
ATOM 9568 N N . CYS B 1 428 ? -16.203 -36.562 -36.625 1 84.56 428 CYS B N 1
ATOM 9569 C CA . CYS B 1 428 ? -15.75 -35.688 -35.531 1 84.56 428 CYS B CA 1
ATOM 9570 C C . CYS B 1 428 ? -15.047 -36.5 -34.438 1 84.56 428 CYS B C 1
ATOM 9572 O O . CYS B 1 428 ? -13.992 -36.094 -33.938 1 84.56 428 CYS B O 1
ATOM 9574 N N . LYS B 1 429 ? -15.578 -37.594 -34.188 1 84.94 429 LYS B N 1
ATOM 9575 C CA . LYS B 1 429 ? -14.977 -38.438 -33.156 1 84.94 429 LYS B CA 1
ATOM 9576 C C . LYS B 1 429 ? -13.617 -38.969 -33.625 1 84.94 429 LYS B C 1
ATOM 9578 O O . LYS B 1 429 ? -12.695 -39.094 -32.812 1 84.94 429 LYS B O 1
ATOM 9583 N N . PHE B 1 430 ? -13.578 -39.219 -34.938 1 88.81 430 PHE B N 1
ATOM 9584 C CA . PHE B 1 430 ? -12.328 -39.688 -35.5 1 88.81 430 PHE B CA 1
ATOM 9585 C C . PHE B 1 430 ? -11.234 -38.625 -35.375 1 88.81 430 PHE B C 1
ATOM 9587 O O . PHE B 1 430 ? -10.133 -38.906 -34.906 1 88.81 430 PHE B O 1
ATOM 9594 N N . ILE B 1 431 ? -11.492 -37.438 -35.75 1 91.19 431 ILE B N 1
ATOM 9595 C CA . ILE B 1 431 ? -10.516 -36.375 -35.75 1 91.19 431 ILE B CA 1
ATOM 9596 C C . ILE B 1 431 ? -10.094 -36.062 -34.281 1 91.19 431 ILE B C 1
ATOM 9598 O O . ILE B 1 431 ? -8.914 -35.875 -34 1 91.19 431 ILE B O 1
ATOM 9602 N N . LEU B 1 432 ? -11.07 -36.094 -33.438 1 91.69 432 LEU B N 1
ATOM 9603 C CA . LEU B 1 432 ? -10.805 -35.812 -32.031 1 91.69 432 LEU B CA 1
ATOM 9604 C C . LEU B 1 432 ? -9.93 -36.875 -31.406 1 91.69 432 LEU B C 1
ATOM 9606 O O . LEU B 1 432 ? -8.984 -36.562 -30.672 1 91.69 432 LEU B O 1
ATOM 9610 N N . LEU B 1 433 ? -10.203 -38.125 -31.734 1 91.25 433 LEU B N 1
ATOM 9611 C CA . LEU B 1 433 ? -9.453 -39.219 -31.156 1 91.25 433 LEU B CA 1
ATOM 9612 C C . LEU B 1 433 ? -8.016 -39.219 -31.688 1 91.25 433 LEU B C 1
ATOM 9614 O O . LEU B 1 433 ? -7.074 -39.438 -30.922 1 91.25 433 LEU B O 1
ATOM 9618 N N . VAL B 1 434 ? -7.887 -39 -32.969 1 94.12 434 VAL B N 1
ATOM 9619 C CA . VAL B 1 434 ? -6.551 -38.938 -33.562 1 94.12 434 VAL B CA 1
ATOM 9620 C C . VAL B 1 434 ? -5.746 -37.812 -32.906 1 94.12 434 VAL B C 1
ATOM 9622 O O . VAL B 1 434 ? -4.578 -38 -32.562 1 94.12 434 VAL B O 1
ATOM 9625 N N . GLY B 1 435 ? -6.355 -36.688 -32.812 1 94.56 435 GLY B N 1
ATOM 9626 C CA . GLY B 1 435 ? -5.68 -35.531 -32.219 1 94.56 435 GLY B CA 1
ATOM 9627 C C . GLY B 1 435 ? -5.223 -35.781 -30.797 1 94.56 435 GLY B C 1
ATOM 9628 O O . GLY B 1 435 ? -4.062 -35.531 -30.469 1 94.56 435 GLY B O 1
ATOM 9629 N N . VAL B 1 436 ? -6.062 -36.281 -29.953 1 94.75 436 VAL B N 1
ATOM 9630 C CA . VAL B 1 436 ? -5.777 -36.438 -28.531 1 94.75 436 VAL B CA 1
ATOM 9631 C C . VAL B 1 436 ? -4.715 -37.531 -28.344 1 94.75 436 VAL B C 1
ATOM 9633 O O . VAL B 1 436 ? -3.77 -37.375 -27.562 1 94.75 436 VAL B O 1
ATOM 9636 N N . LEU B 1 437 ? -4.805 -38.656 -29.094 1 95.12 437 LEU B N 1
ATOM 9637 C CA . LEU B 1 437 ? -3.812 -39.719 -29 1 95.12 437 LEU B CA 1
ATOM 9638 C C . LEU B 1 437 ? -2.457 -39.25 -29.516 1 95.12 437 LEU B C 1
ATOM 9640 O O . LEU B 1 437 ? -1.417 -39.625 -28.953 1 95.12 437 LEU B O 1
ATOM 9644 N N . ALA B 1 438 ? -2.539 -38.469 -30.562 1 96.62 438 ALA B N 1
ATOM 9645 C CA . ALA B 1 438 ? -1.297 -37.938 -31.109 1 96.62 438 ALA B CA 1
ATOM 9646 C C . ALA B 1 438 ? -0.59 -37.031 -30.109 1 96.62 438 ALA B C 1
ATOM 9648 O O . ALA B 1 438 ? 0.641 -36.969 -30.094 1 96.62 438 ALA B O 1
ATOM 9649 N N . ILE B 1 439 ? -1.322 -36.312 -29.328 1 96.38 439 ILE B N 1
ATOM 9650 C CA . ILE B 1 439 ? -0.732 -35.438 -28.328 1 96.38 439 ILE B CA 1
ATOM 9651 C C . ILE B 1 439 ? 0.094 -36.25 -27.344 1 96.38 439 ILE B C 1
ATOM 9653 O O . ILE B 1 439 ? 1.238 -35.906 -27.031 1 96.38 439 ILE B O 1
ATOM 9657 N N . TYR B 1 440 ? -0.44 -37.438 -26.922 1 96.25 440 TYR B N 1
ATOM 9658 C CA . TYR B 1 440 ? 0.259 -38.281 -25.969 1 96.25 440 TYR B CA 1
ATOM 9659 C C . TYR B 1 440 ? 1.533 -38.844 -26.578 1 96.25 440 TYR B C 1
ATOM 9661 O O . TYR B 1 440 ? 2.592 -38.844 -25.953 1 96.25 440 TYR B O 1
ATOM 9669 N N . MET B 1 441 ? 1.418 -39.219 -27.75 1 96.5 441 MET B N 1
ATOM 9670 C CA . MET B 1 441 ? 2.525 -39.906 -28.406 1 96.5 441 MET B CA 1
ATOM 9671 C C . MET B 1 441 ? 3.637 -38.938 -28.781 1 96.5 441 MET B C 1
ATOM 9673 O O . MET B 1 441 ? 4.82 -39.25 -28.656 1 96.5 441 MET B O 1
ATOM 9677 N N . TRP B 1 442 ? 3.242 -37.844 -29.234 1 96.19 442 TRP B N 1
ATOM 9678 C CA . TRP B 1 442 ? 4.266 -36.875 -29.578 1 96.19 442 TRP B CA 1
ATOM 9679 C C . TRP B 1 442 ? 4.938 -36.312 -28.312 1 96.19 442 TRP B C 1
ATOM 9681 O O . TRP B 1 442 ? 6.109 -35.938 -28.359 1 96.19 442 TRP B O 1
ATOM 9691 N N . THR B 1 443 ? 4.152 -36.188 -27.203 1 96.25 443 THR B N 1
ATOM 9692 C CA . THR B 1 443 ? 4.781 -35.844 -25.938 1 96.25 443 THR B CA 1
ATOM 9693 C C . THR B 1 443 ? 5.871 -36.844 -25.562 1 96.25 443 THR B C 1
ATOM 9695 O O . THR B 1 443 ? 6.969 -36.438 -25.172 1 96.25 443 THR B O 1
ATOM 9698 N N . THR B 1 444 ? 5.59 -38.094 -25.75 1 95.81 444 THR B N 1
ATOM 9699 C CA . THR B 1 444 ? 6.57 -39.125 -25.484 1 95.81 444 THR B CA 1
ATOM 9700 C C . THR B 1 444 ? 7.73 -39.062 -26.469 1 95.81 444 THR B C 1
ATOM 9702 O O . THR B 1 444 ? 8.891 -39.25 -26.094 1 95.81 444 THR B O 1
ATOM 9705 N N . ALA B 1 445 ? 7.445 -38.781 -27.703 1 94.44 445 ALA B N 1
ATOM 9706 C CA . ALA B 1 445 ? 8.492 -38.625 -28.719 1 94.44 445 ALA B CA 1
ATOM 9707 C C . ALA B 1 445 ? 9.414 -37.469 -28.391 1 94.44 445 ALA B C 1
ATOM 9709 O O . ALA B 1 445 ? 10.633 -37.562 -28.594 1 94.44 445 ALA B O 1
ATOM 9710 N N . LEU B 1 446 ? 8.789 -36.469 -27.969 1 93.94 446 LEU B N 1
ATOM 9711 C CA . LEU B 1 446 ? 9.594 -35.312 -27.562 1 93.94 446 LEU B CA 1
ATOM 9712 C C . LEU B 1 446 ? 10.5 -35.656 -26.391 1 93.94 446 LEU B C 1
ATOM 9714 O O . LEU B 1 446 ? 11.664 -35.25 -26.359 1 93.94 446 LEU B O 1
ATOM 9718 N N . ALA B 1 447 ? 10.008 -36.375 -25.406 1 93.75 447 ALA B N 1
ATOM 9719 C CA . ALA B 1 447 ? 10.797 -36.781 -24.266 1 93.75 447 ALA B CA 1
ATOM 9720 C C . ALA B 1 447 ? 11.953 -37.688 -24.688 1 93.75 447 ALA B C 1
ATOM 9722 O O . ALA B 1 447 ? 13.094 -37.5 -24.25 1 93.75 447 ALA B O 1
ATOM 9723 N N . LEU B 1 448 ? 11.688 -38.594 -25.578 1 91.44 448 LEU B N 1
ATOM 9724 C CA . LEU B 1 448 ? 12.711 -39.5 -26.078 1 91.44 448 LEU B CA 1
ATOM 9725 C C . LEU B 1 448 ? 13.742 -38.75 -26.906 1 91.44 448 LEU B C 1
ATOM 9727 O O . LEU B 1 448 ? 14.945 -39.031 -26.828 1 91.44 448 LEU B O 1
ATOM 9731 N N . GLY B 1 449 ? 13.242 -37.844 -27.688 1 89.5 449 GLY B N 1
ATOM 9732 C CA . GLY B 1 449 ? 14.156 -37.031 -28.484 1 89.5 449 GLY B CA 1
ATOM 9733 C C . GLY B 1 449 ? 15.094 -36.188 -27.641 1 89.5 449 GLY B C 1
ATOM 9734 O O . GLY B 1 449 ? 16.297 -36.156 -27.906 1 89.5 449 GLY B O 1
ATOM 9735 N N . LEU B 1 450 ? 14.562 -35.562 -26.703 1 89.81 450 LEU B N 1
ATOM 9736 C CA . LEU B 1 450 ? 15.383 -34.75 -25.828 1 89.81 450 LEU B CA 1
ATOM 9737 C C . LEU B 1 450 ? 16.375 -35.594 -25.031 1 89.81 450 LEU B C 1
ATOM 9739 O O . LEU B 1 450 ? 17.5 -35.188 -24.797 1 89.81 450 LEU B O 1
ATOM 9743 N N . CYS B 1 451 ? 15.953 -36.75 -24.609 1 88.19 451 CYS B N 1
ATOM 9744 C CA . CYS B 1 451 ? 16.828 -37.656 -23.891 1 88.19 451 CYS B CA 1
ATOM 9745 C C . CYS B 1 451 ? 17.984 -38.094 -24.766 1 88.19 451 CYS B C 1
ATOM 9747 O O . CYS B 1 451 ? 19.141 -38.094 -24.328 1 88.19 451 CYS B O 1
ATOM 9749 N N . LEU B 1 452 ? 17.75 -38.406 -25.984 1 85.75 452 LEU B N 1
ATOM 9750 C CA . LEU B 1 452 ? 18.781 -38.844 -26.906 1 85.75 452 LEU B CA 1
ATOM 9751 C C . LEU B 1 452 ? 19.734 -37.688 -27.234 1 85.75 452 LEU B C 1
ATOM 9753 O O . LEU B 1 452 ? 20.938 -37.906 -27.391 1 85.75 452 LEU B O 1
ATOM 9757 N N . LEU B 1 453 ? 19.172 -36.562 -27.328 1 83.88 453 LEU B N 1
ATOM 9758 C CA . LEU B 1 453 ? 20.016 -35.406 -27.578 1 83.88 453 LEU B CA 1
ATOM 9759 C C . LEU B 1 453 ? 20.938 -35.125 -26.375 1 83.88 453 LEU B C 1
ATOM 9761 O O . LEU B 1 453 ? 22.109 -34.781 -26.562 1 83.88 453 LEU B O 1
ATOM 9765 N N . ARG B 1 454 ? 20.406 -35.312 -25.25 1 80.75 454 ARG B N 1
ATOM 9766 C CA . ARG B 1 454 ? 21.172 -35.031 -24.047 1 80.75 454 ARG B CA 1
ATOM 9767 C C . ARG B 1 454 ? 22.266 -36.094 -23.828 1 80.75 454 ARG B C 1
ATOM 9769 O O . ARG B 1 454 ? 23.344 -35.75 -23.344 1 80.75 454 ARG B O 1
ATOM 9776 N N . ILE B 1 455 ? 22.031 -37.312 -24.188 1 78.88 455 ILE B N 1
ATOM 9777 C CA . ILE B 1 455 ? 23 -38.375 -24.031 1 78.88 455 ILE B CA 1
ATOM 9778 C C . ILE B 1 455 ? 24.016 -38.312 -25.172 1 78.88 455 ILE B C 1
ATOM 9780 O O . ILE B 1 455 ? 25.094 -38.938 -25.094 1 78.88 455 ILE B O 1
ATOM 9784 N N . GLY B 1 456 ? 24 -37.406 -26.094 1 74 456 GLY B N 1
ATOM 9785 C CA . GLY B 1 456 ? 24.984 -37.156 -27.156 1 74 456 GLY B CA 1
ATOM 9786 C C . GLY B 1 456 ? 24.797 -38.062 -28.359 1 74 456 GLY B C 1
ATOM 9787 O O . GLY B 1 456 ? 25.75 -38.375 -29.078 1 74 456 GLY B O 1
ATOM 9788 N N . ARG B 1 457 ? 23.656 -38.625 -28.516 1 74.5 457 ARG B N 1
ATOM 9789 C CA . ARG B 1 457 ? 23.391 -39.5 -29.641 1 74.5 457 ARG B CA 1
ATOM 9790 C C . ARG B 1 457 ? 22.531 -38.812 -30.688 1 74.5 457 ARG B C 1
ATOM 9792 O O . ARG B 1 457 ? 21.469 -39.312 -31.078 1 74.5 457 ARG B O 1
ATOM 9799 N N . SER B 1 458 ? 22.953 -37.719 -31.172 1 77.69 458 SER B N 1
ATOM 9800 C CA . SER B 1 458 ? 22.203 -36.938 -32.156 1 77.69 458 SER B CA 1
ATOM 9801 C C . SER B 1 458 ? 22.125 -37.625 -33.5 1 77.69 458 SER B C 1
ATOM 9803 O O . SER B 1 458 ? 21.172 -37.438 -34.25 1 77.69 458 SER B O 1
ATOM 9805 N N . SER B 1 459 ? 23.125 -38.438 -33.75 1 78.19 459 SER B N 1
ATOM 9806 C CA . SER B 1 459 ? 23.141 -39.156 -35.031 1 78.19 459 SER B CA 1
ATOM 9807 C C . SER B 1 459 ? 22.031 -40.219 -35.062 1 78.19 459 SER B C 1
ATOM 9809 O O . SER B 1 459 ? 21.406 -40.406 -36.125 1 78.19 459 SER B O 1
ATOM 9811 N N . LEU B 1 460 ? 21.797 -40.812 -33.969 1 80.44 460 LEU B N 1
ATOM 9812 C CA . LEU B 1 460 ? 20.719 -41.812 -33.906 1 80.44 460 LEU B CA 1
ATOM 9813 C C . LEU B 1 460 ? 19.359 -41.156 -34.094 1 80.44 460 LEU B C 1
ATOM 9815 O O . LEU B 1 460 ? 18.469 -41.75 -34.719 1 80.44 460 LEU B O 1
ATOM 9819 N N . LEU B 1 461 ? 19.266 -39.938 -33.719 1 81.38 461 LEU B N 1
ATOM 9820 C CA . LEU B 1 461 ? 18.016 -39.188 -33.812 1 81.38 461 LEU B CA 1
ATOM 9821 C C . LEU B 1 461 ? 17.688 -38.875 -35.281 1 81.38 461 LEU B C 1
ATOM 9823 O O . LEU B 1 461 ? 16.547 -39.031 -35.719 1 81.38 461 LEU B O 1
ATOM 9827 N N . GLN B 1 462 ? 18.641 -38.594 -36 1 79.12 462 GLN B N 1
ATOM 9828 C CA . GLN B 1 462 ? 18.438 -38.281 -37.406 1 79.12 462 GLN B CA 1
ATOM 9829 C C . GLN B 1 462 ? 18.156 -39.531 -38.25 1 79.12 462 GLN B C 1
ATOM 9831 O O . GLN B 1 462 ? 17.344 -39.5 -39.156 1 79.12 462 GLN B O 1
ATOM 9836 N N . ARG B 1 463 ? 18.734 -40.594 -37.75 1 80.81 463 ARG B N 1
ATOM 9837 C CA . ARG B 1 463 ? 18.547 -41.844 -38.469 1 80.81 463 ARG B CA 1
ATOM 9838 C C . ARG B 1 463 ? 17.172 -42.438 -38.219 1 80.81 463 ARG B C 1
ATOM 9840 O O . ARG B 1 463 ? 16.547 -43.031 -39.094 1 80.81 463 ARG B O 1
ATOM 9847 N N . PHE B 1 464 ? 16.672 -42.25 -37.094 1 84.5 464 PHE B N 1
ATOM 9848 C CA . PHE B 1 464 ? 15.414 -42.875 -36.719 1 84.5 464 PHE B CA 1
ATOM 9849 C C . PHE B 1 464 ? 14.273 -41.875 -36.656 1 84.5 464 PHE B C 1
ATOM 9851 O O . PHE B 1 464 ? 13.281 -42.094 -35.969 1 84.5 464 PHE B O 1
ATOM 9858 N N . LEU B 1 465 ? 14.383 -40.812 -37.375 1 86.25 465 LEU B N 1
ATOM 9859 C CA . LEU B 1 465 ? 13.344 -39.781 -37.375 1 86.25 465 LEU B CA 1
ATOM 9860 C C . LEU B 1 465 ? 12.031 -40.344 -37.906 1 86.25 465 LEU B C 1
ATOM 9862 O O . LEU B 1 465 ? 10.953 -39.938 -37.469 1 86.25 465 LEU B O 1
ATOM 9866 N N . TRP B 1 466 ? 12.102 -41.281 -38.844 1 88.31 466 TRP B N 1
ATOM 9867 C CA . TRP B 1 466 ? 10.898 -41.875 -39.406 1 88.31 466 TRP B CA 1
ATOM 9868 C C . TRP B 1 466 ? 10.133 -42.688 -38.375 1 88.31 466 TRP B C 1
ATOM 9870 O O . TRP B 1 466 ? 8.898 -42.75 -38.406 1 88.31 466 TRP B O 1
ATOM 9880 N N . CYS B 1 467 ? 10.805 -43.219 -37.375 1 90.75 467 CYS B N 1
ATOM 9881 C CA . CYS B 1 467 ? 10.148 -43.938 -36.281 1 90.75 467 CYS B CA 1
ATOM 9882 C C . CYS B 1 467 ? 9.336 -43 -35.406 1 90.75 467 CYS B C 1
ATOM 9884 O O . CYS B 1 467 ? 8.273 -43.375 -34.906 1 90.75 467 CYS B O 1
ATOM 9886 N N . PHE B 1 468 ? 9.789 -41.812 -35.344 1 92.44 468 PHE B N 1
ATOM 9887 C CA . PHE B 1 468 ? 9.055 -40.812 -34.562 1 92.44 468 PHE B CA 1
ATOM 9888 C C . PHE B 1 468 ? 7.75 -40.438 -35.25 1 92.44 468 PHE B C 1
ATOM 9890 O O . PHE B 1 468 ? 6.715 -40.281 -34.625 1 92.44 468 PHE B O 1
ATOM 9897 N N . TYR B 1 469 ? 7.738 -40.344 -36.594 1 93.25 469 TYR B N 1
ATOM 9898 C CA . TYR B 1 469 ? 6.535 -40 -37.344 1 93.25 469 TYR B CA 1
ATOM 9899 C C . TYR B 1 469 ? 5.531 -41.125 -37.344 1 93.25 469 TYR B C 1
ATOM 9901 O O . TYR B 1 469 ? 4.32 -40.906 -37.25 1 93.25 469 TYR B O 1
ATOM 9909 N N . LEU B 1 470 ? 6.082 -42.344 -37.344 1 93.62 470 LEU B N 1
ATOM 9910 C CA . LEU B 1 470 ? 5.203 -43.5 -37.25 1 93.62 470 LEU B CA 1
ATOM 9911 C C . LEU B 1 470 ? 4.566 -43.594 -35.875 1 93.62 470 LEU B C 1
ATOM 9913 O O . LEU B 1 470 ? 3.379 -43.906 -35.75 1 93.62 470 LEU B O 1
ATOM 9917 N N . TYR B 1 471 ? 5.336 -43.344 -34.906 1 94.44 471 TYR B N 1
ATOM 9918 C CA . TYR B 1 471 ? 4.84 -43.406 -33.531 1 94.44 471 TYR B CA 1
ATOM 9919 C C . TYR B 1 471 ? 3.881 -42.25 -33.25 1 94.44 471 TYR B C 1
ATOM 9921 O O . TYR B 1 471 ? 2.836 -42.438 -32.625 1 94.44 471 TYR B O 1
ATOM 9929 N N . GLY B 1 472 ? 4.152 -41.062 -33.75 1 94.81 472 GLY B N 1
ATOM 9930 C CA . GLY B 1 472 ? 3.377 -39.875 -33.438 1 94.81 472 GLY B CA 1
ATOM 9931 C C . GLY B 1 472 ? 2.092 -39.781 -34.25 1 94.81 472 GLY B C 1
ATOM 9932 O O . GLY B 1 472 ? 1.063 -39.344 -33.719 1 94.81 472 GLY B O 1
ATOM 9933 N N . TRP B 1 473 ? 2.148 -40.125 -35.5 1 95.38 473 TRP B N 1
ATOM 9934 C CA . TRP B 1 473 ? 0.965 -40 -36.344 1 95.38 473 TRP B CA 1
ATOM 9935 C C . TRP B 1 473 ? 0.428 -41.344 -36.75 1 95.38 473 TRP B C 1
ATOM 9937 O O . TRP B 1 473 ? -0.787 -41.562 -36.812 1 95.38 473 TRP B O 1
ATOM 9947 N N . GLY B 1 474 ? 1.263 -42.344 -37.062 1 94.81 474 GLY B N 1
ATOM 9948 C CA . GLY B 1 474 ? 0.851 -43.656 -37.531 1 94.81 474 GLY B CA 1
ATOM 9949 C C . GLY B 1 474 ? 0.055 -44.438 -36.531 1 94.81 474 GLY B C 1
ATOM 9950 O O . GLY B 1 474 ? -1.034 -44.938 -36.812 1 94.81 474 GLY B O 1
ATOM 9951 N N . PHE B 1 475 ? 0.554 -44.531 -35.375 1 94.5 475 PHE B N 1
ATOM 9952 C CA . PHE B 1 475 ? -0.087 -45.344 -34.312 1 94.5 475 PHE B CA 1
ATOM 9953 C C . PHE B 1 475 ? -1.438 -44.75 -33.938 1 94.5 475 PHE B C 1
ATOM 9955 O O . PHE B 1 475 ? -2.43 -45.469 -33.812 1 94.5 475 PHE B O 1
ATOM 9962 N N . PRO B 1 476 ? -1.556 -43.406 -33.719 1 95.31 476 PRO B N 1
ATOM 9963 C CA . PRO B 1 476 ? -2.861 -42.844 -33.406 1 95.31 476 PRO B CA 1
ATOM 9964 C C . PRO B 1 476 ? -3.889 -43.062 -34.531 1 95.31 476 PRO B C 1
ATOM 9966 O O . PRO B 1 476 ? -5.059 -43.312 -34.25 1 95.31 476 PRO B O 1
ATOM 9969 N N . LEU B 1 477 ? -3.479 -42.938 -35.75 1 94.94 477 LEU B N 1
ATOM 9970 C CA . LEU B 1 477 ? -4.379 -43.156 -36.875 1 94.94 477 LEU B CA 1
ATOM 9971 C C . LEU B 1 477 ? -4.867 -44.594 -36.906 1 94.94 477 LEU B C 1
ATOM 9973 O O . LEU B 1 477 ? -6.059 -44.844 -37.125 1 94.94 477 LEU B O 1
ATOM 9977 N N . CYS B 1 478 ? -4 -45.531 -36.625 1 93.94 478 CYS B N 1
ATOM 9978 C CA . CYS B 1 478 ? -4.352 -46.938 -36.625 1 93.94 478 CYS B CA 1
ATOM 9979 C C . CYS B 1 478 ? -5.316 -47.281 -35.5 1 93.94 478 CYS B C 1
ATOM 9981 O O . CYS B 1 478 ? -6.309 -47.969 -35.688 1 93.94 478 CYS B O 1
ATOM 9983 N N . LEU B 1 479 ? -5.027 -46.75 -34.375 1 92.81 479 LEU B N 1
ATOM 9984 C CA . LEU B 1 479 ? -5.875 -47.031 -33.219 1 92.81 479 LEU B CA 1
ATOM 9985 C C . LEU B 1 479 ? -7.258 -46.406 -33.406 1 92.81 479 LEU B C 1
ATOM 9987 O O . LEU B 1 479 ? -8.266 -47 -33 1 92.81 479 LEU B O 1
ATOM 9991 N N . ALA B 1 480 ? -7.324 -45.25 -34 1 91.88 480 ALA B N 1
ATOM 9992 C CA . ALA B 1 480 ? -8.609 -44.594 -34.25 1 91.88 480 ALA B CA 1
ATOM 9993 C C . ALA B 1 480 ? -9.438 -45.375 -35.25 1 91.88 480 ALA B C 1
ATOM 9995 O O . ALA B 1 480 ? -10.648 -45.531 -35.094 1 91.88 480 ALA B O 1
ATOM 9996 N N . VAL B 1 481 ? -8.766 -45.938 -36.25 1 89.94 481 VAL B N 1
ATOM 9997 C CA . VAL B 1 481 ? -9.461 -46.719 -37.25 1 89.94 481 VAL B CA 1
ATOM 9998 C C . VAL B 1 481 ? -9.969 -48.031 -36.625 1 89.94 481 VAL B C 1
ATOM 10000 O O . VAL B 1 481 ? -11.094 -48.438 -36.875 1 89.94 481 VAL B O 1
ATOM 10003 N N . ILE B 1 482 ? -9.195 -48.594 -35.781 1 88.94 482 ILE B N 1
ATOM 10004 C CA . ILE B 1 482 ? -9.586 -49.844 -35.094 1 88.94 482 ILE B CA 1
ATOM 10005 C C . ILE B 1 482 ? -10.82 -49.594 -34.25 1 88.94 482 ILE B C 1
ATOM 10007 O O . ILE B 1 482 ? -11.766 -50.406 -34.25 1 88.94 482 ILE B O 1
ATOM 10011 N N . LEU B 1 483 ? -10.836 -48.531 -33.562 1 87 483 LEU B N 1
ATOM 10012 C CA . LEU B 1 483 ? -11.969 -48.219 -32.688 1 87 483 LEU B CA 1
ATOM 10013 C C . LEU B 1 483 ? -13.227 -47.969 -33.531 1 87 483 LEU B C 1
ATOM 10015 O O . LEU B 1 483 ? -14.32 -48.344 -33.125 1 87 483 LEU B O 1
ATOM 10019 N N . LEU B 1 484 ? -13.086 -47.25 -34.656 1 82.12 484 LEU B N 1
ATOM 10020 C CA . LEU B 1 484 ? -14.234 -46.969 -35.5 1 82.12 484 LEU B CA 1
ATOM 10021 C C . LEU B 1 484 ? -14.797 -48.281 -36.094 1 82.12 484 LEU B C 1
ATOM 10023 O O . LEU B 1 484 ? -16.016 -48.438 -36.219 1 82.12 484 LEU B O 1
ATOM 10027 N N . VAL B 1 485 ? -13.93 -49.188 -36.406 1 82.25 485 VAL B N 1
ATOM 10028 C CA . VAL B 1 485 ? -14.352 -50.469 -36.969 1 82.25 485 VAL B CA 1
ATOM 10029 C C . VAL B 1 485 ? -15.047 -51.312 -35.906 1 82.25 485 VAL B C 1
ATOM 10031 O O . VAL B 1 485 ? -16.062 -51.938 -36.188 1 82.25 485 VAL B O 1
ATOM 10034 N N . VAL B 1 486 ? -14.531 -51.281 -34.75 1 80.75 486 VAL B N 1
ATOM 10035 C CA . VAL B 1 486 ? -15.133 -52.031 -33.656 1 80.75 486 VAL B CA 1
ATOM 10036 C C . VAL B 1 486 ? -16.516 -51.469 -33.344 1 80.75 486 VAL B C 1
ATOM 10038 O O . VAL B 1 486 ? -17.453 -52.219 -33.062 1 80.75 486 VAL B O 1
ATOM 10041 N N . GLU B 1 487 ? -16.562 -50.156 -33.344 1 76.75 487 GLU B N 1
ATOM 10042 C CA . GLU B 1 487 ? -17.859 -49.5 -33.094 1 76.75 487 GLU B CA 1
ATOM 10043 C C . GLU B 1 487 ? -18.859 -49.875 -34.188 1 76.75 487 GLU B C 1
ATOM 10045 O O . GLU B 1 487 ? -20.047 -50.062 -33.906 1 76.75 487 GLU B O 1
ATOM 10050 N N . TRP B 1 488 ? -18.375 -49.906 -35.375 1 73.44 488 TRP B N 1
ATOM 10051 C CA . TRP B 1 488 ? -19.25 -50.219 -36.5 1 73.44 488 TRP B CA 1
ATOM 10052 C C . TRP B 1 488 ? -19.719 -51.688 -36.438 1 73.44 488 TRP B C 1
ATOM 10054 O O . TRP B 1 488 ? -20.859 -51.969 -36.781 1 73.44 488 TRP B O 1
ATOM 10064 N N . LEU B 1 489 ? -18.922 -52.469 -35.875 1 73.31 489 LEU B N 1
ATOM 10065 C CA . LEU B 1 489 ? -19.25 -53.906 -35.781 1 73.31 489 LEU B CA 1
ATOM 10066 C C . LEU B 1 489 ? -20.141 -54.188 -34.594 1 73.31 489 LEU B C 1
ATOM 10068 O O . LEU B 1 489 ? -20.984 -55.094 -34.656 1 73.31 489 LEU B O 1
ATOM 10072 N N . VAL B 1 490 ? -19.812 -53.344 -33.531 1 67.5 490 VAL B N 1
ATOM 10073 C CA . VAL B 1 490 ? -20.578 -53.625 -32.312 1 67.5 490 VAL B CA 1
ATOM 10074 C C . VAL B 1 490 ? -21.906 -52.844 -32.344 1 67.5 490 VAL B C 1
ATOM 10076 O O . VAL B 1 490 ? -22.828 -53.156 -31.578 1 67.5 490 VAL B O 1
ATOM 10079 N N . ILE B 1 491 ? -22.141 -51.781 -32.906 1 56.81 491 ILE B N 1
ATOM 10080 C CA . ILE B 1 491 ? -23.328 -50.906 -32.938 1 56.81 491 ILE B CA 1
ATOM 10081 C C . ILE B 1 491 ? -24.578 -51.75 -33.188 1 56.81 491 ILE B C 1
ATOM 10083 O O . ILE B 1 491 ? -25.672 -51.219 -33.375 1 56.81 491 ILE B O 1
ATOM 10087 N N . GLN B 1 492 ? -24.688 -52.906 -32.938 1 50 492 GLN B N 1
ATOM 10088 C CA . GLN B 1 492 ? -26.109 -53.25 -32.812 1 50 492 GLN B CA 1
ATOM 10089 C C . GLN B 1 492 ? -26.766 -52.469 -31.672 1 50 492 GLN B C 1
ATOM 10091 O O . GLN B 1 492 ? -26.078 -51.781 -30.891 1 50 492 GLN B O 1
ATOM 10096 N N . ASP B 1 493 ? -27.906 -52.906 -30.734 1 45.38 493 ASP B N 1
ATOM 10097 C CA . ASP B 1 493 ? -28.891 -52.219 -29.906 1 45.38 493 ASP B CA 1
ATOM 10098 C C . ASP B 1 493 ? -28.203 -51.25 -28.938 1 45.38 493 ASP B C 1
ATOM 10100 O O . ASP B 1 493 ? -28.547 -50.062 -28.891 1 45.38 493 ASP B O 1
ATOM 10104 N N . ASP B 1 494 ? -27.906 -51.625 -27.578 1 45.19 494 ASP B N 1
ATOM 10105 C CA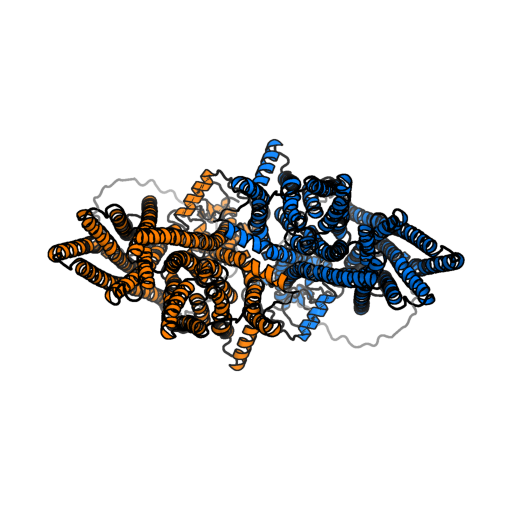 . ASP B 1 494 ? -27.562 -51 -26.297 1 45.19 494 ASP B CA 1
ATOM 10106 C C . ASP B 1 494 ? -26.141 -50.438 -26.328 1 45.19 494 ASP B C 1
ATOM 10108 O O . ASP B 1 494 ? -25.531 -50.219 -25.266 1 45.19 494 ASP B O 1
ATOM 10112 N N . VAL B 1 495 ? -25.469 -49.938 -27.406 1 44.22 495 VAL B N 1
ATOM 10113 C CA . VAL B 1 495 ? -24.094 -50.062 -27.859 1 44.22 495 VAL B CA 1
ATOM 10114 C C . VAL B 1 495 ? -23.359 -48.75 -27.641 1 44.22 495 VAL B C 1
ATOM 10116 O O . VAL B 1 495 ? -22.125 -48.688 -27.688 1 44.22 495 VAL B O 1
ATOM 10119 N N . ALA B 1 496 ? -24.031 -47.656 -27.469 1 47.5 496 ALA B N 1
ATOM 10120 C CA . ALA B 1 496 ? -23.344 -46.375 -27.281 1 47.5 496 ALA B CA 1
ATOM 10121 C C . ALA B 1 496 ? -22.469 -46.406 -26.031 1 47.5 496 ALA B C 1
ATOM 10123 O O . ALA B 1 496 ? -21.344 -45.906 -26.031 1 47.5 496 ALA B O 1
ATOM 10124 N N . PHE B 1 497 ? -23.016 -47 -25.047 1 48.84 497 PHE B N 1
ATOM 10125 C CA . PHE B 1 497 ? -22.297 -47.062 -23.781 1 48.84 497 PHE B CA 1
ATOM 10126 C C . PHE B 1 497 ? -21.047 -47.969 -23.922 1 48.84 497 PHE B C 1
ATOM 10128 O O . PHE B 1 497 ? -20 -47.625 -23.375 1 48.84 497 PHE B O 1
ATOM 10135 N N . VAL B 1 498 ? -21.281 -49.062 -24.719 1 49.75 498 VAL B N 1
ATOM 10136 C CA . VAL B 1 498 ? -20.172 -50 -24.859 1 49.75 498 VAL B CA 1
ATOM 10137 C C . VAL B 1 498 ? -19.047 -49.344 -25.656 1 49.75 498 VAL B C 1
ATOM 10139 O O . VAL B 1 498 ? -17.875 -49.531 -25.328 1 49.75 498 VAL B O 1
ATOM 10142 N N . SER B 1 499 ? -19.453 -48.531 -26.641 1 56.34 499 SER B N 1
ATOM 10143 C CA . SER B 1 499 ? -18.453 -47.875 -27.469 1 56.34 499 SER B CA 1
ATOM 10144 C C . SER B 1 499 ? -17.672 -46.844 -26.688 1 56.34 499 SER B C 1
ATOM 10146 O O . SER B 1 499 ? -16.469 -46.719 -26.859 1 56.34 499 SER B O 1
ATOM 10148 N N . GLU B 1 500 ? -18.328 -46.25 -25.75 1 73.19 500 GLU B N 1
ATOM 10149 C CA . GLU B 1 500 ? -17.656 -45.25 -24.938 1 73.19 500 GLU B CA 1
ATOM 10150 C C . GLU B 1 500 ? -16.688 -45.906 -23.938 1 73.19 500 GLU B C 1
ATOM 10152 O O . GLU B 1 500 ? -15.617 -45.344 -23.672 1 73.19 500 GLU B O 1
ATOM 10157 N N . ASN B 1 501 ? -17.062 -47.125 -23.625 1 77 501 ASN B N 1
ATOM 10158 C CA . ASN B 1 501 ? -16.203 -47.812 -22.672 1 77 501 ASN B CA 1
ATOM 10159 C C . ASN B 1 501 ? -14.914 -48.312 -23.328 1 77 501 ASN B C 1
ATOM 10161 O O . ASN B 1 501 ? -13.836 -48.25 -22.734 1 77 501 ASN B O 1
ATOM 10165 N N . TYR B 1 502 ? -15.055 -48.812 -24.625 1 81.25 502 TYR B N 1
ATOM 10166 C CA . TYR B 1 502 ? -13.859 -49.25 -25.312 1 81.25 502 TYR B CA 1
ATOM 10167 C C . TYR B 1 502 ? -12.914 -48.094 -25.594 1 81.25 502 TYR B C 1
ATOM 10169 O O . TYR B 1 502 ? -11.688 -48.25 -25.516 1 81.25 502 TYR B O 1
ATOM 10177 N N . GLN B 1 503 ? -13.484 -47.062 -25.906 1 85.25 503 GLN B N 1
ATOM 10178 C CA . GLN B 1 503 ? -12.664 -45.906 -26.156 1 85.25 503 GLN B CA 1
ATOM 10179 C C . GLN B 1 503 ? -11.922 -45.469 -24.906 1 85.25 503 GLN B C 1
ATOM 10181 O O . GLN B 1 503 ? -10.742 -45.094 -24.969 1 85.25 503 GLN B O 1
ATOM 10186 N N . VAL B 1 504 ? -12.594 -45.5 -23.781 1 87.19 504 VAL B N 1
ATOM 10187 C CA . VAL B 1 504 ? -12.008 -45.062 -22.531 1 87.19 504 VAL B CA 1
ATOM 10188 C C . VAL B 1 504 ? -10.906 -46.031 -22.094 1 87.19 504 VAL B C 1
ATOM 10190 O O . VAL B 1 504 ? -9.852 -45.625 -21.609 1 87.19 504 VAL B O 1
ATOM 10193 N N . VAL B 1 505 ? -11.164 -47.281 -22.344 1 87.38 505 VAL B N 1
ATOM 10194 C CA . VAL B 1 505 ? -10.172 -48.281 -21.953 1 87.38 505 VAL B CA 1
ATOM 10195 C C . VAL B 1 505 ? -8.93 -48.156 -22.828 1 87.38 505 VAL B C 1
ATOM 10197 O O . VAL B 1 505 ? -7.805 -48.219 -22.344 1 87.38 505 VAL B O 1
ATOM 10200 N N . MET B 1 506 ? -9.141 -48 -24.125 1 88.69 506 MET B N 1
ATOM 10201 C CA . MET B 1 506 ? -8.016 -47.812 -25.031 1 88.69 506 MET B CA 1
ATOM 10202 C C . MET B 1 506 ? -7.223 -46.562 -24.703 1 88.69 506 MET B C 1
ATOM 10204 O O . MET B 1 506 ? -5.992 -46.594 -24.625 1 88.69 506 MET B O 1
ATOM 10208 N N . SER B 1 507 ? -7.898 -45.531 -24.5 1 90.5 507 SER B N 1
ATOM 10209 C CA . SER B 1 507 ? -7.23 -44.25 -24.188 1 90.5 507 SER B CA 1
ATOM 10210 C C . SER B 1 507 ? -6.477 -44.344 -22.859 1 90.5 507 SER B C 1
ATOM 10212 O O . SER B 1 507 ? -5.387 -43.781 -22.719 1 90.5 507 SER B O 1
ATOM 10214 N N . THR B 1 508 ? -7.031 -45.062 -21.891 1 91.94 508 THR B N 1
ATOM 10215 C CA . THR B 1 508 ? -6.391 -45.219 -20.578 1 91.94 508 THR B CA 1
ATOM 10216 C C . THR B 1 508 ? -5.109 -46.031 -20.703 1 91.94 508 THR B C 1
ATOM 10218 O O . THR B 1 508 ? -4.098 -45.719 -20.078 1 91.94 508 THR B O 1
ATOM 10221 N N . THR B 1 509 ? -5.211 -47.031 -21.516 1 92.44 509 THR B N 1
ATOM 10222 C CA . THR B 1 509 ? -4.035 -47.875 -21.703 1 92.44 509 THR B CA 1
ATOM 10223 C C . THR B 1 509 ? -2.93 -47.094 -22.422 1 92.44 509 THR B C 1
ATOM 10225 O O . THR B 1 509 ? -1.765 -47.156 -22.031 1 92.44 509 THR B O 1
ATOM 10228 N N . VAL B 1 510 ? -3.258 -46.406 -23.469 1 94 510 VAL B N 1
ATOM 10229 C CA . VAL B 1 510 ? -2.283 -45.625 -24.219 1 94 510 VAL B CA 1
ATOM 10230 C C . VAL B 1 510 ? -1.677 -44.562 -23.328 1 94 510 VAL B C 1
ATOM 10232 O O . VAL B 1 510 ? -0.464 -44.344 -23.344 1 94 510 VAL B O 1
ATOM 10235 N N . LEU B 1 511 ? -2.506 -43.938 -22.594 1 94.5 511 LEU B N 1
ATOM 10236 C CA . LEU B 1 511 ? -2.064 -42.906 -21.672 1 94.5 511 LEU B CA 1
ATOM 10237 C C . LEU B 1 511 ? -1.108 -43.438 -20.625 1 94.5 511 LEU B C 1
ATOM 10239 O O . LEU B 1 511 ? -0.077 -42.844 -20.328 1 94.5 511 LEU B O 1
ATOM 10243 N N . PHE B 1 512 ? -1.452 -44.562 -20.062 1 94.31 512 PHE B N 1
ATOM 10244 C CA . PHE B 1 512 ? -0.621 -45.188 -19.047 1 94.31 512 PHE B CA 1
ATOM 10245 C C . PHE B 1 512 ? 0.76 -45.531 -19.594 1 94.31 512 PHE B C 1
ATOM 10247 O O . PHE B 1 512 ? 1.776 -45.219 -18.953 1 94.31 512 PHE B O 1
ATOM 10254 N N . LEU B 1 513 ? 0.812 -46.062 -20.766 1 94.06 513 LEU B N 1
ATOM 10255 C CA . LEU B 1 513 ? 2.07 -46.469 -21.391 1 94.06 513 LEU B CA 1
ATOM 10256 C C . LEU B 1 513 ? 2.906 -45.25 -21.75 1 94.06 513 LEU B C 1
ATOM 10258 O O . LEU B 1 513 ? 4.125 -45.25 -21.562 1 94.06 513 LEU B O 1
ATOM 10262 N N . ASN B 1 514 ? 2.295 -44.281 -22.25 1 95.81 514 ASN B N 1
ATOM 10263 C CA . ASN B 1 514 ? 3.023 -43.062 -22.641 1 95.81 514 ASN B CA 1
ATOM 10264 C C . ASN B 1 514 ? 3.51 -42.281 -21.422 1 95.81 514 ASN B C 1
ATOM 10266 O O . ASN B 1 514 ? 4.57 -41.656 -21.453 1 95.81 514 ASN B O 1
ATOM 10270 N N . ILE B 1 515 ? 2.742 -42.312 -20.312 1 94.69 515 ILE B N 1
ATOM 10271 C CA . ILE B 1 515 ? 3.207 -41.688 -19.078 1 94.69 515 ILE B CA 1
ATOM 10272 C C . ILE B 1 515 ? 4.457 -42.406 -18.578 1 94.69 515 ILE B C 1
ATOM 10274 O O . ILE B 1 515 ? 5.445 -41.75 -18.219 1 94.69 515 ILE B O 1
ATOM 10278 N N . LEU B 1 516 ? 4.422 -43.656 -18.656 1 92.12 516 LEU B N 1
ATOM 10279 C CA . LEU B 1 516 ? 5.547 -44.469 -18.172 1 92.12 516 LEU B CA 1
ATOM 10280 C C . LEU B 1 516 ? 6.793 -44.188 -19.016 1 92.12 516 LEU B C 1
ATOM 10282 O O . LEU B 1 516 ? 7.883 -44.031 -18.469 1 92.12 516 LEU B O 1
ATOM 10286 N N . LEU B 1 517 ? 6.633 -44.125 -20.297 1 93.06 517 LEU B N 1
ATOM 10287 C CA . LEU B 1 517 ? 7.766 -43.906 -21.188 1 93.06 517 LEU B CA 1
ATOM 10288 C C . LEU B 1 517 ? 8.32 -42.5 -21.031 1 93.06 517 LEU B C 1
ATOM 10290 O O . LEU B 1 517 ? 9.531 -42.312 -21.062 1 93.06 517 LEU B O 1
ATOM 10294 N N . THR B 1 518 ? 7.449 -41.562 -20.922 1 94.12 518 THR B N 1
ATOM 10295 C CA . THR B 1 518 ? 7.875 -40.188 -20.781 1 94.12 518 THR B CA 1
ATOM 10296 C C . THR B 1 518 ? 8.594 -39.969 -19.453 1 94.12 518 THR B C 1
ATOM 10298 O O . THR B 1 518 ? 9.648 -39.344 -19.406 1 94.12 518 THR B O 1
ATOM 10301 N N . VAL B 1 519 ? 8.031 -40.5 -18.375 1 90.12 519 VAL B N 1
ATOM 10302 C CA . VAL B 1 519 ? 8.625 -40.344 -17.047 1 90.12 519 VAL B CA 1
ATOM 10303 C C . VAL B 1 519 ? 9.969 -41.062 -17 1 90.12 519 VAL B C 1
ATOM 10305 O O . VAL B 1 519 ? 10.938 -40.531 -16.422 1 90.12 519 VAL B O 1
ATOM 10308 N N . SER B 1 520 ? 10.078 -42.188 -17.609 1 90.06 520 SER B N 1
ATOM 10309 C CA . SER B 1 520 ? 11.344 -42.906 -17.656 1 90.06 520 SER B CA 1
ATOM 10310 C C . SER B 1 520 ? 12.406 -42.125 -18.422 1 90.06 520 SER B C 1
ATOM 10312 O O . SER B 1 520 ? 13.57 -42.062 -18.016 1 90.06 520 SER B O 1
ATOM 10314 N N . SER B 1 521 ? 12 -41.531 -19.5 1 90.88 521 SER B N 1
ATOM 10315 C CA . SER B 1 521 ? 12.93 -40.688 -20.266 1 90.88 521 SER B CA 1
ATOM 10316 C C . SER B 1 521 ? 13.398 -39.5 -19.469 1 90.88 521 SER B C 1
ATOM 10318 O O . SER B 1 521 ? 14.57 -39.125 -19.516 1 90.88 521 SER B O 1
ATOM 10320 N N . LEU B 1 522 ? 12.508 -38.938 -18.766 1 86.94 522 LEU B N 1
ATOM 10321 C CA . LEU B 1 522 ? 12.852 -37.781 -17.953 1 86.94 522 LEU B CA 1
ATOM 10322 C C . LEU B 1 522 ? 13.781 -38.156 -16.812 1 86.94 522 LEU B C 1
ATOM 10324 O O . LEU B 1 522 ? 14.703 -37.438 -16.469 1 86.94 522 LEU B O 1
ATOM 10328 N N . VAL B 1 523 ? 13.586 -39.312 -16.219 1 84.12 523 VAL B N 1
ATOM 10329 C CA . VAL B 1 523 ? 14.43 -39.812 -15.125 1 84.12 523 VAL B CA 1
ATOM 10330 C C . VAL B 1 523 ? 15.836 -40.094 -15.641 1 84.12 523 VAL B C 1
ATOM 10332 O O . VAL B 1 523 ? 16.828 -39.75 -14.977 1 84.12 523 VAL B O 1
ATOM 10335 N N . ILE B 1 524 ? 15.93 -40.594 -16.812 1 84.56 524 ILE B N 1
ATOM 10336 C CA . ILE B 1 524 ? 17.234 -40.875 -17.422 1 84.56 524 ILE B CA 1
ATOM 10337 C C . ILE B 1 524 ? 17.953 -39.562 -17.688 1 84.56 524 ILE B C 1
ATOM 10339 O O . ILE B 1 524 ? 19.156 -39.438 -17.438 1 84.56 524 ILE B O 1
ATOM 10343 N N . MET B 1 525 ? 17.234 -38.688 -18.203 1 82.88 525 MET B N 1
ATOM 10344 C CA . MET B 1 525 ? 17.828 -37.375 -18.484 1 82.88 525 MET B CA 1
ATOM 10345 C C . MET B 1 525 ? 18.312 -36.719 -17.203 1 82.88 525 MET B C 1
ATOM 10347 O O . MET B 1 525 ? 19.391 -36.125 -17.172 1 82.88 525 MET B O 1
ATOM 10351 N N . TRP B 1 526 ? 17.469 -36.781 -16.203 1 77.62 526 TRP B N 1
ATOM 10352 C CA . TRP B 1 526 ? 17.812 -36.219 -14.922 1 77.62 526 TRP B CA 1
ATOM 10353 C C . TRP B 1 526 ? 19.047 -36.875 -14.32 1 77.62 526 TRP B C 1
ATOM 10355 O O . TRP B 1 526 ? 19.922 -36.219 -13.773 1 77.62 526 TRP B O 1
ATOM 10365 N N . LYS B 1 527 ? 19.203 -38.156 -14.43 1 75 527 LYS B N 1
ATOM 10366 C CA . LYS B 1 527 ? 20.344 -38.906 -13.93 1 75 527 LYS B CA 1
ATOM 10367 C C . LYS B 1 527 ? 21.609 -38.562 -14.703 1 75 527 LYS B C 1
ATOM 10369 O O . LYS B 1 527 ? 22.688 -38.469 -14.117 1 75 527 LYS B O 1
ATOM 10374 N N . TYR B 1 528 ? 21.328 -38.406 -15.891 1 75.06 528 TYR B N 1
ATOM 10375 C CA . TYR B 1 528 ? 22.484 -38.062 -16.734 1 75.06 528 TYR B CA 1
ATOM 10376 C C . TYR B 1 528 ? 23.016 -36.688 -16.375 1 75.06 528 TYR B C 1
ATOM 10378 O O . TYR B 1 528 ? 24.234 -36.469 -16.312 1 75.06 528 TYR B O 1
ATOM 10386 N N . ASP B 1 529 ? 22.156 -35.781 -16.219 1 70.56 529 ASP B N 1
ATOM 10387 C CA . ASP B 1 529 ? 22.562 -34.406 -15.875 1 70.56 529 ASP B CA 1
ATOM 10388 C C . ASP B 1 529 ? 23.203 -34.375 -14.492 1 70.56 529 ASP B C 1
ATOM 10390 O O . ASP B 1 529 ? 24.156 -33.625 -14.266 1 70.56 529 ASP B O 1
ATOM 10394 N N . HIS B 1 530 ? 22.641 -35.125 -13.539 1 60.91 530 HIS B N 1
ATOM 10395 C CA . HIS B 1 530 ? 23.188 -35.156 -12.188 1 60.91 530 HIS B CA 1
ATOM 10396 C C . HIS B 1 530 ? 24.484 -35.938 -12.141 1 60.91 530 HIS B C 1
ATOM 10398 O O . HIS B 1 530 ? 25.391 -35.594 -11.383 1 60.91 530 HIS B O 1
ATOM 10404 N N . TYR B 1 531 ? 24.609 -36.969 -12.883 1 51.62 531 TYR B N 1
ATOM 10405 C CA . TYR B 1 531 ? 25.844 -37.75 -12.906 1 51.62 531 TYR B CA 1
ATOM 10406 C C . TYR B 1 531 ? 26.953 -37 -13.625 1 51.62 531 TYR B C 1
ATOM 10408 O O . TYR B 1 531 ? 28.109 -37.031 -13.188 1 51.62 531 TYR B O 1
ATOM 10416 N N . ARG B 1 532 ? 26.672 -36.406 -14.695 1 51.78 532 ARG B N 1
ATOM 10417 C CA . ARG B 1 532 ? 27.703 -35.625 -15.398 1 51.78 532 ARG B CA 1
ATOM 10418 C C . ARG B 1 532 ? 28.125 -34.406 -14.609 1 51.78 532 ARG B C 1
ATOM 10420 O O . ARG B 1 532 ? 29.281 -34 -14.672 1 51.78 532 ARG B O 1
ATOM 10427 N N . GLY B 1 533 ? 27.188 -33.781 -13.945 1 47.81 533 GLY B N 1
ATOM 10428 C CA . GLY B 1 533 ? 27.609 -32.719 -13.07 1 47.81 533 GLY B CA 1
ATOM 10429 C C . GLY B 1 533 ? 28.562 -33.156 -11.984 1 47.81 533 GLY B C 1
ATOM 10430 O O . GLY B 1 533 ? 29.516 -32.438 -11.641 1 47.81 533 GLY B O 1
ATOM 10431 N N . SER B 1 534 ? 28.438 -34.344 -11.422 1 45.03 534 SER B N 1
ATOM 10432 C CA . SER B 1 534 ? 29.344 -34.938 -10.445 1 45.03 534 SER B CA 1
ATOM 10433 C C . SER B 1 534 ? 30.656 -35.375 -11.094 1 45.03 534 SER B C 1
ATOM 10435 O O . SER B 1 534 ? 31.719 -35.281 -10.492 1 45.03 534 SER B O 1
ATOM 10437 N N . GLU B 1 535 ? 30.703 -35.906 -12.211 1 44.78 535 GLU B N 1
ATOM 10438 C CA . GLU B 1 535 ? 31.922 -36.375 -12.883 1 44.78 535 GLU B CA 1
ATOM 10439 C C . GLU B 1 535 ? 32.781 -35.188 -13.297 1 44.78 535 GLU B C 1
ATOM 10441 O O . GLU B 1 535 ? 34.031 -35.25 -13.227 1 44.78 535 GLU B O 1
ATOM 10446 N N . ASN B 1 536 ? 32.188 -34.188 -13.773 1 43.28 536 ASN B N 1
ATOM 10447 C CA . ASN B 1 536 ? 33 -33.031 -14.102 1 43.28 536 ASN B CA 1
ATOM 10448 C C . ASN B 1 536 ? 33.656 -32.438 -12.859 1 43.28 536 ASN B C 1
ATOM 10450 O O . ASN B 1 536 ? 34.781 -31.906 -12.922 1 43.28 536 ASN B O 1
ATOM 10454 N N . ILE B 1 537 ? 33.094 -32.625 -11.719 1 43.12 537 ILE B N 1
ATOM 10455 C CA . ILE B 1 537 ? 33.781 -32.25 -10.477 1 43.12 537 ILE B CA 1
ATOM 10456 C C . ILE B 1 537 ? 34.875 -33.281 -10.164 1 43.12 537 ILE B C 1
ATOM 10458 O O . ILE B 1 537 ? 35.969 -32.906 -9.734 1 43.12 537 ILE B O 1
ATOM 10462 N N . ALA B 1 538 ? 34.719 -34.531 -10.469 1 41.62 538 ALA B N 1
ATOM 10463 C CA . ALA B 1 538 ? 35.719 -35.594 -10.188 1 41.62 538 ALA B CA 1
ATOM 10464 C C . ALA B 1 538 ? 36.875 -35.5 -11.18 1 41.62 538 ALA B C 1
ATOM 10466 O O . ALA B 1 538 ? 38.031 -35.719 -10.812 1 41.62 538 ALA B O 1
ATOM 10467 N N . LEU B 1 539 ? 36.656 -35.438 -12.414 1 41.72 539 LEU B N 1
ATOM 10468 C CA . LEU B 1 539 ? 37.781 -35.344 -13.367 1 41.72 539 LEU B CA 1
ATOM 10469 C C . LEU B 1 539 ? 38.625 -34.094 -13.109 1 41.72 539 LEU B C 1
ATOM 10471 O O . LEU B 1 539 ? 39.812 -34.094 -13.344 1 41.72 539 LEU B O 1
ATOM 10475 N N . ASN B 1 540 ? 37.969 -33.094 -12.578 1 39.47 540 ASN B N 1
ATOM 10476 C CA . ASN B 1 540 ? 38.812 -31.953 -12.195 1 39.47 540 ASN B CA 1
ATOM 10477 C C . ASN B 1 540 ? 39.594 -32.219 -10.922 1 39.47 540 ASN B C 1
ATOM 10479 O O . ASN B 1 540 ? 40.594 -31.578 -10.664 1 39.47 540 ASN B O 1
ATOM 10483 N N . THR B 1 541 ? 39.125 -33.156 -10.117 1 39.34 541 THR B N 1
ATOM 10484 C CA . THR B 1 541 ? 39.906 -33.5 -8.938 1 39.34 541 THR B CA 1
ATOM 10485 C C . THR B 1 541 ? 41 -34.5 -9.281 1 39.34 541 THR B C 1
ATOM 10487 O O . THR B 1 541 ? 41.969 -34.625 -8.547 1 39.34 541 THR B O 1
ATOM 10490 N N . GLU B 1 542 ? 40.781 -35.5 -10.117 1 39.25 542 GLU B N 1
ATOM 10491 C CA . GLU B 1 542 ? 41.844 -36.5 -10.32 1 39.25 542 GLU B CA 1
ATOM 10492 C C . GLU B 1 542 ? 43.062 -35.875 -10.953 1 39.25 542 GLU B C 1
ATOM 10494 O O . GLU B 1 542 ? 44.156 -36.438 -10.891 1 39.25 542 GLU B O 1
ATOM 10499 N N . ASN B 1 543 ? 42.906 -34.969 -11.781 1 35.34 543 ASN B N 1
ATOM 10500 C CA . ASN B 1 543 ? 44.156 -34.5 -12.375 1 35.34 543 ASN B CA 1
ATOM 10501 C C . ASN B 1 543 ? 45.031 -33.75 -11.352 1 35.34 543 ASN B C 1
ATOM 10503 O O . ASN B 1 543 ? 45.969 -33.062 -11.719 1 35.34 543 ASN B O 1
ATOM 10507 N N . THR B 1 544 ? 44.406 -33.562 -10.117 1 34.12 544 THR B N 1
ATOM 10508 C CA . THR B 1 544 ? 45.344 -32.938 -9.172 1 34.12 544 THR B CA 1
ATOM 10509 C C . THR B 1 544 ? 46.219 -34 -8.508 1 34.12 544 THR B C 1
ATOM 10511 O O . THR B 1 544 ? 45.781 -34.656 -7.555 1 34.12 544 THR B O 1
ATOM 10514 N N . GLY B 1 545 ? 46.906 -34.906 -9.25 1 32.69 545 GLY B N 1
ATOM 10515 C CA . GLY B 1 545 ? 47.938 -35.719 -8.656 1 32.69 545 GLY B CA 1
ATOM 10516 C C . GLY B 1 545 ? 48.75 -35 -7.59 1 32.69 545 GLY B C 1
ATOM 10517 O O . GLY B 1 545 ? 48.719 -33.781 -7.523 1 32.69 545 GLY B O 1
ATOM 10518 N N . PRO B 1 546 ? 49.125 -35.625 -6.504 1 31.45 546 PRO B N 1
ATOM 10519 C CA . PRO B 1 546 ? 49.906 -34.969 -5.465 1 31.45 546 PRO B CA 1
ATOM 10520 C C . PRO B 1 546 ? 51.094 -34.188 -6.031 1 31.45 546 PRO B C 1
ATOM 10522 O O . PRO B 1 546 ? 51.688 -34.594 -7.008 1 31.45 546 PRO B O 1
ATOM 10525 N N . PRO B 1 547 ? 51.125 -32.906 -5.945 1 28.58 547 PRO B N 1
ATOM 10526 C CA . PRO B 1 547 ? 52.281 -32.188 -6.477 1 28.58 547 PRO B CA 1
ATOM 10527 C C . PRO B 1 547 ? 53.594 -32.844 -6.074 1 28.58 547 PRO B C 1
ATOM 10529 O O . PRO B 1 547 ? 53.781 -33.281 -4.926 1 28.58 547 PRO B O 1
ATOM 10532 N N . SER B 1 548 ? 54.156 -33.75 -6.797 1 27.92 548 SER B N 1
ATOM 10533 C CA . SER B 1 548 ? 55.531 -34.156 -6.57 1 27.92 548 SER B CA 1
ATOM 10534 C C . SER B 1 548 ? 56.375 -33.062 -5.977 1 27.92 548 SER B C 1
ATOM 10536 O O . SER B 1 548 ? 56.125 -31.875 -6.25 1 27.92 548 SER B O 1
ATOM 10538 N N . GLU B 1 549 ? 57.125 -33.312 -4.828 1 27.78 549 GLU B N 1
ATOM 10539 C CA . GLU B 1 549 ? 58.125 -32.531 -4.09 1 27.78 549 GLU B CA 1
ATOM 10540 C C . GLU B 1 549 ? 59.031 -31.734 -5.039 1 27.78 549 GLU B C 1
ATOM 10542 O O . GLU B 1 549 ? 60 -32.281 -5.57 1 27.78 549 GLU B O 1
ATOM 10547 N N . THR B 1 550 ? 58.469 -31.172 -6.09 1 23 550 THR B N 1
ATOM 10548 C CA . THR B 1 550 ? 59.312 -30.516 -7.062 1 23 550 THR B CA 1
ATOM 10549 C C . THR B 1 550 ? 60.375 -29.656 -6.359 1 23 550 THR B C 1
ATOM 10551 O O . THR B 1 550 ? 60.125 -29.094 -5.297 1 23 550 THR B O 1
ATOM 10554 N N . SER B 1 551 ? 61.719 -29.781 -6.738 1 24.39 551 SER B N 1
ATOM 10555 C CA . SER B 1 551 ? 63.062 -29.281 -6.535 1 24.39 551 SER B CA 1
ATOM 10556 C C . SER B 1 551 ? 63.062 -27.781 -6.277 1 24.39 551 SER B C 1
ATOM 10558 O O . SER B 1 551 ? 62.125 -27.078 -6.656 1 24.39 551 SER B O 1
ATOM 10560 N N . ASP B 1 552 ? 64 -27.312 -5.445 1 23.69 552 ASP B N 1
ATOM 10561 C CA . ASP B 1 552 ? 64.5 -26.094 -4.824 1 23.69 552 ASP B CA 1
ATOM 10562 C C . ASP B 1 552 ? 64.688 -24.969 -5.859 1 23.69 552 ASP B C 1
ATOM 10564 O O . ASP B 1 552 ? 65.625 -24.984 -6.664 1 23.69 552 ASP B O 1
ATOM 10568 N N . VAL B 1 553 ? 63.812 -24.828 -6.793 1 22.27 553 VAL B N 1
ATOM 10569 C CA . VAL B 1 553 ? 64.188 -23.859 -7.809 1 22.27 553 VAL B CA 1
ATOM 10570 C C . VAL B 1 553 ? 64.5 -22.531 -7.148 1 22.27 553 VAL B C 1
ATOM 10572 O O . VAL B 1 553 ? 63.719 -21.953 -6.426 1 22.27 553 VAL B O 1
ATOM 10575 N N . GLU B 1 554 ? 65.875 -22.297 -7.016 1 22.45 554 GLU B N 1
ATOM 10576 C CA . GLU B 1 554 ? 66.688 -21.172 -6.586 1 22.45 554 GLU B CA 1
ATOM 10577 C C . GLU B 1 554 ? 66.125 -19.859 -7.082 1 22.45 554 GLU B C 1
ATOM 10579 O O . GLU B 1 554 ? 65.812 -19.703 -8.266 1 22.45 554 GLU B O 1
ATOM 10584 N N . LEU B 1 555 ? 65.438 -19.25 -6.195 1 20.94 555 LEU B N 1
ATOM 10585 C CA . LEU B 1 555 ? 64.938 -17.875 -6.246 1 20.94 555 LEU B CA 1
ATOM 10586 C C . LEU B 1 555 ? 66 -16.953 -6.895 1 20.94 555 LEU B C 1
ATOM 10588 O O . LEU B 1 555 ? 67 -16.656 -6.297 1 20.94 555 LEU B O 1
ATOM 10592 N N . VAL B 1 556 ? 66.375 -17.297 -8.273 1 20.73 556 VAL B N 1
ATOM 10593 C CA . VAL B 1 556 ? 67.375 -16.469 -8.922 1 20.73 556 VAL B CA 1
ATOM 10594 C C . VAL B 1 556 ? 67 -14.992 -8.742 1 20.73 556 VAL B C 1
ATOM 10596 O O . VAL B 1 556 ? 65.938 -14.57 -9.031 1 20.73 556 VAL B O 1
ATOM 10599 N N . ASN B 1 557 ? 67.812 -14.383 -7.875 1 20.16 557 ASN B N 1
ATOM 10600 C CA . ASN B 1 557 ? 68.062 -13.016 -7.441 1 20.16 557 ASN B CA 1
ATOM 10601 C C . ASN B 1 557 ? 68.188 -12.07 -8.625 1 20.16 557 ASN B C 1
ATOM 10603 O O . ASN B 1 557 ? 69.125 -12.227 -9.445 1 20.16 557 ASN B O 1
ATOM 10607 N N . PHE B 1 558 ? 67.062 -11.875 -9.305 1 18.8 558 PHE B N 1
ATOM 10608 C CA . PHE B 1 558 ? 67.125 -11.016 -10.484 1 18.8 558 PHE B CA 1
ATOM 10609 C C . PHE B 1 558 ? 67.875 -9.734 -10.195 1 18.8 558 PHE B C 1
ATOM 10611 O O . PHE B 1 558 ? 67.375 -8.875 -9.453 1 18.8 558 PHE B O 1
ATOM 10618 N N . SER B 1 559 ? 69.25 -9.875 -10 1 17.88 559 SER B N 1
ATOM 10619 C CA . SER B 1 559 ? 70.25 -8.828 -9.867 1 17.88 559 SER B CA 1
ATOM 10620 C C . SER B 1 559 ? 70.125 -7.812 -11 1 17.88 559 SER B C 1
ATOM 10622 O O . SER B 1 559 ? 69.688 -8.148 -12.109 1 17.88 559 SER B O 1
ATOM 10624 N N . SER B 1 560 ? 70.062 -6.535 -10.594 1 19.47 560 SER B N 1
ATOM 10625 C CA . SER B 1 560 ? 70.062 -5.195 -11.172 1 19.47 560 SER B CA 1
ATOM 10626 C C . SER B 1 560 ? 71.188 -5.031 -12.211 1 19.47 560 SER B C 1
ATOM 10628 O O . SER B 1 560 ? 71.562 -3.91 -12.555 1 19.47 560 SER B O 1
ATOM 10630 N N . ASN B 1 561 ? 71.562 -6.188 -12.938 1 17.7 561 ASN B N 1
ATOM 10631 C CA . ASN B 1 561 ? 72.75 -6.016 -13.68 1 17.7 561 ASN B CA 1
ATOM 10632 C C . ASN B 1 561 ? 72.688 -4.809 -14.609 1 17.7 561 ASN B C 1
ATOM 10634 O O . ASN B 1 561 ? 71.625 -4.41 -15.039 1 17.7 561 ASN B O 1
ATOM 10638 N N . THR B 1 562 ? 73.875 -4.219 -14.82 1 18.16 562 THR B N 1
ATOM 10639 C CA . THR B 1 562 ? 74.562 -3.041 -15.305 1 18.16 562 THR B CA 1
ATOM 10640 C C . THR B 1 562 ? 74.312 -2.83 -16.797 1 18.16 562 THR B C 1
ATOM 10642 O O . THR B 1 562 ? 74 -3.773 -17.516 1 18.16 562 THR B O 1
ATOM 10645 N N . ILE B 1 563 ? 74.312 -1.601 -17.25 1 19.91 563 ILE B N 1
ATOM 10646 C CA . ILE B 1 563 ? 74.188 -0.731 -18.422 1 19.91 563 ILE B CA 1
ATOM 10647 C C . ILE B 1 563 ? 75.25 -1.159 -19.484 1 19.91 563 ILE B C 1
ATOM 10649 O O . ILE B 1 563 ? 75.5 -0.418 -20.422 1 19.91 563 ILE B O 1
ATOM 10653 N N . GLY B 1 564 ? 75.5 -2.578 -19.609 1 16.48 564 GLY B N 1
ATOM 10654 C CA . GLY B 1 564 ? 76.688 -2.604 -20.484 1 16.48 564 GLY B CA 1
ATOM 10655 C C . GLY B 1 564 ? 76.438 -2.033 -21.859 1 16.48 564 GLY B C 1
ATOM 10656 O O . GLY B 1 564 ? 75.25 -1.878 -22.266 1 16.48 564 GLY B O 1
ATOM 10657 N N . GLU B 1 565 ? 77.5 -1.722 -22.562 1 18.61 565 GLU B N 1
ATOM 10658 C CA . GLU B 1 565 ? 78 -0.996 -23.719 1 18.61 565 GLU B CA 1
ATOM 10659 C C . GLU B 1 565 ? 77.5 -1.646 -25.016 1 18.61 565 GLU B C 1
ATOM 10661 O O . GLU B 1 565 ? 77.625 -2.859 -25.203 1 18.61 565 GLU B O 1
ATOM 10666 N N . ARG B 1 566 ? 76.312 -1.153 -25.5 1 17.81 566 ARG B N 1
ATOM 10667 C CA . ARG B 1 566 ? 75.75 -1.462 -26.797 1 17.81 566 ARG B CA 1
ATOM 10668 C C . ARG B 1 566 ? 76.812 -1.454 -27.891 1 17.81 566 ARG B C 1
ATOM 10670 O O . ARG B 1 566 ? 77.438 -0.427 -28.141 1 17.81 566 ARG B O 1
ATOM 10677 N N . PRO B 1 567 ? 77.438 -2.695 -28.094 1 16.56 567 PRO B N 1
ATOM 10678 C CA . PRO B 1 567 ? 78.375 -2.584 -29.188 1 16.56 567 PRO B CA 1
ATOM 10679 C C . PRO B 1 567 ? 77.75 -2.262 -30.531 1 16.56 567 PRO B C 1
ATOM 10681 O O . PRO B 1 567 ? 76.5 -2.504 -30.703 1 16.56 567 PRO B O 1
ATOM 10684 N N . GLU B 1 568 ? 78.438 -1.729 -31.609 1 17.41 568 GLU B N 1
ATOM 10685 C CA . GLU B 1 568 ? 78.5 -1.002 -32.875 1 17.41 568 GLU B CA 1
ATOM 10686 C C . GLU B 1 568 ? 78.125 -1.915 -34.062 1 17.41 568 GLU B C 1
ATOM 10688 O O . GLU B 1 568 ? 78 -1.452 -35.188 1 17.41 568 GLU B O 1
ATOM 10693 N N . GLU B 1 569 ? 77.75 -3.344 -33.812 1 16 569 GLU B N 1
ATOM 10694 C CA . GLU B 1 569 ? 78.25 -4.02 -35.031 1 16 569 GLU B CA 1
ATOM 10695 C C . GLU B 1 569 ? 77.438 -3.609 -36.25 1 16 569 GLU B C 1
ATOM 10697 O O . GLU B 1 569 ? 76.312 -3.189 -36.156 1 16 569 GLU B O 1
ATOM 10702 N N . GLN B 1 570 ? 77.938 -4.266 -37.5 1 17 570 GLN B N 1
ATOM 10703 C CA . GLN B 1 570 ? 78.312 -4.023 -38.875 1 17 570 GLN B CA 1
ATOM 10704 C C . GLN B 1 570 ? 77.125 -4.324 -39.812 1 17 570 GLN B C 1
ATOM 10706 O O . GLN B 1 570 ? 76.188 -5.07 -39.438 1 17 570 GLN B O 1
ATOM 10711 N N . ARG B 1 571 ? 77.188 -3.953 -41.156 1 17.03 571 ARG B N 1
ATOM 10712 C CA . ARG B 1 571 ? 76.625 -3.426 -42.406 1 17.03 571 ARG B CA 1
ATOM 10713 C C . ARG B 1 571 ? 76.188 -4.555 -43.312 1 17.03 571 ARG B C 1
ATOM 10715 O O . ARG B 1 571 ? 75.625 -4.301 -44.375 1 17.03 571 ARG B O 1
ATOM 10722 N N . ASN B 1 572 ? 76.375 -6.008 -43 1 15.5 572 ASN B N 1
ATOM 10723 C CA . ASN B 1 572 ? 76.75 -6.598 -44.281 1 15.5 572 ASN B CA 1
ATOM 10724 C C . ASN B 1 572 ? 75.562 -6.656 -45.25 1 15.5 572 ASN B C 1
ATOM 10726 O O . ASN B 1 572 ? 74.438 -6.492 -44.875 1 15.5 572 ASN B O 1
ATOM 10730 N N . GLY B 1 573 ? 75.375 -8.008 -46.094 1 16.53 573 GLY B N 1
ATOM 10731 C CA . GLY B 1 573 ? 75.625 -8.328 -47.5 1 16.53 573 GLY B CA 1
ATOM 10732 C C . GLY B 1 573 ? 74.312 -8.398 -48.281 1 16.53 573 GLY B C 1
ATOM 10733 O O . GLY B 1 573 ? 73.25 -8.469 -47.688 1 16.53 573 GLY B O 1
ATOM 10734 N N . LEU B 1 574 ? 74.312 -8.586 -49.719 1 17.14 574 LEU B N 1
ATOM 10735 C CA . LEU B 1 574 ? 73.812 -8.18 -51.031 1 17.14 574 LEU B CA 1
ATOM 10736 C C . LEU B 1 574 ? 72.812 -9.203 -51.562 1 17.14 574 LEU B C 1
ATOM 10738 O O . LEU B 1 574 ? 72 -8.883 -52.438 1 17.14 574 LEU B O 1
ATOM 10742 N N . ARG B 1 575 ? 72.875 -10.617 -51.125 1 17.14 575 ARG B N 1
ATOM 10743 C CA . ARG B 1 575 ? 72.75 -11.445 -52.312 1 17.14 575 ARG B CA 1
ATOM 10744 C C . ARG B 1 575 ? 71.375 -11.305 -52.938 1 17.14 575 ARG B C 1
ATOM 10746 O O . ARG B 1 575 ? 70.375 -10.93 -52.281 1 17.14 575 ARG B O 1
ATOM 10753 N N . GLU B 1 576 ? 71.188 -12.039 -54.188 1 18 576 GLU B N 1
ATOM 10754 C CA . GLU B 1 576 ? 70.75 -12.062 -55.594 1 18 576 GLU B CA 1
ATOM 10755 C C . GLU B 1 576 ? 69.375 -12.688 -55.75 1 18 576 GLU B C 1
ATOM 10757 O O . GLU B 1 576 ? 68.938 -13.43 -54.875 1 18 576 GLU B O 1
ATOM 10762 N N . GLY B 1 577 ? 68.688 -12.703 -56.969 1 18.19 577 GLY B N 1
ATOM 10763 C CA . GLY B 1 577 ? 67.438 -12.523 -57.688 1 18.19 577 GLY B CA 1
ATOM 10764 C C . GLY B 1 577 ? 66.75 -13.828 -58 1 18.19 577 GLY B C 1
ATOM 10765 O O . GLY B 1 577 ? 65.812 -13.867 -58.844 1 18.19 577 GLY B O 1
ATOM 10766 N N . THR B 1 578 ? 66.875 -15.023 -57.125 1 17.48 578 THR B N 1
ATOM 10767 C CA . THR B 1 578 ? 66.625 -16.328 -57.719 1 17.48 578 THR B CA 1
ATOM 10768 C C . THR B 1 578 ? 65.188 -16.422 -58.281 1 17.48 578 THR B C 1
ATOM 10770 O O . THR B 1 578 ? 64.25 -15.836 -57.719 1 17.48 578 THR B O 1
ATOM 10773 N N . ASN B 1 579 ? 65 -17.094 -59.469 1 19.02 579 ASN B N 1
ATOM 10774 C CA . ASN B 1 579 ? 64.125 -17.312 -60.594 1 19.02 579 ASN B CA 1
ATOM 10775 C C . ASN B 1 579 ? 62.938 -18.219 -60.219 1 19.02 579 ASN B C 1
ATOM 10777 O O . ASN B 1 579 ? 63.062 -19.109 -59.375 1 19.02 579 ASN B O 1
ATOM 10781 N N . PHE B 1 580 ? 61.562 -18.016 -60.625 1 17.84 580 PHE B N 1
ATOM 10782 C CA . PHE B 1 580 ? 60.125 -18.188 -60.375 1 17.84 580 PHE B CA 1
ATOM 10783 C C . PHE B 1 580 ? 59.625 -19.516 -60.938 1 17.84 580 PHE B C 1
ATOM 10785 O O . PHE B 1 580 ? 58.406 -19.766 -60.969 1 17.84 580 PHE B O 1
ATOM 10792 N N . GLN B 1 581 ? 60.5 -20.594 -61.25 1 18.7 581 GLN B N 1
ATOM 10793 C CA . GLN B 1 581 ? 59.938 -21.547 -62.188 1 18.7 581 GLN B CA 1
ATOM 10794 C C . GLN B 1 581 ? 58.812 -22.344 -61.562 1 18.7 581 GLN B C 1
ATOM 10796 O O . GLN B 1 581 ? 58.906 -22.766 -60.406 1 18.7 581 GLN B O 1
ATOM 10801 N N . LYS B 1 582 ? 57.562 -22.672 -62.375 1 21.62 582 LYS B N 1
ATOM 10802 C CA . LYS B 1 582 ? 56.156 -23 -62.375 1 21.62 582 LYS B CA 1
ATOM 10803 C C . LYS B 1 582 ? 55.938 -24.484 -62.156 1 21.62 582 LYS B C 1
ATOM 10805 O O . LYS B 1 582 ? 54.812 -24.969 -62.281 1 21.62 582 LYS B O 1
ATOM 10810 N N . GLU B 1 583 ? 56.906 -25.438 -61.781 1 18.8 583 GLU B N 1
ATOM 10811 C CA . GLU B 1 583 ? 56.688 -26.812 -62.219 1 18.8 583 GLU B CA 1
ATOM 10812 C C . GLU B 1 583 ? 55.469 -27.406 -61.5 1 18.8 583 GLU B C 1
ATOM 10814 O O . GLU B 1 583 ? 55.312 -27.234 -60.281 1 18.8 583 GLU B O 1
ATOM 10819 N N . HIS B 1 584 ? 54.406 -28.062 -62.25 1 21.08 584 HIS B N 1
ATOM 10820 C CA . HIS B 1 584 ? 53.031 -28.547 -62.281 1 21.08 584 HIS B CA 1
ATOM 10821 C C . HIS B 1 584 ? 52.875 -29.859 -61.531 1 21.08 584 HIS B C 1
ATOM 10823 O O . HIS B 1 584 ? 51.812 -30.484 -61.531 1 21.08 584 HIS B O 1
ATOM 10829 N N . GLU B 1 585 ? 53.938 -30.516 -60.906 1 20.38 585 GLU B N 1
ATOM 10830 C CA . GLU B 1 585 ? 53.844 -31.969 -60.781 1 20.38 585 GLU B CA 1
ATOM 10831 C C . GLU B 1 585 ? 52.656 -32.375 -59.906 1 20.38 585 GLU B C 1
ATOM 10833 O O . GLU B 1 585 ? 52.344 -31.688 -58.906 1 20.38 585 GLU B O 1
ATOM 10838 N N . GLU B 1 586 ? 51.812 -33.469 -60.281 1 22.81 586 GLU B N 1
ATOM 10839 C CA . GLU B 1 586 ? 50.562 -34.156 -60.031 1 22.81 586 GLU B CA 1
ATOM 10840 C C . GLU B 1 586 ? 50.625 -34.875 -58.656 1 22.81 586 GLU B C 1
ATOM 10842 O O . GLU B 1 586 ? 51.156 -35.969 -58.531 1 22.81 586 GLU B O 1
ATOM 10847 N N . VAL B 1 587 ? 51.188 -34.312 -57.594 1 21.42 587 VAL B N 1
ATOM 10848 C CA . VAL B 1 587 ? 51.469 -35.094 -56.406 1 21.42 587 VAL B CA 1
ATOM 10849 C C . VAL B 1 587 ? 50.188 -35.688 -55.844 1 21.42 587 VAL B C 1
ATOM 10851 O O . VAL B 1 587 ? 49.156 -35.031 -55.781 1 21.42 587 VAL B O 1
ATOM 10854 N N . GLN B 1 588 ? 50.125 -37.125 -55.781 1 23.02 588 GLN B N 1
ATOM 10855 C CA . GLN B 1 588 ? 49.219 -38.156 -55.281 1 23.02 588 GLN B CA 1
ATOM 10856 C C . GLN B 1 588 ? 48.75 -37.844 -53.875 1 23.02 588 GLN B C 1
ATOM 10858 O O . GLN B 1 588 ? 49.531 -37.75 -52.938 1 23.02 588 GLN B O 1
ATOM 10863 N N . ASP B 1 589 ? 47.688 -37.094 -53.625 1 20.67 589 ASP B N 1
ATOM 10864 C CA . ASP B 1 589 ? 47.062 -36.438 -52.469 1 20.67 589 ASP B CA 1
ATOM 10865 C C . ASP B 1 589 ? 46.594 -37.438 -51.438 1 20.67 589 ASP B C 1
ATOM 10867 O O . ASP B 1 589 ? 45.562 -38.062 -51.625 1 20.67 589 ASP B O 1
ATOM 10871 N N . ALA B 1 590 ? 47.469 -38.406 -50.906 1 23.88 590 ALA B N 1
ATOM 10872 C CA . ALA B 1 590 ? 47.156 -39.375 -49.844 1 23.88 590 ALA B CA 1
ATOM 10873 C C . ALA B 1 590 ? 46.438 -38.656 -48.688 1 23.88 590 ALA B C 1
ATOM 10875 O O . ALA B 1 590 ? 46.969 -37.75 -48.094 1 23.88 590 ALA B O 1
ATOM 10876 N N . ALA B 1 591 ? 45.094 -38.688 -48.656 1 23.61 591 ALA B N 1
ATOM 10877 C CA . ALA B 1 591 ? 43.969 -38.219 -47.844 1 23.61 591 ALA B CA 1
ATOM 10878 C C . ALA B 1 591 ? 44.188 -38.656 -46.375 1 23.61 591 ALA B C 1
ATOM 10880 O O . ALA B 1 591 ? 44.312 -39.844 -46.062 1 23.61 591 ALA B O 1
ATOM 10881 N N . ASP B 1 592 ? 44.812 -37.938 -45.5 1 22.28 592 ASP B N 1
ATOM 10882 C CA . ASP B 1 592 ? 45.094 -37.875 -44.062 1 22.28 592 ASP B CA 1
ATOM 10883 C C . ASP B 1 592 ? 43.844 -38.188 -43.25 1 22.28 592 ASP B C 1
ATOM 10885 O O . ASP B 1 592 ? 42.781 -37.594 -43.469 1 22.28 592 ASP B O 1
ATOM 10889 N N . ALA B 1 593 ? 43.656 -39.438 -42.656 1 25.31 593 ALA B N 1
ATOM 10890 C CA . ALA B 1 593 ? 42.75 -40 -41.656 1 25.31 593 ALA B CA 1
ATOM 10891 C C . ALA B 1 593 ? 42.625 -39.062 -40.469 1 25.31 593 ALA B C 1
ATOM 10893 O O . ALA B 1 593 ? 43.531 -39.031 -39.594 1 25.31 593 ALA B O 1
ATOM 10894 N N . THR B 1 594 ? 42.406 -37.844 -40.625 1 24.36 594 THR B N 1
ATOM 10895 C CA . THR B 1 594 ? 42.219 -36.875 -39.562 1 24.36 594 THR B CA 1
ATOM 10896 C C . THR B 1 594 ? 41.281 -37.438 -38.5 1 24.36 594 THR B C 1
ATOM 10898 O O . THR B 1 594 ? 40.156 -37.906 -38.812 1 24.36 594 THR B O 1
ATOM 10901 N N . ASP B 1 595 ? 41.812 -37.969 -37.406 1 24.75 595 ASP B N 1
ATOM 10902 C CA . ASP B 1 595 ? 41.219 -38.375 -36.156 1 24.75 595 ASP B CA 1
ATOM 10903 C C . ASP B 1 595 ? 40.188 -37.344 -35.688 1 24.75 595 ASP B C 1
ATOM 10905 O O . ASP B 1 595 ? 40.531 -36.25 -35.312 1 24.75 595 ASP B O 1
ATOM 10909 N N . GLN B 1 596 ? 39.156 -37.094 -36.438 1 25.12 596 GLN B N 1
ATOM 10910 C CA . GLN B 1 596 ? 38 -36.25 -36.062 1 25.12 596 GLN B CA 1
ATOM 10911 C C . GLN B 1 596 ? 37.5 -36.594 -34.688 1 25.12 596 GLN B C 1
ATOM 10913 O O . GLN B 1 596 ? 36.719 -37.531 -34.5 1 25.12 596 GLN B O 1
ATOM 10918 N N . SER B 1 597 ? 38.469 -36.594 -33.688 1 28.12 597 SER B N 1
ATOM 10919 C CA . SER B 1 597 ? 37.906 -36.625 -32.344 1 28.12 597 SER B CA 1
ATOM 10920 C C . SER B 1 597 ? 36.656 -35.75 -32.219 1 28.12 597 SER B C 1
ATOM 10922 O O . SER B 1 597 ? 36.594 -34.656 -32.812 1 28.12 597 SER B O 1
ATOM 10924 N N . ASP B 1 598 ? 35.531 -36.406 -32.031 1 27.83 598 ASP B N 1
ATOM 10925 C CA . ASP B 1 598 ? 34.188 -35.906 -31.812 1 27.83 598 ASP B CA 1
ATOM 10926 C C . ASP B 1 598 ? 34.219 -34.656 -30.922 1 27.83 598 ASP B C 1
ATOM 10928 O O . ASP B 1 598 ? 34.281 -34.781 -29.703 1 27.83 598 ASP B O 1
ATOM 10932 N N . ARG B 1 599 ? 35.062 -33.656 -31.156 1 30.28 599 ARG B N 1
ATOM 10933 C CA . ARG B 1 599 ? 34.906 -32.375 -30.516 1 30.28 599 ARG B CA 1
ATOM 10934 C C . ARG B 1 599 ? 33.438 -31.969 -30.453 1 30.28 599 ARG B C 1
ATOM 10936 O O . ARG B 1 599 ? 32.719 -32 -31.469 1 30.28 599 ARG B O 1
ATOM 10943 N N . GLY B 1 600 ? 32.938 -32.219 -29.281 1 30.72 600 GLY B N 1
ATOM 10944 C CA . GLY B 1 600 ? 31.578 -31.828 -28.969 1 30.72 600 GLY B CA 1
ATOM 10945 C C . GLY B 1 600 ? 31.172 -30.531 -29.625 1 30.72 600 GLY B C 1
ATOM 10946 O O . GLY B 1 600 ? 31.969 -29.594 -29.703 1 30.72 600 GLY B O 1
ATOM 10947 N N . ASP B 1 601 ? 30.625 -30.625 -30.766 1 29.8 601 ASP B N 1
ATOM 10948 C CA . ASP B 1 601 ? 30.016 -29.516 -31.516 1 29.8 601 ASP B CA 1
ATOM 10949 C C . ASP B 1 601 ? 29.578 -28.406 -30.562 1 29.8 601 ASP B C 1
ATOM 10951 O O . ASP B 1 601 ? 28.797 -28.625 -29.641 1 29.8 601 ASP B O 1
ATOM 10955 N N . PRO B 1 602 ? 30.453 -27.391 -30.344 1 31.64 602 PRO B N 1
ATOM 10956 C CA . PRO B 1 602 ? 30.109 -26.219 -29.531 1 31.64 602 PRO B CA 1
ATOM 10957 C C . PRO B 1 602 ? 28.672 -25.734 -29.766 1 31.64 602 PRO B C 1
ATOM 10959 O O . PRO B 1 602 ? 28.234 -24.797 -29.094 1 31.64 602 PRO B O 1
ATOM 10962 N N . SER B 1 603 ? 28.141 -26.062 -30.891 1 33.47 603 SER B N 1
ATOM 10963 C CA . SER B 1 603 ? 26.75 -25.688 -31.125 1 33.47 603 SER B CA 1
ATOM 10964 C C . SER B 1 603 ? 25.844 -26.234 -30.016 1 33.47 603 SER B C 1
ATOM 10966 O O . SER B 1 603 ? 24.625 -26.016 -30.031 1 33.47 603 SER B O 1
ATOM 10968 N N . SER B 1 604 ? 26.406 -27 -29.188 1 32.28 604 SER B N 1
ATOM 10969 C CA . SER B 1 604 ? 25.562 -27.656 -28.188 1 32.28 604 SER B CA 1
ATOM 10970 C C . SER B 1 604 ? 25.234 -26.703 -27.047 1 32.28 604 SER B C 1
ATOM 10972 O O . SER B 1 604 ? 24.312 -26.953 -26.25 1 32.28 604 SER B O 1
ATOM 10974 N N . LYS B 1 605 ? 26 -25.656 -26.719 1 39.84 605 LYS B N 1
ATOM 10975 C CA . LYS B 1 605 ? 25.766 -24.859 -25.516 1 39.84 605 LYS B CA 1
ATOM 10976 C C . LYS B 1 605 ? 24.641 -23.859 -25.734 1 39.84 605 LYS B C 1
ATOM 10978 O O . LYS B 1 605 ? 23.969 -23.438 -24.781 1 39.84 605 LYS B O 1
ATOM 10983 N N . GLY B 1 606 ? 24.594 -23.141 -26.828 1 37.66 606 GLY B N 1
ATOM 10984 C CA . GLY B 1 606 ? 23.469 -22.281 -27.156 1 37.66 606 GLY B CA 1
ATOM 10985 C C . GLY B 1 606 ? 22.141 -22.984 -27.047 1 37.66 606 GLY B C 1
ATOM 10986 O O . GLY B 1 606 ? 21.094 -22.344 -26.906 1 37.66 606 GLY B O 1
ATOM 10987 N N . ASN B 1 607 ? 22 -24.25 -27.375 1 44.03 607 ASN B N 1
ATOM 10988 C CA . ASN B 1 607 ? 20.875 -25.172 -27.516 1 44.03 607 ASN B CA 1
ATOM 10989 C C . ASN B 1 607 ? 20.328 -25.578 -26.141 1 44.03 607 ASN B C 1
ATOM 10991 O O . ASN B 1 607 ? 19.266 -26.188 -26.062 1 44.03 607 ASN B O 1
ATOM 10995 N N . HIS B 1 608 ? 21.078 -25.219 -25.234 1 47.12 608 HIS B N 1
ATOM 10996 C CA . HIS B 1 608 ? 20.641 -25.688 -23.938 1 47.12 608 HIS B CA 1
ATOM 10997 C C . HIS B 1 608 ? 19.453 -24.875 -23.422 1 47.12 608 HIS B C 1
ATOM 10999 O O . HIS B 1 608 ? 18.547 -25.422 -22.781 1 47.12 608 HIS B O 1
ATOM 11005 N N . HIS B 1 609 ? 19.562 -23.469 -23.641 1 50.66 609 HIS B N 1
ATOM 11006 C CA . HIS B 1 609 ? 18.453 -22.656 -23.156 1 50.66 609 HIS B CA 1
ATOM 11007 C C . HIS B 1 609 ? 17.141 -23.031 -23.844 1 50.66 609 HIS B C 1
ATOM 11009 O O . HIS B 1 609 ? 16.078 -23.078 -23.219 1 50.66 609 HIS B O 1
ATOM 11015 N N . GLN B 1 610 ? 17.312 -23.344 -25.109 1 60.03 610 GLN B N 1
ATOM 11016 C CA . GLN B 1 610 ? 16.109 -23.734 -25.828 1 60.03 610 GLN B CA 1
ATOM 11017 C C . GLN B 1 610 ? 15.633 -25.125 -25.391 1 60.03 610 GLN B C 1
ATOM 11019 O O . GLN B 1 610 ? 14.422 -25.375 -25.359 1 60.03 610 GLN B O 1
ATOM 11024 N N . LEU B 1 611 ? 16.656 -25.812 -24.875 1 73 611 LEU B N 1
ATOM 11025 C CA . LEU B 1 611 ? 16.297 -27.141 -24.406 1 73 611 LEU B CA 1
ATOM 11026 C C . LEU B 1 611 ? 15.516 -27.062 -23.094 1 73 611 LEU B C 1
ATOM 11028 O O . LEU B 1 611 ? 14.641 -27.891 -22.828 1 73 611 LEU B O 1
ATOM 11032 N N . GLY B 1 612 ? 15.797 -25.969 -22.469 1 75.44 612 GLY B N 1
ATOM 11033 C CA . GLY B 1 612 ? 15.109 -25.797 -21.203 1 75.44 612 GLY B CA 1
ATOM 11034 C C . GLY B 1 612 ? 13.625 -25.516 -21.359 1 75.44 612 GLY B C 1
ATOM 11035 O O . GLY B 1 612 ? 12.812 -26 -20.562 1 75.44 612 GLY B O 1
ATOM 11036 N N . ARG B 1 613 ? 13.258 -24.906 -22.406 1 80.5 613 ARG B N 1
ATOM 11037 C CA . ARG B 1 613 ? 11.859 -24.578 -22.641 1 80.5 613 ARG B CA 1
ATOM 11038 C C . ARG B 1 613 ? 11.07 -25.797 -23.078 1 80.5 613 ARG B C 1
ATOM 11040 O O . ARG B 1 613 ? 9.914 -25.984 -22.688 1 80.5 613 ARG B O 1
ATOM 11047 N N . HIS B 1 614 ? 11.766 -26.531 -23.859 1 86.5 614 HIS B N 1
ATOM 11048 C CA . HIS B 1 614 ? 11.117 -27.781 -24.281 1 86.5 614 HIS B CA 1
ATOM 11049 C C . HIS B 1 614 ? 10.93 -28.719 -23.094 1 86.5 614 HIS B C 1
ATOM 11051 O O . HIS B 1 614 ? 9.914 -29.422 -23.016 1 86.5 614 HIS B O 1
ATOM 11057 N N . LEU B 1 615 ? 11.906 -28.656 -22.25 1 85.44 615 LEU B N 1
ATOM 11058 C CA . LEU B 1 615 ? 11.789 -29.484 -21.062 1 85.44 615 LEU B CA 1
ATOM 11059 C C . LEU B 1 615 ? 10.664 -28.984 -20.156 1 85.44 615 LEU B C 1
ATOM 11061 O O . LEU B 1 615 ? 9.93 -29.781 -19.578 1 85.44 615 LEU B O 1
ATOM 11065 N N . THR B 1 616 ? 10.523 -27.703 -20.094 1 83.19 616 THR B N 1
ATOM 11066 C CA . THR B 1 616 ? 9.43 -27.141 -19.312 1 83.19 616 THR B CA 1
ATOM 11067 C C . THR B 1 616 ? 8.078 -27.516 -19.906 1 83.19 616 THR B C 1
ATOM 11069 O O . THR B 1 616 ? 7.148 -27.844 -19.172 1 83.19 616 THR B O 1
ATOM 11072 N N . LEU B 1 617 ? 8.008 -27.438 -21.141 1 88.06 617 LEU B N 1
ATOM 11073 C CA . LEU B 1 617 ? 6.789 -27.859 -21.828 1 88.06 617 LEU B CA 1
ATOM 11074 C C . LEU B 1 617 ? 6.496 -29.328 -21.547 1 88.06 617 LEU B C 1
ATOM 11076 O O . LEU B 1 617 ? 5.355 -29.703 -21.266 1 88.06 617 LEU B O 1
ATOM 11080 N N . LEU B 1 618 ? 7.535 -30.109 -21.562 1 89.88 618 LEU B N 1
ATOM 11081 C CA . LEU B 1 618 ? 7.398 -31.547 -21.328 1 89.88 618 LEU B CA 1
ATOM 11082 C C . LEU B 1 618 ? 6.875 -31.828 -19.938 1 89.88 618 LEU B C 1
ATOM 11084 O O . LEU B 1 618 ? 6.004 -32.688 -19.75 1 89.88 618 LEU B O 1
ATOM 11088 N N . LEU B 1 619 ? 7.371 -31.156 -19.031 1 84.75 619 LEU B N 1
ATOM 11089 C CA . LEU B 1 619 ? 6.934 -31.359 -17.641 1 84.75 619 LEU B CA 1
ATOM 11090 C C . LEU B 1 619 ? 5.469 -30.969 -17.484 1 84.75 619 LEU B C 1
ATOM 11092 O O . LEU B 1 619 ? 4.711 -31.641 -16.797 1 84.75 619 LEU B O 1
ATOM 11096 N N . PHE B 1 620 ? 5.078 -29.938 -18.109 1 85.38 620 PHE B N 1
ATOM 11097 C CA . PHE B 1 620 ? 3.682 -29.516 -18.094 1 85.38 620 PHE B CA 1
ATOM 11098 C C . PHE B 1 620 ? 2.791 -30.578 -18.734 1 85.38 620 PHE B C 1
ATOM 11100 O O . PHE B 1 620 ? 1.731 -30.906 -18.203 1 85.38 620 PHE B O 1
ATOM 11107 N N . LEU B 1 621 ? 3.229 -31.094 -19.828 1 91.69 621 LEU B N 1
ATOM 11108 C CA . LEU B 1 621 ? 2.43 -32.062 -20.578 1 91.69 621 LEU B CA 1
ATOM 11109 C C . LEU B 1 621 ? 2.287 -33.375 -19.797 1 91.69 621 LEU B C 1
ATOM 11111 O O . LEU B 1 621 ? 1.245 -34.031 -19.859 1 91.69 621 LEU B O 1
ATOM 11115 N N . VAL B 1 622 ? 3.318 -33.75 -19.094 1 89.44 622 VAL B N 1
ATOM 11116 C CA . VAL B 1 622 ? 3.221 -34.938 -18.266 1 89.44 622 VAL B CA 1
ATOM 11117 C C . VAL B 1 622 ? 2.158 -34.719 -17.188 1 89.44 622 VAL B C 1
ATOM 11119 O O . VAL B 1 622 ? 1.378 -35.656 -16.891 1 89.44 622 VAL B O 1
ATOM 11122 N N . GLY B 1 623 ? 2.166 -33.562 -16.609 1 83.25 623 GLY B N 1
ATOM 11123 C CA . GLY B 1 623 ? 1.125 -33.25 -15.656 1 83.25 623 GLY B CA 1
ATOM 11124 C C . GLY B 1 623 ? -0.274 -33.344 -16.234 1 83.25 623 GLY B C 1
ATOM 11125 O O . GLY B 1 623 ? -1.183 -33.875 -15.586 1 83.25 623 GLY B O 1
ATOM 11126 N N . CYS B 1 624 ? -0.438 -32.844 -17.453 1 88.06 624 CYS B N 1
ATOM 11127 C CA . CYS B 1 624 ? -1.724 -32.938 -18.141 1 88.06 624 CYS B CA 1
ATOM 11128 C C . CYS B 1 624 ? -2.125 -34.375 -18.375 1 88.06 624 CYS B C 1
ATOM 11130 O O . CYS B 1 624 ? -3.285 -34.75 -18.188 1 88.06 624 CYS B O 1
ATOM 11132 N N . MET B 1 625 ? -1.156 -35.219 -18.766 1 91.62 625 MET B N 1
ATOM 11133 C CA . MET B 1 625 ? -1.433 -36.625 -19.031 1 91.62 625 MET B CA 1
ATOM 11134 C C . MET B 1 625 ? -1.852 -37.344 -17.75 1 91.62 625 MET B C 1
ATOM 11136 O O . MET B 1 625 ? -2.729 -38.219 -17.781 1 91.62 625 MET B O 1
ATOM 11140 N N . CYS B 1 626 ? -1.299 -36.938 -16.672 1 85.62 626 CYS B N 1
ATOM 11141 C CA . CYS B 1 626 ? -1.651 -37.562 -15.398 1 85.62 626 CYS B CA 1
ATOM 11142 C C . CYS B 1 626 ? -3.082 -37.219 -15 1 85.62 626 CYS B C 1
ATOM 11144 O O . CYS B 1 626 ? -3.828 -38.062 -14.539 1 85.62 626 CYS B O 1
ATOM 11146 N N . VAL B 1 627 ? -3.432 -36 -15.227 1 82.88 627 VAL B N 1
ATOM 11147 C CA . VAL B 1 627 ? -4.793 -35.594 -14.906 1 82.88 627 VAL B CA 1
ATOM 11148 C C . VAL B 1 627 ? -5.785 -36.312 -15.812 1 82.88 627 VAL B C 1
ATOM 11150 O O . VAL B 1 627 ? -6.828 -36.781 -15.352 1 82.88 627 VAL B O 1
ATOM 11153 N N . SER B 1 628 ? -5.484 -36.406 -17.078 1 89.06 628 SER B N 1
ATOM 11154 C CA . SER B 1 628 ? -6.344 -37.125 -18.031 1 89.06 628 SER B CA 1
ATOM 11155 C C . SER B 1 628 ? -6.461 -38.594 -17.656 1 89.06 628 SER B C 1
ATOM 11157 O O . SER B 1 628 ? -7.52 -39.219 -17.828 1 89.06 628 SER B O 1
ATOM 11159 N N . PHE B 1 629 ? -5.359 -39.156 -17.141 1 88.44 629 PHE B N 1
ATOM 11160 C CA . PHE B 1 629 ? -5.367 -40.531 -16.719 1 88.44 629 PHE B CA 1
ATOM 11161 C C . PHE B 1 629 ? -6.305 -40.75 -15.531 1 88.44 629 PHE B C 1
ATOM 11163 O O . PHE B 1 629 ? -7.109 -41.688 -15.523 1 88.44 629 PHE B O 1
ATOM 11170 N N . VAL B 1 630 ? -6.262 -39.875 -14.586 1 79.56 630 VAL B N 1
ATOM 11171 C CA . VAL B 1 630 ? -7.113 -39.969 -13.398 1 79.56 630 VAL B CA 1
ATOM 11172 C C . VAL B 1 630 ? -8.578 -39.812 -13.805 1 79.56 630 VAL B C 1
ATOM 11174 O O . VAL B 1 630 ? -9.445 -40.531 -13.297 1 79.56 630 VAL B O 1
ATOM 11177 N N . PHE B 1 631 ? -8.82 -38.969 -14.75 1 83.56 631 PHE B N 1
ATOM 11178 C CA . PHE B 1 631 ? -10.188 -38.75 -15.211 1 83.56 631 PHE B CA 1
ATOM 11179 C C . PHE B 1 631 ? -10.734 -39.969 -15.914 1 83.56 631 PHE B C 1
ATOM 11181 O O . PHE B 1 631 ? -11.875 -40.375 -15.688 1 83.56 631 PHE B O 1
ATOM 11188 N N . ASN B 1 632 ? -9.938 -40.594 -16.75 1 85.94 632 ASN B N 1
ATOM 11189 C CA . ASN B 1 632 ? -10.367 -41.781 -17.484 1 85.94 632 ASN B CA 1
ATOM 11190 C C . ASN B 1 632 ? -10.625 -42.938 -16.547 1 85.94 632 ASN B C 1
ATOM 11192 O O . ASN B 1 632 ? -11.57 -43.719 -16.734 1 85.94 632 ASN B O 1
ATOM 11196 N N . VAL B 1 633 ? -9.805 -43.031 -15.523 1 81.38 633 VAL B N 1
ATOM 11197 C CA . VAL B 1 633 ? -10 -44.094 -14.547 1 81.38 633 VAL B CA 1
ATOM 11198 C C . VAL B 1 633 ? -11.273 -43.844 -13.75 1 81.38 633 VAL B C 1
ATOM 11200 O O . VAL B 1 633 ? -12.047 -44.781 -13.492 1 81.38 633 VAL B O 1
ATOM 11203 N N . TRP B 1 634 ? -11.484 -42.625 -13.445 1 75.75 634 TRP B N 1
ATOM 11204 C CA . TRP B 1 634 ? -12.695 -42.281 -12.703 1 75.75 634 TRP B CA 1
ATOM 11205 C C . TRP B 1 634 ? -13.938 -42.562 -13.539 1 75.75 634 TRP B C 1
ATOM 11207 O O . TRP B 1 634 ? -14.953 -43.031 -13.008 1 75.75 634 TRP B O 1
ATOM 11217 N N . LYS B 1 635 ? -13.867 -42.25 -14.781 1 76.81 635 LYS B N 1
ATOM 11218 C CA . LYS B 1 635 ? -14.984 -42.5 -15.695 1 76.81 635 LYS B CA 1
ATOM 11219 C C . LYS B 1 635 ? -15.328 -43.969 -15.766 1 76.81 635 LYS B C 1
ATOM 11221 O O . LYS B 1 635 ? -16.484 -44.344 -15.938 1 76.81 635 LYS B O 1
ATOM 11226 N N . GLN B 1 636 ? -14.289 -44.812 -15.523 1 75.31 636 GLN B N 1
ATOM 11227 C CA . GLN B 1 636 ? -14.484 -46.25 -15.602 1 75.31 636 GLN B CA 1
ATOM 11228 C C . GLN B 1 636 ? -15.031 -46.812 -14.289 1 75.31 636 GLN B C 1
ATOM 11230 O O . GLN B 1 636 ? -15.875 -47.719 -14.297 1 75.31 636 GLN B O 1
ATOM 11235 N N . LEU B 1 637 ? -14.484 -46.312 -13.172 1 66.69 637 LEU B N 1
ATOM 11236 C CA . LEU B 1 637 ? -14.828 -46.875 -11.875 1 66.69 637 LEU B CA 1
ATOM 11237 C C . LEU B 1 637 ? -16.188 -46.375 -11.398 1 66.69 637 LEU B C 1
ATOM 11239 O O . LEU B 1 637 ? -16.938 -47.094 -10.742 1 66.69 637 LEU B O 1
ATOM 11243 N N . SER B 1 638 ? -16.438 -45 -11.281 1 59.66 638 SER B N 1
ATOM 11244 C CA . SER B 1 638 ? -17.656 -44.438 -10.703 1 59.66 638 SER B CA 1
ATOM 11245 C C . SER B 1 638 ? -18.438 -43.656 -11.734 1 59.66 638 SER B C 1
ATOM 11247 O O . SER B 1 638 ? -18.125 -42.469 -11.977 1 59.66 638 SER B O 1
ATOM 11249 N N . PRO B 1 639 ? -19.188 -44.312 -12.484 1 52 639 PRO B N 1
ATOM 11250 C CA . PRO B 1 639 ? -20 -43.594 -13.461 1 52 639 PRO B CA 1
ATOM 11251 C C . PRO B 1 639 ? -20.656 -42.344 -12.852 1 52 639 PRO B C 1
ATOM 11253 O O . PRO B 1 639 ? -20.688 -42.188 -11.633 1 52 639 PRO B O 1
ATOM 11256 N N . TRP B 1 640 ? -21.297 -41.375 -13.695 1 51.66 640 TRP B N 1
ATOM 11257 C CA . TRP B 1 640 ? -21.969 -40.094 -13.484 1 51.66 640 TRP B CA 1
ATOM 11258 C C . TRP B 1 640 ? -22.75 -40.125 -12.18 1 51.66 640 TRP B C 1
ATOM 11260 O O . TRP B 1 640 ? -22.859 -39.094 -11.508 1 51.66 640 TRP B O 1
ATOM 11270 N N . ASN B 1 641 ? -23.078 -41.219 -11.648 1 52.75 641 ASN B N 1
ATOM 11271 C CA . ASN B 1 641 ? -24.25 -41.25 -10.781 1 52.75 641 ASN B CA 1
ATOM 11272 C C . ASN B 1 641 ? -23.922 -40.75 -9.375 1 52.75 641 ASN B C 1
ATOM 11274 O O . ASN B 1 641 ? -24.766 -40.188 -8.688 1 52.75 641 ASN B O 1
ATOM 11278 N N . ASN B 1 642 ? -22.734 -40.875 -8.812 1 51 642 ASN B N 1
ATOM 11279 C CA . ASN B 1 642 ? -22.656 -40.656 -7.371 1 51 642 ASN B CA 1
ATOM 11280 C C . ASN B 1 642 ? -22.219 -39.219 -7.039 1 51 642 ASN B C 1
ATOM 11282 O O . ASN B 1 642 ? -22.672 -38.656 -6.051 1 51 642 ASN B O 1
ATOM 11286 N N . HIS B 1 643 ? -21.469 -38.656 -7.887 1 56.03 643 HIS B N 1
ATOM 11287 C CA . HIS B 1 643 ? -21.016 -37.312 -7.566 1 56.03 643 HIS B CA 1
ATOM 11288 C C . HIS B 1 643 ? -20.891 -36.438 -8.82 1 56.03 643 HIS B C 1
ATOM 11290 O O . HIS B 1 643 ? -19.797 -36.219 -9.32 1 56.03 643 HIS B O 1
ATOM 11296 N N . PRO B 1 644 ? -22.125 -36.031 -9.281 1 61.28 644 PRO B N 1
ATOM 11297 C CA . PRO B 1 644 ? -22.172 -35.375 -10.586 1 61.28 644 PRO B CA 1
ATOM 11298 C C . PRO B 1 644 ? -21.328 -34.094 -10.633 1 61.28 644 PRO B C 1
ATOM 11300 O O . PRO B 1 644 ? -20.688 -33.812 -11.641 1 61.28 644 PRO B O 1
ATOM 11303 N N . GLY B 1 645 ? -21.234 -33.5 -9.531 1 62.31 645 GLY B N 1
ATOM 11304 C CA . GLY B 1 645 ? -20.516 -32.219 -9.547 1 62.31 645 GLY B CA 1
ATOM 11305 C C . GLY B 1 645 ? -19.016 -32.406 -9.711 1 62.31 645 GLY B C 1
ATOM 11306 O O . GLY B 1 645 ? -18.391 -31.688 -10.516 1 62.31 645 GLY B O 1
ATOM 11307 N N . THR B 1 646 ? -18.516 -33.406 -8.977 1 63.84 646 THR B N 1
ATOM 11308 C CA . THR B 1 646 ? -17.078 -33.625 -9.039 1 63.84 646 THR B CA 1
ATOM 11309 C C . THR B 1 646 ? -16.688 -34.188 -10.414 1 63.84 646 THR B C 1
ATOM 11311 O O . THR B 1 646 ? -15.617 -33.844 -10.93 1 63.84 646 THR B O 1
ATOM 11314 N N . PHE B 1 647 ? -17.609 -34.938 -10.906 1 69.81 647 PHE B N 1
ATOM 11315 C CA . PHE B 1 647 ? -17.328 -35.5 -12.219 1 69.81 647 PHE B CA 1
ATOM 11316 C C . PHE B 1 647 ? -17.297 -34.406 -13.289 1 69.81 647 PHE B C 1
ATOM 11318 O O . PHE B 1 647 ? -16.406 -34.406 -14.141 1 69.81 647 PHE B O 1
ATOM 11325 N N . VAL B 1 648 ? -18.188 -33.562 -13.203 1 72.12 648 VAL B N 1
ATOM 11326 C CA . VAL B 1 648 ? -18.25 -32.5 -14.203 1 72.12 648 VAL B CA 1
ATOM 11327 C C . VAL B 1 648 ? -17.031 -31.594 -14.062 1 72.12 648 VAL B C 1
ATOM 11329 O O . VAL B 1 648 ? -16.484 -31.125 -15.062 1 72.12 648 VAL B O 1
ATOM 11332 N N . LEU B 1 649 ? -16.625 -31.453 -12.914 1 70.94 649 LEU B N 1
ATOM 11333 C CA . LEU B 1 649 ? -15.461 -30.609 -12.68 1 70.94 649 LEU B CA 1
ATOM 11334 C C . LEU B 1 649 ? -14.203 -31.266 -13.25 1 70.94 649 LEU B C 1
ATOM 11336 O O . LEU B 1 649 ? -13.375 -30.594 -13.867 1 70.94 649 LEU B O 1
ATOM 11340 N N . LEU B 1 650 ? -14.141 -32.5 -12.945 1 73.5 650 LEU B N 1
ATOM 11341 C CA . LEU B 1 650 ? -12.984 -33.219 -13.469 1 73.5 650 LEU B CA 1
ATOM 11342 C C . LEU B 1 650 ? -13 -33.219 -14.992 1 73.5 650 LEU B C 1
ATOM 11344 O O . LEU B 1 650 ? -11.938 -33.156 -15.625 1 73.5 650 LEU B O 1
ATOM 11348 N N . ASP B 1 651 ? -14.148 -33.344 -15.516 1 79.88 651 ASP B N 1
ATOM 11349 C CA . ASP B 1 651 ? -14.289 -33.281 -16.969 1 79.88 651 ASP B CA 1
ATOM 11350 C C . ASP B 1 651 ? -13.867 -31.922 -17.516 1 79.88 651 ASP B C 1
ATOM 11352 O O . ASP B 1 651 ? -13.203 -31.844 -18.547 1 79.88 651 ASP B O 1
ATOM 11356 N N . PHE B 1 652 ? -14.219 -31.031 -16.859 1 78.44 652 PHE B N 1
ATOM 11357 C CA . PHE B 1 652 ? -13.844 -29.672 -17.25 1 78.44 652 PHE B CA 1
ATOM 11358 C C . PHE B 1 652 ? -12.328 -29.5 -17.203 1 78.44 652 PHE B C 1
ATOM 11360 O O . PHE B 1 652 ? -11.734 -28.938 -18.125 1 78.44 652 PHE B O 1
ATOM 11367 N N . ILE B 1 653 ? -11.773 -29.906 -16.125 1 77.31 653 ILE B N 1
ATOM 11368 C CA . ILE B 1 653 ? -10.336 -29.75 -15.945 1 77.31 653 ILE B CA 1
ATOM 11369 C C . ILE B 1 653 ? -9.594 -30.516 -17.047 1 77.31 653 ILE B C 1
ATOM 11371 O O . ILE B 1 653 ? -8.602 -30.031 -17.578 1 77.31 653 ILE B O 1
ATOM 11375 N N . ASP B 1 654 ? -10.047 -31.625 -17.266 1 85.12 654 ASP B N 1
ATOM 11376 C CA . ASP B 1 654 ? -9.422 -32.438 -18.297 1 85.12 654 ASP B CA 1
ATOM 11377 C C . ASP B 1 654 ? -9.5 -31.734 -19.656 1 85.12 654 ASP B C 1
ATOM 11379 O O . ASP B 1 654 ? -8.531 -31.734 -20.422 1 85.12 654 ASP B O 1
ATOM 11383 N N . LYS B 1 655 ? -10.633 -31.188 -19.969 1 86.88 655 LYS B N 1
ATOM 11384 C CA . LYS B 1 655 ? -10.805 -30.5 -21.25 1 86.88 655 LYS B CA 1
ATOM 11385 C C . LYS B 1 655 ? -9.945 -29.234 -21.312 1 86.88 655 LYS B C 1
ATOM 11387 O O . LYS B 1 655 ? -9.367 -28.922 -22.344 1 86.88 655 LYS B O 1
ATOM 11392 N N . LEU B 1 656 ? -9.883 -28.594 -20.219 1 82.5 656 LEU B N 1
ATOM 11393 C CA . LEU B 1 656 ? -9.062 -27.391 -20.156 1 82.5 656 LEU B CA 1
ATOM 11394 C C . LEU B 1 656 ? -7.586 -27.734 -20.375 1 82.5 656 LEU B C 1
ATOM 11396 O O . LEU B 1 656 ? -6.895 -27.031 -21.125 1 82.5 656 LEU B O 1
ATOM 11400 N N . LEU B 1 657 ? -7.148 -28.766 -19.75 1 87.31 657 LEU B N 1
ATOM 11401 C CA . LEU B 1 657 ? -5.734 -29.109 -19.797 1 87.31 657 LEU B CA 1
ATOM 11402 C C . LEU B 1 657 ? -5.383 -29.797 -21.109 1 87.31 657 LEU B C 1
ATOM 11404 O O . LEU B 1 657 ? -4.219 -29.828 -21.5 1 87.31 657 LEU B O 1
ATOM 11408 N N . THR B 1 658 ? -6.348 -30.328 -21.734 1 90.69 658 THR B N 1
ATOM 11409 C CA . THR B 1 658 ? -6.082 -31 -23 1 90.69 658 THR B CA 1
ATOM 11410 C C . THR B 1 658 ? -6.145 -30.031 -24.156 1 90.69 658 THR B C 1
ATOM 11412 O O . THR B 1 658 ? -5.254 -30 -25.016 1 90.69 658 THR B O 1
ATOM 11415 N N . PHE B 1 659 ? -7.133 -29.172 -24.156 1 91.19 659 PHE B N 1
ATOM 11416 C CA . PHE B 1 659 ? -7.34 -28.297 -25.297 1 91.19 659 PHE B CA 1
ATOM 11417 C C . PHE B 1 659 ? -6.711 -26.922 -25.062 1 91.19 659 PHE B C 1
ATOM 11419 O O . PHE B 1 659 ? -6.516 -26.156 -26 1 91.19 659 PHE B O 1
ATOM 11426 N N . GLY B 1 660 ? -6.402 -26.656 -23.875 1 87.69 660 GLY B N 1
AT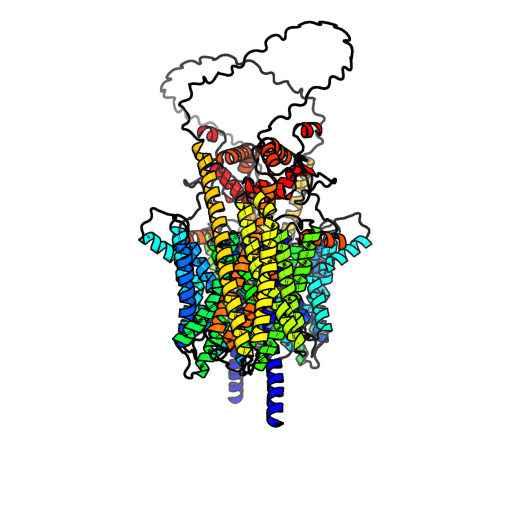OM 11427 C CA . GLY B 1 660 ? -5.77 -25.391 -23.547 1 87.69 660 GLY B CA 1
ATOM 11428 C C . GLY B 1 660 ? -4.254 -25.469 -23.547 1 87.69 660 GLY B C 1
ATOM 11429 O O . GLY B 1 660 ? -3.576 -24.5 -23.219 1 87.69 660 GLY B O 1
ATOM 11430 N N . GLN B 1 661 ? -3.637 -26.547 -23.922 1 90.69 661 GLN B N 1
ATOM 11431 C CA . GLN B 1 661 ? -2.191 -26.734 -23.891 1 90.69 661 GLN B CA 1
ATOM 11432 C C . GLN B 1 661 ? -1.483 -25.734 -24.797 1 90.69 661 GLN B C 1
ATOM 11434 O O . GLN B 1 661 ? -0.371 -25.297 -24.484 1 90.69 661 GLN B O 1
ATOM 11439 N N . GLY B 1 662 ? -2.162 -25.344 -25.859 1 89.69 662 GLY B N 1
ATOM 11440 C CA . GLY B 1 662 ? -1.566 -24.375 -26.766 1 89.69 662 GLY B CA 1
ATOM 11441 C C . GLY B 1 662 ? -1.308 -23.031 -26.125 1 89.69 662 GLY B C 1
ATOM 11442 O O . GLY B 1 662 ? -0.277 -22.406 -26.375 1 89.69 662 GLY B O 1
ATOM 11443 N N . PHE B 1 663 ? -2.146 -22.703 -25.328 1 86.62 663 PHE B N 1
ATOM 11444 C CA . PHE B 1 663 ? -2.008 -21.422 -24.656 1 86.62 663 PHE B CA 1
ATOM 11445 C C . PHE B 1 663 ? -0.834 -21.438 -23.688 1 86.62 663 PHE B C 1
ATOM 11447 O O . PHE B 1 663 ? -0.068 -20.469 -23.609 1 86.62 663 PHE B O 1
ATOM 11454 N N . VAL B 1 664 ? -0.686 -22.422 -22.969 1 84.25 664 VAL B N 1
ATOM 11455 C CA . VAL B 1 664 ? 0.407 -22.531 -22.016 1 84.25 664 VAL B CA 1
ATOM 11456 C C . VAL B 1 664 ? 1.738 -22.641 -22.75 1 84.25 664 VAL B C 1
ATOM 11458 O O . VAL B 1 664 ? 2.742 -22.062 -22.312 1 84.25 664 VAL B O 1
ATOM 11461 N N . ALA B 1 665 ? 1.705 -23.359 -23.859 1 88.31 665 ALA B N 1
ATOM 11462 C CA . ALA B 1 665 ? 2.914 -23.453 -24.672 1 88.31 665 ALA B CA 1
ATOM 11463 C C . ALA B 1 665 ? 3.344 -22.094 -25.172 1 88.31 665 ALA B C 1
ATOM 11465 O O . ALA B 1 665 ? 4.535 -21.766 -25.203 1 88.31 665 ALA B O 1
ATOM 11466 N N . LEU B 1 666 ? 2.383 -21.344 -25.547 1 85.5 666 LEU B N 1
ATOM 11467 C CA . LEU B 1 666 ? 2.678 -20 -26 1 85.5 666 LEU B CA 1
ATOM 11468 C C . LEU B 1 666 ? 3.328 -19.188 -24.875 1 85.5 666 LEU B C 1
ATOM 11470 O O . LEU B 1 666 ? 4.289 -18.453 -25.125 1 85.5 666 LEU B O 1
ATOM 11474 N N . LEU B 1 667 ? 2.84 -19.312 -23.719 1 73.88 667 LEU B N 1
ATOM 11475 C CA . LEU B 1 667 ? 3.377 -18.578 -22.578 1 73.88 667 LEU B CA 1
ATOM 11476 C C . LEU B 1 667 ? 4.809 -19.016 -22.281 1 73.88 667 LEU B C 1
ATOM 11478 O O . LEU B 1 667 ? 5.648 -18.188 -21.922 1 73.88 667 LEU B O 1
ATOM 11482 N N . ILE B 1 668 ? 5.113 -20.234 -22.453 1 77.75 668 ILE B N 1
ATOM 11483 C CA . ILE B 1 668 ? 6.434 -20.781 -22.156 1 77.75 668 ILE B CA 1
ATOM 11484 C C . ILE B 1 668 ? 7.449 -20.266 -23.172 1 77.75 668 ILE B C 1
ATOM 11486 O O . ILE B 1 668 ? 8.562 -19.875 -22.797 1 77.75 668 ILE B O 1
ATOM 11490 N N . PHE B 1 669 ? 7.012 -20.156 -24.344 1 76.75 669 PHE B N 1
ATOM 11491 C CA . PHE B 1 669 ? 7.984 -19.828 -25.375 1 76.75 669 PHE B CA 1
ATOM 11492 C C . PHE B 1 669 ? 8.031 -18.312 -25.609 1 76.75 669 PHE B C 1
ATOM 11494 O O . PHE B 1 669 ? 9.031 -17.797 -26.094 1 76.75 669 PHE B O 1
ATOM 11501 N N . ILE B 1 670 ? 6.922 -17.641 -25.203 1 67.88 670 ILE B N 1
ATOM 11502 C CA . ILE B 1 670 ? 6.906 -16.203 -25.406 1 67.88 670 ILE B CA 1
ATOM 11503 C C . ILE B 1 670 ? 7.785 -15.523 -24.359 1 67.88 670 ILE B C 1
ATOM 11505 O O . ILE B 1 670 ? 8.359 -14.461 -24.609 1 67.88 670 ILE B O 1
ATOM 11509 N N . LEU B 1 671 ? 7.711 -16.016 -23.125 1 57.88 671 LEU B N 1
ATOM 11510 C CA . LEU B 1 671 ? 8.484 -15.406 -22.047 1 57.88 671 LEU B CA 1
ATOM 11511 C C . LEU B 1 671 ? 9.977 -15.523 -22.312 1 57.88 671 LEU B C 1
ATOM 11513 O O . LEU B 1 671 ? 10.789 -15.039 -21.516 1 57.88 671 LEU B O 1
ATOM 11517 N N . ASP B 1 672 ? 10.258 -16.062 -23.406 1 51.62 672 ASP B N 1
ATOM 11518 C CA . ASP B 1 672 ? 11.672 -16.094 -23.766 1 51.62 672 ASP B CA 1
ATOM 11519 C C . ASP B 1 672 ? 12.172 -14.695 -24.141 1 51.62 672 ASP B C 1
ATOM 11521 O O . ASP B 1 672 ? 11.555 -14.008 -24.953 1 51.62 672 ASP B O 1
ATOM 11525 N N . LYS B 1 673 ? 12.703 -14.039 -23.203 1 50.34 673 LYS B N 1
ATOM 11526 C CA . LYS B 1 673 ? 13.258 -12.695 -23.328 1 50.34 673 LYS B CA 1
ATOM 11527 C C . LYS B 1 673 ? 13.57 -12.352 -24.781 1 50.34 673 LYS B C 1
ATOM 11529 O O . LYS B 1 673 ? 13.328 -11.227 -25.219 1 50.34 673 LYS B O 1
ATOM 11534 N N . GLN B 1 674 ? 14.344 -13.234 -25.344 1 45 674 GLN B N 1
ATOM 11535 C CA . GLN B 1 674 ? 15.055 -12.898 -26.578 1 45 674 GLN B CA 1
ATOM 11536 C C . GLN B 1 674 ? 14.109 -12.906 -27.766 1 45 674 GLN B C 1
ATOM 11538 O O . GLN B 1 674 ? 14.422 -12.336 -28.812 1 45 674 GLN B O 1
ATOM 11543 N N . GLY B 1 675 ? 12.906 -13.445 -27.562 1 44.69 675 GLY B N 1
ATOM 11544 C CA . GLY B 1 675 ? 12.234 -13.75 -28.812 1 44.69 675 GLY B CA 1
ATOM 11545 C C . GLY B 1 675 ? 11.172 -12.727 -29.188 1 44.69 675 GLY B C 1
ATOM 11546 O O . GLY B 1 675 ? 11.281 -12.078 -30.234 1 44.69 675 GLY B O 1
ATOM 11547 N N . ILE B 1 676 ? 9.938 -12.844 -28.547 1 52.06 676 ILE B N 1
ATOM 11548 C CA . ILE B 1 676 ? 8.797 -12.18 -29.156 1 52.06 676 ILE B CA 1
ATOM 11549 C C . ILE B 1 676 ? 8.656 -10.758 -28.609 1 52.06 676 ILE B C 1
ATOM 11551 O O . ILE B 1 676 ? 8.32 -9.828 -29.344 1 52.06 676 ILE B O 1
ATOM 11555 N N . LEU B 1 677 ? 8.812 -10.555 -27.328 1 51.97 677 LEU B N 1
ATOM 11556 C CA . LEU B 1 677 ? 8.438 -9.273 -26.734 1 51.97 677 LEU B CA 1
ATOM 11557 C C . LEU B 1 677 ? 9.406 -8.18 -27.156 1 51.97 677 LEU B C 1
ATOM 11559 O O . LEU B 1 677 ? 8.992 -7.035 -27.391 1 51.97 677 LEU B O 1
ATOM 11563 N N . LEU B 1 678 ? 10.656 -8.562 -27.297 1 49.28 678 LEU B N 1
ATOM 11564 C CA . LEU B 1 678 ? 11.633 -7.531 -27.625 1 49.28 678 LEU B CA 1
ATOM 11565 C C . LEU B 1 678 ? 11.438 -7.047 -29.062 1 49.28 678 LEU B C 1
ATOM 11567 O O . LEU B 1 678 ? 11.414 -5.84 -29.312 1 49.28 678 LEU B O 1
ATOM 11571 N N . PRO B 1 679 ? 11.289 -8.039 -29.828 1 50.5 679 PRO B N 1
ATOM 11572 C CA . PRO B 1 679 ? 11.055 -7.512 -31.188 1 50.5 679 PRO B CA 1
ATOM 11573 C C . PRO B 1 679 ? 9.734 -6.75 -31.297 1 50.5 679 PRO B C 1
ATOM 11575 O O . PRO B 1 679 ? 9.656 -5.758 -32.031 1 50.5 679 PRO B O 1
ATOM 11578 N N . ALA B 1 680 ? 8.82 -7.16 -30.547 1 56.38 680 ALA B N 1
ATOM 11579 C CA . ALA B 1 680 ? 7.555 -6.434 -30.562 1 56.38 680 ALA B CA 1
ATOM 11580 C C . ALA B 1 680 ? 7.707 -5.051 -29.938 1 56.38 680 ALA B C 1
ATOM 11582 O O . ALA B 1 680 ? 7.152 -4.07 -30.453 1 56.38 680 ALA B O 1
ATOM 11583 N N . TYR B 1 681 ? 8.305 -5 -28.891 1 53.59 681 TYR B N 1
ATOM 11584 C CA . TYR B 1 681 ? 8.586 -3.711 -28.266 1 53.59 681 TYR B CA 1
ATOM 11585 C C . TYR B 1 681 ? 9.391 -2.816 -29.203 1 53.59 681 TYR B C 1
ATOM 11587 O O . TYR B 1 681 ? 9.125 -1.616 -29.312 1 53.59 681 TYR B O 1
ATOM 11595 N N . ARG B 1 682 ? 10.281 -3.422 -29.906 1 51.75 682 ARG B N 1
ATOM 11596 C CA . ARG B 1 682 ? 11.062 -2.658 -30.859 1 51.75 682 ARG B CA 1
ATOM 11597 C C . ARG B 1 682 ? 10.188 -2.15 -32 1 51.75 682 ARG B C 1
ATOM 11599 O O . ARG B 1 682 ? 10.344 -1.014 -32.469 1 51.75 682 ARG B O 1
ATOM 11606 N N . LEU B 1 683 ? 9.367 -2.988 -32.281 1 54.38 683 LEU B N 1
ATOM 11607 C CA . LEU B 1 683 ? 8.438 -2.588 -33.344 1 54.38 683 LEU B CA 1
ATOM 11608 C C . LEU B 1 683 ? 7.5 -1.493 -32.844 1 54.38 683 LEU B C 1
ATOM 11610 O O . LEU B 1 683 ? 7.223 -0.535 -33.562 1 54.38 683 LEU B O 1
ATOM 11614 N N . PHE B 1 684 ? 7.082 -1.743 -31.656 1 54.12 684 PHE B N 1
ATOM 11615 C CA . PHE B 1 684 ? 6.195 -0.743 -31.062 1 54.12 684 PHE B CA 1
ATOM 11616 C C . PHE B 1 684 ? 6.926 0.581 -30.875 1 54.12 684 PHE B C 1
ATOM 11618 O O . PHE B 1 684 ? 6.383 1.646 -31.172 1 54.12 684 PHE B O 1
ATOM 11625 N N . ARG B 1 685 ? 7.996 0.549 -30.297 1 51 685 ARG B N 1
ATOM 11626 C CA . ARG B 1 685 ? 8.805 1.75 -30.125 1 51 685 ARG B CA 1
ATOM 11627 C C . ARG B 1 685 ? 9.078 2.42 -31.469 1 51 685 ARG B C 1
ATOM 11629 O O . ARG B 1 685 ? 9.055 3.646 -31.578 1 51 685 ARG B O 1
ATOM 11636 N N . ARG B 1 686 ? 9.445 1.604 -32.344 1 52.28 686 ARG B N 1
ATOM 11637 C CA . ARG B 1 686 ? 9.648 2.135 -33.688 1 52.28 686 ARG B CA 1
ATOM 11638 C C . ARG B 1 686 ? 8.375 2.775 -34.219 1 52.28 686 ARG B C 1
ATOM 11640 O O . ARG B 1 686 ? 8.43 3.812 -34.875 1 52.28 686 ARG B O 1
ATOM 11647 N N . TRP B 1 687 ? 7.391 2.18 -33.812 1 51.19 687 TRP B N 1
ATOM 11648 C CA . TRP B 1 687 ? 6.113 2.701 -34.281 1 51.19 687 TRP B CA 1
ATOM 11649 C C . TRP B 1 687 ? 5.754 3.998 -33.562 1 51.19 687 TRP B C 1
ATOM 11651 O O . TRP B 1 687 ? 5.23 4.93 -34.188 1 51.19 687 TRP B O 1
ATOM 11661 N N . CYS B 1 688 ? 5.855 4.004 -32.25 1 48.16 688 CYS B N 1
ATOM 11662 C CA . CYS B 1 688 ? 5.488 5.199 -31.5 1 48.16 688 CYS B CA 1
ATOM 11663 C C . CYS B 1 688 ? 6.598 6.246 -31.562 1 48.16 688 CYS B C 1
ATOM 11665 O O . CYS B 1 688 ? 6.465 7.332 -31 1 48.16 688 CYS B O 1
ATOM 11667 N N . HIS B 1 689 ? 7.375 6.324 -32.344 1 43.03 689 HIS B N 1
ATOM 11668 C CA . HIS B 1 689 ? 8.477 7.266 -32.531 1 43.03 689 HIS B CA 1
ATOM 11669 C C . HIS B 1 689 ? 9 7.766 -31.188 1 43.03 689 HIS B C 1
ATOM 11671 O O . HIS B 1 689 ? 9.227 8.969 -31.016 1 43.03 689 HIS B O 1
ATOM 11677 N N . LEU B 1 690 ? 8.828 7.184 -30.172 1 41.19 690 LEU B N 1
ATOM 11678 C CA . LEU B 1 690 ? 9.328 7.664 -28.891 1 41.19 690 LEU B CA 1
ATOM 11679 C C . LEU B 1 690 ? 10.844 7.777 -28.906 1 41.19 690 LEU B C 1
ATOM 11681 O O . LEU B 1 690 ? 11.539 6.863 -29.359 1 41.19 690 LEU B O 1
ATOM 11685 N N . PRO B 1 691 ? 11.281 9.117 -28.797 1 37.81 691 PRO B N 1
ATOM 11686 C CA . PRO B 1 691 ? 12.727 9.367 -28.859 1 37.81 691 PRO B CA 1
ATOM 11687 C C . PRO B 1 691 ? 13.508 8.539 -27.844 1 37.81 691 PRO B C 1
ATOM 11689 O O . PRO B 1 691 ? 12.969 8.148 -26.797 1 37.81 691 PRO B O 1
ATOM 11692 N N . GLU B 1 692 ? 14.445 7.906 -28.312 1 38.62 692 GLU B N 1
ATOM 11693 C CA . GLU B 1 692 ? 15.414 7.207 -27.469 1 38.62 692 GLU B CA 1
ATOM 11694 C C . GLU B 1 692 ? 16 8.141 -26.422 1 38.62 692 GLU B C 1
ATOM 11696 O O . GLU B 1 692 ? 16.75 9.062 -26.75 1 38.62 692 GLU B O 1
ATOM 11701 N N . THR B 1 693 ? 15.266 8.805 -25.562 1 35 693 THR B N 1
ATOM 11702 C CA . THR B 1 693 ? 15.828 9.742 -24.594 1 35 693 THR B CA 1
ATOM 11703 C C . THR B 1 693 ? 17 9.109 -23.844 1 35 693 THR B C 1
ATOM 11705 O O . THR B 1 693 ? 16.797 8.32 -22.922 1 35 693 THR B O 1
ATOM 11708 N N . PHE B 1 694 ? 17.984 8.523 -24.5 1 31.5 694 PHE B N 1
ATOM 11709 C CA . PHE B 1 694 ? 19.156 8.117 -23.734 1 31.5 694 PHE B CA 1
ATOM 11710 C C . PHE B 1 694 ? 19.844 9.328 -23.125 1 31.5 694 PHE B C 1
ATOM 11712 O O . PHE B 1 694 ? 20.234 10.25 -23.844 1 31.5 694 PHE B O 1
ATOM 11719 N N . ARG B 1 695 ? 19.578 9.773 -21.969 1 30.77 695 ARG B N 1
ATOM 11720 C CA . ARG B 1 695 ? 20.375 10.773 -21.266 1 30.77 695 ARG B CA 1
ATOM 11721 C C . ARG B 1 695 ? 21.859 10.5 -21.453 1 30.77 695 ARG B C 1
ATOM 11723 O O . ARG B 1 695 ? 22.344 9.414 -21.109 1 30.77 695 ARG B O 1
ATOM 11730 N N . ARG B 1 696 ? 22.609 11.258 -22.203 1 28.53 696 ARG B N 1
ATOM 11731 C CA . ARG B 1 696 ? 24.062 11.445 -22.312 1 28.53 696 ARG B CA 1
ATOM 11732 C C . ARG B 1 696 ? 24.688 11.578 -20.938 1 28.53 696 ARG B C 1
ATOM 11734 O O . ARG B 1 696 ? 24.406 12.516 -20.203 1 28.53 696 ARG B O 1
ATOM 11741 N N . LEU B 1 697 ? 25.031 10.492 -20.25 1 28.86 697 LEU B N 1
ATOM 11742 C CA . LEU B 1 697 ? 25.891 10.625 -19.094 1 28.86 697 LEU B CA 1
ATOM 11743 C C . LEU B 1 697 ? 27.031 11.594 -19.359 1 28.86 697 LEU B C 1
ATOM 11745 O O . LEU B 1 697 ? 27.594 11.609 -20.453 1 28.86 697 LEU B O 1
ATOM 11749 N N . TYR B 1 698 ? 27.141 12.609 -18.703 1 27.41 698 TYR B N 1
ATOM 11750 C CA . TYR B 1 698 ? 28.156 13.664 -18.672 1 27.41 698 TYR B CA 1
ATOM 11751 C C . TYR B 1 698 ? 29.562 13.078 -18.641 1 27.41 698 TYR B C 1
ATOM 11753 O O . TYR B 1 698 ? 29.844 12.188 -17.844 1 27.41 698 TYR B O 1
ATOM 11761 N N . LYS B 1 699 ? 30.562 13.242 -19.625 1 31.91 699 LYS B N 1
ATOM 11762 C CA . LYS B 1 699 ? 31.938 12.984 -20.016 1 31.91 699 LYS B CA 1
ATOM 11763 C C . LYS B 1 699 ? 32.906 13.453 -18.953 1 31.91 699 LYS B C 1
ATOM 11765 O O . LYS B 1 699 ? 34.125 13.273 -19.078 1 31.91 699 LYS B O 1
ATOM 11770 N N . GLY B 1 700 ? 32.625 14.328 -18.047 1 30.45 700 GLY B N 1
ATOM 11771 C CA . GLY B 1 700 ? 33.812 14.953 -17.5 1 30.45 700 GLY B CA 1
ATOM 11772 C C . GLY B 1 700 ? 34.719 13.992 -16.75 1 30.45 700 GLY B C 1
ATOM 11773 O O . GLY B 1 700 ? 35.781 13.609 -17.234 1 30.45 700 GLY B O 1
ATOM 11774 N N . SER B 1 701 ? 34.656 14.016 -15.312 1 35.78 701 SER B N 1
ATOM 11775 C CA . SER B 1 701 ? 35.688 13.594 -14.375 1 35.78 701 SER B CA 1
ATOM 11776 C C . SER B 1 701 ? 35.781 12.07 -14.336 1 35.78 701 SER B C 1
ATOM 11778 O O . SER B 1 701 ? 36.656 11.523 -13.625 1 35.78 701 SER B O 1
ATOM 11780 N N . VAL B 1 702 ? 34.938 11.344 -14.914 1 40.69 702 VAL B N 1
ATOM 11781 C CA . VAL B 1 702 ? 34.75 9.891 -14.891 1 40.69 702 VAL B CA 1
ATOM 11782 C C . VAL B 1 702 ? 35.75 9.219 -15.828 1 40.69 702 VAL B C 1
ATOM 11784 O O . VAL B 1 702 ? 35.781 7.996 -15.945 1 40.69 702 VAL B O 1
ATOM 11787 N N . GLU B 1 703 ? 36.531 9.93 -16.422 1 45.34 703 GLU B N 1
ATOM 11788 C CA . GLU B 1 703 ? 37.406 9.391 -17.469 1 45.34 703 GLU B CA 1
ATOM 11789 C C . GLU B 1 703 ? 38.531 8.547 -16.875 1 45.34 703 GLU B C 1
ATOM 11791 O O . GLU B 1 703 ? 38.844 7.477 -17.391 1 45.34 703 GLU B O 1
ATOM 11796 N N . ASP B 1 704 ? 39.156 9.062 -15.844 1 47.31 704 ASP B N 1
ATOM 11797 C CA . ASP B 1 704 ? 40.344 8.367 -15.406 1 47.31 704 ASP B CA 1
ATOM 11798 C C . ASP B 1 704 ? 40 7.047 -14.727 1 47.31 704 ASP B C 1
ATOM 11800 O O . ASP B 1 704 ? 40.688 6.035 -14.93 1 47.31 704 ASP B O 1
ATOM 11804 N N . GLU B 1 705 ? 38.938 7.055 -13.969 1 49.56 705 GLU B N 1
ATOM 11805 C CA . GLU B 1 705 ? 38.562 5.812 -13.297 1 49.56 705 GLU B CA 1
ATOM 11806 C C . GLU B 1 705 ? 38 4.801 -14.297 1 49.56 705 GLU B C 1
ATOM 11808 O O . GLU B 1 705 ? 38.25 3.602 -14.18 1 49.56 705 GLU B O 1
ATOM 11813 N N . VAL B 1 706 ? 37.375 5.27 -15.203 1 56 706 VAL B N 1
ATOM 11814 C CA . VAL B 1 706 ? 36.844 4.418 -16.266 1 56 706 VAL B CA 1
ATOM 11815 C C . VAL B 1 706 ? 37.969 3.82 -17.078 1 56 706 VAL B C 1
ATOM 11817 O O . VAL B 1 706 ? 37.938 2.633 -17.406 1 56 706 VAL B O 1
ATOM 11820 N N . THR B 1 707 ? 38.906 4.699 -17.234 1 57.03 707 THR B N 1
ATOM 11821 C CA . THR B 1 707 ? 40.062 4.203 -18 1 57.03 707 THR B CA 1
ATOM 11822 C C . THR B 1 707 ? 40.812 3.15 -17.219 1 57.03 707 THR B C 1
ATOM 11824 O O . THR B 1 707 ? 41.281 2.152 -17.781 1 57.03 707 THR B O 1
ATOM 11827 N N . LEU B 1 708 ? 40.875 3.367 -15.953 1 59 708 LEU B N 1
ATOM 11828 C CA . LEU B 1 708 ? 41.594 2.4 -15.125 1 59 708 LEU B CA 1
ATOM 11829 C C . LEU B 1 708 ? 40.812 1.095 -15.023 1 59 708 LEU B C 1
ATOM 11831 O O . LEU B 1 708 ? 41.375 0.01 -15.109 1 59 708 LEU B O 1
ATOM 11835 N N . ASN B 1 709 ? 39.594 1.157 -14.914 1 63.09 709 ASN B N 1
ATOM 11836 C CA . ASN B 1 709 ? 38.75 -0.029 -14.844 1 63.09 709 ASN B CA 1
ATOM 11837 C C . ASN B 1 709 ? 38.688 -0.76 -16.188 1 63.09 709 ASN B C 1
ATOM 11839 O O . ASN B 1 709 ? 38.688 -1.992 -16.219 1 63.09 709 ASN B O 1
ATOM 11843 N N . CYS B 1 710 ? 38.719 0.011 -17.094 1 65.25 710 CYS B N 1
ATOM 11844 C CA . CYS B 1 710 ? 38.75 -0.572 -18.438 1 65.25 710 CYS B CA 1
ATOM 11845 C C . CYS B 1 710 ? 40.094 -1.293 -18.656 1 65.25 710 CYS B C 1
ATOM 11847 O O . CYS B 1 710 ? 40.094 -2.406 -19.188 1 65.25 710 CYS B O 1
ATOM 11849 N N . GLN B 1 711 ? 41.125 -0.604 -18.219 1 63.09 711 GLN B N 1
ATOM 11850 C CA . GLN B 1 711 ? 42.438 -1.229 -18.375 1 63.09 711 GLN B CA 1
ATOM 11851 C C . GLN B 1 711 ? 42.562 -2.498 -17.531 1 63.09 711 GLN B C 1
ATOM 11853 O O . GLN B 1 711 ? 43.062 -3.514 -18 1 63.09 711 GLN B O 1
ATOM 11858 N N . ASN B 1 712 ? 42.031 -2.5 -16.406 1 66.5 712 ASN B N 1
ATOM 11859 C CA . ASN B 1 712 ? 42.031 -3.67 -15.531 1 66.5 712 ASN B CA 1
ATOM 11860 C C . ASN B 1 712 ? 41.188 -4.801 -16.109 1 66.5 712 ASN B C 1
ATOM 11862 O O . ASN B 1 712 ? 41.594 -5.969 -16.047 1 66.5 712 ASN B O 1
ATOM 11866 N N . PHE B 1 713 ? 40.156 -4.41 -16.641 1 73.12 713 PHE B N 1
ATOM 11867 C CA . PHE B 1 713 ? 39.281 -5.41 -17.25 1 73.12 713 PHE B CA 1
ATOM 11868 C C . PHE B 1 713 ? 39.938 -6.008 -18.5 1 73.12 713 PHE B C 1
ATOM 11870 O O . PHE B 1 713 ? 39.906 -7.223 -18.688 1 73.12 713 PHE B O 1
ATOM 11877 N N . LEU B 1 714 ? 40.531 -5.148 -19.25 1 68.19 714 LEU B N 1
ATOM 11878 C CA . LEU B 1 714 ? 41.156 -5.602 -20.469 1 68.19 714 LEU B CA 1
ATOM 11879 C C . LEU B 1 714 ? 42.344 -6.5 -20.172 1 68.19 714 LEU B C 1
ATOM 11881 O O . LEU B 1 714 ? 42.594 -7.496 -20.859 1 68.19 714 LEU B O 1
ATOM 11885 N N . GLU B 1 715 ? 43 -6.172 -19.094 1 66 715 GLU B N 1
ATOM 11886 C CA . GLU B 1 715 ? 44.219 -6.93 -18.766 1 66 715 GLU B CA 1
ATOM 11887 C C . GLU B 1 715 ? 43.875 -8.242 -18.062 1 66 715 GLU B C 1
ATOM 11889 O O . GLU B 1 715 ? 44.469 -9.273 -18.328 1 66 715 GLU B O 1
ATOM 11894 N N . ARG B 1 716 ? 42.844 -8.156 -17.281 1 68.12 716 ARG B N 1
ATOM 11895 C CA . ARG B 1 716 ? 42.625 -9.312 -16.422 1 68.12 716 ARG B CA 1
ATOM 11896 C C . ARG B 1 716 ? 41.531 -10.203 -16.953 1 68.12 716 ARG B C 1
ATOM 11898 O O . ARG B 1 716 ? 41.562 -11.422 -16.781 1 68.12 716 ARG B O 1
ATOM 11905 N N . TYR B 1 717 ? 40.594 -9.609 -17.562 1 69.69 717 TYR B N 1
ATOM 11906 C CA . TYR B 1 717 ? 39.406 -10.406 -17.781 1 69.69 717 TYR B CA 1
ATOM 11907 C C . TYR B 1 717 ? 39.062 -10.453 -19.266 1 69.69 717 TYR B C 1
ATOM 11909 O O . TYR B 1 717 ? 38.188 -11.234 -19.688 1 69.69 717 TYR B O 1
ATOM 11917 N N . SER B 1 718 ? 39.75 -9.672 -20.047 1 71.38 718 SER B N 1
ATOM 11918 C CA . SER B 1 718 ? 39.344 -9.531 -21.438 1 71.38 718 SER B CA 1
ATOM 11919 C C . SER B 1 718 ? 39.469 -10.852 -22.188 1 71.38 718 SER B C 1
ATOM 11921 O O . SER B 1 718 ? 38.594 -11.219 -22.969 1 71.38 718 SER B O 1
ATOM 11923 N N . ARG B 1 719 ? 40.562 -11.445 -21.938 1 68.38 719 ARG B N 1
ATOM 11924 C CA . ARG B 1 719 ? 40.781 -12.695 -22.656 1 68.38 719 ARG B CA 1
ATOM 11925 C C . ARG B 1 719 ? 39.75 -13.758 -22.234 1 68.38 719 ARG B C 1
ATOM 11927 O O . ARG B 1 719 ? 39.219 -14.469 -23.078 1 68.38 719 ARG B O 1
ATOM 11934 N N . MET B 1 720 ? 39.531 -13.805 -20.984 1 71.38 720 MET B N 1
ATOM 11935 C CA . MET B 1 720 ? 38.562 -14.773 -20.469 1 71.38 720 MET B CA 1
ATOM 11936 C C . MET B 1 720 ? 37.156 -14.422 -20.906 1 71.38 720 MET B C 1
ATOM 11938 O O . MET B 1 720 ? 36.375 -15.312 -21.281 1 71.38 720 MET B O 1
ATOM 11942 N N . CYS B 1 721 ? 36.875 -13.203 -20.891 1 75.38 721 CYS B N 1
ATOM 11943 C CA . CYS B 1 721 ? 35.531 -12.727 -21.266 1 75.38 721 CYS B CA 1
ATOM 11944 C C . CYS B 1 721 ? 35.312 -12.93 -22.766 1 75.38 721 CYS B C 1
ATOM 11946 O O . CYS B 1 721 ? 34.25 -13.438 -23.156 1 75.38 721 CYS B O 1
ATOM 11948 N N . ARG B 1 722 ? 36.312 -12.609 -23.516 1 73.5 722 ARG B N 1
ATOM 11949 C CA . ARG B 1 722 ? 36.219 -12.742 -24.969 1 73.5 722 ARG B CA 1
ATOM 11950 C C . ARG B 1 722 ? 36.031 -14.203 -25.375 1 73.5 722 ARG B C 1
ATOM 11952 O O . ARG B 1 722 ? 35.25 -14.5 -26.266 1 73.5 722 ARG B O 1
ATOM 11959 N N . ALA B 1 723 ? 36.719 -14.969 -24.703 1 71.56 723 ALA B N 1
ATOM 11960 C CA . ALA B 1 723 ? 36.656 -16.391 -25 1 71.56 723 ALA B CA 1
ATOM 11961 C C . ALA B 1 723 ? 35.281 -16.969 -24.609 1 71.56 723 ALA B C 1
ATOM 11963 O O . ALA B 1 723 ? 34.812 -17.922 -25.234 1 71.56 723 ALA B O 1
ATOM 11964 N N . SER B 1 724 ? 34.688 -16.281 -23.672 1 72.19 724 SER B N 1
ATOM 11965 C CA . SER B 1 724 ? 33.469 -16.828 -23.125 1 72.19 724 SER B CA 1
ATOM 11966 C C . SER B 1 724 ? 32.25 -16.281 -23.875 1 72.19 724 SER B C 1
ATOM 11968 O O . SER B 1 724 ? 31.266 -17 -24.094 1 72.19 724 SER B O 1
ATOM 11970 N N . ILE B 1 725 ? 32.344 -14.984 -24.297 1 75.62 725 ILE B N 1
ATOM 11971 C CA . ILE B 1 725 ? 31.094 -14.375 -24.719 1 75.62 725 ILE B CA 1
ATOM 11972 C C . ILE B 1 725 ? 31.188 -14 -26.203 1 75.62 725 ILE B C 1
ATOM 11974 O O . ILE B 1 725 ? 30.156 -13.898 -26.875 1 75.62 725 ILE B O 1
ATOM 11978 N N . ALA B 1 726 ? 32.344 -13.844 -26.766 1 71.25 726 ALA B N 1
ATOM 11979 C CA . ALA B 1 726 ? 32.5 -13.344 -28.141 1 71.25 726 ALA B CA 1
ATOM 11980 C C . ALA B 1 726 ? 32.281 -14.453 -29.156 1 71.25 726 ALA B C 1
ATOM 11982 O O . ALA B 1 726 ? 32.719 -15.586 -28.953 1 71.25 726 ALA B O 1
ATOM 11983 N N . ASP B 1 727 ? 31.578 -14.062 -30.203 1 67.06 727 ASP B N 1
ATOM 11984 C CA . ASP B 1 727 ? 31.359 -15.008 -31.297 1 67.06 727 ASP B CA 1
ATOM 11985 C C . ASP B 1 727 ? 32.594 -15.102 -32.188 1 67.06 727 ASP B C 1
ATOM 11987 O O . ASP B 1 727 ? 33.594 -14.414 -31.953 1 67.06 727 ASP B O 1
ATOM 11991 N N . SER B 1 728 ? 32.531 -15.945 -33.344 1 64.81 728 SER B N 1
ATOM 11992 C CA . SER B 1 728 ? 33.625 -16.172 -34.25 1 64.81 728 SER B CA 1
ATOM 11993 C C . SER B 1 728 ? 34.094 -14.883 -34.906 1 64.81 728 SER B C 1
ATOM 11995 O O . SER B 1 728 ? 35.25 -14.758 -35.312 1 64.81 728 SER B O 1
ATOM 11997 N N . THR B 1 729 ? 33.312 -13.805 -34.938 1 65.31 729 THR B N 1
ATOM 11998 C CA . THR B 1 729 ? 33.656 -12.531 -35.562 1 65.31 729 THR B CA 1
ATOM 11999 C C . THR B 1 729 ? 34.156 -11.539 -34.5 1 65.31 729 THR B C 1
ATOM 12001 O O . THR B 1 729 ? 34.531 -10.414 -34.844 1 65.31 729 THR B O 1
ATOM 12004 N N . GLY B 1 730 ? 34.156 -12.07 -33.312 1 67.88 730 GLY B N 1
ATOM 12005 C CA . GLY B 1 730 ? 34.625 -11.227 -32.219 1 67.88 730 GLY B CA 1
ATOM 12006 C C . GLY B 1 730 ? 33.562 -10.336 -31.656 1 67.88 730 GLY B C 1
ATOM 12007 O O . GLY B 1 730 ? 33.844 -9.477 -30.812 1 67.88 730 GLY B O 1
ATOM 12008 N N . LYS B 1 731 ? 32.406 -10.523 -32.062 1 77.19 731 LYS B N 1
ATOM 12009 C CA . LYS B 1 731 ? 31.281 -9.711 -31.609 1 77.19 731 LYS B CA 1
ATOM 12010 C C . LYS B 1 731 ? 30.578 -10.375 -30.438 1 77.19 731 LYS B C 1
ATOM 12012 O O . LYS B 1 731 ? 30.562 -11.609 -30.328 1 77.19 731 LYS B O 1
ATOM 12017 N N . PHE B 1 732 ? 30.188 -9.586 -29.5 1 78.5 732 PHE B N 1
ATOM 12018 C CA . PHE B 1 732 ? 29.406 -10.102 -28.375 1 78.5 732 PHE B CA 1
ATOM 12019 C C . PHE B 1 732 ? 28.203 -9.211 -28.094 1 78.5 732 PHE B C 1
ATOM 12021 O O . PHE B 1 732 ? 28.219 -8.023 -28.422 1 78.5 732 PHE B O 1
ATOM 12028 N N . GLN B 1 733 ? 27.219 -9.68 -27.656 1 75.94 733 GLN B N 1
ATOM 12029 C CA . GLN B 1 733 ? 26.031 -8.922 -27.281 1 75.94 733 GLN B CA 1
ATOM 12030 C C . GLN B 1 733 ? 26.203 -8.273 -25.906 1 75.94 733 GLN B C 1
ATOM 12032 O O . GLN B 1 733 ? 26.812 -8.867 -25.016 1 75.94 733 GLN B O 1
ATOM 12037 N N . GLY B 1 734 ? 25.719 -7.172 -25.75 1 77.5 734 GLY B N 1
ATOM 12038 C CA . GLY B 1 734 ? 25.859 -6.445 -24.5 1 77.5 734 GLY B CA 1
ATOM 12039 C C . GLY B 1 734 ? 25.312 -7.211 -23.297 1 77.5 734 GLY B C 1
ATOM 12040 O O . GLY B 1 734 ? 25.938 -7.223 -22.234 1 77.5 734 GLY B O 1
ATOM 12041 N N . ALA B 1 735 ? 24.312 -7.852 -23.531 1 74.44 735 ALA B N 1
ATOM 12042 C CA . ALA B 1 735 ? 23.719 -8.633 -22.453 1 74.44 735 ALA B CA 1
ATOM 12043 C C . ALA B 1 735 ? 24.656 -9.758 -22.016 1 74.44 735 ALA B C 1
ATOM 12045 O O . ALA B 1 735 ? 24.719 -10.094 -20.828 1 74.44 735 ALA B O 1
ATOM 12046 N N . ASP B 1 736 ? 25.406 -10.312 -22.969 1 74.94 736 ASP B N 1
ATOM 12047 C CA . ASP B 1 736 ? 26.359 -11.367 -22.672 1 74.94 736 ASP B CA 1
ATOM 12048 C C . ASP B 1 736 ? 27.484 -10.859 -21.766 1 74.94 736 ASP B C 1
ATOM 12050 O O . ASP B 1 736 ? 27.938 -11.57 -20.859 1 74.94 736 ASP B O 1
ATOM 12054 N N . LEU B 1 737 ? 27.734 -9.727 -21.969 1 79.81 737 LEU B N 1
ATOM 12055 C CA . LEU B 1 737 ? 28.766 -9.109 -21.141 1 79.81 737 LEU B CA 1
ATOM 12056 C C . LEU B 1 737 ? 28.25 -8.898 -19.719 1 79.81 737 LEU B C 1
ATOM 12058 O O . LEU B 1 737 ? 28.953 -9.242 -18.75 1 79.81 737 LEU B O 1
ATOM 12062 N N . VAL B 1 738 ? 27.125 -8.461 -19.641 1 78.56 738 VAL B N 1
ATOM 12063 C CA . VAL B 1 738 ? 26.547 -8.18 -18.328 1 78.56 738 VAL B CA 1
ATOM 12064 C C . VAL B 1 738 ? 26.359 -9.484 -17.547 1 78.56 738 VAL B C 1
ATOM 12066 O O . VAL B 1 738 ? 26.688 -9.562 -16.375 1 78.56 738 VAL B O 1
ATOM 12069 N N . ASN B 1 739 ? 25.906 -10.43 -18.234 1 72.88 739 ASN B N 1
ATOM 12070 C CA . ASN B 1 739 ? 25.719 -11.75 -17.625 1 72.88 739 ASN B CA 1
ATOM 12071 C C . ASN B 1 739 ? 27.062 -12.359 -17.219 1 72.88 739 ASN B C 1
ATOM 12073 O O . ASN B 1 739 ? 27.172 -12.945 -16.141 1 72.88 739 ASN B O 1
ATOM 12077 N N . TRP B 1 740 ? 28.016 -12.258 -18.094 1 75.69 740 TRP B N 1
ATOM 12078 C CA . TRP B 1 740 ? 29.359 -12.781 -17.797 1 75.69 740 TRP B CA 1
ATOM 12079 C C . TRP B 1 740 ? 29.953 -12.078 -16.594 1 75.69 740 TRP B C 1
ATOM 12081 O O . TRP B 1 740 ? 30.547 -12.727 -15.719 1 75.69 740 TRP B O 1
ATOM 12091 N N . LEU B 1 741 ? 29.688 -10.922 -16.484 1 77.31 741 LEU B N 1
ATOM 12092 C CA . LEU B 1 741 ? 30.203 -10.125 -15.367 1 77.31 741 LEU B CA 1
ATOM 12093 C C . LEU B 1 741 ? 29.578 -10.586 -14.047 1 77.31 741 LEU B C 1
ATOM 12095 O O . LEU B 1 741 ? 30.234 -10.586 -13.008 1 77.31 741 LEU B O 1
ATOM 12099 N N . GLN B 1 742 ? 28.422 -10.969 -14.141 1 69.06 742 GLN B N 1
ATOM 12100 C CA . GLN B 1 742 ? 27.734 -11.469 -12.961 1 69.06 742 GLN B CA 1
ATOM 12101 C C . GLN B 1 742 ? 28.141 -12.898 -12.641 1 69.06 742 GLN B C 1
ATOM 12103 O O . GLN B 1 742 ? 28.359 -13.242 -11.477 1 69.06 742 GLN B O 1
ATOM 12108 N N . GLU B 1 743 ? 28.234 -13.672 -13.641 1 66.19 743 GLU B N 1
ATOM 12109 C CA . GLU B 1 743 ? 28.594 -15.078 -13.492 1 66.19 743 GLU B CA 1
ATOM 12110 C C . GLU B 1 743 ? 30 -15.227 -12.922 1 66.19 743 GLU B C 1
ATOM 12112 O O . GLU B 1 743 ? 30.266 -16.141 -12.133 1 66.19 743 GLU B O 1
ATOM 12117 N N . GLU B 1 744 ? 30.875 -14.336 -13.336 1 64.75 744 GLU B N 1
ATOM 12118 C CA . GLU B 1 744 ? 32.25 -14.383 -12.859 1 64.75 744 GLU B CA 1
ATOM 12119 C C . GLU B 1 744 ? 32.375 -13.742 -11.477 1 64.75 744 GLU B C 1
ATOM 12121 O O . GLU B 1 744 ? 33.469 -13.734 -10.891 1 64.75 744 GLU B O 1
ATOM 12126 N N . GLY B 1 745 ? 31.094 -13.312 -10.984 1 64.31 745 GLY B N 1
ATOM 12127 C CA . GLY B 1 745 ? 31.031 -12.812 -9.617 1 64.31 745 GLY B CA 1
ATOM 12128 C C . GLY B 1 745 ? 31.594 -11.406 -9.477 1 64.31 745 GLY B C 1
ATOM 12129 O O . GLY B 1 745 ? 31.906 -10.969 -8.375 1 64.31 745 GLY B O 1
ATOM 12130 N N . LEU B 1 746 ? 31.875 -10.695 -10.523 1 67.62 746 LEU B N 1
ATOM 12131 C CA . LEU B 1 746 ? 32.438 -9.359 -10.461 1 67.62 746 LEU B CA 1
ATOM 12132 C C . LEU B 1 746 ? 31.422 -8.344 -9.977 1 67.62 746 LEU B C 1
ATOM 12134 O O . LEU B 1 746 ? 31.781 -7.375 -9.297 1 67.62 746 LEU B O 1
ATOM 12138 N N . PHE B 1 747 ? 30.203 -8.695 -10.383 1 68.12 747 PHE B N 1
ATOM 12139 C CA . PHE B 1 747 ? 29.125 -7.828 -9.938 1 68.12 747 PHE B CA 1
ATOM 12140 C C . PHE B 1 747 ? 27.938 -8.656 -9.461 1 68.12 747 PHE B C 1
ATOM 12142 O O . PHE B 1 747 ? 27.594 -9.664 -10.078 1 68.12 747 PHE B O 1
ATOM 12149 N N . GLU B 1 748 ? 27.453 -8.234 -8.375 1 59.94 748 GLU B N 1
ATOM 12150 C CA . GLU B 1 748 ? 26.359 -9 -7.797 1 59.94 748 GLU B CA 1
ATOM 12151 C C . GLU B 1 748 ? 25.031 -8.633 -8.453 1 59.94 748 GLU B C 1
ATOM 12153 O O . GLU B 1 748 ? 24.141 -9.477 -8.594 1 59.94 748 GLU B O 1
ATOM 12158 N N . ASP B 1 749 ? 24.906 -7.43 -8.844 1 59.75 749 ASP B N 1
ATOM 12159 C CA . ASP B 1 749 ? 23.641 -6.973 -9.406 1 59.75 749 ASP B CA 1
ATOM 12160 C C . ASP B 1 749 ? 23.797 -6.543 -10.859 1 59.75 749 ASP B C 1
ATOM 12162 O O . ASP B 1 749 ? 24.859 -6.062 -11.258 1 59.75 749 ASP B O 1
ATOM 12166 N N . ALA B 1 750 ? 22.828 -6.832 -11.68 1 64.25 750 ALA B N 1
ATOM 12167 C CA . ALA B 1 750 ? 22.844 -6.547 -13.109 1 64.25 750 ALA B CA 1
ATOM 12168 C C . ALA B 1 750 ? 23 -5.051 -13.367 1 64.25 750 ALA B C 1
ATOM 12170 O O . ALA B 1 750 ? 23.672 -4.641 -14.32 1 64.25 750 ALA B O 1
ATOM 12171 N N . GLY B 1 751 ? 22.453 -4.352 -12.578 1 63.16 751 GLY B N 1
ATOM 12172 C CA . GLY B 1 751 ? 22.578 -2.912 -12.758 1 63.16 751 GLY B CA 1
ATOM 12173 C C . GLY B 1 751 ? 24 -2.412 -12.648 1 63.16 751 GLY B C 1
ATOM 12174 O O . GLY B 1 751 ? 24.453 -1.638 -13.484 1 63.16 751 GLY B O 1
ATOM 12175 N N . SER B 1 752 ? 24.562 -2.957 -11.703 1 66.31 752 SER B N 1
ATOM 12176 C CA . SER B 1 752 ? 25.969 -2.588 -11.547 1 66.31 752 SER B CA 1
ATOM 12177 C C . SER B 1 752 ? 26.812 -3.131 -12.695 1 66.31 752 SER B C 1
ATOM 12179 O O . SER B 1 752 ? 27.734 -2.461 -13.164 1 66.31 752 SER B O 1
ATOM 12181 N N . ALA B 1 753 ? 26.469 -4.223 -13.117 1 74.31 753 ALA B N 1
ATOM 12182 C CA . ALA B 1 753 ? 27.172 -4.816 -14.25 1 74.31 753 ALA B CA 1
ATOM 12183 C C . ALA B 1 753 ? 26.953 -4.008 -15.523 1 74.31 753 ALA B C 1
ATOM 12185 O O . ALA B 1 753 ? 27.875 -3.793 -16.312 1 74.31 753 ALA B O 1
ATOM 12186 N N . GLU B 1 754 ? 25.875 -3.576 -15.586 1 72.94 754 GLU B N 1
ATOM 12187 C CA . GLU B 1 754 ? 25.547 -2.775 -16.766 1 72.94 754 GLU B CA 1
ATOM 12188 C C . GLU B 1 754 ? 26.25 -1.422 -16.719 1 72.94 754 GLU B C 1
ATOM 12190 O O . GLU B 1 754 ? 26.719 -0.931 -17.75 1 72.94 754 GLU B O 1
ATOM 12195 N N . ARG B 1 755 ? 26.281 -0.862 -15.633 1 70.44 755 ARG B N 1
ATOM 12196 C CA . ARG B 1 755 ? 27.031 0.384 -15.492 1 70.44 755 ARG B CA 1
ATOM 12197 C C . ARG B 1 755 ? 28.516 0.179 -15.82 1 70.44 755 ARG B C 1
ATOM 12199 O O . ARG B 1 755 ? 29.141 1.039 -16.438 1 70.44 755 ARG B O 1
ATOM 12206 N N . PHE B 1 756 ? 28.922 -0.967 -15.422 1 74.06 756 PHE B N 1
ATOM 12207 C CA . PHE B 1 756 ? 30.312 -1.306 -15.734 1 74.06 756 PHE B CA 1
ATOM 12208 C C . PHE B 1 756 ? 30.484 -1.522 -17.234 1 74.06 756 PHE B C 1
ATOM 12210 O O . PHE B 1 756 ? 31.469 -1.067 -17.812 1 74.06 756 PHE B O 1
ATOM 12217 N N . ALA B 1 757 ? 29.562 -2.113 -17.766 1 76.06 757 ALA B N 1
ATOM 12218 C CA . ALA B 1 757 ? 29.625 -2.332 -19.219 1 76.06 757 ALA B CA 1
ATOM 12219 C C . ALA B 1 757 ? 29.547 -1.011 -19.969 1 76.06 757 ALA B C 1
ATOM 12221 O O . ALA B 1 757 ? 30.234 -0.824 -20.984 1 76.06 757 ALA B O 1
ATOM 12222 N N . ASP B 1 758 ? 28.859 -0.201 -19.453 1 70 758 ASP B N 1
ATOM 12223 C CA . ASP B 1 758 ? 28.781 1.144 -20.016 1 70 758 ASP B CA 1
ATOM 12224 C C . ASP B 1 758 ? 30.125 1.872 -19.891 1 70 758 ASP B C 1
ATOM 12226 O O . ASP B 1 758 ? 30.547 2.582 -20.797 1 70 758 ASP B O 1
ATOM 12230 N N . ALA B 1 759 ? 30.688 1.658 -18.797 1 71.75 759 ALA B N 1
ATOM 12231 C CA . ALA B 1 759 ? 32.031 2.234 -18.578 1 71.75 759 ALA B CA 1
ATOM 12232 C C . ALA B 1 759 ? 33.031 1.639 -19.547 1 71.75 759 ALA B C 1
ATOM 12234 O O . ALA B 1 759 ? 33.938 2.344 -20.031 1 71.75 759 ALA B O 1
ATOM 12235 N N . LEU B 1 760 ? 32.938 0.398 -19.844 1 76.25 760 LEU B N 1
ATOM 12236 C CA . LEU B 1 760 ? 33.812 -0.259 -20.797 1 76.25 760 LEU B CA 1
ATOM 12237 C C . LEU B 1 760 ? 33.625 0.3 -22.203 1 76.25 760 LEU B C 1
ATOM 12239 O O . LEU B 1 760 ? 34.562 0.441 -22.953 1 76.25 760 LEU B O 1
ATOM 12243 N N . LEU B 1 761 ? 32.469 0.661 -22.422 1 74.25 761 LEU B N 1
ATOM 12244 C CA . LEU B 1 761 ? 32.125 1.222 -23.719 1 74.25 761 LEU B CA 1
ATOM 12245 C C . LEU B 1 761 ? 32.656 2.652 -23.844 1 74.25 761 LEU B C 1
ATOM 12247 O O . LEU B 1 761 ? 33.219 3.021 -24.875 1 74.25 761 LEU B O 1
ATOM 12251 N N . LEU B 1 762 ? 32.5 3.275 -22.797 1 69.06 762 LEU B N 1
ATOM 12252 C CA . LEU B 1 762 ? 32.969 4.66 -22.766 1 69.06 762 LEU B CA 1
ATOM 12253 C C . LEU B 1 762 ? 34.469 4.727 -22.781 1 69.06 762 LEU B C 1
ATOM 12255 O O . LEU B 1 762 ? 35.062 5.633 -23.375 1 69.06 762 LEU B O 1
ATOM 12259 N N . GLY B 1 763 ? 35.031 3.764 -22.062 1 66.62 763 GLY B N 1
ATOM 12260 C CA . GLY B 1 763 ? 36.5 3.703 -22.016 1 66.62 763 GLY B CA 1
ATOM 12261 C C . GLY B 1 763 ? 37.125 3.113 -23.266 1 66.62 763 GLY B C 1
ATOM 12262 O O . GLY B 1 763 ? 38.344 3.072 -23.391 1 66.62 763 GLY B O 1
ATOM 12263 N N . GLY B 1 764 ? 36.25 2.658 -24.109 1 68.62 764 GLY B N 1
ATOM 12264 C CA . GLY B 1 764 ? 36.688 2.146 -25.391 1 68.62 764 GLY B CA 1
ATOM 12265 C C . GLY B 1 764 ? 37.156 0.705 -25.328 1 68.62 764 GLY B C 1
ATOM 12266 O O . GLY B 1 764 ? 37.875 0.24 -26.219 1 68.62 764 GLY B O 1
ATOM 12267 N N . ALA B 1 765 ? 37 0.067 -24.297 1 73.62 765 ALA B N 1
ATOM 12268 C CA . ALA B 1 765 ? 37.375 -1.336 -24.188 1 73.62 765 ALA B CA 1
ATOM 12269 C C . ALA B 1 765 ? 36.5 -2.219 -25.062 1 73.62 765 ALA B C 1
ATOM 12271 O O . ALA B 1 765 ? 36.906 -3.283 -25.516 1 73.62 765 ALA B O 1
ATOM 12272 N N . ILE B 1 766 ? 35.25 -1.659 -25.203 1 76 766 ILE B N 1
ATOM 12273 C CA . ILE B 1 766 ? 34.344 -2.344 -26.094 1 76 766 ILE B CA 1
ATOM 12274 C C . ILE B 1 766 ? 33.719 -1.338 -27.062 1 76 766 ILE B C 1
ATOM 12276 O O . ILE B 1 766 ? 33.625 -0.149 -26.75 1 76 766 ILE B O 1
ATOM 12280 N N . LYS B 1 767 ? 33.594 -1.684 -28.234 1 74.25 767 LYS B N 1
ATOM 12281 C CA . LYS B 1 767 ? 33 -0.832 -29.25 1 74.25 767 LYS B CA 1
ATOM 12282 C C . LYS B 1 767 ? 31.75 -1.478 -29.844 1 74.25 767 LYS B C 1
ATOM 12284 O O . LYS B 1 767 ? 31.672 -2.703 -29.969 1 74.25 767 LYS B O 1
ATOM 12289 N N . LYS B 1 768 ? 30.859 -0.727 -30.031 1 73.19 768 LYS B N 1
ATOM 12290 C CA . LYS B 1 768 ? 29.641 -1.213 -30.688 1 73.19 768 LYS B CA 1
ATOM 12291 C C . LYS B 1 768 ? 29.938 -1.69 -32.094 1 73.19 768 LYS B C 1
ATOM 12293 O O . LYS B 1 768 ? 30.656 -1.027 -32.844 1 73.19 768 LYS B O 1
ATOM 12298 N N . ALA B 1 769 ? 29.531 -2.928 -32.469 1 71 769 ALA B N 1
ATOM 12299 C CA . ALA B 1 769 ? 29.844 -3.521 -33.781 1 71 769 ALA B CA 1
ATOM 12300 C C . ALA B 1 769 ? 29.172 -2.734 -34.906 1 71 769 ALA B C 1
ATOM 12302 O O . ALA B 1 769 ? 29.75 -2.59 -36 1 71 769 ALA B O 1
ATOM 12303 N N . GLU B 1 770 ? 27.938 -2.311 -34.781 1 62.44 770 GLU B N 1
ATOM 12304 C CA . GLU B 1 770 ? 27.234 -1.498 -35.781 1 62.44 770 GLU B CA 1
ATOM 12305 C C . GLU B 1 770 ? 26.594 -0.271 -35.125 1 62.44 770 GLU B C 1
ATOM 12307 O O . GLU B 1 770 ? 25.891 -0.387 -34.125 1 62.44 770 GLU B O 1
ATOM 12312 N N . GLY B 1 771 ? 27.016 0.986 -35.531 1 56.72 771 GLY B N 1
ATOM 12313 C CA . GLY B 1 771 ? 26.391 2.242 -35.125 1 56.72 771 GLY B CA 1
ATOM 12314 C C . GLY B 1 771 ? 27.266 3.066 -34.188 1 56.72 771 GLY B C 1
ATOM 12315 O O . GLY B 1 771 ? 28.25 2.57 -33.656 1 56.72 771 GLY B O 1
ATOM 12316 N N . ASP B 1 772 ? 27.234 4.258 -34.125 1 51.25 772 ASP B N 1
ATOM 12317 C CA . ASP B 1 772 ? 28.047 5.266 -33.438 1 51.25 772 ASP B CA 1
ATOM 12318 C C . ASP B 1 772 ? 27.547 5.527 -32.031 1 51.25 772 ASP B C 1
ATOM 12320 O O . ASP B 1 772 ? 28 6.457 -31.375 1 51.25 772 ASP B O 1
ATOM 12324 N N . GLU B 1 773 ? 26.688 4.672 -31.594 1 50.88 773 GLU B N 1
ATOM 12325 C CA . GLU B 1 773 ? 26.078 5.141 -30.344 1 50.88 773 GLU B CA 1
ATOM 12326 C C . GLU B 1 773 ? 26.906 4.699 -29.141 1 50.88 773 GLU B C 1
ATOM 12328 O O . GLU B 1 773 ? 27.375 3.564 -29.078 1 50.88 773 GLU B O 1
ATOM 12333 N N . GLN B 1 774 ? 27.359 5.527 -28.234 1 55.41 774 GLN B N 1
ATOM 12334 C CA . GLN B 1 774 ? 28.281 5.418 -27.109 1 55.41 774 GLN B CA 1
ATOM 12335 C C . GLN B 1 774 ? 27.562 4.953 -25.844 1 55.41 774 GLN B C 1
ATOM 12337 O O . GLN B 1 774 ? 28 5.23 -24.734 1 55.41 774 GLN B O 1
ATOM 12342 N N . ILE B 1 775 ? 26.406 4.383 -25.906 1 58.72 775 ILE B N 1
ATOM 12343 C CA . ILE B 1 775 ? 25.766 3.885 -24.703 1 58.72 775 ILE B CA 1
ATOM 12344 C C . ILE B 1 775 ? 25.656 2.363 -24.766 1 58.72 775 ILE B C 1
ATOM 12346 O O . ILE B 1 775 ? 25.266 1.807 -25.797 1 58.72 775 ILE B O 1
ATOM 12350 N N . PHE B 1 776 ? 25.984 1.784 -23.719 1 66.38 776 PHE B N 1
ATOM 12351 C CA . PHE B 1 776 ? 25.938 0.329 -23.625 1 66.38 776 PHE B CA 1
ATOM 12352 C C . PHE B 1 776 ? 24.5 -0.175 -23.609 1 66.38 776 PHE B C 1
ATOM 12354 O O . PHE B 1 776 ? 23.656 0.375 -22.906 1 66.38 776 PHE B O 1
ATOM 12361 N N . ASP B 1 777 ? 24.219 -0.816 -24.469 1 65.19 777 ASP B N 1
ATOM 12362 C CA . ASP B 1 777 ? 22.938 -1.487 -24.625 1 65.19 777 ASP B CA 1
ATOM 12363 C C . ASP B 1 777 ? 23.109 -3.006 -24.594 1 65.19 777 ASP B C 1
ATOM 12365 O O . ASP B 1 777 ? 23.922 -3.557 -25.328 1 65.19 777 ASP B O 1
ATOM 12369 N N . ASN B 1 778 ? 22.375 -3.531 -23.781 1 67.62 778 ASN B N 1
ATOM 12370 C CA . ASN B 1 778 ? 22.5 -4.973 -23.578 1 67.62 778 ASN B CA 1
ATOM 12371 C C . ASN B 1 778 ? 22.188 -5.746 -24.859 1 67.62 778 ASN B C 1
ATOM 12373 O O . ASN B 1 778 ? 22.656 -6.875 -25.031 1 67.62 778 ASN B O 1
ATOM 12377 N N . PHE B 1 779 ? 21.594 -5.027 -25.812 1 60.81 779 PHE B N 1
ATOM 12378 C CA . PHE B 1 779 ? 21.094 -5.746 -26.984 1 60.81 779 PHE B CA 1
ATOM 12379 C C . PHE B 1 779 ? 21.984 -5.48 -28.188 1 60.81 779 PHE B C 1
ATOM 12381 O O . PHE B 1 779 ? 21.781 -6.082 -29.25 1 60.81 779 PHE B O 1
ATOM 12388 N N . CYS B 1 780 ? 22.922 -4.609 -28.062 1 69.31 780 CYS B N 1
ATOM 12389 C CA . CYS B 1 780 ? 23.828 -4.297 -29.156 1 69.31 780 CYS B CA 1
ATOM 12390 C C . CYS B 1 780 ? 25.031 -5.215 -29.141 1 69.31 780 CYS B C 1
ATOM 12392 O O . CYS B 1 780 ? 25.359 -5.797 -28.094 1 69.31 780 CYS B O 1
ATOM 12394 N N . TYR B 1 781 ? 25.422 -5.367 -30.312 1 75.31 781 TYR B N 1
ATOM 12395 C CA . TYR B 1 781 ? 26.672 -6.133 -30.422 1 75.31 781 TYR B CA 1
ATOM 12396 C C . TYR B 1 781 ? 27.875 -5.23 -30.234 1 75.31 781 TYR B C 1
ATOM 12398 O O . TYR B 1 781 ? 27.922 -4.109 -30.75 1 75.31 781 TYR B O 1
ATOM 12406 N N . TYR B 1 782 ? 28.641 -5.781 -29.516 1 77.56 782 TYR B N 1
ATOM 12407 C CA . TYR B 1 782 ? 29.875 -5.055 -29.219 1 77.56 782 TYR B CA 1
ATOM 12408 C C . TYR B 1 782 ? 31.094 -5.879 -29.594 1 77.56 782 TYR B C 1
ATOM 12410 O O . TYR B 1 782 ? 31 -7.094 -29.797 1 77.56 782 TYR B O 1
ATOM 12418 N N . LEU B 1 783 ? 32.188 -5.164 -29.891 1 77.69 783 LEU B N 1
ATOM 12419 C CA . LEU B 1 783 ? 33.469 -5.75 -30.172 1 77.69 783 LEU B CA 1
ATOM 12420 C C . LEU B 1 783 ? 34.5 -5.34 -29.125 1 77.69 783 LEU B C 1
ATOM 12422 O O . LEU B 1 783 ? 34.5 -4.211 -28.625 1 77.69 783 LEU B O 1
ATOM 12426 N N . PHE B 1 784 ? 35.25 -6.297 -28.688 1 73.81 784 PHE B N 1
ATOM 12427 C CA . PHE B 1 784 ? 36.344 -5.934 -27.812 1 73.81 784 PHE B CA 1
ATOM 12428 C C . PHE B 1 784 ? 37.438 -5.191 -28.594 1 73.81 784 PHE B C 1
ATOM 12430 O O . PHE B 1 784 ? 37.781 -5.59 -29.703 1 73.81 784 PHE B O 1
ATOM 12437 N N . VAL B 1 785 ? 37.75 -4.109 -28.141 1 66.19 785 VAL B N 1
ATOM 12438 C CA . VAL B 1 785 ? 38.812 -3.367 -28.797 1 66.19 785 VAL B CA 1
ATOM 12439 C C . VAL B 1 785 ? 40.156 -3.826 -28.266 1 66.19 785 VAL B C 1
ATOM 12441 O O . VAL B 1 785 ? 40.375 -3.91 -27.047 1 66.19 785 VAL B O 1
ATOM 12444 N N . CYS B 1 786 ? 40.938 -4.562 -29 1 52.06 786 CYS B N 1
ATOM 12445 C CA . CYS B 1 786 ? 42.25 -5.059 -28.656 1 52.06 786 CYS B CA 1
ATOM 12446 C C . CYS B 1 786 ? 43.125 -3.953 -28.047 1 52.06 786 CYS B C 1
ATOM 12448 O O . CYS B 1 786 ? 43 -2.789 -28.438 1 52.06 786 CYS B O 1
ATOM 12450 N N . SER B 1 787 ? 43.719 -4.262 -26.922 1 49.62 787 SER B N 1
ATOM 12451 C CA . SER B 1 787 ? 44.625 -3.422 -26.172 1 49.62 787 SER B CA 1
ATOM 12452 C C . SER B 1 787 ? 45.531 -2.592 -27.094 1 49.62 787 SER B C 1
ATOM 12454 O O . SER B 1 787 ? 45.875 -1.458 -26.781 1 49.62 787 SER B O 1
ATOM 12456 N N . ASP B 1 788 ? 46.125 -3.166 -28.172 1 44.78 788 ASP B N 1
ATOM 12457 C CA . ASP B 1 788 ? 47.062 -2.438 -29 1 44.78 788 ASP B CA 1
ATOM 12458 C C . ASP B 1 788 ? 46.438 -1.207 -29.625 1 44.78 788 ASP B C 1
ATOM 12460 O O . ASP B 1 788 ? 47.125 -0.248 -29.984 1 44.78 788 ASP B O 1
ATOM 12464 N N . GLN B 1 789 ? 45.156 -1.161 -29.797 1 42.12 789 GLN B N 1
ATOM 12465 C CA . GLN B 1 789 ? 44.531 -0.013 -30.453 1 42.12 789 GLN B CA 1
ATOM 12466 C C . GLN B 1 789 ? 44.062 1.017 -29.438 1 42.12 789 GLN B C 1
ATOM 12468 O O . GLN B 1 789 ? 43.781 2.156 -29.797 1 42.12 789 GLN B O 1
ATOM 12473 N N . LEU B 1 790 ? 43.688 0.717 -28.344 1 41.22 790 LEU B N 1
ATOM 12474 C CA . LEU B 1 790 ? 43.312 1.724 -27.344 1 41.22 790 LEU B CA 1
ATOM 12475 C C . LEU B 1 790 ? 44.469 2.689 -27.109 1 41.22 790 LEU B C 1
ATOM 12477 O O . LEU B 1 790 ? 44.281 3.836 -26.719 1 41.22 790 LEU B O 1
ATOM 12481 N N . LEU B 1 791 ? 45.75 2.209 -27.141 1 34.81 791 LEU B N 1
ATOM 12482 C CA . LEU B 1 791 ? 46.906 3.1 -27.016 1 34.81 791 LEU B CA 1
ATOM 12483 C C . LEU B 1 791 ? 46.969 4.074 -28.188 1 34.81 791 LEU B C 1
ATOM 12485 O O . LEU B 1 791 ? 47.656 5.09 -28.109 1 34.81 791 LEU B O 1
ATOM 12489 N N . SER B 1 792 ? 46.469 3.742 -29.328 1 33.78 792 SER B N 1
ATOM 12490 C CA . SER B 1 792 ? 46.656 4.699 -30.406 1 33.78 792 SER B CA 1
ATOM 12491 C C . SER B 1 792 ? 45.625 5.832 -30.328 1 33.78 792 SER B C 1
ATOM 12493 O O . SER B 1 792 ? 45.656 6.762 -31.141 1 33.78 792 SER B O 1
ATOM 12495 N N . VAL B 1 793 ? 44.531 5.652 -29.703 1 31.81 793 VAL B N 1
ATOM 12496 C CA . VAL B 1 793 ? 43.656 6.809 -29.75 1 31.81 793 VAL B CA 1
ATOM 12497 C C . VAL B 1 793 ? 44.031 7.801 -28.641 1 31.81 793 VAL B C 1
ATOM 12499 O O . VAL B 1 793 ? 43.406 8.844 -28.5 1 31.81 793 VAL B O 1
ATOM 12502 N N . THR B 1 794 ? 44.875 7.465 -27.703 1 26.66 794 THR B N 1
ATOM 12503 C CA . THR B 1 794 ? 45.406 8.648 -27.062 1 26.66 794 THR B CA 1
ATOM 12504 C C . THR B 1 794 ? 46.5 9.289 -27.922 1 26.66 794 THR B C 1
ATOM 12506 O O . THR B 1 794 ? 47.344 8.594 -28.453 1 26.66 794 THR B O 1
#

Radius of gyration: 41.58 Å; Cα contacts (8 Å, |Δi|>4): 1860; chains: 2; bounding box: 127×106×108 Å